Protein AF-0000000085767284 (afdb_homodimer)

Sequence (1626 aa):
MSHSKTTFQARWLEQMDDSGVRIGLWCRTVDGAPYKATCILCKKQISCDNSGLHQIKQHAKGENHKRASKIHFSTSQSRFSWKGVAKKDDSQPPLSFKSKTSSPSMSAPILSEPSSAGPSSLIPLTSGDCRVKAEAMWAMKVASSNYSFVSTPGIKELFSAMFPDSPIASGMALSSSKVKYLISDGLGPYFLKKMVSDVGQAYYTIHFDETTTNQVKKQMNVLLRYFSSSKGMVQVRFVRAIMFRHAYADRVSGELLDTIRNLKLPIHHLLSISCDGPNVNKSIKRQLESAVVGGAKGLVDVGFCTIHVVHNAFRKALDNFGGAAENLCLYLFYFFKLSAARREDYKEEQVNLELDEVNFVRHVQSRWLTLLPAVDRVISQMSGLREYFLKTLALRSTEKSDRYKRICRLLNDDTTEVQLLFLQCVKELFDSFLRAFQVEGPMVHCLYSSLVDLVKSLLKRFVKAELVAGKAGKDLADIDVDKAENLLSDNELEVGATTRQKLARVGAGKKIQCLNNMKAFYTAATKYLLSQLPLKNTLLRTMSCLHPDSQKSGTGPRYIKYVAEKMPCVEASEVATIVDEWNLYMEEKIPDSWFSNYDNAEQGEIPYRRVDQYWSQVAAITTPAGQKKYPHLSKVAYCALTLAHGNADCERSLSCNNRMLTKERTCLSQSTINGLRHVKDAVHCSGGEVHKIPVDREMITACKNAHSVYLRKLQEEREAEEAEEAKKKAKAKKEAEQQEQEKVRKECEKQLKKLKDDQKDLKSKEKETEEEYQRAKALLQETQERLTKAIIDKDMNNVSLASGFLEVARKKTMSHSKTTFQARWLEQMDDSGVRIGLWCRTVDGAPYKATCILCKKQISCDNSGLHQIKQHAKGENHKRASKIHFSTSQSRFSWKGVAKKDDSQPPLSFKSKTSSPSMSAPILSEPSSAGPSSLIPLTSGDCRVKAEAMWAMKVASSNYSFVSTPGIKELFSAMFPDSPIASGMALSSSKVKYLISDGLGPYFLKKMVSDVGQAYYTIHFDETTTNQVKKQMNVLLRYFSSSKGMVQVRFVRAIMFRHAYADRVSGELLDTIRNLKLPIHHLLSISCDGPNVNKSIKRQLESAVVGGAKGLVDVGFCTIHVVHNAFRKALDNFGGAAENLCLYLFYFFKLSAARREDYKEEQVNLELDEVNFVRHVQSRWLTLLPAVDRVISQMSGLREYFLKTLALRSTEKSDRYKRICRLLNDDTTEVQLLFLQCVKELFDSFLRAF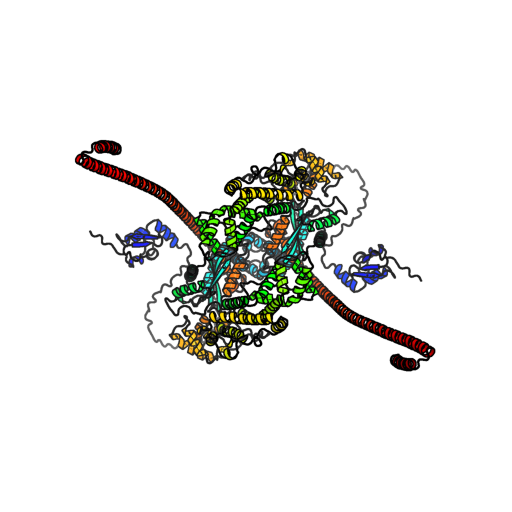QVEGPMVHCLYSSLVDLVKSLLKRFVKAELVAGKAGKDLADIDVDKAENLLSDNELEVGATTRQKLARVGAGKKIQCLNNMKAFYTAATKYLLSQLPLKNTLLRTMSCLHPDSQKSGTGPRYIKYVAEKMPCVEASEVATIVDEWNLYMEEKIPDSWFSNYDNAEQGEIPYRRVDQYWSQVAAITTPAGQKKYPHLSKVAYCALTLAHGNADCERSLSCNNRMLTKERTCLSQSTINGLRHVKDAVHCSGGEVHKIPVDREMITACKNAHSVYLRKLQEEREAEEAEEAKKKAKAKKEAEQQEQEKVRKECEKQLKKLKDDQKDLKSKEKETEEEYQRAKALLQETQERLTKAIIDKDMNNVSLASGFLEVARKKT

Organism: Holothuria leucospilota (NCBI:txid206669)

pLDDT: mean 81.63, std 18.86, range [17.61, 98.25]

InterPro domains:
  IPR012337 Ribonuclease H-like superfamily [SSF53098] (193-681)
  IPR025398 ZMYM1-like, RNase-like domain [PF14291] (192-277)

Radius of gyration: 48.24 Å; Cα contacts (8 Å, |Δi|>4): 1982; chains: 2; bounding box: 154×131×146 Å

Structure (mmCIF, N/CA/C/O backbone):
data_AF-0000000085767284-model_v1
#
loop_
_entity.id
_entity.type
_entity.pdbx_description
1 polymer 'Uncharacterized protein'
#
loop_
_atom_site.group_PDB
_atom_site.id
_atom_site.type_symbol
_atom_site.label_atom_id
_atom_site.label_alt_id
_atom_site.label_comp_id
_atom_site.label_asym_id
_atom_site.label_entity_id
_atom_site.label_seq_id
_atom_site.pdbx_PDB_ins_code
_atom_site.Cartn_x
_atom_site.Cartn_y
_atom_site.Cartn_z
_atom_site.occupancy
_atom_site.B_iso_or_equiv
_atom_site.auth_seq_id
_atom_site.auth_comp_id
_atom_site.auth_asym_id
_atom_site.auth_atom_id
_atom_site.pdbx_PDB_model_num
ATOM 1 N N . MET A 1 1 ? 1.699 -63.938 49.125 1 30.14 1 MET A N 1
ATOM 2 C CA . MET A 1 1 ? 0.68 -63.938 48.062 1 30.14 1 MET A CA 1
ATOM 3 C C . MET A 1 1 ? 1.157 -63.156 46.844 1 30.14 1 MET A C 1
ATOM 5 O O . MET A 1 1 ? 1.537 -62 46.969 1 30.14 1 MET A O 1
ATOM 9 N N . SER A 1 2 ? 1.861 -63.75 45.969 1 39.62 2 SER A N 1
ATOM 10 C CA . SER A 1 2 ? 2.527 -63.281 44.75 1 39.62 2 SER A CA 1
ATOM 11 C C . SER A 1 2 ? 1.58 -62.469 43.906 1 39.62 2 SER A C 1
ATOM 13 O O . SER A 1 2 ? 0.526 -62.969 43.469 1 39.62 2 SER A O 1
ATOM 15 N N . HIS A 1 3 ? 1.312 -61.219 44.312 1 44.19 3 HIS A N 1
ATOM 16 C CA . HIS A 1 3 ? 0.366 -60.344 43.656 1 44.19 3 HIS A CA 1
ATOM 17 C C . HIS A 1 3 ? 0.571 -60.312 42.156 1 44.19 3 HIS A C 1
ATOM 19 O O . HIS A 1 3 ? 1.676 -60.062 41.656 1 44.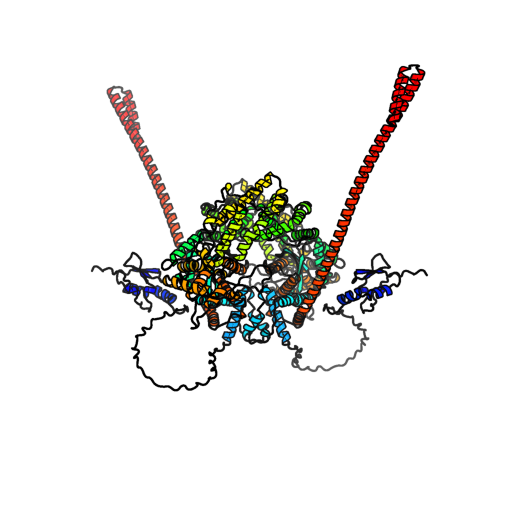19 3 HIS A O 1
ATOM 25 N N . SER A 1 4 ? 0.078 -61.312 41.531 1 52.62 4 SER A N 1
ATOM 26 C CA . SER A 1 4 ? 0.106 -61.469 40.094 1 52.62 4 SER A CA 1
ATOM 27 C C . SER A 1 4 ? -0.188 -60.156 39.375 1 52.62 4 SER A C 1
ATOM 29 O O . SER A 1 4 ? -1.177 -59.5 39.656 1 52.62 4 SER A O 1
ATOM 31 N N . LYS A 1 5 ? 0.859 -59.5 38.906 1 60.31 5 LYS A N 1
ATOM 32 C CA . LYS A 1 5 ? 0.792 -58.281 38.094 1 60.31 5 LYS A CA 1
ATOM 33 C C . LYS A 1 5 ? -0.149 -58.469 36.906 1 60.31 5 LYS A C 1
ATOM 35 O O . LYS A 1 5 ? -0.097 -59.5 36.219 1 60.31 5 LYS A O 1
ATOM 40 N N . THR A 1 6 ? -1.264 -57.844 37 1 71.44 6 THR A N 1
ATOM 41 C CA . THR A 1 6 ? -2.236 -57.938 35.906 1 71.44 6 THR A CA 1
ATOM 42 C C . THR A 1 6 ? -1.774 -57.156 34.688 1 71.44 6 THR A C 1
ATOM 44 O O . THR A 1 6 ? -1.33 -56 34.812 1 71.44 6 THR A O 1
ATOM 47 N N . THR A 1 7 ? -1.567 -57.75 33.5 1 75.5 7 THR A N 1
ATOM 48 C CA . THR A 1 7 ? -1.191 -57.156 32.219 1 75.5 7 THR A CA 1
ATOM 49 C C . THR A 1 7 ? -2.377 -56.406 31.609 1 75.5 7 THR A C 1
ATOM 51 O O . THR A 1 7 ? -3.529 -56.812 31.797 1 75.5 7 THR A O 1
ATOM 54 N N . PHE A 1 8 ? -2.139 -55.25 30.984 1 74.62 8 PHE A N 1
ATOM 55 C CA . PHE A 1 8 ? -3.15 -54.469 30.281 1 74.62 8 PHE A CA 1
ATOM 56 C C . PHE A 1 8 ? -3.812 -55.281 29.188 1 74.62 8 PHE A C 1
ATOM 58 O O . PHE A 1 8 ? -3.131 -55.969 28.406 1 74.62 8 PHE A O 1
ATOM 65 N N . GLN A 1 9 ? -5.09 -55.375 29.172 1 79.06 9 GLN A N 1
ATOM 66 C CA . GLN A 1 9 ? -5.863 -56.125 28.188 1 79.06 9 GLN A CA 1
ATOM 67 C C . GLN A 1 9 ? -6.613 -55.188 27.25 1 79.06 9 GLN A C 1
ATOM 69 O O . GLN A 1 9 ? -7.254 -54.25 27.703 1 79.06 9 GLN A O 1
ATOM 74 N N . ALA A 1 10 ? -6.445 -55.438 26.016 1 76.19 10 ALA A N 1
ATOM 75 C CA . ALA A 1 10 ? -7.051 -54.594 24.984 1 76.19 10 ALA A CA 1
ATOM 76 C C . ALA A 1 10 ? -8.57 -54.562 25.125 1 76.19 10 ALA A C 1
ATOM 78 O O . ALA A 1 10 ? -9.211 -53.562 24.734 1 76.19 10 ALA A O 1
ATOM 79 N N . ARG A 1 11 ? -9.203 -55.5 25.75 1 78.56 11 ARG A N 1
ATOM 80 C CA . ARG A 1 11 ? -10.648 -55.594 25.938 1 78.56 11 ARG A CA 1
ATOM 81 C C . ARG A 1 11 ? -11.141 -54.5 26.891 1 78.56 11 ARG A C 1
ATOM 83 O O . ARG A 1 11 ? -12.328 -54.156 26.891 1 78.56 11 ARG A O 1
ATOM 90 N N . TRP A 1 12 ? -10.219 -53.938 27.75 1 80.25 12 TRP A N 1
ATOM 91 C CA . TRP A 1 12 ? -10.609 -52.906 28.719 1 80.25 12 TRP A CA 1
ATOM 92 C C . TRP A 1 12 ? -10.969 -51.594 28.031 1 80.25 12 TRP A C 1
ATOM 94 O O . TRP A 1 12 ? -11.781 -50.812 28.547 1 80.25 12 TRP A O 1
ATOM 104 N N . LEU A 1 13 ? -10.414 -51.438 26.797 1 79.19 13 LEU A N 1
ATOM 105 C CA . LEU A 1 13 ? -10.617 -50.219 26.047 1 79.19 13 LEU A CA 1
ATOM 106 C C . LEU A 1 13 ? -12.039 -50.125 25.5 1 79.19 13 LEU A C 1
ATOM 108 O O . LEU A 1 13 ? -12.555 -49.062 25.219 1 79.19 13 LEU A O 1
ATOM 112 N N . GLU A 1 14 ? -12.703 -51.219 25.406 1 79 14 GLU A N 1
ATOM 113 C CA . GLU A 1 14 ? -14.062 -51.281 24.875 1 79 14 GLU A CA 1
ATOM 114 C C . GLU A 1 14 ? -15.102 -51.094 25.969 1 79 14 GLU A C 1
ATOM 116 O O . GLU A 1 14 ? -16.281 -50.875 25.688 1 79 14 GLU A O 1
ATOM 121 N N . GLN A 1 15 ? -14.719 -50.969 27.219 1 81.5 15 GLN A N 1
ATOM 122 C CA . GLN A 1 15 ? -15.656 -50.844 28.328 1 81.5 15 GLN A CA 1
ATOM 123 C C . GLN A 1 15 ? -15.945 -49.375 28.641 1 81.5 15 GLN A C 1
ATOM 125 O O . GLN A 1 15 ? -15.156 -48.5 28.281 1 81.5 15 GLN A O 1
ATOM 130 N N . MET A 1 16 ? -17.109 -49.062 29.219 1 80.44 16 MET A N 1
ATOM 131 C CA . MET A 1 16 ? -17.547 -47.719 29.578 1 80.44 16 MET A CA 1
ATOM 132 C C . MET A 1 16 ? -17.094 -47.375 31 1 80.44 16 MET A C 1
ATOM 134 O O . MET A 1 16 ? -17.047 -48.25 31.875 1 80.44 16 MET A O 1
ATOM 138 N N . ASP A 1 17 ? -16.688 -46.125 31.172 1 78.12 17 ASP A N 1
ATOM 139 C CA . ASP A 1 17 ? -16.375 -45.625 32.5 1 78.12 17 ASP A CA 1
ATOM 140 C C . ASP A 1 17 ? -17.641 -45.219 33.25 1 78.12 17 ASP A C 1
ATOM 142 O O . ASP A 1 17 ? -18.734 -45.25 32.688 1 78.12 17 ASP A O 1
ATOM 146 N N . ASP A 1 18 ? -17.562 -44.875 34.531 1 75.75 18 ASP A N 1
ATOM 147 C CA . ASP A 1 18 ? -18.734 -44.562 35.344 1 75.75 18 ASP A CA 1
ATOM 148 C C . ASP A 1 18 ? -19.438 -43.312 34.844 1 75.75 18 ASP A C 1
ATOM 150 O O . ASP A 1 18 ? -20.594 -43.062 35.188 1 75.75 18 ASP A O 1
ATOM 154 N N . SER A 1 19 ? -18.766 -42.438 34.062 1 71.62 19 SER A N 1
ATOM 155 C CA . SER A 1 19 ? -19.359 -41.25 33.5 1 71.62 19 SER A CA 1
ATOM 156 C C . SER A 1 19 ? -19.984 -41.5 32.125 1 71.62 19 SER A C 1
ATOM 158 O O . SER A 1 19 ? -20.531 -40.594 31.484 1 71.62 19 SER A O 1
ATOM 160 N N . GLY A 1 20 ? -20.062 -42.719 31.562 1 74.81 20 GLY A N 1
ATOM 161 C CA . GLY A 1 20 ? -20.703 -43.156 30.328 1 74.81 20 GLY A CA 1
ATOM 162 C C . GLY A 1 20 ? -19.812 -42.969 29.109 1 74.81 20 GLY A C 1
ATOM 163 O O . GLY A 1 20 ? -20.297 -43 27.969 1 74.81 20 GLY A O 1
ATOM 164 N N . VAL A 1 21 ? -18.547 -42.812 29.281 1 76.88 21 VAL A N 1
ATOM 165 C CA . VAL A 1 21 ? -17.625 -42.625 28.172 1 76.88 21 VAL A CA 1
ATOM 166 C C . VAL A 1 21 ? -16.766 -43.906 28 1 76.88 21 VAL A C 1
ATOM 168 O O . VAL A 1 21 ? -16.328 -44.5 28.984 1 76.88 21 VAL A O 1
ATOM 171 N N . ARG A 1 22 ? -16.656 -44.312 26.766 1 81.12 22 ARG A N 1
ATOM 172 C CA . ARG A 1 22 ? -15.828 -45.469 26.469 1 81.12 22 ARG A CA 1
ATOM 173 C C . ARG A 1 22 ? -14.375 -45.219 26.875 1 81.12 22 ARG A C 1
ATOM 175 O O . ARG A 1 22 ? -13.797 -44.188 26.531 1 81.12 22 ARG A O 1
ATOM 182 N N . ILE A 1 23 ? -13.711 -46.062 27.516 1 81.19 23 ILE A N 1
ATOM 183 C CA . ILE A 1 23 ? -12.367 -45.906 28.062 1 81.19 23 ILE A CA 1
ATOM 184 C C . ILE A 1 23 ? -11.359 -45.75 26.938 1 81.19 23 ILE A C 1
ATOM 186 O O . ILE A 1 23 ? -10.391 -45 27.047 1 81.19 23 ILE A O 1
ATOM 190 N N . GLY A 1 24 ? -11.586 -46.406 25.797 1 79.44 24 GLY A N 1
ATOM 191 C CA . GLY A 1 24 ? -10.703 -46.312 24.656 1 79.44 24 GLY A CA 1
ATOM 192 C C . GLY A 1 24 ? -10.594 -44.938 24.062 1 79.44 24 GLY A C 1
ATOM 193 O O . GLY A 1 24 ? -9.672 -44.656 23.297 1 79.44 24 GLY A O 1
ATOM 194 N N . LEU A 1 25 ? -11.531 -44.156 24.438 1 77.62 25 LEU A N 1
ATOM 195 C CA . LEU A 1 25 ? -11.531 -42.781 23.922 1 77.62 25 LEU A CA 1
ATOM 196 C C . LEU A 1 25 ? -10.555 -41.906 24.688 1 77.62 25 LEU A C 1
ATOM 198 O O . LEU A 1 25 ? -10.086 -40.875 24.172 1 77.62 25 LEU A O 1
ATOM 202 N N . TRP A 1 26 ? -10.25 -42.281 25.875 1 80.56 26 TRP A N 1
ATOM 203 C CA . TRP A 1 26 ? -9.359 -41.438 26.656 1 80.56 26 TRP A CA 1
ATOM 204 C C . TRP A 1 26 ? -8.188 -42.219 27.219 1 80.56 26 TRP A C 1
ATOM 206 O O . TRP A 1 26 ? -7.23 -41.656 27.734 1 80.56 26 TRP A O 1
ATOM 216 N N . CYS A 1 27 ? -8.156 -43.5 27.016 1 80.81 27 CYS A N 1
ATOM 217 C CA . CYS A 1 27 ? -7.09 -44.344 27.531 1 80.81 27 CYS A CA 1
ATOM 218 C C . CYS A 1 27 ? -6.406 -45.094 26.391 1 80.81 27 CYS A C 1
ATOM 220 O O . CYS A 1 27 ? -7.074 -45.656 25.516 1 80.81 27 CYS A O 1
ATOM 222 N N . ARG A 1 28 ? -5.078 -45.062 26.344 1 79.31 28 ARG A N 1
ATOM 223 C CA . ARG A 1 28 ? -4.293 -45.812 25.359 1 79.31 28 ARG A CA 1
ATOM 224 C C . ARG A 1 28 ? -3.25 -46.688 26.031 1 79.31 28 ARG A C 1
ATOM 226 O O . ARG A 1 28 ? -2.832 -46.406 27.156 1 79.31 28 ARG A O 1
ATOM 233 N N . THR A 1 29 ? -2.859 -47.656 25.219 1 76.81 29 THR A N 1
ATOM 234 C CA . THR A 1 29 ? -1.775 -48.531 25.625 1 76.81 29 THR A CA 1
ATOM 235 C C . THR A 1 29 ? -0.42 -47.875 25.406 1 76.81 29 THR A C 1
ATOM 237 O O . THR A 1 29 ? -0.274 -47.031 24.516 1 76.81 29 THR A O 1
ATOM 240 N N . VAL A 1 30 ? 0.558 -48.062 26.375 1 73 30 VAL A N 1
ATOM 241 C CA . VAL A 1 30 ? 1.941 -47.625 26.188 1 73 30 VAL A CA 1
ATOM 242 C C . VAL A 1 30 ? 2.764 -48.781 25.594 1 73 30 VAL A C 1
ATOM 244 O O . VAL A 1 30 ? 2.795 -49.875 26.156 1 73 30 VAL A O 1
ATOM 247 N N . ASP A 1 31 ? 3.402 -48.531 24.391 1 69.19 31 ASP A N 1
ATOM 248 C CA . ASP A 1 31 ? 4.27 -49.531 23.781 1 69.19 31 ASP A CA 1
ATOM 249 C C . ASP A 1 31 ? 5.461 -49.844 24.672 1 69.19 31 ASP A C 1
ATOM 251 O O . ASP A 1 31 ? 6.141 -48.969 25.172 1 69.19 31 ASP A O 1
ATOM 255 N N . GLY A 1 32 ? 5.715 -51.25 25.047 1 73.19 32 GLY A N 1
ATOM 256 C CA . GLY A 1 32 ? 6.828 -51.781 25.812 1 73.19 32 GLY A CA 1
ATOM 257 C C . GLY A 1 32 ? 6.543 -51.906 27.297 1 73.19 32 GLY A C 1
ATOM 258 O O . GLY A 1 32 ? 7.344 -52.469 28.047 1 73.19 32 GLY A O 1
ATOM 259 N N . ALA A 1 33 ? 5.418 -51.25 27.797 1 72.56 33 ALA A N 1
ATOM 260 C CA . ALA A 1 33 ? 5.098 -51.406 29.219 1 72.56 33 ALA A CA 1
ATOM 261 C C . ALA A 1 33 ? 3.738 -52.062 29.406 1 72.56 33 ALA A C 1
ATOM 263 O O . ALA A 1 33 ? 2.711 -51.375 29.453 1 72.56 33 ALA A O 1
ATOM 264 N N . PRO A 1 34 ? 3.672 -53.281 29.531 1 75.56 34 PRO A N 1
ATOM 265 C CA . PRO A 1 34 ? 2.42 -54.062 29.547 1 75.56 34 PRO A CA 1
ATOM 266 C C . PRO A 1 34 ? 1.594 -53.781 30.812 1 75.56 34 PRO A C 1
ATOM 268 O O . PRO A 1 34 ? 0.416 -54.156 30.859 1 75.56 34 PRO A O 1
ATOM 271 N N . TYR A 1 35 ? 2.115 -53.062 31.828 1 78.75 35 TYR A N 1
ATOM 272 C CA . TYR A 1 35 ? 1.434 -52.875 33.094 1 78.75 35 TYR A CA 1
ATOM 273 C C . TYR A 1 35 ? 1.003 -51.438 33.25 1 78.75 35 TYR A C 1
ATOM 275 O O . TYR A 1 35 ? 0.517 -51.031 34.312 1 78.75 35 TYR A O 1
ATOM 283 N N . LYS A 1 36 ? 1.157 -50.562 32.281 1 80.06 36 LYS A N 1
ATOM 284 C CA . LYS A 1 36 ? 0.828 -49.156 32.375 1 80.06 36 LYS A CA 1
ATOM 285 C C . LYS A 1 36 ? -0.085 -48.719 31.219 1 80.06 36 LYS A C 1
ATOM 287 O O . LYS A 1 36 ? -0.012 -49.281 30.109 1 80.06 36 LYS A O 1
ATOM 292 N N . ALA A 1 37 ? -1.111 -47.875 31.453 1 81.25 37 ALA A N 1
ATOM 293 C CA . ALA A 1 37 ? -1.974 -47.188 30.484 1 81.25 37 ALA A CA 1
ATOM 294 C C . ALA A 1 37 ? -1.816 -45.688 30.562 1 81.25 37 ALA A C 1
ATOM 296 O O . ALA A 1 37 ? -1.399 -45.156 31.594 1 81.25 37 ALA A O 1
ATOM 297 N N . THR A 1 38 ? -1.922 -45.062 29.453 1 82.69 38 THR A N 1
ATOM 298 C CA . THR A 1 38 ? -1.825 -43.594 29.438 1 82.69 38 THR A CA 1
ATOM 299 C C . THR A 1 38 ? -3.189 -42.969 29.172 1 82.69 38 THR A C 1
ATOM 301 O O . THR A 1 38 ? -3.9 -43.375 28.266 1 82.69 38 THR A O 1
ATOM 304 N N . CYS A 1 39 ? -3.662 -41.969 30.016 1 78 39 CYS A N 1
ATOM 305 C CA . CYS A 1 39 ? -4.855 -41.156 29.797 1 78 39 CYS A CA 1
ATOM 306 C C . CYS A 1 39 ? -4.555 -40 28.875 1 78 39 CYS A C 1
ATOM 308 O O . CYS A 1 39 ? -3.742 -39.125 29.219 1 78 39 CYS A O 1
ATOM 310 N N . ILE A 1 40 ? -5.207 -40 27.75 1 78.75 40 ILE A N 1
ATOM 311 C CA . ILE A 1 40 ? -4.988 -38.969 26.734 1 78.75 40 ILE A CA 1
ATOM 312 C C . ILE A 1 40 ? -5.539 -37.656 27.219 1 78.75 40 ILE A C 1
ATOM 314 O O . ILE A 1 40 ? -5.035 -36.594 26.844 1 78.75 40 ILE A O 1
ATOM 318 N N . LEU A 1 41 ? -6.426 -37.562 28.078 1 75.44 41 LEU A N 1
ATOM 319 C CA . LEU A 1 41 ? -7.062 -36.344 28.578 1 75.44 41 LEU A CA 1
ATOM 320 C C . LEU A 1 41 ? -6.246 -35.719 29.703 1 75.44 41 LEU A C 1
ATOM 322 O O . LEU A 1 41 ? -6.023 -34.5 29.719 1 75.44 41 LEU A O 1
ATOM 326 N N . CYS A 1 42 ? -5.789 -36.531 30.562 1 75.25 42 CYS A N 1
ATOM 327 C CA . CYS A 1 42 ? -5.043 -36.062 31.719 1 75.25 42 CYS A CA 1
ATOM 328 C C . CYS A 1 42 ? -3.543 -36.156 31.484 1 75.25 42 CYS A C 1
ATOM 330 O O . CYS A 1 42 ? -2.744 -35.719 32.312 1 75.25 42 CYS A O 1
ATOM 332 N N . LYS A 1 43 ? -3.066 -36.688 30.328 1 73.88 43 LYS A N 1
ATOM 333 C CA . LYS A 1 43 ? -1.689 -36.969 29.938 1 73.88 43 LYS A CA 1
ATOM 334 C C . LYS A 1 43 ? -0.907 -37.594 31.094 1 73.88 43 LYS A C 1
ATOM 336 O O . LYS A 1 43 ? 0.26 -37.25 31.312 1 73.88 43 LYS A O 1
ATOM 341 N N . LYS A 1 44 ? -1.481 -38.469 31.75 1 79.5 44 LYS A N 1
ATOM 342 C CA . LYS A 1 44 ? -0.867 -39.188 32.875 1 79.5 44 LYS A CA 1
ATOM 343 C C . LYS A 1 44 ? -0.823 -40.688 32.625 1 79.5 44 LYS A C 1
ATOM 345 O O . LYS A 1 44 ? -1.727 -41.25 31.984 1 79.5 44 LYS A O 1
ATOM 350 N N . GLN A 1 45 ? 0.281 -41.281 33 1 80.56 45 GLN A N 1
ATOM 351 C CA . GLN A 1 45 ? 0.409 -42.719 32.938 1 80.56 45 GLN A CA 1
ATOM 352 C C . GLN A 1 45 ? -0.261 -43.406 34.125 1 80.56 45 GLN A C 1
ATOM 354 O O . GLN A 1 45 ? -0.067 -42.969 35.281 1 80.56 45 GLN A O 1
ATOM 359 N N . ILE A 1 46 ? -1.172 -44.25 33.938 1 78.81 46 ILE A N 1
ATOM 360 C CA . ILE A 1 46 ? -1.902 -45 34.938 1 78.81 46 ILE A CA 1
ATOM 361 C C . ILE A 1 46 ? -1.274 -46.375 35.125 1 78.81 46 ILE A C 1
ATOM 363 O O . ILE A 1 46 ? -1.127 -47.125 34.156 1 78.81 46 ILE A O 1
ATOM 367 N N . SER A 1 47 ? -0.729 -46.719 36.312 1 78.69 47 SER A N 1
ATOM 368 C CA . SER A 1 47 ? -0.224 -48.031 36.594 1 78.69 47 SER A CA 1
ATOM 369 C C . SER A 1 47 ? -1.365 -49.031 36.781 1 78.69 47 SER A C 1
ATOM 371 O O . SER A 1 47 ? -2.242 -48.812 37.625 1 78.69 47 SER A O 1
ATOM 373 N N . CYS A 1 48 ? -1.5 -50.031 35.969 1 74.88 48 CYS A N 1
ATOM 374 C CA . CYS A 1 48 ? -2.559 -51.031 36.031 1 74.88 48 CYS A CA 1
ATOM 375 C C . CYS A 1 48 ? -2.064 -52.312 36.719 1 74.88 48 CYS A C 1
ATOM 377 O O . CYS A 1 48 ? -2.691 -53.344 36.594 1 74.88 48 CYS A O 1
ATOM 379 N N . ASP A 1 49 ? -0.924 -52.312 37.438 1 75.69 49 ASP A N 1
ATOM 380 C CA . ASP A 1 49 ? -0.261 -53.5 38 1 75.69 49 ASP A CA 1
ATOM 381 C C . ASP A 1 49 ? -1.1 -54.125 39.125 1 75.69 49 ASP A C 1
ATOM 383 O O . ASP A 1 49 ? -1.121 -55.344 39.281 1 75.69 49 ASP A O 1
ATOM 387 N N . ASN A 1 50 ? -1.774 -53.312 39.938 1 74.75 50 ASN A N 1
ATOM 388 C CA . ASN A 1 50 ? -2.4 -53.844 41.125 1 74.75 50 ASN A CA 1
ATOM 389 C C . ASN A 1 50 ? -3.82 -54.344 40.875 1 74.75 50 ASN A C 1
ATOM 391 O O . ASN A 1 50 ? -4.184 -55.469 41.25 1 74.75 50 ASN A O 1
ATOM 395 N N . SER A 1 51 ? -4.816 -53.5 40.312 1 75.88 51 SER A N 1
ATOM 396 C CA . SER A 1 51 ? -6.219 -53.875 40.188 1 75.88 51 SER A CA 1
ATOM 397 C C . SER A 1 51 ? -6.73 -53.719 38.781 1 75.88 51 SER A C 1
ATOM 399 O O . SER A 1 51 ? -7.938 -53.781 38.531 1 75.88 51 SER A O 1
ATOM 401 N N . GLY A 1 52 ? -5.848 -53.75 37.812 1 76.81 52 GLY A N 1
ATOM 402 C CA . GLY A 1 52 ? -6.145 -53.719 36.406 1 76.81 52 GLY A CA 1
ATOM 403 C C . GLY A 1 52 ? -7.176 -52.688 36.031 1 76.81 52 GLY A C 1
ATOM 404 O O . GLY A 1 52 ? -6.977 -51.5 36.281 1 76.81 52 GLY A O 1
ATOM 405 N N . LEU A 1 53 ? -8.375 -53.219 35.594 1 77.5 53 LEU A N 1
ATOM 406 C CA . LEU A 1 53 ? -9.484 -52.375 35.125 1 77.5 53 LEU A CA 1
ATOM 407 C C . LEU A 1 53 ? -9.992 -51.469 36.219 1 77.5 53 LEU A C 1
ATOM 409 O O . LEU A 1 53 ? -10.375 -50.312 35.938 1 77.5 53 LEU A O 1
ATOM 413 N N . HIS A 1 54 ? -9.969 -51.844 37.438 1 80.06 54 HIS A N 1
ATOM 414 C CA . HIS A 1 54 ? -10.469 -51.062 38.562 1 80.06 54 HIS A CA 1
ATOM 415 C C . HIS A 1 54 ? -9.633 -49.781 38.75 1 80.06 54 HIS A C 1
ATOM 417 O O . HIS A 1 54 ? -10.164 -48.75 39.094 1 80.06 54 HIS A O 1
ATOM 423 N N . GLN A 1 55 ? -8.281 -49.781 38.438 1 81.19 55 GLN A N 1
ATOM 424 C CA . GLN A 1 55 ? -7.426 -48.625 38.562 1 81.19 55 GLN A CA 1
ATOM 425 C C . GLN A 1 55 ? -7.719 -47.625 37.438 1 81.19 55 GLN A C 1
ATOM 427 O O . GLN A 1 55 ? -7.668 -46.406 37.656 1 81.19 55 GLN A O 1
ATOM 432 N N . ILE A 1 56 ? -8.094 -48.125 36.281 1 81 56 ILE A N 1
ATOM 433 C CA . ILE A 1 56 ? -8.469 -47.281 35.156 1 81 56 ILE A CA 1
ATOM 434 C C . ILE A 1 56 ? -9.797 -46.594 35.469 1 81 56 ILE A C 1
ATOM 436 O O . ILE A 1 56 ? -9.93 -45.375 35.25 1 81 56 ILE A O 1
ATOM 440 N N . LYS A 1 57 ? -10.742 -47.312 36.031 1 80.62 57 LYS A N 1
ATOM 441 C CA . LYS A 1 57 ? -12.039 -46.75 36.406 1 80.62 57 LYS A CA 1
ATOM 442 C C . LYS A 1 57 ? -11.898 -45.781 37.562 1 80.62 57 LYS A C 1
ATOM 444 O O . LYS A 1 57 ? -12.617 -44.781 37.656 1 80.62 57 LYS A O 1
ATOM 449 N N . GLN A 1 58 ? -10.992 -46 38.5 1 81.19 58 GLN A N 1
ATOM 450 C CA . GLN A 1 58 ? -10.719 -45.094 39.625 1 81.19 58 GLN A CA 1
ATOM 451 C C . GLN A 1 58 ? -10.125 -43.781 39.094 1 81.19 58 GLN A C 1
ATOM 453 O O . GLN A 1 58 ? -10.453 -42.719 39.594 1 81.19 58 GLN A O 1
ATOM 458 N N . HIS A 1 59 ? -9.172 -43.812 38.094 1 79.44 59 HIS A N 1
ATOM 459 C CA . HIS A 1 59 ? -8.656 -42.625 37.438 1 79.44 59 HIS A CA 1
ATOM 460 C C . HIS A 1 59 ? -9.781 -41.781 36.844 1 79.44 59 HIS A C 1
ATOM 462 O O . HIS A 1 59 ? -9.805 -40.562 36.969 1 79.44 59 HIS A O 1
ATOM 468 N N . ALA A 1 60 ? -10.742 -42.438 36.188 1 79.38 60 ALA A N 1
ATOM 469 C CA . ALA A 1 60 ? -11.883 -41.75 35.562 1 79.38 60 ALA A CA 1
ATOM 470 C C . ALA A 1 60 ? -12.727 -41.031 36.625 1 79.38 60 ALA A C 1
ATOM 472 O O . ALA A 1 60 ? -13.422 -40.062 36.312 1 79.38 60 ALA A O 1
ATOM 473 N N . LYS A 1 61 ? -12.68 -41.375 37.875 1 77.69 61 LYS A N 1
ATOM 474 C CA . LYS A 1 61 ? -13.43 -40.781 38.938 1 77.69 61 LYS A CA 1
ATOM 475 C C . LYS A 1 61 ? -12.68 -39.562 39.531 1 77.69 61 LYS A C 1
ATOM 477 O O . LYS A 1 61 ? -13.219 -38.844 40.344 1 77.69 61 LYS A O 1
ATOM 482 N N . GLY A 1 62 ? -11.398 -39.438 39.188 1 78.19 62 GLY A N 1
ATOM 483 C CA . GLY A 1 62 ? -10.633 -38.281 39.656 1 78.19 62 GLY A CA 1
ATOM 484 C C . GLY A 1 62 ? -11.195 -36.969 39.188 1 78.19 62 GLY A C 1
ATOM 485 O O . GLY A 1 62 ? -11.758 -36.875 38.094 1 78.19 62 GLY A O 1
ATOM 486 N N . GLU A 1 63 ? -11.188 -35.906 39.938 1 74.44 63 GLU A N 1
ATOM 487 C CA . GLU A 1 63 ? -11.758 -34.594 39.625 1 74.44 63 GLU A CA 1
ATOM 488 C C . GLU A 1 63 ? -11.102 -34 38.406 1 74.44 63 GLU A C 1
ATOM 490 O O . GLU A 1 63 ? -11.773 -33.375 37.562 1 74.44 63 GLU A O 1
ATOM 495 N N . ASN A 1 64 ? -9.859 -34.25 38.281 1 73.94 64 ASN A N 1
ATOM 496 C CA . ASN A 1 64 ? -9.141 -33.688 37.125 1 73.94 64 ASN A CA 1
ATOM 497 C C . ASN A 1 64 ? -9.555 -34.375 35.844 1 73.94 64 ASN A C 1
ATOM 499 O O . ASN A 1 64 ? -9.719 -33.719 34.812 1 73.94 64 ASN A O 1
ATOM 503 N N . HIS A 1 65 ? -9.711 -35.562 35.812 1 75.62 65 HIS A N 1
ATOM 504 C CA . HIS A 1 65 ? -10.172 -36.281 34.625 1 75.62 65 HIS A CA 1
ATOM 505 C C . HIS A 1 65 ? -11.617 -35.938 34.312 1 75.62 65 HIS A C 1
ATOM 507 O O . HIS A 1 65 ? -11.961 -35.719 33.156 1 75.62 65 HIS A O 1
ATOM 513 N N . LYS A 1 66 ? -12.492 -35.844 35.281 1 75.44 66 LYS A N 1
ATOM 514 C CA . LYS A 1 66 ? -13.891 -35.438 35.062 1 75.44 66 LYS A CA 1
ATOM 515 C C . LYS A 1 66 ? -13.984 -34.062 34.406 1 75.44 66 LYS A C 1
ATOM 517 O O . LYS A 1 66 ? -14.797 -33.875 33.5 1 75.44 66 LYS A O 1
ATOM 522 N N . ARG A 1 67 ? -13.25 -33.219 34.906 1 71.75 67 ARG A N 1
ATOM 523 C CA . ARG A 1 67 ? -13.242 -31.875 34.312 1 71.75 67 ARG A CA 1
ATOM 524 C C . ARG A 1 67 ? -12.734 -31.922 32.875 1 71.75 67 ARG A C 1
ATOM 526 O O . ARG A 1 67 ? -13.312 -31.297 31.984 1 71.75 67 ARG A O 1
ATOM 533 N N . ALA A 1 68 ? -11.703 -32.625 32.594 1 73.12 68 ALA A N 1
ATOM 534 C CA . ALA A 1 68 ? -11.148 -32.75 31.25 1 73.12 68 ALA A CA 1
ATOM 535 C C . ALA A 1 68 ? -12.094 -33.5 30.328 1 73.12 68 ALA A C 1
ATOM 537 O O . ALA A 1 68 ? -12.258 -33.156 29.172 1 73.12 68 ALA A O 1
ATOM 538 N N . SER A 1 69 ? -12.672 -34.469 30.812 1 70.94 69 SER A N 1
ATOM 539 C CA . SER A 1 69 ? -13.641 -35.281 30.062 1 70.94 69 SER A CA 1
ATOM 540 C C . SER A 1 69 ? -14.898 -34.469 29.766 1 70.94 69 SER A C 1
ATOM 542 O O . SER A 1 69 ? -15.43 -34.531 28.656 1 70.94 69 SER A O 1
ATOM 544 N N . LYS A 1 70 ? -15.484 -33.75 30.734 1 65.94 70 LYS A N 1
ATOM 545 C CA . LYS A 1 70 ? -16.641 -32.875 30.5 1 65.94 70 LYS A CA 1
ATOM 546 C C . LYS A 1 70 ? -16.344 -31.828 29.438 1 65.94 70 LYS A C 1
ATOM 548 O O . LYS A 1 70 ? -17.188 -31.531 28.594 1 65.94 70 LYS A O 1
ATOM 553 N N . ILE A 1 71 ? -15.188 -31.234 29.516 1 62.12 71 ILE A N 1
ATOM 554 C CA . ILE A 1 71 ? -14.781 -30.25 28.531 1 62.12 71 ILE A CA 1
ATOM 555 C C . ILE A 1 71 ? -14.641 -30.906 27.172 1 62.12 71 ILE A C 1
ATOM 557 O O . ILE A 1 71 ? -15.062 -30.359 26.156 1 62.12 71 ILE A O 1
ATOM 561 N N . HIS A 1 72 ? -14 -32 27.125 1 58.53 72 HIS A N 1
ATOM 562 C CA . HIS A 1 72 ? -13.711 -32.688 25.859 1 58.53 72 HIS A CA 1
ATOM 563 C C . HIS A 1 72 ? -14.953 -33.375 25.312 1 58.53 72 HIS A C 1
ATOM 565 O O . HIS A 1 72 ? -15.156 -33.438 24.094 1 58.53 72 HIS A O 1
ATOM 571 N N . PHE A 1 73 ? -15.727 -34 26.125 1 52.19 73 PHE A N 1
ATOM 572 C CA . PHE A 1 73 ? -16.859 -34.75 25.656 1 52.19 73 PHE A CA 1
ATOM 573 C C . PHE A 1 73 ? -18.172 -34.031 25.938 1 52.19 73 PHE A C 1
ATOM 575 O O . PHE A 1 73 ? -19.25 -34.531 25.609 1 52.19 73 PHE A O 1
ATOM 582 N N . SER A 1 74 ? -18.219 -32.938 26.734 1 43.03 74 SER A N 1
ATOM 583 C CA . SER A 1 74 ? -19.484 -32.219 26.859 1 43.03 74 SER A CA 1
ATOM 584 C C . SER A 1 74 ? -19.969 -31.672 25.516 1 43.03 74 SER A C 1
ATOM 586 O O . SER A 1 74 ? -19.156 -31.281 24.672 1 43.03 74 SER A O 1
ATOM 588 N N . THR A 1 75 ? -21.172 -32.031 25.125 1 37.56 75 THR A N 1
ATOM 589 C CA . THR A 1 75 ? -22.016 -31.797 23.953 1 37.56 75 THR A CA 1
ATOM 590 C C . THR A 1 75 ? -22.047 -30.312 23.609 1 37.56 75 THR A C 1
ATOM 592 O O . THR A 1 75 ? -22.734 -29.906 22.672 1 37.56 75 THR A O 1
ATOM 595 N N . SER A 1 76 ? -21.703 -29.406 24.578 1 33.47 76 SER A N 1
ATOM 596 C CA . SER A 1 76 ? -22.188 -28.078 24.156 1 33.47 76 SER A CA 1
ATOM 597 C C . SER A 1 76 ? -21.453 -27.609 22.906 1 33.47 76 SER A C 1
ATOM 599 O O . SER A 1 76 ? -21.734 -26.516 22.391 1 33.47 76 SER A O 1
ATOM 601 N N . GLN A 1 77 ? -20.203 -27.969 22.719 1 29.92 77 GLN A N 1
ATOM 602 C CA . GLN A 1 77 ? -19.672 -27.531 21.422 1 29.92 77 GLN A CA 1
ATOM 603 C C . GLN A 1 77 ? -20.312 -28.297 20.281 1 29.92 77 GLN A C 1
ATOM 605 O O . GLN A 1 77 ? -20.297 -29.531 20.25 1 29.92 77 GLN A O 1
ATOM 610 N N . SER A 1 78 ? -21.453 -27.781 19.672 1 27.98 78 SER A N 1
ATOM 611 C CA . SER A 1 78 ? -22.172 -28.344 18.531 1 27.98 78 SER A CA 1
ATOM 612 C C . SER A 1 78 ? -21.219 -29 17.547 1 27.98 78 SER A C 1
ATOM 614 O O . SER A 1 78 ? -20.609 -28.328 16.719 1 27.98 78 SER A O 1
ATOM 616 N N . ARG A 1 79 ? -20.266 -29.75 17.953 1 28.75 79 ARG A N 1
ATOM 617 C CA . ARG A 1 79 ? -19.516 -30.578 17.016 1 28.75 79 ARG A CA 1
ATOM 618 C C . ARG A 1 79 ? -20.438 -31.344 16.078 1 28.75 79 ARG A C 1
ATOM 620 O O . ARG A 1 79 ? -21.484 -31.844 16.5 1 28.75 79 ARG A O 1
ATOM 627 N N . PHE A 1 80 ? -20.344 -31.156 14.719 1 24.53 80 PHE A N 1
ATOM 628 C CA . PHE A 1 80 ? -21.016 -31.875 13.641 1 24.53 80 PHE A CA 1
ATOM 629 C C . PHE A 1 80 ? -20.938 -33.375 13.852 1 24.53 80 PHE A C 1
ATOM 631 O O . PHE A 1 80 ? -19.859 -33.969 13.773 1 24.53 80 PHE A O 1
ATOM 638 N N . SER A 1 81 ? -21.516 -34 14.859 1 25.64 81 SER A N 1
ATOM 639 C CA . SER A 1 81 ? -21.688 -35.438 15.047 1 25.64 81 SER A CA 1
ATOM 640 C C . SER A 1 81 ? -22.109 -36.094 13.742 1 25.64 81 SER A C 1
ATOM 642 O O . SER A 1 81 ? -23.203 -35.844 13.227 1 25.64 81 SER A O 1
ATOM 644 N N . TRP A 1 82 ? -21.156 -36.438 12.891 1 21.72 82 TRP A N 1
ATOM 645 C CA . TRP A 1 82 ? -21.453 -37.344 11.766 1 21.72 82 TRP A CA 1
ATOM 646 C C . TRP A 1 82 ? -22.094 -38.625 12.25 1 21.72 82 TRP A C 1
ATOM 648 O O . TRP A 1 82 ? -21.516 -39.344 13.094 1 21.72 82 TRP A O 1
ATOM 658 N N . LYS A 1 83 ? -23.375 -38.719 12.453 1 25.5 83 LYS A N 1
ATOM 659 C CA . LYS A 1 83 ? -24.172 -39.906 12.695 1 25.5 83 LYS A CA 1
ATOM 660 C C . LYS A 1 83 ? -23.719 -41.062 11.797 1 25.5 83 LYS A C 1
ATOM 662 O O . LYS A 1 83 ? -23.703 -40.938 10.57 1 25.5 83 LYS A O 1
ATOM 667 N N . GLY A 1 84 ? -22.891 -41.969 12.172 1 21.94 84 GLY A N 1
ATOM 668 C CA . GLY A 1 84 ? -22.562 -43.25 11.578 1 21.94 84 GLY A CA 1
ATOM 669 C C . GLY A 1 84 ? -23.781 -44.062 11.195 1 21.94 84 GLY A C 1
ATOM 670 O O . GLY A 1 84 ? -24.828 -43.969 11.836 1 21.94 84 GLY A O 1
ATOM 671 N N . VAL A 1 85 ? -23.938 -44.438 9.914 1 21.42 85 VAL A N 1
ATOM 672 C CA . VAL A 1 85 ? -24.906 -45.344 9.289 1 21.42 85 VAL A CA 1
ATOM 673 C C . VAL A 1 85 ? -24.922 -46.688 10.008 1 21.42 85 VAL A C 1
ATOM 675 O O . VAL A 1 85 ? -23.922 -47.406 10.008 1 21.42 85 VAL A O 1
ATOM 678 N N . ALA A 1 86 ? -25.469 -46.844 11.086 1 19.94 86 ALA A N 1
ATOM 679 C CA . ALA A 1 86 ? -25.734 -48.188 11.617 1 19.94 86 ALA A CA 1
ATOM 680 C C . ALA A 1 86 ? -26.391 -49.094 10.57 1 19.94 86 ALA A C 1
ATOM 682 O O . ALA A 1 86 ? -27.234 -48.625 9.805 1 19.94 86 ALA A O 1
ATOM 683 N N . LYS A 1 87 ? -25.797 -50.156 10.258 1 20.47 87 LYS A N 1
ATOM 684 C CA . LYS A 1 87 ? -26.25 -51.312 9.484 1 20.47 87 LYS A CA 1
ATOM 685 C C . LYS A 1 87 ? -27.578 -51.844 10 1 20.47 87 LYS A C 1
ATOM 687 O O . LYS A 1 87 ? -27.672 -52.281 11.141 1 20.47 87 LYS A O 1
ATOM 692 N N . LYS A 1 88 ? -28.734 -51.188 9.82 1 21.92 88 LYS A N 1
ATOM 693 C CA . LYS A 1 88 ? -29.922 -51.969 10.07 1 21.92 88 LYS A CA 1
ATOM 694 C C . LYS A 1 88 ? -29.828 -53.344 9.398 1 21.92 88 LYS A C 1
ATOM 696 O O . LYS A 1 88 ? -29.453 -53.438 8.227 1 21.92 88 LYS A O 1
ATOM 701 N N . ASP A 1 89 ? -29.609 -54.5 10.039 1 18.36 89 ASP A N 1
ATOM 702 C CA . ASP A 1 89 ? -29.688 -55.938 9.766 1 18.36 89 ASP A CA 1
ATOM 703 C C . ASP A 1 89 ? -31 -56.281 9.078 1 18.36 89 ASP A C 1
ATOM 705 O O . ASP A 1 89 ? -32.062 -56.219 9.695 1 18.36 89 ASP A O 1
ATOM 709 N N . ASP A 1 90 ? -31.344 -55.75 7.867 1 19.27 90 ASP A N 1
ATOM 710 C CA . ASP A 1 90 ? -32.5 -56.188 7.113 1 19.27 90 ASP A CA 1
ATOM 711 C C . ASP A 1 90 ? -32.5 -57.719 6.918 1 19.27 90 ASP A C 1
ATOM 713 O O . ASP A 1 90 ? -31.594 -58.25 6.254 1 19.27 90 ASP A O 1
ATOM 717 N N . SER A 1 91 ? -32.812 -58.5 7.902 1 19.38 91 SER A N 1
ATOM 718 C CA . SER A 1 91 ? -33.281 -59.906 7.789 1 19.38 91 SER A CA 1
ATOM 719 C C . SER A 1 91 ? -34.344 -60.031 6.703 1 19.38 91 SER A C 1
ATOM 721 O O . SER A 1 91 ? -35.188 -59.188 6.559 1 19.38 91 SER A O 1
ATOM 723 N N . GLN A 1 92 ? -34.156 -60.938 5.699 1 18.89 92 GLN A N 1
ATOM 724 C CA . GLN A 1 92 ? -34.875 -61.25 4.461 1 18.89 92 GLN A CA 1
ATOM 725 C C . GLN A 1 92 ? -36.312 -61.656 4.73 1 18.89 92 GLN A C 1
ATOM 727 O O . GLN A 1 92 ? -36.562 -62.594 5.477 1 18.89 92 GLN A O 1
ATOM 732 N N . PRO A 1 93 ? -37.344 -61 5.297 1 21.33 93 PRO A N 1
ATOM 733 C CA . PRO A 1 93 ? -38.438 -62 5.301 1 21.33 93 PRO A CA 1
ATOM 734 C C . PRO A 1 93 ? -38.688 -62.594 3.92 1 21.33 93 PRO A C 1
ATOM 736 O O . PRO A 1 93 ? -38.344 -62 2.904 1 21.33 93 PRO A O 1
ATOM 739 N N . PRO A 1 94 ? -39.156 -63.906 3.707 1 19.92 94 PRO A N 1
ATOM 740 C CA . PRO A 1 94 ? -39.219 -64.812 2.547 1 19.92 94 PRO A CA 1
ATOM 741 C C . PRO A 1 94 ? -40.219 -64.312 1.476 1 19.92 94 PRO A C 1
ATOM 743 O O . PRO A 1 94 ? -41.312 -63.844 1.797 1 19.92 94 PRO A O 1
ATOM 746 N N . LEU A 1 95 ? -39.75 -63.562 0.473 1 18.64 95 LEU A N 1
ATOM 747 C CA . LEU A 1 95 ? -40.625 -63.094 -0.605 1 18.64 95 LEU A CA 1
ATOM 748 C C . LEU A 1 95 ? -41.375 -64.25 -1.225 1 18.64 95 LEU A C 1
ATOM 750 O O . LEU A 1 95 ? -40.75 -65.188 -1.77 1 18.64 95 LEU A O 1
ATOM 754 N N . SER A 1 96 ? -42.5 -64.75 -0.567 1 18.95 96 SER A N 1
ATOM 755 C CA . SER A 1 96 ? -43.375 -65.75 -1.175 1 18.95 96 SER A CA 1
ATOM 756 C C . SER A 1 96 ? -43.875 -65.25 -2.531 1 18.95 96 SER A C 1
ATOM 758 O O . SER A 1 96 ? -44.219 -64.062 -2.705 1 18.95 96 SER A O 1
ATOM 760 N N . PHE A 1 97 ? -43.562 -65.938 -3.699 1 18.12 97 PHE A N 1
ATOM 761 C CA . PHE A 1 97 ? -43.656 -65.812 -5.152 1 18.12 97 PHE A CA 1
ATOM 762 C C . PHE A 1 97 ? -45.125 -65.812 -5.598 1 18.12 97 PHE A C 1
ATOM 764 O O . PHE A 1 97 ? -45.406 -65.875 -6.797 1 18.12 97 PHE A O 1
ATOM 771 N N . LYS A 1 98 ? -46.188 -65.625 -4.801 1 19.73 98 LYS A N 1
ATOM 772 C CA . LYS A 1 98 ? -47.375 -66.188 -5.43 1 19.73 98 LYS A CA 1
ATOM 773 C C . LYS A 1 98 ? -47.781 -65.375 -6.656 1 19.73 98 LYS A C 1
ATOM 775 O O . LYS A 1 98 ? -47.5 -64.188 -6.746 1 19.73 98 LYS A O 1
ATOM 780 N N . SER A 1 99 ? -48.375 -65.938 -7.82 1 17.64 99 SER A N 1
ATOM 781 C CA . SER A 1 99 ? -48.75 -65.938 -9.234 1 17.64 99 SER A CA 1
ATOM 782 C C . SER A 1 99 ? -49.906 -64.938 -9.508 1 17.64 99 SER A C 1
ATOM 784 O O . SER A 1 99 ? -50.25 -64.688 -10.664 1 17.64 99 SER A O 1
ATOM 786 N N . LYS A 1 100 ? -50.656 -64.438 -8.461 1 18.77 100 LYS A N 1
ATOM 787 C CA . LYS A 1 100 ? -52.062 -64.188 -8.836 1 18.77 100 LYS A CA 1
ATOM 788 C C . LYS A 1 100 ? -52.188 -63.312 -10.055 1 18.77 100 LYS A C 1
ATOM 790 O O . LYS A 1 100 ? -51.469 -62.312 -10.172 1 18.77 100 LYS A O 1
ATOM 795 N N . THR A 1 101 ? -52.875 -63.531 -11.188 1 18.47 101 THR A N 1
ATOM 796 C CA . THR A 1 101 ? -53.281 -63.375 -12.57 1 18.47 101 THR A CA 1
ATOM 797 C C . THR A 1 101 ? -54.031 -62.062 -12.766 1 18.47 101 THR A C 1
ATOM 799 O O . THR A 1 101 ? -54.188 -61.594 -13.891 1 18.47 101 THR A O 1
ATOM 802 N N . SER A 1 102 ? -54.75 -61.469 -11.703 1 18.91 102 SER A N 1
ATOM 803 C CA . SER A 1 102 ? -56.031 -60.906 -12.094 1 18.91 102 SER A CA 1
ATOM 804 C C . SER A 1 102 ? -55.844 -59.75 -13.086 1 18.91 102 SER A C 1
ATOM 806 O O . SER A 1 102 ? -54.781 -59.156 -13.141 1 18.91 102 SER A O 1
ATOM 808 N N . SER A 1 103 ? -56.812 -59.469 -14.055 1 20.31 103 SER A N 1
ATOM 809 C CA . SER A 1 103 ? -57.219 -58.906 -15.336 1 20.31 103 SER A CA 1
ATOM 810 C C . SER A 1 103 ? -57.344 -57.406 -15.281 1 20.31 103 SER A C 1
ATOM 812 O O . SER A 1 103 ? -57.781 -56.781 -16.25 1 20.31 103 SER A O 1
ATOM 814 N N . PRO A 1 104 ? -56.688 -56.75 -14.289 1 18.81 104 PRO A N 1
ATOM 815 C CA . PRO A 1 104 ? -57.312 -55.469 -13.938 1 18.81 104 PRO A CA 1
ATOM 816 C C . PRO A 1 104 ? -57.375 -54.5 -15.117 1 18.81 104 PRO A C 1
ATOM 818 O O . PRO A 1 104 ? -56.5 -54.531 -15.984 1 18.81 104 PRO A O 1
ATOM 821 N N . SER A 1 105 ? -58.562 -53.969 -15.445 1 20.72 105 SER A N 1
ATOM 822 C CA . SER A 1 105 ? -59.188 -53.125 -16.469 1 20.72 105 SER A CA 1
ATOM 823 C C . SER A 1 105 ? -58.438 -51.844 -16.656 1 20.72 105 SER A C 1
ATOM 825 O O . SER A 1 105 ? -57.781 -51.344 -15.742 1 20.72 105 SER A O 1
ATOM 827 N N . MET A 1 106 ? -58.094 -51.344 -17.891 1 20.55 106 MET A N 1
ATOM 828 C CA . MET A 1 106 ? -57.281 -50.438 -18.688 1 20.55 106 MET A CA 1
ATOM 829 C C . MET A 1 106 ? -57.562 -49 -18.359 1 20.55 106 MET A C 1
ATOM 831 O O . MET A 1 106 ? -57.094 -48.094 -19.031 1 20.55 106 MET A O 1
ATOM 835 N N . SER A 1 107 ? -58.469 -48.688 -17.359 1 20.34 107 SER A N 1
ATOM 836 C CA . SER A 1 107 ? -59.156 -47.438 -17.531 1 20.34 107 SER A CA 1
ATOM 837 C C . SER A 1 107 ? -58.188 -46.25 -17.578 1 20.34 107 SER A C 1
ATOM 839 O O . SER A 1 107 ? -57.094 -46.344 -17 1 20.34 107 SER A O 1
ATOM 841 N N . ALA A 1 108 ? -58.438 -45.188 -18.469 1 22.28 108 ALA A N 1
ATOM 842 C CA . ALA A 1 108 ? -57.844 -44.031 -19.156 1 22.28 108 ALA A CA 1
ATOM 843 C C . ALA A 1 108 ? -57.344 -42.969 -18.172 1 22.28 108 ALA A C 1
ATOM 845 O O . ALA A 1 108 ? -58.156 -42.344 -17.469 1 22.28 108 ALA A O 1
ATOM 846 N N . PRO A 1 109 ? -56.5 -43.312 -17.234 1 19.81 109 PRO A N 1
ATOM 847 C CA . PRO A 1 109 ? -56.469 -42.5 -16.016 1 19.81 109 PRO A CA 1
ATOM 848 C C . PRO A 1 109 ? -56.219 -41 -16.297 1 19.81 109 PRO A C 1
ATOM 850 O O . PRO A 1 109 ? -55.438 -40.688 -17.203 1 19.81 109 PRO A O 1
ATOM 853 N N . ILE A 1 110 ? -57.125 -40.125 -16.016 1 21.8 110 ILE A N 1
ATOM 854 C CA . ILE A 1 110 ? -57.375 -38.719 -16.234 1 21.8 110 ILE A CA 1
ATOM 855 C C . ILE A 1 110 ? -56.156 -37.906 -15.789 1 21.8 110 ILE A C 1
ATOM 857 O O . ILE A 1 110 ? -55.5 -38.25 -14.812 1 21.8 110 ILE A O 1
ATOM 861 N N . LEU A 1 111 ? -55.562 -37 -16.594 1 21.55 111 LEU A N 1
ATOM 862 C CA . LEU A 1 111 ? -54.469 -36.031 -16.719 1 21.55 111 LEU A CA 1
ATOM 863 C C . LEU A 1 111 ? -54.375 -35.156 -15.461 1 21.55 111 LEU A C 1
ATOM 865 O O . LEU A 1 111 ? -55.156 -34.219 -15.281 1 21.55 111 LEU A O 1
ATOM 869 N N . SER A 1 112 ? -54.562 -35.781 -14.289 1 20.62 112 SER A N 1
ATOM 870 C CA . SER A 1 112 ? -54.875 -34.906 -13.156 1 20.62 112 SER A CA 1
ATOM 871 C C . SER A 1 112 ? -53.875 -33.781 -13.023 1 20.62 112 SER A C 1
ATOM 873 O O . SER A 1 112 ? -52.688 -33.969 -13.383 1 20.62 112 SER A O 1
ATOM 875 N N . GLU A 1 113 ? -54.312 -32.562 -12.805 1 24.19 113 GLU A N 1
ATOM 876 C CA . GLU A 1 113 ? -53.844 -31.188 -12.656 1 24.19 113 GLU A CA 1
ATOM 877 C C . GLU A 1 113 ? -52.719 -31.094 -11.633 1 24.19 113 GLU A C 1
ATOM 879 O O . GLU A 1 113 ? -52.781 -31.703 -10.57 1 24.19 113 GLU A O 1
ATOM 884 N N . PRO A 1 114 ? -51.438 -30.859 -12.078 1 25.08 114 PRO A N 1
ATOM 885 C CA . PRO A 1 114 ? -50.188 -30.953 -11.32 1 25.08 114 PRO A CA 1
ATOM 886 C C . PRO A 1 114 ? -50.312 -30.422 -9.898 1 25.08 114 PRO A C 1
ATOM 888 O O . PRO A 1 114 ? -50.812 -29.297 -9.703 1 25.08 114 PRO A O 1
ATOM 891 N N . SER A 1 115 ? -50.719 -31.156 -8.977 1 24.05 115 SER A N 1
ATOM 892 C CA . SER A 1 115 ? -51.125 -30.766 -7.633 1 24.05 115 SER A CA 1
ATOM 893 C C . SER A 1 115 ? -50.156 -29.781 -7.012 1 24.05 115 SER A C 1
ATOM 895 O O . SER A 1 115 ? -48.938 -29.812 -7.328 1 24.05 115 SER A O 1
ATOM 897 N N . SER A 1 116 ? -50.594 -28.766 -6.316 1 24.2 116 SER A N 1
ATOM 898 C CA . SER A 1 116 ? -50.062 -27.594 -5.598 1 24.2 116 SER A CA 1
ATOM 899 C C . SER A 1 116 ? -49 -28 -4.586 1 24.2 116 SER A C 1
ATOM 901 O O . SER A 1 116 ? -49.281 -28.75 -3.645 1 24.2 116 SER A O 1
ATOM 903 N N . ALA A 1 117 ? -47.844 -28.5 -4.98 1 27.66 117 ALA A N 1
ATOM 904 C CA . ALA A 1 117 ? -46.719 -28.797 -4.125 1 27.66 117 ALA A CA 1
ATOM 905 C C . ALA A 1 117 ? -46.75 -27.969 -2.84 1 27.66 117 ALA A C 1
ATOM 907 O O . ALA A 1 117 ? -46.938 -26.75 -2.883 1 27.66 117 ALA A O 1
ATOM 908 N N . GLY A 1 118 ? -47.312 -28.516 -1.845 1 28.14 118 GLY A N 1
ATOM 909 C CA . GLY A 1 118 ? -47.562 -27.781 -0.619 1 28.14 118 GLY A CA 1
ATOM 910 C C . GLY A 1 118 ? -46.438 -26.859 -0.21 1 28.14 118 GLY A C 1
ATOM 911 O O . GLY A 1 118 ? -45.281 -27.109 -0.534 1 28.14 118 GLY A O 1
ATOM 912 N N . PRO A 1 119 ? -46.688 -25.547 -0.156 1 29.36 119 PRO A N 1
ATOM 913 C CA . PRO A 1 119 ? -45.656 -24.547 0.161 1 29.36 119 PRO A CA 1
ATOM 914 C C . PRO A 1 119 ? -44.656 -25.016 1.208 1 29.36 119 PRO A C 1
ATOM 916 O O . PRO A 1 119 ? -45.062 -25.516 2.266 1 29.36 119 PRO A O 1
ATOM 919 N N . SER A 1 120 ? -43.75 -26.062 0.94 1 32.75 120 SER A N 1
ATOM 920 C CA . SER A 1 120 ? -42.688 -26.156 1.935 1 32.75 120 SER A CA 1
ATOM 921 C C . SER A 1 120 ? -42.688 -24.953 2.875 1 32.75 120 SER A C 1
ATOM 923 O O . SER A 1 120 ? -42.656 -23.812 2.424 1 32.75 120 SER A O 1
ATOM 925 N N . SER A 1 121 ? -43.406 -25.031 3.844 1 34.16 121 SER A N 1
ATOM 926 C CA . SER A 1 121 ? -43.812 -24.016 4.82 1 34.16 121 SER A CA 1
ATOM 927 C C . SER A 1 121 ? -42.656 -23.062 5.113 1 34.16 121 SER A C 1
ATOM 929 O O . SER A 1 121 ? -41.688 -23.438 5.777 1 34.16 121 SER A O 1
ATOM 931 N N . LEU A 1 122 ? -42 -22.484 4.129 1 41.75 122 LEU A N 1
ATOM 932 C CA . LEU A 1 122 ? -41.125 -21.328 4.277 1 41.75 122 LEU A CA 1
ATOM 933 C C . LEU A 1 122 ? -41.438 -20.562 5.555 1 41.75 122 LEU A C 1
ATOM 935 O O . LEU A 1 122 ? -42.438 -19.859 5.625 1 41.75 122 LEU A O 1
ATOM 939 N N . ILE A 1 123 ? -41.344 -21.406 6.559 1 48.81 123 ILE A N 1
ATOM 940 C CA . ILE A 1 123 ? -41.469 -20.578 7.75 1 48.81 123 ILE A CA 1
ATOM 941 C C . ILE A 1 123 ? -40.969 -19.172 7.441 1 48.81 123 ILE A C 1
ATOM 943 O O . ILE A 1 123 ? -39.812 -18.984 7.035 1 48.81 123 ILE A O 1
ATOM 947 N N . PRO A 1 124 ? -41.875 -18.406 7.043 1 65.06 124 PRO A N 1
ATOM 948 C CA . PRO A 1 124 ? -41.531 -17.016 6.766 1 65.06 124 PRO A CA 1
ATOM 949 C C . PRO A 1 124 ? -40.438 -16.484 7.703 1 65.06 124 PRO A C 1
ATOM 951 O O . PRO A 1 124 ? -40.375 -16.906 8.867 1 65.06 124 PRO A O 1
ATOM 954 N N . LEU A 1 125 ? -39.344 -16.172 7.117 1 77.25 125 LEU A N 1
ATOM 955 C CA . LEU A 1 125 ? -38.281 -15.539 7.914 1 77.25 125 LEU A CA 1
ATOM 956 C C . LEU A 1 125 ? -38.875 -14.57 8.93 1 77.25 125 LEU A C 1
ATOM 958 O O . LEU A 1 125 ? -39.812 -13.82 8.609 1 77.25 125 LEU A O 1
ATOM 962 N N . THR A 1 126 ? -38.656 -14.852 10.141 1 84 126 THR A N 1
ATOM 963 C CA . THR A 1 126 ? -39.062 -13.914 11.18 1 84 126 THR A CA 1
ATOM 964 C C . THR A 1 126 ? -38.375 -12.562 10.984 1 84 126 THR A C 1
ATOM 966 O O . THR A 1 126 ? -37.469 -12.43 10.164 1 84 126 THR A O 1
ATOM 969 N N . SER A 1 127 ? -38.938 -11.602 11.57 1 86.19 127 SER A N 1
ATOM 970 C CA . SER A 1 127 ? -38.344 -10.273 11.516 1 86.19 127 SER A CA 1
ATOM 971 C C . SER A 1 127 ? -36.875 -10.305 11.977 1 86.19 127 SER A C 1
ATOM 973 O O . SER A 1 127 ? -36.031 -9.594 11.43 1 86.19 127 SER A O 1
ATOM 975 N N . GLY A 1 128 ? -36.656 -11.18 12.859 1 88.75 128 GLY A N 1
ATOM 976 C CA . GLY A 1 128 ? -35.281 -11.359 13.328 1 88.75 128 GLY A CA 1
ATOM 977 C C . GLY A 1 128 ? -34.375 -12 12.297 1 88.75 128 GLY A C 1
ATOM 978 O O . GLY A 1 128 ? -33.219 -11.609 12.148 1 88.75 128 GLY A O 1
ATOM 979 N N . ASP A 1 129 ? -34.969 -12.891 11.586 1 92.62 129 ASP A N 1
ATOM 980 C CA . ASP A 1 129 ? -34.188 -13.562 10.539 1 92.62 129 ASP A CA 1
ATOM 981 C C . ASP A 1 129 ? -33.844 -12.602 9.398 1 92.62 129 ASP A C 1
ATOM 983 O O . ASP A 1 129 ? -32.781 -12.688 8.812 1 92.62 129 ASP A O 1
ATOM 987 N N . CYS A 1 130 ? -34.781 -11.719 9.18 1 93.31 130 CYS A N 1
ATOM 988 C CA . CYS A 1 130 ? -34.562 -10.758 8.117 1 93.31 130 CYS A CA 1
ATOM 989 C C . CYS A 1 130 ? -33.438 -9.789 8.477 1 93.31 130 CYS A C 1
ATOM 991 O O . CYS A 1 130 ? -32.656 -9.391 7.613 1 93.31 130 CYS A O 1
ATOM 993 N N . ARG A 1 131 ? -33.375 -9.453 9.734 1 94.88 131 ARG A N 1
ATOM 994 C CA . ARG A 1 131 ? -32.281 -8.586 10.203 1 94.88 131 ARG A CA 1
ATOM 995 C C . ARG A 1 131 ? -30.938 -9.281 10.086 1 94.88 131 ARG A C 1
ATOM 997 O O . ARG A 1 131 ? -29.969 -8.688 9.625 1 94.88 131 ARG A O 1
ATOM 1004 N N . VAL A 1 132 ? -30.938 -10.523 10.438 1 95.44 132 VAL A N 1
ATOM 1005 C CA . VAL A 1 132 ? -29.703 -11.297 10.383 1 95.44 132 VAL A CA 1
ATOM 1006 C C . VAL A 1 132 ? -29.281 -11.492 8.922 1 95.44 132 VAL A C 1
ATOM 1008 O O . VAL A 1 132 ? -28.094 -11.484 8.609 1 95.44 132 VAL A O 1
ATOM 1011 N N . LYS A 1 133 ? -30.281 -11.711 8.094 1 96.12 133 LYS A N 1
ATOM 1012 C CA . LYS A 1 133 ? -30 -11.836 6.668 1 96.12 133 LYS A CA 1
ATOM 1013 C C . LYS A 1 133 ? -29.328 -10.586 6.129 1 96.12 133 LYS A C 1
ATOM 1015 O O . LYS A 1 133 ? -28.328 -10.672 5.395 1 96.12 133 LYS A O 1
ATOM 1020 N N . ALA A 1 134 ? -29.812 -9.43 6.504 1 96.44 134 ALA A N 1
ATOM 1021 C CA . ALA A 1 134 ? -29.234 -8.164 6.062 1 96.44 134 ALA A CA 1
ATOM 1022 C C . ALA A 1 134 ? -27.812 -7.992 6.586 1 96.44 134 ALA A C 1
ATOM 1024 O O . ALA A 1 134 ? -26.922 -7.547 5.855 1 96.44 134 ALA A O 1
ATOM 1025 N N . GLU A 1 135 ? -27.641 -8.375 7.797 1 96.69 135 GLU A N 1
ATOM 1026 C CA . GLU A 1 135 ? -26.312 -8.281 8.398 1 96.69 135 GLU A CA 1
ATOM 1027 C C . GLU A 1 135 ? -25.328 -9.227 7.723 1 96.69 135 GLU A C 1
ATOM 1029 O O . GLU A 1 135 ? -24.172 -8.867 7.492 1 96.69 135 GLU A O 1
ATOM 1034 N N . ALA A 1 136 ? -25.766 -10.391 7.406 1 97.31 136 ALA A N 1
ATOM 1035 C CA . ALA A 1 136 ? -24.922 -11.383 6.73 1 97.31 136 ALA A CA 1
ATOM 1036 C C . ALA A 1 136 ? -24.516 -10.898 5.344 1 97.31 136 ALA A C 1
ATOM 1038 O O . ALA A 1 136 ? -23.359 -11.047 4.949 1 97.31 136 ALA A O 1
ATOM 1039 N N . MET A 1 137 ? -25.438 -10.344 4.711 1 97.31 137 MET A N 1
ATOM 1040 C CA . MET A 1 137 ? -25.156 -9.852 3.365 1 97.31 137 MET A CA 1
ATOM 1041 C C . MET A 1 137 ? -24.156 -8.703 3.406 1 97.31 137 MET A C 1
ATOM 1043 O O . MET A 1 137 ? -23.25 -8.633 2.574 1 97.31 137 MET A O 1
ATOM 1047 N N . TRP A 1 138 ? -24.266 -7.824 4.363 1 96.62 138 TRP A N 1
ATOM 1048 C CA . TRP A 1 138 ? -23.312 -6.734 4.512 1 96.62 138 TRP A CA 1
ATOM 1049 C C . TRP A 1 138 ? -21.922 -7.27 4.863 1 96.62 138 TRP A C 1
ATOM 1051 O O . TRP A 1 138 ? -20.922 -6.793 4.336 1 96.62 138 TRP A O 1
ATOM 1061 N N . ALA A 1 139 ? -21.922 -8.227 5.742 1 97.5 139 ALA A N 1
ATOM 1062 C CA . ALA A 1 139 ? -20.641 -8.836 6.121 1 97.5 139 ALA A CA 1
ATOM 1063 C C . ALA A 1 139 ? -19.953 -9.461 4.91 1 97.5 139 ALA A C 1
ATOM 1065 O O . ALA A 1 139 ? -18.734 -9.375 4.773 1 97.5 139 ALA A O 1
ATOM 1066 N N . MET A 1 140 ? -20.719 -10.07 4.047 1 97.81 140 MET A N 1
ATOM 1067 C CA . MET A 1 140 ? -20.172 -10.648 2.83 1 97.81 140 MET A CA 1
ATOM 1068 C C . MET A 1 140 ? -19.578 -9.57 1.928 1 97.81 140 MET A C 1
ATOM 1070 O O . MET A 1 140 ? -18.547 -9.766 1.301 1 97.81 140 MET A O 1
ATOM 1074 N N . LYS A 1 141 ? -20.25 -8.453 1.899 1 96.5 141 LYS A N 1
ATOM 1075 C CA . LYS A 1 141 ? -19.75 -7.34 1.101 1 96.5 141 LYS A CA 1
ATOM 1076 C C . LYS A 1 141 ? -18.438 -6.801 1.669 1 96.5 141 LYS A C 1
ATOM 1078 O O . LYS A 1 141 ? -17.5 -6.5 0.918 1 96.5 141 LYS A O 1
ATOM 1083 N N . VAL A 1 142 ? -18.391 -6.684 2.971 1 96.25 142 VAL A N 1
ATOM 1084 C CA . VAL A 1 142 ? -17.172 -6.219 3.641 1 96.25 142 VAL A CA 1
ATOM 1085 C C . VAL A 1 142 ? -16.016 -7.137 3.293 1 96.25 142 VAL A C 1
ATOM 1087 O O . VAL A 1 142 ? -14.914 -6.668 2.977 1 96.25 142 VAL A O 1
ATOM 1090 N N . ALA A 1 143 ? -16.25 -8.383 3.273 1 96.88 143 ALA A N 1
ATOM 1091 C CA . ALA A 1 143 ? -15.211 -9.367 2.992 1 96.88 143 ALA A CA 1
ATOM 1092 C C . ALA A 1 143 ? -14.828 -9.352 1.516 1 96.88 143 ALA A C 1
ATOM 1094 O O . ALA A 1 143 ? -13.641 -9.312 1.176 1 96.88 143 ALA A O 1
ATOM 1095 N N . SER A 1 144 ? -15.797 -9.375 0.622 1 95.94 144 SER A N 1
ATOM 1096 C CA . SER A 1 144 ? -15.555 -9.492 -0.812 1 95.94 144 SER A CA 1
ATOM 1097 C C . SER A 1 144 ? -14.859 -8.25 -1.36 1 95.94 144 SER A C 1
ATOM 1099 O O . SER A 1 144 ? -14.062 -8.344 -2.297 1 95.94 144 SER A O 1
ATOM 1101 N N . SER A 1 145 ? -15.125 -7.086 -0.758 1 94.38 145 SER A N 1
ATOM 1102 C CA . SER A 1 145 ? -14.586 -5.832 -1.262 1 94.38 145 SER A CA 1
ATOM 1103 C C . SER A 1 145 ? -13.406 -5.359 -0.41 1 94.38 145 SER A C 1
ATOM 1105 O O . SER A 1 145 ? -12.844 -4.293 -0.661 1 94.38 145 SER A O 1
ATOM 1107 N N . ASN A 1 146 ? -13.031 -6.055 0.592 1 93.19 146 ASN A N 1
ATOM 1108 C CA . ASN A 1 146 ? -11.914 -5.746 1.48 1 93.19 146 ASN A CA 1
ATOM 1109 C C . ASN A 1 146 ? -12.133 -4.426 2.215 1 93.19 146 ASN A C 1
ATOM 1111 O O . ASN A 1 146 ? -11.219 -3.609 2.32 1 93.19 146 ASN A O 1
ATOM 1115 N N . TYR A 1 147 ? -13.398 -4.168 2.643 1 93.81 147 TYR A N 1
ATOM 1116 C CA . TYR A 1 147 ? -13.633 -2.994 3.477 1 93.81 147 TYR A CA 1
ATOM 1117 C C . TYR A 1 147 ? -12.977 -3.158 4.844 1 93.81 147 TYR A C 1
ATOM 1119 O O . TYR A 1 147 ? -13 -4.246 5.426 1 93.81 147 TYR A O 1
ATOM 1127 N N . SER A 1 148 ? -12.398 -2.08 5.297 1 91.69 148 SER A N 1
ATOM 1128 C CA . SER A 1 148 ? -11.805 -2.133 6.629 1 91.69 148 SER A CA 1
ATOM 1129 C C . SER A 1 148 ? -12.875 -2.289 7.703 1 91.69 148 SER A C 1
ATOM 1131 O O . SER A 1 148 ? -13.953 -1.704 7.598 1 91.69 148 SER A O 1
ATOM 1133 N N . PHE A 1 149 ? -12.547 -2.979 8.742 1 92.56 149 PHE A N 1
ATOM 1134 C CA . PHE A 1 149 ? -13.484 -3.131 9.844 1 92.56 149 PHE A CA 1
ATOM 1135 C C . PHE A 1 149 ? -13.664 -1.812 10.586 1 92.56 149 PHE A C 1
ATOM 1137 O O . PHE A 1 149 ? -14.703 -1.583 11.211 1 92.56 149 PHE A O 1
ATOM 1144 N N . VAL A 1 150 ? -12.719 -0.95 10.445 1 88 150 VAL A N 1
ATOM 1145 C CA . VAL A 1 150 ? -12.727 0.331 11.141 1 88 150 VAL A CA 1
ATOM 1146 C C . VAL A 1 150 ? -13.773 1.251 10.516 1 88 150 VAL A C 1
ATOM 1148 O O . VAL A 1 150 ? -14.227 2.211 11.148 1 88 150 VAL A O 1
ATOM 1151 N N . SER A 1 151 ? -14.203 0.961 9.328 1 88.69 151 SER A N 1
ATOM 1152 C CA . SER A 1 151 ? -15.188 1.789 8.633 1 88.69 151 SER A CA 1
ATOM 1153 C C . SER A 1 151 ? -16.609 1.355 8.969 1 88.69 151 SER A C 1
ATOM 1155 O O . SER A 1 151 ? -17.578 1.969 8.516 1 88.69 151 SER A O 1
ATOM 1157 N N . THR A 1 152 ? -16.781 0.416 9.836 1 87.75 152 THR A N 1
ATOM 1158 C CA . THR A 1 152 ? -18.094 -0.184 10.086 1 87.75 152 THR A CA 1
ATOM 1159 C C . THR A 1 152 ? -18.875 0.637 11.102 1 87.75 152 THR A C 1
ATOM 1161 O O . THR A 1 152 ? -20.109 0.716 11.023 1 87.75 152 THR A O 1
ATOM 1164 N N . PRO A 1 153 ? -18.172 1.243 11.984 1 85.81 153 PRO A N 1
ATOM 1165 C CA . PRO A 1 153 ? -18.969 2.045 12.922 1 85.81 153 PRO A CA 1
ATOM 1166 C C . PRO A 1 153 ? -19.812 3.105 12.219 1 85.81 153 PRO A C 1
ATOM 1168 O O . PRO A 1 153 ? -19.359 3.729 11.258 1 85.81 153 PRO A O 1
ATOM 1171 N N . GLY A 1 154 ? -21.094 3.176 12.641 1 89.31 154 GLY A N 1
ATOM 1172 C CA . GLY A 1 154 ? -22.016 4.156 12.086 1 89.31 154 GLY A CA 1
ATOM 1173 C C . GLY A 1 154 ? -22.812 3.631 10.906 1 89.31 154 GLY A C 1
ATOM 1174 O O . GLY A 1 154 ? -23.656 4.336 10.359 1 89.31 154 GLY A O 1
ATOM 1175 N N . ILE A 1 155 ? -22.547 2.408 10.484 1 93.19 155 ILE A N 1
ATOM 1176 C CA . ILE A 1 155 ? -23.172 1.858 9.297 1 93.19 155 ILE A CA 1
ATOM 1177 C C . ILE A 1 155 ? -24.672 1.626 9.555 1 93.19 155 ILE A C 1
ATOM 1179 O O . ILE A 1 155 ? -25.5 1.802 8.664 1 93.19 155 ILE A O 1
ATOM 1183 N N . LYS A 1 156 ? -25 1.177 10.781 1 92.56 156 LYS A N 1
ATOM 1184 C CA . LYS A 1 156 ? -26.406 0.99 11.133 1 92.56 156 LYS A CA 1
ATOM 1185 C C . LYS A 1 156 ? -27.172 2.309 11.062 1 92.56 156 LYS A C 1
ATOM 1187 O O . LYS A 1 156 ? -28.266 2.371 10.477 1 92.56 156 LYS A O 1
ATOM 1192 N N . GLU A 1 157 ? -26.562 3.301 11.672 1 94.06 157 GLU A N 1
ATOM 1193 C CA . GLU A 1 157 ? -27.172 4.625 11.648 1 94.06 157 GLU A CA 1
ATOM 1194 C C . GLU A 1 157 ? -27.281 5.16 10.227 1 94.06 157 GLU A C 1
ATOM 1196 O O . GLU A 1 157 ? -28.281 5.812 9.883 1 94.06 157 GLU A O 1
ATOM 1201 N N . LEU A 1 158 ? -26.359 4.863 9.445 1 95.81 158 LEU A N 1
ATOM 1202 C CA . LEU A 1 158 ? -26.375 5.301 8.055 1 95.81 158 LEU A CA 1
ATOM 1203 C C . LEU A 1 158 ? -27.516 4.637 7.289 1 95.81 158 LEU A C 1
ATOM 1205 O O . LEU A 1 158 ? -28.281 5.312 6.59 1 95.81 158 LEU A O 1
ATOM 1209 N N . PHE A 1 159 ? -27.656 3.289 7.43 1 96.62 159 PHE A N 1
ATOM 1210 C CA . PHE A 1 159 ? -28.719 2.58 6.73 1 96.62 159 PHE A CA 1
ATOM 1211 C C . PHE A 1 159 ? -30.078 3.045 7.211 1 96.62 159 PHE A C 1
ATOM 1213 O O . PHE A 1 159 ? -31.016 3.164 6.414 1 96.62 159 PHE A O 1
ATOM 1220 N N . SER A 1 160 ? -30.141 3.334 8.5 1 95.19 160 SER A N 1
ATOM 1221 C CA . SER A 1 160 ? -31.391 3.848 9.039 1 95.19 160 SER A CA 1
ATOM 1222 C C . SER A 1 160 ? -31.734 5.203 8.43 1 95.19 160 SER A C 1
ATOM 1224 O O . SER A 1 160 ? -32.906 5.508 8.211 1 95.19 160 SER A O 1
ATOM 1226 N N . ALA A 1 161 ? -30.703 5.957 8.211 1 94.88 161 ALA A N 1
ATOM 1227 C CA . ALA A 1 161 ? -30.922 7.281 7.629 1 94.88 161 ALA A CA 1
ATOM 1228 C C . ALA A 1 161 ? -31.219 7.184 6.137 1 94.88 161 ALA A C 1
ATOM 1230 O O . ALA A 1 161 ? -32 7.973 5.602 1 94.88 161 ALA A O 1
ATOM 1231 N N . MET A 1 162 ? -30.656 6.246 5.453 1 95.5 162 MET A N 1
ATOM 1232 C CA . MET A 1 162 ? -30.844 6.059 4.016 1 95.5 162 MET A CA 1
ATOM 1233 C C . MET A 1 162 ? -32.219 5.488 3.713 1 95.5 162 MET A C 1
ATOM 1235 O O . MET A 1 162 ? -32.844 5.863 2.721 1 95.5 162 MET A O 1
ATOM 1239 N N . PHE A 1 163 ? -32.594 4.523 4.621 1 95.81 163 PHE A N 1
ATOM 1240 C CA . PHE A 1 163 ? -33.844 3.816 4.418 1 95.81 163 PHE A CA 1
ATOM 1241 C C . PHE A 1 163 ? -34.75 3.941 5.648 1 95.81 163 PHE A C 1
ATOM 1243 O O . PHE A 1 163 ? -35.062 2.945 6.305 1 95.81 163 PHE A O 1
ATOM 1250 N N . PRO A 1 164 ? -35.281 5.086 5.84 1 92.81 164 PRO A N 1
ATOM 1251 C CA . PRO A 1 164 ? -36.125 5.285 7.012 1 92.81 164 PRO A CA 1
ATOM 1252 C C . PRO A 1 164 ? -37.438 4.484 6.945 1 92.81 164 PRO A C 1
ATOM 1254 O O . PRO A 1 164 ? -38.094 4.266 7.969 1 92.81 164 PRO A O 1
ATOM 1257 N N . ASP A 1 165 ? -37.75 3.992 5.812 1 91.5 165 ASP A N 1
ATOM 1258 C CA . ASP A 1 165 ? -39 3.248 5.586 1 91.5 165 ASP A CA 1
ATOM 1259 C C . ASP A 1 165 ? -38.812 1.771 5.934 1 91.5 165 ASP A C 1
ATOM 1261 O O . ASP A 1 165 ? -39.781 0.999 5.887 1 91.5 165 ASP A O 1
ATOM 1265 N N . SER A 1 166 ? -37.656 1.369 6.293 1 93.75 166 SER A N 1
ATOM 1266 C CA . SER A 1 166 ? -37.375 -0.05 6.512 1 93.75 166 SER A CA 1
ATOM 1267 C C . SER A 1 166 ? -37.156 -0.35 7.988 1 93.75 166 SER A C 1
ATOM 1269 O O . SER A 1 166 ? -36.125 0.02 8.547 1 93.75 166 SER A O 1
ATOM 1271 N N . PRO A 1 167 ? -37.969 -1.093 8.562 1 93 167 PRO A N 1
ATOM 1272 C CA . PRO A 1 167 ? -37.719 -1.535 9.938 1 93 167 PRO A CA 1
ATOM 1273 C C . PRO A 1 167 ? -36.531 -2.463 10.062 1 93 167 PRO A C 1
ATOM 1275 O O . PRO A 1 167 ? -35.906 -2.533 11.125 1 93 167 PRO A O 1
ATOM 1278 N N . ILE A 1 168 ? -36.219 -3.117 9.016 1 94.94 168 ILE A N 1
ATOM 1279 C CA . ILE A 1 168 ? -35.031 -3.982 9.031 1 94.94 168 ILE A CA 1
ATOM 1280 C C . ILE A 1 168 ? -33.781 -3.141 9.227 1 94.94 168 ILE A C 1
ATOM 1282 O O . ILE A 1 168 ? -32.938 -3.482 10.039 1 94.94 168 ILE A O 1
ATOM 1286 N N . ALA A 1 169 ? -33.75 -2.045 8.539 1 95 169 ALA A N 1
ATOM 1287 C CA . ALA A 1 169 ? -32.594 -1.161 8.602 1 95 169 ALA A CA 1
ATOM 1288 C C . ALA A 1 169 ? -32.406 -0.576 10 1 95 169 ALA A C 1
ATOM 1290 O O . ALA A 1 169 ? -31.297 -0.488 10.516 1 95 169 ALA A O 1
ATOM 1291 N N . SER A 1 170 ? -33.438 -0.22 10.633 1 92.5 170 SER A N 1
ATOM 1292 C CA . SER A 1 170 ? -33.406 0.394 11.961 1 92.5 170 SER A CA 1
ATOM 1293 C C . SER A 1 170 ? -33.125 -0.647 13.039 1 92.5 170 SER A C 1
ATOM 1295 O O . SER A 1 170 ? -32.625 -0.317 14.117 1 92.5 170 SER A O 1
ATOM 1297 N N . GLY A 1 171 ? -33.406 -1.824 12.711 1 91.69 171 GLY A N 1
ATOM 1298 C CA . GLY A 1 171 ? -33.281 -2.867 13.719 1 91.69 171 GLY A CA 1
ATOM 1299 C C . GLY A 1 171 ? -31.953 -3.598 13.648 1 91.69 171 GLY A C 1
ATOM 1300 O O . GLY A 1 171 ? -31.656 -4.438 14.5 1 91.69 171 GLY A O 1
ATOM 1301 N N . MET A 1 172 ? -31.156 -3.312 12.75 1 92.75 172 MET A N 1
ATOM 1302 C CA . MET A 1 172 ? -29.859 -3.988 12.586 1 92.75 172 MET A CA 1
ATOM 1303 C C . MET A 1 172 ? -28.875 -3.57 13.672 1 92.75 172 MET A C 1
ATOM 1305 O O . MET A 1 172 ? -29.031 -2.51 14.281 1 92.75 172 MET A O 1
ATOM 1309 N N . ALA A 1 173 ? -27.984 -4.395 13.992 1 88.81 173 ALA A N 1
ATOM 1310 C CA . ALA A 1 173 ? -26.875 -4.105 14.898 1 88.81 173 ALA A CA 1
ATOM 1311 C C . ALA A 1 173 ? -25.547 -4.535 14.281 1 88.81 173 ALA A C 1
ATOM 1313 O O . ALA A 1 173 ? -25.312 -5.727 14.078 1 88.81 173 ALA A O 1
ATOM 1314 N N . LEU A 1 174 ? -24.812 -3.562 13.898 1 90.06 174 LEU A N 1
ATOM 1315 C CA . LEU A 1 174 ? -23.547 -3.885 13.227 1 90.06 174 LEU A CA 1
ATOM 1316 C C . LEU A 1 174 ? -22.391 -3.131 13.867 1 90.06 174 LEU A C 1
ATOM 1318 O O . LEU A 1 174 ? -22.188 -1.946 13.594 1 90.06 174 LEU A O 1
ATOM 1322 N N . SER A 1 175 ? -21.719 -3.725 14.766 1 89.38 175 SER A N 1
ATOM 1323 C CA . SER A 1 175 ? -20.469 -3.189 15.281 1 89.38 175 SER A CA 1
ATOM 1324 C C . SER A 1 175 ? -19.266 -3.793 14.562 1 89.38 175 SER A C 1
ATOM 1326 O O . SER A 1 175 ? -19.406 -4.77 13.828 1 89.38 175 SER A O 1
ATOM 1328 N N . SER A 1 176 ? -18.141 -3.219 14.719 1 91.19 176 SER A N 1
ATOM 1329 C CA . SER A 1 176 ? -16.922 -3.736 14.102 1 91.19 176 SER A CA 1
ATOM 1330 C C . SER A 1 176 ? -16.641 -5.164 14.562 1 91.19 176 SER A C 1
ATOM 1332 O O . SER A 1 176 ? -16.281 -6.02 13.75 1 91.19 176 SER A O 1
ATOM 1334 N N . SER A 1 177 ? -16.828 -5.391 15.805 1 90.75 177 SER A N 1
ATOM 1335 C CA . SER A 1 177 ? -16.578 -6.715 16.359 1 90.75 177 SER A CA 1
ATOM 1336 C C . SER A 1 177 ? -17.594 -7.73 15.844 1 90.75 177 SER A C 1
ATOM 1338 O O . SER A 1 177 ? -17.25 -8.883 15.578 1 90.75 177 SER A O 1
ATOM 1340 N N . LYS A 1 178 ? -18.781 -7.316 15.766 1 93.62 178 LYS A N 1
ATOM 1341 C CA . LYS A 1 178 ? -19.812 -8.227 15.281 1 93.62 178 LYS A CA 1
ATOM 1342 C C . LYS A 1 178 ? -19.547 -8.648 13.844 1 93.62 178 LYS A C 1
ATOM 1344 O O . LYS A 1 178 ? -19.656 -9.836 13.508 1 93.62 178 LYS A O 1
ATOM 1349 N N . VAL A 1 179 ? -19.219 -7.695 12.977 1 95.69 179 VAL A N 1
ATOM 1350 C CA . VAL A 1 179 ? -18.922 -8.023 11.586 1 95.69 179 VAL A CA 1
ATOM 1351 C C . VAL A 1 179 ? -17.75 -8.992 11.523 1 95.69 179 VAL A C 1
ATOM 1353 O O . VAL A 1 179 ? -17.75 -9.93 10.719 1 95.69 179 VAL A O 1
ATOM 1356 N N . LYS A 1 180 ? -16.812 -8.812 12.383 1 94.88 180 LYS A N 1
ATOM 1357 C CA . LYS A 1 180 ? -15.625 -9.672 12.422 1 94.88 180 LYS A CA 1
ATOM 1358 C C . LYS A 1 180 ? -16 -11.109 12.75 1 94.88 180 LYS A C 1
ATOM 1360 O O . LYS A 1 180 ? -15.594 -12.039 12.039 1 94.88 180 LYS A O 1
ATOM 1365 N N . TYR A 1 181 ? -16.75 -11.266 13.812 1 95.38 181 TYR A N 1
ATOM 1366 C CA . TYR A 1 181 ? -17.031 -12.648 14.188 1 95.38 181 TYR A CA 1
ATOM 1367 C C . TYR A 1 181 ? -18.078 -13.266 13.266 1 95.38 181 TYR A C 1
ATOM 1369 O O . TYR A 1 181 ? -18.141 -14.484 13.125 1 95.38 181 TYR A O 1
ATOM 1377 N N . LEU A 1 182 ? -18.953 -12.453 12.633 1 97.19 182 LEU A N 1
ATOM 1378 C CA . LEU A 1 182 ? -19.859 -12.992 11.617 1 97.19 182 LEU A CA 1
ATOM 1379 C C . LEU A 1 182 ? -19.078 -13.633 10.484 1 97.19 182 LEU A C 1
ATOM 1381 O O . LEU A 1 182 ? -19.469 -14.672 9.953 1 97.19 182 LEU A O 1
ATOM 1385 N N . ILE A 1 183 ? -17.984 -13.008 10.125 1 97.81 183 ILE A N 1
ATOM 1386 C CA . ILE A 1 183 ? -17.172 -13.469 9 1 97.81 183 ILE A CA 1
ATOM 1387 C C . ILE A 1 183 ? -16.297 -14.641 9.438 1 97.81 183 ILE A C 1
ATOM 1389 O O . ILE A 1 183 ? -16.297 -15.695 8.797 1 97.81 183 ILE A O 1
ATOM 1393 N N . SER A 1 184 ? -15.594 -14.539 10.57 1 96.62 184 SER A N 1
ATOM 1394 C CA . SER A 1 184 ? -14.594 -15.516 10.984 1 96.62 184 SER A CA 1
ATOM 1395 C C . SER A 1 184 ? -15.25 -16.766 11.555 1 96.62 184 SER A C 1
ATOM 1397 O O . SER A 1 184 ? -14.734 -17.875 11.391 1 96.62 184 SER A O 1
ATOM 1399 N N . ASP A 1 185 ? -16.453 -16.578 12.219 1 96.44 185 ASP A N 1
ATOM 1400 C CA . ASP A 1 185 ? -17 -17.672 13.008 1 96.44 185 ASP A CA 1
ATOM 1401 C C . ASP A 1 185 ? -18.375 -18.094 12.5 1 96.44 185 ASP A C 1
ATOM 1403 O O . ASP A 1 185 ? -18.906 -19.109 12.93 1 96.44 185 ASP A O 1
ATOM 1407 N N . GLY A 1 186 ? -18.906 -17.344 11.688 1 97.56 186 GLY A N 1
ATOM 1408 C CA . GLY A 1 186 ? -20.203 -17.688 11.117 1 97.56 186 GLY A CA 1
ATOM 1409 C C . GLY A 1 186 ? -20.141 -18.031 9.641 1 97.56 186 GLY A C 1
ATOM 1410 O O . GLY A 1 186 ? -20.062 -19.203 9.273 1 97.56 186 GLY A O 1
ATOM 1411 N N . LEU A 1 187 ? -19.906 -17.047 8.812 1 98.25 187 LEU A N 1
ATOM 1412 C CA . LEU A 1 187 ? -19.953 -17.188 7.359 1 98.25 187 LEU A CA 1
ATOM 1413 C C . LEU A 1 187 ? -18.766 -18 6.852 1 98.25 187 LEU A C 1
ATOM 1415 O O . LEU A 1 187 ? -18.938 -18.844 5.965 1 98.25 187 LEU A O 1
ATOM 1419 N N . GLY A 1 188 ? -17.594 -17.734 7.348 1 97.62 188 GLY A N 1
ATOM 1420 C CA . GLY A 1 188 ? -16.406 -18.469 6.922 1 97.62 188 GLY A CA 1
ATOM 1421 C C . GLY A 1 188 ? -16.578 -19.984 7.02 1 97.62 188 GLY A C 1
ATOM 1422 O O . GLY A 1 188 ? -16.547 -20.672 6.008 1 97.62 188 GLY A O 1
ATOM 1423 N N . PRO A 1 189 ? -16.812 -20.422 8.227 1 96.12 189 PRO A N 1
ATOM 1424 C CA . PRO A 1 189 ? -17.016 -21.859 8.414 1 96.12 189 PRO A CA 1
ATOM 1425 C C . PRO A 1 189 ? -18.188 -22.406 7.602 1 96.12 189 PRO A C 1
ATOM 1427 O O . PRO A 1 189 ? -18.141 -23.547 7.113 1 96.12 189 PRO A O 1
ATOM 1430 N N . TYR A 1 190 ? -19.25 -21.641 7.473 1 97.38 190 TYR A N 1
ATOM 1431 C CA . TYR A 1 190 ? -20.406 -22.047 6.68 1 97.38 190 TYR A CA 1
ATOM 1432 C C . TYR A 1 190 ? -20 -22.328 5.234 1 97.38 190 TYR A C 1
ATOM 1434 O O . TYR A 1 190 ? -20.344 -23.359 4.672 1 97.38 190 TYR A O 1
ATOM 1442 N N . PHE A 1 191 ? -19.297 -21.422 4.637 1 97.62 191 PHE A N 1
ATOM 1443 C CA . PHE A 1 191 ? -18.922 -21.562 3.236 1 97.62 191 PHE A CA 1
ATOM 1444 C C . PHE A 1 191 ? -17.891 -22.656 3.059 1 97.62 191 PHE A C 1
ATOM 1446 O O . PHE A 1 191 ? -17.859 -23.328 2.029 1 97.62 191 PHE A O 1
ATOM 1453 N N . LEU A 1 192 ? -16.984 -22.797 4.035 1 97.19 192 LEU A N 1
ATOM 1454 C CA . LEU A 1 192 ? -16.047 -23.906 3.988 1 97.19 192 LEU A CA 1
ATOM 1455 C C . LEU A 1 192 ? -16.766 -25.25 3.984 1 97.19 192 LEU A C 1
ATOM 1457 O O . LEU A 1 192 ? -16.438 -26.141 3.207 1 97.19 192 LEU A O 1
ATOM 1461 N N . LYS A 1 193 ? -17.75 -25.375 4.836 1 95.81 193 LYS A N 1
ATOM 1462 C CA . LYS A 1 193 ? -18.547 -26.594 4.902 1 95.81 193 LYS A CA 1
ATOM 1463 C C . LYS A 1 193 ? -19.266 -26.859 3.576 1 95.81 193 LYS A C 1
ATOM 1465 O O . LYS A 1 193 ? -19.312 -28 3.111 1 95.81 193 LYS A O 1
ATOM 1470 N N . LYS A 1 194 ? -19.75 -25.797 3.023 1 95.12 194 LYS A N 1
ATOM 1471 C CA . LYS A 1 194 ? -20.438 -25.938 1.739 1 95.12 194 LYS A CA 1
ATOM 1472 C C . LYS A 1 194 ? -19.469 -26.375 0.646 1 95.12 194 LYS A C 1
ATOM 1474 O O . LYS A 1 194 ? -19.844 -27.172 -0.224 1 95.12 194 LYS A O 1
ATOM 1479 N N . MET A 1 195 ? -18.344 -25.906 0.649 1 95.38 195 MET A N 1
ATOM 1480 C CA . MET A 1 195 ? -17.328 -26.297 -0.33 1 95.38 195 MET A CA 1
ATOM 1481 C C . MET A 1 195 ? -16.953 -27.766 -0.173 1 95.38 195 MET A C 1
ATOM 1483 O O . MET A 1 195 ? -16.828 -28.484 -1.164 1 95.38 195 MET A O 1
ATOM 1487 N N . VAL A 1 196 ? -16.781 -28.203 1.058 1 96.12 196 VAL A N 1
ATOM 1488 C CA . VAL A 1 196 ? -16.406 -29.594 1.332 1 96.12 196 VAL A CA 1
ATOM 1489 C C . VAL A 1 196 ? -17.516 -30.531 0.856 1 96.12 196 VAL A C 1
ATOM 1491 O O . VAL A 1 196 ? -17.234 -31.609 0.324 1 96.12 196 VAL A O 1
ATOM 1494 N N . SER A 1 197 ? -18.719 -30.078 1.043 1 94.94 197 SER A N 1
ATOM 1495 C CA . SER A 1 197 ? -19.844 -30.859 0.562 1 94.94 197 SER A CA 1
ATOM 1496 C C . SER A 1 197 ? -19.828 -30.969 -0.96 1 94.94 197 SER A C 1
ATOM 1498 O O . SER A 1 197 ? -20.203 -32 -1.517 1 94.94 197 SER A O 1
ATOM 1500 N N . ASP A 1 198 ? -19.391 -29.938 -1.595 1 94.81 198 ASP A N 1
ATOM 1501 C CA . ASP A 1 198 ? -19.297 -29.953 -3.051 1 9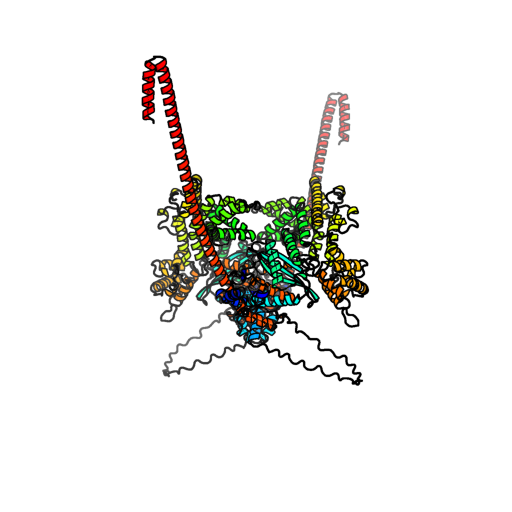4.81 198 ASP A CA 1
ATOM 1502 C C . ASP A 1 198 ? -18.188 -30.891 -3.523 1 94.81 198 ASP A C 1
ATOM 1504 O O . ASP A 1 198 ? -18.297 -31.5 -4.59 1 94.81 198 ASP A O 1
ATOM 1508 N N . VAL A 1 199 ? -17.125 -31 -2.807 1 95.44 199 VAL A N 1
ATOM 1509 C CA . VAL A 1 199 ? -16.047 -31.922 -3.141 1 95.44 199 VAL A CA 1
ATOM 1510 C C . VAL A 1 199 ? -16.531 -33.375 -3.01 1 95.44 199 VAL A C 1
ATOM 1512 O O . VAL A 1 199 ? -16.266 -34.188 -3.885 1 95.44 199 VAL A O 1
ATOM 1515 N N . GLY A 1 200 ? -17.188 -33.656 -1.902 1 90.75 200 GLY A N 1
ATOM 1516 C CA . GLY A 1 200 ? -17.75 -34.969 -1.682 1 90.75 200 GLY A CA 1
ATOM 1517 C C . GLY A 1 200 ? -16.719 -36.094 -1.789 1 90.75 200 GLY A C 1
ATOM 1518 O O . GLY A 1 200 ? -15.711 -36.094 -1.07 1 90.75 200 GLY A O 1
ATOM 1519 N N . GLN A 1 201 ? -16.938 -36.938 -2.801 1 88.31 201 GLN A N 1
ATOM 1520 C CA . GLN A 1 201 ? -16.031 -38.062 -2.984 1 88.31 201 GLN A CA 1
ATOM 1521 C C . GLN A 1 201 ? -15.18 -37.906 -4.234 1 88.31 201 GLN A C 1
ATOM 1523 O O . GLN A 1 201 ? -14.578 -38.844 -4.719 1 88.31 201 GLN A O 1
ATOM 1528 N N . ALA A 1 202 ? -15.141 -36.719 -4.66 1 93.19 202 ALA A N 1
ATOM 1529 C CA . ALA A 1 202 ? -14.352 -36.438 -5.863 1 93.19 202 ALA A CA 1
ATOM 1530 C C . ALA A 1 202 ? -12.859 -36.531 -5.566 1 93.19 202 ALA A C 1
ATOM 1532 O O . ALA A 1 202 ? -12.43 -36.312 -4.426 1 93.19 202 ALA A O 1
ATOM 1533 N N . TYR A 1 203 ? -12.102 -36.969 -6.5 1 94.88 203 TYR A N 1
ATOM 1534 C CA . TYR A 1 203 ? -10.648 -36.906 -6.398 1 94.88 203 TYR A CA 1
ATOM 1535 C C . TYR A 1 203 ? -10.156 -35.438 -6.504 1 94.88 203 TYR A C 1
ATOM 1537 O O . TYR A 1 203 ? -10.766 -34.625 -7.188 1 94.88 203 TYR A O 1
ATOM 1545 N N . TYR A 1 204 ? -9.125 -35.125 -5.754 1 96.38 204 TYR A N 1
ATOM 1546 C CA . TYR A 1 204 ? -8.734 -33.719 -5.684 1 96.38 204 TYR A CA 1
ATOM 1547 C C . TYR A 1 204 ? -7.219 -33.594 -5.68 1 96.38 204 TYR A C 1
ATOM 1549 O O . TYR A 1 204 ? -6.5 -34.562 -5.438 1 96.38 204 TYR A O 1
ATOM 1557 N N . THR A 1 205 ? -6.758 -32.469 -6.066 1 96.19 205 THR A N 1
ATOM 1558 C CA . THR A 1 205 ? -5.359 -32.062 -6.027 1 96.19 205 THR A CA 1
ATOM 1559 C C . THR A 1 205 ? -5.18 -30.859 -5.082 1 96.19 205 THR A C 1
ATOM 1561 O O . THR A 1 205 ? -6.016 -29.953 -5.047 1 96.19 205 THR A O 1
ATOM 1564 N N . ILE A 1 206 ? -4.082 -30.828 -4.32 1 95.69 206 ILE A N 1
ATOM 1565 C CA . ILE A 1 206 ? -3.811 -29.75 -3.391 1 95.69 206 ILE A CA 1
ATOM 1566 C C . ILE A 1 206 ? -2.734 -28.828 -3.969 1 95.69 206 ILE A C 1
ATOM 1568 O O . ILE A 1 206 ? -1.706 -29.297 -4.461 1 95.69 206 ILE A O 1
ATOM 1572 N N . HIS A 1 207 ? -3.039 -27.562 -3.979 1 95.38 207 HIS A N 1
ATOM 1573 C CA . HIS A 1 207 ? -2.066 -26.531 -4.309 1 95.38 207 HIS A CA 1
ATOM 1574 C C . HIS A 1 207 ? -1.572 -25.812 -3.053 1 95.38 207 HIS A C 1
ATOM 1576 O O . HIS A 1 207 ? -2.359 -25.531 -2.148 1 95.38 207 HIS A O 1
ATOM 1582 N N . PHE A 1 208 ? -0.308 -25.547 -2.953 1 94.5 208 PHE A N 1
ATOM 1583 C CA . PHE A 1 208 ? 0.142 -24.703 -1.858 1 94.5 208 PHE A CA 1
ATOM 1584 C C . PHE A 1 208 ? 1.364 -23.891 -2.271 1 94.5 208 PHE A C 1
ATOM 1586 O O . PHE A 1 208 ? 2.088 -24.281 -3.191 1 94.5 208 PHE A O 1
ATOM 1593 N N . ASP A 1 209 ? 1.499 -22.797 -1.755 1 91.69 209 ASP A N 1
ATOM 1594 C CA . ASP A 1 209 ? 2.629 -21.891 -1.909 1 91.69 209 ASP A CA 1
ATOM 1595 C C . ASP A 1 209 ? 2.748 -20.953 -0.709 1 91.69 209 ASP A C 1
ATOM 1597 O O . ASP A 1 209 ? 1.801 -20.797 0.065 1 91.69 209 ASP A O 1
ATOM 1601 N N . GLU A 1 210 ? 3.951 -20.469 -0.533 1 89.25 210 GLU A N 1
ATOM 1602 C CA . GLU A 1 210 ? 4.203 -19.625 0.629 1 89.25 210 GLU A CA 1
ATOM 1603 C C . GLU A 1 210 ? 4.652 -18.219 0.209 1 89.25 210 GLU A C 1
ATOM 1605 O O . GLU A 1 210 ? 5.211 -18.047 -0.876 1 89.25 210 GLU A O 1
ATOM 1610 N N . THR A 1 211 ? 4.305 -17.25 0.989 1 87.44 211 THR A N 1
ATOM 1611 C CA . THR A 1 211 ? 4.785 -15.883 0.801 1 87.44 211 THR A CA 1
ATOM 1612 C C . THR A 1 211 ? 4.941 -15.172 2.143 1 87.44 211 THR A C 1
ATOM 1614 O O . THR A 1 211 ? 4.465 -15.664 3.168 1 87.44 211 THR A O 1
ATOM 1617 N N . THR A 1 212 ? 5.68 -14.172 2.178 1 86.06 212 THR A N 1
ATOM 1618 C CA . THR A 1 212 ? 5.789 -13.32 3.359 1 86.06 212 THR A CA 1
ATOM 1619 C C . THR A 1 212 ? 4.777 -12.18 3.301 1 86.06 212 THR A C 1
ATOM 1621 O O . THR A 1 212 ? 4.68 -11.484 2.289 1 86.06 212 THR A O 1
ATOM 1624 N N . THR A 1 213 ? 4.062 -12 4.305 1 87.19 213 THR A N 1
ATOM 1625 C CA . THR A 1 213 ? 3.016 -10.984 4.332 1 87.19 213 THR A CA 1
ATOM 1626 C C . THR A 1 213 ? 3.527 -9.695 4.973 1 87.19 213 THR A C 1
ATOM 1628 O O . THR A 1 213 ? 4.664 -9.641 5.441 1 87.19 213 THR A O 1
ATOM 1631 N N . ASN A 1 214 ? 2.678 -8.656 4.922 1 84.81 214 ASN A N 1
ATOM 1632 C CA . ASN A 1 214 ? 2.996 -7.383 5.551 1 84.81 214 ASN A CA 1
ATOM 1633 C C . ASN A 1 214 ? 3.039 -7.5 7.07 1 84.81 214 ASN A C 1
ATOM 1635 O O . ASN A 1 214 ? 3.551 -6.609 7.754 1 84.81 214 ASN A O 1
ATOM 1639 N N . GLN A 1 215 ? 2.543 -8.578 7.598 1 82.5 215 GLN A N 1
ATOM 1640 C CA . GLN A 1 215 ? 2.676 -8.859 9.023 1 82.5 215 GLN A CA 1
ATOM 1641 C C . GLN A 1 215 ? 4.051 -9.445 9.344 1 82.5 215 GLN A C 1
ATOM 1643 O O . GLN A 1 215 ? 4.355 -9.727 10.508 1 82.5 215 GLN A O 1
ATOM 1648 N N . VAL A 1 216 ? 4.816 -9.664 8.336 1 80.88 216 VAL A N 1
ATOM 1649 C CA . VAL A 1 216 ? 6.16 -10.227 8.422 1 80.88 216 VAL A CA 1
ATOM 1650 C C . VAL A 1 216 ? 6.078 -11.664 8.938 1 80.88 216 VAL A C 1
ATOM 1652 O O . VAL A 1 216 ? 6.781 -12.031 9.883 1 80.88 216 VAL A O 1
ATOM 1655 N N . LYS A 1 217 ? 5.137 -12.359 8.523 1 84.06 217 LYS A N 1
ATOM 1656 C CA . LYS A 1 217 ? 4.941 -13.789 8.734 1 84.06 217 LYS A CA 1
ATOM 1657 C C . LYS A 1 217 ? 4.914 -14.547 7.41 1 84.06 217 LYS A C 1
ATOM 1659 O O . LYS A 1 217 ? 4.578 -13.969 6.371 1 84.06 217 LYS A O 1
ATOM 1664 N N . LYS A 1 218 ? 5.348 -15.766 7.488 1 87.44 218 LYS A N 1
ATOM 1665 C CA . LYS A 1 218 ? 5.219 -16.609 6.309 1 87.44 218 LYS A CA 1
ATOM 1666 C C . LYS A 1 218 ? 3.818 -17.219 6.223 1 87.44 218 LYS A C 1
ATOM 1668 O O . LYS A 1 218 ? 3.34 -17.828 7.176 1 87.44 218 LYS A O 1
ATOM 1673 N N . GLN A 1 219 ? 3.225 -16.906 5.211 1 91.12 219 GLN A N 1
ATOM 1674 C CA . GLN A 1 219 ? 1.868 -17.391 4.988 1 91.12 219 GLN A CA 1
ATOM 1675 C C . GLN A 1 219 ? 1.833 -18.422 3.861 1 91.12 219 GLN A C 1
ATOM 1677 O O . GLN A 1 219 ? 2.393 -18.188 2.787 1 91.12 219 GLN A O 1
ATOM 1682 N N . MET A 1 220 ? 1.271 -19.547 4.156 1 93.62 220 MET A N 1
ATOM 1683 C CA . MET A 1 220 ? 1.051 -20.578 3.146 1 93.62 220 MET A CA 1
ATOM 1684 C C . MET A 1 220 ? -0.434 -20.719 2.828 1 93.62 220 MET A C 1
ATOM 1686 O O . MET A 1 220 ? -1.253 -20.906 3.73 1 93.62 220 MET A O 1
ATOM 1690 N N . ASN A 1 221 ? -0.74 -20.609 1.609 1 96.06 221 ASN A N 1
ATOM 1691 C CA . ASN A 1 221 ? -2.111 -20.844 1.176 1 96.06 221 ASN A CA 1
ATOM 1692 C C . ASN A 1 221 ? -2.289 -22.266 0.646 1 96.06 221 ASN A C 1
ATOM 1694 O O . ASN A 1 221 ? -1.401 -22.797 -0.024 1 96.06 221 ASN A O 1
ATOM 1698 N N . VAL A 1 222 ? -3.336 -22.828 1.02 1 96.88 222 VAL A N 1
ATOM 1699 C CA . VAL A 1 222 ? -3.709 -24.156 0.551 1 96.88 222 VAL A CA 1
ATOM 1700 C C . VAL A 1 222 ? -4.996 -24.078 -0.269 1 96.88 222 VAL A C 1
ATOM 1702 O O . VAL A 1 222 ? -5.996 -23.516 0.189 1 96.88 222 VAL A O 1
ATOM 1705 N N . LEU A 1 223 ? -4.965 -24.578 -1.47 1 97.38 223 LEU A N 1
ATOM 1706 C CA . LEU A 1 223 ? -6.129 -24.625 -2.348 1 97.38 223 LEU A CA 1
ATOM 1707 C C . LEU A 1 223 ? -6.477 -26.062 -2.725 1 97.38 223 LEU A C 1
ATOM 1709 O O . LEU A 1 223 ? -5.605 -26.938 -2.725 1 97.38 223 LEU A O 1
ATOM 1713 N N . LEU A 1 224 ? -7.707 -26.234 -3.021 1 96.94 224 LEU A N 1
ATOM 1714 C CA . LEU A 1 224 ? -8.203 -27.531 -3.473 1 96.94 224 LEU A CA 1
ATOM 1715 C C . LEU A 1 224 ? -8.711 -27.438 -4.906 1 96.94 224 LEU A C 1
ATOM 1717 O O . LEU A 1 224 ? -9.508 -26.562 -5.238 1 96.94 224 LEU A O 1
ATOM 1721 N N . ARG A 1 225 ? -8.195 -28.266 -5.734 1 96.94 225 ARG A N 1
ATOM 1722 C CA . ARG A 1 225 ? -8.633 -28.406 -7.121 1 96.94 225 ARG A CA 1
ATOM 1723 C C . ARG A 1 225 ? -9.406 -29.703 -7.324 1 96.94 225 ARG A C 1
ATOM 1725 O O . ARG A 1 225 ? -8.906 -30.781 -7.012 1 96.94 225 ARG A O 1
ATOM 1732 N N . TYR A 1 226 ? -10.641 -29.656 -7.816 1 96.94 226 TYR A N 1
ATOM 1733 C CA . TYR A 1 226 ? -11.5 -30.828 -7.98 1 96.94 226 TYR A CA 1
ATOM 1734 C C . TYR A 1 226 ? -12.547 -30.594 -9.062 1 96.94 226 TYR A C 1
ATOM 1736 O O . TYR A 1 226 ? -12.758 -29.453 -9.492 1 96.94 226 TYR A O 1
ATOM 1744 N N . PHE A 1 227 ? -13.055 -31.656 -9.547 1 96.88 227 PHE A N 1
ATOM 1745 C CA . PHE A 1 227 ? -14.164 -31.562 -10.492 1 96.88 227 PHE A CA 1
ATOM 1746 C C . PHE A 1 227 ? -15.492 -31.438 -9.75 1 96.88 227 PHE A C 1
ATOM 1748 O O . PHE A 1 227 ? -15.906 -32.375 -9.062 1 96.88 227 PHE A O 1
ATOM 1755 N N . SER A 1 228 ? -16.141 -30.328 -9.859 1 95.44 228 SER A N 1
ATOM 1756 C CA . SER A 1 228 ? -17.438 -30.109 -9.234 1 95.44 228 SER A CA 1
ATOM 1757 C C . SER A 1 228 ? -18.562 -30.719 -10.078 1 95.44 228 SER A C 1
ATOM 1759 O O . SER A 1 228 ? -18.797 -30.281 -11.211 1 95.44 228 SER A O 1
ATOM 1761 N N . SER A 1 229 ? -19.219 -31.594 -9.523 1 91.56 229 SER A N 1
ATOM 1762 C CA . SER A 1 229 ? -20.328 -32.219 -10.227 1 91.56 229 SER A CA 1
ATOM 1763 C C . SER A 1 229 ? -21.5 -31.25 -10.398 1 91.56 229 SER A C 1
ATOM 1765 O O . SER A 1 229 ? -22.234 -31.328 -11.383 1 91.56 229 SER A O 1
ATOM 1767 N N . SER A 1 230 ? -21.641 -30.359 -9.477 1 89.69 230 SER A N 1
ATOM 1768 C CA . SER A 1 230 ? -22.734 -29.406 -9.516 1 89.69 230 SER A CA 1
ATOM 1769 C C . SER A 1 230 ? -22.516 -28.359 -10.594 1 89.69 230 SER A C 1
ATOM 1771 O O . SER A 1 230 ? -23.453 -27.969 -11.289 1 89.69 230 SER A O 1
ATOM 1773 N N . LYS A 1 231 ? -21.328 -28 -10.852 1 91.06 231 LYS A N 1
ATOM 1774 C CA . LYS A 1 231 ? -21.031 -26.953 -11.82 1 91.06 231 LYS A CA 1
ATOM 1775 C C . LYS A 1 231 ? -20.578 -27.531 -13.148 1 91.06 231 LYS A C 1
ATOM 1777 O O . LYS A 1 231 ? -20.562 -26.844 -14.164 1 91.06 231 LYS A O 1
ATOM 1782 N N . GLY A 1 232 ? -20.094 -28.734 -13.164 1 91.38 232 GLY A N 1
ATOM 1783 C CA . GLY A 1 232 ? -19.672 -29.422 -14.383 1 91.38 232 GLY A CA 1
ATOM 1784 C C . GLY A 1 232 ? -18.328 -28.938 -14.898 1 91.38 232 GLY A C 1
ATOM 1785 O O . GLY A 1 232 ? -18.125 -28.844 -16.109 1 91.38 232 GLY A O 1
ATOM 1786 N N . MET A 1 233 ? -17.547 -28.516 -14.008 1 94.62 233 MET A N 1
ATOM 1787 C CA . MET A 1 233 ? -16.234 -28.031 -14.406 1 94.62 233 MET A CA 1
ATOM 1788 C C . MET A 1 233 ? -15.234 -28.156 -13.25 1 94.62 233 MET A C 1
ATOM 1790 O O . MET A 1 233 ? -15.633 -28.375 -12.109 1 94.62 233 MET A O 1
ATOM 1794 N N . VAL A 1 234 ? -14 -28.078 -13.562 1 96.31 234 VAL A N 1
ATOM 1795 C CA . VAL A 1 234 ? -12.945 -28.125 -12.555 1 96.31 234 VAL A CA 1
ATOM 1796 C C . VAL A 1 234 ? -12.898 -26.797 -11.797 1 96.31 234 VAL A C 1
ATOM 1798 O O . VAL A 1 234 ? -12.906 -25.719 -12.406 1 96.31 234 VAL A O 1
ATOM 1801 N N . GLN A 1 235 ? -12.906 -26.891 -10.5 1 95.06 235 GLN A N 1
ATOM 1802 C CA . GLN A 1 235 ? -12.867 -25.703 -9.656 1 95.06 235 GLN A CA 1
ATOM 1803 C C . GLN A 1 235 ? -11.625 -25.703 -8.773 1 95.06 235 GLN A C 1
ATOM 1805 O O . GLN A 1 235 ? -11.148 -26.75 -8.359 1 95.06 235 GLN A O 1
ATOM 1810 N N . VAL A 1 236 ? -11.102 -24.531 -8.594 1 96.25 236 VAL A N 1
ATOM 1811 C CA . VAL A 1 236 ? -10.039 -24.312 -7.621 1 96.25 236 VAL A CA 1
ATOM 1812 C C . VAL A 1 236 ? -10.547 -23.438 -6.484 1 96.25 236 VAL A C 1
ATOM 1814 O O . VAL A 1 236 ? -10.961 -22.297 -6.715 1 96.25 236 VAL A O 1
ATOM 1817 N N . ARG A 1 237 ? -10.492 -23.953 -5.281 1 96.81 237 ARG A N 1
ATOM 1818 C CA . ARG A 1 237 ? -11.102 -23.25 -4.148 1 96.81 237 ARG A CA 1
ATOM 1819 C C . ARG A 1 237 ? -10.078 -23.031 -3.037 1 96.81 237 ARG A C 1
ATOM 1821 O O . ARG A 1 237 ? -9.195 -23.859 -2.822 1 96.81 237 ARG A O 1
ATOM 1828 N N . PHE A 1 238 ? -10.297 -21.969 -2.381 1 97.12 238 PHE A N 1
ATOM 1829 C CA . PHE A 1 238 ? -9.453 -21.641 -1.236 1 97.12 238 PHE A CA 1
ATOM 1830 C C . PHE A 1 238 ? -9.844 -22.469 -0.02 1 97.12 238 PHE A C 1
ATOM 1832 O O . PHE A 1 238 ? -11.031 -22.547 0.324 1 97.12 238 PHE A O 1
ATOM 1839 N N . VAL A 1 239 ? -8.828 -22.969 0.691 1 97.06 239 VAL A N 1
ATOM 1840 C CA . VAL A 1 239 ? -9.117 -23.828 1.832 1 97.06 239 VAL A CA 1
ATOM 1841 C C . VAL A 1 239 ? -8.656 -23.141 3.121 1 97.06 239 VAL A C 1
ATOM 1843 O O . VAL A 1 239 ? -9.445 -22.984 4.059 1 97.06 239 VAL A O 1
ATOM 1846 N N . ARG A 1 240 ? -7.355 -22.781 3.049 1 95.62 240 ARG A N 1
ATOM 1847 C CA . ARG A 1 240 ? -6.824 -22.266 4.305 1 95.62 240 ARG A CA 1
ATOM 1848 C C . ARG A 1 240 ? -5.535 -21.484 4.074 1 95.62 240 ARG A C 1
ATOM 1850 O O . ARG A 1 240 ? -4.777 -21.797 3.148 1 95.62 240 ARG A O 1
ATOM 1857 N N . ALA A 1 241 ? -5.41 -20.484 4.844 1 95.75 241 ALA A N 1
ATOM 1858 C CA . ALA A 1 241 ? -4.133 -19.797 4.977 1 95.75 241 ALA A CA 1
ATOM 1859 C C . ALA A 1 241 ? -3.48 -20.094 6.32 1 95.75 241 ALA A C 1
ATOM 1861 O O . ALA A 1 241 ? -4.109 -19.938 7.371 1 95.75 241 ALA A O 1
ATOM 1862 N N . ILE A 1 242 ? -2.312 -20.547 6.266 1 93.81 242 ILE A N 1
ATOM 1863 C CA . ILE A 1 242 ? -1.594 -20.938 7.473 1 93.81 242 ILE A CA 1
ATOM 1864 C C . ILE A 1 242 ? -0.404 -20 7.684 1 93.81 242 ILE A C 1
ATOM 1866 O O . ILE A 1 242 ? 0.367 -19.75 6.758 1 93.81 242 ILE A O 1
ATOM 1870 N N . MET A 1 243 ? -0.301 -19.547 8.859 1 88.06 243 MET A N 1
ATOM 1871 C CA . MET A 1 243 ? 0.809 -18.672 9.195 1 88.06 243 MET A CA 1
ATOM 1872 C C . MET A 1 243 ? 1.903 -19.422 9.938 1 88.06 243 MET A C 1
ATOM 1874 O O . MET A 1 243 ? 1.616 -20.219 10.836 1 88.06 243 MET A O 1
ATOM 1878 N N . PHE A 1 244 ? 3.098 -19.25 9.273 1 81.25 244 PHE A N 1
ATOM 1879 C CA . PHE A 1 244 ? 4.277 -19.859 9.867 1 81.25 244 PHE A CA 1
ATOM 1880 C C . PHE A 1 244 ? 5.266 -18.797 10.336 1 81.25 244 PHE A C 1
ATOM 1882 O O . PHE A 1 244 ? 5.219 -17.656 9.883 1 81.25 244 PHE A O 1
ATOM 1889 N N . ARG A 1 245 ? 5.988 -19.297 11.203 1 71.31 245 ARG A N 1
ATOM 1890 C CA . A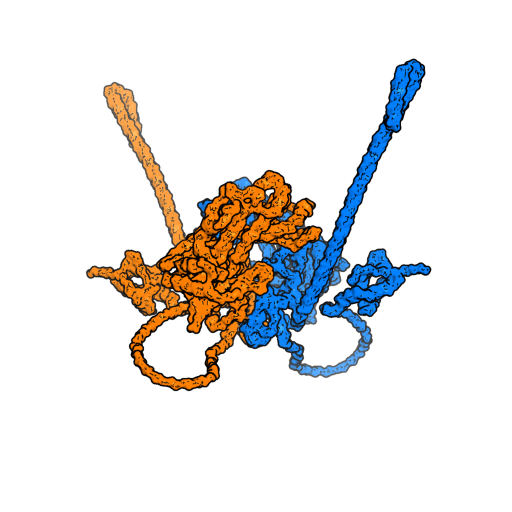RG A 1 245 ? 7.211 -18.531 11.438 1 71.31 245 ARG A CA 1
ATOM 1891 C C . ARG A 1 245 ? 8.367 -19.109 10.625 1 71.31 245 ARG A C 1
ATOM 1893 O O . ARG A 1 245 ? 8.961 -18.391 9.805 1 71.31 245 ARG A O 1
ATOM 1900 N N . HIS A 1 246 ? 8.617 -20.5 10.75 1 74.25 246 HIS A N 1
ATOM 1901 C CA . HIS A 1 246 ? 9.523 -21.266 9.906 1 74.25 246 HIS A CA 1
ATOM 1902 C C . HIS A 1 246 ? 8.766 -22.297 9.07 1 74.25 246 HIS A C 1
ATOM 1904 O O . HIS A 1 246 ? 7.844 -22.953 9.57 1 74.25 246 HIS A O 1
ATOM 1910 N N . ALA A 1 247 ? 9.062 -22.344 7.801 1 69.31 247 ALA A N 1
ATOM 1911 C CA . ALA A 1 247 ? 8.383 -23.281 6.926 1 69.31 247 ALA A CA 1
ATOM 1912 C C . ALA A 1 247 ? 9.258 -24.5 6.641 1 69.31 247 ALA A C 1
ATOM 1914 O O . ALA A 1 247 ? 9.609 -24.766 5.488 1 69.31 247 ALA A O 1
ATOM 1915 N N . TYR A 1 248 ? 9.508 -25.281 7.719 1 79.25 248 TYR A N 1
ATOM 1916 C CA . TYR A 1 248 ? 10.234 -26.531 7.5 1 79.25 248 TYR A CA 1
ATOM 1917 C C . TYR A 1 248 ? 9.344 -27.562 6.824 1 79.25 248 TYR A C 1
ATOM 1919 O O . TYR A 1 248 ? 8.117 -27.531 6.965 1 79.25 248 TYR A O 1
ATOM 1927 N N . ALA A 1 249 ? 9.953 -28.484 6.105 1 83.5 249 ALA A N 1
ATOM 1928 C CA . ALA A 1 249 ? 9.227 -29.484 5.336 1 83.5 249 ALA A CA 1
ATOM 1929 C C . ALA A 1 249 ? 8.289 -30.297 6.23 1 83.5 249 ALA A C 1
ATOM 1931 O O . ALA A 1 249 ? 7.145 -30.562 5.867 1 83.5 249 ALA A O 1
ATOM 1932 N N . ASP A 1 250 ? 8.75 -30.609 7.375 1 84.88 250 ASP A N 1
ATOM 1933 C CA . ASP A 1 250 ? 7.957 -31.422 8.289 1 84.88 250 ASP A CA 1
ATOM 1934 C C . ASP A 1 250 ? 6.738 -30.656 8.797 1 84.88 250 ASP A C 1
ATOM 1936 O O . ASP A 1 250 ? 5.656 -31.219 8.945 1 84.88 250 ASP A O 1
ATOM 1940 N N . ARG A 1 251 ? 6.977 -29.453 9.016 1 85.56 251 ARG A N 1
ATOM 1941 C CA . ARG A 1 251 ? 5.879 -28.625 9.508 1 85.56 251 ARG A CA 1
ATOM 1942 C C . ARG A 1 251 ? 4.832 -28.391 8.422 1 85.56 251 ARG A C 1
ATOM 1944 O O . ARG A 1 251 ? 3.631 -28.5 8.688 1 85.56 251 ARG A O 1
ATOM 1951 N N . VAL A 1 252 ? 5.281 -28.125 7.281 1 89.38 252 VAL A N 1
ATOM 1952 C CA . VAL A 1 252 ? 4.363 -27.875 6.172 1 89.38 252 VAL A CA 1
ATOM 1953 C C . VAL A 1 252 ? 3.568 -29.156 5.863 1 89.38 252 VAL A C 1
ATOM 1955 O O . VAL A 1 252 ? 2.348 -29.094 5.695 1 89.38 252 VAL A O 1
ATOM 1958 N N . SER A 1 253 ? 4.309 -30.297 5.812 1 91 253 SER A N 1
ATOM 1959 C CA . SER A 1 253 ? 3.635 -31.562 5.547 1 91 253 SER A CA 1
ATOM 1960 C C . SER A 1 253 ? 2.623 -31.891 6.641 1 91 253 SER A C 1
ATOM 1962 O O . SER A 1 253 ? 1.532 -32.375 6.352 1 91 253 SER A O 1
ATOM 1964 N N . GLY A 1 254 ? 3.049 -31.594 7.848 1 90.12 254 GLY A N 1
ATOM 1965 C CA . GLY A 1 254 ? 2.139 -31.828 8.953 1 90.12 254 GLY A CA 1
ATOM 1966 C C . GLY A 1 254 ? 0.879 -30.984 8.883 1 90.12 254 GLY A C 1
ATOM 1967 O O . GLY A 1 254 ? -0.223 -31.484 9.125 1 90.12 254 GLY A O 1
ATOM 1968 N N . GLU A 1 255 ? 1.043 -29.812 8.508 1 91.81 255 GLU A N 1
ATOM 1969 C CA . GLU A 1 255 ? -0.094 -28.891 8.398 1 91.81 255 GLU A CA 1
ATOM 1970 C C . GLU A 1 255 ? -1.015 -29.297 7.25 1 91.81 255 GLU A C 1
ATOM 1972 O O . GLU A 1 255 ? -2.234 -29.141 7.34 1 91.81 255 GLU A O 1
ATOM 1977 N N . LEU A 1 256 ? -0.459 -29.719 6.16 1 93.44 256 LEU A N 1
ATOM 1978 C CA . LEU A 1 256 ? -1.262 -30.172 5.027 1 93.44 256 LEU A CA 1
ATOM 1979 C C . LEU A 1 256 ? -2.082 -31.391 5.398 1 93.44 256 LEU A C 1
ATOM 1981 O O . LEU A 1 256 ? -3.271 -31.469 5.086 1 93.44 256 LEU A O 1
ATOM 1985 N N . LEU A 1 257 ? -1.435 -32.281 6.109 1 92.69 257 LEU A N 1
ATOM 1986 C CA . LEU A 1 257 ? -2.135 -33.5 6.543 1 92.69 257 LEU A CA 1
ATOM 1987 C C . LEU A 1 257 ? -3.23 -33.156 7.551 1 92.69 257 LEU A C 1
ATOM 1989 O O . LEU A 1 257 ? -4.324 -33.719 7.496 1 92.69 257 LEU A O 1
ATOM 1993 N N . ASP A 1 258 ? -2.92 -32.219 8.367 1 91.94 258 ASP A N 1
ATOM 1994 C CA . ASP A 1 258 ? -3.914 -31.766 9.336 1 91.94 258 ASP A CA 1
ATOM 1995 C C . ASP A 1 258 ? -5.105 -31.109 8.641 1 91.94 258 ASP A C 1
ATOM 1997 O O . ASP A 1 258 ? -6.25 -31.266 9.078 1 91.94 258 ASP A O 1
ATOM 2001 N N . THR A 1 259 ? -4.832 -30.422 7.633 1 93.12 259 THR A N 1
ATOM 2002 C CA . THR A 1 259 ? -5.895 -29.766 6.875 1 93.12 259 THR A CA 1
ATOM 2003 C C . THR A 1 259 ? -6.816 -30.812 6.242 1 93.12 259 THR A C 1
ATOM 2005 O O . THR A 1 259 ? -8.039 -30.672 6.301 1 93.12 259 THR A O 1
ATOM 2008 N N . ILE A 1 260 ? -6.258 -31.859 5.668 1 93.5 260 ILE A N 1
ATOM 2009 C CA . ILE A 1 260 ? -7.027 -32.906 5.031 1 93.5 260 ILE A CA 1
ATOM 2010 C C . ILE A 1 260 ? -7.863 -33.656 6.078 1 93.5 260 ILE A C 1
ATOM 2012 O O . ILE A 1 260 ? -9.047 -33.906 5.859 1 93.5 260 ILE A O 1
ATOM 2016 N N . ARG A 1 261 ? -7.27 -33.844 7.199 1 91.94 261 ARG A N 1
ATOM 2017 C CA . ARG A 1 261 ? -7.953 -34.531 8.281 1 91.94 261 ARG A CA 1
ATOM 2018 C C . ARG A 1 261 ? -9.094 -33.688 8.844 1 91.94 261 ARG A C 1
ATOM 2020 O O . ARG A 1 261 ? -10.195 -34.219 9.07 1 91.94 261 ARG A O 1
ATOM 2027 N N . ASN A 1 262 ? -8.805 -32.438 9.016 1 91.56 262 ASN A N 1
ATOM 2028 C CA . ASN A 1 262 ? -9.805 -31.547 9.586 1 91.56 262 ASN A CA 1
ATOM 2029 C C . ASN A 1 262 ? -11 -31.375 8.656 1 91.56 262 ASN A C 1
ATOM 2031 O O . ASN A 1 262 ? -12.125 -31.172 9.117 1 91.56 262 ASN A O 1
ATOM 2035 N N . LEU A 1 263 ? -10.773 -31.453 7.406 1 94.19 263 LEU A N 1
ATOM 2036 C CA . LEU A 1 263 ? -11.844 -31.312 6.426 1 94.19 263 LEU A CA 1
ATOM 2037 C C . LEU A 1 263 ? -12.547 -32.656 6.188 1 94.19 263 LEU A C 1
ATOM 2039 O O . LEU A 1 263 ? -13.555 -32.719 5.48 1 94.19 263 LEU A O 1
ATOM 2043 N N . LYS A 1 264 ? -11.992 -33.719 6.711 1 92.25 264 LYS A N 1
ATOM 2044 C CA . LYS A 1 264 ? -12.531 -35.062 6.57 1 92.25 264 LYS A CA 1
ATOM 2045 C C . LYS A 1 264 ? -12.562 -35.5 5.105 1 92.25 264 LYS A C 1
ATOM 2047 O O . LYS A 1 264 ? -13.555 -36.062 4.641 1 92.25 264 LYS A O 1
ATOM 2052 N N . LEU A 1 265 ? -11.602 -35.156 4.406 1 93.38 265 LEU A N 1
ATOM 2053 C CA . LEU A 1 265 ? -11.445 -35.594 3.029 1 93.38 265 LEU A CA 1
ATOM 2054 C C . LEU A 1 265 ? -10.711 -36.938 2.98 1 93.38 265 LEU A C 1
ATOM 2056 O O . LEU A 1 265 ? -9.781 -37.156 3.754 1 93.38 265 LEU A O 1
ATOM 2060 N N . PRO A 1 266 ? -11.156 -37.781 2.119 1 89.69 266 PRO A N 1
ATOM 2061 C CA . PRO A 1 266 ? -10.438 -39.031 2.021 1 89.69 266 PRO A CA 1
ATOM 2062 C C . PRO A 1 266 ? -9.023 -38.875 1.475 1 89.69 266 PRO A C 1
ATOM 2064 O O . PRO A 1 266 ? -8.844 -38.406 0.348 1 89.69 266 PRO A O 1
ATOM 2067 N N . ILE A 1 267 ? -8.117 -39.25 2.176 1 89.69 267 ILE A N 1
ATOM 2068 C CA . ILE A 1 267 ? -6.715 -39.094 1.822 1 89.69 267 ILE A CA 1
ATOM 2069 C C . ILE A 1 267 ? -6.398 -39.906 0.568 1 89.69 267 ILE A C 1
ATOM 2071 O O . ILE A 1 267 ? -5.543 -39.5 -0.231 1 89.69 267 ILE A O 1
ATOM 2075 N N . HIS A 1 268 ? -7.117 -40.969 0.333 1 88.25 268 HIS A N 1
ATOM 2076 C CA . HIS A 1 268 ? -6.867 -41.875 -0.803 1 88.25 268 HIS A CA 1
ATOM 2077 C C . HIS A 1 268 ? -7.359 -41.25 -2.104 1 88.25 268 HIS A C 1
ATOM 2079 O O . HIS A 1 268 ? -7.016 -41.719 -3.191 1 88.25 268 HIS A O 1
ATOM 2085 N N . HIS A 1 269 ? -8.148 -40.156 -1.999 1 92.44 269 HIS A N 1
ATOM 2086 C CA . HIS A 1 269 ? -8.633 -39.469 -3.189 1 92.44 269 HIS A CA 1
ATOM 2087 C C . HIS A 1 269 ? -7.691 -38.344 -3.594 1 92.44 269 HIS A C 1
ATOM 2089 O O . HIS A 1 269 ? -7.934 -37.656 -4.586 1 92.44 269 HIS A O 1
ATOM 2095 N N . LEU A 1 270 ? -6.633 -38.219 -2.781 1 93.5 270 LEU A N 1
ATOM 2096 C CA . LEU A 1 270 ? -5.629 -37.219 -3.152 1 93.5 270 LEU A CA 1
ATOM 2097 C C . LEU A 1 270 ? -4.852 -37.656 -4.383 1 93.5 270 LEU A C 1
ATOM 2099 O O . LEU A 1 270 ? -4.133 -38.656 -4.34 1 93.5 270 LEU A O 1
ATOM 2103 N N . LEU A 1 271 ? -4.996 -36.938 -5.449 1 93.56 271 LEU A N 1
ATOM 2104 C CA . LEU A 1 271 ? -4.391 -37.312 -6.723 1 93.56 271 LEU A CA 1
ATOM 2105 C C . LEU A 1 271 ? -2.941 -36.844 -6.793 1 93.56 271 LEU A C 1
ATOM 2107 O O . LEU A 1 271 ? -2.068 -37.594 -7.25 1 93.56 271 LEU A O 1
ATOM 2111 N N . SER A 1 272 ? -2.777 -35.562 -6.473 1 93.5 272 SER A N 1
ATOM 2112 C CA . SER A 1 272 ? -1.451 -34.969 -6.629 1 93.5 272 SER A CA 1
ATOM 2113 C C . SER A 1 272 ? -1.312 -33.688 -5.805 1 93.5 272 SER A C 1
ATOM 2115 O O . SER A 1 272 ? -2.287 -33.219 -5.223 1 93.5 272 SER A O 1
ATOM 2117 N N . ILE A 1 273 ? -0.037 -33.219 -5.727 1 92.62 273 ILE A N 1
ATOM 2118 C CA . ILE A 1 273 ? 0.292 -31.969 -5.055 1 92.62 273 ILE A CA 1
ATOM 2119 C C . ILE A 1 273 ? 1.008 -31.047 -6.027 1 92.62 273 ILE A C 1
ATOM 2121 O O . ILE A 1 273 ? 1.935 -31.453 -6.727 1 92.62 273 ILE A O 1
ATOM 2125 N N . SER A 1 274 ? 0.486 -29.859 -6.078 1 92.44 274 SER A N 1
ATOM 2126 C CA . SER A 1 274 ? 1.092 -28.875 -6.965 1 92.44 274 SER A CA 1
ATOM 2127 C C . SER A 1 274 ? 1.823 -27.797 -6.172 1 92.44 274 SER A C 1
ATOM 2129 O O . SER A 1 274 ? 1.22 -27.109 -5.344 1 92.44 274 SER A O 1
ATOM 2131 N N . CYS A 1 275 ? 3.064 -27.594 -6.355 1 91.19 275 CYS A N 1
ATOM 2132 C CA . CYS A 1 275 ? 3.912 -26.609 -5.691 1 91.19 275 CYS A CA 1
ATOM 2133 C C . CYS A 1 275 ? 5.125 -26.266 -6.551 1 91.19 275 CYS A C 1
ATOM 2135 O O . CYS A 1 275 ? 5.324 -26.859 -7.613 1 91.19 275 CYS A O 1
ATOM 2137 N N . ASP A 1 276 ? 5.883 -25.359 -6.062 1 85.44 276 ASP A N 1
ATOM 2138 C CA . ASP A 1 276 ? 7.129 -25.031 -6.742 1 85.44 276 ASP A CA 1
ATOM 2139 C C . ASP A 1 276 ? 8.203 -26.078 -6.465 1 85.44 276 ASP A C 1
ATOM 2141 O O . ASP A 1 276 ? 7.988 -27 -5.668 1 85.44 276 ASP A O 1
ATOM 2145 N N . GLY A 1 277 ? 9.312 -26.078 -7.164 1 73.25 277 GLY A N 1
ATOM 2146 C CA . GLY A 1 277 ? 10.211 -27.219 -7.207 1 73.25 277 GLY A CA 1
ATOM 2147 C C . GLY A 1 277 ? 11.398 -27.094 -6.277 1 73.25 277 GLY A C 1
ATOM 2148 O O . GLY A 1 277 ? 12.453 -27.688 -6.516 1 73.25 277 GLY A O 1
ATOM 2149 N N . PRO A 1 278 ? 11.305 -26.203 -5.266 1 70.75 278 PRO A N 1
ATOM 2150 C CA . PRO A 1 278 ? 12.461 -26.188 -4.371 1 70.75 278 PRO A CA 1
ATOM 2151 C C . PRO A 1 278 ? 12.633 -27.5 -3.6 1 70.75 278 PRO A C 1
ATOM 2153 O O . PRO A 1 278 ? 11.719 -28.312 -3.559 1 70.75 278 PRO A O 1
ATOM 2156 N N . ASN A 1 279 ? 13.805 -27.766 -3.168 1 69.81 279 ASN A N 1
ATOM 2157 C CA . ASN A 1 279 ? 14.148 -29 -2.49 1 69.81 279 ASN A CA 1
ATOM 2158 C C . ASN A 1 279 ? 13.227 -29.266 -1.301 1 69.81 279 ASN A C 1
ATOM 2160 O O . ASN A 1 279 ? 12.844 -30.406 -1.044 1 69.81 279 ASN A O 1
ATOM 2164 N N . VAL A 1 280 ? 12.891 -28.25 -0.689 1 77 280 VAL A N 1
ATOM 2165 C CA . VAL A 1 280 ? 12.016 -28.406 0.471 1 77 280 VAL A CA 1
ATOM 2166 C C . VAL A 1 280 ? 10.68 -29 0.039 1 77 280 VAL A C 1
ATOM 2168 O O . VAL A 1 280 ? 10.133 -29.875 0.722 1 77 280 VAL A O 1
ATOM 2171 N N . ASN A 1 281 ? 10.234 -28.656 -1.075 1 83.94 281 ASN A N 1
ATOM 2172 C CA . ASN A 1 281 ? 8.945 -29.125 -1.558 1 83.94 281 ASN A CA 1
ATOM 2173 C C . ASN A 1 281 ? 9.008 -30.578 -2.021 1 83.94 281 ASN A C 1
ATOM 2175 O O . ASN A 1 281 ? 8.008 -31.297 -1.955 1 83.94 281 ASN A O 1
ATOM 2179 N N . LYS A 1 282 ? 10.227 -31.016 -2.434 1 81.5 282 LYS A N 1
ATOM 2180 C CA . LYS A 1 282 ? 10.414 -32.438 -2.764 1 81.5 282 LYS A CA 1
ATOM 2181 C C . LYS A 1 282 ? 10.25 -33.312 -1.53 1 81.5 282 LYS A C 1
ATOM 2183 O O . LYS A 1 282 ? 9.633 -34.375 -1.602 1 81.5 282 LYS A O 1
ATOM 2188 N N . SER A 1 283 ? 10.773 -32.719 -0.47 1 84.06 283 SER A N 1
ATOM 2189 C CA . SER A 1 283 ? 10.648 -33.438 0.792 1 84.06 283 SER A CA 1
ATOM 2190 C C . SER A 1 283 ? 9.195 -33.5 1.251 1 84.06 283 SER A C 1
ATOM 2192 O O . SER A 1 283 ? 8.734 -34.531 1.763 1 84.06 283 SER A O 1
ATOM 2194 N N . ILE A 1 284 ? 8.516 -32.5 1.044 1 86.38 284 ILE A N 1
ATOM 2195 C CA . ILE A 1 284 ? 7.113 -32.438 1.423 1 86.38 284 ILE A CA 1
ATOM 2196 C C . ILE A 1 284 ? 6.309 -33.469 0.612 1 86.38 284 ILE A C 1
ATOM 2198 O O . ILE A 1 284 ? 5.488 -34.188 1.165 1 86.38 284 ILE A O 1
ATOM 2202 N N . LYS A 1 285 ? 6.586 -33.5 -0.666 1 85.19 285 LYS A N 1
ATOM 2203 C CA . LYS A 1 285 ? 5.895 -34.438 -1.544 1 85.19 285 LYS A CA 1
ATOM 2204 C C . LYS A 1 285 ? 6.156 -35.875 -1.121 1 85.19 285 LYS A C 1
ATOM 2206 O O . LYS A 1 285 ? 5.242 -36.719 -1.127 1 85.19 285 LYS A O 1
ATOM 2211 N N . ARG A 1 286 ? 7.32 -36.156 -0.704 1 84.44 286 ARG A N 1
ATOM 2212 C CA . ARG A 1 286 ? 7.68 -37.531 -0.271 1 84.44 286 ARG A CA 1
ATOM 2213 C C . ARG A 1 286 ? 6.953 -37.875 1.018 1 84.44 286 ARG A C 1
ATOM 2215 O O . ARG A 1 286 ? 6.492 -39.031 1.17 1 84.44 286 ARG A O 1
ATOM 2222 N N . GLN A 1 287 ? 6.902 -36.969 1.828 1 85.31 287 GLN A N 1
ATOM 2223 C CA . GLN A 1 287 ? 6.23 -37.219 3.102 1 85.31 287 GLN A CA 1
ATOM 2224 C C . GLN A 1 287 ? 4.734 -37.438 2.9 1 85.31 287 GLN A C 1
ATOM 2226 O O . GLN A 1 287 ? 4.133 -38.312 3.547 1 85.31 287 GLN A O 1
ATOM 2231 N N . LEU A 1 288 ? 4.188 -36.719 2.043 1 86.19 288 LEU A N 1
ATOM 2232 C CA . LEU A 1 288 ? 2.76 -36.875 1.774 1 86.19 288 LEU A CA 1
ATOM 2233 C C . LEU A 1 288 ? 2.473 -38.156 1.033 1 86.19 288 LEU A C 1
ATOM 2235 O O . LEU A 1 288 ? 1.443 -38.812 1.265 1 86.19 288 LEU A O 1
ATOM 2239 N N . GLU A 1 289 ? 3.395 -38.5 0.088 1 86 289 GLU A N 1
ATOM 2240 C CA . GLU A 1 289 ? 3.27 -39.75 -0.629 1 86 289 GLU A CA 1
ATOM 2241 C C . GLU A 1 289 ? 3.287 -40.938 0.333 1 86 289 GLU A C 1
ATOM 2243 O O . GLU A 1 289 ? 2.543 -41.906 0.152 1 86 289 GLU A O 1
ATOM 2248 N N . SER A 1 290 ? 4.105 -40.844 1.308 1 83.62 290 SER A N 1
ATOM 2249 C CA . SER A 1 290 ? 4.191 -41.906 2.305 1 83.62 290 SER A CA 1
ATOM 2250 C C . SER A 1 290 ? 2.893 -42.031 3.1 1 83.62 290 SER A C 1
ATOM 2252 O O . SER A 1 290 ? 2.514 -43.125 3.523 1 83.62 290 SER A O 1
ATOM 2254 N N . ALA A 1 291 ? 2.252 -40.969 3.264 1 81.06 291 ALA A N 1
ATOM 2255 C CA . ALA A 1 291 ? 1.001 -40.938 4.02 1 81.06 291 ALA A CA 1
ATOM 2256 C C . ALA A 1 291 ? -0.142 -41.531 3.197 1 81.06 291 ALA A C 1
ATOM 2258 O O . ALA A 1 291 ? -1.078 -42.125 3.75 1 81.06 291 ALA A O 1
ATOM 2259 N N . VAL A 1 292 ? -0.075 -41.469 1.905 1 79.56 292 VAL A N 1
ATOM 2260 C CA . VAL A 1 292 ? -1.132 -41.906 1.01 1 79.56 292 VAL A CA 1
ATOM 2261 C C . VAL A 1 292 ? -0.952 -43.406 0.713 1 79.56 292 VAL A C 1
ATOM 2263 O O . VAL A 1 292 ? -1.933 -44.125 0.571 1 79.56 292 VAL A O 1
ATOM 2266 N N . VAL A 1 293 ? 0.341 -44 0.332 1 69.25 293 VAL A N 1
ATOM 2267 C CA . VAL A 1 293 ? 0.648 -45.344 -0.159 1 69.25 293 VAL A CA 1
ATOM 2268 C C . VAL A 1 293 ? 0.054 -46.406 0.782 1 69.25 293 VAL A C 1
ATOM 2270 O O . VAL A 1 293 ? -0.241 -47.531 0.366 1 69.25 293 VAL A O 1
ATOM 2273 N N . GLY A 1 294 ? -0.126 -46.188 2.035 1 54.62 294 GLY A N 1
ATOM 2274 C CA . GLY A 1 294 ? -0.665 -47.375 2.688 1 54.62 294 GLY A CA 1
ATOM 2275 C C . GLY A 1 294 ? -1.658 -48.125 1.827 1 54.62 294 GLY A C 1
ATOM 2276 O O . GLY A 1 294 ? -1.848 -49.344 2.004 1 54.62 294 GLY A O 1
ATOM 2277 N N . GLY A 1 295 ? -2.471 -47.594 1.077 1 49.97 295 GLY A N 1
ATOM 2278 C CA . GLY A 1 295 ? -3.465 -48.375 0.351 1 49.97 295 GLY A CA 1
ATOM 2279 C C . GLY A 1 295 ? -3.15 -48.5 -1.127 1 49.97 295 GLY A C 1
ATOM 2280 O O . GLY A 1 295 ? -3.096 -49.625 -1.652 1 49.97 295 GLY A O 1
ATOM 2281 N N . ALA A 1 296 ? -3.508 -47.625 -2.189 1 58.16 296 ALA A N 1
ATOM 2282 C CA . ALA A 1 296 ? -3.719 -47.594 -3.635 1 58.16 296 ALA A CA 1
ATOM 2283 C C . ALA A 1 296 ? -2.475 -47.094 -4.363 1 58.16 296 ALA A C 1
ATOM 2285 O O . ALA A 1 296 ? -1.376 -47.094 -3.803 1 58.16 296 ALA A O 1
ATOM 2286 N N . LYS A 1 297 ? -2.354 -46.75 -5.77 1 70.5 297 LYS A N 1
ATOM 2287 C CA . LYS A 1 297 ? -1.426 -46.312 -6.82 1 70.5 297 LYS A CA 1
ATOM 2288 C C . LYS A 1 297 ? -0.658 -45.062 -6.41 1 70.5 297 LYS A C 1
ATOM 2290 O O . LYS A 1 297 ? 0.242 -44.625 -7.125 1 70.5 297 LYS A O 1
ATOM 2295 N N . GLY A 1 298 ? -0.631 -44.688 -5.113 1 80.88 298 GLY A N 1
ATOM 2296 C CA . GLY A 1 298 ? 0.091 -43.5 -4.637 1 80.88 298 GLY A CA 1
ATOM 2297 C C . GLY A 1 298 ? -0.307 -42.219 -5.355 1 80.88 298 GLY A C 1
ATOM 2298 O O . GLY A 1 298 ? -1.354 -42.188 -6 1 80.88 298 GLY A O 1
ATOM 2299 N N . LEU A 1 299 ? 0.59 -41.125 -5.312 1 89.44 299 LEU A N 1
ATOM 2300 C CA . LEU A 1 299 ? 0.322 -39.812 -5.934 1 89.44 299 LEU A CA 1
ATOM 2301 C C . LEU A 1 299 ? 0.74 -39.812 -7.398 1 89.44 299 LEU A C 1
ATOM 2303 O O . LEU A 1 299 ? 1.769 -40.406 -7.754 1 89.44 299 LEU A O 1
ATOM 2307 N N . VAL A 1 300 ? -0.082 -39.219 -8.195 1 91.88 300 VAL A N 1
ATOM 2308 C CA . VAL A 1 300 ? 0.227 -39.125 -9.617 1 91.88 300 VAL A CA 1
ATOM 2309 C C . VAL A 1 300 ? 1.344 -38.094 -9.836 1 91.88 300 VAL A C 1
ATOM 2311 O O . VAL A 1 300 ? 1.267 -36.969 -9.336 1 91.88 300 VAL A O 1
ATOM 2314 N N . ASP A 1 301 ? 2.312 -38.469 -10.5 1 87.31 301 ASP A N 1
ATOM 2315 C CA . ASP A 1 301 ? 3.475 -37.594 -10.703 1 87.31 301 ASP A CA 1
ATOM 2316 C C . ASP A 1 301 ? 3.35 -36.812 -12 1 87.31 301 ASP A C 1
ATOM 2318 O O . ASP A 1 301 ? 3.521 -37.344 -13.094 1 87.31 301 ASP A O 1
ATOM 2322 N N . VAL A 1 302 ? 3.082 -35.594 -11.859 1 88.12 302 VAL A N 1
ATOM 2323 C CA . VAL A 1 302 ? 3.021 -34.688 -13.016 1 88.12 302 VAL A CA 1
ATOM 2324 C C . VAL A 1 302 ? 4.191 -33.719 -12.977 1 88.12 302 VAL A C 1
ATOM 2326 O O . VAL A 1 302 ? 4.297 -32.844 -13.836 1 88.12 302 VAL A O 1
ATOM 2329 N N . GLY A 1 303 ? 5.039 -33.906 -12.094 1 85.44 303 GLY A N 1
ATOM 2330 C CA . GLY A 1 303 ? 6.164 -33 -11.953 1 85.44 303 GLY A CA 1
ATOM 2331 C C . GLY A 1 303 ? 5.828 -31.75 -11.156 1 85.44 303 GLY A C 1
ATOM 2332 O O . GLY A 1 303 ? 4.781 -31.672 -10.516 1 85.44 303 GLY A O 1
ATOM 2333 N N . PHE A 1 304 ? 6.816 -30.812 -11.141 1 89.5 304 PHE A N 1
ATOM 2334 C CA . PHE A 1 304 ? 6.645 -29.547 -10.438 1 89.5 304 PHE A CA 1
ATOM 2335 C C . PHE A 1 304 ? 6.148 -28.469 -11.391 1 89.5 304 PHE A C 1
ATOM 2337 O O . PHE A 1 304 ? 5.934 -28.719 -12.578 1 89.5 304 PHE A O 1
ATOM 2344 N N . CYS A 1 305 ? 5.906 -27.328 -10.859 1 90.56 305 CYS A N 1
ATOM 2345 C CA . CYS A 1 305 ? 5.328 -26.25 -11.656 1 90.56 305 CYS A CA 1
ATOM 2346 C C . CYS A 1 305 ? 6.238 -25.891 -12.82 1 90.56 305 CYS A C 1
ATOM 2348 O O . CYS A 1 305 ? 7.336 -25.359 -12.617 1 90.56 305 CYS A O 1
ATOM 2350 N N . THR A 1 306 ? 5.762 -26.094 -14.008 1 91.38 306 THR A N 1
ATOM 2351 C CA . THR A 1 306 ? 6.523 -25.859 -15.227 1 91.38 306 THR A CA 1
ATOM 2352 C C . THR A 1 306 ? 6.664 -24.359 -15.484 1 91.38 306 THR A C 1
ATOM 2354 O O . THR A 1 306 ? 7.629 -23.922 -16.125 1 91.38 306 THR A O 1
ATOM 2357 N N . ILE A 1 307 ? 5.715 -23.594 -15 1 89.81 307 ILE A N 1
ATOM 2358 C CA . ILE A 1 307 ? 5.77 -22.141 -15.18 1 89.81 307 ILE A CA 1
ATOM 2359 C C . ILE A 1 307 ? 7.016 -21.594 -14.484 1 89.81 307 ILE A C 1
ATOM 2361 O O . ILE A 1 307 ? 7.758 -20.797 -15.07 1 89.81 307 ILE A O 1
ATOM 2365 N N . HIS A 1 308 ? 7.266 -22.031 -13.297 1 89 308 HIS A N 1
ATOM 2366 C CA . HIS A 1 308 ? 8.438 -21.609 -12.547 1 89 308 HIS A CA 1
ATOM 2367 C C . HIS A 1 308 ? 9.727 -22.094 -13.203 1 89 308 HIS A C 1
ATOM 2369 O O . HIS A 1 308 ? 10.75 -21.406 -13.156 1 89 308 HIS A O 1
ATOM 2375 N N . VAL A 1 309 ? 9.695 -23.25 -13.758 1 91 309 VAL A N 1
ATOM 2376 C CA . VAL A 1 309 ? 10.867 -23.797 -14.43 1 91 309 VAL A CA 1
ATOM 2377 C C . VAL A 1 309 ? 11.25 -22.922 -15.617 1 91 309 VAL A C 1
ATOM 2379 O O . VAL A 1 309 ? 12.422 -22.594 -15.812 1 91 309 VAL A O 1
ATOM 2382 N N . VAL A 1 310 ? 10.25 -22.562 -16.375 1 91 310 VAL A N 1
ATOM 2383 C CA . VAL A 1 310 ? 10.5 -21.734 -17.547 1 91 310 VAL A CA 1
ATOM 2384 C C . VAL A 1 310 ? 11.016 -20.375 -17.109 1 91 310 VAL A C 1
ATOM 2386 O O . VAL A 1 310 ? 11.93 -19.812 -17.719 1 91 310 VAL A O 1
ATOM 2389 N N . HIS A 1 311 ? 10.477 -19.859 -16.062 1 88.31 311 HIS A N 1
ATOM 2390 C CA . HIS A 1 311 ? 10.945 -18.594 -15.516 1 88.31 311 HIS A CA 1
ATOM 2391 C C . HIS A 1 311 ? 12.414 -18.672 -15.102 1 88.31 311 HIS A C 1
ATOM 2393 O O . HIS A 1 311 ? 13.195 -17.766 -15.398 1 88.31 311 HIS A O 1
ATOM 2399 N N . ASN A 1 312 ? 12.734 -19.703 -14.453 1 88.44 312 ASN A N 1
ATOM 2400 C CA . ASN A 1 312 ? 14.094 -19.891 -13.977 1 88.44 312 ASN A CA 1
ATOM 2401 C C . ASN A 1 312 ? 15.07 -20.109 -15.125 1 88.44 312 ASN A C 1
ATOM 2403 O O . ASN A 1 312 ? 16.234 -19.688 -15.055 1 88.44 312 ASN A O 1
ATOM 2407 N N . ALA A 1 313 ? 14.602 -20.766 -16.125 1 92.31 313 ALA A N 1
ATOM 2408 C CA . ALA A 1 313 ? 15.438 -20.969 -17.297 1 92.31 313 ALA A CA 1
ATOM 2409 C C . ALA A 1 313 ? 15.82 -19.625 -17.922 1 92.31 313 ALA A C 1
ATOM 2411 O O . ALA A 1 313 ? 16.969 -19.422 -18.297 1 92.31 313 ALA A O 1
ATOM 2412 N N . PHE A 1 314 ? 14.867 -18.812 -18 1 91.25 314 PHE A N 1
ATOM 2413 C CA . PHE A 1 314 ? 15.125 -17.484 -18.562 1 91.25 314 PHE A CA 1
ATOM 2414 C C . PHE A 1 314 ? 16.094 -16.703 -17.688 1 91.25 314 PHE A C 1
ATOM 2416 O O . PHE A 1 314 ? 16.984 -16.016 -18.188 1 91.25 314 PHE A O 1
ATOM 2423 N N . ARG A 1 315 ? 15.953 -16.797 -16.438 1 90.38 315 ARG A N 1
ATOM 2424 C CA . ARG A 1 315 ? 16.844 -16.109 -15.516 1 90.38 315 ARG A CA 1
ATOM 2425 C C . ARG A 1 315 ? 18.281 -16.594 -15.672 1 90.38 315 ARG A C 1
ATOM 2427 O O . ARG A 1 315 ? 19.203 -15.789 -15.719 1 90.38 315 ARG A O 1
ATOM 2434 N N . LYS A 1 316 ? 18.453 -17.828 -15.758 1 91.44 316 LYS A N 1
ATOM 2435 C CA . LYS A 1 316 ? 19.781 -18.406 -15.953 1 91.44 316 LYS A CA 1
ATOM 2436 C C . LYS A 1 316 ? 20.391 -17.938 -17.266 1 91.44 316 LYS A C 1
ATOM 2438 O O . LYS A 1 316 ? 21.609 -17.688 -17.344 1 91.44 316 LYS A O 1
ATOM 2443 N N . ALA A 1 317 ? 19.578 -17.859 -18.219 1 93.88 317 ALA A N 1
ATOM 2444 C CA . ALA A 1 317 ? 20.047 -17.391 -19.516 1 93.88 317 ALA A CA 1
ATOM 2445 C C . ALA A 1 317 ? 20.453 -15.922 -19.453 1 93.88 317 ALA A C 1
ATOM 2447 O O . ALA A 1 317 ? 21.469 -15.531 -20.016 1 93.88 317 ALA A O 1
ATOM 2448 N N . LEU A 1 318 ? 19.672 -15.148 -18.734 1 92 318 LEU A N 1
ATOM 2449 C CA . LEU A 1 318 ? 19.891 -13.711 -18.625 1 92 318 LEU A CA 1
ATOM 2450 C C . LEU A 1 318 ? 21.219 -13.422 -17.938 1 92 318 LEU A C 1
ATOM 2452 O O . LEU A 1 318 ? 21.859 -12.406 -18.203 1 92 318 LEU A O 1
ATOM 2456 N N . ASP A 1 319 ? 21.641 -14.312 -17.094 1 91.25 319 ASP A N 1
ATOM 2457 C CA . ASP A 1 319 ? 22.922 -14.156 -16.391 1 91.25 319 ASP A CA 1
ATOM 2458 C C . ASP A 1 319 ? 24.094 -14.211 -17.359 1 91.25 319 ASP A C 1
ATOM 2460 O O . ASP A 1 319 ? 25.156 -13.648 -17.078 1 91.25 319 ASP A O 1
ATOM 2464 N N . ASN A 1 320 ? 23.891 -14.836 -18.469 1 93.06 320 ASN A N 1
ATOM 2465 C CA . ASN A 1 320 ? 24.953 -14.961 -19.469 1 93.06 320 ASN A CA 1
ATOM 2466 C C . ASN A 1 320 ? 24.922 -13.789 -20.453 1 93.06 320 ASN A C 1
ATOM 2468 O O . ASN A 1 320 ? 25.969 -13.305 -20.875 1 93.06 320 ASN A O 1
ATOM 2472 N N . PHE A 1 321 ? 23.734 -13.375 -20.812 1 93.69 321 PHE A N 1
ATOM 2473 C CA . PHE A 1 321 ? 23.609 -12.281 -21.781 1 93.69 321 PHE A CA 1
ATOM 2474 C C . PHE A 1 321 ? 22.328 -11.5 -21.562 1 93.69 321 PHE A C 1
ATOM 2476 O O . PHE A 1 321 ? 21.234 -12.039 -21.766 1 93.69 321 PHE A O 1
ATOM 2483 N N . GLY A 1 322 ? 22.391 -10.305 -21.156 1 92.25 322 GLY A N 1
ATOM 2484 C CA . GLY A 1 322 ? 21.219 -9.469 -20.953 1 92.25 322 GLY A CA 1
ATOM 2485 C C . GLY A 1 322 ? 21.281 -8.664 -19.672 1 92.25 322 GLY A C 1
ATOM 2486 O O . GLY A 1 322 ? 20.344 -7.93 -19.344 1 92.25 322 GLY A O 1
ATOM 2487 N N . GLY A 1 323 ? 22.359 -8.789 -18.984 1 91.31 323 GLY A N 1
ATOM 2488 C CA . GLY A 1 323 ? 22.516 -8.102 -17.703 1 91.31 323 GLY A CA 1
ATOM 2489 C C . GLY A 1 323 ? 22.469 -6.594 -17.828 1 91.31 323 GLY A C 1
ATOM 2490 O O . GLY A 1 323 ? 21.828 -5.918 -17.031 1 91.31 323 GLY A O 1
ATOM 2491 N N . ALA A 1 324 ? 23.141 -6.141 -18.844 1 94.31 324 ALA A N 1
ATOM 2492 C CA . ALA A 1 324 ? 23.156 -4.699 -19.062 1 94.31 324 ALA A CA 1
ATOM 2493 C C . ALA A 1 324 ? 21.766 -4.172 -19.422 1 94.31 324 ALA A C 1
ATOM 2495 O O . ALA A 1 324 ? 21.375 -3.098 -18.969 1 94.31 324 ALA A O 1
ATOM 2496 N N . ALA A 1 325 ? 21.078 -4.941 -20.203 1 94.69 325 ALA A N 1
ATOM 2497 C CA . ALA A 1 325 ? 19.734 -4.555 -20.594 1 94.69 325 ALA A CA 1
ATOM 2498 C C . ALA A 1 325 ? 18.797 -4.531 -19.375 1 94.69 325 ALA A C 1
ATOM 2500 O O . ALA A 1 325 ? 18 -3.609 -19.219 1 94.69 325 ALA A O 1
ATOM 2501 N N . GLU A 1 326 ? 18.875 -5.535 -18.578 1 93.5 326 GLU A N 1
ATOM 2502 C CA . GLU A 1 326 ? 18.062 -5.605 -17.375 1 93.5 326 GLU A CA 1
ATOM 2503 C C . GLU A 1 326 ? 18.328 -4.426 -16.438 1 93.5 326 GLU A C 1
ATOM 2505 O O . GLU A 1 326 ? 17.406 -3.803 -15.922 1 93.5 326 GLU A O 1
ATOM 2510 N N . ASN A 1 327 ? 19.578 -4.152 -16.297 1 93.56 327 ASN A N 1
ATOM 2511 C CA . ASN A 1 327 ? 19.969 -3.051 -15.43 1 93.56 327 ASN A CA 1
ATOM 2512 C C . ASN A 1 327 ? 19.469 -1.709 -15.953 1 93.56 327 ASN A C 1
ATOM 2514 O O . ASN A 1 327 ? 19.016 -0.861 -15.18 1 93.56 327 ASN A O 1
ATOM 2518 N N . LEU A 1 328 ? 19.578 -1.556 -17.219 1 95.56 328 LEU A N 1
ATOM 2519 C CA . LEU A 1 328 ? 19.094 -0.31 -17.797 1 95.56 328 LEU A CA 1
ATOM 2520 C C . LEU A 1 328 ? 17.609 -0.119 -17.531 1 95.56 328 LEU A C 1
ATOM 2522 O O . LEU A 1 328 ? 17.172 0.977 -17.156 1 95.56 328 LEU A O 1
ATOM 2526 N N . CYS A 1 329 ? 16.859 -1.21 -17.719 1 94.75 329 CYS A N 1
ATOM 2527 C CA . CYS A 1 329 ? 15.422 -1.144 -17.453 1 94.75 329 CYS A CA 1
ATOM 2528 C C . CYS A 1 329 ? 15.148 -0.8 -16 1 94.75 329 CYS A C 1
ATOM 2530 O O . CYS A 1 329 ? 14.289 0.036 -15.711 1 94.75 329 CYS A O 1
ATOM 2532 N N . LEU A 1 330 ? 15.906 -1.386 -15.125 1 93.69 330 LEU A N 1
ATOM 2533 C CA . LEU A 1 330 ? 15.734 -1.156 -13.695 1 93.69 330 LEU A CA 1
ATOM 2534 C C . LEU A 1 330 ? 16.094 0.278 -13.328 1 93.69 330 LEU A C 1
ATOM 2536 O O . LEU A 1 330 ? 15.344 0.952 -12.617 1 93.69 330 LEU A O 1
ATOM 2540 N N . TYR A 1 331 ? 17.234 0.736 -13.852 1 94.12 331 TYR A N 1
ATOM 2541 C CA . TYR A 1 331 ? 17.719 2.07 -13.508 1 94.12 331 TYR A CA 1
ATOM 2542 C C . TYR A 1 331 ? 16.766 3.143 -14.031 1 94.12 331 TYR A C 1
ATOM 2544 O O . TYR A 1 331 ? 16.5 4.137 -13.352 1 94.12 331 TYR A O 1
ATOM 2552 N N . LEU A 1 332 ? 16.266 2.92 -15.18 1 94.38 332 LEU A N 1
ATOM 2553 C CA . LEU A 1 332 ? 15.359 3.895 -15.773 1 94.38 332 LEU A CA 1
ATOM 2554 C C . LEU A 1 332 ? 14.07 3.992 -14.969 1 94.38 332 LEU A C 1
ATOM 2556 O O . LEU A 1 332 ? 13.578 5.094 -14.711 1 94.38 332 LEU A O 1
ATOM 2560 N N . PHE A 1 333 ? 13.531 2.895 -14.578 1 92.94 333 PHE A N 1
ATOM 2561 C CA . PHE A 1 333 ? 12.289 2.902 -13.812 1 92.94 333 PHE A CA 1
ATOM 2562 C C . PHE A 1 333 ? 12.461 3.65 -12.5 1 92.94 333 PHE A C 1
ATOM 2564 O O . PHE A 1 333 ? 11.656 4.516 -12.156 1 92.94 333 PHE A O 1
ATOM 2571 N N . TYR A 1 334 ? 13.523 3.381 -11.906 1 90.12 334 TYR A N 1
ATOM 2572 C CA . TYR A 1 334 ? 13.719 3.953 -10.578 1 90.12 334 TYR A CA 1
ATOM 2573 C C . TYR A 1 334 ? 14.172 5.402 -10.672 1 90.12 334 TYR A C 1
ATOM 2575 O O . TYR A 1 334 ? 13.984 6.184 -9.734 1 90.12 334 TYR A O 1
ATOM 2583 N N . PHE A 1 335 ? 14.812 5.773 -11.789 1 91.12 335 PHE A N 1
ATOM 2584 C CA . PHE A 1 335 ? 15.195 7.164 -12 1 91.12 335 PHE A CA 1
ATOM 2585 C C . PHE A 1 335 ? 13.961 8.055 -12.094 1 91.12 335 PHE A C 1
ATOM 2587 O O . PHE A 1 335 ? 13.969 9.188 -11.602 1 91.12 335 PHE A O 1
ATOM 2594 N N . PHE A 1 336 ? 12.883 7.492 -12.633 1 89.62 336 PHE A N 1
ATOM 2595 C CA . PHE A 1 336 ? 11.703 8.305 -12.914 1 89.62 336 PHE A CA 1
ATOM 2596 C C . PHE A 1 336 ? 10.625 8.07 -11.859 1 89.62 336 PHE A C 1
ATOM 2598 O O . PHE A 1 336 ? 9.68 8.859 -11.742 1 89.62 336 PHE A O 1
ATOM 2605 N N . LYS A 1 337 ? 10.602 6.957 -11.133 1 84.06 337 LYS A N 1
ATOM 2606 C CA . LYS A 1 337 ? 9.516 6.477 -10.281 1 84.06 337 LYS A CA 1
ATOM 2607 C C . LYS A 1 337 ? 9.109 7.535 -9.258 1 84.06 337 LYS A C 1
ATOM 2609 O O . LYS A 1 337 ? 7.922 7.746 -9.016 1 84.06 337 LYS A O 1
ATOM 26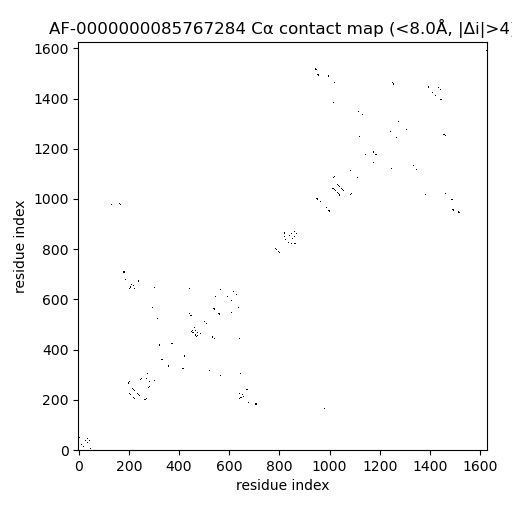14 N N . LEU A 1 338 ? 10.016 8.266 -8.57 1 76.25 338 LEU A N 1
ATOM 2615 C CA . LEU A 1 338 ? 9.641 9.141 -7.469 1 76.25 338 LEU A CA 1
ATOM 2616 C C . LEU A 1 338 ? 9.953 10.594 -7.793 1 76.25 338 LEU A C 1
ATOM 2618 O O . LEU A 1 338 ? 10.07 11.43 -6.891 1 76.25 338 LEU A O 1
ATOM 2622 N N . SER A 1 339 ? 10.031 10.883 -9.109 1 83.12 339 SER A N 1
ATOM 2623 C CA . SER A 1 339 ? 10.352 12.266 -9.461 1 83.12 339 SER A CA 1
ATOM 2624 C C . SER A 1 339 ? 9.391 12.797 -10.523 1 83.12 339 SER A C 1
ATOM 2626 O O . SER A 1 339 ? 9.578 12.555 -11.711 1 83.12 339 SER A O 1
ATOM 2628 N N . ALA A 1 340 ? 8.5 13.547 -10.008 1 82 340 ALA A N 1
ATOM 2629 C CA . ALA A 1 340 ? 7.535 14.164 -10.914 1 82 340 ALA A CA 1
ATOM 2630 C C . ALA A 1 340 ? 8.219 15.141 -11.867 1 82 340 ALA A C 1
ATOM 2632 O O . ALA A 1 340 ? 7.844 15.242 -13.039 1 82 340 ALA A O 1
ATOM 2633 N N . ALA A 1 341 ? 9.234 15.844 -11.391 1 80.94 341 ALA A N 1
ATOM 2634 C CA . ALA A 1 341 ? 9.961 16.812 -12.203 1 80.94 341 ALA A CA 1
ATOM 2635 C C . ALA A 1 341 ? 10.664 16.125 -13.375 1 80.94 341 ALA A C 1
ATOM 2637 O O . ALA A 1 341 ? 10.578 16.594 -14.516 1 80.94 341 ALA A O 1
ATOM 2638 N N . ARG A 1 342 ? 11.281 15.016 -13.141 1 86.44 342 ARG A N 1
ATOM 2639 C CA . ARG A 1 342 ? 11.992 14.273 -14.18 1 86.44 342 ARG A CA 1
ATOM 2640 C C . ARG A 1 342 ? 11.023 13.727 -15.227 1 86.44 342 ARG A C 1
ATOM 2642 O O . ARG A 1 342 ? 11.336 13.695 -16.422 1 86.44 342 ARG A O 1
ATOM 2649 N N . ARG A 1 343 ? 9.898 13.266 -14.781 1 87.19 343 ARG A N 1
ATOM 2650 C CA . ARG A 1 343 ? 8.898 12.742 -15.711 1 87.19 343 ARG A CA 1
ATOM 2651 C C . ARG A 1 343 ? 8.375 13.836 -16.641 1 87.19 343 ARG A C 1
ATOM 2653 O O . ARG A 1 343 ? 8.141 13.594 -17.828 1 87.19 343 ARG A O 1
ATOM 2660 N N . GLU A 1 344 ? 8.195 14.984 -16.047 1 84.44 344 GLU A N 1
ATOM 2661 C CA . GLU A 1 344 ? 7.73 16.094 -16.859 1 84.44 344 GLU A CA 1
ATOM 2662 C C . GLU A 1 344 ? 8.789 16.516 -17.891 1 84.44 344 GLU A C 1
ATOM 2664 O O . GLU A 1 344 ? 8.469 16.797 -19.047 1 84.44 344 GLU A O 1
ATOM 2669 N N . ASP A 1 345 ? 9.969 16.594 -17.406 1 87.44 345 ASP A N 1
ATOM 2670 C CA . ASP A 1 345 ? 11.062 16.938 -18.297 1 87.44 345 ASP A CA 1
ATOM 2671 C C . ASP A 1 345 ? 11.156 15.938 -19.453 1 87.44 345 ASP A C 1
ATOM 2673 O O . ASP A 1 345 ? 11.344 16.344 -20.609 1 87.44 345 ASP A O 1
ATOM 2677 N N . TYR A 1 346 ? 11.023 14.719 -19.078 1 91.81 346 TYR A N 1
ATOM 2678 C CA . TYR A 1 346 ? 11.133 13.711 -20.125 1 91.81 346 TYR A CA 1
ATOM 2679 C C . TYR A 1 346 ? 9.914 13.727 -21.047 1 91.81 346 TYR A C 1
ATOM 2681 O O . TYR A 1 346 ? 10.031 13.461 -22.234 1 91.81 346 TYR A O 1
ATOM 2689 N N . LYS A 1 347 ? 8.773 13.953 -20.516 1 88.31 347 LYS A N 1
ATOM 2690 C CA . LYS A 1 347 ? 7.582 14.078 -21.344 1 88.31 347 LYS A CA 1
ATOM 2691 C C . LYS A 1 347 ? 7.754 15.188 -22.391 1 88.31 347 LYS A C 1
ATOM 2693 O O . LYS A 1 347 ? 7.301 15.047 -23.531 1 88.31 347 LYS A O 1
ATOM 2698 N N . GLU A 1 348 ? 8.305 16.281 -21.922 1 86.12 348 GLU A N 1
ATOM 2699 C CA . GLU A 1 348 ? 8.586 17.359 -22.859 1 86.12 348 GLU A CA 1
ATOM 2700 C C . GLU A 1 348 ? 9.508 16.891 -23.984 1 86.12 348 GLU A C 1
ATOM 2702 O O . GLU A 1 348 ? 9.336 17.266 -25.141 1 86.12 348 GLU A O 1
ATOM 2707 N N . GLU A 1 349 ? 10.43 16.078 -23.516 1 89.88 349 GLU A N 1
ATOM 2708 C CA . GLU A 1 349 ? 11.344 15.523 -24.516 1 89.88 349 GLU A CA 1
ATOM 2709 C C . GLU A 1 349 ? 10.625 14.578 -25.453 1 89.88 349 GLU A C 1
ATOM 2711 O O . GLU A 1 349 ? 10.93 14.531 -26.656 1 89.88 349 GLU A O 1
ATOM 2716 N N . GLN A 1 350 ? 9.758 13.766 -24.938 1 91.44 350 GLN A N 1
ATOM 2717 C CA . GLN A 1 350 ? 8.969 12.852 -25.75 1 91.44 350 GLN A CA 1
ATOM 2718 C C . GLN A 1 350 ? 8.125 13.609 -26.781 1 91.44 350 GLN A C 1
ATOM 2720 O O . GLN A 1 350 ? 8.023 13.195 -27.938 1 91.44 350 GLN A O 1
ATOM 2725 N N . VAL A 1 351 ? 7.621 14.719 -26.391 1 86.25 351 VAL A N 1
ATOM 2726 C CA . VAL A 1 351 ? 6.801 15.539 -27.281 1 86.25 351 VAL A CA 1
ATOM 2727 C C . VAL A 1 351 ? 7.68 16.172 -28.359 1 86.25 351 VAL A C 1
ATOM 2729 O O . VAL A 1 351 ? 7.309 16.188 -29.531 1 86.25 351 VAL A O 1
ATOM 2732 N N . ASN A 1 352 ? 8.836 16.641 -27.984 1 87.62 352 ASN A N 1
ATOM 2733 C CA . ASN A 1 352 ? 9.766 17.281 -28.922 1 87.62 352 ASN A CA 1
ATOM 2734 C C . ASN A 1 352 ? 10.211 16.312 -30 1 87.62 352 ASN A C 1
ATOM 2736 O O . ASN A 1 352 ? 10.367 16.703 -31.172 1 87.62 352 ASN A O 1
ATOM 2740 N N . LEU A 1 353 ? 10.336 15.055 -29.562 1 91.44 353 LEU A N 1
ATOM 2741 C CA . LEU A 1 353 ? 10.836 14.055 -30.5 1 91.44 353 LEU A CA 1
ATOM 2742 C C . LEU A 1 353 ? 9.688 13.25 -31.109 1 91.44 353 LEU A C 1
ATOM 2744 O O . LEU A 1 353 ? 9.922 12.281 -31.844 1 91.44 353 LEU A O 1
ATOM 2748 N N . GLU A 1 354 ? 8.453 13.586 -30.719 1 87.44 354 GLU A N 1
ATOM 2749 C CA . GLU A 1 354 ? 7.242 12.953 -31.25 1 87.44 354 GLU A CA 1
ATOM 2750 C C . GLU A 1 354 ? 7.188 11.477 -30.875 1 87.44 354 GLU A C 1
ATOM 2752 O O . GLU A 1 354 ? 6.922 10.625 -31.719 1 87.44 354 GLU A O 1
ATOM 2757 N N . LEU A 1 355 ? 7.578 11.25 -29.734 1 90.12 355 LEU A N 1
ATOM 2758 C CA . LEU A 1 355 ? 7.469 9.898 -29.203 1 90.12 355 LEU A CA 1
ATOM 2759 C C . LEU A 1 355 ? 6.176 9.727 -28.406 1 90.12 355 LEU A C 1
ATOM 2761 O O . LEU A 1 355 ? 5.57 10.711 -27.984 1 90.12 355 LEU A O 1
ATOM 2765 N N . ASP A 1 356 ? 5.762 8.531 -28.312 1 87.25 356 ASP A N 1
ATOM 2766 C CA . ASP A 1 356 ? 4.582 8.242 -27.5 1 87.25 356 ASP A CA 1
ATOM 2767 C C . ASP A 1 356 ? 4.832 8.594 -26.031 1 87.25 356 ASP A C 1
ATOM 2769 O O . ASP A 1 356 ? 5.918 8.344 -25.5 1 87.25 356 ASP A O 1
ATOM 2773 N N . GLU A 1 357 ? 3.83 9.234 -25.5 1 84.94 357 GLU A N 1
ATOM 2774 C CA . GLU A 1 357 ? 3.934 9.57 -24.078 1 84.94 357 GLU A CA 1
ATOM 2775 C C . GLU A 1 357 ? 3.67 8.352 -23.203 1 84.94 357 GLU A C 1
ATOM 2777 O O . GLU A 1 357 ? 2.518 8.039 -22.906 1 84.94 357 GLU A O 1
ATOM 2782 N N . VAL A 1 358 ? 4.727 7.68 -22.844 1 85.5 358 VAL A N 1
ATOM 2783 C CA . VAL A 1 358 ? 4.566 6.461 -22.047 1 85.5 358 VAL A CA 1
ATOM 2784 C C . VAL A 1 358 ? 5.488 6.504 -20.844 1 85.5 358 VAL A C 1
ATOM 2786 O O . VAL A 1 358 ? 6.484 7.234 -20.828 1 85.5 358 VAL A O 1
ATOM 2789 N N . ASN A 1 359 ? 5.07 5.809 -19.844 1 85.31 359 ASN A N 1
ATOM 2790 C CA . ASN A 1 359 ? 5.906 5.617 -18.656 1 85.31 359 ASN A CA 1
ATOM 2791 C C . ASN A 1 359 ? 6.645 4.281 -18.703 1 85.31 359 ASN A C 1
ATOM 2793 O O . ASN A 1 359 ? 6.23 3.361 -19.406 1 85.31 359 ASN A O 1
ATOM 2797 N N . PHE A 1 360 ? 7.715 4.266 -18.016 1 90.06 360 PHE A N 1
ATOM 2798 C CA . PHE A 1 360 ? 8.5 3.037 -18 1 90.06 360 PHE A CA 1
ATOM 2799 C C . PHE A 1 360 ? 7.871 1.998 -17.094 1 90.06 360 PHE A C 1
ATOM 2801 O O . PHE A 1 360 ? 7.277 2.344 -16.062 1 90.06 360 PHE A O 1
ATOM 2808 N N . VAL A 1 361 ? 8.102 0.755 -17.422 1 86.38 361 VAL A N 1
ATOM 2809 C CA . VAL A 1 361 ? 7.473 -0.369 -16.734 1 86.38 361 VAL A CA 1
ATOM 2810 C C . VAL A 1 361 ? 8.414 -0.919 -15.672 1 86.38 361 VAL A C 1
ATOM 2812 O O . VAL A 1 361 ? 9.625 -1.021 -15.891 1 86.38 361 VAL A O 1
ATOM 2815 N N . ARG A 1 362 ? 7.805 -1.233 -14.531 1 85.62 362 ARG A N 1
ATOM 2816 C CA . ARG A 1 362 ? 8.594 -1.796 -13.438 1 85.62 362 ARG A CA 1
ATOM 2817 C C . ARG A 1 362 ? 8.961 -3.25 -13.719 1 85.62 362 ARG A C 1
ATOM 2819 O O . ARG A 1 362 ? 8.094 -4.059 -14.055 1 85.62 362 ARG A O 1
ATOM 2826 N N . HIS A 1 363 ? 10.266 -3.547 -13.625 1 87.56 363 HIS A N 1
ATOM 2827 C CA . HIS A 1 363 ? 10.766 -4.914 -13.711 1 87.56 363 HIS A CA 1
ATOM 2828 C C . HIS A 1 363 ? 11.055 -5.488 -12.328 1 87.56 363 HIS A C 1
ATOM 2830 O O . HIS A 1 363 ? 11.648 -4.816 -11.484 1 87.56 363 HIS A O 1
ATOM 2836 N N . VAL A 1 364 ? 10.43 -6.676 -12.102 1 78.19 364 VAL A N 1
ATOM 2837 C CA . VAL A 1 364 ? 10.703 -7.391 -10.859 1 78.19 364 VAL A CA 1
ATOM 2838 C C . VAL A 1 364 ? 11.594 -8.602 -11.141 1 78.19 364 VAL A C 1
ATOM 2840 O O . VAL A 1 364 ? 11.219 -9.484 -11.906 1 78.19 364 VAL A O 1
ATOM 2843 N N . GLN A 1 365 ? 12.648 -8.672 -10.531 1 74.94 365 GLN A N 1
ATOM 2844 C CA . GLN A 1 365 ? 13.68 -9.672 -10.828 1 74.94 365 GLN A CA 1
ATOM 2845 C C . GLN A 1 365 ? 13.172 -11.078 -10.523 1 74.94 365 GLN A C 1
ATOM 2847 O O . GLN A 1 365 ? 13.609 -12.047 -11.156 1 74.94 365 GLN A O 1
ATOM 2852 N N . SER A 1 366 ? 12.211 -11.125 -9.578 1 65.81 366 SER A N 1
ATOM 2853 C CA . SER A 1 366 ? 11.695 -12.445 -9.25 1 65.81 366 SER A CA 1
ATOM 2854 C C . SER A 1 366 ? 10.664 -12.914 -10.281 1 65.81 366 SER A C 1
ATOM 2856 O O . SER A 1 366 ? 10.344 -14.102 -10.352 1 65.81 366 SER A O 1
ATOM 2858 N N . ARG A 1 367 ? 10.141 -11.891 -11.016 1 66.31 367 ARG A N 1
ATOM 2859 C CA . ARG A 1 367 ? 9.219 -12.188 -12.109 1 66.31 367 ARG A CA 1
ATOM 2860 C C . ARG A 1 367 ? 9.758 -11.664 -13.438 1 66.31 367 ARG A C 1
ATOM 2862 O O . ARG A 1 367 ? 9.32 -10.625 -13.93 1 66.31 367 ARG A O 1
ATOM 2869 N N . TRP A 1 368 ? 10.539 -12.367 -14.023 1 65.88 368 TRP A N 1
ATOM 2870 C CA . TRP A 1 368 ? 11.367 -11.883 -15.125 1 65.88 368 TRP A CA 1
ATOM 2871 C C . TRP A 1 368 ? 10.508 -11.547 -16.344 1 65.88 368 TRP A C 1
ATOM 2873 O O . TRP A 1 368 ? 10.953 -10.836 -17.25 1 65.88 368 TRP A O 1
ATOM 2883 N N . LEU A 1 369 ? 9.312 -11.984 -16.203 1 69.44 369 LEU A N 1
ATOM 2884 C CA . LEU A 1 369 ? 8.461 -11.734 -17.359 1 69.44 369 LEU A CA 1
ATOM 2885 C C . LEU A 1 369 ? 8.086 -10.258 -17.453 1 69.44 369 LEU A C 1
ATOM 2887 O O . LEU A 1 369 ? 7.688 -9.781 -18.516 1 69.44 369 LEU A O 1
ATOM 2891 N N . THR A 1 370 ? 8.352 -9.664 -16.406 1 78.81 370 THR A N 1
ATOM 2892 C CA . THR A 1 370 ? 8.07 -8.227 -16.422 1 78.81 370 THR A CA 1
ATOM 2893 C C . THR A 1 370 ? 9.164 -7.473 -17.172 1 78.81 370 THR A C 1
ATOM 2895 O O . THR A 1 370 ? 9 -6.297 -17.5 1 78.81 370 THR A O 1
ATOM 2898 N N . LEU A 1 371 ? 10.234 -8.18 -17.484 1 85.12 371 LEU A N 1
ATOM 2899 C CA . LEU A 1 371 ? 11.359 -7.531 -18.141 1 85.12 371 LEU A CA 1
ATOM 2900 C C . LEU A 1 371 ? 11.047 -7.234 -19.594 1 85.12 371 LEU A C 1
ATOM 2902 O O . LEU A 1 371 ? 11.43 -6.188 -20.125 1 85.12 371 LEU A O 1
ATOM 2906 N N . LEU A 1 372 ? 10.297 -8.078 -20.172 1 85.62 372 LEU A N 1
ATOM 2907 C CA . LEU A 1 372 ? 10.109 -8.016 -21.625 1 85.62 372 LEU A CA 1
ATOM 2908 C C . LEU A 1 372 ? 9.273 -6.805 -22.016 1 85.62 372 LEU A C 1
ATOM 2910 O O . LEU A 1 372 ? 9.648 -6.043 -22.906 1 85.62 372 LEU A O 1
ATOM 2914 N N . PRO A 1 373 ? 8.242 -6.594 -21.25 1 87.62 373 PRO A N 1
ATOM 2915 C CA . PRO A 1 373 ? 7.551 -5.34 -21.547 1 87.62 373 PRO A CA 1
ATOM 2916 C C . PRO A 1 373 ? 8.406 -4.109 -21.266 1 87.62 373 PRO A C 1
ATOM 2918 O O . PRO A 1 373 ? 8.297 -3.098 -21.953 1 87.62 373 PRO A O 1
ATOM 2921 N N . ALA A 1 374 ? 9.195 -4.203 -20.312 1 92.75 374 ALA A N 1
ATOM 2922 C CA . ALA A 1 374 ? 10.094 -3.098 -19.984 1 92.75 374 ALA A CA 1
ATOM 2923 C C . ALA A 1 374 ? 11.102 -2.865 -21.109 1 92.75 374 ALA A C 1
ATOM 2925 O O . ALA A 1 374 ? 11.406 -1.721 -21.453 1 92.75 374 ALA A O 1
ATOM 2926 N N . VAL A 1 375 ? 11.555 -3.924 -21.688 1 94 375 VAL A N 1
ATOM 2927 C CA . VAL A 1 375 ? 12.523 -3.857 -22.781 1 94 375 VAL A CA 1
ATOM 2928 C C . VAL A 1 375 ? 11.875 -3.199 -24 1 94 375 VAL A C 1
ATOM 2930 O O . VAL A 1 375 ? 12.477 -2.328 -24.625 1 94 375 VAL A O 1
ATOM 2933 N N . ASP A 1 376 ? 10.688 -3.598 -24.312 1 92.62 376 ASP A N 1
ATOM 2934 C CA . ASP A 1 376 ? 9.977 -3.025 -25.438 1 92.62 376 ASP A CA 1
ATOM 2935 C C . ASP A 1 376 ? 9.82 -1.515 -25.281 1 92.62 376 ASP A C 1
ATOM 2937 O O . ASP A 1 376 ? 9.969 -0.766 -26.25 1 92.62 376 ASP A O 1
ATOM 2941 N N . ARG A 1 377 ? 9.555 -1.178 -24.094 1 93.81 377 ARG A N 1
ATOM 2942 C CA . ARG A 1 377 ? 9.367 0.242 -23.812 1 93.81 377 ARG A CA 1
ATOM 2943 C C . ARG A 1 377 ? 10.68 1.01 -23.969 1 93.81 377 ARG A C 1
ATOM 2945 O O . ARG A 1 377 ? 10.688 2.117 -24.516 1 93.81 377 ARG A O 1
ATOM 2952 N N . VAL A 1 378 ? 11.727 0.478 -23.547 1 95.38 378 VAL A N 1
ATOM 2953 C CA . VAL A 1 378 ? 13.031 1.134 -23.625 1 95.38 378 VAL A CA 1
ATOM 2954 C C . VAL A 1 378 ? 13.445 1.272 -25.094 1 95.38 378 VAL A C 1
ATOM 2956 O O . VAL A 1 378 ? 13.953 2.318 -25.5 1 95.38 378 VAL A O 1
ATOM 2959 N N . ILE A 1 379 ? 13.195 0.258 -25.891 1 94.5 379 ILE A N 1
ATOM 2960 C CA . ILE A 1 379 ? 13.562 0.274 -27.297 1 94.5 379 ILE A CA 1
ATOM 2961 C C . ILE A 1 379 ? 12.766 1.359 -28.031 1 94.5 379 ILE A C 1
ATOM 2963 O O . ILE A 1 379 ? 13.328 2.117 -28.828 1 94.5 379 ILE A O 1
ATOM 2967 N N . SER A 1 380 ? 11.516 1.432 -27.672 1 93.5 380 SER A N 1
ATOM 2968 C CA . SER A 1 380 ? 10.656 2.412 -28.328 1 93.5 380 SER A CA 1
ATOM 2969 C C . SER A 1 380 ? 11.047 3.836 -27.938 1 93.5 380 SER A C 1
ATOM 2971 O O . SER A 1 380 ? 10.805 4.773 -28.703 1 93.5 380 SER A O 1
ATOM 2973 N N . GLN A 1 381 ? 11.727 3.98 -26.812 1 95.06 381 GLN A N 1
ATOM 2974 C CA . GLN A 1 381 ? 12.07 5.305 -26.312 1 95.06 381 GLN A CA 1
ATOM 2975 C C . GLN A 1 381 ? 13.57 5.566 -26.406 1 95.06 381 GLN A C 1
ATOM 2977 O O . GLN A 1 381 ? 14.078 6.512 -25.812 1 95.06 381 GLN A O 1
ATOM 2982 N N . MET A 1 382 ? 14.258 4.785 -27.188 1 93.56 382 MET A N 1
ATOM 2983 C CA . MET A 1 382 ? 15.719 4.824 -27.188 1 93.56 382 MET A CA 1
ATOM 2984 C C . MET A 1 382 ? 16.219 6.184 -27.672 1 93.56 382 MET A C 1
ATOM 2986 O O . MET A 1 382 ? 17.156 6.742 -27.078 1 93.56 382 MET A O 1
ATOM 2990 N N . SER A 1 383 ? 15.617 6.68 -28.656 1 92.25 383 SER A N 1
ATOM 2991 C CA . SER A 1 383 ? 16.031 7.98 -29.172 1 92.25 383 SER A CA 1
ATOM 2992 C C . SER A 1 383 ? 15.812 9.086 -28.156 1 92.25 383 SER A C 1
ATOM 2994 O O . SER A 1 383 ? 16.672 9.938 -27.953 1 92.25 383 SER A O 1
ATOM 2996 N N . GLY A 1 384 ? 14.68 9.008 -27.516 1 93.75 384 GLY A N 1
ATOM 2997 C CA . GLY A 1 384 ? 14.383 9.992 -26.484 1 93.75 384 GLY A CA 1
ATOM 2998 C C . GLY A 1 384 ? 15.297 9.883 -25.266 1 93.75 384 GLY A C 1
ATOM 2999 O O . GLY A 1 384 ? 15.695 10.898 -24.703 1 93.75 384 GLY A O 1
ATOM 3000 N N . LEU A 1 385 ? 15.695 8.719 -24.984 1 95.69 385 LEU A N 1
ATOM 3001 C CA . LEU A 1 385 ? 16.562 8.477 -23.828 1 95.69 385 LEU A CA 1
ATOM 3002 C C . LEU A 1 385 ? 17.969 9 -24.094 1 95.69 385 LEU A C 1
ATOM 3004 O O . LEU A 1 385 ? 18.578 9.617 -23.219 1 95.69 385 LEU A O 1
ATOM 3008 N N . ARG A 1 386 ? 18.453 8.773 -25.219 1 93.69 386 ARG A N 1
ATOM 3009 C CA . ARG A 1 386 ? 19.797 9.242 -25.562 1 93.69 386 ARG A CA 1
ATOM 3010 C C . ARG A 1 386 ? 19.859 10.766 -25.578 1 93.69 386 ARG A C 1
ATOM 3012 O O . ARG A 1 386 ? 20.812 11.359 -25.062 1 93.69 386 ARG A O 1
ATOM 3019 N N . GLU A 1 387 ? 18.812 11.375 -26.062 1 93.12 387 GLU A N 1
ATOM 3020 C CA . GLU A 1 387 ? 18.766 12.828 -26.109 1 93.12 387 GLU A CA 1
ATOM 3021 C C . GLU A 1 387 ? 18.641 13.422 -24.719 1 93.12 387 GLU A C 1
ATOM 3023 O O . GLU A 1 387 ? 19.328 14.391 -24.375 1 93.12 387 GLU A O 1
ATOM 3028 N N . TYR A 1 388 ? 17.812 12.836 -23.922 1 93.69 388 TYR A N 1
ATOM 3029 C CA . TYR A 1 388 ? 17.531 13.359 -22.594 1 93.69 388 TYR A CA 1
ATOM 3030 C C . TYR A 1 388 ? 18.719 13.18 -21.672 1 93.69 388 TYR A C 1
ATOM 3032 O O . TYR A 1 388 ? 19.141 14.117 -20.984 1 93.69 388 TYR A O 1
ATOM 3040 N N . PHE A 1 389 ? 19.359 12.031 -21.625 1 93.88 389 PHE A N 1
ATOM 3041 C CA . PHE A 1 389 ? 20.391 11.719 -20.656 1 93.88 389 PHE A CA 1
ATOM 3042 C C . PHE A 1 389 ? 21.766 12.195 -21.141 1 93.88 389 PHE A C 1
ATOM 3044 O O . PHE A 1 389 ? 22.578 12.656 -20.344 1 93.88 389 PHE A O 1
ATOM 3051 N N . LEU A 1 390 ? 22 12.078 -22.406 1 90.81 390 LEU A N 1
ATOM 3052 C CA . LEU A 1 390 ? 23.344 12.344 -22.906 1 90.81 390 LEU A CA 1
ATOM 3053 C C . LEU A 1 390 ? 23.484 13.797 -23.344 1 90.81 390 LEU A C 1
ATOM 3055 O O . LEU A 1 390 ? 24.594 14.344 -23.375 1 90.81 390 LEU A O 1
ATOM 3059 N N . LYS A 1 391 ? 22.328 14.523 -23.578 1 89.44 391 LYS A N 1
ATOM 3060 C CA . LYS A 1 391 ? 22.422 15.906 -24.047 1 89.44 391 LYS A CA 1
ATOM 3061 C C . LYS A 1 391 ? 21.75 16.859 -23.047 1 89.44 391 LYS A C 1
ATOM 3063 O O . LYS A 1 391 ? 22.438 17.641 -22.375 1 89.44 391 LYS A O 1
ATOM 3068 N N . THR A 1 392 ? 20.484 16.672 -22.844 1 87.12 392 THR A N 1
ATOM 3069 C CA . THR A 1 392 ? 19.703 17.625 -22.047 1 87.12 392 THR A CA 1
ATOM 3070 C C . THR A 1 392 ? 20.203 17.656 -20.609 1 87.12 392 THR A C 1
ATOM 3072 O O . THR A 1 392 ? 20.469 18.719 -20.047 1 87.12 392 THR A O 1
ATOM 3075 N N . LEU A 1 393 ? 20.312 16.484 -19.953 1 87.56 393 LEU A N 1
ATOM 3076 C CA . LEU A 1 393 ? 20.703 16.422 -18.547 1 87.56 393 LEU A CA 1
ATOM 3077 C C . LEU A 1 393 ? 22.188 16.688 -18.375 1 87.56 393 LEU A C 1
ATOM 3079 O O . LEU A 1 393 ? 22.625 17.172 -17.328 1 87.56 393 LEU A O 1
ATOM 3083 N N . ALA A 1 394 ? 22.906 16.25 -19.328 1 79.81 394 ALA A N 1
ATOM 3084 C CA . ALA A 1 394 ? 24.344 16.484 -19.281 1 79.81 394 ALA A CA 1
ATOM 3085 C C . ALA A 1 394 ? 24.672 17.969 -19.234 1 79.81 394 ALA A C 1
ATOM 3087 O O . ALA A 1 394 ? 25.656 18.375 -18.609 1 79.81 394 ALA A O 1
ATOM 3088 N N . LEU A 1 395 ? 23.812 18.719 -19.781 1 77.06 395 LEU A N 1
ATOM 3089 C CA . LEU A 1 395 ? 23.984 20.172 -19.812 1 77.06 395 LEU A CA 1
ATOM 3090 C C . LEU A 1 395 ? 23.578 20.797 -18.484 1 77.06 395 LEU A C 1
ATOM 3092 O O . LEU A 1 395 ? 24.094 21.859 -18.109 1 77.06 395 LEU A O 1
ATOM 3096 N N . ARG A 1 396 ? 22.719 20.062 -17.781 1 70.88 396 ARG A N 1
ATOM 3097 C CA . ARG A 1 396 ? 22.25 20.594 -16.5 1 70.88 396 ARG A CA 1
ATOM 3098 C C . ARG A 1 396 ? 23.203 20.219 -15.375 1 70.88 396 ARG A C 1
ATOM 3100 O O . ARG A 1 396 ? 23.578 19.062 -15.219 1 70.88 396 ARG A O 1
ATOM 3107 N N . SER A 1 397 ? 24.172 20.875 -14.891 1 64.75 397 SER A N 1
ATOM 3108 C CA . SER A 1 397 ? 25.219 20.641 -13.906 1 64.75 397 SER A CA 1
ATOM 3109 C C . SER A 1 397 ? 24.656 20.031 -12.625 1 64.75 397 SER A C 1
ATOM 3111 O O . SER A 1 397 ? 25.406 19.594 -11.75 1 64.75 397 SER A O 1
ATOM 3113 N N . THR A 1 398 ? 23.391 19.812 -12.484 1 65.94 398 THR A N 1
ATOM 3114 C CA . THR A 1 398 ? 22.844 19.578 -11.156 1 65.94 398 THR A CA 1
ATOM 3115 C C . THR A 1 398 ? 22.641 18.078 -10.922 1 65.94 398 THR A C 1
ATOM 3117 O O . THR A 1 398 ? 22.641 17.625 -9.773 1 65.94 398 THR A O 1
ATOM 3120 N N . GLU A 1 399 ? 22.641 17.25 -12.008 1 67.19 399 GLU A N 1
ATOM 3121 C CA . GLU A 1 399 ? 22.297 15.859 -11.727 1 67.19 399 GLU A CA 1
ATOM 3122 C C . GLU A 1 399 ? 23.562 15.008 -11.602 1 67.19 399 GLU A C 1
ATOM 3124 O O . GLU A 1 399 ? 24.219 14.695 -12.602 1 67.19 399 GLU A O 1
ATOM 3129 N N . LYS A 1 400 ? 23.953 14.656 -10.438 1 74.56 400 LYS A N 1
ATOM 3130 C CA . LYS A 1 400 ? 25.188 13.898 -10.219 1 74.56 400 LYS A CA 1
ATOM 3131 C C . LYS A 1 400 ? 24.906 12.586 -9.492 1 74.56 400 LYS A C 1
ATOM 3133 O O . LYS A 1 400 ? 25.797 11.984 -8.906 1 74.56 400 LYS A O 1
ATOM 3138 N N . SER A 1 401 ? 23.781 12.109 -9.766 1 82.12 401 SER A N 1
ATOM 3139 C CA . SER A 1 401 ? 23.453 10.883 -9.047 1 82.12 401 SER A CA 1
ATOM 3140 C C . SER A 1 401 ? 24.156 9.68 -9.664 1 82.12 401 SER A C 1
ATOM 3142 O O . SER A 1 401 ? 24.469 9.68 -10.852 1 82.12 401 SER A O 1
ATOM 3144 N N . ASP A 1 402 ? 24.5 8.727 -8.898 1 87.31 402 ASP A N 1
ATOM 3145 C CA . ASP A 1 402 ? 25.125 7.496 -9.359 1 87.31 402 ASP A CA 1
ATOM 3146 C C . ASP A 1 402 ? 24.266 6.789 -10.398 1 87.31 402 ASP A C 1
ATOM 3148 O O . ASP A 1 402 ? 24.781 6.219 -11.367 1 87.31 402 ASP A O 1
ATOM 3152 N N . ARG A 1 403 ? 23.078 6.816 -10.234 1 90.38 403 ARG A N 1
ATOM 3153 C CA . ARG A 1 403 ? 22.156 6.176 -11.164 1 90.38 403 ARG A CA 1
ATOM 3154 C C . ARG A 1 403 ? 22.203 6.844 -12.531 1 90.38 403 ARG A C 1
ATOM 3156 O O . ARG A 1 403 ? 22.188 6.168 -13.562 1 90.38 403 ARG A O 1
ATOM 3163 N N . TYR A 1 404 ? 22.297 8.156 -12.492 1 92.62 404 TYR A N 1
ATOM 3164 C CA . TYR A 1 404 ? 22.422 8.898 -13.742 1 92.62 404 TYR A CA 1
ATOM 3165 C C . TYR A 1 404 ? 23.688 8.477 -14.5 1 92.62 404 TYR A C 1
ATOM 3167 O O . TYR A 1 404 ? 23.641 8.211 -15.703 1 92.62 404 TYR A O 1
ATOM 3175 N N . LYS A 1 405 ? 24.75 8.328 -13.766 1 92.5 405 LYS A N 1
ATOM 3176 C CA . LYS A 1 405 ? 26.016 7.945 -14.391 1 92.5 405 LYS A CA 1
ATOM 3177 C C . LYS A 1 405 ? 25.938 6.543 -14.977 1 92.5 405 LYS A C 1
ATOM 3179 O O . LYS A 1 405 ? 26.453 6.293 -16.078 1 92.5 405 LYS A O 1
ATOM 3184 N N . ARG A 1 406 ? 25.297 5.699 -14.281 1 94 406 ARG A N 1
ATOM 3185 C CA . ARG A 1 406 ? 25.156 4.324 -14.75 1 94 406 ARG A CA 1
ATOM 3186 C C . ARG A 1 406 ? 24.281 4.254 -16 1 94 406 ARG A C 1
ATOM 3188 O O . ARG A 1 406 ? 24.578 3.502 -16.922 1 94 406 ARG A O 1
ATOM 3195 N N . ILE A 1 407 ? 23.25 4.992 -16 1 95.75 407 ILE A N 1
ATOM 3196 C CA . ILE A 1 407 ? 22.359 5.023 -17.156 1 95.75 407 ILE A CA 1
ATOM 3197 C C . ILE A 1 407 ? 23.125 5.551 -18.375 1 95.75 407 ILE A C 1
ATOM 3199 O O . ILE A 1 407 ? 23.031 4.98 -19.469 1 95.75 407 ILE A O 1
ATOM 3203 N N . CYS A 1 408 ? 23.953 6.621 -18.188 1 94.31 408 CYS A N 1
ATOM 3204 C CA . CYS A 1 408 ? 24.719 7.207 -19.281 1 94.31 408 CYS A CA 1
ATOM 3205 C C . CYS A 1 408 ? 25.734 6.211 -19.828 1 94.31 408 CYS A C 1
ATOM 3207 O O . CYS A 1 408 ? 25.906 6.094 -21.031 1 94.31 408 CYS A O 1
ATOM 3209 N N . ARG A 1 409 ? 26.281 5.488 -18.875 1 94.56 409 ARG A N 1
ATOM 3210 C CA . ARG A 1 409 ? 27.25 4.48 -19.297 1 94.56 409 ARG A CA 1
ATOM 3211 C C . ARG A 1 409 ? 26.594 3.396 -20.141 1 94.56 409 ARG A C 1
ATOM 3213 O O . ARG A 1 409 ? 27.141 2.984 -21.172 1 94.56 409 ARG A O 1
ATOM 3220 N N . LEU A 1 410 ? 25.453 2.943 -19.797 1 96.44 410 LEU A N 1
ATOM 3221 C CA . LEU A 1 410 ? 24.75 1.869 -20.484 1 96.44 410 LEU A CA 1
ATOM 3222 C C . LEU A 1 410 ? 24.203 2.35 -21.828 1 96.44 410 LEU A C 1
ATOM 3224 O O . LEU A 1 410 ? 24.172 1.589 -22.797 1 96.44 410 LEU A O 1
ATOM 3228 N N . LEU A 1 411 ? 23.828 3.586 -21.891 1 95.12 411 LEU A N 1
ATOM 3229 C CA . LEU A 1 411 ? 23.281 4.133 -23.125 1 95.12 411 LEU A CA 1
ATOM 3230 C C . LEU A 1 411 ? 24.375 4.387 -24.156 1 95.12 411 LEU A C 1
ATOM 3232 O O . LEU A 1 411 ? 24.125 4.363 -25.359 1 95.12 411 LEU A O 1
ATOM 3236 N N . ASN A 1 412 ? 25.562 4.641 -23.625 1 93 412 ASN A N 1
ATOM 3237 C CA . ASN A 1 412 ? 26.703 4.906 -24.5 1 93 412 ASN A CA 1
ATOM 3238 C C . ASN A 1 412 ? 27.328 3.615 -25.016 1 93 412 ASN A C 1
ATOM 3240 O O . ASN A 1 412 ? 28.062 3.627 -26 1 93 412 ASN A O 1
ATOM 3244 N N . ASP A 1 413 ? 27 2.539 -24.344 1 91.38 413 ASP A N 1
ATOM 3245 C CA . ASP A 1 413 ? 27.531 1.24 -24.75 1 91.38 413 ASP A CA 1
ATOM 3246 C C . ASP A 1 413 ? 26.641 0.589 -25.797 1 91.38 413 ASP A C 1
ATOM 3248 O O . ASP A 1 413 ? 25.5 0.203 -25.5 1 91.38 413 ASP A O 1
ATOM 3252 N N . ASP A 1 414 ? 27.125 0.377 -26.969 1 88.88 414 ASP A N 1
ATOM 3253 C CA . ASP A 1 414 ? 26.359 -0.169 -28.094 1 88.88 414 ASP A CA 1
ATOM 3254 C C . ASP A 1 414 ? 25.938 -1.614 -27.828 1 88.88 414 ASP A C 1
ATOM 3256 O O . ASP A 1 414 ? 24.969 -2.105 -28.391 1 88.88 414 ASP A O 1
ATOM 3260 N N . THR A 1 415 ? 26.688 -2.229 -26.938 1 92.81 415 THR A N 1
ATOM 3261 C CA . THR A 1 415 ? 26.359 -3.615 -26.609 1 92.81 415 THR A CA 1
ATOM 3262 C C . THR A 1 415 ? 25.031 -3.703 -25.875 1 92.81 415 THR A C 1
ATOM 3264 O O . THR A 1 415 ? 24.344 -4.723 -25.938 1 92.81 415 THR A O 1
ATOM 3267 N N . THR A 1 416 ? 24.641 -2.658 -25.219 1 95.25 416 THR A N 1
ATOM 3268 C CA . THR A 1 416 ? 23.391 -2.637 -24.469 1 95.25 416 THR A CA 1
ATOM 3269 C C . THR A 1 416 ? 22.188 -2.684 -25.422 1 95.25 416 THR A C 1
ATOM 3271 O O . THR A 1 416 ? 21.219 -3.402 -25.172 1 95.25 416 THR A O 1
ATOM 3274 N N . GLU A 1 417 ? 22.312 -1.965 -26.438 1 94.69 417 GLU A N 1
ATOM 3275 C CA . GLU A 1 417 ? 21.219 -1.961 -27.422 1 94.69 417 GLU A CA 1
ATOM 3276 C C . GLU A 1 417 ? 21.109 -3.312 -28.109 1 94.69 417 GLU A C 1
ATOM 3278 O O . GLU A 1 417 ? 20 -3.756 -28.438 1 94.69 417 GLU A O 1
ATOM 3283 N N . VAL A 1 418 ? 22.25 -3.926 -28.344 1 95.88 418 VAL A N 1
ATOM 3284 C CA . VAL A 1 418 ? 22.25 -5.262 -28.922 1 95.88 418 VAL A CA 1
ATOM 3285 C C . VAL A 1 418 ? 21.531 -6.234 -28 1 95.88 418 VAL A C 1
ATOM 3287 O O . VAL A 1 418 ? 20.734 -7.059 -28.453 1 95.88 418 VAL A O 1
ATOM 3290 N N . GLN A 1 419 ? 21.781 -6.117 -26.734 1 96.38 419 GLN A N 1
ATOM 3291 C CA . GLN A 1 419 ? 21.141 -6.984 -25.766 1 96.38 419 GLN A CA 1
ATOM 3292 C C . GLN A 1 419 ? 19.625 -6.754 -25.719 1 96.38 419 GLN A C 1
ATOM 3294 O O . GLN A 1 419 ? 18.844 -7.703 -25.609 1 96.38 419 GLN A O 1
ATOM 3299 N N . LEU A 1 420 ? 19.234 -5.547 -25.844 1 96.19 420 LEU A N 1
ATOM 3300 C CA . LEU A 1 420 ? 17.812 -5.203 -25.844 1 96.19 420 LEU A CA 1
ATOM 3301 C C . LEU A 1 420 ? 17.109 -5.82 -27.031 1 96.19 420 LEU A C 1
ATOM 3303 O O . LEU A 1 420 ? 16.047 -6.445 -26.891 1 96.19 420 LEU A O 1
ATOM 3307 N N . LEU A 1 421 ? 17.719 -5.68 -28.109 1 95.5 421 LEU A N 1
ATOM 3308 C CA . LEU A 1 421 ? 17.109 -6.188 -29.328 1 95.5 421 LEU A CA 1
ATOM 3309 C C . LEU A 1 421 ? 17.078 -7.711 -29.328 1 95.5 421 LEU A C 1
ATOM 3311 O O . LEU A 1 421 ? 16.109 -8.32 -29.797 1 95.5 421 LEU A O 1
ATOM 3315 N N . PHE A 1 422 ? 18.109 -8.32 -28.812 1 95.56 422 PHE A N 1
ATOM 3316 C CA . PHE A 1 422 ? 18.156 -9.773 -28.719 1 95.56 422 PHE A CA 1
ATOM 3317 C C . PHE A 1 422 ? 17.062 -10.289 -27.797 1 95.56 422 PHE A C 1
ATOM 3319 O O . PHE A 1 422 ? 16.375 -11.25 -28.125 1 95.56 422 PHE A O 1
ATOM 3326 N N . LEU A 1 423 ? 16.891 -9.641 -26.672 1 94.25 423 LEU A N 1
ATOM 3327 C CA . LEU A 1 423 ? 15.852 -10.047 -25.719 1 94.25 423 LEU A CA 1
ATOM 3328 C C . LEU A 1 423 ? 14.461 -9.875 -26.312 1 94.25 423 LEU A C 1
ATOM 3330 O O . LEU A 1 423 ? 13.562 -10.664 -26.031 1 94.25 423 LEU A O 1
ATOM 3334 N N . GLN A 1 424 ? 14.281 -8.867 -27.109 1 92.5 424 GLN A N 1
ATOM 3335 C CA . GLN A 1 424 ? 13.016 -8.664 -27.797 1 92.5 424 GLN A CA 1
ATOM 3336 C C . GLN A 1 424 ? 12.711 -9.805 -28.75 1 92.5 424 GLN A C 1
ATOM 3338 O O . GLN A 1 424 ? 11.562 -10.219 -28.891 1 92.5 424 GLN A O 1
ATOM 3343 N N . CYS A 1 425 ? 13.758 -10.281 -29.297 1 91.94 425 CYS A N 1
ATOM 3344 C CA . CYS A 1 425 ? 13.602 -11.367 -30.266 1 91.94 425 CYS A CA 1
ATOM 3345 C C . CYS A 1 425 ? 13.203 -12.656 -29.562 1 91.94 425 CYS A C 1
ATOM 3347 O O . CYS A 1 425 ? 12.367 -13.414 -30.062 1 91.94 425 CYS A O 1
ATOM 3349 N N . VAL A 1 426 ? 13.734 -12.922 -28.422 1 91.62 426 VAL A N 1
ATOM 3350 C CA . VAL A 1 426 ? 13.508 -14.188 -27.719 1 91.62 426 VAL A CA 1
ATOM 3351 C C . VAL A 1 426 ? 12.219 -14.094 -26.906 1 91.62 426 VAL A C 1
ATOM 3353 O O . VAL A 1 426 ? 11.672 -15.117 -26.484 1 91.62 426 VAL A O 1
ATOM 3356 N N . LYS A 1 427 ? 11.625 -12.977 -26.766 1 87.5 427 LYS A N 1
ATOM 3357 C CA . LYS A 1 427 ? 10.469 -12.695 -25.922 1 87.5 427 LYS A CA 1
ATOM 3358 C C . LYS A 1 427 ? 9.289 -13.586 -26.281 1 87.5 427 LYS A C 1
ATOM 3360 O O . LYS A 1 427 ? 8.656 -14.18 -25.406 1 87.5 427 LYS A O 1
ATOM 3365 N N . GLU A 1 428 ? 9.023 -13.648 -27.438 1 83.88 428 GLU A N 1
ATOM 3366 C CA . GLU A 1 428 ? 7.809 -14.328 -27.891 1 83.88 428 GLU A CA 1
ATOM 3367 C C . GLU A 1 428 ? 7.852 -15.812 -27.562 1 83.88 428 GLU A C 1
ATOM 3369 O O . GLU A 1 428 ? 6.816 -16.422 -27.281 1 83.88 428 GLU A O 1
ATOM 3374 N N . LEU A 1 429 ? 9.008 -16.359 -27.516 1 88.38 429 LEU A N 1
ATOM 3375 C CA . LEU A 1 429 ? 9.156 -17.781 -27.219 1 88.38 429 LEU A CA 1
ATOM 3376 C C . LEU A 1 429 ? 8.703 -18.094 -25.797 1 88.38 429 LEU A C 1
ATOM 3378 O O . LEU A 1 429 ? 7.949 -19.047 -25.578 1 88.38 429 LEU A O 1
ATOM 3382 N N . PHE A 1 430 ? 9.086 -17.328 -24.891 1 89.25 430 PHE A N 1
ATOM 3383 C CA . PHE A 1 430 ? 8.805 -17.594 -23.484 1 89.25 430 PHE A CA 1
ATOM 3384 C C . PHE A 1 430 ? 7.441 -17.031 -23.094 1 89.25 430 PHE A C 1
ATOM 3386 O O . PHE A 1 430 ? 6.695 -17.672 -22.344 1 89.25 430 PHE A O 1
ATOM 3393 N N . ASP A 1 431 ? 7.02 -15.93 -23.656 1 86.62 431 ASP A N 1
ATOM 3394 C CA . ASP A 1 431 ? 5.785 -15.25 -23.281 1 86.62 431 ASP A CA 1
ATOM 3395 C C . ASP A 1 431 ? 4.562 -16.047 -23.719 1 86.62 431 ASP A C 1
ATOM 3397 O O . ASP A 1 431 ? 3.551 -16.094 -23.016 1 86.62 431 ASP A O 1
ATOM 3401 N N . SER A 1 432 ? 4.656 -16.594 -24.828 1 86.62 432 SER A N 1
ATOM 3402 C CA . SER A 1 432 ? 3.529 -17.359 -25.359 1 86.62 432 SER A CA 1
ATOM 3403 C C . SER A 1 432 ? 3.219 -18.562 -24.469 1 86.62 432 SER A C 1
ATOM 3405 O O . SER A 1 432 ? 2.051 -18.859 -24.203 1 86.62 432 SER A O 1
ATOM 3407 N N . PHE A 1 433 ? 4.211 -19.234 -24.016 1 89.81 433 PHE A N 1
ATOM 3408 C CA . PHE A 1 433 ? 4.023 -20.375 -23.141 1 89.81 433 PHE A CA 1
ATOM 3409 C C . PHE A 1 433 ? 3.416 -19.938 -21.812 1 89.81 433 PHE A C 1
ATOM 3411 O O . PHE A 1 433 ? 2.465 -20.547 -21.328 1 89.81 433 PHE A O 1
ATOM 3418 N N . LEU A 1 434 ? 3.9 -18.906 -21.281 1 85.88 434 LEU A N 1
ATOM 3419 C CA . LEU A 1 434 ? 3.471 -18.453 -19.953 1 85.88 434 LEU A CA 1
ATOM 3420 C C . LEU A 1 434 ? 2.027 -17.953 -20 1 85.88 434 LEU A C 1
ATOM 3422 O O . LEU A 1 434 ? 1.255 -18.219 -19.062 1 85.88 434 LEU A O 1
ATOM 3426 N N . ARG A 1 435 ? 1.607 -17.328 -21 1 84.5 435 ARG A N 1
ATOM 3427 C CA . ARG A 1 435 ? 0.24 -16.828 -21.125 1 84.5 435 ARG A CA 1
ATOM 3428 C C . ARG A 1 435 ? -0.744 -17.984 -21.266 1 84.5 435 ARG A C 1
ATOM 3430 O O . ARG A 1 435 ? -1.854 -17.938 -20.734 1 84.5 435 ARG A O 1
ATOM 3437 N N . ALA A 1 436 ? -0.279 -18.953 -21.875 1 88 436 ALA A N 1
ATOM 3438 C CA . ALA A 1 436 ? -1.146 -20.094 -22.141 1 88 436 ALA A CA 1
ATOM 3439 C C . ALA A 1 436 ? -1.426 -20.891 -20.875 1 88 436 ALA A C 1
ATOM 3441 O O . ALA A 1 436 ? -2.52 -21.422 -20.688 1 88 436 ALA A O 1
ATOM 3442 N N . PHE A 1 437 ? -0.497 -20.922 -20 1 91.38 437 PHE A N 1
ATOM 3443 C CA . PHE A 1 437 ? -0.641 -21.844 -18.891 1 91.38 437 PHE A CA 1
ATOM 3444 C C . PHE A 1 437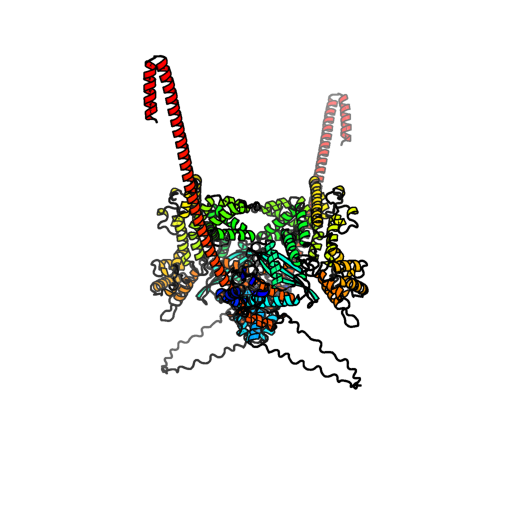 ? -0.934 -21.109 -17.594 1 91.38 437 PHE A C 1
ATOM 3446 O O . PHE A 1 437 ? -0.948 -21.703 -16.516 1 91.38 437 PHE A O 1
ATOM 3453 N N . GLN A 1 438 ? -1.211 -19.859 -17.656 1 87.5 438 GLN A N 1
ATOM 3454 C CA . GLN A 1 438 ? -1.635 -19.094 -16.484 1 87.5 438 GLN A CA 1
ATOM 3455 C C . GLN A 1 438 ? -3.156 -19 -16.406 1 87.5 438 GLN A C 1
ATOM 3457 O O . GLN A 1 438 ? -3.701 -18.391 -15.5 1 87.5 438 GLN A O 1
ATOM 3462 N N . VAL A 1 439 ? -3.791 -19.719 -17.219 1 86.12 439 VAL A N 1
ATOM 3463 C CA . VAL A 1 439 ? -5.25 -19.688 -17.25 1 86.12 439 VAL A CA 1
ATOM 3464 C C . VAL A 1 439 ? -5.805 -20.562 -16.125 1 86.12 439 VAL A C 1
ATOM 3466 O O . VAL A 1 439 ? -5.102 -21.406 -15.578 1 86.12 439 VAL A O 1
ATOM 3469 N N . GLU A 1 440 ? -7.035 -20.406 -15.719 1 83.81 440 GLU A N 1
ATOM 3470 C CA . GLU A 1 440 ? -7.672 -21.125 -14.617 1 83.81 440 GLU A CA 1
ATOM 3471 C C . GLU A 1 440 ? -8.227 -22.469 -15.07 1 83.81 440 GLU A C 1
ATOM 3473 O O . GLU A 1 440 ? -8.32 -23.406 -14.281 1 83.81 440 GLU A O 1
ATOM 3478 N N . GLY A 1 441 ? -8.477 -22.641 -16.234 1 89.94 441 GLY A N 1
ATOM 3479 C CA . GLY A 1 441 ? -9 -23.891 -16.734 1 89.94 441 GLY A CA 1
ATOM 3480 C C . GLY A 1 441 ? -7.934 -24.969 -16.875 1 89.94 441 GLY A C 1
ATOM 3481 O O . GLY A 1 441 ? -6.738 -24.672 -16.859 1 89.94 441 GLY A O 1
ATOM 3482 N N . PRO A 1 442 ? -8.375 -26.234 -16.859 1 94.94 442 PRO A N 1
ATOM 3483 C CA . PRO A 1 442 ? -7.398 -27.312 -16.984 1 94.94 442 PRO A CA 1
ATOM 3484 C C . PRO A 1 442 ? -6.664 -27.281 -18.328 1 94.94 442 PRO A C 1
ATOM 3486 O O . PRO A 1 442 ? -7.289 -27.094 -19.375 1 94.94 442 PRO A O 1
ATOM 3489 N N . MET A 1 443 ? -5.355 -27.438 -18.266 1 94.69 443 MET A N 1
ATOM 3490 C CA . MET A 1 443 ? -4.531 -27.406 -19.469 1 94.69 443 MET A CA 1
ATOM 3491 C C . MET A 1 443 ? -3.516 -28.547 -19.469 1 94.69 443 MET A C 1
ATOM 3493 O O . MET A 1 443 ? -2.551 -28.516 -20.234 1 94.69 443 MET A O 1
ATOM 3497 N N . VAL A 1 444 ? -3.738 -29.484 -18.656 1 94.88 444 VAL A N 1
ATOM 3498 C CA . VAL A 1 444 ? -2.779 -30.578 -18.5 1 94.88 444 VAL A CA 1
ATOM 3499 C C . VAL A 1 444 ? -2.707 -31.391 -19.797 1 94.88 444 VAL A C 1
ATOM 3501 O O . VAL A 1 444 ? -1.646 -31.906 -20.156 1 94.88 444 VAL A O 1
ATOM 3504 N N . HIS A 1 445 ? -3.775 -31.453 -20.562 1 94.44 445 HIS A N 1
ATOM 3505 C CA . HIS A 1 445 ? -3.848 -32.219 -21.797 1 94.44 445 HIS A CA 1
ATOM 3506 C C . HIS A 1 445 ? -3.016 -31.578 -22.906 1 94.44 445 HIS A C 1
ATOM 3508 O O . HIS A 1 445 ? -2.664 -32.25 -23.891 1 94.44 445 HIS A O 1
ATOM 3514 N N . CYS A 1 446 ? -2.689 -30.344 -22.75 1 94.38 446 CYS A N 1
ATOM 3515 C CA . CYS A 1 446 ? -1.908 -29.625 -23.734 1 94.38 446 CYS A CA 1
ATOM 3516 C C . CYS A 1 446 ? -0.483 -29.391 -23.25 1 94.38 446 CYS A C 1
ATOM 3518 O O . CYS A 1 446 ? 0.358 -28.891 -24 1 94.38 446 CYS A O 1
ATOM 3520 N N . LEU A 1 447 ? -0.175 -29.703 -22.078 1 94.88 447 LEU A N 1
ATOM 3521 C CA . LEU A 1 447 ? 1.071 -29.312 -21.422 1 94.88 447 LEU A CA 1
ATOM 3522 C C . LEU A 1 447 ? 2.268 -29.969 -22.109 1 94.88 447 LEU A C 1
ATOM 3524 O O . LEU A 1 447 ? 3.23 -29.281 -22.469 1 94.88 447 LEU A O 1
ATOM 3528 N N . TYR A 1 448 ? 2.203 -31.25 -22.344 1 94.5 448 TYR A N 1
ATOM 3529 C CA . TYR A 1 448 ? 3.33 -31.984 -22.906 1 94.5 448 TYR A CA 1
ATOM 3530 C C . TYR A 1 448 ? 3.705 -31.453 -24.281 1 94.5 448 TYR A C 1
ATOM 3532 O O . TYR A 1 448 ? 4.875 -31.156 -24.547 1 94.5 448 TYR A O 1
ATOM 3540 N N . SER A 1 449 ? 2.764 -31.344 -25.141 1 92.88 449 SER A N 1
ATOM 3541 C CA . SER A 1 449 ? 3.02 -30.859 -26.484 1 92.88 449 SER A CA 1
ATOM 3542 C C . SER A 1 449 ? 3.598 -29.438 -26.469 1 92.88 449 SER A C 1
ATOM 3544 O O . SER A 1 449 ? 4.488 -29.125 -27.25 1 92.88 449 SER A O 1
ATOM 3546 N N . SER A 1 450 ? 3.057 -28.656 -25.594 1 94.12 450 SER A N 1
ATOM 3547 C CA . SER A 1 450 ? 3.535 -27.281 -25.5 1 94.12 450 SER A CA 1
ATOM 3548 C C . SER A 1 450 ? 4.969 -27.219 -24.984 1 94.12 450 SER A C 1
ATOM 3550 O O . SER A 1 450 ? 5.75 -26.359 -25.391 1 94.12 450 SER A O 1
ATOM 3552 N N . LEU A 1 451 ? 5.297 -28.141 -24.062 1 94.5 451 LEU A N 1
ATOM 3553 C CA . LEU A 1 451 ? 6.66 -28.219 -23.547 1 94.5 451 LEU A CA 1
ATOM 3554 C C . LEU A 1 451 ? 7.637 -28.641 -24.641 1 94.5 451 LEU A C 1
ATOM 3556 O O . LEU A 1 451 ? 8.711 -28.047 -24.781 1 94.5 451 LEU A O 1
ATOM 3560 N N . VAL A 1 452 ? 7.254 -29.562 -25.375 1 94 452 VAL A N 1
ATOM 3561 C CA . VAL A 1 452 ? 8.086 -30.062 -26.469 1 94 452 VAL A CA 1
ATOM 3562 C C . VAL A 1 452 ? 8.281 -28.953 -27.516 1 94 452 VAL A C 1
ATOM 3564 O O . VAL A 1 452 ? 9.398 -28.734 -27.984 1 94 452 VAL A O 1
ATOM 3567 N N . ASP A 1 453 ? 7.234 -28.297 -27.781 1 93.19 453 ASP A N 1
ATOM 3568 C CA . ASP A 1 453 ? 7.301 -27.203 -28.75 1 93.19 453 ASP A CA 1
ATOM 3569 C C . ASP A 1 453 ? 8.234 -26.094 -28.266 1 93.19 453 ASP A C 1
ATOM 3571 O O . ASP A 1 453 ? 8.977 -25.516 -29.062 1 93.19 453 ASP A O 1
ATOM 3575 N N . LEU A 1 454 ? 8.141 -25.797 -27.016 1 94.12 454 LEU A N 1
ATOM 3576 C CA . LEU A 1 454 ? 8.992 -24.766 -26.438 1 94.12 454 LEU A CA 1
ATOM 3577 C C . LEU A 1 454 ? 10.469 -25.141 -26.578 1 94.12 454 LEU A C 1
ATOM 3579 O O . LEU A 1 454 ? 11.273 -24.328 -27.047 1 94.12 454 LEU A O 1
ATOM 3583 N N . VAL A 1 455 ? 10.805 -26.344 -26.266 1 94.69 455 VAL A N 1
ATOM 3584 C CA . VAL A 1 455 ? 12.195 -26.797 -26.297 1 94.69 455 VAL A CA 1
ATOM 3585 C C . VAL A 1 455 ? 12.68 -26.875 -27.75 1 94.69 455 VAL A C 1
ATOM 3587 O O . VAL A 1 455 ? 13.789 -26.453 -28.062 1 94.69 455 VAL A O 1
ATOM 3590 N N . LYS A 1 456 ? 11.867 -27.312 -28.625 1 94.25 456 LYS A N 1
ATOM 3591 C CA . LYS A 1 456 ? 12.234 -27.406 -30.031 1 94.25 456 LYS A CA 1
ATOM 3592 C C . LYS A 1 456 ? 12.477 -26.031 -30.641 1 94.25 456 LYS A C 1
ATOM 3594 O O . LYS A 1 456 ? 13.438 -25.828 -31.375 1 94.25 456 LYS A O 1
ATOM 3599 N N . SER A 1 457 ? 11.555 -25.172 -30.312 1 93.06 457 SER A N 1
ATOM 3600 C CA . SER A 1 457 ? 11.688 -23.828 -30.844 1 93.06 457 SER A CA 1
ATOM 3601 C C . SER A 1 457 ? 12.992 -23.172 -30.375 1 93.06 457 SER A C 1
ATOM 3603 O O . SER A 1 457 ? 13.641 -22.453 -31.125 1 93.06 457 SER A O 1
ATOM 3605 N N . LEU A 1 458 ? 13.352 -23.453 -29.172 1 93.75 458 LEU A N 1
ATOM 3606 C CA . LEU A 1 458 ? 14.586 -22.922 -28.625 1 93.75 458 LEU A CA 1
ATOM 3607 C C . LEU A 1 458 ? 15.805 -23.578 -29.266 1 93.75 458 LEU A C 1
ATOM 3609 O O . LEU A 1 458 ? 16.75 -22.891 -29.656 1 93.75 458 LEU A O 1
ATOM 3613 N N . LEU A 1 459 ? 15.773 -24.859 -29.453 1 94.44 459 LEU A N 1
ATOM 3614 C CA . LEU A 1 459 ? 16.891 -25.609 -30.016 1 94.44 459 LEU A CA 1
ATOM 3615 C C . LEU A 1 459 ? 17.125 -25.219 -31.484 1 94.44 459 LEU A C 1
ATOM 3617 O O . LEU A 1 459 ? 18.266 -25.109 -31.922 1 94.44 459 LEU A O 1
ATOM 3621 N N . LYS A 1 460 ? 16.125 -24.953 -32.156 1 93.38 460 LYS A N 1
ATOM 3622 C CA . LYS A 1 460 ? 16.234 -24.625 -33.562 1 93.38 460 LYS A CA 1
ATOM 3623 C C . LYS A 1 460 ? 16.938 -23.297 -33.781 1 93.38 460 LYS A C 1
ATOM 3625 O O . LYS A 1 460 ? 17.391 -23 -34.906 1 93.38 460 LYS A O 1
ATOM 3630 N N . ARG A 1 461 ? 17.062 -22.609 -32.812 1 94 461 ARG A N 1
ATOM 3631 C CA . ARG A 1 461 ? 17.672 -21.297 -32.938 1 94 461 ARG A CA 1
ATOM 3632 C C . ARG A 1 461 ? 19.188 -21.375 -32.906 1 94 461 ARG A C 1
ATOM 3634 O O . ARG A 1 461 ? 19.875 -20.484 -33.375 1 94 461 ARG A O 1
ATOM 3641 N N . PHE A 1 462 ? 19.797 -22.484 -32.344 1 95.12 462 PHE A N 1
ATOM 3642 C CA . PHE A 1 462 ? 21.25 -22.469 -32.219 1 95.12 462 PHE A CA 1
ATOM 3643 C C . PHE A 1 462 ? 21.828 -23.859 -32.438 1 95.12 462 PHE A C 1
ATOM 3645 O O . PHE A 1 462 ? 23.047 -24.047 -32.469 1 95.12 462 PHE A O 1
ATOM 3652 N N . VAL A 1 463 ? 20.953 -24.875 -32.594 1 94.75 463 VAL A N 1
ATOM 3653 C CA . VAL A 1 463 ? 21.406 -26.234 -32.875 1 94.75 463 VAL A CA 1
ATOM 3654 C C . VAL A 1 463 ? 21.062 -26.609 -34.312 1 94.75 463 VAL A C 1
ATOM 3656 O O . VAL A 1 463 ? 20.078 -26.125 -34.875 1 94.75 463 VAL A O 1
ATOM 3659 N N . LYS A 1 464 ? 21.828 -27.5 -34.875 1 93.19 464 LYS A N 1
ATOM 3660 C CA . LYS A 1 464 ? 21.625 -27.938 -36.25 1 93.19 464 LYS A CA 1
ATOM 3661 C C . LYS A 1 464 ? 20.281 -28.641 -36.406 1 93.19 464 LYS A C 1
ATOM 3663 O O . LYS A 1 464 ? 19.891 -29.453 -35.562 1 93.19 464 LYS A O 1
ATOM 3668 N N . ALA A 1 465 ? 19.641 -28.422 -37.438 1 89.88 465 ALA A N 1
ATOM 3669 C CA . ALA A 1 465 ? 18.281 -28.875 -37.688 1 89.88 465 ALA A CA 1
ATOM 3670 C C . ALA A 1 465 ? 18.219 -30.406 -37.75 1 89.88 465 ALA A C 1
ATOM 3672 O O . ALA A 1 465 ? 17.234 -31.016 -37.375 1 89.88 465 ALA A O 1
ATOM 3673 N N . GLU A 1 466 ? 19.281 -31.016 -38.188 1 88.56 466 GLU A N 1
ATOM 3674 C CA . GLU A 1 466 ? 19.312 -32.469 -38.344 1 88.56 466 GLU A CA 1
ATOM 3675 C C . GLU A 1 466 ? 19.219 -33.188 -37.031 1 88.56 466 GLU A C 1
ATOM 3677 O O . GLU A 1 466 ? 18.672 -34.281 -36.938 1 88.56 466 GLU A O 1
ATOM 3682 N N . LEU A 1 467 ? 19.688 -32.531 -36.062 1 90.12 467 LEU A N 1
ATOM 3683 C CA . LEU A 1 467 ? 19.719 -33.156 -34.75 1 90.12 467 LEU A CA 1
ATOM 3684 C C . LEU A 1 467 ? 18.375 -33 -34.062 1 90.12 467 LEU A C 1
ATOM 3686 O O . LEU A 1 467 ? 18.047 -33.781 -33.156 1 90.12 467 LEU A O 1
ATOM 3690 N N . VAL A 1 468 ? 17.609 -32 -34.406 1 90.62 468 VAL A N 1
ATOM 3691 C CA . VAL A 1 468 ? 16.375 -31.688 -33.688 1 90.62 468 VAL A CA 1
ATOM 3692 C C . VAL A 1 468 ? 15.18 -32.281 -34.438 1 90.62 468 VAL A C 1
ATOM 3694 O O . VAL A 1 468 ? 14.164 -32.656 -33.812 1 90.62 468 VAL A O 1
ATOM 3697 N N . ALA A 1 469 ? 15.328 -32.469 -35.656 1 86.75 469 ALA A N 1
ATOM 3698 C CA . ALA A 1 469 ? 14.219 -32.906 -36.5 1 86.75 469 ALA A CA 1
ATOM 3699 C C . ALA A 1 469 ? 13.734 -34.281 -36.094 1 86.75 469 ALA A C 1
ATOM 3701 O O . ALA A 1 469 ? 14.547 -35.219 -35.906 1 86.75 469 ALA A O 1
ATOM 3702 N N . GLY A 1 470 ? 12.469 -34.438 -35.906 1 80.81 470 GLY A N 1
ATOM 3703 C CA . GLY A 1 470 ? 11.82 -35.719 -35.688 1 80.81 470 GLY A CA 1
ATOM 3704 C C . GLY A 1 470 ? 11.961 -36.219 -34.25 1 80.81 470 GLY A C 1
ATOM 3705 O O . GLY A 1 470 ? 11.445 -37.281 -33.906 1 80.81 470 GLY A O 1
ATOM 3706 N N . LYS A 1 471 ? 12.633 -35.5 -33.438 1 84 471 LYS A N 1
ATOM 3707 C CA . LYS A 1 471 ? 12.836 -35.969 -32.062 1 84 471 LYS A CA 1
ATOM 3708 C C . LYS A 1 471 ? 11.773 -35.406 -31.125 1 84 471 LYS A C 1
ATOM 3710 O O . LYS A 1 471 ? 11.289 -34.281 -31.328 1 84 471 LYS A O 1
ATOM 3715 N N . ALA A 1 472 ? 11.258 -36.281 -30.359 1 81.31 472 ALA A N 1
ATOM 3716 C CA . ALA A 1 472 ? 10.312 -35.844 -29.344 1 81.31 472 ALA A CA 1
ATOM 3717 C C . ALA A 1 472 ? 10.578 -36.531 -28 1 81.31 472 ALA A C 1
ATOM 3719 O O . ALA A 1 472 ? 11.328 -37.5 -27.938 1 81.31 472 ALA A O 1
ATOM 3720 N N . GLY A 1 473 ? 10.195 -35.844 -26.969 1 79.88 473 GLY A N 1
ATOM 3721 C CA . GLY A 1 473 ? 10.227 -36.438 -25.625 1 79.88 473 GLY A CA 1
ATOM 3722 C C . GLY A 1 473 ? 11.633 -36.719 -25.141 1 79.88 473 GLY A C 1
ATOM 3723 O O . GLY A 1 473 ? 12.469 -35.844 -25.078 1 79.88 473 GLY A O 1
ATOM 3724 N N . LYS A 1 474 ? 11.891 -38.031 -24.969 1 80.62 474 LYS A N 1
ATOM 3725 C CA . LYS A 1 474 ? 13.156 -38.5 -24.422 1 80.62 474 LYS A CA 1
ATOM 3726 C C . LYS A 1 474 ? 14.312 -38.219 -25.375 1 80.62 474 LYS A C 1
ATOM 3728 O O . LYS A 1 474 ? 15.398 -37.844 -24.938 1 80.62 474 LYS A O 1
ATOM 3733 N N . ASP A 1 475 ? 14.07 -38.25 -26.594 1 85.12 475 ASP A N 1
ATOM 3734 C CA . ASP A 1 475 ? 15.117 -38.031 -27.594 1 85.12 475 ASP A CA 1
ATOM 3735 C C . ASP A 1 475 ? 15.562 -36.562 -27.594 1 85.12 475 ASP A C 1
ATOM 3737 O O . ASP A 1 475 ? 16.734 -36.281 -27.859 1 85.12 475 ASP A O 1
ATOM 3741 N N . LEU A 1 476 ? 14.656 -35.781 -27.312 1 87.38 476 LEU A N 1
ATOM 3742 C CA . LEU A 1 476 ? 14.984 -34.375 -27.234 1 87.38 476 LEU A CA 1
ATOM 3743 C C . LEU A 1 476 ? 15.859 -34.094 -26.016 1 87.38 476 LEU A C 1
ATOM 3745 O O . LEU A 1 476 ? 16.766 -33.25 -26.094 1 87.38 476 LEU A O 1
ATOM 3749 N N . ALA A 1 477 ? 15.617 -34.781 -24.969 1 85.62 477 ALA A N 1
ATOM 3750 C CA . ALA A 1 477 ? 16.312 -34.562 -23.703 1 85.62 477 ALA A CA 1
ATOM 3751 C C . ALA A 1 477 ? 17.766 -35 -23.797 1 85.62 477 ALA A C 1
ATOM 3753 O O . ALA A 1 477 ? 18.625 -34.531 -23.062 1 85.62 477 ALA A O 1
ATOM 3754 N N . ASP A 1 478 ? 18.078 -35.844 -24.734 1 86.19 478 ASP A N 1
ATOM 3755 C CA . ASP A 1 478 ? 19.406 -36.438 -24.812 1 86.19 478 ASP A CA 1
ATOM 3756 C C . ASP A 1 478 ? 20.297 -35.656 -25.75 1 86.19 478 ASP A C 1
ATOM 3758 O O . ASP A 1 478 ? 21.469 -35.969 -25.938 1 86.19 478 ASP A O 1
ATOM 3762 N N . ILE A 1 479 ? 19.75 -34.625 -26.266 1 88.94 479 ILE A N 1
ATOM 3763 C CA . ILE A 1 479 ? 20.578 -33.781 -27.141 1 88.94 479 ILE A CA 1
ATOM 3764 C C . ILE A 1 479 ? 21.641 -33.062 -26.312 1 88.94 479 ILE A C 1
ATOM 3766 O O . ILE A 1 479 ? 21.328 -32.406 -25.312 1 88.94 479 ILE A O 1
ATOM 3770 N N . ASP A 1 480 ? 22.875 -33.219 -26.719 1 89.88 480 ASP A N 1
ATOM 3771 C CA . ASP A 1 480 ? 23.969 -32.562 -26.016 1 89.88 480 ASP A CA 1
ATOM 3772 C C . ASP A 1 480 ? 24.234 -31.172 -26.594 1 89.88 480 ASP A C 1
ATOM 3774 O O . ASP A 1 480 ? 24.844 -31.047 -27.656 1 89.88 480 ASP A O 1
ATOM 3778 N N . VAL A 1 481 ? 23.906 -30.234 -25.875 1 91.25 481 VAL A N 1
ATOM 3779 C CA . VAL A 1 481 ? 24 -28.859 -26.344 1 91.25 481 VAL A CA 1
ATOM 3780 C C . VAL A 1 481 ? 25.359 -28.266 -25.969 1 91.25 481 VAL A C 1
ATOM 3782 O O . VAL A 1 481 ? 25.719 -27.172 -26.422 1 91.25 481 VAL A O 1
ATOM 3785 N N . ASP A 1 482 ? 26.266 -29 -25.281 1 89.69 482 ASP A N 1
ATOM 3786 C CA . ASP A 1 482 ? 27.562 -28.5 -24.875 1 89.69 482 ASP A CA 1
ATOM 3787 C C . ASP A 1 482 ? 28.609 -28.766 -25.953 1 89.69 482 ASP A C 1
ATOM 3789 O O . ASP A 1 482 ? 29.672 -28.141 -25.969 1 89.69 482 ASP A O 1
ATOM 3793 N N . LYS A 1 483 ? 28.25 -29.625 -26.906 1 88.94 483 LYS A N 1
ATOM 3794 C CA . LYS A 1 483 ? 29.188 -29.969 -27.969 1 88.94 483 LYS A CA 1
ATOM 3795 C C . LYS A 1 483 ? 29.156 -28.922 -29.078 1 88.94 483 LYS A C 1
ATOM 3797 O O . LYS A 1 483 ? 28.109 -28.703 -29.703 1 88.94 483 LYS A O 1
ATOM 3802 N N . ALA A 1 484 ? 30.234 -28.391 -29.406 1 88.69 484 ALA A N 1
ATOM 3803 C CA . ALA A 1 484 ? 30.375 -27.312 -30.391 1 88.69 484 ALA A CA 1
ATOM 3804 C C . ALA A 1 484 ? 29.984 -27.797 -31.781 1 88.69 484 ALA A C 1
ATOM 3806 O O . ALA A 1 484 ? 29.484 -27.016 -32.594 1 88.69 484 ALA A O 1
ATOM 3807 N N . GLU A 1 485 ? 30.141 -29.078 -31.984 1 89.12 485 GLU A N 1
ATOM 3808 C CA . GLU A 1 485 ? 29.859 -29.641 -33.281 1 89.12 485 GLU A CA 1
ATOM 3809 C C . GLU A 1 485 ? 28.359 -29.641 -33.594 1 89.12 485 GLU A C 1
ATOM 3811 O O . GLU A 1 485 ? 27.953 -29.641 -34.75 1 89.12 485 GLU A O 1
ATOM 3816 N N . ASN A 1 486 ? 27.672 -29.641 -32.562 1 92.31 486 ASN A N 1
ATOM 3817 C CA . ASN A 1 486 ? 26.234 -29.719 -32.719 1 92.31 486 ASN A CA 1
ATOM 3818 C C . ASN A 1 486 ? 25.609 -28.328 -32.906 1 92.31 486 ASN A C 1
ATOM 3820 O O . ASN A 1 486 ? 24.453 -28.203 -33.281 1 92.31 486 ASN A O 1
ATOM 3824 N N . LEU A 1 487 ? 26.406 -27.328 -32.719 1 93.12 487 LEU A N 1
ATOM 3825 C CA . LEU A 1 487 ? 25.891 -25.969 -32.688 1 93.12 487 LEU A CA 1
ATOM 3826 C C . LEU A 1 487 ? 26.016 -25.328 -34.094 1 93.12 487 LEU A C 1
ATOM 3828 O O . LEU A 1 487 ? 26.875 -25.719 -34.875 1 93.12 487 LEU A O 1
ATOM 3832 N N . LEU A 1 488 ? 25.188 -24.438 -34.312 1 93 488 LEU A N 1
ATOM 3833 C CA . LEU A 1 488 ? 25.234 -23.672 -35.562 1 93 488 LEU A CA 1
ATOM 3834 C C . LEU A 1 488 ? 26.406 -22.688 -35.562 1 93 488 LEU A C 1
ATOM 3836 O O . LEU A 1 488 ? 26.891 -22.297 -34.5 1 93 488 LEU A O 1
ATOM 3840 N N . SER A 1 489 ? 26.75 -22.344 -36.75 1 90.5 489 SER A N 1
ATOM 3841 C CA . SER A 1 489 ? 27.812 -21.344 -36.906 1 90.5 489 SER A CA 1
ATOM 3842 C C . SER A 1 489 ? 27.312 -19.953 -36.531 1 90.5 489 SER A C 1
ATOM 3844 O O . SER A 1 489 ? 26.109 -19.719 -36.469 1 90.5 489 SER A O 1
ATOM 3846 N N . ASP A 1 490 ? 28.172 -19.094 -36.281 1 89.38 490 ASP A N 1
ATOM 3847 C CA . ASP A 1 490 ? 27.844 -17.734 -35.844 1 89.38 490 ASP A CA 1
ATOM 3848 C C . ASP A 1 490 ? 26.953 -17.031 -36.875 1 89.38 490 ASP A C 1
ATOM 3850 O O . ASP A 1 490 ? 26.094 -16.234 -36.5 1 89.38 490 ASP A O 1
ATOM 3854 N N . ASN A 1 491 ? 27.078 -17.375 -38.062 1 87.38 491 ASN A N 1
ATOM 3855 C CA . ASN A 1 491 ? 26.297 -16.734 -39.094 1 87.38 491 ASN A CA 1
ATOM 3856 C C . ASN A 1 491 ? 24.891 -17.328 -39.188 1 87.38 491 ASN A C 1
ATOM 3858 O O . ASN A 1 491 ? 23.969 -16.672 -39.688 1 87.38 491 ASN A O 1
ATOM 3862 N N . GLU A 1 492 ? 24.828 -18.547 -38.688 1 91 492 GLU A N 1
ATOM 3863 C CA . GLU A 1 492 ? 23.547 -19.234 -38.844 1 91 492 GLU A CA 1
ATOM 3864 C C . GLU A 1 492 ? 22.719 -19.109 -37.562 1 91 492 GLU A C 1
ATOM 3866 O O . GLU A 1 492 ? 21.531 -19.469 -37.531 1 91 492 GLU A O 1
ATOM 3871 N N . LEU A 1 493 ? 23.344 -18.562 -36.562 1 93 493 LEU A N 1
ATOM 3872 C CA . LEU A 1 493 ? 22.656 -18.391 -35.312 1 93 493 LEU A CA 1
ATOM 3873 C C . LEU A 1 493 ? 21.453 -17.453 -35.469 1 93 493 LEU A C 1
ATOM 3875 O O . LEU A 1 493 ? 21.562 -16.406 -36.125 1 93 493 LEU A O 1
ATOM 3879 N N . GLU A 1 494 ? 20.328 -17.859 -34.906 1 93.25 494 GLU A N 1
ATOM 3880 C CA . GLU A 1 494 ? 19.141 -17 -35.031 1 93.25 494 GLU A CA 1
ATOM 3881 C C . GLU A 1 494 ? 19.125 -15.953 -33.906 1 93.25 494 GLU A C 1
ATOM 3883 O O . GLU A 1 494 ? 18.766 -16.266 -32.781 1 93.25 494 GLU A O 1
ATOM 3888 N N . VAL A 1 495 ? 19.438 -14.797 -34.25 1 93.12 495 VAL A N 1
ATOM 3889 C CA . VAL A 1 495 ? 19.484 -13.734 -33.25 1 93.12 495 VAL A CA 1
ATOM 3890 C C . VAL A 1 495 ? 18.516 -12.625 -33.625 1 93.12 495 VAL A C 1
ATOM 3892 O O . VAL A 1 495 ? 18.344 -11.656 -32.875 1 93.12 495 VAL A O 1
ATOM 3895 N N . GLY A 1 496 ? 17.734 -12.75 -34.688 1 91.56 496 GLY A N 1
ATOM 3896 C CA . GLY A 1 496 ? 16.812 -11.719 -35.125 1 91.56 496 GLY A CA 1
ATOM 3897 C C . GLY A 1 496 ? 17.438 -10.766 -36.125 1 91.56 496 GLY A C 1
ATOM 3898 O O . GLY A 1 496 ? 18.625 -10.469 -36.062 1 91.56 496 GLY A O 1
ATOM 3899 N N . ALA A 1 497 ? 16.688 -10.258 -36.938 1 91.94 497 ALA A N 1
ATOM 3900 C CA . ALA A 1 497 ? 17.172 -9.406 -38.031 1 91.94 497 ALA A CA 1
ATOM 3901 C C . ALA A 1 497 ? 17.656 -8.062 -37.5 1 91.94 497 ALA A C 1
ATOM 3903 O O . ALA A 1 497 ? 18.719 -7.57 -37.906 1 91.94 497 ALA A O 1
ATOM 3904 N N . THR A 1 498 ? 16.906 -7.551 -36.625 1 92.25 498 THR A N 1
ATOM 3905 C CA . THR A 1 498 ? 17.25 -6.238 -36.094 1 92.25 498 THR A CA 1
ATOM 3906 C C . THR A 1 498 ? 18.531 -6.316 -35.281 1 92.25 498 THR A C 1
ATOM 3908 O O . THR A 1 498 ? 19.344 -5.395 -35.281 1 92.25 498 THR A O 1
ATOM 3911 N N . THR A 1 499 ? 18.688 -7.414 -34.562 1 94.56 499 THR A N 1
ATOM 3912 C CA . THR A 1 499 ? 19.891 -7.621 -33.75 1 94.56 499 THR A CA 1
ATOM 3913 C C . THR A 1 499 ? 21.109 -7.762 -34.625 1 94.56 499 THR A C 1
ATOM 3915 O O . THR A 1 499 ? 22.172 -7.199 -34.344 1 94.56 499 THR A O 1
ATOM 3918 N N . ARG A 1 500 ? 20.969 -8.43 -35.75 1 92.94 500 ARG A N 1
ATOM 3919 C CA . ARG A 1 500 ? 22.094 -8.633 -36.656 1 92.94 500 ARG A CA 1
ATOM 3920 C C . ARG A 1 500 ? 22.531 -7.312 -37.312 1 92.94 500 ARG A C 1
ATOM 3922 O O . ARG A 1 500 ? 23.719 -7.09 -37.5 1 92.94 500 ARG A O 1
ATOM 3929 N N . GLN A 1 501 ? 21.531 -6.52 -37.594 1 92.12 501 GLN A N 1
ATOM 3930 C CA . GLN A 1 501 ? 21.828 -5.215 -38.156 1 92.12 501 GLN A CA 1
ATOM 3931 C C . GLN A 1 501 ? 22.641 -4.355 -37.188 1 92.12 501 GLN A C 1
ATOM 3933 O O . GLN A 1 501 ? 23.594 -3.697 -37.594 1 92.12 501 GLN A O 1
ATOM 3938 N N . LYS A 1 502 ? 22.266 -4.418 -36 1 92.69 502 LYS A N 1
ATOM 3939 C CA . LYS A 1 502 ? 22.969 -3.613 -35 1 92.69 502 LYS A CA 1
ATOM 3940 C C . LYS A 1 502 ? 24.344 -4.199 -34.688 1 92.69 502 LYS A C 1
ATOM 3942 O O . LYS A 1 502 ? 25.281 -3.461 -34.438 1 92.69 502 LYS A O 1
ATOM 3947 N N . LEU A 1 503 ? 24.453 -5.512 -34.75 1 92.88 503 LEU A N 1
ATOM 3948 C CA . LEU A 1 503 ? 25.719 -6.203 -34.5 1 92.88 503 LEU A CA 1
ATOM 3949 C C . LEU A 1 503 ? 26.75 -5.84 -35.562 1 92.88 503 LEU A C 1
ATOM 3951 O O . LEU A 1 503 ? 27.953 -5.82 -35.281 1 92.88 503 LEU A O 1
ATOM 3955 N N . ALA A 1 504 ? 26.266 -5.516 -36.688 1 89.19 504 ALA A N 1
ATOM 3956 C CA . ALA A 1 504 ? 27.156 -5.172 -37.781 1 89.19 504 ALA A CA 1
ATOM 3957 C C . ALA A 1 504 ? 27.844 -3.83 -37.531 1 89.19 504 ALA A C 1
ATOM 3959 O O . ALA A 1 504 ? 28.938 -3.58 -38.031 1 89.19 504 ALA A O 1
ATOM 3960 N N . ARG A 1 505 ? 27.25 -3.031 -36.719 1 86.62 505 ARG A N 1
ATOM 3961 C CA . ARG A 1 505 ? 27.781 -1.693 -36.438 1 86.62 505 ARG A CA 1
ATOM 3962 C C . ARG A 1 505 ? 28.734 -1.699 -35.25 1 86.62 505 ARG A C 1
ATOM 3964 O O . ARG A 1 505 ? 29.453 -0.72 -35.031 1 86.62 505 ARG A O 1
ATOM 3971 N N . VAL A 1 506 ? 28.688 -2.826 -34.625 1 87.69 506 VAL A N 1
ATOM 3972 C CA . VAL A 1 506 ? 29.562 -2.936 -33.469 1 87.69 506 VAL A CA 1
ATOM 3973 C C . VAL A 1 506 ? 30.938 -3.455 -33.875 1 87.69 506 VAL A C 1
ATOM 3975 O O . VAL A 1 506 ? 31.062 -4.109 -34.906 1 87.69 506 VAL A O 1
ATOM 3978 N N . GLY A 1 507 ? 32 -3.109 -33.281 1 86.25 507 GLY A N 1
ATOM 3979 C CA . GLY A 1 507 ? 33.344 -3.557 -33.562 1 86.25 507 GLY A CA 1
ATOM 3980 C C . GLY A 1 507 ? 33.469 -5.062 -33.688 1 86.25 507 GLY A C 1
ATOM 3981 O O . GLY A 1 507 ? 32.719 -5.801 -33.062 1 86.25 507 GLY A O 1
ATOM 3982 N N . ALA A 1 508 ? 34.469 -5.605 -34.375 1 86.5 508 ALA A N 1
ATOM 3983 C CA . ALA A 1 508 ? 34.625 -7.023 -34.688 1 86.5 508 ALA A CA 1
ATOM 3984 C C . ALA A 1 508 ? 34.844 -7.84 -33.438 1 86.5 508 ALA A C 1
ATOM 3986 O O . ALA A 1 508 ? 34.281 -8.922 -33.25 1 86.5 508 ALA A O 1
ATOM 3987 N N . GLY A 1 509 ? 35.625 -7.363 -32.531 1 88.62 509 GLY A N 1
ATOM 3988 C CA . GLY A 1 509 ? 35.875 -8.07 -31.281 1 88.62 509 GLY A CA 1
ATOM 3989 C C . GLY A 1 509 ? 34.656 -8.195 -30.406 1 88.62 509 GLY A C 1
ATOM 3990 O O . GLY A 1 509 ? 34.344 -9.273 -29.891 1 88.62 509 GLY A O 1
ATOM 3991 N N . LYS A 1 510 ? 33.938 -7.156 -30.328 1 91.69 510 LYS A N 1
ATOM 3992 C CA . LYS A 1 510 ? 32.688 -7.145 -29.516 1 91.69 510 LYS A CA 1
ATOM 3993 C C . LYS A 1 510 ? 31.609 -7.98 -30.188 1 91.69 510 LYS A C 1
ATOM 3995 O O . LYS A 1 510 ? 30.797 -8.602 -29.5 1 91.69 510 LYS A O 1
ATOM 4000 N N . LYS A 1 511 ? 31.672 -8.016 -31.453 1 92.81 511 LYS A N 1
ATOM 4001 C CA . LYS A 1 511 ? 30.703 -8.812 -32.219 1 92.81 511 LYS A CA 1
ATOM 4002 C C . LYS A 1 511 ? 30.859 -10.297 -31.891 1 92.81 511 LYS A C 1
ATOM 4004 O O . LYS A 1 511 ? 29.859 -10.984 -31.625 1 92.81 511 LYS A O 1
ATOM 4009 N N . ILE A 1 512 ? 32.062 -10.75 -31.859 1 92.19 512 ILE A N 1
ATOM 4010 C CA . ILE A 1 512 ? 32.344 -12.156 -31.578 1 92.19 512 ILE A CA 1
ATOM 4011 C C . ILE A 1 512 ? 31.953 -12.477 -30.141 1 92.19 512 ILE A C 1
ATOM 4013 O O . ILE A 1 512 ? 31.391 -13.539 -29.859 1 92.19 512 ILE A O 1
ATOM 4017 N N . GLN A 1 513 ? 32.25 -11.57 -29.375 1 93.62 513 GLN A N 1
ATOM 4018 C CA . GLN A 1 513 ? 31.906 -11.773 -27.984 1 93.62 513 GLN A CA 1
ATOM 4019 C C . GLN A 1 513 ? 30.391 -11.836 -27.781 1 93.62 513 GLN A C 1
ATOM 4021 O O . GLN A 1 513 ? 29.891 -12.664 -27.016 1 93.62 513 GLN A O 1
ATOM 4026 N N . CYS A 1 514 ? 29.641 -10.977 -28.422 1 95.12 514 CYS A N 1
ATOM 4027 C CA . CYS A 1 514 ? 28.188 -10.953 -28.328 1 95.12 514 CYS A CA 1
ATOM 4028 C C . CYS A 1 514 ? 27.594 -12.25 -28.859 1 95.12 514 CYS A C 1
ATOM 4030 O O . CYS A 1 514 ? 26.688 -12.82 -28.234 1 95.12 514 CYS A O 1
ATOM 4032 N N . LEU A 1 515 ? 28.125 -12.68 -29.906 1 94.81 515 LEU A N 1
ATOM 4033 C CA . LEU A 1 515 ? 27.609 -13.906 -30.484 1 94.81 515 LEU A CA 1
ATOM 4034 C C . LEU A 1 515 ? 27.891 -15.102 -29.594 1 94.81 515 LEU A C 1
ATOM 4036 O O . LEU A 1 515 ? 27.031 -15.977 -29.422 1 94.81 515 LEU A O 1
ATOM 4040 N N . ASN A 1 516 ? 29.016 -15.117 -28.984 1 93.88 516 ASN A N 1
ATOM 4041 C CA . ASN A 1 516 ? 29.344 -16.172 -28.047 1 93.88 516 ASN A CA 1
ATOM 4042 C C . ASN A 1 516 ? 28.438 -16.141 -26.812 1 93.88 516 ASN A C 1
ATOM 4044 O O . ASN A 1 516 ? 28 -17.172 -26.328 1 93.88 516 ASN A O 1
ATOM 4048 N N . ASN A 1 517 ? 28.188 -14.984 -26.391 1 95.69 517 ASN A N 1
ATOM 4049 C CA . ASN A 1 517 ? 27.312 -14.836 -25.219 1 95.69 517 ASN A CA 1
ATOM 4050 C C . ASN A 1 517 ? 25.875 -15.203 -25.562 1 95.69 517 ASN A C 1
ATOM 4052 O O . ASN A 1 517 ? 25.156 -15.719 -24.703 1 95.69 517 ASN A O 1
ATOM 4056 N N . MET A 1 518 ? 25.469 -14.898 -26.75 1 96.12 518 MET A N 1
ATOM 4057 C CA . MET A 1 518 ? 24.125 -15.281 -27.188 1 96.12 518 MET A CA 1
ATOM 4058 C C . MET A 1 518 ? 23.984 -16.797 -27.266 1 96.12 518 MET A C 1
ATOM 4060 O O . MET A 1 518 ? 22.953 -17.359 -26.906 1 96.12 518 MET A O 1
ATOM 4064 N N . LYS A 1 519 ? 25.031 -17.391 -27.75 1 94.88 519 LYS A N 1
ATOM 4065 C CA . LYS A 1 519 ? 25.062 -18.844 -27.75 1 94.88 519 LYS A CA 1
ATOM 4066 C C . LYS A 1 519 ? 25 -19.406 -26.344 1 94.88 519 LYS A C 1
ATOM 4068 O O . LYS A 1 519 ? 24.297 -20.375 -26.078 1 94.88 519 LYS A O 1
ATOM 4073 N N . ALA A 1 520 ? 25.703 -18.781 -25.547 1 95.5 520 ALA A N 1
ATOM 4074 C CA . ALA A 1 520 ? 25.688 -19.188 -24.141 1 95.5 520 ALA A CA 1
ATOM 4075 C C . ALA A 1 520 ? 24.312 -19 -23.531 1 95.5 520 ALA A C 1
ATOM 4077 O O . ALA A 1 520 ? 23.891 -19.781 -22.672 1 95.5 520 ALA A O 1
ATOM 4078 N N . PHE A 1 521 ? 23.609 -17.953 -23.953 1 96.5 521 PHE A N 1
ATOM 4079 C CA . PHE A 1 521 ? 22.25 -17.703 -23.516 1 96.5 521 PHE A CA 1
ATOM 4080 C C . PHE A 1 521 ? 21.344 -18.875 -23.875 1 96.5 521 PHE A C 1
ATOM 4082 O O . PHE A 1 521 ? 20.641 -19.422 -23.016 1 96.5 521 PHE A O 1
ATOM 4089 N N . TYR A 1 522 ? 21.406 -19.266 -25.062 1 96.25 522 TYR A N 1
ATOM 4090 C CA . TYR A 1 522 ? 20.562 -20.359 -25.531 1 96.25 522 TYR A CA 1
ATOM 4091 C C . TYR A 1 522 ? 20.938 -21.672 -24.859 1 96.25 522 TYR A C 1
ATOM 4093 O O . TYR A 1 522 ? 20.062 -22.453 -24.469 1 96.25 522 TYR A O 1
ATOM 4101 N N . THR A 1 523 ? 22.188 -21.875 -24.688 1 95.81 523 THR A N 1
ATOM 4102 C CA . THR A 1 523 ? 22.672 -23.109 -24.078 1 95.81 523 THR A CA 1
ATOM 4103 C C . THR A 1 523 ? 22.234 -23.203 -22.625 1 95.81 523 THR A C 1
ATOM 4105 O O . THR A 1 523 ? 21.766 -24.25 -22.188 1 95.81 523 THR A O 1
ATOM 4108 N N . ALA A 1 524 ? 22.391 -22.141 -21.984 1 96.25 524 ALA A N 1
ATOM 4109 C CA . ALA A 1 524 ? 22.031 -22.141 -20.578 1 96.25 524 ALA A CA 1
ATOM 4110 C C . ALA A 1 524 ? 20.531 -22.375 -20.391 1 96.25 524 ALA A C 1
ATOM 4112 O O . ALA A 1 524 ? 20.125 -23.156 -19.531 1 96.25 524 ALA A O 1
ATOM 4113 N N . ALA A 1 525 ? 19.703 -21.703 -21.141 1 95.56 525 ALA A N 1
ATOM 4114 C CA . ALA A 1 525 ? 18.25 -21.859 -21.062 1 95.56 525 ALA A CA 1
ATOM 4115 C C . ALA A 1 525 ? 17.844 -23.297 -21.375 1 95.56 525 ALA A C 1
ATOM 4117 O O . ALA A 1 525 ? 17.047 -23.891 -20.641 1 95.56 525 ALA A O 1
ATOM 4118 N N . THR A 1 526 ? 18.406 -23.797 -22.406 1 95.5 526 THR A N 1
ATOM 4119 C CA . THR A 1 526 ? 18.047 -25.125 -22.859 1 95.5 526 THR A CA 1
ATOM 4120 C C . THR A 1 526 ? 18.5 -26.188 -21.859 1 95.5 526 THR A C 1
ATOM 4122 O O . THR A 1 526 ? 17.766 -27.125 -21.562 1 95.5 526 THR A O 1
ATOM 4125 N N . LYS A 1 527 ? 19.672 -26.047 -21.422 1 94.81 527 LYS A N 1
ATOM 4126 C CA . LYS A 1 527 ? 20.188 -27 -20.438 1 94.81 527 LYS A CA 1
ATOM 4127 C C . LYS A 1 527 ? 19.297 -27.062 -19.203 1 94.81 527 LYS A C 1
ATOM 4129 O O . LYS A 1 527 ? 19.016 -28.156 -18.688 1 94.81 527 LYS A O 1
ATOM 4134 N N . TYR A 1 528 ? 18.922 -25.938 -18.797 1 94.31 528 TYR A N 1
ATOM 4135 C CA . TYR A 1 528 ? 18.078 -25.891 -17.625 1 94.31 528 TYR A CA 1
ATOM 4136 C C . TYR A 1 528 ? 16.719 -26.531 -17.906 1 94.31 528 TYR A C 1
ATOM 4138 O O . TYR A 1 528 ? 16.203 -27.297 -17.078 1 94.31 528 TYR A O 1
ATOM 4146 N N . LEU A 1 529 ? 16.156 -26.281 -19.016 1 94.56 529 LEU A N 1
ATOM 4147 C CA . LEU A 1 529 ? 14.859 -26.844 -19.375 1 94.56 529 LEU A CA 1
ATOM 4148 C C . LEU A 1 529 ? 14.938 -28.359 -19.516 1 94.56 529 LEU A C 1
ATOM 4150 O O . LEU A 1 529 ? 14.086 -29.078 -18.984 1 94.56 529 LEU A O 1
ATOM 4154 N N . LEU A 1 530 ? 15.961 -28.797 -20.125 1 93.25 530 LEU A N 1
ATOM 4155 C CA . LEU A 1 530 ? 16.109 -30.219 -20.359 1 93.25 530 LEU A CA 1
ATOM 4156 C C . LEU A 1 530 ? 16.312 -30.969 -19.047 1 93.25 530 LEU A C 1
ATOM 4158 O O . LEU A 1 530 ? 15.867 -32.125 -18.906 1 93.25 530 LEU A O 1
ATOM 4162 N N . SER A 1 531 ? 16.859 -30.328 -18.141 1 90.69 531 SER A N 1
ATOM 4163 C CA . SER A 1 531 ? 17.141 -30.984 -16.859 1 90.69 531 SER A CA 1
ATOM 4164 C C . SER A 1 531 ? 15.922 -30.969 -15.953 1 90.69 531 SER A C 1
ATOM 4166 O O . SER A 1 531 ? 15.734 -31.875 -15.141 1 90.69 531 SER A O 1
ATOM 4168 N N . GLN A 1 532 ? 15.047 -30 -16.062 1 91.06 532 GLN A N 1
ATOM 4169 C CA . GLN A 1 532 ? 14.008 -29.812 -15.047 1 91.06 532 GLN A CA 1
ATOM 4170 C C . GLN A 1 532 ? 12.633 -30.172 -15.602 1 91.06 532 GLN A C 1
ATOM 4172 O O . GLN A 1 532 ? 11.727 -30.516 -14.836 1 91.06 532 GLN A O 1
ATOM 4177 N N . LEU A 1 533 ? 12.398 -30.062 -16.906 1 92.38 533 LEU A N 1
ATOM 4178 C CA . LEU A 1 533 ? 11.07 -30.297 -17.484 1 92.38 533 LEU A CA 1
ATOM 4179 C C . LEU A 1 533 ? 10.758 -31.781 -17.547 1 92.38 533 LEU A C 1
ATOM 4181 O O . LEU A 1 533 ? 11.656 -32.625 -17.734 1 92.38 533 LEU A O 1
ATOM 4185 N N . PRO A 1 534 ? 9.523 -32.125 -17.375 1 91.12 534 PRO A N 1
ATOM 4186 C CA . PRO A 1 534 ? 9.125 -33.531 -17.438 1 91.12 534 PRO A CA 1
ATOM 4187 C C . PRO A 1 534 ? 8.938 -34.031 -18.875 1 91.12 534 PRO A C 1
ATOM 4189 O O . PRO A 1 534 ? 7.875 -34.531 -19.219 1 91.12 534 PRO A O 1
ATOM 4192 N N . LEU A 1 535 ? 9.953 -34.094 -19.609 1 91.75 535 LEU A N 1
ATOM 4193 C CA . LEU A 1 535 ? 9.891 -34.469 -21.016 1 91.75 535 LEU A CA 1
ATOM 4194 C C . LEU A 1 535 ? 9.836 -36 -21.156 1 91.75 535 LEU A C 1
ATOM 4196 O O . LEU A 1 535 ? 9.406 -36.5 -22.188 1 91.75 535 LEU A O 1
ATOM 4200 N N . LYS A 1 536 ? 10.25 -36.656 -20.141 1 89.69 536 LYS A N 1
ATOM 4201 C CA . LYS A 1 536 ? 10.266 -38.125 -20.188 1 89.69 536 LYS A CA 1
ATOM 4202 C C . LYS A 1 536 ? 9.023 -38.719 -19.531 1 89.69 536 LYS A C 1
ATOM 4204 O O . LYS A 1 536 ? 8.891 -39.938 -19.406 1 89.69 536 LYS A O 1
ATOM 4209 N N . ASN A 1 537 ? 8.141 -37.938 -19.188 1 92.31 537 ASN A N 1
ATOM 4210 C CA . ASN A 1 537 ? 6.934 -38.375 -18.5 1 92.31 537 ASN A CA 1
ATOM 4211 C C . ASN A 1 537 ? 5.902 -38.906 -19.484 1 92.31 537 ASN A C 1
ATOM 4213 O O . ASN A 1 537 ? 5.219 -38.156 -20.172 1 92.31 537 ASN A O 1
ATOM 4217 N N . THR A 1 538 ? 5.664 -40.125 -19.453 1 92.38 538 THR A N 1
ATOM 4218 C CA . THR A 1 538 ? 4.773 -40.812 -20.406 1 92.38 538 THR A CA 1
ATOM 4219 C C . THR A 1 538 ? 3.314 -40.469 -20.094 1 92.38 538 THR A C 1
ATOM 4221 O O . THR A 1 538 ? 2.486 -40.406 -21 1 92.38 538 THR A O 1
ATOM 4224 N N . LEU A 1 539 ? 3.043 -40.312 -18.891 1 94.38 539 LEU A N 1
ATOM 4225 C CA . LEU A 1 539 ? 1.669 -40 -18.516 1 94.38 539 LEU A CA 1
ATOM 4226 C C . LEU A 1 539 ? 1.233 -38.688 -19.125 1 94.38 539 LEU A C 1
ATOM 4228 O O . LEU A 1 539 ? 0.141 -38.562 -19.688 1 94.38 539 LEU A O 1
ATOM 4232 N N . LEU A 1 540 ? 2.057 -37.719 -19.031 1 94.31 540 LEU A N 1
ATOM 4233 C CA . LEU A 1 540 ? 1.749 -36.406 -19.594 1 94.31 540 LEU A CA 1
ATOM 4234 C C . LEU A 1 540 ? 1.568 -36.469 -21.094 1 94.31 540 LEU A C 1
ATOM 4236 O O . LEU A 1 540 ? 0.696 -35.812 -21.656 1 94.31 540 LEU A O 1
ATOM 4240 N N . ARG A 1 541 ? 2.348 -37.25 -21.672 1 93.94 541 ARG A N 1
ATOM 4241 C CA . ARG A 1 541 ? 2.256 -37.406 -23.125 1 93.94 541 ARG A CA 1
ATOM 4242 C C . ARG A 1 541 ? 0.925 -38.062 -23.516 1 93.94 541 ARG A C 1
ATOM 4244 O O . ARG A 1 541 ? 0.262 -37.594 -24.438 1 93.94 541 ARG A O 1
ATOM 4251 N N . THR A 1 542 ? 0.591 -39.031 -22.766 1 95.94 542 THR A N 1
ATOM 4252 C CA . THR A 1 542 ? -0.603 -39.781 -23.125 1 95.94 542 THR A CA 1
ATOM 4253 C C . THR A 1 542 ? -1.866 -39 -22.766 1 95.94 542 THR A C 1
ATOM 4255 O O . THR A 1 542 ? -2.928 -39.25 -23.344 1 95.94 542 THR A O 1
ATOM 4258 N N . MET A 1 543 ? -1.84 -38.062 -21.938 1 96.12 543 MET A N 1
ATOM 4259 C CA . MET A 1 543 ? -3 -37.281 -21.562 1 96.12 543 MET A CA 1
ATOM 4260 C C . MET A 1 543 ? -3.418 -36.344 -22.703 1 96.12 543 MET A C 1
ATOM 4262 O O . MET A 1 543 ? -4.527 -35.812 -22.703 1 96.12 543 MET A O 1
ATOM 4266 N N . SER A 1 544 ? -2.625 -36.219 -23.688 1 94.56 544 SER A N 1
ATOM 4267 C CA . SER A 1 544 ? -2.957 -35.406 -24.859 1 94.56 544 SER A CA 1
ATOM 4268 C C . SER A 1 544 ? -4.188 -35.969 -25.578 1 94.56 544 SER A C 1
ATOM 4270 O O . SER A 1 544 ? -4.828 -35.25 -26.344 1 94.56 544 SER A O 1
ATOM 4272 N N . CYS A 1 545 ? -4.508 -37.188 -25.266 1 95.94 545 CYS A N 1
ATOM 4273 C CA . CYS A 1 545 ? -5.664 -37.812 -25.906 1 95.94 545 CYS A CA 1
ATOM 4274 C C . CYS A 1 545 ? -6.957 -37.125 -25.469 1 95.94 545 CYS A C 1
ATOM 4276 O O . CYS A 1 545 ? -7.98 -37.219 -26.141 1 95.94 545 CYS A O 1
ATOM 4278 N N . LEU A 1 546 ? -6.922 -36.469 -24.375 1 96 546 LEU A N 1
ATOM 4279 C CA . LEU A 1 546 ? -8.125 -35.844 -23.844 1 96 546 LEU A CA 1
ATOM 4280 C C . LEU A 1 546 ? -8.5 -34.594 -24.641 1 96 546 LEU A C 1
ATOM 4282 O O . LEU A 1 546 ? -9.594 -34.062 -24.469 1 96 546 LEU A O 1
ATOM 4286 N N . HIS A 1 547 ? -7.598 -34.188 -25.5 1 94.25 547 HIS A N 1
ATOM 4287 C CA . HIS A 1 547 ? -7.941 -33.094 -26.391 1 94.25 547 HIS A CA 1
ATOM 4288 C C . HIS A 1 547 ? -9.031 -33.5 -27.375 1 94.25 547 HIS A C 1
ATOM 4290 O O . HIS A 1 547 ? -8.977 -34.594 -27.953 1 94.25 547 HIS A O 1
ATOM 4296 N N . PRO A 1 548 ? -9.961 -32.656 -27.562 1 91.62 548 PRO A N 1
ATOM 4297 C CA . PRO A 1 548 ? -11.07 -33 -28.453 1 91.62 548 PRO A CA 1
ATOM 4298 C C . PRO A 1 548 ? -10.602 -33.344 -29.875 1 91.62 548 PRO A C 1
ATOM 4300 O O . PRO A 1 548 ? -11.219 -34.188 -30.547 1 91.62 548 PRO A O 1
ATOM 4303 N N . ASP A 1 549 ? -9.547 -32.844 -30.266 1 88.56 549 ASP A N 1
ATOM 4304 C CA . ASP A 1 549 ? -9.023 -33.094 -31.609 1 88.56 549 ASP A CA 1
ATOM 4305 C C . ASP A 1 549 ? -8.453 -34.5 -31.719 1 88.56 549 ASP A C 1
ATOM 4307 O O . ASP A 1 549 ? -8.281 -35 -32.844 1 88.56 549 ASP A O 1
ATOM 4311 N N . SER A 1 550 ? -8.219 -35.125 -30.609 1 91 550 SER A N 1
ATOM 4312 C CA . SER A 1 550 ? -7.594 -36.438 -30.609 1 91 550 SER A CA 1
ATOM 4313 C C . SER A 1 550 ? -8.641 -37.562 -30.562 1 91 550 SER A C 1
ATOM 4315 O O . SER A 1 550 ? -8.297 -38.75 -30.453 1 91 550 SER A O 1
ATOM 4317 N N . GLN A 1 551 ? -9.891 -37.219 -30.625 1 92.56 551 GLN A N 1
ATOM 4318 C CA . GLN A 1 551 ? -10.977 -38.188 -30.547 1 92.56 551 GLN A CA 1
ATOM 4319 C C . GLN A 1 551 ? -10.789 -39.312 -31.562 1 92.56 551 GLN A C 1
ATOM 4321 O O . GLN A 1 551 ? -10.961 -40.5 -31.234 1 92.56 551 GLN A O 1
ATOM 4326 N N . LYS A 1 552 ? -10.32 -38.906 -32.812 1 90.12 552 LYS A N 1
ATOM 4327 C CA . LYS A 1 552 ? -10.266 -39.875 -33.906 1 90.12 552 LYS A CA 1
ATOM 4328 C C . LYS A 1 552 ? -8.828 -40.344 -34.156 1 90.12 552 LYS A C 1
ATOM 4330 O O . LYS A 1 552 ? -8.555 -40.969 -35.156 1 90.12 552 LYS A O 1
ATOM 4335 N N . SER A 1 553 ? -8.055 -40.062 -33.281 1 90.44 553 SER A N 1
ATOM 4336 C CA . SER A 1 553 ? -6.66 -40.438 -33.438 1 90.44 553 SER A CA 1
ATOM 4337 C C . SER A 1 553 ? -6.477 -41.938 -33.25 1 90.44 553 SER A C 1
ATOM 4339 O O . SER A 1 553 ? -7.125 -42.562 -32.375 1 90.44 553 SER A O 1
ATOM 4341 N N . GLY A 1 554 ? -5.637 -42.531 -34 1 88.5 554 GLY A N 1
ATOM 4342 C CA . GLY A 1 554 ? -5.363 -43.938 -33.906 1 88.5 554 GLY A CA 1
ATOM 4343 C C . GLY A 1 554 ? -4.68 -44.344 -32.625 1 88.5 554 GLY A C 1
ATOM 4344 O O . GLY A 1 554 ? -4.785 -45.5 -32.156 1 88.5 554 GLY A O 1
ATOM 4345 N N . THR A 1 555 ? -4.023 -43.438 -31.984 1 91.88 555 THR A N 1
ATOM 4346 C CA . THR A 1 555 ? -3.297 -43.75 -30.766 1 91.88 555 THR A CA 1
ATOM 4347 C C . THR A 1 555 ? -4.195 -43.562 -29.547 1 91.88 555 THR A C 1
ATOM 4349 O O . THR A 1 555 ? -3.789 -43.844 -28.406 1 91.88 555 THR A O 1
ATOM 4352 N N . GLY A 1 556 ? -5.367 -43.156 -29.75 1 93.12 556 GLY A N 1
ATOM 4353 C CA . GLY A 1 556 ? -6.289 -42.812 -28.672 1 93.12 556 GLY A CA 1
ATOM 4354 C C . GLY A 1 556 ? -6.527 -43.969 -27.703 1 93.12 556 GLY A C 1
ATOM 4355 O O . GLY A 1 556 ? -6.324 -43.812 -26.5 1 93.12 556 GLY A O 1
ATOM 4356 N N . PRO A 1 557 ? -6.875 -45.125 -28.203 1 94.31 557 PRO A N 1
ATOM 4357 C CA . PRO A 1 557 ? -7.156 -46.25 -27.312 1 94.31 557 PRO A CA 1
ATOM 4358 C C . PRO A 1 557 ? -5.949 -46.656 -26.484 1 94.31 557 PRO A C 1
ATOM 4360 O O . PRO A 1 557 ? -6.094 -47 -25.297 1 94.31 557 PRO A O 1
ATOM 4363 N N . ARG A 1 558 ? -4.805 -46.594 -27.062 1 95.19 558 ARG A N 1
ATOM 4364 C CA . ARG A 1 558 ? -3.588 -46.906 -26.328 1 95.19 558 ARG A CA 1
ATOM 4365 C C . ARG A 1 558 ? -3.301 -45.875 -25.25 1 95.19 558 ARG A C 1
ATOM 4367 O O . ARG A 1 558 ? -2.891 -46.25 -24.141 1 95.19 558 ARG A O 1
ATOM 4374 N N . TYR A 1 559 ? -3.488 -44.688 -25.609 1 96.56 559 TYR A N 1
ATOM 4375 C CA . TYR A 1 559 ? -3.207 -43.594 -24.688 1 96.56 559 TYR A CA 1
ATOM 4376 C C . TYR A 1 559 ? -4.172 -43.625 -23.5 1 96.56 559 TYR A C 1
ATOM 4378 O O . TYR A 1 559 ? -3.756 -43.5 -22.344 1 96.56 559 TYR A O 1
ATOM 4386 N N . ILE A 1 560 ? -5.418 -43.781 -23.766 1 96.69 560 ILE A N 1
ATOM 4387 C CA . ILE A 1 560 ? -6.402 -43.781 -22.688 1 96.69 560 ILE A CA 1
ATOM 4388 C C . ILE A 1 560 ? -6.215 -44.969 -21.781 1 96.69 560 ILE A C 1
ATOM 4390 O O . ILE A 1 560 ? -6.449 -44.906 -20.578 1 96.69 560 ILE A O 1
ATOM 4394 N N . LYS A 1 561 ? -5.832 -46.062 -22.375 1 96.19 561 LYS A N 1
ATOM 4395 C CA . LYS A 1 561 ? -5.535 -47.25 -21.562 1 96.19 561 LYS A CA 1
ATOM 4396 C C . LYS A 1 561 ? -4.434 -46.969 -20.547 1 96.19 561 LYS A C 1
ATOM 4398 O O . LYS A 1 561 ? -4.566 -47.312 -19.375 1 96.19 561 LYS A O 1
ATOM 4403 N N . TYR A 1 562 ? -3.404 -46.344 -21.031 1 95.75 562 TYR A N 1
ATOM 4404 C CA . TYR A 1 562 ? -2.287 -46.031 -20.156 1 95.75 562 TYR A CA 1
ATOM 4405 C C . TYR A 1 562 ? -2.723 -45.062 -19.047 1 95.75 562 TYR A C 1
ATOM 4407 O O . TYR A 1 562 ? -2.354 -45.219 -17.891 1 95.75 562 TYR A O 1
ATOM 4415 N N . VAL A 1 563 ? -3.471 -44.062 -19.406 1 96.38 563 VAL A N 1
ATOM 4416 C CA . VAL A 1 563 ? -3.961 -43.094 -18.438 1 96.38 563 VAL A CA 1
ATOM 4417 C C . VAL A 1 563 ? -4.82 -43.781 -17.391 1 96.38 563 VAL A C 1
ATOM 4419 O O . VAL A 1 563 ? -4.68 -43.531 -16.188 1 96.38 563 VAL A O 1
ATOM 4422 N N . ALA A 1 564 ? -5.645 -44.656 -17.844 1 95.81 564 ALA A N 1
ATOM 4423 C CA . ALA A 1 564 ? -6.543 -45.375 -16.953 1 95.81 564 ALA A CA 1
ATOM 4424 C C . ALA A 1 564 ? -5.754 -46.25 -15.977 1 95.81 564 ALA A C 1
ATOM 4426 O O . ALA A 1 564 ? -6.121 -46.375 -14.805 1 95.81 564 ALA A O 1
ATOM 4427 N N . GLU A 1 565 ? -4.73 -46.781 -16.438 1 93.75 565 GLU A N 1
ATOM 4428 C CA . GLU A 1 565 ? -3.91 -47.656 -15.609 1 93.75 565 GLU A CA 1
ATOM 4429 C C . GLU A 1 565 ? -3.195 -46.875 -14.508 1 93.75 565 GLU A C 1
ATOM 4431 O O . GLU A 1 565 ? -2.951 -47.406 -13.422 1 93.75 565 GLU A O 1
ATOM 4436 N N . LYS A 1 566 ? -2.854 -45.688 -14.773 1 92.31 566 LYS A N 1
ATOM 4437 C CA . LYS A 1 566 ? -2.043 -44.906 -13.844 1 92.31 566 LYS A CA 1
ATOM 4438 C C . LYS A 1 566 ? -2.92 -44.094 -12.898 1 92.31 566 LYS A C 1
ATOM 4440 O O . LYS A 1 566 ? -2.457 -43.656 -11.852 1 92.31 566 LYS A O 1
ATOM 4445 N N . MET A 1 567 ? -4.141 -43.969 -13.242 1 92.5 567 MET A N 1
ATOM 4446 C CA . MET A 1 567 ? -5.031 -43.156 -12.445 1 92.5 567 MET A CA 1
ATOM 4447 C C . MET A 1 567 ? -5.551 -43.906 -11.227 1 92.5 567 MET A C 1
ATOM 4449 O O . MET A 1 567 ? -6.074 -45.031 -11.367 1 92.5 567 MET A O 1
ATOM 4453 N N . PRO A 1 568 ? -5.465 -43.281 -10.086 1 90 568 PRO A N 1
ATOM 4454 C CA . PRO A 1 568 ? -5.938 -43.969 -8.875 1 90 568 PRO A CA 1
ATOM 4455 C C . PRO A 1 568 ? -7.453 -44.125 -8.844 1 90 568 PRO A C 1
ATOM 4457 O O . PRO A 1 568 ? -7.969 -44.969 -8.117 1 90 568 PRO A O 1
ATOM 4460 N N . CYS A 1 569 ? -8.203 -43.438 -9.617 1 90.56 569 CYS A N 1
ATOM 4461 C CA . CYS A 1 569 ? -9.664 -43.469 -9.594 1 90.56 569 CYS A CA 1
ATOM 4462 C C . CYS A 1 569 ? -10.18 -44.688 -10.344 1 90.56 569 CYS A C 1
ATOM 4464 O O . CYS A 1 569 ? -11.367 -45 -10.273 1 90.56 569 CYS A O 1
ATOM 4466 N N . VAL A 1 570 ? -9.297 -45.375 -10.984 1 92.81 570 VAL A N 1
ATOM 4467 C CA . VAL A 1 570 ? -9.711 -46.5 -11.828 1 92.81 570 VAL A CA 1
ATOM 4468 C C . VAL A 1 570 ? -9.211 -47.812 -11.234 1 92.81 570 VAL A C 1
ATOM 4470 O O . VAL A 1 570 ? -8.031 -47.938 -10.898 1 92.81 570 VAL A O 1
ATOM 4473 N N . GLU A 1 571 ? -10.086 -48.75 -11.203 1 88.56 571 GLU A N 1
ATOM 4474 C CA . GLU A 1 571 ? -9.719 -50.094 -10.805 1 88.56 571 GLU A CA 1
ATOM 4475 C C . GLU A 1 571 ? -9.211 -50.906 -12 1 88.56 571 GLU A C 1
ATOM 4477 O O . GLU A 1 571 ? -9.555 -50.594 -13.141 1 88.56 571 GLU A O 1
ATOM 4482 N N . ALA A 1 572 ? -8.469 -51.906 -11.734 1 88.44 572 ALA A N 1
ATOM 4483 C CA . ALA A 1 572 ? -7.859 -52.719 -12.781 1 88.44 572 ALA A CA 1
ATOM 4484 C C . ALA A 1 572 ? -8.93 -53.375 -13.664 1 88.44 572 ALA A C 1
ATOM 4486 O O . ALA A 1 572 ? -8.742 -53.5 -14.875 1 88.44 572 ALA A O 1
ATOM 4487 N N . SER A 1 573 ? -10.047 -53.656 -13.102 1 90.88 573 SER A N 1
ATOM 4488 C CA . SER A 1 573 ? -11.117 -54.344 -13.82 1 90.88 573 SER A CA 1
ATOM 4489 C C . SER A 1 573 ? -11.844 -53.406 -14.766 1 90.88 573 SER A C 1
ATOM 4491 O O . SER A 1 573 ? -12.469 -53.844 -15.734 1 90.88 573 SER A O 1
ATOM 4493 N N . GLU A 1 574 ? -11.672 -52.188 -14.539 1 94 574 GLU A N 1
ATOM 4494 C CA . GLU A 1 574 ? -12.414 -51.188 -15.305 1 94 574 GLU A CA 1
ATOM 4495 C C . GLU A 1 574 ? -11.641 -50.75 -16.547 1 94 574 GLU A C 1
ATOM 4497 O O . GLU A 1 574 ? -12.211 -50.125 -17.453 1 94 574 GLU A O 1
ATOM 4502 N N . VAL A 1 575 ? -10.383 -51.094 -16.641 1 95.81 575 VAL A N 1
ATOM 4503 C CA . VAL A 1 575 ? -9.516 -50.594 -17.703 1 95.81 575 VAL A CA 1
ATOM 4504 C C . VAL A 1 575 ? -10.039 -51.094 -19.062 1 95.81 575 VAL A C 1
ATOM 4506 O O . VAL A 1 575 ? -10.109 -50.312 -20.016 1 95.81 575 VAL A O 1
ATOM 4509 N N . ALA A 1 576 ? -10.461 -52.281 -19.094 1 95.44 576 ALA A N 1
ATOM 4510 C CA . ALA A 1 576 ? -10.969 -52.844 -20.359 1 95.44 576 ALA A CA 1
ATOM 4511 C C . ALA A 1 576 ? -12.25 -52.125 -20.781 1 95.44 576 ALA A C 1
ATOM 4513 O O . ALA A 1 576 ? -12.438 -51.844 -21.969 1 95.44 576 ALA A O 1
ATOM 4514 N N . THR A 1 577 ? -13.039 -51.938 -19.812 1 96.31 577 THR A N 1
ATOM 4515 C CA . THR A 1 577 ? -14.305 -51.25 -20.094 1 96.31 577 THR A CA 1
ATOM 4516 C C . THR A 1 577 ? -14.062 -49.844 -20.594 1 96.31 577 THR A C 1
ATOM 4518 O O . THR A 1 577 ? -14.781 -49.344 -21.469 1 96.31 577 THR A O 1
ATOM 4521 N N . ILE A 1 578 ? -13.125 -49.219 -20.047 1 97.44 578 ILE A N 1
ATOM 4522 C CA . ILE A 1 578 ? -12.797 -47.844 -20.438 1 97.44 578 ILE A CA 1
ATOM 4523 C C . ILE A 1 578 ? -12.336 -47.812 -21.891 1 97.44 578 ILE A C 1
ATOM 4525 O O . ILE A 1 578 ? -12.703 -46.938 -22.656 1 97.44 578 ILE A O 1
ATOM 4529 N N . VAL A 1 579 ? -11.547 -48.781 -22.281 1 96.56 579 VAL A N 1
ATOM 4530 C CA . VAL A 1 579 ? -11.07 -48.875 -23.672 1 96.56 579 VAL A CA 1
ATOM 4531 C C . VAL A 1 579 ? -12.242 -49.125 -24.609 1 96.56 579 VAL A C 1
ATOM 4533 O O . VAL A 1 579 ? -12.297 -48.531 -25.703 1 96.56 579 VAL A O 1
ATOM 4536 N N . ASP A 1 580 ? -13.156 -49.906 -24.172 1 96 580 ASP A N 1
ATOM 4537 C CA . ASP A 1 580 ? -14.352 -50.156 -24.953 1 96 580 ASP A CA 1
ATOM 4538 C C . ASP A 1 580 ? -15.18 -48.906 -25.141 1 96 580 ASP A C 1
ATOM 4540 O O . ASP A 1 580 ? -15.648 -48.594 -26.234 1 96 580 ASP A O 1
ATOM 4544 N N . GLU A 1 581 ? -15.312 -48.25 -24.078 1 96.75 581 GLU A N 1
ATOM 4545 C CA . GLU A 1 581 ? -16.047 -47 -24.141 1 96.75 581 GLU A CA 1
ATOM 4546 C C . GLU A 1 581 ? -15.352 -46 -25.062 1 96.75 581 GLU A C 1
ATOM 4548 O O . GLU A 1 581 ? -16.016 -45.25 -25.781 1 96.75 581 GLU A O 1
ATOM 4553 N N . TRP A 1 582 ? -14.047 -45.969 -25.062 1 97 582 TRP A N 1
ATOM 4554 C CA . TRP A 1 582 ? -13.297 -45.062 -25.938 1 97 582 TRP A CA 1
ATOM 4555 C C . TRP A 1 582 ? -13.562 -45.375 -27.406 1 97 582 TRP A C 1
ATOM 4557 O O . TRP A 1 582 ? -13.711 -44.469 -28.219 1 97 582 TRP A O 1
ATOM 4567 N N . ASN A 1 583 ? -13.594 -46.625 -27.672 1 95.25 583 ASN A N 1
ATOM 4568 C CA . ASN A 1 583 ? -13.836 -47.031 -29.047 1 95.25 583 ASN A CA 1
ATOM 4569 C C . ASN A 1 583 ? -15.211 -46.594 -29.547 1 95.25 583 ASN A C 1
ATOM 4571 O O . ASN A 1 583 ? -15.359 -46.188 -30.703 1 95.25 583 ASN A O 1
ATOM 4575 N N . LEU A 1 584 ? -16.125 -46.688 -28.672 1 95.06 584 LEU A N 1
ATOM 4576 C CA . LEU A 1 584 ? -17.453 -46.156 -29 1 95.06 584 LEU A CA 1
ATOM 4577 C C . LEU A 1 584 ? -17.422 -44.656 -29.156 1 95.06 584 LEU A C 1
ATOM 4579 O O . LEU A 1 584 ? -18.109 -44.094 -30.031 1 95.06 584 LEU A O 1
ATOM 4583 N N . TYR A 1 585 ? -16.719 -44.062 -28.234 1 95.81 585 TYR A N 1
ATOM 4584 C CA . TYR A 1 585 ? -16.562 -42.625 -28.266 1 95.81 585 TYR A CA 1
ATOM 4585 C C . TYR A 1 585 ? -15.953 -42.156 -29.578 1 95.81 585 TYR A C 1
ATOM 4587 O O . TYR A 1 585 ? -16.312 -41.094 -30.109 1 95.81 585 TYR A O 1
ATOM 4595 N N . MET A 1 586 ? -15.078 -42.875 -30.203 1 94.62 586 MET A N 1
ATOM 4596 C CA . MET A 1 586 ? -14.422 -42.531 -31.453 1 94.62 586 MET A CA 1
ATOM 4597 C C . MET A 1 586 ? -15.43 -42.406 -32.594 1 94.62 586 MET A C 1
ATOM 4599 O O . MET A 1 586 ? -15.227 -41.656 -33.531 1 94.62 586 MET A O 1
ATOM 4603 N N . GLU A 1 587 ? -16.5 -43.062 -32.438 1 91.94 587 GLU A N 1
ATOM 4604 C CA . GLU A 1 587 ? -17.5 -43.125 -33.469 1 91.94 587 GLU A CA 1
ATOM 4605 C C . GLU A 1 587 ? -18.594 -42.062 -33.25 1 91.94 587 GLU A C 1
ATOM 4607 O O . GLU A 1 587 ? -19.406 -41.812 -34.156 1 91.94 587 GLU A O 1
ATOM 4612 N N . GLU A 1 588 ? -18.547 -41.531 -32.125 1 92.62 588 GLU A N 1
ATOM 4613 C CA . GLU A 1 588 ? -19.562 -40.531 -31.766 1 92.62 588 GLU A CA 1
ATOM 4614 C C . GLU A 1 588 ? -19.406 -39.281 -32.594 1 92.62 588 GLU A C 1
ATOM 4616 O O . GLU A 1 588 ? -18.281 -38.781 -32.812 1 92.62 588 GLU A O 1
ATOM 4621 N N . LYS A 1 589 ? -20.438 -38.656 -33.156 1 91.06 589 LYS A N 1
ATOM 4622 C CA . LYS A 1 589 ? -20.406 -37.375 -33.875 1 91.06 589 LYS A CA 1
ATOM 4623 C C . LYS A 1 589 ? -20.625 -36.188 -32.938 1 91.06 589 LYS A C 1
ATOM 4625 O O . LYS A 1 589 ? -21.766 -35.906 -32.594 1 91.06 589 LYS A O 1
ATOM 4630 N N . ILE A 1 590 ? -19.594 -35.625 -32.625 1 91.5 590 ILE A N 1
ATOM 4631 C CA . ILE A 1 590 ? -19.656 -34.5 -31.703 1 91.5 590 ILE A CA 1
ATOM 4632 C C . ILE A 1 590 ? -19.531 -33.188 -32.5 1 91.5 590 ILE A C 1
ATOM 4634 O O . ILE A 1 590 ? -18.609 -33.031 -33.312 1 91.5 590 ILE A O 1
ATOM 4638 N N . PRO A 1 591 ? -20.453 -32.281 -32.312 1 88.06 591 PRO A N 1
ATOM 4639 C CA . PRO A 1 591 ? -20.391 -31 -33.031 1 88.06 591 PRO A CA 1
ATOM 4640 C C . PRO A 1 591 ? -19.172 -30.172 -32.625 1 88.06 591 PRO A C 1
ATOM 4642 O O . PRO A 1 591 ? -18.766 -30.188 -31.453 1 88.06 591 PRO A O 1
ATOM 4645 N N . ASP A 1 592 ? -18.688 -29.422 -33.469 1 82.81 592 ASP A N 1
ATOM 4646 C CA . ASP A 1 592 ? -17.516 -28.562 -33.25 1 82.81 592 ASP A CA 1
ATOM 4647 C C . ASP A 1 592 ? -17.828 -27.438 -32.281 1 82.81 592 ASP A C 1
ATOM 4649 O O . ASP A 1 592 ? -16.938 -26.906 -31.609 1 82.81 592 ASP A O 1
ATOM 4653 N N . SER A 1 593 ? -19.031 -27.094 -32.094 1 83.38 593 SER A N 1
ATOM 4654 C CA . SER A 1 593 ? -19.453 -26.016 -31.234 1 83.38 593 SER A CA 1
ATOM 4655 C C . SER A 1 593 ? -19.172 -26.328 -29.766 1 83.38 593 SER A C 1
ATOM 4657 O O . SER A 1 593 ? -19.109 -25.422 -28.938 1 83.38 593 SER A O 1
ATOM 4659 N N . TRP A 1 594 ? -18.844 -27.656 -29.547 1 86.94 594 TRP A N 1
ATOM 4660 C CA . TRP A 1 594 ? -18.594 -28.062 -28.172 1 86.94 594 TRP A CA 1
ATOM 4661 C C . TRP A 1 594 ? -17.219 -27.609 -27.719 1 86.94 594 TRP A C 1
ATOM 4663 O O . TRP A 1 594 ? -16.953 -27.484 -26.516 1 86.94 594 TRP A O 1
ATOM 4673 N N . PHE A 1 595 ? -16.359 -27.391 -28.719 1 82.19 595 PHE A N 1
ATOM 4674 C CA . PHE A 1 595 ? -15.008 -27.125 -28.25 1 82.19 595 PHE A CA 1
ATOM 4675 C C . PHE A 1 595 ? -14.375 -25.969 -29.031 1 82.19 595 PHE A C 1
ATOM 4677 O O . PHE A 1 595 ? -13.336 -25.453 -28.641 1 82.19 595 PHE A O 1
ATOM 4684 N N . SER A 1 596 ? -14.914 -25.562 -30.141 1 76.38 596 SER A N 1
ATOM 4685 C CA . SER A 1 596 ? -14.359 -24.438 -30.891 1 76.38 596 SER A CA 1
ATOM 4686 C C . SER A 1 596 ? -15.336 -23.266 -30.938 1 76.38 596 SER A C 1
ATOM 4688 O O . SER A 1 596 ? -16.547 -23.469 -31 1 76.38 596 SER A O 1
ATOM 4690 N N . ASN A 1 597 ? -14.867 -22.031 -30.344 1 64.44 597 ASN A N 1
ATOM 4691 C CA . ASN A 1 597 ? -15.672 -20.828 -30.484 1 64.44 597 ASN A CA 1
ATOM 4692 C C . ASN A 1 597 ? -15.453 -20.156 -31.844 1 64.44 597 ASN A C 1
ATOM 4694 O O . ASN A 1 597 ? -14.617 -19.266 -31.969 1 64.44 597 ASN A O 1
ATOM 4698 N N . TYR A 1 598 ? -15.727 -20.75 -32.906 1 54.19 598 TYR A N 1
ATOM 4699 C CA . TYR A 1 598 ? -15.484 -20.188 -34.219 1 54.19 598 TYR A CA 1
ATOM 4700 C C . TYR A 1 598 ? -16.094 -18.797 -34.344 1 54.19 598 TYR A C 1
ATOM 4702 O O . TYR A 1 598 ? -15.641 -17.984 -35.156 1 54.19 598 TYR A O 1
ATOM 4710 N N . ASP A 1 599 ? -17.172 -18.547 -33.656 1 50.66 599 ASP A N 1
ATOM 4711 C CA . ASP A 1 599 ? -17.812 -17.266 -34 1 50.66 599 ASP A CA 1
ATOM 4712 C C . ASP A 1 599 ? -16.875 -16.094 -33.719 1 50.66 599 ASP A C 1
ATOM 4714 O O . ASP A 1 599 ? -17.031 -15.023 -34.312 1 50.66 599 ASP A O 1
ATOM 4718 N N . ASN A 1 600 ? -16.234 -16.094 -32.656 1 49.44 600 ASN A N 1
ATOM 4719 C CA . ASN A 1 600 ? -15.453 -14.891 -32.375 1 49.44 600 ASN A CA 1
ATOM 4720 C C . ASN A 1 600 ? -14.062 -14.969 -32.969 1 49.44 600 ASN A C 1
ATOM 4722 O O . ASN A 1 600 ? -13.055 -14.93 -32.25 1 49.44 600 ASN A O 1
ATOM 4726 N N . ALA A 1 601 ? -13.961 -15.625 -34.094 1 46.84 601 ALA A N 1
ATOM 4727 C CA . ALA A 1 601 ? -12.727 -15.836 -34.812 1 46.84 601 ALA A CA 1
ATOM 4728 C C . ALA A 1 601 ? -12.039 -14.516 -35.156 1 46.84 601 ALA A C 1
ATOM 4730 O O . ALA A 1 601 ? -12.047 -14.07 -36.312 1 46.84 601 ALA A O 1
ATOM 4731 N N . GLU A 1 602 ? -12.398 -13.539 -34.469 1 44.66 602 GLU A N 1
ATOM 4732 C CA . GLU A 1 602 ? -11.664 -12.406 -35.031 1 44.66 602 GLU A CA 1
ATOM 4733 C C . GLU A 1 602 ? -10.195 -12.758 -35.25 1 44.66 602 GLU A C 1
ATOM 4735 O O . GLU A 1 602 ? -9.68 -12.633 -36.375 1 44.66 602 GLU A O 1
ATOM 4740 N N . GLN A 1 603 ? -9.297 -12.312 -34.344 1 43.69 603 GLN A N 1
ATOM 4741 C CA . GLN A 1 603 ? -7.867 -12.117 -34.531 1 43.69 603 GLN A CA 1
ATOM 4742 C C . GLN A 1 603 ? -7.109 -13.43 -34.375 1 43.69 603 GLN A C 1
ATOM 4744 O O . GLN A 1 603 ? -6.551 -13.695 -33.281 1 43.69 603 GLN A O 1
ATOM 4749 N N . GLY A 1 604 ? -7.164 -14.453 -35.375 1 50.44 604 GLY A N 1
ATOM 4750 C CA . GLY A 1 604 ? -6.281 -15.578 -35.656 1 50.44 604 GLY A CA 1
ATOM 4751 C C . GLY A 1 604 ? -6.328 -16.656 -34.562 1 50.44 604 GLY A C 1
ATOM 4752 O O . GLY A 1 604 ? -5.715 -17.719 -34.719 1 50.44 604 GLY A O 1
ATOM 4753 N N . GLU A 1 605 ? -6.465 -16.391 -33.375 1 53.12 605 GLU A N 1
ATOM 4754 C CA . GLU A 1 605 ? -6.398 -17.438 -32.344 1 53.12 605 GLU A CA 1
ATOM 4755 C C . GLU A 1 605 ? -7.777 -18.031 -32.062 1 53.12 605 GLU A C 1
ATOM 4757 O O . GLU A 1 605 ? -8.742 -17.297 -31.859 1 53.12 605 GLU A O 1
ATOM 4762 N N . ILE A 1 606 ? -8.117 -19.141 -32.656 1 52.72 606 ILE A N 1
ATOM 4763 C CA . ILE A 1 606 ? -9.367 -19.828 -32.375 1 52.72 606 ILE A CA 1
ATOM 4764 C C . ILE A 1 606 ? -9.484 -20.047 -30.859 1 52.72 606 ILE A C 1
ATOM 4766 O O . ILE A 1 606 ? -8.695 -20.797 -30.266 1 52.72 606 ILE A O 1
ATOM 4770 N N . PRO A 1 607 ? -10.234 -19.234 -30.188 1 63.94 607 PRO A N 1
ATOM 4771 C CA . PRO A 1 607 ? -10.305 -19.453 -28.734 1 63.94 607 PRO A CA 1
ATOM 4772 C C . PRO A 1 607 ? -11.047 -20.734 -28.359 1 63.94 607 PRO A C 1
ATOM 4774 O O . PRO A 1 607 ? -12.156 -20.969 -28.844 1 63.94 607 PRO A O 1
ATOM 4777 N N . TYR A 1 608 ? -10.297 -21.875 -27.938 1 70.75 608 TYR A N 1
ATOM 4778 C CA . TYR A 1 608 ? -10.898 -23.109 -27.453 1 70.75 608 TYR A CA 1
ATOM 4779 C C . TYR A 1 608 ? -11.664 -22.875 -26.156 1 70.75 608 TYR A C 1
ATOM 4781 O O . TYR A 1 608 ? -11.281 -22.016 -25.359 1 70.75 608 TYR A O 1
ATOM 4789 N N . ARG A 1 609 ? -12.789 -23.562 -26.203 1 83.38 609 ARG A N 1
ATOM 4790 C CA . ARG A 1 609 ? -13.547 -23.594 -24.953 1 83.38 609 ARG A CA 1
ATOM 4791 C C . ARG A 1 609 ? -12.836 -24.453 -23.922 1 83.38 609 ARG A C 1
ATOM 4793 O O . ARG A 1 609 ? -11.875 -25.156 -24.234 1 83.38 609 ARG A O 1
ATOM 4800 N N . ARG A 1 610 ? -13.312 -24.422 -22.797 1 90.94 610 ARG A N 1
ATOM 4801 C CA . ARG A 1 610 ? -12.727 -25.203 -21.703 1 90.94 610 ARG A CA 1
ATOM 4802 C C . ARG A 1 610 ? -12.922 -26.703 -21.938 1 90.94 610 ARG A C 1
ATOM 4804 O O . ARG A 1 610 ? -14.016 -27.141 -22.297 1 90.94 610 ARG A O 1
ATOM 4811 N N . VAL A 1 611 ? -11.883 -27.438 -21.797 1 94.5 611 VAL A N 1
ATOM 4812 C CA . VAL A 1 611 ? -11.898 -28.859 -22.078 1 94.5 611 VAL A CA 1
ATOM 4813 C C . VAL A 1 611 ? -12.773 -29.594 -21.078 1 94.5 611 VAL A C 1
ATOM 4815 O O . VAL A 1 611 ? -13.391 -30.609 -21.391 1 94.5 611 VAL A O 1
ATOM 4818 N N . ASP A 1 612 ? -12.797 -29.109 -19.828 1 94.81 612 ASP A N 1
ATOM 4819 C CA . ASP A 1 612 ? -13.617 -29.75 -18.812 1 94.81 612 ASP A CA 1
ATOM 4820 C C . ASP A 1 612 ? -15.102 -29.625 -19.141 1 94.81 612 ASP A C 1
ATOM 4822 O O . ASP A 1 612 ? -15.875 -30.562 -18.891 1 94.81 612 ASP A O 1
ATOM 4826 N N . GLN A 1 613 ? -15.523 -28.594 -19.75 1 92.69 613 GLN A N 1
ATOM 4827 C CA . GLN A 1 613 ? -16.906 -28.453 -20.172 1 92.69 613 GLN A CA 1
ATOM 4828 C C . GLN A 1 613 ? -17.234 -29.406 -21.312 1 92.69 613 GLN A C 1
ATOM 4830 O O . GLN A 1 613 ? -18.344 -29.938 -21.391 1 92.69 613 GLN A O 1
ATOM 4835 N N . TYR A 1 614 ? -16.328 -29.609 -22.188 1 94.38 614 TYR A N 1
ATOM 4836 C CA . TYR A 1 614 ? -16.469 -30.578 -23.266 1 94.38 614 TYR A CA 1
ATOM 4837 C C . TYR A 1 614 ? -16.719 -31.984 -22.703 1 94.38 614 TYR A C 1
ATOM 4839 O O . TYR A 1 614 ? -17.672 -32.656 -23.125 1 94.38 614 TYR A O 1
ATOM 4847 N N . TRP A 1 615 ? -15.938 -32.344 -21.812 1 95.88 615 TRP A N 1
ATOM 4848 C CA . TRP A 1 615 ? -16.047 -33.688 -21.281 1 95.88 615 TRP A CA 1
ATOM 4849 C C . TRP A 1 615 ? -17.297 -33.844 -20.422 1 95.88 615 TRP A C 1
ATOM 4851 O O . TRP A 1 615 ? -17.844 -34.938 -20.281 1 95.88 615 TRP A O 1
ATOM 4861 N N . SER A 1 616 ? -17.734 -32.719 -19.812 1 94.81 616 SER A N 1
ATOM 4862 C CA . SER A 1 616 ? -19 -32.75 -19.109 1 94.81 616 SER A CA 1
ATOM 4863 C C . SER A 1 616 ? -20.156 -33.031 -20.078 1 94.81 616 SER A C 1
ATOM 4865 O O . SER A 1 616 ? -21.109 -33.719 -19.719 1 94.81 616 SER A O 1
ATOM 4867 N N . GLN A 1 617 ? -20.047 -32.469 -21.219 1 93.81 617 GLN A N 1
ATOM 4868 C CA . GLN A 1 617 ? -21.062 -32.719 -22.234 1 93.81 617 GLN A CA 1
ATOM 4869 C C . GLN A 1 617 ? -21.016 -34.156 -22.734 1 93.81 617 GLN A C 1
ATOM 4871 O O . GLN A 1 617 ? -22.062 -34.781 -22.969 1 93.81 617 GLN A O 1
ATOM 4876 N N . VAL A 1 618 ? -19.844 -34.656 -22.891 1 95.38 618 VAL A N 1
ATOM 4877 C CA . VAL A 1 618 ? -19.672 -36.031 -23.312 1 95.38 618 VAL A CA 1
ATOM 4878 C C . VAL A 1 618 ? -20.266 -36.969 -22.266 1 95.38 618 VAL A C 1
ATOM 4880 O O . VAL A 1 618 ? -20.922 -37.969 -22.594 1 95.38 618 VAL A O 1
ATOM 4883 N N . ALA A 1 619 ? -20.016 -36.656 -21.047 1 95 619 ALA A N 1
ATOM 4884 C CA . ALA A 1 619 ? -20.516 -37.469 -19.938 1 95 619 ALA A CA 1
ATOM 4885 C C . ALA A 1 619 ? -22.047 -37.469 -19.906 1 95 619 ALA A C 1
ATOM 4887 O O . ALA A 1 619 ? -22.656 -38.438 -19.406 1 95 619 ALA A O 1
ATOM 4888 N N . ALA A 1 620 ? -22.672 -36.5 -20.422 1 93.94 620 ALA A N 1
ATOM 4889 C CA . ALA A 1 620 ? -24.125 -36.312 -20.375 1 93.94 620 ALA A CA 1
ATOM 4890 C C . ALA A 1 620 ? -24.797 -37.125 -21.484 1 93.94 620 ALA A C 1
ATOM 4892 O O . ALA A 1 620 ? -26.016 -37.312 -21.469 1 93.94 620 ALA A O 1
ATOM 4893 N N . ILE A 1 621 ? -24 -37.656 -22.391 1 94.44 621 ILE A N 1
ATOM 4894 C CA . ILE A 1 621 ? -24.578 -38.469 -23.469 1 94.44 621 ILE A CA 1
ATOM 4895 C C . ILE A 1 621 ? -25.156 -39.75 -22.891 1 94.44 621 ILE A C 1
ATOM 4897 O O . ILE A 1 621 ? -24.516 -40.438 -22.094 1 94.44 621 ILE A O 1
ATOM 4901 N N . THR A 1 622 ? -26.391 -40.062 -23.219 1 93.31 622 THR A N 1
ATOM 4902 C CA . THR A 1 622 ? -27.078 -41.219 -22.688 1 93.31 622 THR A CA 1
ATOM 4903 C C . THR A 1 622 ? -27.406 -42.219 -23.781 1 93.31 622 THR A C 1
ATOM 4905 O O . THR A 1 622 ? -27.453 -41.844 -24.969 1 93.31 622 THR A O 1
ATOM 4908 N N . THR A 1 623 ? -27.516 -43.406 -23.391 1 91.5 623 THR A N 1
ATOM 4909 C CA . THR A 1 623 ? -28.016 -44.438 -24.297 1 91.5 623 THR A CA 1
ATOM 4910 C C . THR A 1 623 ? -29.516 -44.312 -24.516 1 91.5 623 THR A C 1
ATOM 4912 O O . THR A 1 623 ? -30.172 -43.531 -23.812 1 91.5 623 THR A O 1
ATOM 4915 N N . PRO A 1 624 ? -30 -45 -25.484 1 88.56 624 PRO A N 1
ATOM 4916 C CA . PRO A 1 624 ? -31.453 -44.938 -25.688 1 88.56 624 PRO A CA 1
ATOM 4917 C C . PRO A 1 624 ? -32.25 -45.406 -24.469 1 88.56 624 PRO A C 1
ATOM 4919 O O . PRO A 1 624 ? -33.406 -44.969 -24.297 1 88.56 624 PRO A O 1
ATOM 4922 N N . ALA A 1 625 ? -31.641 -46.188 -23.625 1 90.88 625 ALA A N 1
ATOM 4923 C CA . ALA A 1 625 ? -32.281 -46.656 -22.406 1 90.88 625 ALA A CA 1
ATOM 4924 C C . ALA A 1 625 ? -32.188 -45.625 -21.281 1 90.88 625 ALA A C 1
ATOM 4926 O O . ALA A 1 625 ? -32.688 -45.844 -20.188 1 90.88 625 ALA A O 1
ATOM 4927 N N . GLY A 1 626 ? -31.5 -44.531 -21.516 1 90.62 626 GLY A N 1
ATOM 4928 C CA . GLY A 1 626 ? -31.438 -43.438 -20.562 1 90.62 626 GLY A CA 1
ATOM 4929 C C . GLY A 1 626 ? -30.234 -43.531 -19.641 1 90.62 626 GLY A C 1
ATOM 4930 O O . GLY A 1 626 ? -30.109 -42.75 -18.703 1 90.62 626 GLY A O 1
ATOM 4931 N N . GLN A 1 627 ? -29.422 -44.469 -19.859 1 91.81 627 GLN A N 1
ATOM 4932 C CA . GLN A 1 627 ? -28.234 -44.625 -19.047 1 91.81 627 GLN A CA 1
ATOM 4933 C C . GLN A 1 627 ? -27.047 -43.875 -19.641 1 91.81 627 GLN A C 1
ATOM 4935 O O . GLN A 1 627 ? -27.016 -43.625 -20.859 1 91.81 627 GLN A O 1
ATOM 4940 N N . LYS A 1 628 ? -26.109 -43.5 -18.734 1 94.12 628 LYS A N 1
ATOM 4941 C CA . LYS A 1 628 ? -24.922 -42.844 -19.234 1 94.12 628 LYS A CA 1
ATOM 4942 C C . LYS A 1 628 ? -24.125 -43.75 -20.172 1 94.12 628 LYS A C 1
ATOM 4944 O O . LYS A 1 628 ? -23.859 -44.906 -19.844 1 94.12 628 LYS A O 1
ATOM 4949 N N . LYS A 1 629 ? -23.766 -43.281 -21.234 1 95.25 629 LYS A N 1
ATOM 4950 C CA . LYS A 1 629 ? -23.109 -44.094 -22.266 1 95.25 629 LYS A CA 1
ATOM 4951 C C . LYS A 1 629 ? -21.625 -44.281 -21.953 1 95.25 629 LYS A C 1
ATOM 4953 O O . LYS A 1 629 ? -21.062 -45.312 -22.25 1 95.25 629 LYS A O 1
ATOM 4958 N N . TYR A 1 630 ? -21.016 -43.219 -21.312 1 96.44 630 TYR A N 1
ATOM 4959 C CA . TYR A 1 630 ? -19.562 -43.25 -21.094 1 96.44 630 TYR A CA 1
ATOM 4960 C C . TYR A 1 630 ? -19.234 -42.938 -19.641 1 96.44 630 TYR A C 1
ATOM 4962 O O . TYR A 1 630 ? -18.438 -42.031 -19.344 1 96.44 630 TYR A O 1
ATOM 4970 N N . PRO A 1 631 ? -19.688 -43.688 -18.703 1 95 631 PRO A N 1
ATOM 4971 C CA . PRO A 1 631 ? -19.469 -43.375 -17.281 1 95 631 PRO A CA 1
ATOM 4972 C C . PRO A 1 631 ? -18.031 -43.562 -16.844 1 95 631 PRO A C 1
ATOM 4974 O O . PRO A 1 631 ? -17.484 -42.75 -16.109 1 95 631 PRO A O 1
ATOM 4977 N N . HIS A 1 632 ? -17.391 -44.594 -17.297 1 96.06 632 HIS A N 1
ATOM 4978 C CA . HIS A 1 632 ? -16.031 -44.906 -16.859 1 96.06 632 HIS A CA 1
ATOM 4979 C C . HIS A 1 632 ? -15.016 -44 -17.562 1 96.06 632 HIS A C 1
ATOM 4981 O O . HIS A 1 632 ? -14.047 -43.562 -16.938 1 96.06 632 HIS A O 1
ATOM 4987 N N . LEU A 1 633 ? -15.266 -43.781 -18.797 1 96.62 633 LEU A N 1
ATOM 4988 C CA . LEU A 1 633 ? -14.398 -42.875 -19.562 1 96.62 633 LEU A CA 1
ATOM 4989 C C . LEU A 1 633 ? -14.43 -41.469 -18.969 1 96.62 633 LEU A C 1
ATOM 4991 O O . LEU A 1 633 ? -13.383 -40.844 -18.844 1 96.62 633 LEU A O 1
ATOM 4995 N N . SER A 1 634 ? -15.625 -41.031 -18.656 1 96 634 SER A N 1
ATOM 4996 C CA . SER A 1 634 ? -15.781 -39.688 -18.094 1 96 634 SER A CA 1
ATOM 4997 C C . SER A 1 634 ? -15.094 -39.594 -16.734 1 96 634 SER A C 1
ATOM 4999 O O . SER A 1 634 ? -14.523 -38.562 -16.406 1 96 634 SER A O 1
ATOM 5001 N N . LYS A 1 635 ? -15.156 -40.562 -16.016 1 94.88 635 LYS A N 1
ATOM 5002 C CA . LYS A 1 635 ? -14.508 -40.594 -14.703 1 94.88 635 LYS A CA 1
ATOM 5003 C C . LYS A 1 635 ? -13 -40.406 -14.836 1 94.88 635 LYS A C 1
ATOM 5005 O O . LYS A 1 635 ? -12.398 -39.656 -14.078 1 94.88 635 LYS A O 1
ATOM 5010 N N . VAL A 1 636 ? -12.414 -41.062 -15.773 1 96.31 636 VAL A N 1
ATOM 5011 C CA . VAL A 1 636 ? -10.977 -40.969 -16.016 1 96.31 636 VAL A CA 1
ATOM 5012 C C . VAL A 1 636 ? -10.633 -39.562 -16.484 1 96.31 636 VAL A C 1
ATOM 5014 O O . VAL A 1 636 ? -9.633 -38.969 -16.047 1 96.31 636 VAL A O 1
ATOM 5017 N N . ALA A 1 637 ? -11.461 -39.062 -17.328 1 97.06 637 ALA A N 1
ATOM 5018 C CA . ALA A 1 637 ? -11.234 -37.719 -17.844 1 97.06 637 ALA A CA 1
ATOM 5019 C C . ALA A 1 637 ? -11.289 -36.688 -16.719 1 97.06 637 ALA A C 1
ATOM 5021 O O . ALA A 1 637 ? -10.43 -35.812 -16.656 1 97.06 637 ALA A O 1
ATOM 5022 N N . TYR A 1 638 ? -12.297 -36.781 -15.859 1 96.25 638 TYR A N 1
ATOM 5023 C CA . TYR A 1 638 ? -12.438 -35.875 -14.75 1 96.25 638 TYR A CA 1
ATOM 5024 C C . TYR A 1 638 ? -11.219 -35.906 -13.836 1 96.25 638 TYR A C 1
ATOM 5026 O O . TYR A 1 638 ? -10.695 -34.875 -13.43 1 96.25 638 TYR A O 1
ATOM 5034 N N . CYS A 1 639 ? -10.727 -37.031 -13.617 1 95.88 639 CYS A N 1
ATOM 5035 C CA . CYS A 1 639 ? -9.57 -37.219 -12.742 1 95.88 639 CYS A CA 1
ATOM 5036 C C . CYS A 1 639 ? -8.32 -36.625 -13.367 1 95.88 639 CYS A C 1
ATOM 5038 O O . CYS A 1 639 ? -7.57 -35.906 -12.703 1 95.88 639 CYS A O 1
ATOM 5040 N N . ALA A 1 640 ? -8.148 -36.906 -14.555 1 97 640 ALA A N 1
ATOM 5041 C CA . ALA A 1 640 ? -6.961 -36.438 -15.258 1 97 640 ALA A CA 1
ATOM 5042 C C . ALA A 1 640 ? -6.957 -34.906 -15.336 1 97 640 ALA A C 1
ATOM 5044 O O . ALA A 1 640 ? -5.918 -34.25 -15.148 1 97 640 ALA A O 1
ATOM 5045 N N . LEU A 1 641 ? -8.102 -34.344 -15.562 1 97.06 641 LEU A N 1
ATOM 5046 C CA . LEU A 1 641 ? -8.211 -32.906 -15.742 1 97.06 641 LEU A CA 1
ATOM 5047 C C . LEU A 1 641 ? -8.078 -32.188 -14.406 1 97.06 641 LEU A C 1
ATOM 5049 O O . LEU A 1 641 ? -7.883 -30.953 -14.375 1 97.06 641 LEU A O 1
ATOM 5053 N N . THR A 1 642 ? -8.188 -32.875 -13.312 1 96.81 642 THR A N 1
ATOM 5054 C CA . THR A 1 642 ? -8.039 -32.281 -11.977 1 96.81 642 THR A CA 1
ATOM 5055 C C . THR A 1 642 ? -6.566 -32.156 -11.617 1 96.81 642 THR A C 1
ATOM 5057 O O . THR A 1 642 ? -6.223 -31.438 -10.664 1 96.81 642 THR A O 1
ATOM 5060 N N . LEU A 1 643 ? -5.719 -32.75 -12.406 1 95.94 643 LEU A N 1
ATOM 5061 C CA . LEU A 1 643 ? -4.285 -32.562 -12.195 1 95.94 643 LEU A CA 1
ATOM 5062 C C . LEU A 1 643 ? -3.846 -31.156 -12.586 1 95.94 643 LEU A C 1
ATOM 5064 O O . LEU A 1 643 ? -4.355 -30.578 -13.555 1 95.94 643 LEU A O 1
ATOM 5068 N N . ALA A 1 644 ? -2.9 -30.641 -11.859 1 93.38 644 ALA A N 1
ATOM 5069 C CA . ALA A 1 644 ? -2.484 -29.25 -12.062 1 93.38 644 ALA A CA 1
ATOM 5070 C C . ALA A 1 644 ? -1.396 -29.156 -13.125 1 93.38 644 ALA A C 1
ATOM 5072 O O . ALA A 1 644 ? -0.526 -30.016 -13.211 1 93.38 644 ALA A O 1
ATOM 5073 N N . HIS A 1 645 ? -1.481 -28.172 -13.945 1 91.81 645 HIS A N 1
ATOM 5074 C CA . HIS A 1 645 ? -0.458 -27.906 -14.945 1 91.81 645 HIS A CA 1
ATOM 5075 C C . HIS A 1 645 ? 0.506 -26.828 -14.477 1 91.81 645 HIS A C 1
ATOM 5077 O O . HIS A 1 645 ? 1.469 -26.5 -15.18 1 91.81 645 HIS A O 1
ATOM 5083 N N . GLY A 1 646 ? 0.235 -26.281 -13.344 1 90.19 646 GLY A N 1
ATOM 5084 C CA . GLY A 1 646 ? 1.04 -25.234 -12.758 1 90.19 646 GLY A CA 1
ATOM 5085 C C . GLY A 1 646 ? 0.477 -24.719 -11.445 1 90.19 646 GLY A C 1
ATOM 5086 O O . GLY A 1 646 ? -0.54 -25.219 -10.961 1 90.19 646 GLY A O 1
ATOM 5087 N N . ASN A 1 647 ? 1.169 -23.656 -10.906 1 91 647 ASN A N 1
ATOM 5088 C CA . ASN A 1 647 ? 0.778 -23.156 -9.586 1 91 647 ASN A CA 1
ATOM 5089 C C . ASN A 1 647 ? 0.27 -21.719 -9.664 1 91 647 ASN A C 1
ATOM 5091 O O . ASN A 1 647 ? 0.345 -20.969 -8.688 1 91 647 ASN A O 1
ATOM 5095 N N . ALA A 1 648 ? -0.244 -21.281 -10.812 1 91.12 648 ALA A N 1
ATOM 5096 C CA . ALA A 1 648 ? -0.713 -19.906 -11.039 1 91.12 648 ALA A CA 1
ATOM 5097 C C . ALA A 1 648 ? -1.889 -19.578 -10.125 1 91.12 648 ALA A C 1
ATOM 5099 O O . ALA A 1 648 ? -2.035 -18.438 -9.68 1 91.12 648 ALA A O 1
ATOM 5100 N N . ASP A 1 649 ? -2.711 -20.562 -9.867 1 93.56 649 ASP A N 1
ATOM 5101 C CA . ASP A 1 649 ? -3.867 -20.344 -9 1 93.56 649 ASP A CA 1
ATOM 5102 C C . ASP A 1 649 ? -3.436 -19.969 -7.59 1 93.56 649 ASP A C 1
ATOM 5104 O O . ASP A 1 649 ? -4.047 -19.094 -6.957 1 93.56 649 ASP A O 1
ATOM 5108 N N . CYS A 1 650 ? -2.441 -20.594 -7.152 1 93.44 650 CYS A N 1
ATOM 5109 C CA . CYS A 1 650 ? -1.944 -20.281 -5.816 1 93.44 650 CYS A CA 1
ATOM 5110 C C . CYS A 1 650 ? -1.344 -18.891 -5.762 1 93.44 650 CYS A C 1
ATOM 5112 O O . CYS A 1 650 ? -1.487 -18.188 -4.762 1 93.44 650 CYS A O 1
ATOM 5114 N N . GLU A 1 651 ? -0.682 -18.516 -6.777 1 90.25 651 GLU A N 1
ATOM 5115 C CA . GLU A 1 651 ? -0.118 -17.172 -6.844 1 90.25 651 GLU A CA 1
ATOM 5116 C C . GLU A 1 651 ? -1.215 -16.109 -6.82 1 90.25 651 GLU A C 1
ATOM 5118 O O . GLU A 1 651 ? -1.066 -15.078 -6.18 1 90.25 651 GLU A O 1
ATOM 5123 N N . ARG A 1 652 ? -2.236 -16.438 -7.543 1 91.38 652 ARG A N 1
ATOM 5124 C CA . ARG A 1 652 ? -3.381 -15.523 -7.523 1 91.38 652 ARG A CA 1
ATOM 5125 C C . ARG A 1 652 ? -3.99 -15.438 -6.129 1 91.38 652 ARG A C 1
ATOM 5127 O O . ARG A 1 652 ? -4.418 -14.367 -5.699 1 91.38 652 ARG A O 1
ATOM 5134 N N . SER A 1 653 ? -4.039 -16.547 -5.516 1 95.12 653 SER A N 1
ATOM 5135 C CA . SER A 1 653 ? -4.566 -16.609 -4.156 1 95.12 653 SER A CA 1
ATOM 5136 C C . SER A 1 653 ? -3.719 -15.773 -3.201 1 95.12 653 SER A C 1
ATOM 5138 O O . SER A 1 653 ? -4.25 -15.078 -2.332 1 95.12 653 SER A O 1
ATOM 5140 N N . LEU A 1 654 ? -2.418 -15.859 -3.338 1 93.88 654 LEU A N 1
ATOM 5141 C CA . LEU A 1 654 ? -1.514 -15.07 -2.504 1 93.88 654 LEU A CA 1
ATOM 5142 C C . LEU A 1 654 ? -1.686 -13.578 -2.766 1 93.88 654 LEU A C 1
ATOM 5144 O O . LEU A 1 654 ? -1.632 -12.773 -1.836 1 93.88 654 LEU A O 1
ATOM 5148 N N . SER A 1 655 ? -1.864 -13.266 -3.992 1 90.94 655 SER A N 1
ATOM 5149 C CA . SER A 1 655 ? -2.123 -11.875 -4.344 1 90.94 655 SER A CA 1
ATOM 5150 C C . SER A 1 655 ? -3.408 -11.367 -3.695 1 90.94 655 SER A C 1
ATOM 5152 O O . SER A 1 655 ? -3.484 -10.211 -3.273 1 90.94 655 SER A O 1
ATOM 5154 N N . CYS A 1 656 ? -4.371 -12.195 -3.676 1 94.06 656 CYS A N 1
ATOM 5155 C CA . CYS A 1 656 ? -5.629 -11.859 -3.018 1 94.06 656 CYS A CA 1
ATOM 5156 C C . CYS A 1 656 ? -5.406 -11.547 -1.544 1 94.06 656 CYS A C 1
ATOM 5158 O O . CYS A 1 656 ? -5.969 -10.586 -1.017 1 94.06 656 CYS A O 1
ATOM 5160 N N . ASN A 1 657 ? -4.648 -12.305 -0.906 1 94.25 657 ASN A N 1
ATOM 5161 C CA . ASN A 1 657 ? -4.32 -12.062 0.496 1 94.25 657 ASN A CA 1
ATOM 5162 C C . ASN A 1 657 ? -3.574 -10.742 0.682 1 94.25 657 ASN A C 1
ATOM 5164 O O . ASN A 1 657 ? -3.826 -10.016 1.642 1 94.25 657 ASN A O 1
ATOM 5168 N N . ASN A 1 658 ? -2.707 -10.516 -0.236 1 90.56 658 ASN A N 1
ATOM 5169 C CA . ASN A 1 658 ? -1.897 -9.305 -0.141 1 90.56 658 ASN A CA 1
ATOM 5170 C C . ASN A 1 658 ? -2.752 -8.047 -0.273 1 90.56 658 ASN A C 1
ATOM 5172 O O . ASN A 1 658 ? -2.453 -7.023 0.339 1 90.56 658 ASN A O 1
ATOM 5176 N N . ARG A 1 659 ? -3.713 -8.133 -1.046 1 89.69 659 ARG A N 1
ATOM 5177 C CA . ARG A 1 659 ? -4.609 -7 -1.236 1 89.69 659 ARG A CA 1
ATOM 5178 C C . ARG A 1 659 ? -5.453 -6.754 0.01 1 89.69 659 ARG A C 1
ATOM 5180 O O . ARG A 1 659 ? -5.844 -5.617 0.285 1 89.69 659 ARG A O 1
ATOM 5187 N N . MET A 1 660 ? -5.699 -7.77 0.635 1 92.25 660 MET A N 1
ATOM 5188 C CA . MET A 1 660 ? -6.492 -7.691 1.858 1 92.25 660 MET A CA 1
ATOM 5189 C C . MET A 1 660 ? -5.629 -7.27 3.041 1 92.25 660 MET A C 1
ATOM 5191 O O . MET A 1 660 ? -6.035 -6.426 3.84 1 92.25 660 MET A O 1
ATOM 5195 N N . LEU A 1 661 ? -4.441 -7.863 3.121 1 91.69 661 LEU A N 1
ATOM 5196 C CA . LEU A 1 661 ? -3.496 -7.594 4.199 1 91.69 661 LEU A CA 1
ATOM 5197 C C . LEU A 1 661 ? -2.555 -6.453 3.828 1 91.69 661 LEU A C 1
ATOM 5199 O O . LEU A 1 661 ? -1.356 -6.668 3.637 1 91.69 661 LEU A O 1
ATOM 5203 N N . THR A 1 662 ? -3.072 -5.309 3.867 1 87.88 662 THR A N 1
ATOM 5204 C CA . THR A 1 662 ? -2.287 -4.133 3.506 1 87.88 662 THR A CA 1
ATOM 5205 C C . THR A 1 662 ? -1.379 -3.715 4.656 1 87.88 662 THR A C 1
ATOM 5207 O O . THR A 1 662 ? -1.44 -4.293 5.746 1 87.88 662 THR A O 1
ATOM 5210 N N . LYS A 1 663 ? -0.588 -2.691 4.465 1 82.56 663 LYS A N 1
ATOM 5211 C CA . LYS A 1 663 ? 0.328 -2.18 5.48 1 82.56 663 LYS A CA 1
ATOM 5212 C C . LYS A 1 663 ? -0.435 -1.586 6.66 1 82.56 663 LYS A C 1
ATOM 5214 O O . LYS A 1 663 ? 0.087 -1.523 7.773 1 82.56 663 LYS A O 1
ATOM 5219 N N . GLU A 1 664 ? -1.648 -1.183 6.375 1 81.75 664 GLU A N 1
ATOM 5220 C CA . GLU A 1 664 ? -2.463 -0.557 7.414 1 81.75 664 GLU A CA 1
ATOM 5221 C C . GLU A 1 664 ? -3.324 -1.589 8.133 1 81.75 664 GLU A C 1
ATOM 5223 O O . GLU A 1 664 ? -3.939 -1.284 9.156 1 81.75 664 GLU A O 1
ATOM 5228 N N . ARG A 1 665 ? -3.332 -2.814 7.629 1 87.19 665 ARG A N 1
ATOM 5229 C CA . ARG A 1 665 ? -4.18 -3.867 8.18 1 87.19 665 ARG A CA 1
ATOM 5230 C C . ARG A 1 665 ? -3.346 -5.062 8.625 1 87.19 665 ARG A C 1
ATOM 5232 O O . ARG A 1 665 ? -3.605 -6.195 8.219 1 87.19 665 ARG A O 1
ATOM 5239 N N . THR A 1 666 ? -2.432 -4.883 9.547 1 84.19 666 THR A N 1
ATOM 5240 C CA . THR A 1 666 ? -1.458 -5.906 9.914 1 84.19 666 THR A CA 1
ATOM 5241 C C . THR A 1 666 ? -1.882 -6.625 11.195 1 84.19 666 THR A C 1
ATOM 5243 O O . THR A 1 666 ? -1.215 -7.562 11.633 1 84.19 666 THR A O 1
ATOM 5246 N N . CYS A 1 667 ? -3.031 -6.316 11.719 1 84.88 667 CYS A N 1
ATOM 5247 C CA . CYS A 1 667 ? -3.391 -6.867 13.023 1 84.88 667 CYS A CA 1
ATOM 5248 C C . CYS A 1 667 ? -4.445 -7.961 12.875 1 84.88 667 CYS A C 1
ATOM 5250 O O . CYS A 1 667 ? -5.012 -8.414 13.875 1 84.88 667 CYS A O 1
ATOM 5252 N N . LEU A 1 668 ? -4.691 -8.422 11.719 1 90.56 668 LEU A N 1
ATOM 5253 C CA . LEU A 1 668 ? -5.691 -9.453 11.5 1 90.56 668 LEU A CA 1
ATOM 5254 C C . LEU A 1 668 ? -5.195 -10.812 11.992 1 90.56 668 LEU A C 1
ATOM 5256 O O . LEU A 1 668 ? -4.027 -11.156 11.797 1 90.56 668 LEU A O 1
ATOM 5260 N N . SER A 1 669 ? -6.055 -11.492 12.695 1 90 669 SER A N 1
ATOM 5261 C CA . SER A 1 669 ? -5.727 -12.852 13.125 1 90 669 SER A CA 1
ATOM 5262 C C . SER A 1 669 ? -5.844 -13.836 11.969 1 90 669 SER A C 1
ATOM 5264 O O . SER A 1 669 ? -6.48 -13.547 10.953 1 90 669 SER A O 1
ATOM 5266 N N . GLN A 1 670 ? -5.25 -15.016 12.125 1 91.81 670 GLN A N 1
ATOM 5267 C CA . GLN A 1 670 ? -5.324 -16.078 11.117 1 91.81 670 GLN A CA 1
ATOM 5268 C C . GLN A 1 670 ? -6.77 -16.484 10.867 1 91.81 670 GLN A C 1
ATOM 5270 O O . GLN A 1 670 ? -7.168 -16.719 9.719 1 91.81 670 GLN A O 1
ATOM 5275 N N . SER A 1 671 ? -7.547 -16.594 11.93 1 92.62 671 SER A N 1
ATOM 5276 C CA . SER A 1 671 ? -8.945 -16.984 11.812 1 92.62 671 SER A CA 1
ATOM 5277 C C . SER A 1 671 ? -9.742 -15.969 11 1 92.62 671 SER A C 1
ATOM 5279 O O . SER A 1 671 ? -10.578 -16.344 10.18 1 92.62 671 SER A O 1
ATOM 5281 N N . THR A 1 672 ? -9.477 -14.758 11.281 1 94.69 672 THR A N 1
ATOM 5282 C CA . THR A 1 672 ? -10.164 -13.695 10.555 1 94.69 672 THR A CA 1
ATOM 5283 C C . THR A 1 672 ? -9.766 -13.695 9.086 1 94.69 672 THR A C 1
ATOM 5285 O O . THR A 1 672 ? -10.617 -13.523 8.203 1 94.69 672 THR A O 1
ATOM 5288 N N . ILE A 1 673 ? -8.516 -13.914 8.828 1 96.56 673 ILE A N 1
ATOM 5289 C CA . ILE A 1 673 ? -8.023 -13.977 7.453 1 96.56 673 ILE A CA 1
ATOM 5290 C C . ILE A 1 673 ? -8.711 -15.117 6.707 1 96.56 673 ILE A C 1
ATOM 5292 O O . ILE A 1 673 ? -9.195 -14.93 5.59 1 96.56 673 ILE A O 1
ATOM 5296 N N . ASN A 1 674 ? -8.727 -16.234 7.316 1 97.38 674 ASN A N 1
ATOM 5297 C CA . ASN A 1 674 ? -9.375 -17.375 6.703 1 97.38 674 ASN A CA 1
ATOM 5298 C C . ASN A 1 674 ? -10.867 -17.125 6.473 1 97.38 674 ASN A C 1
ATOM 5300 O O . ASN A 1 674 ? -11.398 -17.453 5.414 1 97.38 674 ASN A O 1
ATOM 5304 N N . GLY A 1 675 ? -11.539 -16.562 7.504 1 97.81 675 GLY A N 1
ATOM 5305 C CA . GLY A 1 675 ? -12.938 -16.203 7.328 1 97.81 675 GLY A CA 1
ATOM 5306 C C . GLY A 1 675 ? -13.18 -15.281 6.156 1 97.81 675 GLY A C 1
ATOM 5307 O O . GLY A 1 675 ? -14.078 -15.516 5.344 1 97.81 675 GLY A O 1
ATOM 5308 N N . LEU A 1 676 ? -12.367 -14.266 6.059 1 98 676 LEU A N 1
ATOM 5309 C CA . LEU A 1 676 ? -12.461 -13.305 4.965 1 98 676 LEU A CA 1
ATOM 5310 C C . LEU A 1 676 ? -12.266 -13.992 3.619 1 98 676 LEU A C 1
ATOM 5312 O O . LEU A 1 676 ? -13.023 -13.758 2.68 1 98 676 LEU A O 1
ATOM 5316 N N . ARG A 1 677 ? -11.312 -14.852 3.523 1 97.88 677 ARG A N 1
ATOM 5317 C CA . ARG A 1 677 ? -10.953 -15.508 2.268 1 97.88 677 ARG A CA 1
ATOM 5318 C C . ARG A 1 677 ? -12.016 -16.531 1.862 1 97.88 677 ARG A C 1
ATOM 5320 O O . ARG A 1 677 ? -12.281 -16.719 0.672 1 97.88 677 ARG A O 1
ATOM 5327 N N . HIS A 1 678 ? -12.578 -17.25 2.861 1 98.19 678 HIS A N 1
ATOM 5328 C CA . HIS A 1 678 ? -13.656 -18.188 2.551 1 98.19 678 HIS A CA 1
ATOM 5329 C C . HIS A 1 678 ? -14.859 -17.469 1.95 1 98.19 678 HIS A C 1
ATOM 5331 O O . HIS A 1 678 ? -15.43 -17.938 0.963 1 98.19 678 HIS A O 1
ATOM 5337 N N . VAL A 1 679 ? -15.188 -16.391 2.572 1 98.19 679 VAL A N 1
ATOM 5338 C CA . VAL A 1 679 ? -16.328 -15.617 2.088 1 98.19 679 VAL A CA 1
ATOM 5339 C C . VAL A 1 679 ? -16.031 -15.07 0.694 1 98.19 679 VAL A C 1
ATOM 5341 O O . VAL A 1 679 ? -16.875 -15.156 -0.208 1 98.19 679 VAL A O 1
ATOM 5344 N N . LYS A 1 680 ? -14.883 -14.555 0.547 1 97.19 680 LYS A N 1
ATOM 5345 C CA . LYS A 1 680 ? -14.477 -13.992 -0.737 1 97.19 680 LYS A CA 1
ATOM 5346 C C . LYS A 1 680 ? -14.492 -15.055 -1.832 1 97.19 680 LYS A C 1
ATOM 5348 O O . LYS A 1 680 ? -14.93 -14.789 -2.953 1 97.19 680 LYS A O 1
ATOM 5353 N N . ASP A 1 681 ? -13.922 -16.125 -1.489 1 96.88 681 ASP A N 1
ATOM 5354 C CA . ASP A 1 681 ? -13.891 -17.234 -2.436 1 96.88 681 ASP A CA 1
ATOM 5355 C C . ASP A 1 681 ? -15.297 -17.656 -2.834 1 96.88 681 ASP A C 1
ATOM 5357 O O . ASP A 1 681 ? -15.562 -17.922 -4.008 1 96.88 681 ASP A O 1
ATOM 5361 N N . ALA A 1 682 ? -16.203 -17.75 -1.88 1 96.44 682 ALA A N 1
ATOM 5362 C CA . ALA A 1 682 ? -17.578 -18.141 -2.141 1 96.44 682 ALA A CA 1
ATOM 5363 C C . ALA A 1 682 ? -18.281 -17.125 -3.049 1 96.44 682 ALA A C 1
ATOM 5365 O O . ALA A 1 682 ? -19 -17.516 -3.969 1 96.44 682 ALA A O 1
ATOM 5366 N N . VAL A 1 683 ? -18.078 -15.883 -2.76 1 95.75 683 VAL A N 1
ATOM 5367 C CA . VAL A 1 683 ? -18.672 -14.836 -3.568 1 95.75 683 VAL A CA 1
ATOM 5368 C C . VAL A 1 683 ? -18.125 -14.898 -4.992 1 95.75 683 VAL A C 1
ATOM 5370 O O . VAL A 1 683 ? -18.891 -14.781 -5.961 1 95.75 683 VAL A O 1
ATOM 5373 N N . HIS A 1 684 ? -16.906 -15.086 -5.125 1 93.06 684 HIS A N 1
ATOM 5374 C CA . HIS A 1 684 ? -16.266 -15.172 -6.434 1 93.06 684 HIS A CA 1
ATOM 5375 C C . HIS A 1 684 ? -16.828 -16.328 -7.246 1 93.06 684 HIS A C 1
ATOM 5377 O O . HIS A 1 684 ? -17.109 -16.188 -8.438 1 93.06 684 HIS A O 1
ATOM 5383 N N . CYS A 1 685 ? -17.016 -17.438 -6.637 1 90.69 685 CYS A N 1
ATOM 5384 C CA . CYS A 1 685 ? -17.469 -18.641 -7.316 1 90.69 685 CYS A CA 1
ATOM 5385 C C . CYS A 1 685 ? -18.953 -18.531 -7.664 1 90.69 685 CYS A C 1
ATOM 5387 O O . CYS A 1 685 ? -19.453 -19.281 -8.516 1 90.69 685 CYS A O 1
ATOM 5389 N N . SER A 1 686 ? -19.625 -17.625 -6.961 1 89.5 686 SER A N 1
ATOM 5390 C CA . SER A 1 686 ? -21.047 -17.469 -7.219 1 89.5 686 SER A CA 1
ATOM 5391 C C . SER A 1 686 ? -21.312 -16.312 -8.188 1 89.5 686 SER A C 1
ATOM 5393 O O . SER A 1 686 ? -22.422 -15.766 -8.211 1 89.5 686 SER A O 1
ATOM 5395 N N . GLY A 1 687 ? -20.359 -15.867 -8.891 1 86.5 687 GLY A N 1
ATOM 5396 C CA . GLY A 1 687 ? -20.562 -14.844 -9.906 1 86.5 687 GLY A CA 1
ATOM 5397 C C . GLY A 1 687 ? -19.969 -13.5 -9.523 1 86.5 687 GLY A C 1
ATOM 5398 O O . GLY A 1 687 ? -20.156 -12.516 -10.234 1 86.5 687 GLY A O 1
ATOM 5399 N N . GLY A 1 688 ? -19.469 -13.367 -8.453 1 89.06 688 GLY A N 1
ATOM 5400 C CA . GLY A 1 688 ? -18.703 -12.188 -8.094 1 89.06 688 GLY A CA 1
ATOM 5401 C C . GLY A 1 688 ? -19.516 -11.148 -7.352 1 89.06 688 GLY A C 1
ATOM 5402 O O . GLY A 1 688 ? -19 -10.094 -6.973 1 89.06 688 GLY A O 1
ATOM 5403 N N . GLU A 1 689 ? -20.844 -11.398 -7.133 1 92.31 689 GLU A N 1
ATOM 5404 C CA . GLU A 1 689 ? -21.719 -10.445 -6.445 1 92.31 689 GLU A CA 1
ATOM 5405 C C . GLU A 1 689 ? -22.422 -11.094 -5.262 1 92.31 689 GLU A C 1
ATOM 5407 O O . GLU A 1 689 ? -22.875 -12.242 -5.355 1 92.31 689 GLU A O 1
ATOM 5412 N N . VAL A 1 690 ? -22.562 -10.352 -4.227 1 95.12 690 VAL A N 1
ATOM 5413 C CA . VAL A 1 690 ? -23.062 -10.875 -2.961 1 95.12 690 VAL A CA 1
ATOM 5414 C C . VAL A 1 690 ? -24.547 -11.219 -3.094 1 95.12 690 VAL A C 1
ATOM 5416 O O . VAL A 1 690 ? -25.016 -12.211 -2.541 1 95.12 690 VAL A O 1
ATOM 5419 N N . HIS A 1 691 ? -25.344 -10.43 -3.871 1 92.88 691 HIS A N 1
ATOM 5420 C CA . HIS A 1 691 ? -26.797 -10.617 -3.945 1 92.88 691 HIS A CA 1
ATOM 5421 C C . HIS A 1 691 ? -27.141 -11.906 -4.68 1 92.88 691 HIS A C 1
ATOM 5423 O O . HIS A 1 691 ? -28.281 -12.375 -4.598 1 92.88 691 HIS A O 1
ATOM 5429 N N . LYS A 1 692 ? -26.234 -12.469 -5.359 1 92.56 692 LYS A N 1
ATOM 5430 C CA . LYS A 1 692 ? -26.484 -13.695 -6.109 1 92.56 692 LYS A CA 1
ATOM 5431 C C . LYS A 1 692 ? -26.359 -14.922 -5.207 1 92.56 692 LYS A C 1
ATOM 5433 O O . LYS A 1 692 ? -26.766 -16.016 -5.59 1 92.56 692 LYS A O 1
ATOM 5438 N N . ILE A 1 693 ? -25.828 -14.766 -4.027 1 94.19 693 ILE A N 1
ATOM 5439 C CA . ILE A 1 693 ? -25.703 -15.875 -3.086 1 94.19 693 ILE A CA 1
ATOM 5440 C C . ILE A 1 693 ? -27.016 -16.062 -2.336 1 94.19 693 ILE A C 1
ATOM 5442 O O . ILE A 1 693 ? -27.5 -15.156 -1.653 1 94.19 693 ILE A O 1
ATOM 5446 N N . PRO A 1 694 ? -27.562 -17.203 -2.504 1 91 694 PRO A N 1
ATOM 5447 C CA . PRO A 1 694 ? -28.797 -17.469 -1.759 1 91 694 PRO A CA 1
ATOM 5448 C C . PRO A 1 694 ? -28.562 -17.609 -0.257 1 91 694 PRO A C 1
ATOM 5450 O O . PRO A 1 694 ? -27.641 -18.312 0.16 1 91 694 PRO A O 1
ATOM 5453 N N . VAL A 1 695 ? -29.344 -16.922 0.505 1 94.06 695 VAL A N 1
ATOM 5454 C CA . VAL A 1 695 ? -29.234 -17.016 1.958 1 94.06 695 VAL A CA 1
ATOM 5455 C C . VAL A 1 695 ? -30.25 -18.047 2.475 1 94.06 695 VAL A C 1
ATOM 5457 O O . VAL A 1 695 ? -31.453 -17.766 2.521 1 94.06 695 VAL A O 1
ATOM 5460 N N . ASP A 1 696 ? -29.734 -19.141 2.854 1 92.56 696 ASP A N 1
ATOM 5461 C CA . ASP A 1 696 ? -30.594 -20.219 3.346 1 92.56 696 ASP A CA 1
ATOM 5462 C C . ASP A 1 696 ? -30.672 -20.203 4.871 1 92.56 696 ASP A C 1
ATOM 5464 O O . ASP A 1 696 ? -30.047 -19.359 5.523 1 92.56 696 ASP A O 1
ATOM 5468 N N . ARG A 1 697 ? -31.406 -21.062 5.438 1 92.88 697 ARG A N 1
ATOM 5469 C CA . ARG A 1 697 ? -31.641 -21.109 6.875 1 92.88 697 ARG A CA 1
ATOM 5470 C C . ARG A 1 697 ? -30.375 -21.547 7.625 1 92.88 697 ARG A C 1
ATOM 5472 O O . ARG A 1 697 ? -30.141 -21.078 8.742 1 92.88 697 ARG A O 1
ATOM 5479 N N . GLU A 1 698 ? -29.656 -22.344 7.004 1 94.31 698 GLU A N 1
ATOM 5480 C CA . GLU A 1 698 ? -28.406 -22.781 7.629 1 94.31 698 GLU A CA 1
ATOM 5481 C C . GLU A 1 698 ? -27.438 -21.625 7.816 1 94.31 698 GLU A C 1
ATOM 5483 O O . GLU A 1 698 ? -26.766 -21.531 8.844 1 94.31 698 GLU A O 1
ATOM 5488 N N . MET A 1 699 ? -27.422 -20.828 6.844 1 96.5 699 MET A N 1
ATOM 5489 C CA . MET A 1 699 ? -26.562 -19.656 6.922 1 96.5 699 MET A CA 1
ATOM 5490 C C . MET A 1 699 ? -27 -18.734 8.047 1 96.5 699 MET A C 1
ATOM 5492 O O . MET A 1 699 ? -26.172 -18.219 8.805 1 96.5 699 MET A O 1
ATOM 5496 N N . ILE A 1 700 ? -28.281 -18.5 8.133 1 96.25 700 ILE A N 1
ATOM 5497 C CA . ILE A 1 700 ? -28.844 -17.625 9.156 1 96.25 700 ILE A CA 1
ATOM 5498 C C . ILE A 1 700 ? -28.531 -18.188 10.547 1 96.25 700 ILE A C 1
ATOM 5500 O O . ILE A 1 700 ? -28.141 -17.438 11.453 1 96.25 700 ILE A O 1
ATOM 5504 N N . THR A 1 701 ? -28.641 -19.453 10.617 1 95.06 701 THR A N 1
ATOM 5505 C CA . THR A 1 701 ? -28.344 -20.094 11.898 1 95.06 701 THR A CA 1
ATOM 5506 C C . THR A 1 701 ? -26.875 -19.969 12.25 1 95.06 701 THR A C 1
ATOM 5508 O O . THR A 1 701 ? -26.516 -19.734 13.406 1 95.06 701 THR A O 1
ATOM 5511 N N . ALA A 1 702 ? -26.062 -20.156 11.289 1 96.75 702 ALA A N 1
ATOM 5512 C CA . ALA A 1 702 ? -24.625 -20.016 11.5 1 96.75 702 ALA A CA 1
ATOM 5513 C C . ALA A 1 702 ? -24.281 -18.594 11.977 1 96.75 702 ALA A C 1
ATOM 5515 O O . ALA A 1 702 ? -23.438 -18.422 12.852 1 96.75 702 ALA A O 1
ATOM 5516 N N . CYS A 1 703 ? -24.953 -17.625 11.422 1 96.69 703 CYS A N 1
ATOM 5517 C CA . CYS A 1 703 ? -24.703 -16.234 11.781 1 96.69 703 CYS A CA 1
ATOM 5518 C C . CYS A 1 703 ? -25.219 -15.93 13.18 1 96.69 703 CYS A C 1
ATOM 5520 O O . CYS A 1 703 ? -24.609 -15.164 13.922 1 96.69 703 CYS A O 1
ATOM 5522 N N . LYS A 1 704 ? -26.312 -16.516 13.555 1 94.56 704 LYS A N 1
ATOM 5523 C CA . LYS A 1 704 ? -26.859 -16.312 14.891 1 94.56 704 LYS A CA 1
ATOM 5524 C C . LYS A 1 704 ? -25.953 -16.906 15.961 1 94.56 704 LYS A C 1
ATOM 5526 O O . LYS A 1 704 ? -25.812 -16.328 17.047 1 94.56 704 LYS A O 1
ATOM 5531 N N . ASN A 1 705 ? -25.312 -17.969 15.57 1 94.62 705 ASN A N 1
ATOM 5532 C CA . ASN A 1 705 ? -24.469 -18.672 16.516 1 94.62 705 ASN A CA 1
ATOM 5533 C C . ASN A 1 705 ? -23.047 -18.141 16.5 1 94.62 705 ASN A C 1
ATOM 5535 O O . ASN A 1 705 ? -22.203 -18.562 17.297 1 94.62 705 ASN A O 1
ATOM 5539 N N . ALA A 1 706 ? -22.766 -17.281 15.648 1 95.31 706 ALA A N 1
ATOM 5540 C CA . ALA A 1 706 ? -21.391 -16.797 15.461 1 95.31 706 ALA A CA 1
ATOM 5541 C C . ALA A 1 706 ? -20.844 -16.172 16.734 1 95.31 706 ALA A C 1
ATOM 5543 O O . ALA A 1 706 ? -19.672 -16.344 17.078 1 95.31 706 ALA A O 1
ATOM 5544 N N . HIS A 1 707 ? -21.672 -15.445 17.469 1 92.81 707 HIS A N 1
ATOM 5545 C CA . HIS A 1 707 ? -21.234 -14.781 18.688 1 92.81 707 HIS A CA 1
ATOM 5546 C C . HIS A 1 707 ? -20.844 -15.789 19.766 1 92.81 707 HIS A C 1
ATOM 5548 O O . HIS A 1 707 ? -19.828 -15.617 20.453 1 92.81 707 HIS A O 1
ATOM 5554 N N . SER A 1 708 ? -21.656 -16.781 19.859 1 92.44 708 SER A N 1
ATOM 5555 C CA . SER A 1 708 ? -21.375 -17.812 20.844 1 92.44 708 SER A CA 1
ATOM 5556 C C . SER A 1 708 ? -20.062 -18.531 20.531 1 92.44 708 SER A C 1
ATOM 5558 O O . SER A 1 708 ? -19.281 -18.812 21.438 1 92.44 708 SER A O 1
ATOM 5560 N N . VAL A 1 709 ? -19.875 -18.797 19.312 1 92.12 709 VAL A N 1
ATOM 5561 C CA . VAL A 1 709 ? -18.641 -19.453 18.891 1 92.12 709 VAL A CA 1
ATOM 5562 C C . VAL A 1 709 ? -17.438 -18.531 19.172 1 92.12 709 VAL A C 1
ATOM 5564 O O . VAL A 1 709 ? -16.391 -19 19.641 1 92.12 709 VAL A O 1
ATOM 5567 N N . TYR A 1 710 ? -17.641 -17.344 18.922 1 91.12 710 TYR A N 1
ATOM 5568 C CA . TYR A 1 710 ? -16.594 -16.344 19.141 1 91.12 710 TYR A CA 1
ATOM 5569 C C . TYR A 1 710 ? -16.234 -16.25 20.625 1 91.12 710 TYR A C 1
ATOM 5571 O O . TYR A 1 710 ? -15.047 -16.234 20.984 1 91.12 710 TYR A O 1
ATOM 5579 N N . LEU A 1 711 ? -17.156 -16.219 21.469 1 91.19 711 LEU A N 1
ATOM 5580 C CA . LEU A 1 711 ? -16.922 -16.141 22.906 1 91.19 711 LEU A CA 1
ATOM 5581 C C . LEU A 1 711 ? -16.203 -17.391 23.422 1 91.19 711 LEU A C 1
ATOM 5583 O O . LEU A 1 711 ? -15.336 -17.297 24.281 1 91.19 711 LEU A O 1
ATOM 5587 N N . ARG A 1 712 ? -16.578 -18.422 22.891 1 88.62 712 ARG A N 1
ATOM 5588 C CA . ARG A 1 712 ? -15.922 -19.672 23.25 1 88.62 712 ARG A CA 1
ATOM 5589 C C . ARG A 1 712 ? -14.453 -19.656 22.844 1 88.62 712 ARG A C 1
ATOM 5591 O O . ARG A 1 712 ? -13.586 -20.125 23.594 1 88.62 712 ARG A O 1
ATOM 5598 N N . LYS A 1 713 ? -14.227 -19.172 21.719 1 87 713 LYS A N 1
ATOM 5599 C CA . LYS A 1 713 ? -12.859 -19.078 21.219 1 87 713 LYS A CA 1
ATOM 5600 C C . LYS A 1 713 ? -12.016 -18.172 22.094 1 87 713 LYS A C 1
ATOM 5602 O O . LYS A 1 713 ? -10.852 -18.469 22.375 1 87 713 LYS A O 1
ATOM 5607 N N . LEU A 1 714 ? -12.555 -17.031 22.438 1 86.62 714 LEU A N 1
ATOM 5608 C CA . LEU A 1 714 ? -11.844 -16.094 23.297 1 86.62 714 LEU A CA 1
ATOM 5609 C C . LEU A 1 714 ? -11.531 -16.719 24.641 1 86.62 714 LEU A C 1
ATOM 5611 O O . LEU A 1 714 ? -10.461 -16.484 25.219 1 86.62 714 LEU A O 1
ATOM 5615 N N . GLN A 1 715 ? -12.469 -17.5 25.125 1 84.56 715 GLN A N 1
ATOM 5616 C CA . GLN A 1 715 ? -12.266 -18.188 26.406 1 84.56 715 GLN A CA 1
ATOM 5617 C C . GLN A 1 715 ? -11.164 -19.234 26.297 1 84.56 715 GLN A C 1
ATOM 5619 O O . GLN A 1 715 ? -10.328 -19.359 27.188 1 84.56 715 GLN A O 1
ATOM 5624 N N . GLU A 1 716 ? -11.156 -19.859 25.188 1 83.94 716 GLU A N 1
ATOM 5625 C CA . GLU A 1 716 ? -10.125 -20.859 24.938 1 83.94 716 GLU A CA 1
ATOM 5626 C C . GLU A 1 716 ? -8.742 -20.219 24.828 1 83.94 716 GLU A C 1
ATOM 5628 O O . GLU A 1 716 ? -7.754 -20.766 25.312 1 83.94 716 GLU A O 1
ATOM 5633 N N . GLU A 1 717 ? -8.711 -19.078 24.203 1 79.88 717 GLU A N 1
ATOM 5634 C CA . GLU A 1 717 ? -7.449 -18.375 24.047 1 79.88 717 GLU A CA 1
ATOM 5635 C C . GLU A 1 717 ? -6.934 -17.859 25.391 1 79.88 717 GLU A C 1
ATOM 5637 O O . GLU A 1 717 ? -5.734 -17.906 25.656 1 79.88 717 GLU A O 1
ATOM 5642 N N . ARG A 1 718 ? -7.773 -17.359 26.188 1 79.62 718 ARG A N 1
ATOM 5643 C CA . ARG A 1 718 ? -7.383 -16.906 27.516 1 79.62 718 ARG A CA 1
ATOM 5644 C C . ARG A 1 718 ? -6.871 -18.047 28.375 1 79.62 718 ARG A C 1
ATOM 5646 O O . ARG A 1 718 ? -5.879 -17.906 29.078 1 79.62 718 ARG A O 1
ATOM 5653 N N . GLU A 1 719 ? -7.508 -19.109 28.188 1 80.12 719 GLU A N 1
ATOM 5654 C CA . GLU A 1 719 ? -7.094 -20.297 28.938 1 80.12 719 GLU A CA 1
ATOM 5655 C C . GLU A 1 719 ? -5.742 -20.812 28.438 1 80.12 719 GLU A C 1
ATOM 5657 O O . GLU A 1 719 ? -4.898 -21.219 29.25 1 80.12 719 GLU A O 1
ATOM 5662 N N . ALA A 1 720 ? -5.582 -20.719 27.125 1 77.94 720 ALA A N 1
ATOM 5663 C CA . ALA A 1 720 ? -4.309 -21.141 26.547 1 77.94 720 ALA A CA 1
ATOM 5664 C C . ALA A 1 720 ? -3.184 -20.188 26.953 1 77.94 720 ALA A C 1
ATOM 5666 O O . ALA A 1 720 ? -2.064 -20.625 27.234 1 77.94 720 ALA A O 1
ATOM 5667 N N . GLU A 1 721 ? -3.426 -18.891 26.969 1 75.12 721 GLU A N 1
ATOM 5668 C CA . GLU A 1 721 ? -2.447 -17.891 27.391 1 75.12 721 GLU A CA 1
ATOM 5669 C C . GLU A 1 721 ? -2.094 -18.047 28.875 1 75.12 721 GLU A C 1
ATOM 5671 O O . GLU A 1 721 ? -0.927 -17.938 29.25 1 75.12 721 GLU A O 1
ATOM 5676 N N . GLU A 1 722 ? -3.092 -18.281 29.609 1 74.81 722 GLU A N 1
ATOM 5677 C CA . GLU A 1 722 ? -2.861 -18.516 31.031 1 74.81 722 GLU A CA 1
ATOM 5678 C C . GLU A 1 722 ? -2.057 -19.781 31.25 1 74.81 722 GLU A C 1
ATOM 5680 O O . GLU A 1 722 ? -1.166 -19.828 32.094 1 74.81 722 GLU A O 1
ATOM 5685 N N . ALA A 1 723 ? -2.348 -20.719 30.375 1 74.5 723 ALA A N 1
ATOM 5686 C CA . ALA A 1 723 ? -1.603 -21.984 30.453 1 74.5 723 ALA A CA 1
ATOM 5687 C C . ALA A 1 723 ? -0.155 -21.781 30.016 1 74.5 723 ALA A C 1
ATOM 5689 O O . ALA A 1 723 ? 0.766 -22.328 30.625 1 74.5 723 ALA A O 1
ATOM 5690 N N . GLU A 1 724 ? 0.023 -21.016 28.969 1 73.25 724 GLU A N 1
ATOM 5691 C CA . GLU A 1 724 ? 1.366 -20.734 28.484 1 73.25 724 GLU A CA 1
ATOM 5692 C C . GLU A 1 724 ? 2.152 -19.891 29.484 1 73.25 724 GLU A C 1
ATOM 5694 O O . GLU A 1 724 ? 3.348 -20.109 29.688 1 73.25 724 GLU A O 1
ATOM 5699 N N . GLU A 1 725 ? 1.522 -18.891 30.047 1 73.62 725 GLU A N 1
ATOM 5700 C CA . GLU A 1 725 ? 2.154 -18.094 31.078 1 73.62 725 GLU A CA 1
ATOM 5701 C C . GLU A 1 725 ? 2.527 -18.938 32.281 1 73.62 725 GLU A C 1
ATOM 5703 O O . GLU A 1 725 ? 3.596 -18.75 32.875 1 73.62 725 GLU A O 1
ATOM 5708 N N . ALA A 1 726 ? 1.688 -19.844 32.562 1 73.19 726 ALA A N 1
ATOM 5709 C CA . ALA A 1 726 ? 1.973 -20.766 33.688 1 73.19 726 ALA A CA 1
ATOM 5710 C C . ALA A 1 726 ? 3.15 -21.672 33.344 1 73.19 726 ALA A C 1
ATOM 5712 O O . ALA A 1 726 ? 4.004 -21.938 34.188 1 73.19 726 ALA A O 1
ATOM 5713 N N . LYS A 1 727 ? 3.191 -22.062 32.125 1 68.81 727 LYS A N 1
ATOM 5714 C CA . LYS A 1 727 ? 4.305 -22.891 31.672 1 68.81 727 LYS A CA 1
ATOM 5715 C C . LYS A 1 727 ? 5.609 -22.109 31.656 1 68.81 727 LYS A C 1
ATOM 5717 O O . LYS A 1 727 ? 6.66 -22.625 32.062 1 68.81 727 LYS A O 1
ATOM 5722 N N . LYS A 1 728 ? 5.566 -20.938 31.188 1 69.19 728 LYS A N 1
ATOM 5723 C CA . LYS A 1 728 ? 6.742 -20.062 31.172 1 69.19 728 LYS A CA 1
ATOM 5724 C C . LYS A 1 728 ? 7.238 -19.797 32.594 1 69.19 728 LYS A C 1
ATOM 5726 O O . LYS A 1 728 ? 8.445 -19.844 32.844 1 69.19 728 LYS A O 1
ATOM 5731 N N . LYS A 1 729 ? 6.352 -19.516 33.438 1 69.81 729 LYS A N 1
ATOM 5732 C CA . LYS A 1 729 ? 6.711 -19.297 34.844 1 69.81 729 LYS A CA 1
ATOM 5733 C C . LYS A 1 729 ? 7.312 -20.562 35.469 1 69.81 729 LYS A C 1
ATOM 5735 O O . LYS A 1 729 ? 8.289 -20.5 36.219 1 69.81 729 LYS A O 1
ATOM 5740 N N . ALA A 1 730 ? 6.75 -21.594 35 1 69.12 730 ALA A N 1
ATOM 5741 C CA . ALA A 1 730 ? 7.262 -22.859 35.469 1 69.12 730 ALA A CA 1
ATOM 5742 C C . ALA A 1 730 ? 8.648 -23.156 34.906 1 69.12 730 ALA A C 1
ATOM 5744 O O . ALA A 1 730 ? 9.539 -23.625 35.625 1 69.12 730 ALA A O 1
ATOM 5745 N N . LYS A 1 731 ? 8.82 -22.828 33.688 1 65.75 731 LYS A N 1
ATOM 5746 C CA . LYS A 1 731 ? 10.125 -23.016 33.062 1 65.75 731 LYS A CA 1
ATOM 5747 C C . LYS A 1 731 ? 11.164 -22.062 33.656 1 65.75 731 LYS A C 1
ATOM 5749 O O . LYS A 1 731 ? 12.305 -22.453 33.875 1 65.75 731 LYS A O 1
ATOM 5754 N N . ALA A 1 732 ? 10.836 -20.828 33.75 1 68.38 732 ALA A N 1
ATOM 5755 C CA . ALA A 1 732 ? 11.719 -19.844 34.375 1 68.38 732 ALA A CA 1
ATOM 5756 C C . ALA A 1 732 ? 12.133 -20.266 35.781 1 68.38 732 ALA A C 1
ATOM 5758 O O . ALA A 1 732 ? 13.305 -20.109 36.156 1 68.38 732 ALA A O 1
ATOM 5759 N N . LYS A 1 733 ? 11.258 -20.766 36.438 1 65.56 733 LYS A N 1
ATOM 5760 C CA . LYS A 1 733 ? 11.57 -21.297 37.781 1 65.56 733 LYS A CA 1
ATOM 5761 C C . LYS A 1 733 ? 12.531 -22.469 37.688 1 65.56 733 LYS A C 1
ATOM 5763 O O . LYS A 1 733 ? 13.469 -22.562 38.5 1 65.56 733 LYS A O 1
ATOM 5768 N N . LYS A 1 734 ? 12.297 -23.25 36.75 1 64.5 734 LYS A N 1
ATOM 5769 C CA . LYS A 1 734 ? 13.172 -24.391 36.562 1 64.5 734 LYS A CA 1
ATOM 5770 C C . LYS A 1 734 ? 14.57 -23.953 36.125 1 64.5 734 LYS A C 1
ATOM 5772 O O . LYS A 1 734 ? 15.57 -24.5 36.594 1 64.5 734 LYS A O 1
ATOM 5777 N N . GLU A 1 735 ? 14.602 -23.016 35.219 1 66.69 735 GLU A N 1
ATOM 5778 C CA . GLU A 1 735 ? 15.883 -22.5 34.75 1 66.69 735 GLU A CA 1
ATOM 5779 C C . GLU A 1 735 ? 16.609 -21.734 35.875 1 66.69 735 GLU A C 1
ATOM 5781 O O . GLU A 1 735 ? 17.828 -21.859 36 1 66.69 735 GLU A O 1
ATOM 5786 N N . ALA A 1 736 ? 15.945 -20.984 36.625 1 67.56 736 ALA A N 1
ATOM 5787 C CA . ALA A 1 736 ? 16.516 -20.328 37.812 1 67.56 736 ALA A CA 1
ATOM 5788 C C . ALA A 1 736 ? 17.062 -21.344 38.812 1 67.56 736 ALA A C 1
ATOM 5790 O O . ALA A 1 736 ? 18.156 -21.156 39.344 1 67.56 736 ALA A O 1
ATOM 5791 N N . GLU A 1 737 ? 16.312 -22.406 38.906 1 66.12 737 GLU A N 1
ATOM 5792 C CA . GLU A 1 737 ? 16.781 -23.484 39.75 1 66.12 737 GLU A CA 1
ATOM 5793 C C . GLU A 1 737 ? 18.016 -24.172 39.156 1 66.12 737 GLU A C 1
ATOM 5795 O O . GLU A 1 737 ? 18.953 -24.5 39.906 1 66.12 737 GLU A O 1
ATOM 5800 N N . GLN A 1 738 ? 17.984 -24.219 37.906 1 65.06 738 GLN A N 1
ATOM 5801 C CA . GLN A 1 738 ? 19.125 -24.828 37.219 1 65.06 738 GLN A CA 1
ATOM 5802 C C . GLN A 1 738 ? 20.344 -23.922 37.281 1 65.06 738 GLN A C 1
ATOM 5804 O O . GLN A 1 738 ? 21.469 -24.391 37.5 1 65.06 738 GLN A O 1
ATOM 5809 N N . GLN A 1 739 ? 20.203 -22.703 37.031 1 66.88 739 GLN A N 1
ATOM 5810 C CA . GLN A 1 739 ? 21.281 -21.734 37.125 1 66.88 739 GLN A CA 1
ATOM 5811 C C . GLN A 1 739 ? 21.844 -21.672 38.531 1 66.88 739 GLN A C 1
ATOM 5813 O O . GLN A 1 739 ? 23.062 -21.578 38.719 1 66.88 739 GLN A O 1
ATOM 5818 N N . GLU A 1 740 ? 21.016 -21.703 39.469 1 66.94 740 GLU A N 1
ATOM 5819 C CA . GLU A 1 740 ? 21.453 -21.766 40.875 1 66.94 740 GLU A CA 1
ATOM 5820 C C . GLU A 1 740 ? 22.25 -23.047 41.156 1 66.94 740 GLU A C 1
ATOM 5822 O O . GLU A 1 740 ? 23.266 -23.016 41.844 1 66.94 740 GLU A O 1
ATOM 5827 N N . GLN A 1 741 ? 21.766 -24.062 40.5 1 64.62 741 GLN A N 1
ATOM 5828 C CA . GLN A 1 741 ? 22.469 -25.328 40.625 1 64.62 741 GLN A CA 1
ATOM 5829 C C . GLN A 1 741 ? 23.828 -25.281 39.938 1 64.62 741 GLN A C 1
ATOM 5831 O O . GLN A 1 741 ? 24.812 -25.812 40.469 1 64.62 741 GLN A O 1
ATOM 5836 N N . GLU A 1 742 ? 23.828 -24.641 38.844 1 67.25 742 GLU A N 1
ATOM 5837 C CA . GLU A 1 742 ? 25.078 -24.531 38.062 1 67.25 742 GLU A CA 1
ATOM 5838 C C . GLU A 1 742 ? 26.062 -23.609 38.781 1 67.25 742 GLU A C 1
ATOM 5840 O O . GLU A 1 742 ? 27.266 -23.875 38.781 1 67.25 742 GLU A O 1
ATOM 5845 N N . LYS A 1 743 ? 25.688 -22.578 39.344 1 65.88 743 LYS A N 1
ATOM 5846 C CA . LYS A 1 743 ? 26.516 -21.719 40.188 1 65.88 743 LYS A CA 1
ATOM 5847 C C . LYS A 1 743 ? 27.109 -22.5 41.344 1 65.88 743 LYS A C 1
ATOM 5849 O O . LYS A 1 743 ? 28.297 -22.375 41.656 1 65.88 743 LYS A O 1
ATOM 5854 N N . VAL A 1 744 ? 26.219 -23.328 41.906 1 68.19 744 VAL A N 1
ATOM 5855 C CA . VAL A 1 744 ? 26.672 -24.172 43 1 68.19 744 VAL A CA 1
ATOM 5856 C C . VAL A 1 744 ? 27.688 -25.188 42.531 1 68.19 744 VAL A C 1
ATOM 5858 O O . VAL A 1 744 ? 28.688 -25.438 43.188 1 68.19 744 VAL A O 1
ATOM 5861 N N . ARG A 1 745 ? 27.422 -25.594 41.344 1 61.41 745 ARG A N 1
ATOM 5862 C CA . ARG A 1 745 ? 28.328 -26.578 40.781 1 61.41 745 ARG A CA 1
ATOM 5863 C C . ARG A 1 745 ? 29.672 -25.953 40.438 1 61.41 745 ARG A C 1
ATOM 5865 O O . ARG A 1 745 ? 30.719 -26.547 40.719 1 61.41 745 ARG A O 1
ATOM 5872 N N . LYS A 1 746 ? 29.703 -24.844 39.969 1 68.38 746 LYS A N 1
ATOM 5873 C CA . LYS A 1 746 ? 30.938 -24.141 39.625 1 68.38 746 LYS A CA 1
ATOM 5874 C C . LYS A 1 746 ? 31.719 -23.766 40.875 1 68.38 746 LYS A C 1
ATOM 5876 O O . LYS A 1 746 ? 32.938 -23.859 40.906 1 68.38 746 LYS A O 1
ATOM 5881 N N . GLU A 1 747 ? 31 -23.359 41.812 1 68.5 747 GLU A N 1
ATOM 5882 C CA . GLU A 1 747 ? 31.641 -23.078 43.094 1 68.5 747 GLU A CA 1
ATOM 5883 C C . GLU A 1 747 ? 32.25 -24.344 43.688 1 68.5 747 GLU A C 1
ATOM 5885 O O . GLU A 1 747 ? 33.375 -24.297 44.219 1 68.5 747 GLU A O 1
ATOM 5890 N N . CYS A 1 748 ? 31.562 -25.406 43.406 1 66.81 748 CYS A N 1
ATOM 5891 C CA . CYS A 1 748 ? 32.094 -26.688 43.875 1 66.81 748 CYS A CA 1
ATOM 5892 C C . CYS A 1 748 ? 33.312 -27.125 43.062 1 66.81 748 CYS A C 1
ATOM 5894 O O . CYS A 1 748 ? 34.281 -27.625 43.625 1 66.81 748 CYS A O 1
ATOM 5896 N N . GLU A 1 749 ? 33.281 -26.797 41.875 1 67.44 749 GLU A N 1
ATOM 5897 C CA . GLU A 1 749 ? 34.406 -27.141 41 1 67.44 749 GLU A CA 1
ATOM 5898 C C . GLU A 1 749 ? 35.625 -26.281 41.281 1 67.44 749 GLU A C 1
ATOM 5900 O O . GLU A 1 749 ? 36.75 -26.781 41.312 1 67.44 749 GLU A O 1
ATOM 5905 N N . LYS A 1 750 ? 35.531 -25.047 41.531 1 68.75 750 LYS A N 1
ATOM 5906 C CA . LYS A 1 750 ? 36.594 -24.156 41.938 1 68.75 750 LYS A CA 1
ATOM 5907 C C . LYS A 1 750 ? 37.219 -24.609 43.281 1 68.75 750 LYS A C 1
ATOM 5909 O O . LYS A 1 750 ? 38.438 -24.594 43.438 1 68.75 750 LYS A O 1
ATOM 5914 N N . GLN A 1 751 ? 36.344 -25 44.094 1 67.31 751 GLN A N 1
ATOM 5915 C CA . GLN A 1 751 ? 36.812 -25.5 45.406 1 67.31 751 GLN A CA 1
ATOM 5916 C C . GLN A 1 751 ? 37.594 -26.812 45.219 1 67.31 751 GLN A C 1
ATOM 5918 O O . GLN A 1 751 ? 38.625 -27.016 45.875 1 67.31 751 GLN A O 1
ATOM 5923 N N . LEU A 1 752 ? 37.125 -27.547 44.281 1 66.69 752 LEU A N 1
ATOM 5924 C CA . LEU A 1 752 ? 37.781 -28.828 44 1 66.69 752 LEU A CA 1
ATOM 5925 C C . LEU A 1 752 ? 39.125 -28.594 43.312 1 66.69 752 LEU A C 1
ATOM 5927 O O . LEU A 1 752 ? 40.094 -29.266 43.656 1 66.69 752 LEU A O 1
ATOM 5931 N N . LYS A 1 753 ? 39.281 -27.625 42.5 1 69.38 753 LYS A N 1
ATOM 5932 C CA . LYS A 1 753 ? 40.562 -27.281 41.875 1 69.38 753 LYS A CA 1
ATOM 5933 C C . LYS A 1 753 ? 41.531 -26.719 42.875 1 69.38 753 LYS A C 1
ATOM 5935 O O . LYS A 1 753 ? 42.719 -27.047 42.844 1 69.38 753 LYS A O 1
ATOM 5940 N N . LYS A 1 754 ? 41.062 -25.828 43.688 1 67.88 754 LYS A N 1
ATOM 5941 C CA . LYS A 1 754 ? 41.875 -25.297 44.75 1 67.88 754 LYS A CA 1
ATOM 5942 C C . LYS A 1 754 ? 42.406 -26.406 45.656 1 67.88 754 LYS A C 1
ATOM 5944 O O . LYS A 1 754 ? 43.594 -26.406 46.031 1 67.88 754 LYS A O 1
ATOM 5949 N N . LEU A 1 755 ? 41.5 -27.359 45.844 1 64.38 755 LEU A N 1
ATOM 5950 C CA . LEU A 1 755 ? 41.875 -28.484 46.688 1 64.38 755 LEU A CA 1
ATOM 5951 C C . LEU A 1 755 ? 42.906 -29.375 45.969 1 64.38 755 LEU A C 1
ATOM 5953 O O . LEU A 1 755 ? 43.844 -29.859 46.594 1 64.38 755 LEU A O 1
ATOM 5957 N N . LYS A 1 756 ? 42.781 -29.406 44.719 1 68.94 756 LYS A N 1
ATOM 5958 C CA . LYS A 1 756 ? 43.75 -30.203 43.906 1 68.94 756 LYS A CA 1
ATOM 5959 C C . LYS A 1 756 ? 45.094 -29.5 43.781 1 68.94 756 LYS A C 1
ATOM 5961 O O . LYS A 1 756 ? 46.125 -30.141 43.875 1 68.94 756 LYS A O 1
ATOM 5966 N N . ASP A 1 757 ? 45.031 -28.203 43.688 1 71.5 757 ASP A N 1
ATOM 5967 C CA . ASP A 1 757 ? 46.281 -27.422 43.625 1 71.5 757 ASP A CA 1
ATOM 5968 C C . ASP A 1 757 ? 46.969 -27.438 45 1 71.5 757 ASP A C 1
ATOM 5970 O O . ASP A 1 757 ? 48.219 -27.562 45.062 1 71.5 757 ASP A O 1
ATOM 5974 N N . ASP A 1 758 ? 46.188 -27.391 45.969 1 65.94 758 ASP A N 1
ATOM 5975 C CA . ASP A 1 758 ? 46.75 -27.484 47.312 1 65.94 758 ASP A CA 1
ATOM 5976 C C . ASP A 1 758 ? 47.375 -28.875 47.531 1 65.94 758 ASP A C 1
ATOM 5978 O O . ASP A 1 758 ? 48.438 -28.984 48.156 1 65.94 758 ASP A O 1
ATOM 5982 N N . GLN A 1 759 ? 46.781 -29.875 46.938 1 63.62 759 GLN A N 1
ATOM 5983 C CA . GLN A 1 759 ? 47.281 -31.234 47.031 1 63.62 759 GLN A CA 1
ATOM 5984 C C . GLN A 1 759 ? 48.562 -31.406 46.219 1 63.62 759 GLN A C 1
ATOM 5986 O O . GLN A 1 759 ? 49.5 -32.094 46.656 1 63.62 759 GLN A O 1
ATOM 5991 N N . LYS A 1 760 ? 48.656 -30.703 45.156 1 68.88 760 LYS A N 1
ATOM 5992 C CA . LYS A 1 760 ? 49.875 -30.734 44.344 1 68.88 760 LYS A CA 1
ATOM 5993 C C . LYS A 1 760 ? 51.031 -29.984 45.031 1 68.88 760 LYS A C 1
ATOM 5995 O O . LYS A 1 760 ? 52.156 -30.438 45.031 1 68.88 760 LYS A O 1
ATOM 6000 N N . ASP A 1 761 ? 50.688 -28.828 45.562 1 65.62 761 ASP A N 1
ATOM 6001 C CA . ASP A 1 761 ? 51.688 -28.062 46.312 1 65.62 761 ASP A CA 1
ATOM 6002 C C . ASP A 1 761 ? 52.188 -28.844 47.531 1 65.62 761 ASP A C 1
ATOM 6004 O O . ASP A 1 761 ? 53.375 -28.828 47.812 1 65.62 761 ASP A O 1
ATOM 6008 N N . LEU A 1 762 ? 51.25 -29.594 48.094 1 61.41 762 LEU A N 1
ATOM 6009 C CA . LEU A 1 762 ? 51.594 -30.422 49.25 1 61.41 762 LEU A CA 1
ATOM 6010 C C . LEU A 1 762 ? 52.438 -31.625 48.781 1 61.41 762 LEU A C 1
ATOM 6012 O O . LEU A 1 762 ? 53.406 -31.984 49.469 1 61.41 762 LEU A O 1
ATOM 6016 N N . LYS A 1 763 ? 52.156 -32.062 47.562 1 66.12 763 LYS A N 1
ATOM 6017 C CA . LYS A 1 763 ? 52.938 -33.156 47.031 1 66.12 763 LYS A CA 1
ATOM 6018 C C . LYS A 1 763 ? 54.312 -32.719 46.594 1 66.12 763 LYS A C 1
ATOM 6020 O O . LYS A 1 763 ? 55.312 -33.406 46.812 1 66.12 763 LYS A O 1
ATOM 6025 N N . SER A 1 764 ? 54.406 -31.516 46.094 1 71.44 764 SER A N 1
ATOM 6026 C CA . SER A 1 764 ? 55.719 -30.953 45.688 1 71.44 764 SER A CA 1
ATOM 6027 C C . SER A 1 764 ? 56.562 -30.609 46.906 1 71.44 764 SER A C 1
ATOM 6029 O O . SER A 1 764 ? 57.75 -30.844 46.938 1 71.44 764 SER A O 1
ATOM 6031 N N . LYS A 1 765 ? 55.938 -30.141 47.938 1 67.44 765 LYS A N 1
ATOM 6032 C CA . LYS A 1 765 ? 56.656 -29.875 49.188 1 67.44 765 LYS A CA 1
ATOM 6033 C C . LYS A 1 765 ? 57.125 -31.172 49.844 1 67.44 765 LYS A C 1
ATOM 6035 O O . LYS A 1 765 ? 58.219 -31.234 50.406 1 67.44 765 LYS A O 1
ATOM 6040 N N . GLU A 1 766 ? 56.219 -32.188 49.656 1 64.38 766 GLU A N 1
ATOM 6041 C CA . GLU A 1 766 ? 56.562 -33.5 50.156 1 64.38 766 GLU A CA 1
ATOM 6042 C C . GLU A 1 766 ? 57.75 -34.094 49.375 1 64.38 766 GLU A C 1
ATOM 6044 O O . GLU A 1 766 ? 58.656 -34.688 49.969 1 64.38 766 GLU A O 1
ATOM 6049 N N . LYS A 1 767 ? 57.781 -33.781 48.094 1 70.31 767 LYS A N 1
ATOM 6050 C CA . LYS A 1 767 ? 58.906 -34.281 47.281 1 70.31 767 LYS A CA 1
ATOM 6051 C C . LYS A 1 767 ? 60.156 -33.5 47.594 1 70.31 767 LYS A C 1
ATOM 6053 O O . LYS A 1 767 ? 61.25 -34.094 47.656 1 70.31 767 LYS A O 1
ATOM 6058 N N . GLU A 1 768 ? 60.062 -32.188 47.75 1 69 768 GLU A N 1
ATOM 6059 C CA . GLU A 1 768 ? 61.219 -31.375 48.094 1 69 768 GLU A CA 1
ATOM 6060 C C . GLU A 1 768 ? 61.75 -31.75 49.469 1 69 768 GLU A C 1
ATOM 6062 O O . GLU A 1 768 ? 62.969 -31.828 49.688 1 69 768 GLU A O 1
ATOM 6067 N N . THR A 1 769 ? 60.781 -32 50.438 1 65.12 769 THR A N 1
ATOM 6068 C CA . THR A 1 769 ? 61.219 -32.438 51.75 1 65.12 769 THR A CA 1
ATOM 6069 C C . THR A 1 769 ? 61.844 -33.812 51.719 1 65.12 769 THR A C 1
ATOM 6071 O O . THR A 1 769 ? 62.812 -34.094 52.438 1 65.12 769 THR A O 1
ATOM 6074 N N . GLU A 1 770 ? 61.281 -34.656 50.75 1 68.12 770 GLU A N 1
ATOM 6075 C CA . GLU A 1 770 ? 61.875 -35.969 50.594 1 68.12 770 GLU A CA 1
ATOM 6076 C C . GLU A 1 770 ? 63.25 -35.875 49.938 1 68.12 770 GLU A C 1
ATOM 6078 O O . GLU A 1 770 ? 64.188 -36.594 50.344 1 68.12 770 GLU A O 1
ATOM 6083 N N . GLU A 1 771 ? 63.438 -35.031 49 1 72.06 771 GLU A N 1
ATOM 6084 C CA . GLU A 1 771 ? 64.75 -34.812 48.344 1 72.06 771 GLU A CA 1
ATOM 6085 C C . GLU A 1 771 ? 65.75 -34.219 49.344 1 72.06 771 GLU A C 1
ATOM 6087 O O . GLU A 1 771 ? 66.875 -34.625 49.344 1 72.06 771 GLU A O 1
ATOM 6092 N N . GLU A 1 772 ? 65.312 -33.312 50.156 1 66.38 772 GLU A N 1
ATOM 6093 C CA . GLU A 1 772 ? 66.188 -32.75 51.219 1 66.38 772 GLU A CA 1
ATOM 6094 C C . GLU A 1 772 ? 66.562 -33.812 52.219 1 66.38 772 GLU A C 1
ATOM 6096 O O . GLU A 1 772 ? 67.688 -33.875 52.688 1 66.38 772 GLU A O 1
ATOM 6101 N N . TYR A 1 773 ? 65.562 -34.719 52.5 1 64.44 773 TYR A N 1
ATOM 6102 C CA . TYR A 1 773 ? 65.812 -35.844 53.375 1 64.44 773 TYR A CA 1
ATOM 6103 C C . TYR A 1 773 ? 66.812 -36.812 52.781 1 64.44 773 TYR A C 1
ATOM 6105 O O . TYR A 1 773 ? 67.75 -37.281 53.438 1 64.44 773 TYR A O 1
ATOM 6113 N N . GLN A 1 774 ? 66.688 -37 51.469 1 70.56 774 GLN A N 1
ATOM 6114 C CA . GLN A 1 774 ? 67.625 -37.906 50.781 1 70.56 774 GLN A CA 1
ATOM 6115 C C . GLN A 1 774 ? 69 -37.281 50.656 1 70.56 774 GLN A C 1
ATOM 6117 O O . GLN A 1 774 ? 70 -37.969 50.844 1 70.56 774 GLN A O 1
ATOM 6122 N N . ARG A 1 775 ? 69.125 -36.062 50.406 1 69.81 775 ARG A N 1
ATOM 6123 C CA . ARG A 1 775 ? 70.438 -35.344 50.344 1 69.81 775 ARG A CA 1
ATOM 6124 C C . ARG A 1 775 ? 71.062 -35.312 51.719 1 69.81 775 ARG A C 1
ATOM 6126 O O . ARG A 1 775 ? 72.312 -35.5 51.844 1 69.81 775 ARG A O 1
ATOM 6133 N N . ALA A 1 776 ? 70.188 -35.094 52.75 1 63.94 776 ALA A N 1
ATOM 6134 C CA . ALA A 1 776 ? 70.75 -35.094 54.125 1 63.94 776 ALA A CA 1
ATOM 6135 C C . ALA A 1 776 ? 71.25 -36.5 54.5 1 63.94 776 ALA A C 1
ATOM 6137 O O . ALA A 1 776 ? 72.25 -36.656 55.125 1 63.94 776 ALA A O 1
ATOM 6138 N N . LYS A 1 777 ? 70.562 -37.531 54 1 65.38 777 LYS A N 1
ATOM 6139 C CA . LYS A 1 777 ? 70.938 -38.906 54.25 1 65.38 777 LYS A CA 1
ATOM 6140 C C . LYS A 1 777 ? 72.25 -39.219 53.5 1 65.38 777 LYS A C 1
ATOM 6142 O O . LYS A 1 777 ? 73.125 -39.875 54.031 1 65.38 777 LYS A O 1
ATOM 6147 N N . ALA A 1 778 ? 72.312 -38.781 52.281 1 72 778 ALA A N 1
ATOM 6148 C CA . ALA A 1 778 ? 73.5 -39 51.5 1 72 778 ALA A CA 1
ATOM 6149 C C . ALA A 1 778 ? 74.688 -38.281 52.062 1 72 778 ALA A C 1
ATOM 6151 O O . ALA A 1 778 ? 75.812 -38.844 52.125 1 72 778 ALA A O 1
ATOM 6152 N N . LEU A 1 779 ? 74.562 -37.031 52.5 1 65.19 779 LEU A N 1
ATOM 6153 C CA . LEU A 1 779 ? 75.625 -36.281 53.156 1 65.19 779 LEU A CA 1
ATOM 6154 C C . LEU A 1 779 ? 76.062 -36.969 54.438 1 65.19 779 LEU A C 1
ATOM 6156 O O . LEU A 1 779 ? 77.25 -37.031 54.719 1 65.19 779 LEU A O 1
ATOM 6160 N N . LEU A 1 780 ? 75.062 -37.531 55.188 1 63.38 780 LEU A N 1
ATOM 6161 C CA . LEU A 1 780 ? 75.375 -38.281 56.375 1 63.38 780 LEU A CA 1
ATOM 6162 C C . LEU A 1 780 ? 76.188 -39.531 56.031 1 63.38 780 LEU A C 1
ATOM 6164 O O . LEU A 1 780 ? 77.125 -39.875 56.719 1 63.38 780 LEU A O 1
ATOM 6168 N N . GLN A 1 781 ? 75.688 -40.188 54.906 1 69.31 781 GLN A N 1
ATOM 6169 C CA . GLN A 1 781 ? 76.438 -41.406 54.531 1 69.31 781 GLN A CA 1
ATOM 6170 C C . GLN A 1 781 ? 77.812 -41.062 54.031 1 69.31 781 GLN A C 1
ATOM 6172 O O . GLN A 1 781 ? 78.812 -41.75 54.375 1 69.31 781 GLN A O 1
ATOM 6177 N N . GLU A 1 782 ? 77.938 -40.031 53.219 1 68.94 782 GLU A N 1
ATOM 6178 C CA . GLU A 1 782 ? 79.25 -39.625 52.75 1 68.94 782 GLU A CA 1
ATOM 6179 C C . GLU A 1 782 ? 80.125 -39.156 53.938 1 68.94 782 GLU A C 1
ATOM 6181 O O . GLU A 1 782 ? 81.312 -39.469 53.969 1 68.94 782 GLU A O 1
ATOM 6186 N N . THR A 1 783 ? 79.562 -38.312 54.844 1 64.12 783 THR A N 1
ATOM 6187 C CA . THR A 1 783 ? 80.312 -37.844 56.031 1 64.12 783 THR A CA 1
ATOM 6188 C C . THR A 1 783 ? 80.75 -39.031 56.875 1 64.12 783 THR A C 1
ATOM 6190 O O . THR A 1 783 ? 81.875 -39.062 57.438 1 64.12 783 THR A O 1
ATOM 6193 N N . GLN A 1 784 ? 79.812 -40.062 56.969 1 65.88 784 GLN A N 1
ATOM 6194 C CA . GLN A 1 784 ? 80.125 -41.281 57.719 1 65.88 784 GLN A CA 1
ATOM 6195 C C . GLN A 1 784 ? 81.312 -42.031 57.031 1 65.88 784 GLN A C 1
ATOM 6197 O O . GLN A 1 784 ? 82.188 -42.531 57.688 1 65.88 784 GLN A O 1
ATOM 6202 N N . GLU A 1 785 ? 81.125 -42.156 55.719 1 70.69 785 GLU A N 1
ATOM 6203 C CA . GLU A 1 785 ? 82.188 -42.844 55 1 70.69 785 GLU A CA 1
ATOM 6204 C C . GLU A 1 785 ? 83.5 -42.094 55.094 1 70.69 785 GLU A C 1
ATOM 6206 O O . GLU A 1 785 ? 84.562 -42.688 55.281 1 70.69 785 GLU A O 1
ATOM 6211 N N . ARG A 1 786 ? 83.5 -40.75 54.906 1 67.12 786 ARG A N 1
ATOM 6212 C CA . ARG A 1 786 ? 84.688 -39.969 55.062 1 67.12 786 ARG A CA 1
ATOM 6213 C C . ARG A 1 786 ? 85.188 -40.031 56.5 1 67.12 786 ARG A C 1
ATOM 6215 O O . ARG A 1 786 ? 86.438 -40.094 56.719 1 67.12 786 ARG A O 1
ATOM 6222 N N . LEU A 1 787 ? 84.25 -40.094 57.5 1 65.25 787 LEU A N 1
ATOM 6223 C CA . LEU A 1 787 ? 84.688 -40.281 58.906 1 65.25 787 LEU A CA 1
ATOM 6224 C C . LEU A 1 787 ? 85.312 -41.656 59.094 1 65.25 787 LEU A C 1
ATOM 6226 O O . LEU A 1 787 ? 86.375 -41.75 59.781 1 65.25 787 LEU A O 1
ATOM 6230 N N . THR A 1 788 ? 84.688 -42.719 58.531 1 67.25 788 THR A N 1
ATOM 6231 C CA . THR A 1 788 ? 85.312 -44.031 58.688 1 67.25 788 THR A CA 1
ATOM 6232 C C . THR A 1 788 ? 86.625 -44.062 58 1 67.25 788 THR A C 1
ATOM 6234 O O . THR A 1 788 ? 87.625 -44.656 58.531 1 67.25 788 THR A O 1
ATOM 6237 N N . LYS A 1 789 ? 86.688 -43.531 56.781 1 66.81 789 LYS A N 1
ATOM 6238 C CA . LYS A 1 789 ? 88 -43.5 56.125 1 66.81 789 LYS A CA 1
ATOM 6239 C C . LYS A 1 789 ? 89 -42.625 56.875 1 66.81 789 LYS A C 1
ATOM 6241 O O . LYS A 1 789 ? 90.188 -43 57 1 66.81 789 LYS A O 1
ATOM 6246 N N . ALA A 1 790 ? 88.562 -41.469 57.406 1 63.12 790 ALA A N 1
ATOM 6247 C CA . ALA A 1 790 ? 89.438 -40.625 58.156 1 63.12 790 ALA A CA 1
ATOM 6248 C C . ALA A 1 790 ? 89.938 -41.312 59.438 1 63.12 790 ALA A C 1
ATOM 6250 O O . ALA A 1 790 ? 91.062 -41.156 59.875 1 63.12 790 ALA A O 1
ATOM 6251 N N . ILE A 1 791 ? 89 -42.125 60.062 1 63.22 791 ILE A N 1
ATOM 6252 C CA . ILE A 1 791 ? 89.438 -42.906 61.219 1 63.22 791 ILE A CA 1
ATOM 6253 C C . ILE A 1 791 ? 90.438 -43.938 60.812 1 63.22 791 ILE A C 1
ATOM 6255 O O . ILE A 1 791 ? 91.438 -44.156 61.531 1 63.22 791 ILE A O 1
ATOM 6259 N N . ILE A 1 792 ? 90.188 -44.562 59.688 1 64.06 792 ILE A N 1
ATOM 6260 C CA . ILE A 1 792 ? 91.188 -45.562 59.25 1 64.06 792 ILE A CA 1
ATOM 6261 C C . ILE A 1 792 ? 92.5 -44.875 58.906 1 64.06 792 ILE A C 1
ATOM 6263 O O . ILE A 1 792 ? 93.562 -45.375 59.25 1 64.06 792 ILE A O 1
ATOM 6267 N N . ASP A 1 793 ? 92.438 -43.781 58.219 1 66.31 793 ASP A N 1
ATOM 6268 C CA . ASP A 1 793 ? 93.688 -43.156 57.812 1 66.31 793 ASP A CA 1
ATOM 6269 C C . ASP A 1 793 ? 94.188 -42.219 58.906 1 66.31 793 ASP A C 1
ATOM 6271 O O . ASP A 1 793 ? 95.25 -41.562 58.75 1 66.31 793 ASP A O 1
ATOM 6275 N N . LYS A 1 794 ? 93.938 -42.281 60.125 1 57.12 794 LYS A N 1
ATOM 6276 C CA . LYS A 1 794 ? 94.375 -41.656 61.375 1 57.12 794 LYS A CA 1
ATOM 6277 C C . LYS A 1 794 ? 94.5 -40.125 61.219 1 57.12 794 LYS A C 1
ATOM 6279 O O . LYS A 1 794 ? 95.375 -39.5 61.781 1 57.12 794 LYS A O 1
ATOM 6284 N N . ASP A 1 795 ? 94.062 -39.594 60.125 1 54.53 795 ASP A N 1
ATOM 6285 C CA . ASP A 1 795 ? 94.188 -38.156 59.938 1 54.53 795 ASP A CA 1
ATOM 6286 C C . ASP A 1 795 ? 93.125 -37.406 60.75 1 54.53 795 ASP A C 1
ATOM 6288 O O . ASP A 1 795 ? 91.875 -37.531 60.469 1 54.53 795 ASP A O 1
ATOM 6292 N N . MET A 1 796 ? 93.312 -36.969 61.938 1 57.75 796 MET A N 1
ATOM 6293 C CA . MET A 1 796 ? 92.562 -36.312 63 1 57.75 796 MET A CA 1
ATOM 6294 C C . MET A 1 796 ? 91.812 -35.094 62.438 1 57.75 796 MET A C 1
ATOM 6296 O O . MET A 1 796 ? 90.75 -34.719 62.938 1 57.75 796 MET A O 1
ATOM 6300 N N . ASN A 1 797 ? 92.562 -34.281 61.562 1 59.16 797 ASN A N 1
ATOM 6301 C CA . ASN A 1 797 ? 91.938 -33.031 61.062 1 59.16 797 ASN A CA 1
ATOM 6302 C C . ASN A 1 797 ? 90.625 -33.312 60.344 1 59.16 797 ASN A C 1
ATOM 6304 O O . ASN A 1 797 ? 89.688 -32.562 60.5 1 59.16 797 ASN A O 1
ATOM 6308 N N . ASN A 1 798 ? 90.688 -34.375 59.5 1 59.5 798 ASN A N 1
ATOM 6309 C CA . ASN A 1 798 ? 89.5 -34.656 58.719 1 59.5 798 ASN A CA 1
ATOM 6310 C C . ASN A 1 798 ? 88.375 -35.219 59.594 1 59.5 798 ASN A C 1
ATOM 6312 O O . ASN A 1 798 ? 87.188 -35.094 59.25 1 59.5 798 ASN A O 1
ATOM 6316 N N . VAL A 1 799 ? 88.688 -35.812 60.781 1 59.5 799 VAL A N 1
ATOM 6317 C CA . VAL A 1 799 ? 87.688 -36.25 61.75 1 59.5 799 VAL A CA 1
ATOM 6318 C C . VAL A 1 799 ? 86.938 -35.031 62.281 1 59.5 799 VAL A C 1
ATOM 6320 O O . VAL A 1 799 ? 85.688 -35.094 62.406 1 59.5 799 VAL A O 1
ATOM 6323 N N . SER A 1 800 ? 87.75 -33.938 62.656 1 60.28 800 SER A N 1
ATOM 6324 C CA . SER A 1 800 ? 87.062 -32.719 63.188 1 60.28 800 SER A CA 1
ATOM 6325 C C . SER A 1 800 ? 86.125 -32.094 62.156 1 60.28 800 SER A C 1
ATOM 6327 O O . SER A 1 800 ? 85.062 -31.656 62.5 1 60.28 800 SER A O 1
ATOM 6329 N N . LEU A 1 801 ? 86.625 -32.031 60.906 1 59.81 801 LEU A N 1
ATOM 6330 C CA . LEU A 1 801 ? 85.75 -31.469 59.844 1 59.81 801 LEU A CA 1
ATOM 6331 C C . LEU A 1 801 ? 84.562 -32.312 59.625 1 59.81 801 LEU A C 1
ATOM 6333 O O . LEU A 1 801 ? 83.438 -31.797 59.438 1 59.81 801 LEU A O 1
ATOM 6337 N N . ALA A 1 802 ? 84.75 -33.656 59.688 1 56.66 802 ALA A N 1
ATOM 6338 C CA . ALA A 1 802 ? 83.625 -34.562 59.5 1 56.66 802 ALA A CA 1
ATOM 6339 C C . ALA A 1 802 ? 82.625 -34.438 60.656 1 56.66 802 ALA A C 1
ATOM 6341 O O . ALA A 1 802 ? 81.438 -34.531 60.438 1 56.66 802 ALA A O 1
ATOM 6342 N N . SER A 1 803 ? 83.125 -34.188 61.969 1 58.94 803 SER A N 1
ATOM 6343 C CA . SER A 1 803 ? 82.25 -33.969 63.094 1 58.94 803 SER A CA 1
ATOM 6344 C C . SER A 1 803 ? 81.438 -32.719 62.906 1 58.94 803 SER A C 1
ATOM 6346 O O . SER A 1 803 ? 80.25 -32.656 63.281 1 58.94 803 SER A O 1
ATOM 6348 N N . GLY A 1 804 ? 82.125 -31.594 62.312 1 58.81 804 GLY A N 1
ATOM 6349 C CA . GLY A 1 804 ? 81.375 -30.391 62 1 58.81 804 GLY A CA 1
ATOM 6350 C C . GLY A 1 804 ? 80.25 -30.625 61 1 58.81 804 GLY A C 1
ATOM 6351 O O . GLY A 1 804 ? 79.125 -30.109 61.156 1 58.81 804 GLY A O 1
ATOM 6352 N N . PHE A 1 805 ? 80.562 -31.469 59.938 1 60.31 805 PHE A N 1
ATOM 6353 C CA . PHE A 1 805 ? 79.562 -31.734 58.938 1 60.31 805 PHE A CA 1
ATOM 6354 C C . PHE A 1 805 ? 78.438 -32.562 59.531 1 60.31 805 PHE A C 1
ATOM 6356 O O . PHE A 1 805 ? 77.25 -32.406 59.156 1 60.31 805 PHE A O 1
ATOM 6363 N N . LEU A 1 806 ? 78.688 -33.469 60.562 1 55.19 806 LEU A N 1
ATOM 6364 C CA . LEU A 1 806 ? 77.688 -34.25 61.219 1 55.19 806 LEU A CA 1
ATOM 6365 C C . LEU A 1 806 ? 76.688 -33.344 62 1 55.19 806 LEU A C 1
ATOM 6367 O O . LEU A 1 806 ? 75.5 -33.594 62 1 55.19 806 LEU A O 1
ATOM 6371 N N . GLU A 1 807 ? 77.25 -32.25 62.719 1 57 807 GLU A N 1
ATOM 6372 C CA . GLU A 1 807 ? 76.375 -31.359 63.5 1 57 807 GLU A CA 1
ATOM 6373 C C . GLU A 1 807 ? 75.438 -30.578 62.594 1 57 807 GLU A C 1
ATOM 6375 O O . GLU A 1 807 ? 74.25 -30.375 62.906 1 57 807 GLU A O 1
ATOM 6380 N N . VAL A 1 808 ? 75.938 -30.172 61.375 1 57.09 808 VAL A N 1
ATOM 6381 C CA . VAL A 1 808 ? 75.062 -29.422 60.438 1 57.09 808 VAL A CA 1
ATOM 6382 C C . VAL A 1 808 ? 74 -30.344 59.875 1 57.09 808 VAL A C 1
ATOM 6384 O O . VAL A 1 808 ? 72.875 -29.938 59.719 1 57.09 808 VAL A O 1
ATOM 6387 N N . ALA A 1 809 ? 74.375 -31.641 59.562 1 52.91 809 ALA A N 1
ATOM 6388 C CA . ALA A 1 809 ? 73.375 -32.594 59.031 1 52.91 809 ALA A CA 1
ATOM 6389 C C . ALA A 1 809 ? 72.312 -32.906 60.062 1 52.91 809 ALA A C 1
ATOM 6391 O O . ALA A 1 809 ? 71.125 -33.094 59.719 1 52.91 809 ALA A O 1
ATOM 6392 N N . ARG A 1 810 ? 72.5 -32.938 61.469 1 51.25 810 ARG A N 1
ATOM 6393 C CA . ARG A 1 810 ? 71.5 -33.188 62.5 1 51.25 810 ARG A CA 1
ATOM 6394 C C . ARG A 1 810 ? 70.562 -32.031 62.594 1 51.25 810 ARG A C 1
ATOM 6396 O O . ARG A 1 810 ? 69.375 -32.25 62.875 1 51.25 810 ARG A O 1
ATOM 6403 N N . LYS A 1 811 ? 70.938 -30.719 62.469 1 51.41 811 LYS A N 1
ATOM 6404 C CA . LYS A 1 811 ? 70 -29.609 62.594 1 51.41 811 LYS A CA 1
ATOM 6405 C C . LYS A 1 811 ? 69 -29.578 61.406 1 51.41 811 LYS A C 1
ATOM 6407 O O . LYS A 1 811 ? 67.938 -29.062 61.562 1 51.41 811 LYS A O 1
ATOM 6412 N N . LYS A 1 812 ? 69.375 -30.078 60.312 1 50.94 812 LYS A N 1
ATOM 6413 C CA . LYS A 1 812 ? 68.438 -30.016 59.188 1 50.94 812 LYS A CA 1
ATOM 6414 C C . LYS A 1 812 ? 67.562 -31.25 59.156 1 50.94 812 LYS A C 1
ATOM 6416 O O . LYS A 1 812 ? 66.5 -31.25 58.469 1 50.94 812 LYS A O 1
ATOM 6421 N N . THR A 1 813 ? 67.875 -32.406 59.75 1 44.44 813 THR A N 1
ATOM 6422 C CA . THR A 1 813 ? 66.938 -33.5 59.844 1 44.44 813 THR A CA 1
ATOM 6423 C C . THR A 1 813 ? 65.938 -33.281 61.031 1 44.44 813 THR A C 1
ATOM 6425 O O . THR A 1 813 ? 66.438 -33 62.156 1 44.44 813 THR A O 1
ATOM 6428 N N . MET B 1 1 ? -12.242 64.188 -48.625 1 29.78 1 MET B N 1
ATOM 6429 C CA . MET B 1 1 ? -12.953 64.188 -47.344 1 29.78 1 MET B CA 1
ATOM 6430 C C . MET B 1 1 ? -12.141 63.406 -46.281 1 29.78 1 MET B C 1
ATOM 6432 O O . MET B 1 1 ? -11.727 62.281 -46.531 1 29.78 1 MET B O 1
ATOM 6436 N N . SER B 1 2 ? -11.281 64.062 -45.625 1 38.38 2 SER B N 1
ATOM 6437 C CA . SER B 1 2 ? -10.312 63.594 -44.625 1 38.38 2 SER B CA 1
ATOM 6438 C C . SER B 1 2 ? -10.961 62.719 -43.562 1 38.38 2 SER B C 1
ATOM 6440 O O . SER B 1 2 ? -11.93 63.125 -42.906 1 38.38 2 SER B O 1
ATOM 6442 N N . HIS B 1 3 ? -11.188 61.469 -43.906 1 44.06 3 HIS B N 1
ATOM 6443 C CA . HIS B 1 3 ? -11.867 60.5 -43.062 1 44.06 3 HIS B CA 1
ATOM 6444 C C . HIS B 1 3 ? -11.312 60.531 -41.656 1 44.06 3 HIS B C 1
ATOM 6446 O O . HIS B 1 3 ? -10.109 60.344 -41.469 1 44.06 3 HIS B O 1
ATOM 6452 N N . SER B 1 4 ? -11.68 61.438 -40.938 1 52.06 4 SER B N 1
ATOM 6453 C CA . SER B 1 4 ? -11.312 61.625 -39.531 1 52.06 4 SER B CA 1
ATOM 6454 C C . SER B 1 4 ? -11.32 60.312 -38.781 1 52.06 4 SER B C 1
ATOM 6456 O O . SER B 1 4 ? -12.305 59.562 -38.812 1 52.06 4 SER B O 1
ATOM 6458 N N . LYS B 1 5 ? -10.164 59.719 -38.594 1 60.41 5 LYS B N 1
ATOM 6459 C CA . LYS B 1 5 ? -9.945 58.531 -37.781 1 60.41 5 LYS B CA 1
ATOM 6460 C C . LYS B 1 5 ? -10.57 58.656 -36.406 1 60.41 5 LYS B C 1
ATOM 6462 O O . LYS B 1 5 ? -10.414 59.688 -35.75 1 60.41 5 LYS B O 1
ATOM 6467 N N . THR B 1 6 ? -11.578 57.938 -36.219 1 71.06 6 THR B N 1
ATOM 6468 C CA . THR B 1 6 ? -12.258 57.969 -34.906 1 71.06 6 THR B CA 1
ATOM 6469 C C . THR B 1 6 ? -11.461 57.219 -33.875 1 71.06 6 THR B C 1
ATOM 6471 O O . THR B 1 6 ? -10.992 56.094 -34.125 1 71.06 6 THR B O 1
ATOM 6474 N N . THR B 1 7 ? -11.039 57.812 -32.781 1 75.12 7 THR B N 1
ATOM 6475 C CA . THR B 1 7 ? -10.328 57.219 -31.641 1 75.12 7 THR B CA 1
ATOM 6476 C C . THR B 1 7 ? -11.289 56.406 -30.766 1 75.12 7 THR B C 1
ATOM 6478 O O . THR B 1 7 ? -12.469 56.75 -30.672 1 75.12 7 THR B O 1
ATOM 6481 N N . PHE B 1 8 ? -10.828 55.281 -30.234 1 74.25 8 PHE B N 1
ATOM 6482 C CA . PHE B 1 8 ? -11.594 54.438 -29.312 1 74.25 8 PHE B CA 1
ATOM 6483 C C . PHE B 1 8 ? -12.008 55.219 -28.078 1 74.25 8 PHE B C 1
ATOM 6485 O O . PHE B 1 8 ? -11.195 55.938 -27.5 1 74.25 8 PHE B O 1
ATOM 6492 N N . GLN B 1 9 ? -13.25 55.25 -27.75 1 78.75 9 GLN B N 1
ATOM 6493 C CA . GLN B 1 9 ? -13.797 55.938 -26.594 1 78.75 9 GLN B CA 1
ATOM 6494 C C . GLN B 1 9 ? -14.25 54.969 -25.516 1 78.75 9 GLN B C 1
ATOM 6496 O O . GLN B 1 9 ? -14.93 54 -25.812 1 78.75 9 GLN B O 1
ATOM 6501 N N . ALA B 1 10 ? -13.805 55.219 -24.375 1 75.81 10 ALA B N 1
ATOM 6502 C CA . ALA B 1 10 ? -14.102 54.344 -23.234 1 75.81 10 ALA B CA 1
ATOM 6503 C C . ALA B 1 10 ? -15.609 54.25 -23 1 75.81 10 ALA B C 1
ATOM 6505 O O . ALA B 1 10 ? -16.094 53.219 -22.5 1 75.81 10 ALA B O 1
ATOM 6506 N N . ARG B 1 11 ? -16.406 55.156 -23.453 1 78.5 11 ARG B N 1
ATOM 6507 C CA . ARG B 1 11 ? -17.859 55.156 -23.281 1 78.5 11 ARG B CA 1
ATOM 6508 C C . ARG B 1 11 ? -18.516 54.062 -24.109 1 78.5 11 ARG B C 1
ATOM 6510 O O . ARG B 1 11 ? -19.641 53.656 -23.828 1 78.5 11 ARG B O 1
ATOM 6517 N N . TRP B 1 12 ? -17.797 53.531 -25.156 1 80 12 TRP B N 1
ATOM 6518 C CA . TRP B 1 12 ? -18.359 52.5 -26.031 1 80 12 TRP B CA 1
ATOM 6519 C C . TRP B 1 12 ? -18.469 51.156 -25.281 1 80 12 TRP B C 1
ATOM 6521 O O . TRP B 1 12 ? -19.328 50.344 -25.594 1 80 12 TRP B O 1
ATOM 6531 N N . LEU B 1 13 ? -17.625 51.031 -24.219 1 78.81 13 LEU B N 1
ATOM 6532 C CA . LEU B 1 13 ? -17.578 49.781 -23.469 1 78.81 13 LEU B CA 1
ATOM 6533 C C . LEU B 1 13 ? -18.812 49.656 -22.578 1 78.81 13 LEU B C 1
ATOM 6535 O O . LEU B 1 13 ? -19.188 48.531 -22.188 1 78.81 13 LEU B O 1
ATOM 6539 N N . GLU B 1 14 ? -19.5 50.688 -22.328 1 78.69 14 GLU B N 1
ATOM 6540 C CA . GLU B 1 14 ? -20.688 50.656 -21.469 1 78.69 14 GLU B CA 1
ATOM 6541 C C . GLU B 1 14 ? -21.938 50.406 -22.297 1 78.69 14 GLU B C 1
ATOM 6543 O O . GLU B 1 14 ? -23.016 50.156 -21.75 1 78.69 14 GLU B O 1
ATOM 6548 N N . GLN B 1 15 ? -21.859 50.312 -23.594 1 81.31 15 GLN B N 1
ATOM 6549 C CA . GLN B 1 15 ? -23.031 50.125 -24.453 1 81.31 15 GLN B CA 1
ATOM 6550 C C . GLN B 1 15 ? -23.297 48.625 -24.703 1 81.31 15 GLN B C 1
ATOM 6552 O O . GLN B 1 15 ? -22.406 47.812 -24.547 1 81.31 15 GLN B O 1
ATOM 6557 N N . MET B 1 16 ? -24.562 48.281 -24.984 1 80.12 16 MET B N 1
ATOM 6558 C CA . MET B 1 16 ? -25 46.906 -25.25 1 80.12 16 MET B CA 1
ATOM 6559 C C . MET B 1 16 ? -24.875 46.562 -26.734 1 80.12 16 MET B C 1
ATOM 6561 O O . MET B 1 16 ? -25.094 47.438 -27.578 1 80.12 16 MET B O 1
ATOM 6565 N N . ASP B 1 17 ? -24.453 45.344 -27 1 77.81 17 ASP B N 1
ATOM 6566 C CA . ASP B 1 17 ? -24.438 44.875 -28.391 1 77.81 17 ASP B CA 1
ATOM 6567 C C . ASP B 1 17 ? -25.828 44.406 -28.812 1 77.81 17 ASP B C 1
ATOM 6569 O O . ASP B 1 17 ? -26.766 44.375 -28 1 77.81 17 ASP B O 1
ATOM 6573 N N . ASP B 1 18 ? -26.047 44.062 -30.062 1 75.31 18 ASP B N 1
ATOM 6574 C CA . ASP B 1 18 ? -27.359 43.688 -30.578 1 75.31 18 ASP B CA 1
ATOM 6575 C C . ASP B 1 18 ? -27.844 42.375 -29.953 1 75.31 18 ASP B C 1
ATOM 6577 O O . ASP B 1 18 ? -29.031 42.062 -29.984 1 75.31 18 ASP B O 1
ATOM 6581 N N . SER B 1 19 ? -26.953 41.562 -29.328 1 71.31 19 SER B N 1
ATOM 6582 C CA . SER B 1 19 ? -27.344 40.344 -28.641 1 71.31 19 SER B CA 1
ATOM 6583 C C . SER B 1 19 ? -27.625 40.562 -27.172 1 71.31 19 SER B C 1
ATOM 6585 O O . SER B 1 19 ? -27.953 39.656 -26.438 1 71.31 19 SER B O 1
ATOM 6587 N N . GLY B 1 20 ? -27.641 41.781 -26.578 1 74.75 20 GLY B N 1
ATOM 6588 C CA . GLY B 1 20 ? -27.969 42.156 -25.219 1 74.75 20 GLY B CA 1
ATOM 6589 C C . GLY B 1 20 ? -26.812 42.062 -24.266 1 74.75 20 GLY B C 1
ATOM 6590 O O . GLY B 1 20 ? -27 42.062 -23.047 1 74.75 20 GLY B O 1
ATOM 6591 N N . VAL B 1 21 ? -25.641 41.969 -24.75 1 76.88 21 VAL B N 1
ATOM 6592 C CA . VAL B 1 21 ? -24.469 41.844 -23.906 1 76.88 21 VAL B CA 1
ATOM 6593 C C . VAL B 1 21 ? -23.656 43.156 -23.938 1 76.88 21 VAL B C 1
ATOM 6595 O O . VAL B 1 21 ? -23.516 43.75 -24.984 1 76.88 21 VAL B O 1
ATOM 6598 N N . ARG B 1 22 ? -23.281 43.562 -22.75 1 81 22 ARG B N 1
ATOM 6599 C CA . ARG B 1 22 ? -22.469 44.781 -22.641 1 81 22 ARG B CA 1
ATOM 6600 C C . ARG B 1 22 ? -21.141 44.594 -23.391 1 81 22 ARG B C 1
ATOM 6602 O O . ARG B 1 22 ? -20.438 43.594 -23.203 1 81 22 ARG B O 1
ATOM 6609 N N . ILE B 1 23 ? -20.688 45.469 -24.172 1 81.31 23 ILE B N 1
ATOM 6610 C CA . ILE B 1 23 ? -19.516 45.406 -25.031 1 81.31 23 ILE B CA 1
ATOM 6611 C C . ILE B 1 23 ? -18.25 45.312 -24.172 1 81.31 23 ILE B C 1
ATOM 6613 O O . ILE B 1 23 ? -17.312 44.594 -24.531 1 81.31 23 ILE B O 1
ATOM 6617 N N . GLY B 1 24 ? -18.25 45.938 -23.016 1 79.38 24 GLY B N 1
ATOM 6618 C CA . GLY B 1 24 ? -17.109 45.906 -22.109 1 79.38 24 GLY B CA 1
ATOM 6619 C C . GLY B 1 24 ? -16.797 44.531 -21.578 1 79.38 24 GLY B C 1
ATOM 6620 O O . GLY B 1 24 ? -15.703 44.281 -21.062 1 79.38 24 GLY B O 1
ATOM 6621 N N . LEU B 1 25 ? -17.734 43.688 -21.734 1 77.31 25 LEU B N 1
ATOM 6622 C CA . LEU B 1 25 ? -17.531 42.312 -21.25 1 77.31 25 LEU B CA 1
ATOM 6623 C C . LEU B 1 25 ? -16.719 41.5 -22.234 1 77.31 25 LEU B C 1
ATOM 6625 O O . LEU B 1 25 ? -16.094 40.5 -21.859 1 77.31 25 LEU B O 1
ATOM 6629 N N . TRP B 1 26 ? -16.734 41.875 -23.438 1 80.44 26 TRP B N 1
ATOM 6630 C CA . TRP B 1 26 ? -16.031 41.094 -24.422 1 80.44 26 TRP B CA 1
ATOM 6631 C C . TRP B 1 26 ? -15.062 41.938 -25.234 1 80.44 26 TRP B C 1
ATOM 6633 O O . TRP B 1 26 ? -14.219 41.406 -25.969 1 80.44 26 TRP B O 1
ATOM 6643 N N . CYS B 1 27 ? -15.039 43.219 -25.031 1 80.62 27 CYS B N 1
ATOM 6644 C CA . CYS B 1 27 ? -14.172 44.125 -25.781 1 80.62 27 CYS B CA 1
ATOM 6645 C C . CYS B 1 27 ? -13.281 44.906 -24.828 1 80.62 27 CYS B C 1
ATOM 6647 O O . CYS B 1 27 ? -13.75 45.438 -23.828 1 80.62 27 CYS B O 1
ATOM 6649 N N . ARG B 1 28 ? -11.977 44.938 -25.125 1 79.38 28 ARG B N 1
ATOM 6650 C CA . ARG B 1 28 ? -11.016 45.719 -24.344 1 79.38 28 ARG B CA 1
ATOM 6651 C C . ARG B 1 28 ? -10.211 46.656 -25.234 1 79.38 28 ARG B C 1
ATOM 6653 O O . ARG B 1 28 ? -10.062 46.406 -26.438 1 79.38 28 ARG B O 1
ATOM 6660 N N . THR B 1 29 ? -9.695 47.625 -24.516 1 76.88 29 THR B N 1
ATOM 6661 C CA . THR B 1 29 ? -8.797 48.594 -25.172 1 76.88 29 THR B CA 1
ATOM 6662 C C . THR B 1 29 ? -7.395 48 -25.297 1 76.88 29 THR B C 1
ATOM 6664 O O . THR B 1 29 ? -6.992 47.156 -24.484 1 76.88 29 THR B O 1
ATOM 6667 N N . VAL B 1 30 ? -6.688 48.25 -26.453 1 72.94 30 VAL B N 1
ATOM 6668 C CA . VAL B 1 30 ? -5.281 47.906 -26.625 1 72.94 30 VAL B CA 1
ATOM 6669 C C . VAL B 1 30 ? -4.398 49.094 -26.234 1 72.94 30 VAL B C 1
ATOM 6671 O O . VAL B 1 30 ? -4.562 50.188 -26.766 1 72.94 30 VAL B O 1
ATOM 6674 N N . ASP B 1 31 ? -3.471 48.875 -25.234 1 69.12 31 ASP B N 1
ATOM 6675 C CA . ASP B 1 31 ? -2.529 49.938 -24.828 1 69.12 31 ASP B CA 1
ATOM 6676 C C . ASP B 1 31 ? -1.611 50.312 -25.984 1 69.12 31 ASP B C 1
ATOM 6678 O O . ASP B 1 31 ? -1.027 49.438 -26.641 1 69.12 31 ASP B O 1
ATOM 6682 N N . GLY B 1 32 ? -1.537 51.719 -26.391 1 73.19 32 GLY B N 1
ATOM 6683 C CA . GLY B 1 32 ? -0.664 52.312 -27.391 1 73.19 32 GLY B CA 1
ATOM 6684 C C . GLY B 1 32 ? -1.299 52.406 -28.766 1 73.19 32 GLY B C 1
ATOM 6685 O O . GLY B 1 32 ? -0.728 53 -29.672 1 73.19 32 GLY B O 1
ATOM 6686 N N . ALA B 1 33 ? -2.5 51.688 -28.984 1 72.31 33 ALA B N 1
ATOM 6687 C CA . ALA B 1 33 ? -3.16 51.812 -30.281 1 72.31 33 ALA B CA 1
ATOM 6688 C C . ALA B 1 33 ? -4.562 52.406 -30.141 1 72.31 33 ALA B C 1
ATOM 6690 O O . ALA B 1 33 ? -5.531 51.656 -29.953 1 72.31 33 ALA B O 1
ATOM 6691 N N . PRO B 1 34 ? -4.73 53.656 -30.234 1 75.19 34 PRO B N 1
ATOM 6692 C CA . PRO B 1 34 ? -5.992 54.344 -29.938 1 75.19 34 PRO B CA 1
ATOM 6693 C C . PRO B 1 34 ? -7.082 54.031 -30.969 1 75.19 34 PRO B C 1
ATOM 6695 O O . PRO B 1 34 ? -8.258 54.312 -30.734 1 75.19 34 PRO B O 1
ATOM 6698 N N . TYR B 1 35 ? -6.777 53.344 -32.062 1 78.25 35 TYR B N 1
ATOM 6699 C CA . TYR B 1 35 ? -7.73 53.094 -33.125 1 78.25 35 TYR B CA 1
ATOM 6700 C C . TYR B 1 35 ? -8.102 51.625 -33.219 1 78.25 35 TYR B C 1
ATOM 6702 O O . TYR B 1 35 ? -8.805 51.188 -34.125 1 78.25 35 TYR B O 1
ATOM 6710 N N . LYS B 1 36 ? -7.664 50.781 -32.312 1 79.94 36 LYS B N 1
ATOM 6711 C CA . LYS B 1 36 ? -7.926 49.344 -32.312 1 79.94 36 LYS B CA 1
ATOM 6712 C C . LYS B 1 36 ? -8.516 48.875 -31 1 79.94 36 LYS B C 1
ATOM 6714 O O . LYS B 1 36 ? -8.219 49.438 -29.938 1 79.94 36 LYS B O 1
ATOM 6719 N N . ALA B 1 37 ? -9.523 47.969 -30.984 1 80.94 37 ALA B N 1
ATOM 6720 C CA . ALA B 1 37 ? -10.086 47.25 -29.844 1 80.94 37 ALA B CA 1
ATOM 6721 C C . ALA B 1 37 ? -9.875 45.75 -29.969 1 80.94 37 ALA B C 1
ATOM 6723 O O . ALA B 1 37 ? -9.703 45.219 -31.078 1 80.94 37 ALA B O 1
ATOM 6724 N N . THR B 1 38 ? -9.68 45.094 -28.875 1 82.38 38 THR B N 1
ATOM 6725 C CA . THR B 1 38 ? -9.508 43.656 -28.906 1 82.38 38 THR B CA 1
ATOM 6726 C C . THR B 1 38 ? -10.734 42.938 -28.344 1 82.38 38 THR B C 1
ATOM 6728 O O . THR B 1 38 ? -11.219 43.312 -27.266 1 82.38 38 THR B O 1
ATOM 6731 N N . CYS B 1 39 ? -11.328 41.938 -29.047 1 77.62 39 CYS B N 1
ATOM 6732 C CA . CYS B 1 39 ? -12.391 41.062 -28.547 1 77.62 39 CYS B CA 1
ATOM 6733 C C . CYS B 1 39 ? -11.812 39.906 -27.75 1 77.62 39 CYS B C 1
ATOM 6735 O O . CYS B 1 39 ? -11.07 39.062 -28.297 1 77.62 39 CYS B O 1
ATOM 6737 N N . ILE B 1 40 ? -12.18 39.875 -26.5 1 78.75 40 ILE B N 1
ATOM 6738 C CA . ILE B 1 40 ? -11.664 38.875 -25.578 1 78.75 40 ILE B CA 1
ATOM 6739 C C . ILE B 1 40 ? -12.242 37.5 -25.938 1 78.75 40 ILE B C 1
ATOM 6741 O O . ILE B 1 40 ? -11.609 36.469 -25.703 1 78.75 40 ILE B O 1
ATOM 6745 N N . LEU B 1 41 ? -13.305 37.344 -26.547 1 75.38 41 LEU B N 1
ATOM 6746 C CA . LEU B 1 41 ? -13.977 36.094 -26.891 1 75.38 41 LEU B CA 1
ATOM 6747 C C . LEU B 1 41 ? -13.43 35.531 -28.203 1 75.38 41 LEU B C 1
ATOM 6749 O O . LEU B 1 41 ? -13.156 34.344 -28.281 1 75.38 41 LEU B O 1
ATOM 6753 N N . CYS B 1 42 ? -13.234 36.344 -29.109 1 75.38 42 CYS B N 1
ATOM 6754 C CA . CYS B 1 42 ? -12.773 35.938 -30.422 1 75.38 42 CYS B CA 1
ATOM 6755 C C . CYS B 1 42 ? -11.266 36.125 -30.562 1 75.38 42 CYS B C 1
ATOM 6757 O O . CYS B 1 42 ? -10.672 35.719 -31.562 1 75.38 42 CYS B O 1
ATOM 6759 N N . LYS B 1 43 ? -10.547 36.656 -29.562 1 73.81 43 LYS B N 1
ATOM 6760 C CA . LYS B 1 43 ? -9.125 37 -29.5 1 73.81 43 LYS B CA 1
ATOM 6761 C C . LYS B 1 43 ? -8.68 37.688 -30.812 1 73.81 43 LYS B C 1
ATOM 6763 O O . LYS B 1 43 ? -7.582 37.406 -31.297 1 73.81 43 LYS B O 1
ATOM 6768 N N . LYS B 1 44 ? -9.445 38.531 -31.297 1 79.5 44 LYS B N 1
ATOM 6769 C CA . LYS B 1 44 ? -9.156 39.281 -32.531 1 79.5 44 LYS B CA 1
ATOM 6770 C C . LYS B 1 44 ? -9.133 40.781 -32.281 1 79.5 44 LYS B C 1
ATOM 6772 O O . LYS B 1 44 ? -9.883 41.281 -31.438 1 79.5 44 LYS B O 1
ATOM 6777 N N . GLN B 1 45 ? -8.203 41.438 -32.906 1 80.19 45 GLN B N 1
ATOM 6778 C CA . GLN B 1 45 ? -8.141 42.906 -32.875 1 80.19 45 GLN B CA 1
ATOM 6779 C C . GLN B 1 45 ? -9.109 43.531 -33.844 1 80.19 45 GLN B C 1
ATOM 6781 O O . GLN B 1 45 ? -9.18 43.094 -35.031 1 80.19 45 GLN B O 1
ATOM 6786 N N . ILE B 1 46 ? -9.992 44.312 -33.438 1 78.44 46 ILE B N 1
ATOM 6787 C CA . ILE B 1 46 ? -10.984 45.031 -34.219 1 78.44 46 ILE B CA 1
ATOM 6788 C C . ILE B 1 46 ? -10.477 46.469 -34.531 1 78.44 46 ILE B C 1
ATOM 6790 O O . ILE B 1 46 ? -10.141 47.219 -33.594 1 78.44 46 ILE B O 1
ATOM 6794 N N . SER B 1 47 ? -10.258 46.812 -35.812 1 78.44 47 SER B N 1
ATOM 6795 C CA . SER B 1 47 ? -9.898 48.188 -36.188 1 78.44 47 SER B CA 1
ATOM 6796 C C . SER B 1 47 ? -11.102 49.125 -36.125 1 78.44 47 SER B C 1
ATOM 6798 O O . SER B 1 47 ? -12.133 48.875 -36.75 1 78.44 47 SER B O 1
ATOM 6800 N N . CYS B 1 48 ? -11.086 50.094 -35.281 1 74.38 48 CYS B N 1
ATOM 6801 C CA . CYS B 1 48 ? -12.172 51.031 -35.062 1 74.38 48 CYS B CA 1
ATOM 6802 C C . CYS B 1 48 ? -11.93 52.344 -35.812 1 74.38 48 CYS B C 1
ATOM 6804 O O . CYS B 1 48 ? -12.555 53.344 -35.531 1 74.38 48 CYS B O 1
ATOM 6806 N N . ASP B 1 49 ? -11.016 52.406 -36.781 1 74.88 49 ASP B N 1
ATOM 6807 C CA . ASP B 1 49 ? -10.57 53.625 -37.5 1 74.88 49 ASP B CA 1
ATOM 6808 C C . ASP B 1 49 ? -11.68 54.188 -38.344 1 74.88 49 ASP B C 1
ATOM 6810 O O . ASP B 1 49 ? -11.797 55.406 -38.5 1 74.88 49 ASP B O 1
ATOM 6814 N N . ASN B 1 50 ? -12.477 53.375 -38.969 1 74.44 50 ASN B N 1
ATOM 6815 C CA . ASN B 1 50 ? -13.414 53.906 -39.969 1 74.44 50 ASN B CA 1
ATOM 6816 C C . ASN B 1 50 ? -14.742 54.281 -39.344 1 74.44 50 ASN B C 1
ATOM 6818 O O . ASN B 1 50 ? -15.219 55.406 -39.531 1 74.44 50 ASN B O 1
ATOM 6822 N N . SER B 1 51 ? -15.57 53.375 -38.625 1 75.25 51 SER B N 1
ATOM 6823 C CA . SER B 1 51 ? -16.922 53.688 -38.188 1 75.25 51 SER B CA 1
ATOM 6824 C C . SER B 1 51 ? -17.047 53.469 -36.656 1 75.25 51 SER B C 1
ATOM 6826 O O . SER B 1 51 ? -18.156 53.5 -36.125 1 75.25 51 SER B O 1
ATOM 6828 N N . GLY B 1 52 ? -15.977 53.594 -35.969 1 76.44 52 GLY B N 1
ATOM 6829 C CA . GLY B 1 52 ? -15.906 53.531 -34.531 1 76.44 52 GLY B CA 1
ATOM 6830 C C . GLY B 1 52 ? -16.75 52.438 -33.938 1 76.44 52 GLY B C 1
ATOM 6831 O O . GLY B 1 52 ? -16.547 51.25 -34.219 1 76.44 52 GLY B O 1
ATOM 6832 N N . LEU B 1 53 ? -17.828 52.875 -33.219 1 77 53 LEU B N 1
ATOM 6833 C CA . LEU B 1 53 ? -18.734 52 -32.5 1 77 53 LEU B CA 1
ATOM 6834 C C . LEU B 1 53 ? -19.438 51.031 -33.438 1 77 53 LEU B C 1
ATOM 6836 O O . LEU B 1 53 ? -19.688 49.875 -33.094 1 77 53 LEU B O 1
ATOM 6840 N N . HIS B 1 54 ? -19.734 51.438 -34.625 1 79.75 54 HIS B N 1
ATOM 6841 C CA . HIS B 1 54 ? -20.438 50.594 -35.594 1 79.75 54 HIS B CA 1
ATOM 6842 C C . HIS B 1 54 ? -19.609 49.375 -36 1 79.75 54 HIS B C 1
ATOM 6844 O O . HIS B 1 54 ? -20.156 48.312 -36.219 1 79.75 54 HIS B O 1
ATOM 6850 N N . GLN B 1 55 ? -18.25 49.469 -36.031 1 80.88 55 GLN B N 1
ATOM 6851 C CA . GLN B 1 55 ? -17.375 48.344 -36.344 1 80.88 55 GLN B CA 1
ATOM 6852 C C . GLN B 1 55 ? -17.344 47.312 -35.219 1 80.88 55 GLN B C 1
ATOM 6854 O O . GLN B 1 55 ? -17.266 46.125 -35.438 1 80.88 55 GLN B O 1
ATOM 6859 N N . ILE B 1 56 ? -17.469 47.812 -33.969 1 80.88 56 ILE B N 1
ATOM 6860 C CA . ILE B 1 56 ? -17.516 46.938 -32.812 1 80.88 56 ILE B CA 1
ATOM 6861 C C . ILE B 1 56 ? -18.844 46.188 -32.781 1 80.88 56 ILE B C 1
ATOM 6863 O O . ILE B 1 56 ? -18.859 44.969 -32.562 1 80.88 56 ILE B O 1
ATOM 6867 N N . LYS B 1 57 ? -19.938 46.844 -33.094 1 80.62 57 LYS B N 1
ATOM 6868 C CA . LYS B 1 57 ? -21.25 46.219 -33.156 1 80.62 57 LYS B CA 1
ATOM 6869 C C . LYS B 1 57 ? -21.344 45.25 -34.344 1 80.62 57 LYS B C 1
ATOM 6871 O O . LYS B 1 57 ? -22.016 44.219 -34.25 1 80.62 57 LYS B O 1
ATOM 6876 N N . GLN B 1 58 ? -20.688 45.531 -35.469 1 81 58 GLN B N 1
ATOM 6877 C CA . GLN B 1 58 ? -20.656 44.625 -36.625 1 81 58 GLN B CA 1
ATOM 6878 C C . GLN B 1 58 ? -19.875 43.344 -36.281 1 81 58 GLN B C 1
ATOM 6880 O O . GLN B 1 58 ? -20.266 42.25 -36.688 1 81 58 GLN B O 1
ATOM 6885 N N . HIS B 1 59 ? -18.719 43.469 -35.531 1 79.31 59 HIS B N 1
ATOM 6886 C CA . HIS B 1 59 ? -18 42.281 -35.062 1 79.31 59 HIS B CA 1
ATOM 6887 C C . HIS B 1 59 ? -18.891 41.406 -34.188 1 79.31 59 HIS B C 1
ATOM 6889 O O . HIS B 1 59 ? -18.875 40.156 -34.344 1 79.31 59 HIS B O 1
ATOM 6895 N N . ALA B 1 60 ? -19.703 41.969 -33.312 1 78.94 60 ALA B N 1
ATOM 6896 C CA . ALA B 1 60 ? -20.625 41.25 -32.469 1 78.94 60 ALA B CA 1
ATOM 6897 C C . ALA B 1 60 ? -21.656 40.469 -33.281 1 78.94 60 ALA B C 1
ATOM 6899 O O . ALA B 1 60 ? -22.203 39.469 -32.812 1 78.94 60 ALA B O 1
ATOM 6900 N N . LYS B 1 61 ? -21.938 40.844 -34.5 1 77.38 61 LYS B N 1
ATOM 6901 C CA . LYS B 1 61 ? -22.891 40.156 -35.375 1 77.38 61 LYS B CA 1
ATOM 6902 C C . LYS B 1 61 ? -22.234 39.031 -36.125 1 77.38 61 LYS B C 1
ATOM 6904 O O . LYS B 1 61 ? -22.906 38.25 -36.812 1 77.38 61 LYS B O 1
ATOM 6909 N N . GLY B 1 62 ? -20.906 38.938 -36.094 1 77.94 62 GLY B N 1
ATOM 6910 C CA . GLY B 1 62 ? -20.219 37.844 -36.75 1 77.94 62 GLY B CA 1
ATOM 6911 C C . GLY B 1 62 ? -20.578 36.5 -36.156 1 77.94 62 GLY B C 1
ATOM 6912 O O . GLY B 1 62 ? -20.844 36.375 -34.969 1 77.94 62 GLY B O 1
ATOM 6913 N N . GLU B 1 63 ? -20.672 35.438 -36.906 1 74.38 63 GLU B N 1
ATOM 6914 C CA . GLU B 1 63 ? -21.094 34.125 -36.5 1 74.38 63 GLU B CA 1
ATOM 6915 C C . GLU B 1 63 ? -20.125 33.531 -35.469 1 74.38 63 GLU B C 1
ATOM 6917 O O . GLU B 1 63 ? -20.547 32.875 -34.5 1 74.38 63 GLU B O 1
ATOM 6922 N N . ASN B 1 64 ? -18.922 33.844 -35.625 1 73.56 64 ASN B N 1
ATOM 6923 C CA . ASN B 1 64 ? -17.906 33.344 -34.688 1 73.56 64 ASN B CA 1
ATOM 6924 C C . ASN B 1 64 ? -18.031 34 -33.344 1 73.56 64 ASN B C 1
ATOM 6926 O O . ASN B 1 64 ? -17.906 33.344 -32.312 1 73.56 64 ASN B O 1
ATOM 6930 N N . HIS B 1 65 ? -18.234 35.188 -33.25 1 75.38 65 HIS B N 1
ATOM 6931 C CA . HIS B 1 65 ? -18.438 35.875 -32 1 75.38 65 HIS B CA 1
ATOM 6932 C C . HIS B 1 65 ? -19.75 35.469 -31.344 1 75.38 65 HIS B C 1
ATOM 6934 O O . HIS B 1 65 ? -19.797 35.219 -30.141 1 75.38 65 HIS B O 1
ATOM 6940 N N . LYS B 1 66 ? -20.812 35.312 -32.062 1 75.44 66 LYS B N 1
ATOM 6941 C CA . LYS B 1 66 ? -22.094 34.875 -31.531 1 75.44 66 LYS B CA 1
ATOM 6942 C C . LYS B 1 66 ? -21.969 33.5 -30.875 1 75.44 66 LYS B C 1
ATOM 6944 O O . LYS B 1 66 ? -22.531 33.25 -29.812 1 75.44 66 LYS B O 1
ATOM 6949 N N . ARG B 1 67 ? -21.344 32.656 -31.547 1 71.56 67 ARG B N 1
ATOM 6950 C CA . ARG B 1 67 ? -21.125 31.328 -30.984 1 71.56 67 ARG B CA 1
ATOM 6951 C C . ARG B 1 67 ? -20.281 31.406 -29.703 1 71.56 67 ARG B C 1
ATOM 6953 O O . ARG B 1 67 ? -20.609 30.75 -28.703 1 71.56 67 ARG B O 1
ATOM 6960 N N . ALA B 1 68 ? -19.25 32.156 -29.656 1 72.94 68 ALA B N 1
ATOM 6961 C CA . ALA B 1 68 ? -18.406 32.312 -28.484 1 72.94 68 ALA B CA 1
ATOM 6962 C C . ALA B 1 68 ? -19.141 33.031 -27.359 1 72.94 68 ALA B C 1
ATOM 6964 O O . ALA B 1 68 ? -19 32.688 -26.188 1 72.94 68 ALA B O 1
ATOM 6965 N N . SER B 1 69 ? -19.859 34 -27.688 1 70.56 69 SER B N 1
ATOM 6966 C CA . SER B 1 69 ? -20.656 34.75 -26.734 1 70.56 69 SER B CA 1
ATOM 6967 C C . SER B 1 69 ? -21.781 33.875 -26.141 1 70.56 69 SER B C 1
ATOM 6969 O O . SER B 1 69 ? -22.031 33.906 -24.938 1 70.56 69 SER B O 1
ATOM 6971 N N . LYS B 1 70 ? -22.531 33.125 -26.938 1 66.06 70 LYS B N 1
ATOM 6972 C CA . LYS B 1 70 ? -23.562 32.219 -26.453 1 66.06 70 LYS B CA 1
ATOM 6973 C C . LYS B 1 70 ? -22.969 31.188 -25.5 1 66.06 70 LYS B C 1
ATOM 6975 O O . LYS B 1 70 ? -23.578 30.859 -24.469 1 66.06 70 LYS B O 1
ATOM 6980 N N . ILE B 1 71 ? -21.859 30.656 -25.844 1 61.81 71 ILE B N 1
ATOM 6981 C CA . ILE B 1 71 ? -21.188 29.703 -24.969 1 61.81 71 ILE B CA 1
ATOM 6982 C C . ILE B 1 71 ? -20.75 30.375 -23.672 1 61.81 71 ILE B C 1
ATOM 6984 O O . ILE B 1 71 ? -20.891 29.812 -22.594 1 61.81 71 ILE B O 1
ATOM 6988 N N . HIS B 1 72 ? -20.172 31.516 -23.781 1 58.44 72 HIS B N 1
ATOM 6989 C CA . HIS B 1 72 ? -19.625 32.219 -22.625 1 58.44 72 HIS B CA 1
ATOM 6990 C C . HIS B 1 72 ? -20.719 32.844 -21.797 1 58.44 72 HIS B C 1
ATOM 6992 O O . HIS B 1 72 ? -20.625 32.938 -20.562 1 58.44 72 HIS B O 1
ATOM 6998 N N . PHE B 1 73 ? -21.688 33.438 -22.359 1 52.66 73 PHE B N 1
ATOM 6999 C CA . PHE B 1 73 ? -22.719 34.156 -21.625 1 52.66 73 PHE B CA 1
ATOM 7000 C C . PHE B 1 73 ? -24.031 33.375 -21.609 1 52.66 73 PHE B C 1
ATOM 7002 O O . PHE B 1 73 ? -25.016 33.844 -21.031 1 52.66 73 PHE B O 1
ATOM 7009 N N . SER B 1 74 ? -24.219 32.281 -22.344 1 42.84 74 SER B N 1
ATOM 7010 C CA . SER B 1 74 ? -25.469 31.531 -22.188 1 42.84 74 SER B CA 1
ATOM 7011 C C . SER B 1 74 ? -25.594 30.969 -20.766 1 42.84 74 SER B C 1
ATOM 7013 O O . SER B 1 74 ? -24.594 30.609 -20.141 1 42.84 74 SER B O 1
ATOM 7015 N N . THR B 1 75 ? -26.688 31.281 -20.078 1 37.66 75 THR B N 1
ATOM 7016 C CA . THR B 1 75 ? -27.219 31 -18.75 1 37.66 75 THR B CA 1
ATOM 7017 C C . THR B 1 75 ? -27.078 29.516 -18.422 1 37.66 75 THR B C 1
ATOM 7019 O O . THR B 1 75 ? -27.516 29.078 -17.359 1 37.66 75 THR B O 1
ATOM 7022 N N . SER B 1 76 ? -26.953 28.625 -19.438 1 33.44 76 SER B N 1
ATOM 7023 C CA . SER B 1 76 ? -27.219 27.281 -18.938 1 33.44 76 SER B CA 1
ATOM 7024 C C . SER B 1 76 ? -26.172 26.844 -17.922 1 33.44 76 SER B C 1
ATOM 7026 O O . SER B 1 76 ? -26.25 25.75 -17.375 1 33.44 76 SER B O 1
ATOM 7028 N N . GLN B 1 77 ? -24.938 27.266 -18.031 1 29.86 77 GLN B N 1
ATOM 7029 C CA . GLN B 1 77 ? -24.078 26.844 -16.938 1 29.86 77 GLN B CA 1
ATOM 7030 C C . GLN B 1 77 ? -24.453 27.578 -15.648 1 29.86 77 GLN B C 1
ATOM 7032 O O . GLN B 1 77 ? -24.516 28.797 -15.617 1 29.86 77 GLN B O 1
ATOM 7037 N N . SER B 1 78 ? -25.359 26.938 -14.773 1 28.22 78 SER B N 1
ATOM 7038 C CA . SER B 1 78 ? -25.812 27.453 -13.492 1 28.22 78 SER B CA 1
ATOM 7039 C C . SER B 1 78 ? -24.688 28.188 -12.758 1 28.22 78 SER B C 1
ATOM 7041 O O . SER B 1 78 ? -23.859 27.547 -12.109 1 28.22 78 SER B O 1
ATOM 7043 N N . ARG B 1 79 ? -23.922 28.953 -13.398 1 28.33 79 ARG B N 1
ATOM 7044 C CA . ARG B 1 79 ? -22.984 29.828 -12.695 1 28.33 79 ARG B CA 1
ATOM 7045 C C . ARG B 1 79 ? -23.688 30.562 -11.555 1 28.33 79 ARG B C 1
ATOM 7047 O O . ARG B 1 79 ? -24.828 31 -11.695 1 28.33 79 ARG B O 1
ATOM 7054 N N . PHE B 1 80 ? -23.25 30.328 -10.297 1 24.41 80 PHE B N 1
ATOM 7055 C CA . PHE B 1 80 ? -23.656 31.047 -9.094 1 24.41 80 PHE B CA 1
ATOM 7056 C C . PHE B 1 80 ? -23.734 32.531 -9.352 1 24.41 80 PHE B C 1
ATOM 7058 O O . PHE B 1 80 ? -22.719 33.219 -9.516 1 24.41 80 PHE B O 1
ATOM 7065 N N . SER B 1 81 ? -24.516 33.031 -10.266 1 25.89 81 SER B N 1
ATOM 7066 C CA . SER B 1 81 ? -24.812 34.469 -10.406 1 25.89 81 SER B CA 1
ATOM 7067 C C . SER B 1 81 ? -25.062 35.094 -9.047 1 25.89 81 SER B C 1
ATOM 7069 O O . SER B 1 81 ? -26.016 34.75 -8.352 1 25.89 81 SER B O 1
ATOM 7071 N N . TRP B 1 82 ? -24.016 35.438 -8.359 1 20.48 82 TRP B N 1
ATOM 7072 C CA . TRP B 1 82 ? -24.219 36.312 -7.207 1 20.48 82 TRP B CA 1
ATOM 7073 C C . TRP B 1 82 ? -25.062 37.531 -7.586 1 20.48 82 TRP B C 1
ATOM 7075 O O . TRP B 1 82 ? -24.734 38.281 -8.516 1 20.48 82 TRP B O 1
ATOM 7085 N N . LYS B 1 83 ? -26.375 37.375 -7.613 1 24.09 83 LYS B N 1
ATOM 7086 C CA . LYS B 1 83 ? -27.312 38.5 -7.676 1 24.09 83 LYS B CA 1
ATOM 7087 C C . LYS B 1 83 ? -26.766 39.719 -6.914 1 24.09 83 LYS B C 1
ATOM 7089 O O . LYS B 1 83 ? -26.484 39.625 -5.719 1 24.09 83 LYS B O 1
ATOM 7094 N N . GLY B 1 84 ? -25.953 40.594 -7.516 1 20.14 84 GLY B N 1
ATOM 7095 C CA . GLY B 1 84 ? -25.562 41.906 -7.027 1 20.14 84 GLY B CA 1
ATOM 7096 C C . GLY B 1 84 ? -26.688 42.656 -6.344 1 20.14 84 GLY B C 1
ATOM 7097 O O . GLY B 1 84 ? -27.844 42.531 -6.73 1 20.14 84 GLY B O 1
ATOM 7098 N N . VAL B 1 85 ? -26.609 42.844 -5.02 1 21.2 85 VAL B N 1
ATOM 7099 C CA . VAL B 1 85 ? -27.453 43.656 -4.172 1 21.2 85 VAL B CA 1
ATOM 7100 C C . VAL B 1 85 ? -27.672 45.031 -4.844 1 21.2 85 VAL B C 1
ATOM 7102 O O . VAL B 1 85 ? -26.719 45.75 -5.086 1 21.2 85 VAL B O 1
ATOM 7105 N N . ALA B 1 86 ? -28.5 45.062 -5.855 1 22.42 86 ALA B N 1
ATOM 7106 C CA . ALA B 1 86 ? -28.969 46.375 -6.293 1 22.42 86 ALA B CA 1
ATOM 7107 C C . ALA B 1 86 ? -29.328 47.25 -5.102 1 22.42 86 ALA B C 1
ATOM 7109 O O . ALA B 1 86 ? -29.969 46.812 -4.152 1 22.42 86 ALA B O 1
ATOM 7110 N N . LYS B 1 87 ? -28.578 48.219 -4.898 1 21.05 87 LYS B N 1
ATOM 7111 C CA . LYS B 1 87 ? -28.859 49.375 -4.031 1 21.05 87 LYS B CA 1
ATOM 7112 C C . LYS B 1 87 ? -30.25 49.938 -4.289 1 21.05 87 LYS B C 1
ATOM 7114 O O . LYS B 1 87 ? -30.531 50.438 -5.379 1 21.05 87 LYS B O 1
ATOM 7119 N N . LYS B 1 88 ? -31.281 49.281 -3.85 1 22.03 88 LYS B N 1
ATOM 7120 C CA . LYS B 1 88 ? -32.531 50.031 -3.803 1 22.03 88 LYS B CA 1
ATOM 7121 C C . LYS B 1 88 ? -32.281 51.438 -3.234 1 22.03 88 LYS B C 1
ATOM 7123 O O . LYS B 1 88 ? -31.641 51.594 -2.203 1 22.03 88 LYS B O 1
ATOM 7128 N N . ASP B 1 89 ? -32.25 52.531 -3.977 1 18.22 89 ASP B N 1
ATOM 7129 C CA . ASP B 1 89 ? -32.312 53.969 -3.719 1 18.22 89 ASP B CA 1
ATOM 7130 C C . ASP B 1 89 ? -33.406 54.281 -2.701 1 18.22 89 ASP B C 1
ATOM 7132 O O . ASP B 1 89 ? -34.594 54.094 -2.975 1 18.22 89 ASP B O 1
ATOM 7136 N N . ASP B 1 90 ? -33.281 53.812 -1.415 1 19.64 90 ASP B N 1
ATOM 7137 C CA . ASP B 1 90 ? -34.156 54.344 -0.359 1 19.64 90 ASP B CA 1
ATOM 7138 C C . ASP B 1 90 ? -34.125 55.844 -0.332 1 19.64 90 ASP B C 1
ATOM 7140 O O . ASP B 1 90 ? -33.094 56.469 -0.061 1 19.64 90 ASP B O 1
ATOM 7144 N N . SER B 1 91 ? -34.75 56.531 -1.28 1 19.09 91 SER B N 1
ATOM 7145 C CA . SER B 1 91 ? -35.219 57.875 -1.12 1 19.09 91 SER B CA 1
ATOM 7146 C C . SER B 1 91 ? -35.875 58.094 0.248 1 19.09 91 SER B C 1
ATOM 7148 O O . SER B 1 91 ? -36.656 57.25 0.709 1 19.09 91 SER B O 1
ATOM 7150 N N . GLN B 1 92 ? -35.219 58.906 1.108 1 18.81 92 GLN B N 1
ATOM 7151 C CA . GLN B 1 92 ? -35.469 59.438 2.443 1 18.81 92 GLN B CA 1
ATOM 7152 C C . GLN B 1 92 ? -36.875 60.031 2.525 1 18.81 92 GLN B C 1
ATOM 7154 O O . GLN B 1 92 ? -37.156 61.031 1.86 1 18.81 92 GLN B O 1
ATOM 7159 N N . PRO B 1 93 ? -38.062 59.312 2.223 1 21.41 93 PRO B N 1
ATOM 7160 C CA . PRO B 1 93 ? -39.156 60.219 2.49 1 21.41 93 PRO B CA 1
ATOM 7161 C C . PRO B 1 93 ? -39.062 60.906 3.857 1 21.41 93 PRO B C 1
ATOM 7163 O O . PRO B 1 93 ? -38.406 60.375 4.766 1 21.41 93 PRO B O 1
ATOM 7166 N N . PRO B 1 94 ? -39.406 62.188 4.051 1 20.25 94 PRO B N 1
ATOM 7167 C CA . PRO B 1 94 ? -39.188 63.156 5.117 1 20.25 94 PRO B CA 1
ATOM 7168 C C . PRO B 1 94 ? -39.812 62.75 6.441 1 20.25 94 PRO B C 1
ATOM 7170 O O . PRO B 1 94 ? -41 62.344 6.473 1 20.25 94 PRO B O 1
ATOM 7173 N N . LEU B 1 95 ? -39.125 61.906 7.215 1 18.78 95 LEU B N 1
ATOM 7174 C CA . LEU B 1 95 ? -39.688 61.469 8.477 1 18.78 95 LEU B CA 1
ATOM 7175 C C . LEU B 1 95 ? -40.219 62.656 9.281 1 18.78 95 LEU B C 1
ATOM 7177 O O . LEU B 1 95 ? -39.438 63.562 9.633 1 18.78 95 LEU B O 1
ATOM 7181 N N . SER B 1 96 ? -41.469 63.125 8.93 1 18.97 96 SER B N 1
ATOM 7182 C CA . SER B 1 96 ? -42.125 64.125 9.719 1 18.97 96 SER B CA 1
ATOM 7183 C C . SER B 1 96 ? -42.188 63.75 11.195 1 18.97 96 SER B C 1
ATOM 7185 O O . SER B 1 96 ? -42.375 62.594 11.523 1 18.97 96 SER B O 1
ATOM 7187 N N . PHE B 1 97 ? -41.594 64.562 12.133 1 18.05 97 PHE B N 1
ATOM 7188 C CA . PHE B 1 97 ? -41.281 64.625 13.555 1 18.05 97 PHE B CA 1
ATOM 7189 C C . PHE B 1 97 ? -42.531 64.5 14.398 1 18.05 97 PHE B C 1
ATOM 7191 O O . PHE B 1 97 ? -42.469 64.562 15.625 1 18.05 97 PHE B O 1
ATOM 7198 N N . LYS B 1 98 ? -43.812 64.312 13.93 1 19.61 98 LYS B N 1
ATOM 7199 C CA . LYS B 1 98 ? -44.75 64.875 14.867 1 19.61 98 LYS B CA 1
ATOM 7200 C C . LYS B 1 98 ? -44.781 64.062 16.172 1 19.61 98 LYS B C 1
ATOM 7202 O O . LYS B 1 98 ? -44.531 62.875 16.188 1 19.61 98 LYS B O 1
ATOM 7207 N N . SER B 1 99 ? -44.938 64.688 17.406 1 17.61 99 SER B N 1
ATOM 7208 C CA . SER B 1 99 ? -44.875 64.688 18.859 1 17.61 99 SER B CA 1
ATOM 7209 C C . SER B 1 99 ? -45.969 63.781 19.453 1 17.61 99 SER B C 1
ATOM 7211 O O . SER B 1 99 ? -46.062 63.656 20.672 1 17.61 99 SER B O 1
ATOM 7213 N N . LYS B 1 100 ? -46.938 63.156 18.688 1 18.75 100 LYS B N 1
ATOM 7214 C CA . LYS B 1 100 ? -48.188 63 19.422 1 18.75 100 LYS B CA 1
ATOM 7215 C C . LYS B 1 100 ? -47.969 62.219 20.703 1 18.75 100 LYS B C 1
ATOM 7217 O O . LYS B 1 100 ? -47.25 61.219 20.719 1 18.75 100 LYS B O 1
ATOM 7222 N N . THR B 1 101 ? -48.312 62.562 21.984 1 18.36 101 THR B N 1
ATOM 7223 C CA . THR B 1 101 ? -48.312 62.469 23.438 1 18.36 101 THR B CA 1
ATOM 7224 C C . THR B 1 101 ? -49 61.188 23.891 1 18.36 101 THR B C 1
ATOM 7226 O O . THR B 1 101 ? -48.812 60.719 25.016 1 18.36 101 THR B O 1
ATOM 7229 N N . SER B 1 102 ? -50.031 60.562 23.141 1 18.95 102 SER B N 1
ATOM 7230 C CA . SER B 1 102 ? -51.156 60.062 23.922 1 18.95 102 SER B CA 1
ATOM 7231 C C . SER B 1 102 ? -50.719 58.938 24.859 1 18.95 102 SER B C 1
ATOM 7233 O O . SER B 1 102 ? -49.688 58.281 24.609 1 18.95 102 SER B O 1
ATOM 7235 N N . SER B 1 103 ? -51.375 58.656 26.062 1 20.2 103 SER B N 1
ATOM 7236 C CA . SER B 1 103 ? -51.438 58.156 27.438 1 20.2 103 SER B CA 1
ATOM 7237 C C . SER B 1 103 ? -51.625 56.625 27.469 1 20.2 103 SER B C 1
ATOM 7239 O O . SER B 1 103 ? -51.75 56.031 28.531 1 20.2 103 SER B O 1
ATOM 7241 N N . PRO B 1 104 ? -51.344 55.875 26.344 1 18.73 104 PRO B N 1
ATOM 7242 C CA . PRO B 1 104 ? -52.125 54.656 26.312 1 18.73 104 PRO B CA 1
ATOM 7243 C C . PRO B 1 104 ? -51.875 53.75 27.516 1 18.73 104 PRO B C 1
ATOM 7245 O O . PRO B 1 104 ? -50.781 53.812 28.109 1 18.73 104 PRO B O 1
ATOM 7248 N N . SER B 1 105 ? -52.938 53.156 28.156 1 20.59 105 SER B N 1
ATOM 7249 C CA . SER B 1 105 ? -53.406 52.375 29.312 1 20.59 105 SER B CA 1
ATOM 7250 C C . SER B 1 105 ? -52.688 51.031 29.375 1 20.59 105 SER B C 1
ATOM 7252 O O . SER B 1 105 ? -52.25 50.5 28.359 1 20.59 105 SER B O 1
ATOM 7254 N N . MET B 1 106 ? -52.188 50.5 30.547 1 20.45 106 MET B N 1
ATOM 7255 C CA . MET B 1 106 ? -51.219 49.594 31.188 1 20.45 106 MET B CA 1
ATOM 7256 C C . MET B 1 106 ? -51.594 48.156 30.906 1 20.45 106 MET B C 1
ATOM 7258 O O . MET B 1 106 ? -50.938 47.25 31.422 1 20.45 106 MET B O 1
ATOM 7262 N N . SER B 1 107 ? -52.688 47.844 30.172 1 20.59 107 SER B N 1
ATOM 7263 C CA . SER B 1 107 ? -53.344 46.562 30.516 1 20.59 107 SER B CA 1
ATOM 7264 C C . SER B 1 107 ? -52.406 45.375 30.297 1 20.59 107 SER B C 1
ATOM 7266 O O . SER B 1 107 ? -51.531 45.438 29.453 1 20.59 107 SER B O 1
ATOM 7268 N N . ALA B 1 108 ? -52.438 44.281 31.203 1 23.62 108 ALA B N 1
ATOM 7269 C CA . ALA B 1 108 ? -51.719 43.094 31.719 1 23.62 108 ALA B CA 1
ATOM 7270 C C . ALA B 1 108 ? -51.594 42.031 30.625 1 23.62 108 ALA B C 1
ATOM 7272 O O . ALA B 1 108 ? -52.594 41.406 30.219 1 23.62 108 ALA B O 1
ATOM 7273 N N . PRO B 1 109 ? -51.031 42.344 29.469 1 20.05 109 PRO B N 1
ATOM 7274 C CA . PRO B 1 109 ? -51.406 41.531 28.297 1 20.05 109 PRO B CA 1
ATOM 7275 C C . PRO B 1 109 ? -51.125 40.031 28.516 1 20.05 109 PRO B C 1
ATOM 7277 O O . PRO B 1 109 ? -50.188 39.688 29.203 1 20.05 109 PRO B O 1
ATOM 7280 N N . ILE B 1 110 ? -52.125 39.188 28.422 1 21.84 110 ILE B N 1
ATOM 7281 C CA . ILE B 1 110 ? -52.406 37.781 28.609 1 21.84 110 ILE B CA 1
ATOM 7282 C C . ILE B 1 110 ? -51.375 36.938 27.859 1 21.84 110 ILE B C 1
ATOM 7284 O O . ILE B 1 110 ? -50.969 37.281 26.75 1 21.84 110 ILE B O 1
ATOM 7288 N N . LEU B 1 111 ? -50.625 36 28.469 1 21.77 111 LEU B N 1
ATOM 7289 C CA . LEU B 1 111 ? -49.594 35 28.297 1 21.77 111 LEU B CA 1
ATOM 7290 C C . LEU B 1 111 ? -49.844 34.156 27.047 1 21.77 111 LEU B C 1
ATOM 7292 O O . LEU B 1 111 ? -50.656 33.219 27.078 1 21.77 111 LEU B O 1
ATOM 7296 N N . SER B 1 112 ? -50.344 34.812 25.969 1 20.44 112 SER B N 1
ATOM 7297 C CA . SER B 1 112 ? -50.969 33.969 24.953 1 20.44 112 SER B CA 1
ATOM 7298 C C . SER B 1 112 ? -50.031 32.844 24.5 1 20.44 112 SER B C 1
ATOM 7300 O O . SER B 1 112 ? -48.812 33 24.547 1 20.44 112 SER B O 1
ATOM 7302 N N . GLU B 1 113 ? -50.562 31.641 24.312 1 23.94 113 GLU B N 1
ATOM 7303 C CA . GLU B 1 113 ? -50.188 30.266 24 1 23.94 113 GLU B CA 1
ATOM 7304 C C . GLU B 1 113 ? -49.344 30.188 22.734 1 23.94 113 GLU B C 1
ATOM 7306 O O . GLU B 1 113 ? -49.656 30.859 21.734 1 23.94 113 GLU B O 1
ATOM 7311 N N . PRO B 1 114 ? -48 29.938 22.844 1 24.62 114 PRO B N 1
ATOM 7312 C CA . PRO B 1 114 ? -46.969 30.078 21.797 1 24.62 114 PRO B CA 1
ATOM 7313 C C . PRO B 1 114 ? -47.469 29.578 20.438 1 24.62 114 PRO B C 1
ATOM 7315 O O . PRO B 1 114 ? -47.969 28.453 20.344 1 24.62 114 PRO B O 1
ATOM 7318 N N . SER B 1 115 ? -48.125 30.328 19.688 1 23.88 115 SER B N 1
ATOM 7319 C CA . SER B 1 115 ? -48.812 29.953 18.469 1 23.88 115 SER B CA 1
ATOM 7320 C C . SER B 1 115 ? -47.969 29.016 17.609 1 23.88 115 SER B C 1
ATOM 7322 O O . SER B 1 115 ? -46.75 29.062 17.656 1 23.88 115 SER B O 1
ATOM 7324 N N . SER B 1 116 ? -48.562 28.016 16.969 1 24.16 116 SER B N 1
ATOM 7325 C CA . SER B 1 116 ? -48.25 26.875 16.109 1 24.16 116 SER B CA 1
ATOM 7326 C C . SER B 1 116 ? -47.406 27.297 14.898 1 24.16 116 SER B C 1
ATOM 7328 O O . SER B 1 116 ? -47.906 28.078 14.07 1 24.16 116 SER B O 1
ATOM 7330 N N . ALA B 1 117 ? -46.219 27.75 15.031 1 27.62 117 ALA B N 1
ATOM 7331 C CA . ALA B 1 117 ? -45.281 28.094 13.953 1 27.62 117 ALA B CA 1
ATOM 7332 C C . ALA B 1 117 ? -45.625 27.312 12.688 1 27.62 117 ALA B C 1
ATOM 7334 O O . ALA B 1 117 ? -45.812 26.094 12.727 1 27.62 117 ALA B O 1
ATOM 7335 N N . GLY B 1 118 ? -46.344 27.875 11.828 1 28.23 118 GLY B N 1
ATOM 7336 C CA . GLY B 1 118 ? -46.906 27.203 10.664 1 28.23 118 GLY B CA 1
ATOM 7337 C C . GLY B 1 118 ? -45.875 26.281 9.984 1 28.23 118 GLY B C 1
ATOM 7338 O O . GLY B 1 118 ? -44.688 26.531 10.055 1 28.23 118 GLY B O 1
ATOM 7339 N N . PRO B 1 119 ? -46.156 24.984 9.914 1 29.52 119 PRO B N 1
ATOM 7340 C CA . PRO B 1 119 ? -45.281 23.953 9.375 1 29.52 119 PRO B CA 1
ATOM 7341 C C . PRO B 1 119 ? -44.5 24.438 8.148 1 29.52 119 PRO B C 1
ATOM 7343 O O . PRO B 1 119 ? -45.094 24.906 7.184 1 29.52 119 PRO B O 1
ATOM 7346 N N . SER B 1 120 ? -43.562 25.453 8.219 1 32.47 120 SER B N 1
ATOM 7347 C CA . SER B 1 120 ? -42.719 25.594 7.031 1 32.47 120 SER B CA 1
ATOM 7348 C C . SER B 1 120 ? -42.875 24.375 6.109 1 32.47 120 SER B C 1
ATOM 7350 O O . SER B 1 120 ? -42.719 23.234 6.543 1 32.47 120 SER B O 1
ATOM 7352 N N . SER B 1 121 ? -43.781 24.406 5.297 1 34.06 121 SER B N 1
ATOM 7353 C CA . SER B 1 121 ? -44.312 23.391 4.406 1 34.06 121 SER B CA 1
ATOM 7354 C C . SER B 1 121 ? -43.219 22.484 3.873 1 34.06 121 SER B C 1
ATOM 7356 O O . SER B 1 121 ? -42.406 22.891 3.021 1 34.06 121 SER B O 1
ATOM 7358 N N . LEU B 1 122 ? -42.344 21.922 4.699 1 41.38 122 LEU B N 1
ATOM 7359 C CA . LEU B 1 122 ? -41.438 20.812 4.352 1 41.38 122 LEU B CA 1
ATOM 7360 C C . LEU B 1 122 ? -42 20.031 3.162 1 41.38 122 LEU B C 1
ATOM 7362 O O . LEU B 1 122 ? -43 19.328 3.287 1 41.38 122 LEU B O 1
ATOM 7366 N N . ILE B 1 123 ? -42.125 20.844 2.15 1 48.44 123 ILE B N 1
ATOM 7367 C CA . ILE B 1 123 ? -42.469 20.031 1.001 1 48.44 123 ILE B CA 1
ATOM 7368 C C . ILE B 1 123 ? -41.906 18.625 1.182 1 48.44 123 ILE B C 1
ATOM 7370 O O . ILE B 1 123 ? -40.688 18.453 1.331 1 48.44 123 ILE B O 1
ATOM 7374 N N . PRO B 1 124 ? -42.719 17.828 1.746 1 64.75 124 PRO B N 1
ATOM 7375 C CA . PRO B 1 124 ? -42.281 16.438 1.931 1 64.75 124 PRO B CA 1
ATOM 7376 C C . PRO B 1 124 ? -41.438 15.93 0.781 1 64.75 124 PRO B C 1
ATOM 7378 O O . PRO B 1 124 ? -41.625 16.344 -0.368 1 64.75 124 PRO B O 1
ATOM 7381 N N . LEU B 1 125 ? -40.219 15.617 1.12 1 77.19 125 LEU B N 1
ATOM 7382 C CA . LEU B 1 125 ? -39.344 15 0.115 1 77.19 125 LEU B CA 1
ATOM 7383 C C . LEU B 1 125 ? -40.125 14.023 -0.751 1 77.19 125 LEU B C 1
ATOM 7385 O O . LEU B 1 125 ? -40.969 13.266 -0.243 1 77.19 125 LEU B O 1
ATOM 7389 N N . THR B 1 126 ? -40.156 14.305 -2.004 1 83.62 126 THR B N 1
ATOM 7390 C CA . THR B 1 126 ? -40.75 13.359 -2.934 1 83.62 126 THR B CA 1
ATOM 7391 C C . THR B 1 126 ? -40.031 12.016 -2.887 1 83.62 126 THR B C 1
ATOM 7393 O O . THR B 1 126 ? -38.969 11.898 -2.277 1 83.62 126 THR B O 1
ATOM 7396 N N . SER B 1 127 ? -40.688 11.055 -3.336 1 86.12 127 SER B N 1
ATOM 7397 C CA . SER B 1 127 ? -40.094 9.734 -3.412 1 86.12 127 SER B CA 1
ATOM 7398 C C . SER B 1 127 ? -38.75 9.781 -4.168 1 86.12 127 SER B C 1
ATOM 7400 O O . SER B 1 127 ? -37.812 9.07 -3.818 1 86.12 127 SER B O 1
ATOM 7402 N N . GLY B 1 128 ? -38.75 10.664 -5.086 1 88.69 128 GLY B N 1
ATOM 7403 C CA . GLY B 1 128 ? -37.5 10.852 -5.832 1 88.69 128 GLY B CA 1
ATOM 7404 C C . GLY B 1 128 ? -36.406 11.5 -5.016 1 88.69 128 GLY B C 1
ATOM 7405 O O . GLY B 1 128 ? -35.25 11.125 -5.129 1 88.69 128 GLY B O 1
ATOM 7406 N N . ASP B 1 129 ? -36.812 12.375 -4.199 1 92.56 129 ASP B N 1
ATOM 7407 C CA . ASP B 1 129 ? -35.844 13.062 -3.336 1 92.56 129 ASP B CA 1
ATOM 7408 C C . ASP B 1 129 ? -35.281 12.109 -2.299 1 92.56 129 ASP B C 1
ATOM 7410 O O . ASP B 1 129 ? -34.094 12.211 -1.949 1 92.56 129 ASP B O 1
ATOM 7414 N N . CYS B 1 130 ? -36.125 11.211 -1.885 1 93.31 130 CYS B N 1
ATOM 7415 C CA . CYS B 1 130 ? -35.688 10.25 -0.888 1 93.31 130 CYS B CA 1
ATOM 7416 C C . CYS B 1 130 ? -34.625 9.305 -1.481 1 93.31 130 CYS B C 1
ATOM 7418 O O . CYS B 1 130 ? -33.688 8.914 -0.803 1 93.31 130 CYS B O 1
ATOM 7420 N N . ARG B 1 131 ? -34.844 8.961 -2.727 1 94.88 131 ARG B N 1
ATOM 7421 C CA . ARG B 1 131 ? -33.875 8.109 -3.416 1 94.88 131 ARG B CA 1
ATOM 7422 C C . ARG B 1 131 ? -32.531 8.828 -3.584 1 94.88 131 ARG B C 1
ATOM 7424 O O . ARG B 1 131 ? -31.484 8.242 -3.34 1 94.88 131 ARG B O 1
ATOM 7431 N N . VAL B 1 132 ? -32.625 10.078 -3.932 1 95.38 132 VAL B N 1
ATOM 7432 C CA . VAL B 1 132 ? -31.406 10.867 -4.133 1 95.38 132 VAL B CA 1
ATOM 7433 C C . VAL B 1 132 ? -30.703 11.07 -2.801 1 95.38 132 VAL B C 1
ATOM 7435 O O . VAL B 1 132 ? -29.469 11.07 -2.742 1 95.38 132 VAL B O 1
ATOM 7438 N N . LYS B 1 133 ? -31.5 11.281 -1.782 1 96.12 133 LYS B N 1
ATOM 7439 C CA . LYS B 1 133 ? -30.922 11.414 -0.446 1 96.12 133 LYS B CA 1
ATOM 7440 C C . LYS B 1 133 ? -30.125 10.164 -0.06 1 96.12 133 LYS B C 1
ATOM 7442 O O . LYS B 1 133 ? -29.016 10.266 0.446 1 96.12 133 LYS B O 1
ATOM 7447 N N . ALA B 1 134 ? -30.672 9.008 -0.324 1 96.38 134 ALA B N 1
ATOM 7448 C CA . ALA B 1 134 ? -30 7.746 -0.015 1 96.38 134 ALA B CA 1
ATOM 7449 C C . ALA B 1 134 ? -28.719 7.594 -0.83 1 96.38 134 ALA B C 1
ATOM 7451 O O . ALA B 1 134 ? -27.688 7.16 -0.306 1 96.38 134 ALA B O 1
ATOM 7452 N N . GLU B 1 135 ? -28.797 7.969 -2.047 1 96.69 135 GLU B N 1
ATOM 7453 C CA . GLU B 1 135 ? -27.625 7.887 -2.922 1 96.69 135 GLU B CA 1
ATOM 7454 C C . GLU B 1 135 ? -26.531 8.844 -2.471 1 96.69 135 GLU B C 1
ATOM 7456 O O . GLU B 1 135 ? -25.344 8.5 -2.494 1 96.69 135 GLU B O 1
ATOM 7461 N N . ALA B 1 136 ? -26.906 10.008 -2.064 1 97.25 136 ALA B N 1
ATOM 7462 C CA . ALA B 1 136 ? -25.953 11.016 -1.58 1 97.25 136 ALA B CA 1
ATOM 7463 C C . ALA B 1 136 ? -25.25 10.531 -0.315 1 97.25 136 ALA B C 1
ATOM 7465 O O . ALA B 1 136 ? -24.031 10.703 -0.174 1 97.25 136 ALA B O 1
ATOM 7466 N N . MET B 1 137 ? -26.016 9.969 0.503 1 97.25 137 MET B N 1
ATOM 7467 C CA . MET B 1 137 ? -25.453 9.477 1.756 1 97.25 137 MET B CA 1
ATOM 7468 C C . MET B 1 137 ? -24.469 8.344 1.5 1 97.25 137 MET B C 1
ATOM 7470 O O . MET B 1 137 ? -23.406 8.289 2.121 1 97.25 137 MET B O 1
ATOM 7474 N N . TRP B 1 138 ? -24.781 7.473 0.579 1 96.75 138 TRP B N 1
ATOM 7475 C CA . TRP B 1 138 ? -23.859 6.391 0.229 1 96.75 138 TRP B CA 1
ATOM 7476 C C . TRP B 1 138 ? -22.578 6.945 -0.407 1 96.75 138 TRP B C 1
ATOM 7478 O O . TRP B 1 138 ? -21.484 6.484 -0.102 1 96.75 138 TRP B O 1
ATOM 7488 N N . ALA B 1 139 ? -22.766 7.895 -1.271 1 97.5 139 ALA B N 1
ATOM 7489 C CA . ALA B 1 139 ? -21.609 8.523 -1.907 1 97.5 139 ALA B CA 1
ATOM 7490 C C . ALA B 1 139 ? -20.688 9.148 -0.87 1 97.5 139 ALA B C 1
ATOM 7492 O O . ALA B 1 139 ? -19.469 9.078 -0.996 1 97.5 139 ALA B O 1
ATOM 7493 N N . MET B 1 140 ? -21.266 9.75 0.143 1 97.81 140 MET B N 1
ATOM 7494 C CA . MET B 1 140 ? -20.469 10.344 1.215 1 97.81 140 MET B CA 1
ATOM 7495 C C . MET B 1 140 ? -19.688 9.273 1.975 1 97.81 140 MET B C 1
ATOM 7497 O O . MET B 1 140 ? -18.547 9.484 2.367 1 97.81 140 MET B O 1
ATOM 7501 N N . LYS B 1 141 ? -20.328 8.156 2.139 1 96.56 141 LYS B N 1
ATOM 7502 C CA . LYS B 1 141 ? -19.656 7.047 2.812 1 96.56 141 LYS B CA 1
ATOM 7503 C C . LYS B 1 141 ? -18.484 6.523 1.981 1 96.56 141 LYS B C 1
ATOM 7505 O O . LYS B 1 141 ? -17.422 6.238 2.52 1 96.56 141 LYS B O 1
ATOM 7510 N N . VAL B 1 142 ? -18.719 6.402 0.696 1 96.31 142 VAL B N 1
ATOM 7511 C CA . VAL B 1 142 ? -17.672 5.953 -0.216 1 96.31 142 VAL B CA 1
ATOM 7512 C C . VAL B 1 142 ? -16.469 6.887 -0.12 1 96.31 142 VAL B C 1
ATOM 7514 O O . VAL B 1 142 ? -15.32 6.43 -0.044 1 96.31 142 VAL B O 1
ATOM 7517 N N . ALA B 1 143 ? -16.703 8.125 -0.048 1 96.88 143 ALA B N 1
ATOM 7518 C CA . ALA B 1 143 ? -15.641 9.125 0.006 1 96.88 143 ALA B CA 1
ATOM 7519 C C . ALA B 1 143 ? -14.953 9.117 1.369 1 96.88 143 ALA B C 1
ATOM 7521 O O . ALA B 1 143 ? -13.727 9.102 1.45 1 96.88 143 ALA B O 1
ATOM 7522 N N . SER B 1 144 ? -15.711 9.133 2.447 1 95.94 144 SER B N 1
ATOM 7523 C CA . SER B 1 144 ? -15.172 9.25 3.799 1 95.94 144 SER B CA 1
ATOM 7524 C C . SER B 1 144 ? -14.359 8.023 4.184 1 95.94 144 SER B C 1
ATOM 7526 O O . SER B 1 144 ? -13.383 8.125 4.926 1 95.94 144 SER B O 1
ATOM 7528 N N . SER B 1 145 ? -14.742 6.852 3.654 1 94.38 145 SER B N 1
ATOM 7529 C CA . SER B 1 145 ? -14.078 5.605 4.031 1 94.38 145 SER B CA 1
ATOM 7530 C C . SER B 1 145 ? -13.109 5.145 2.947 1 94.38 145 SER B C 1
ATOM 7532 O O . SER B 1 145 ? -12.492 4.086 3.07 1 94.38 145 SER B O 1
ATOM 7534 N N . ASN B 1 146 ? -12.961 5.859 1.895 1 93.19 146 ASN B N 1
ATOM 7535 C CA . ASN B 1 146 ? -12.055 5.559 0.788 1 93.19 146 ASN B CA 1
ATOM 7536 C C . ASN B 1 146 ? -12.414 4.238 0.117 1 93.19 146 ASN B C 1
ATOM 7538 O O . ASN B 1 146 ? -11.531 3.43 -0.179 1 93.19 146 ASN B O 1
ATOM 7542 N N . TYR B 1 147 ? -13.734 3.957 -0.039 1 94 147 TYR B N 1
ATOM 7543 C CA . TYR B 1 147 ? -14.125 2.775 -0.801 1 94 147 TYR B CA 1
ATOM 7544 C C . TYR B 1 147 ? -13.773 2.941 -2.275 1 94 147 TYR B C 1
ATOM 7546 O O . TYR B 1 147 ? -13.938 4.023 -2.84 1 94 147 TYR B O 1
ATOM 7554 N N . SER B 1 148 ? -13.289 1.872 -2.852 1 91.81 148 SER B N 1
ATOM 7555 C CA . SER B 1 148 ? -12.992 1.924 -4.281 1 91.81 148 SER B CA 1
ATOM 7556 C C . SER B 1 148 ? -14.266 2.055 -5.105 1 91.81 148 SER B C 1
ATOM 7558 O O . SER B 1 148 ? -15.289 1.453 -4.773 1 91.81 148 SER B O 1
ATOM 7560 N N . PHE B 1 149 ? -14.188 2.744 -6.188 1 92.69 149 PHE B N 1
ATOM 7561 C CA . PHE B 1 149 ? -15.336 2.877 -7.074 1 92.69 149 PHE B CA 1
ATOM 7562 C C . PHE B 1 149 ? -15.648 1.551 -7.758 1 92.69 149 PHE B C 1
ATOM 7564 O O . PHE B 1 149 ? -16.797 1.306 -8.156 1 92.69 149 PHE B O 1
ATOM 7571 N N . VAL B 1 150 ? -14.688 0.7 -7.805 1 88.19 150 VAL B N 1
ATOM 7572 C CA . VAL B 1 150 ? -14.828 -0.587 -8.477 1 88.19 150 VAL B CA 1
ATOM 7573 C C . VAL B 1 150 ? -15.719 -1.511 -7.645 1 88.19 150 VAL B C 1
ATOM 7575 O O . VAL B 1 150 ? -16.281 -2.48 -8.164 1 88.19 150 VAL B O 1
ATOM 7578 N N . SER B 1 151 ? -15.898 -1.229 -6.395 1 88.75 151 SER B N 1
ATOM 7579 C CA . SER B 1 151 ? -16.703 -2.062 -5.512 1 88.75 151 SER B CA 1
ATOM 7580 C C . SER B 1 151 ? -18.172 -1.643 -5.547 1 88.75 151 SER B C 1
ATOM 7582 O O . SER B 1 151 ? -19.016 -2.258 -4.895 1 88.75 151 SER B O 1
ATOM 7584 N N . THR B 1 152 ? -18.516 -0.703 -6.359 1 88.38 152 THR B N 1
ATOM 7585 C CA . THR B 1 152 ? -19.859 -0.116 -6.344 1 88.38 152 THR B CA 1
ATOM 7586 C C . THR B 1 152 ? -20.828 -0.961 -7.156 1 88.38 152 THR B C 1
ATOM 7588 O O . THR B 1 152 ? -22.016 -1.059 -6.816 1 88.38 152 THR B O 1
ATOM 7591 N N . PRO B 1 153 ? -20.344 -1.569 -8.18 1 86.31 153 PRO B N 1
ATOM 7592 C CA . PRO B 1 153 ? -21.297 -2.385 -8.922 1 86.31 153 PRO B CA 1
ATOM 7593 C C . PRO B 1 153 ? -21.969 -3.445 -8.055 1 86.31 153 PRO B C 1
ATOM 7595 O O . PRO B 1 153 ? -21.312 -4.062 -7.207 1 86.31 153 PRO B O 1
ATOM 7598 N N . GLY B 1 154 ? -23.312 -3.529 -8.203 1 89.62 154 GLY B N 1
ATOM 7599 C CA . GLY B 1 154 ? -24.094 -4.516 -7.473 1 89.62 154 GLY B CA 1
ATOM 7600 C C . GLY B 1 154 ? -24.609 -3.998 -6.148 1 89.62 154 GLY B C 1
ATOM 7601 O O . GLY B 1 154 ? -25.312 -4.715 -5.43 1 89.62 154 GLY B O 1
ATOM 7602 N N . ILE B 1 155 ? -24.297 -2.773 -5.793 1 93.38 155 ILE B N 1
ATOM 7603 C CA . ILE B 1 155 ? -24.656 -2.23 -4.488 1 93.38 155 ILE B CA 1
ATOM 7604 C C . ILE B 1 155 ? -26.172 -2.02 -4.43 1 93.38 155 ILE B C 1
ATOM 7606 O O . ILE B 1 155 ? -26.781 -2.203 -3.375 1 93.38 155 ILE B O 1
ATOM 7610 N N . LYS B 1 156 ? -26.766 -1.58 -5.543 1 92.56 156 LYS B N 1
ATOM 7611 C CA . LYS B 1 156 ? -28.219 -1.415 -5.586 1 92.56 156 LYS B CA 1
ATOM 7612 C C . LYS B 1 156 ? -28.922 -2.742 -5.348 1 92.56 156 LYS B C 1
ATOM 7614 O O . LYS B 1 156 ? -29.859 -2.818 -4.543 1 92.56 156 LYS B O 1
ATOM 7619 N N . GLU B 1 157 ? -28.438 -3.732 -6.082 1 94.12 157 GLU B N 1
ATOM 7620 C CA . GLU B 1 157 ? -29.016 -5.062 -5.926 1 94.12 157 GLU B CA 1
ATOM 7621 C C . GLU B 1 157 ? -28.812 -5.594 -4.508 1 94.12 157 GLU B C 1
ATOM 7623 O O . GLU B 1 157 ? -29.703 -6.254 -3.953 1 94.12 157 GLU B O 1
ATOM 7628 N N . LEU B 1 158 ? -27.75 -5.289 -3.959 1 95.75 158 LEU B N 1
ATOM 7629 C CA . LEU B 1 158 ? -27.453 -5.719 -2.596 1 95.75 158 LEU B CA 1
ATOM 7630 C C . LEU B 1 158 ? -28.406 -5.066 -1.602 1 95.75 158 LEU B C 1
ATOM 7632 O O . LEU B 1 158 ? -29 -5.75 -0.753 1 95.75 158 LEU B O 1
ATOM 7636 N N . PHE B 1 159 ? -28.594 -3.719 -1.709 1 96.62 159 PHE B N 1
ATOM 7637 C CA . PHE B 1 159 ? -29.484 -3.02 -0.795 1 96.62 159 PHE B CA 1
ATOM 7638 C C . PHE B 1 159 ? -30.922 -3.504 -0.966 1 96.62 159 PHE B C 1
ATOM 7640 O O . PHE B 1 159 ? -31.656 -3.637 0.013 1 96.62 159 PHE B O 1
ATOM 7647 N N . SER B 1 160 ? -31.266 -3.799 -2.217 1 95.19 160 SER B N 1
ATOM 7648 C CA . SER B 1 160 ? -32.594 -4.328 -2.467 1 95.19 160 SER B CA 1
ATOM 7649 C C . SER B 1 160 ? -32.781 -5.688 -1.803 1 95.19 160 SER B C 1
ATOM 7651 O O . SER B 1 160 ? -33.875 -6.008 -1.331 1 95.19 160 SER B O 1
ATOM 7653 N N . ALA B 1 161 ? -31.719 -6.43 -1.812 1 94.94 161 ALA B N 1
ATOM 7654 C CA . ALA B 1 161 ? -31.781 -7.754 -1.2 1 94.94 161 ALA B CA 1
ATOM 7655 C C . ALA B 1 161 ? -31.75 -7.656 0.322 1 94.94 161 ALA B C 1
ATOM 7657 O O . ALA B 1 161 ? -32.406 -8.453 1.012 1 94.94 161 ALA B O 1
ATOM 7658 N N . MET B 1 162 ? -31.078 -6.711 0.866 1 95.44 162 MET B N 1
ATOM 7659 C CA . MET B 1 162 ? -30.953 -6.523 2.309 1 95.44 162 MET B CA 1
ATOM 7660 C C . MET B 1 162 ? -32.25 -5.969 2.898 1 95.44 162 MET B C 1
ATOM 7662 O O . MET B 1 162 ? -32.625 -6.352 4 1 95.44 162 MET B O 1
ATOM 7666 N N . PHE B 1 163 ? -32.812 -5 2.09 1 95.75 163 PHE B N 1
ATOM 7667 C CA . PHE B 1 163 ? -34 -4.305 2.555 1 95.75 163 PHE B CA 1
ATOM 7668 C C . PHE B 1 163 ? -35.125 -4.441 1.545 1 95.75 163 PHE B C 1
ATOM 7670 O O . PHE B 1 163 ? -35.594 -3.445 0.972 1 95.75 163 PHE B O 1
ATOM 7677 N N . PRO B 1 164 ? -35.688 -5.594 1.466 1 92.81 164 PRO B N 1
ATOM 7678 C CA . PRO B 1 164 ? -36.75 -5.809 0.503 1 92.81 164 PRO B CA 1
ATOM 7679 C C . PRO B 1 164 ? -38.031 -5.02 0.849 1 92.81 164 PRO B C 1
ATOM 7681 O O . PRO B 1 164 ? -38.875 -4.809 -0.014 1 92.81 164 PRO B O 1
ATOM 7684 N N . ASP B 1 165 ? -38.125 -4.539 2.027 1 91.25 165 ASP B N 1
ATOM 7685 C CA . ASP B 1 165 ? -39.281 -3.809 2.516 1 91.25 165 ASP B CA 1
ATOM 7686 C C . ASP B 1 165 ? -39.219 -2.33 2.141 1 91.25 165 ASP B C 1
ATOM 7688 O O . ASP B 1 165 ? -40.156 -1.572 2.379 1 91.25 165 ASP B O 1
ATOM 7692 N N . SER B 1 166 ? -38.125 -1.912 1.54 1 93.75 166 SER B N 1
ATOM 7693 C CA . SER B 1 166 ? -37.938 -0.49 1.277 1 93.75 166 SER B CA 1
ATOM 7694 C C . SER B 1 166 ? -38.031 -0.185 -0.214 1 93.75 166 SER B C 1
ATOM 7696 O O . SER B 1 166 ? -37.156 -0.544 -0.986 1 93.75 166 SER B O 1
ATOM 7698 N N . PRO B 1 167 ? -38.938 0.543 -0.601 1 93.06 167 PRO B N 1
ATOM 7699 C CA . PRO B 1 167 ? -39.031 0.993 -1.993 1 93.06 167 PRO B CA 1
ATOM 7700 C C . PRO B 1 167 ? -37.875 1.938 -2.369 1 93.06 167 PRO B C 1
ATOM 7702 O O . PRO B 1 167 ? -37.5 2.014 -3.541 1 93.06 167 PRO B O 1
ATOM 7705 N N . ILE B 1 168 ? -37.375 2.605 -1.408 1 94.94 168 ILE B N 1
ATOM 7706 C CA . ILE B 1 168 ? -36.25 3.488 -1.672 1 94.94 168 ILE B CA 1
ATOM 7707 C C . ILE B 1 168 ? -35.062 2.666 -2.139 1 94.94 168 ILE B C 1
ATOM 7709 O O . ILE B 1 168 ? -34.375 3.021 -3.117 1 94.94 168 ILE B O 1
ATOM 7713 N N . ALA B 1 169 ? -34.844 1.564 -1.482 1 95 169 ALA B N 1
ATOM 7714 C CA . ALA B 1 169 ? -33.719 0.699 -1.798 1 95 169 ALA B CA 1
ATOM 7715 C C . ALA B 1 169 ? -33.844 0.117 -3.203 1 95 169 ALA B C 1
ATOM 7717 O O . ALA B 1 169 ? -32.875 0.052 -3.945 1 95 169 ALA B O 1
ATOM 7718 N N . SER B 1 170 ? -34.969 -0.256 -3.594 1 92.69 170 SER B N 1
ATOM 7719 C CA . SER B 1 170 ? -35.188 -0.869 -4.898 1 92.69 170 SER B CA 1
ATOM 7720 C C . SER B 1 170 ? -35.188 0.176 -6.012 1 92.69 170 SER B C 1
ATOM 7722 O O . SER B 1 170 ? -34.906 -0.148 -7.168 1 92.69 170 SER B O 1
ATOM 7724 N N . GLY B 1 171 ? -35.406 1.343 -5.629 1 91.81 171 GLY B N 1
ATOM 7725 C CA . GLY B 1 171 ? -35.5 2.387 -6.637 1 91.81 171 GLY B CA 1
ATOM 7726 C C . GLY B 1 171 ? -34.188 3.131 -6.852 1 91.81 171 GLY B C 1
ATOM 7727 O O . GLY B 1 171 ? -34.094 3.971 -7.746 1 91.81 171 GLY B O 1
ATOM 7728 N N . MET B 1 172 ? -33.219 2.857 -6.145 1 92.81 172 MET B N 1
ATOM 7729 C CA . MET B 1 172 ? -31.938 3.545 -6.254 1 92.81 172 MET B CA 1
ATOM 7730 C C . MET B 1 172 ? -31.203 3.133 -7.527 1 92.81 172 MET B C 1
ATOM 7732 O O . MET B 1 172 ? -31.469 2.064 -8.086 1 92.81 172 MET B O 1
ATOM 7736 N N . ALA B 1 173 ? -30.422 3.953 -8.039 1 89.06 173 ALA B N 1
ATOM 7737 C CA . ALA B 1 173 ? -29.531 3.672 -9.164 1 89.06 173 ALA B CA 1
ATOM 7738 C C . ALA B 1 173 ? -28.109 4.121 -8.859 1 89.06 173 AL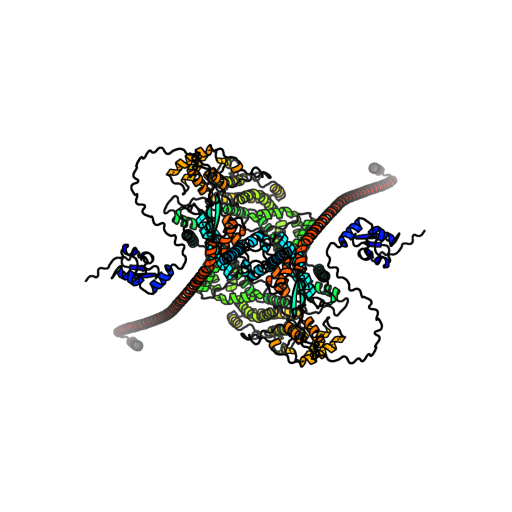A B C 1
ATOM 7740 O O . ALA B 1 173 ? -27.828 5.316 -8.742 1 89.06 173 ALA B O 1
ATOM 7741 N N . LEU B 1 174 ? -27.281 3.17 -8.617 1 90.12 174 LEU B N 1
ATOM 7742 C CA . LEU B 1 174 ? -25.906 3.51 -8.234 1 90.12 174 LEU B CA 1
ATOM 7743 C C . LEU B 1 174 ? -24.906 2.77 -9.109 1 90.12 174 LEU B C 1
ATOM 7745 O O . LEU B 1 174 ? -24.641 1.584 -8.898 1 90.12 174 LEU B O 1
ATOM 7749 N N . SER B 1 175 ? -24.438 3.371 -10.125 1 89.69 175 SER B N 1
ATOM 7750 C CA . SER B 1 175 ? -23.312 2.852 -10.906 1 89.69 175 SER B CA 1
ATOM 7751 C C . SER B 1 175 ? -22 3.473 -10.461 1 89.69 175 SER B C 1
ATOM 7753 O O . SER B 1 175 ? -21.984 4.449 -9.711 1 89.69 175 SER B O 1
ATOM 7755 N N . SER B 1 176 ? -20.938 2.9 -10.844 1 91.5 176 SER B N 1
ATOM 7756 C CA . SER B 1 176 ? -19.609 3.434 -10.508 1 91.5 176 SER B CA 1
ATOM 7757 C C . SER B 1 176 ? -19.453 4.863 -11.016 1 91.5 176 SER B C 1
ATOM 7759 O O . SER B 1 176 ? -18.938 5.723 -10.297 1 91.5 176 SER B O 1
ATOM 7761 N N . SER B 1 177 ? -19.906 5.09 -12.18 1 90.94 177 SER B N 1
ATOM 7762 C CA . SER B 1 177 ? -19.812 6.418 -12.781 1 90.94 177 SER B CA 1
ATOM 7763 C C . SER B 1 177 ? -20.703 7.422 -12.055 1 90.94 177 SER B C 1
ATOM 7765 O O . SER B 1 177 ? -20.312 8.578 -11.867 1 90.94 177 SER B O 1
ATOM 7767 N N . LYS B 1 178 ? -21.828 7 -11.734 1 93.75 178 LYS B N 1
ATOM 7768 C CA . LYS B 1 178 ? -22.75 7.898 -11.039 1 93.75 178 LYS B CA 1
ATOM 7769 C C . LYS B 1 178 ? -22.188 8.328 -9.688 1 93.75 178 LYS B C 1
ATOM 7771 O O . LYS B 1 178 ? -22.234 9.508 -9.336 1 93.75 178 LYS B O 1
ATOM 7776 N N . VAL B 1 179 ? -21.672 7.371 -8.914 1 95.75 179 VAL B N 1
ATOM 7777 C CA . VAL B 1 179 ? -21.078 7.703 -7.617 1 95.75 179 VAL B CA 1
ATOM 7778 C C . VAL B 1 179 ? -19.938 8.688 -7.809 1 95.75 179 VAL B C 1
ATOM 7780 O O . VAL B 1 179 ? -19.781 9.625 -7.023 1 95.75 179 VAL B O 1
ATOM 7783 N N . LYS B 1 180 ? -19.188 8.516 -8.844 1 94.94 180 LYS B N 1
ATOM 7784 C CA . LYS B 1 180 ? -18.062 9.375 -9.133 1 94.94 180 LYS B CA 1
ATOM 7785 C C . LYS B 1 180 ? -18.5 10.82 -9.375 1 94.94 180 LYS B C 1
ATOM 7787 O O . LYS B 1 180 ? -17.969 11.75 -8.766 1 94.94 180 LYS B O 1
ATOM 7792 N N . TYR B 1 181 ? -19.469 10.969 -10.25 1 95.44 181 TYR B N 1
ATOM 7793 C CA . TYR B 1 181 ? -19.844 12.344 -10.562 1 95.44 181 TYR B CA 1
ATOM 7794 C C . TYR B 1 181 ? -20.672 12.953 -9.438 1 95.44 181 TYR B C 1
ATOM 7796 O O . TYR B 1 181 ? -20.719 14.18 -9.281 1 95.44 181 TYR B O 1
ATOM 7804 N N . LEU B 1 182 ? -21.391 12.141 -8.633 1 97.19 182 LEU B N 1
ATOM 7805 C CA . LEU B 1 182 ? -22.062 12.672 -7.445 1 97.19 182 LEU B CA 1
ATOM 7806 C C . LEU B 1 182 ? -21.062 13.328 -6.504 1 97.19 182 LEU B C 1
ATOM 7808 O O . LEU B 1 182 ? -21.344 14.359 -5.906 1 97.19 182 LEU B O 1
ATOM 7812 N N . ILE B 1 183 ? -19.906 12.711 -6.391 1 97.81 183 ILE B N 1
ATOM 7813 C CA . ILE B 1 183 ? -18.891 13.188 -5.461 1 97.81 183 ILE B CA 1
ATOM 7814 C C . ILE B 1 183 ? -18.141 14.367 -6.078 1 97.81 183 ILE B C 1
ATOM 7816 O O . ILE B 1 183 ? -18.016 15.422 -5.453 1 97.81 183 ILE B O 1
ATOM 7820 N N . SER B 1 184 ? -17.688 14.273 -7.34 1 96.69 184 SER B N 1
ATOM 7821 C CA . SER B 1 184 ? -16.812 15.258 -7.961 1 96.69 184 SER B CA 1
ATOM 7822 C C . SER B 1 184 ? -17.594 16.5 -8.375 1 96.69 184 SER B C 1
ATOM 7824 O O . SER B 1 184 ? -17.062 17.609 -8.336 1 96.69 184 SER B O 1
ATOM 7826 N N . ASP B 1 185 ? -18.922 16.297 -8.758 1 96.5 185 ASP B N 1
ATOM 7827 C CA . ASP B 1 185 ? -19.625 17.375 -9.422 1 96.5 185 ASP B CA 1
ATOM 7828 C C . ASP B 1 185 ? -20.859 17.781 -8.625 1 96.5 185 ASP B C 1
ATOM 7830 O O . ASP B 1 185 ? -21.5 18.797 -8.938 1 96.5 185 ASP B O 1
ATOM 7834 N N . GLY B 1 186 ? -21.203 17.047 -7.703 1 97.62 186 GLY B N 1
ATOM 7835 C CA . GLY B 1 186 ? -22.359 17.375 -6.875 1 97.62 186 GLY B CA 1
ATOM 7836 C C . GLY B 1 186 ? -21.984 17.703 -5.445 1 97.62 186 GLY B C 1
ATOM 7837 O O . GLY B 1 186 ? -21.844 18.891 -5.098 1 97.62 186 GLY B O 1
ATOM 7838 N N . LEU B 1 187 ? -21.547 16.734 -4.691 1 98.25 187 LEU B N 1
ATOM 7839 C CA . LEU B 1 187 ? -21.281 16.875 -3.264 1 98.25 187 LEU B CA 1
ATOM 7840 C C . LEU B 1 187 ? -20.031 17.703 -3.018 1 98.25 187 LEU B C 1
ATOM 7842 O O . LEU B 1 187 ? -20 18.547 -2.109 1 98.25 187 LEU B O 1
ATOM 7846 N N . GLY B 1 188 ? -18.984 17.453 -3.758 1 97.62 188 GLY B N 1
ATOM 7847 C CA . GLY B 1 188 ? -17.75 18.203 -3.594 1 97.62 188 GLY B CA 1
ATOM 7848 C C . GLY B 1 188 ? -17.953 19.703 -3.65 1 97.62 188 GLY B C 1
ATOM 7849 O O . GLY B 1 188 ? -17.719 20.406 -2.666 1 97.62 188 GLY B O 1
ATOM 7850 N N . PRO B 1 189 ? -18.438 20.156 -4.777 1 96.12 189 PRO B N 1
ATOM 7851 C CA . PRO B 1 189 ? -18.688 21.594 -4.91 1 96.12 189 PRO B CA 1
ATOM 7852 C C . PRO B 1 189 ? -19.672 22.109 -3.869 1 96.12 189 PRO B C 1
ATOM 7854 O O . PRO B 1 189 ? -19.531 23.25 -3.402 1 96.12 189 PRO B O 1
ATOM 7857 N N . TYR B 1 190 ? -20.688 21.328 -3.51 1 97.38 190 TYR B N 1
ATOM 7858 C CA . TYR B 1 190 ? -21.656 21.734 -2.49 1 97.38 190 TYR B CA 1
ATOM 7859 C C . TYR B 1 190 ? -20.953 22.016 -1.162 1 97.38 190 TYR B C 1
ATOM 7861 O O . TYR B 1 190 ? -21.188 23.047 -0.537 1 97.38 190 TYR B O 1
ATOM 7869 N N . PHE B 1 191 ? -20.125 21.125 -0.731 1 97.62 191 PHE B N 1
ATOM 7870 C CA . PHE B 1 191 ? -19.453 21.266 0.559 1 97.62 191 PHE B CA 1
ATOM 7871 C C . PHE B 1 191 ? -18.422 22.375 0.513 1 97.62 191 PHE B C 1
ATOM 7873 O O . PHE B 1 191 ? -18.172 23.047 1.516 1 97.62 191 PHE B O 1
ATOM 7880 N N . LEU B 1 192 ? -17.75 22.531 -0.636 1 97.19 192 LEU B N 1
ATOM 7881 C CA . LEU B 1 192 ? -16.828 23.641 -0.791 1 97.19 192 LEU B CA 1
ATOM 7882 C C . LEU B 1 192 ? -17.562 24.984 -0.628 1 97.19 192 LEU B C 1
ATOM 7884 O O . LEU B 1 192 ? -17.078 25.875 0.062 1 97.19 192 LEU B O 1
ATOM 7888 N N . LYS B 1 193 ? -18.703 25.094 -1.239 1 95.81 193 LYS B N 1
ATOM 7889 C CA . LYS B 1 193 ? -19.516 26.297 -1.128 1 95.81 193 LYS B CA 1
ATOM 7890 C C . LYS B 1 193 ? -19.922 26.562 0.319 1 95.81 193 LYS B C 1
ATOM 7892 O O . LYS B 1 193 ? -19.891 27.703 0.788 1 95.81 193 LYS B O 1
ATOM 7897 N N . LYS B 1 194 ? -20.281 25.5 0.952 1 95.06 194 LYS B N 1
ATOM 7898 C CA . LYS B 1 194 ? -20.672 25.609 2.352 1 95.06 194 LYS B CA 1
ATOM 7899 C C . LYS B 1 194 ? -19.5 26.078 3.215 1 95.06 194 LYS B C 1
ATOM 7901 O O . LYS B 1 194 ? -19.688 26.875 4.141 1 95.06 194 LYS B O 1
ATOM 7906 N N . MET B 1 195 ? -18.391 25.625 2.975 1 95.38 195 MET B N 1
ATOM 7907 C CA . MET B 1 195 ? -17.188 26.016 3.715 1 95.38 195 MET B CA 1
ATOM 7908 C C . MET B 1 195 ? -16.859 27.484 3.484 1 95.38 195 MET B C 1
ATOM 7910 O O . MET B 1 195 ? -16.547 28.203 4.426 1 95.38 195 MET B O 1
ATOM 7914 N N . VAL B 1 196 ? -16.984 27.938 2.256 1 96.12 196 VAL B N 1
ATOM 7915 C CA . VAL B 1 196 ? -16.688 29.328 1.908 1 96.12 196 VAL B CA 1
ATOM 7916 C C . VAL B 1 196 ? -17.672 30.25 2.609 1 96.12 196 VAL B C 1
ATOM 7918 O O . VAL B 1 196 ? -17.297 31.328 3.07 1 96.12 196 VAL B O 1
ATOM 7921 N N . SER B 1 197 ? -18.875 29.781 2.688 1 94.94 197 SER B N 1
ATOM 7922 C CA . SER B 1 197 ? -19.891 30.562 3.396 1 94.94 197 SER B CA 1
ATOM 7923 C C . SER B 1 197 ? -19.547 30.672 4.883 1 94.94 197 SER B C 1
ATOM 7925 O O . SER B 1 197 ? -19.828 31.703 5.508 1 94.94 197 SER B O 1
ATOM 7927 N N . ASP B 1 198 ? -18.984 29.656 5.406 1 94.75 198 ASP B N 1
ATOM 7928 C CA . ASP B 1 198 ? -18.578 29.656 6.809 1 94.75 198 ASP B CA 1
ATOM 7929 C C . ASP B 1 198 ? -17.406 30.609 7.031 1 94.75 198 ASP B C 1
ATOM 7931 O O . ASP B 1 198 ? -17.281 31.219 8.102 1 94.75 198 ASP B O 1
ATOM 7935 N N . VAL B 1 199 ? -16.516 30.75 6.102 1 95.38 199 VAL B N 1
ATOM 7936 C CA . VAL B 1 199 ? -15.398 31.672 6.199 1 95.38 199 VAL B CA 1
ATOM 7937 C C . VAL B 1 199 ? -15.922 33.125 6.18 1 95.38 199 VAL B C 1
ATOM 7939 O O . VAL B 1 199 ? -15.484 33.938 6.98 1 95.38 199 VAL B O 1
ATOM 7942 N N . GLY B 1 200 ? -16.797 33.406 5.25 1 90.62 200 GLY B N 1
ATOM 7943 C CA . GLY B 1 200 ? -17.406 34.719 5.156 1 90.62 200 GLY B CA 1
ATOM 7944 C C . GLY B 1 200 ? -16.391 35.844 5.047 1 90.62 200 GLY B C 1
ATOM 7945 O O . GLY B 1 200 ? -15.57 35.844 4.133 1 90.62 200 GLY B O 1
ATOM 7946 N N . GLN B 1 201 ? -16.422 36.656 6.078 1 88.19 201 GLN B N 1
ATOM 7947 C CA . GLN B 1 201 ? -15.516 37.812 6.074 1 88.19 201 GLN B CA 1
ATOM 7948 C C . GLN B 1 201 ? -14.406 37.656 7.109 1 88.19 201 GLN B C 1
ATOM 7950 O O . GLN B 1 201 ? -13.727 38.625 7.461 1 88.19 201 GLN B O 1
ATOM 7955 N N . ALA B 1 202 ? -14.25 36.469 7.508 1 93.31 202 ALA B N 1
ATOM 7956 C CA . ALA B 1 202 ? -13.227 36.219 8.508 1 93.31 202 ALA B CA 1
ATOM 7957 C C . ALA B 1 202 ? -11.828 36.312 7.902 1 93.31 202 ALA B C 1
ATOM 7959 O O . ALA B 1 202 ? -11.656 36.125 6.695 1 93.31 202 ALA B O 1
ATOM 7960 N N . TYR B 1 203 ? -10.906 36.75 8.664 1 94.88 203 TYR B N 1
ATOM 7961 C CA . TYR B 1 203 ? -9.508 36.719 8.25 1 94.88 203 TYR B CA 1
ATOM 7962 C C . TYR B 1 203 ? -8.984 35.281 8.242 1 94.88 203 TYR B C 1
ATOM 7964 O O . TYR B 1 203 ? -9.422 34.438 9.039 1 94.88 203 TYR B O 1
ATOM 7972 N N . TYR B 1 204 ? -8.133 34.969 7.273 1 96.38 204 TYR B N 1
ATOM 7973 C CA . TYR B 1 204 ? -7.746 33.562 7.117 1 96.38 204 TYR B CA 1
ATOM 7974 C C . TYR B 1 204 ? -6.266 33.438 6.789 1 96.38 204 TYR B C 1
ATOM 7976 O O . TYR B 1 204 ? -5.625 34.438 6.398 1 96.38 204 TYR B O 1
ATOM 7984 N N . THR B 1 205 ? -5.711 32.344 7.074 1 96.19 205 THR B N 1
ATOM 7985 C CA . THR B 1 205 ? -4.352 31.938 6.734 1 96.19 205 THR B CA 1
ATOM 7986 C C . THR B 1 205 ? -4.363 30.75 5.77 1 96.19 205 THR B C 1
ATOM 7988 O O . THR B 1 205 ? -5.176 29.844 5.91 1 96.19 205 THR B O 1
ATOM 7991 N N . ILE B 1 206 ? -3.453 30.734 4.793 1 95.69 206 ILE B N 1
ATOM 7992 C CA . ILE B 1 206 ? -3.371 29.656 3.82 1 95.69 206 ILE B CA 1
ATOM 7993 C C . ILE B 1 206 ? -2.186 28.75 4.152 1 95.69 206 ILE B C 1
ATOM 7995 O O . ILE B 1 206 ? -1.083 29.234 4.414 1 95.69 206 ILE B O 1
ATOM 7999 N N . HIS B 1 207 ? -2.473 27.484 4.223 1 95.38 207 HIS B N 1
ATOM 8000 C CA . HIS B 1 207 ? -1.439 26.469 4.336 1 95.38 207 HIS B CA 1
ATOM 8001 C C . HIS B 1 207 ? -1.217 25.75 3.004 1 95.38 207 HIS B C 1
ATOM 8003 O O . HIS B 1 207 ? -2.176 25.453 2.291 1 95.38 207 HIS B O 1
ATOM 8009 N N . PHE B 1 208 ? 0.005 25.516 2.631 1 94.5 208 PHE B N 1
ATOM 8010 C CA . PHE B 1 208 ? 0.221 24.672 1.467 1 94.5 208 PHE B CA 1
ATOM 8011 C C . PHE B 1 208 ? 1.511 23.859 1.61 1 94.5 208 PHE B C 1
ATOM 8013 O O . PHE B 1 208 ? 2.41 24.266 2.355 1 94.5 208 PHE B O 1
ATOM 8020 N N . ASP B 1 209 ? 1.548 22.766 1.074 1 91.81 209 ASP B N 1
ATOM 8021 C CA . ASP B 1 209 ? 2.693 21.875 0.984 1 91.81 209 ASP B CA 1
ATOM 8022 C C . ASP B 1 209 ? 2.564 20.938 -0.218 1 91.81 209 ASP B C 1
ATOM 8024 O O . ASP B 1 209 ? 1.478 20.797 -0.783 1 91.81 209 ASP B O 1
ATOM 8028 N N . GLU B 1 210 ? 3.713 20.453 -0.646 1 89.31 210 GLU B N 1
ATOM 8029 C CA . GLU B 1 210 ? 3.727 19.609 -1.839 1 89.31 210 GLU B CA 1
ATOM 8030 C C . GLU B 1 210 ? 4.273 18.219 -1.528 1 89.31 210 GLU B C 1
ATOM 8032 O O . GLU B 1 210 ? 5.055 18.047 -0.59 1 89.31 210 GLU B O 1
ATOM 8037 N N . THR B 1 211 ? 3.777 17.25 -2.221 1 87.5 211 THR B N 1
ATOM 8038 C CA . THR B 1 211 ? 4.305 15.891 -2.141 1 87.5 211 THR B CA 1
ATOM 8039 C C . THR B 1 211 ? 4.18 15.18 -3.486 1 87.5 211 THR B C 1
ATOM 8041 O O . THR B 1 211 ? 3.488 15.664 -4.387 1 87.5 211 THR B O 1
ATOM 8044 N N . THR B 1 212 ? 4.922 14.195 -3.67 1 86.06 212 THR B N 1
ATOM 8045 C CA . THR B 1 212 ? 4.789 13.344 -4.848 1 86.06 212 THR B CA 1
ATOM 8046 C C . THR B 1 212 ? 3.83 12.188 -4.578 1 86.06 212 THR B C 1
ATOM 8048 O O . THR B 1 212 ? 3.955 11.5 -3.568 1 86.06 212 THR B O 1
ATOM 8051 N N . THR B 1 213 ? 2.904 11.984 -5.422 1 87.25 213 THR B N 1
ATOM 8052 C CA . THR B 1 213 ? 1.89 10.953 -5.227 1 87.25 213 THR B CA 1
ATOM 8053 C C . THR B 1 213 ? 2.271 9.672 -5.961 1 87.25 213 THR B C 1
ATOM 8055 O O . THR B 1 213 ? 3.289 9.633 -6.656 1 87.25 213 THR B O 1
ATOM 8058 N N . ASN B 1 214 ? 1.464 8.633 -5.73 1 84.81 214 ASN B N 1
ATOM 8059 C CA . ASN B 1 214 ? 1.654 7.359 -6.414 1 84.81 214 ASN B CA 1
ATOM 8060 C C . ASN B 1 214 ? 1.374 7.477 -7.91 1 84.81 214 ASN B C 1
ATOM 8062 O O . ASN B 1 214 ? 1.744 6.594 -8.688 1 84.81 214 ASN B O 1
ATOM 8066 N N . GLN B 1 215 ? 0.752 8.539 -8.312 1 82.56 215 GLN B N 1
ATOM 8067 C CA . GLN B 1 215 ? 0.574 8.82 -9.734 1 82.56 215 GLN B CA 1
ATOM 8068 C C . GLN B 1 215 ? 1.84 9.422 -10.336 1 82.56 215 GLN B C 1
ATOM 8070 O O . GLN B 1 215 ? 1.887 9.703 -11.531 1 82.56 215 GLN B O 1
ATOM 8075 N N . VAL B 1 216 ? 2.803 9.656 -9.508 1 81.12 216 VAL B N 1
ATOM 8076 C CA . VAL B 1 216 ? 4.082 10.242 -9.891 1 81.12 216 VAL B CA 1
ATOM 8077 C C . VAL B 1 216 ? 3.873 11.672 -10.375 1 81.12 216 VAL B C 1
ATOM 8079 O O . VAL B 1 216 ? 4.348 12.047 -11.453 1 81.12 216 VAL B O 1
ATOM 8082 N N . LYS B 1 217 ? 3.035 12.359 -9.758 1 84.38 217 LYS B N 1
ATOM 8083 C CA . LYS B 1 217 ? 2.777 13.781 -9.922 1 84.38 217 LYS B CA 1
ATOM 8084 C C . LYS B 1 217 ? 3.029 14.539 -8.625 1 84.38 217 LYS B C 1
ATOM 8086 O O . LYS B 1 217 ? 2.955 13.961 -7.535 1 84.38 217 LYS B O 1
ATOM 8091 N N . LYS B 1 218 ? 3.408 15.766 -8.797 1 87.44 218 LYS B N 1
ATOM 8092 C CA . LYS B 1 218 ? 3.52 16.625 -7.621 1 87.44 218 LYS B CA 1
ATOM 8093 C C . LYS B 1 218 ? 2.164 17.203 -7.23 1 87.44 218 LYS B C 1
ATOM 8095 O O . LYS B 1 218 ? 1.482 17.812 -8.062 1 87.44 218 LYS B O 1
ATOM 8100 N N . GLN B 1 219 ? 1.806 16.875 -6.113 1 91.06 219 GLN B N 1
ATOM 8101 C CA . GLN B 1 219 ? 0.523 17.344 -5.602 1 91.06 219 GLN B CA 1
ATOM 8102 C C . GLN B 1 219 ? 0.717 18.375 -4.496 1 91.06 219 GLN B C 1
ATOM 8104 O O . GLN B 1 219 ? 1.508 18.172 -3.574 1 91.06 219 GLN B O 1
ATOM 8109 N N . MET B 1 220 ? 0.092 19.5 -4.66 1 93.56 220 MET B N 1
ATOM 8110 C CA . MET B 1 220 ? 0.08 20.531 -3.627 1 93.56 220 MET B CA 1
ATOM 8111 C C . MET B 1 220 ? -1.303 20.656 -2.998 1 93.56 220 MET B C 1
ATOM 8113 O O . MET B 1 220 ? -2.299 20.828 -3.705 1 93.56 220 MET B O 1
ATOM 8117 N N . ASN B 1 221 ? -1.341 20.547 -1.741 1 96.06 221 ASN B N 1
ATOM 8118 C CA . ASN B 1 221 ? -2.592 20.766 -1.024 1 96.06 221 ASN B CA 1
ATOM 8119 C C . ASN B 1 221 ? -2.67 22.188 -0.468 1 96.06 221 ASN B C 1
ATOM 8121 O O . ASN B 1 221 ? -1.666 22.734 -0.004 1 96.06 221 ASN B O 1
ATOM 8125 N N . VAL B 1 222 ? -3.781 22.734 -0.607 1 96.94 222 VAL B N 1
ATOM 8126 C CA . VAL B 1 222 ? -4.059 24.062 -0.069 1 96.94 222 VAL B CA 1
ATOM 8127 C C . VAL B 1 222 ? -5.141 23.969 1.005 1 96.94 222 VAL B C 1
ATOM 8129 O O . VAL B 1 222 ? -6.211 23.406 0.768 1 96.94 222 VAL B O 1
ATOM 8132 N N . LEU B 1 223 ? -4.855 24.469 2.178 1 97.38 223 LEU B N 1
ATOM 8133 C CA . LEU B 1 223 ? -5.805 24.5 3.285 1 97.38 223 LEU B CA 1
ATOM 8134 C C . LEU B 1 223 ? -6.082 25.938 3.729 1 97.38 223 LEU B C 1
ATOM 8136 O O . LEU B 1 223 ? -5.242 26.812 3.539 1 97.38 223 LEU B O 1
ATOM 8140 N N . LEU B 1 224 ? -7.23 26.094 4.281 1 96.94 224 LEU B N 1
ATOM 8141 C CA . LEU B 1 224 ? -7.629 27.391 4.832 1 96.94 224 LEU B CA 1
ATOM 8142 C C . LEU B 1 224 ? -7.812 27.297 6.344 1 96.94 224 LEU B C 1
ATOM 8144 O O . LEU B 1 224 ? -8.508 26.406 6.84 1 96.94 224 LEU B O 1
ATOM 8148 N N . ARG B 1 225 ? -7.137 28.125 7.047 1 96.94 225 ARG B N 1
ATOM 8149 C CA . ARG B 1 225 ? -7.266 28.25 8.492 1 96.94 225 ARG B CA 1
ATOM 8150 C C . ARG B 1 225 ? -7.992 29.547 8.867 1 96.94 225 ARG B C 1
ATOM 8152 O O . ARG B 1 225 ? -7.582 30.625 8.461 1 96.94 225 ARG B O 1
ATOM 8159 N N . TYR B 1 226 ? -9.102 29.484 9.602 1 96.94 226 TYR B N 1
ATOM 8160 C CA . TYR B 1 226 ? -9.914 30.656 9.953 1 96.94 226 TYR B CA 1
ATOM 8161 C C . TYR B 1 226 ? -10.703 30.391 11.234 1 96.94 226 TYR B C 1
ATOM 8163 O O . TYR B 1 226 ? -10.797 29.266 11.695 1 96.94 226 TYR B O 1
ATOM 8171 N N . PHE B 1 227 ? -11.109 31.453 11.82 1 96.88 227 PHE B N 1
ATOM 8172 C CA . PHE B 1 227 ? -11.984 31.344 12.977 1 96.88 227 PHE B CA 1
ATOM 8173 C C . PHE B 1 227 ? -13.438 31.203 12.539 1 96.88 227 PHE B C 1
ATOM 8175 O O . PHE B 1 227 ? -14.008 32.125 11.953 1 96.88 227 PHE B O 1
ATOM 8182 N N . SER B 1 228 ? -14.047 30.078 12.781 1 95.5 228 SER B N 1
ATOM 8183 C CA . SER B 1 228 ? -15.445 29.844 12.453 1 95.5 228 SER B CA 1
ATOM 8184 C C . SER B 1 228 ? -16.375 30.438 13.516 1 95.5 228 SER B C 1
ATOM 8186 O O . SER B 1 228 ? -16.359 30 14.672 1 95.5 228 SER B O 1
ATOM 8188 N N . SER B 1 229 ? -17.141 31.312 13.109 1 91.5 229 SER B N 1
ATOM 8189 C CA . SER B 1 229 ? -18.078 31.922 14.047 1 91.5 229 SER B CA 1
ATOM 8190 C C . SER B 1 229 ? -19.172 30.938 14.461 1 91.5 229 SER B C 1
ATOM 8192 O O . SER B 1 229 ? -19.672 31.016 15.578 1 91.5 229 SER B O 1
ATOM 8194 N N . SER B 1 230 ? -19.484 30.062 13.594 1 89.62 230 SER B N 1
ATOM 8195 C CA . SER B 1 230 ? -20.547 29.078 13.859 1 89.62 230 SER B CA 1
ATOM 8196 C C . SER B 1 230 ? -20.094 28.031 14.867 1 89.62 230 SER B C 1
ATOM 8198 O O . SER B 1 230 ? -20.859 27.625 15.742 1 89.62 230 SER B O 1
ATOM 8200 N N . LYS B 1 231 ? -18.859 27.688 14.844 1 91.12 231 LYS B N 1
ATOM 8201 C CA . LYS B 1 231 ? -18.375 26.641 15.727 1 91.12 231 LYS B CA 1
ATOM 8202 C C . LYS B 1 231 ? -17.641 27.234 16.938 1 91.12 231 LYS B C 1
ATOM 8204 O O . LYS B 1 231 ? -17.406 26.547 17.922 1 91.12 231 LYS B O 1
ATOM 8209 N N . GLY B 1 232 ? -17.188 28.438 16.844 1 91.38 232 GLY B N 1
ATOM 8210 C CA . GLY B 1 232 ? -16.516 29.125 17.953 1 91.38 232 GLY B CA 1
ATOM 8211 C C . GLY B 1 232 ? -15.094 28.672 18.172 1 91.38 232 GLY B C 1
ATOM 8212 O O . GLY B 1 232 ? -14.633 28.578 19.312 1 91.38 232 GLY B O 1
ATOM 8213 N N . MET B 1 233 ? -14.508 28.266 17.125 1 94.56 233 MET B N 1
ATOM 8214 C CA . MET B 1 233 ? -13.133 27.797 17.234 1 94.56 233 MET B CA 1
ATOM 8215 C C . MET B 1 233 ? -12.406 27.922 15.898 1 94.56 233 MET B C 1
ATOM 8217 O O . MET B 1 233 ? -13.039 28.141 14.867 1 94.56 233 MET B O 1
ATOM 8221 N N . VAL B 1 234 ? -11.117 27.875 15.93 1 96.38 234 VAL B N 1
ATOM 8222 C CA . VAL B 1 234 ? -10.305 27.922 14.719 1 96.38 234 VAL B CA 1
ATOM 8223 C C . VAL B 1 234 ? -10.414 26.594 13.969 1 96.38 234 VAL B C 1
ATOM 8225 O O . VAL B 1 234 ? -10.273 25.531 14.562 1 96.38 234 VAL B O 1
ATOM 8228 N N . GLN B 1 235 ? -10.703 26.688 12.711 1 95.06 235 GLN B N 1
ATOM 8229 C CA . GLN B 1 235 ? -10.828 25.5 11.875 1 95.06 235 GLN B CA 1
ATOM 8230 C C . GLN B 1 235 ? -9.805 25.5 10.742 1 95.06 235 GLN B C 1
ATOM 8232 O O . GLN B 1 235 ? -9.438 26.578 10.242 1 95.06 235 GLN B O 1
ATOM 8237 N N . VAL B 1 236 ? -9.328 24.344 10.453 1 96.25 236 VAL B N 1
ATOM 8238 C CA . VAL B 1 236 ? -8.492 24.141 9.273 1 96.25 236 VAL B CA 1
ATOM 8239 C C . VAL B 1 236 ? -9.227 23.25 8.266 1 96.25 236 VAL B C 1
ATOM 8241 O O . VAL B 1 236 ? -9.578 22.109 8.586 1 96.25 236 VAL B O 1
ATOM 8244 N N . ARG B 1 237 ? -9.438 23.766 7.09 1 96.81 237 ARG B N 1
ATOM 8245 C CA . ARG B 1 237 ? -10.266 23.078 6.109 1 96.81 237 ARG B CA 1
ATOM 8246 C C . ARG B 1 237 ? -9.5 22.844 4.809 1 96.81 237 ARG B C 1
ATOM 8248 O O . ARG B 1 237 ? -8.688 23.688 4.406 1 96.81 237 ARG B O 1
ATOM 8255 N N . PHE B 1 238 ? -9.844 21.781 4.207 1 97.19 238 PHE B N 1
ATOM 8256 C CA . PHE B 1 238 ? -9.258 21.469 2.91 1 97.19 238 PHE B CA 1
ATOM 8257 C C . PHE B 1 238 ? -9.914 22.281 1.808 1 97.19 238 PHE B C 1
ATOM 8259 O O . PHE B 1 238 ? -11.141 22.359 1.723 1 97.19 238 PHE B O 1
ATOM 8266 N N . VAL B 1 239 ? -9.07 22.812 0.892 1 97.12 239 VAL B N 1
ATOM 8267 C CA . VAL B 1 239 ? -9.609 23.656 -0.16 1 97.12 239 VAL B CA 1
ATOM 8268 C C . VAL B 1 239 ? -9.43 22.984 -1.518 1 97.12 239 VAL B C 1
ATOM 8270 O O . VAL B 1 239 ? -10.391 22.812 -2.266 1 97.12 239 VAL B O 1
ATOM 8273 N N . ARG B 1 240 ? -8.141 22.641 -1.722 1 95.69 240 ARG B N 1
ATOM 8274 C CA . ARG B 1 240 ? -7.883 22.125 -3.062 1 95.69 240 ARG B CA 1
ATOM 8275 C C . ARG B 1 240 ? -6.566 21.359 -3.111 1 95.69 240 ARG B C 1
ATOM 8277 O O . ARG B 1 240 ? -5.633 21.672 -2.365 1 95.69 240 ARG B O 1
ATOM 8284 N N . ALA B 1 241 ? -6.602 20.359 -3.898 1 95.81 241 ALA B N 1
ATOM 8285 C CA . ALA B 1 241 ? -5.375 19.672 -4.301 1 95.81 241 ALA B CA 1
ATOM 8286 C C . ALA B 1 241 ? -5.027 19.984 -5.758 1 95.81 241 ALA B C 1
ATOM 8288 O O . ALA B 1 241 ? -5.867 19.828 -6.645 1 95.81 241 ALA B O 1
ATOM 8289 N N . ILE B 1 242 ? -3.871 20.469 -5.941 1 93.88 242 ILE B N 1
ATOM 8290 C CA . ILE B 1 242 ? -3.432 20.859 -7.281 1 93.88 242 ILE B CA 1
ATOM 8291 C C . ILE B 1 242 ? -2.305 19.922 -7.738 1 93.88 242 ILE B C 1
ATOM 8293 O O . ILE B 1 242 ? -1.36 19.672 -6.988 1 93.88 242 ILE B O 1
ATOM 8297 N N . MET B 1 243 ? -2.445 19.469 -8.914 1 88.25 243 MET B N 1
ATOM 8298 C CA . MET B 1 243 ? -1.424 18.594 -9.484 1 88.25 243 MET B CA 1
ATOM 8299 C C . MET B 1 243 ? -0.521 19.359 -10.445 1 88.25 243 MET B C 1
ATOM 8301 O O . MET B 1 243 ? -1.003 20.156 -11.258 1 88.25 243 MET B O 1
ATOM 8305 N N . PHE B 1 244 ? 0.795 19.219 -10.047 1 81.25 244 PHE B N 1
ATOM 8306 C CA . PHE B 1 244 ? 1.814 19.844 -10.883 1 81.25 244 PHE B CA 1
ATOM 8307 C C . PHE B 1 244 ? 2.695 18.781 -11.539 1 81.25 244 PHE B C 1
ATOM 8309 O O . PHE B 1 244 ? 2.756 17.641 -11.078 1 81.25 244 PHE B O 1
ATOM 8316 N N . ARG B 1 245 ? 3.217 19.266 -12.539 1 71.25 245 ARG B N 1
ATOM 8317 C CA . ARG B 1 245 ? 4.371 18.516 -13.016 1 71.25 245 ARG B CA 1
ATOM 8318 C C . ARG B 1 245 ? 5.672 19.094 -12.477 1 71.25 245 ARG B C 1
ATOM 8320 O O . ARG B 1 245 ? 6.434 18.406 -11.797 1 71.25 245 ARG B O 1
ATOM 8327 N N . HIS B 1 246 ? 5.852 20.516 -12.68 1 74.12 246 HIS B N 1
ATOM 8328 C CA . HIS B 1 246 ? 6.906 21.297 -12.047 1 74.12 246 HIS B CA 1
ATOM 8329 C C . HIS B 1 246 ? 6.328 22.312 -11.07 1 74.12 246 HIS B C 1
ATOM 8331 O O . HIS B 1 246 ? 5.309 22.953 -11.359 1 74.12 246 HIS B O 1
ATOM 8337 N N . ALA B 1 247 ? 6.891 22.375 -9.883 1 69 247 ALA B N 1
ATOM 8338 C CA . ALA B 1 247 ? 6.395 23.312 -8.883 1 69 247 ALA B CA 1
ATOM 8339 C C . ALA B 1 247 ? 7.293 24.547 -8.789 1 69 247 ALA B C 1
ATOM 8341 O O . ALA B 1 247 ? 7.883 24.812 -7.738 1 69 247 ALA B O 1
ATOM 8342 N N . TYR B 1 248 ? 7.297 25.344 -9.898 1 79.19 248 TYR B N 1
ATOM 8343 C CA . TYR B 1 248 ? 8.039 26.594 -9.844 1 79.19 248 TYR B CA 1
ATOM 8344 C C . TYR B 1 248 ? 7.305 27.625 -8.992 1 79.19 248 TYR B C 1
ATOM 8346 O O . TYR B 1 248 ? 6.078 27.578 -8.859 1 79.19 248 TYR B O 1
ATOM 8354 N N . ALA B 1 249 ? 8.047 28.547 -8.43 1 83.56 249 ALA B N 1
ATOM 8355 C CA . ALA B 1 249 ? 7.488 29.547 -7.516 1 83.56 249 ALA B CA 1
ATOM 8356 C C . ALA B 1 249 ? 6.375 30.344 -8.188 1 83.56 249 ALA B C 1
ATOM 8358 O O . ALA B 1 249 ? 5.332 30.594 -7.582 1 83.56 249 ALA B O 1
ATOM 8359 N N . ASP B 1 250 ? 6.574 30.641 -9.406 1 84.62 250 ASP B N 1
ATOM 8360 C CA . ASP B 1 250 ? 5.594 31.453 -10.125 1 84.62 250 ASP B CA 1
ATOM 8361 C C . ASP B 1 250 ? 4.305 30.672 -10.352 1 84.62 250 ASP B C 1
ATOM 8363 O O . ASP B 1 250 ? 3.207 31.219 -10.258 1 84.62 250 ASP B O 1
ATOM 8367 N N . ARG B 1 251 ? 4.5 29.469 -10.625 1 85.69 251 ARG B N 1
ATOM 8368 C CA . ARG B 1 251 ? 3.332 28.625 -10.867 1 85.69 251 ARG B CA 1
ATOM 8369 C C . ARG B 1 251 ? 2.545 28.391 -9.586 1 85.69 251 ARG B C 1
ATOM 8371 O O . ARG B 1 251 ? 1.315 28.469 -9.578 1 85.69 251 ARG B O 1
ATOM 8378 N N . VAL B 1 252 ? 3.23 28.141 -8.57 1 89.62 252 VAL B N 1
ATOM 8379 C CA . VAL B 1 252 ? 2.578 27.875 -7.285 1 89.62 252 VAL B CA 1
ATOM 8380 C C . VAL B 1 252 ? 1.855 29.125 -6.809 1 89.62 252 VAL B C 1
ATOM 8382 O O . VAL B 1 252 ? 0.702 29.062 -6.379 1 89.62 252 VAL B O 1
ATOM 8385 N N . SER B 1 253 ? 2.586 30.281 -6.906 1 90.94 253 SER B N 1
ATOM 8386 C CA . SER B 1 253 ? 1.971 31.547 -6.496 1 90.94 253 SER B CA 1
ATOM 8387 C C . SER B 1 253 ? 0.745 31.859 -7.348 1 90.94 253 SER B C 1
ATOM 8389 O O . SER B 1 253 ? -0.264 32.344 -6.832 1 90.94 253 SER B O 1
ATOM 8391 N N . GLY B 1 254 ? 0.891 31.562 -8.625 1 90.12 254 GLY B N 1
ATOM 8392 C CA . GLY B 1 254 ? -0.239 31.797 -9.508 1 90.12 254 GLY B CA 1
ATOM 8393 C C . GLY B 1 254 ? -1.443 30.938 -9.172 1 90.12 254 GLY B C 1
ATOM 8394 O O . GLY B 1 254 ? -2.576 31.422 -9.164 1 90.12 254 GLY B O 1
ATOM 8395 N N . GLU B 1 255 ? -1.187 29.766 -8.836 1 91.81 255 GLU B N 1
ATOM 8396 C CA . GLU B 1 255 ? -2.264 28.828 -8.492 1 91.81 255 GLU B CA 1
ATOM 8397 C C . GLU B 1 255 ? -2.918 29.219 -7.168 1 91.81 255 GLU B C 1
ATOM 8399 O O . GLU B 1 255 ? -4.125 29.047 -6.988 1 91.81 255 GLU B O 1
ATOM 8404 N N . LEU B 1 256 ? -2.152 29.656 -6.227 1 93.44 256 LEU B N 1
ATOM 8405 C CA . LEU B 1 256 ? -2.699 30.109 -4.949 1 93.44 256 LEU B CA 1
ATOM 8406 C C . LEU B 1 256 ? -3.596 31.328 -5.133 1 93.44 256 LEU B C 1
ATOM 8408 O O . LEU B 1 256 ? -4.691 31.391 -4.57 1 93.44 256 LEU B O 1
ATOM 8412 N N . LEU B 1 257 ? -3.127 32.219 -5.973 1 92.62 257 LEU B N 1
ATOM 8413 C CA . LEU B 1 257 ? -3.922 33.406 -6.242 1 92.62 257 LEU B CA 1
ATOM 8414 C C . LEU B 1 257 ? -5.203 33.062 -6.988 1 92.62 257 LEU B C 1
ATOM 8416 O O . LEU B 1 257 ? -6.27 33.625 -6.699 1 92.62 257 LEU B O 1
ATOM 8420 N N . ASP B 1 258 ? -5.055 32.125 -7.855 1 92 258 ASP B N 1
ATOM 8421 C CA . ASP B 1 258 ? -6.23 31.656 -8.586 1 92 258 ASP B CA 1
ATOM 8422 C C . ASP B 1 258 ? -7.234 31 -7.652 1 92 258 ASP B C 1
ATOM 8424 O O . ASP B 1 258 ? -8.445 31.125 -7.836 1 92 258 ASP B O 1
ATOM 8428 N N . THR B 1 259 ? -6.75 30.312 -6.727 1 93.12 259 THR B N 1
ATOM 8429 C CA . THR B 1 259 ? -7.617 29.641 -5.758 1 93.12 259 THR B CA 1
ATOM 8430 C C . THR B 1 259 ? -8.398 30.672 -4.941 1 93.12 259 THR B C 1
ATOM 8432 O O . THR B 1 259 ? -9.602 30.516 -4.734 1 93.12 259 THR B O 1
ATOM 8435 N N . ILE B 1 260 ? -7.727 31.734 -4.496 1 93.5 260 ILE B N 1
ATOM 8436 C CA . ILE B 1 260 ? -8.359 32.781 -3.707 1 93.5 260 ILE B CA 1
ATOM 8437 C C . ILE B 1 260 ? -9.406 33.5 -4.551 1 93.5 260 ILE B C 1
ATOM 8439 O O . ILE B 1 260 ? -10.516 33.75 -4.082 1 93.5 260 ILE B O 1
ATOM 8443 N N . ARG B 1 261 ? -9.07 33.688 -5.766 1 92.06 261 ARG B N 1
ATOM 8444 C CA . ARG B 1 261 ? -9.977 34.375 -6.68 1 92.06 261 ARG B CA 1
ATOM 8445 C C . ARG B 1 261 ? -11.203 33.531 -6.98 1 92.06 261 ARG B C 1
ATOM 8447 O O . ARG B 1 261 ? -12.336 34.031 -6.965 1 92.06 261 ARG B O 1
ATOM 8454 N N . ASN B 1 262 ? -10.945 32.281 -7.223 1 91.75 262 ASN B N 1
ATOM 8455 C CA . ASN B 1 262 ? -12.031 31.375 -7.566 1 91.75 262 ASN B CA 1
ATOM 8456 C C . ASN B 1 262 ? -12.992 31.188 -6.398 1 91.75 262 ASN B C 1
ATOM 8458 O O . ASN B 1 262 ? -14.188 30.969 -6.605 1 91.75 262 ASN B O 1
ATOM 8462 N N . LEU B 1 263 ? -12.508 31.266 -5.223 1 94.25 263 LEU B N 1
ATOM 8463 C CA . LEU B 1 263 ? -13.344 31.125 -4.035 1 94.25 263 LEU B CA 1
ATOM 8464 C C . LEU B 1 263 ? -13.992 32.438 -3.652 1 94.25 263 LEU B C 1
ATOM 8466 O O . LEU B 1 263 ? -14.828 32.5 -2.746 1 94.25 263 LEU B O 1
ATOM 8470 N N . LYS B 1 264 ? -13.57 33.531 -4.281 1 92.31 264 LYS B N 1
ATOM 8471 C CA . LYS B 1 264 ? -14.086 34.875 -4.027 1 92.31 264 LYS B CA 1
ATOM 8472 C C . LYS B 1 264 ? -13.805 35.312 -2.588 1 92.31 264 LYS B C 1
ATOM 8474 O O . LYS B 1 264 ? -14.68 35.875 -1.923 1 92.31 264 LYS B O 1
ATOM 8479 N N . LEU B 1 265 ? -12.711 34.969 -2.117 1 93.38 265 LEU B N 1
ATOM 8480 C CA . LEU B 1 265 ? -12.273 35.438 -0.804 1 93.38 265 LEU B CA 1
ATOM 8481 C C . LEU B 1 265 ? -11.562 36.781 -0.91 1 93.38 265 LEU B C 1
ATOM 8483 O O . LEU B 1 265 ? -10.82 37 -1.862 1 93.38 265 LEU B O 1
ATOM 8487 N N . PRO B 1 266 ? -11.844 37.594 0.038 1 89.69 266 PRO B N 1
ATOM 8488 C CA . PRO B 1 266 ? -11.125 38.875 -0.016 1 89.69 266 PRO B CA 1
ATOM 8489 C C . PRO B 1 266 ? -9.625 38.719 0.214 1 89.69 266 PRO B C 1
ATOM 8491 O O . PRO B 1 266 ? -9.203 38.25 1.273 1 89.69 266 PRO B O 1
ATOM 8494 N N . ILE B 1 267 ? -8.891 39.125 -0.669 1 89.62 267 ILE B N 1
ATOM 8495 C CA . ILE B 1 267 ? -7.441 38.969 -0.624 1 89.62 267 ILE B CA 1
ATOM 8496 C C . ILE B 1 267 ? -6.875 39.781 0.537 1 89.62 267 ILE B C 1
ATOM 8498 O O . ILE B 1 267 ? -5.859 39.406 1.13 1 89.62 267 ILE B O 1
ATOM 8502 N N . HIS B 1 268 ? -7.539 40.844 0.92 1 88.31 268 HIS B N 1
ATOM 8503 C CA . HIS B 1 268 ? -7.062 41.75 1.979 1 88.31 268 HIS B CA 1
ATOM 8504 C C . HIS B 1 268 ? -7.258 41.094 3.354 1 88.31 268 HIS B C 1
ATOM 8506 O O . HIS B 1 268 ? -6.695 41.562 4.344 1 88.31 268 HIS B O 1
ATOM 8512 N N . HIS B 1 269 ? -8.031 40.031 3.416 1 92.38 269 HIS B N 1
ATOM 8513 C CA . HIS B 1 269 ? -8.242 39.312 4.68 1 92.38 269 HIS B CA 1
ATOM 8514 C C . HIS B 1 269 ? -7.227 38.219 4.871 1 92.38 269 HIS B C 1
ATOM 8516 O O . HIS B 1 269 ? -7.242 37.5 5.895 1 92.38 269 HIS B O 1
ATOM 8522 N N . LEU B 1 270 ? -6.367 38.094 3.854 1 93.56 270 LEU B N 1
ATOM 8523 C CA . LEU B 1 270 ? -5.297 37.094 3.998 1 93.56 270 LEU B CA 1
ATOM 8524 C C . LEU B 1 270 ? -4.277 37.562 5.035 1 93.56 270 LEU B C 1
ATOM 8526 O O . LEU B 1 270 ? -3.602 38.594 4.844 1 93.56 270 LEU B O 1
ATOM 8530 N N . LEU B 1 271 ? -4.168 36.812 6.102 1 93.56 271 LEU B N 1
ATOM 8531 C CA . LEU B 1 271 ? -3.307 37.219 7.211 1 93.56 271 LEU B CA 1
ATOM 8532 C C . LEU B 1 271 ? -1.87 36.75 6.965 1 93.56 271 LEU B C 1
ATOM 8534 O O . LEU B 1 271 ? -0.929 37.5 7.227 1 93.56 271 LEU B O 1
ATOM 8538 N N . SER B 1 272 ? -1.761 35.469 6.613 1 93.5 272 SER B N 1
ATOM 8539 C CA . SER B 1 272 ? -0.426 34.906 6.48 1 93.5 272 SER B CA 1
ATOM 8540 C C . SER B 1 272 ? -0.454 33.625 5.648 1 93.5 272 SER B C 1
ATOM 8542 O O . SER B 1 272 ? -1.527 33.125 5.285 1 93.5 272 SER B O 1
ATOM 8544 N N . ILE B 1 273 ? 0.778 33.188 5.301 1 92.62 273 ILE B N 1
ATOM 8545 C CA . ILE B 1 273 ? 0.97 31.922 4.578 1 92.62 273 ILE B CA 1
ATOM 8546 C C . ILE B 1 273 ? 1.885 31 5.379 1 92.62 273 ILE B C 1
ATOM 8548 O O . ILE B 1 273 ? 2.93 31.422 5.871 1 92.62 273 ILE B O 1
ATOM 8552 N N . SER B 1 274 ? 1.4 29.812 5.523 1 92.5 274 SER B N 1
ATOM 8553 C CA . SER B 1 274 ? 2.191 28.844 6.258 1 92.5 274 SER B CA 1
ATOM 8554 C C . SER B 1 274 ? 2.75 27.766 5.324 1 92.5 274 SER B C 1
ATOM 8556 O O . SER B 1 274 ? 1.993 27.078 4.648 1 92.5 274 SER B O 1
ATOM 8558 N N . CYS B 1 275 ? 4.008 27.578 5.246 1 91.19 275 CYS B N 1
ATOM 8559 C CA . CYS B 1 275 ? 4.707 26.609 4.414 1 91.19 275 CYS B CA 1
ATOM 8560 C C . CYS B 1 275 ? 6.082 26.281 4.988 1 91.19 275 CYS B C 1
ATOM 8562 O O . CYS B 1 275 ? 6.504 26.891 5.977 1 91.19 275 CYS B O 1
ATOM 8564 N N . ASP B 1 276 ? 6.727 25.375 4.332 1 85.31 276 ASP B N 1
ATOM 8565 C CA . ASP B 1 276 ? 8.094 25.062 4.723 1 85.31 276 ASP B CA 1
ATOM 8566 C C . ASP B 1 276 ? 9.07 26.125 4.223 1 85.31 276 ASP B C 1
ATOM 8568 O O . ASP B 1 276 ? 8.68 27.031 3.49 1 85.31 276 ASP B O 1
ATOM 8572 N N . GLY B 1 277 ? 10.312 26.141 4.672 1 72.94 277 GLY B N 1
ATOM 8573 C CA . GLY B 1 277 ? 11.172 27.297 4.52 1 72.94 277 GLY B CA 1
ATOM 8574 C C . GLY B 1 277 ? 12.148 27.156 3.363 1 72.94 277 GLY B C 1
ATOM 8575 O O . GLY B 1 277 ? 13.234 27.75 3.389 1 72.94 277 GLY B O 1
ATOM 8576 N N . PRO B 1 278 ? 11.836 26.312 2.389 1 70.94 278 PRO B N 1
ATOM 8577 C CA . PRO B 1 278 ? 12.773 26.297 1.265 1 70.94 278 PRO B CA 1
ATOM 8578 C C . PRO B 1 278 ? 12.766 27.609 0.477 1 70.94 278 PRO B C 1
ATOM 8580 O O . PRO B 1 278 ? 11.852 28.422 0.634 1 70.94 278 PRO B O 1
ATOM 8583 N N . ASN B 1 279 ? 13.812 27.875 -0.193 1 69.5 279 ASN B N 1
ATOM 8584 C CA . ASN B 1 279 ? 13.992 29.125 -0.928 1 69.5 279 ASN B CA 1
ATOM 8585 C C . ASN B 1 279 ? 12.836 29.375 -1.893 1 69.5 279 ASN B C 1
ATOM 8587 O O . ASN B 1 279 ? 12.391 30.516 -2.062 1 69.5 279 ASN B O 1
ATOM 8591 N N . VAL B 1 280 ? 12.383 28.359 -2.418 1 77.19 280 VAL B N 1
ATOM 8592 C CA . VAL B 1 280 ? 11.281 28.5 -3.363 1 77.19 280 VAL B CA 1
ATOM 8593 C C . VAL B 1 280 ? 10.062 29.078 -2.654 1 77.19 280 VAL B C 1
ATOM 8595 O O . VAL B 1 280 ? 9.367 29.938 -3.203 1 77.19 280 VAL B O 1
ATOM 8598 N N . ASN B 1 281 ? 9.867 28.719 -1.478 1 83.88 281 ASN B N 1
ATOM 8599 C CA . ASN B 1 281 ? 8.703 29.172 -0.729 1 83.88 281 ASN B CA 1
ATOM 8600 C C . ASN B 1 281 ? 8.844 30.641 -0.292 1 83.88 281 ASN B C 1
ATOM 8602 O O . ASN B 1 281 ? 7.852 31.344 -0.146 1 83.88 281 ASN B O 1
ATOM 8606 N N . LYS B 1 282 ? 10.109 31.094 -0.142 1 81.25 282 LYS B N 1
ATOM 8607 C CA . LYS B 1 282 ? 10.352 32.5 0.145 1 81.25 282 LYS B CA 1
ATOM 8608 C C . LYS B 1 282 ? 9.914 33.375 -1.022 1 81.25 282 LYS B C 1
ATOM 8610 O O . LYS B 1 282 ? 9.328 34.438 -0.818 1 81.25 282 LYS B O 1
ATOM 8615 N N . SER B 1 283 ? 10.203 32.812 -2.17 1 83.88 283 SER B N 1
ATOM 8616 C CA . SER B 1 283 ? 9.797 33.531 -3.373 1 83.88 283 SER B CA 1
ATOM 8617 C C . SER B 1 283 ? 8.273 33.562 -3.508 1 83.88 283 SER B C 1
ATOM 8619 O O . SER B 1 283 ? 7.703 34.594 -3.906 1 83.88 283 SER B O 1
ATOM 8621 N N . ILE B 1 284 ? 7.668 32.562 -3.15 1 86.38 284 ILE B N 1
ATOM 8622 C CA . ILE B 1 284 ? 6.215 32.5 -3.217 1 86.38 284 ILE B CA 1
ATOM 8623 C C . ILE B 1 284 ? 5.594 33.5 -2.252 1 86.38 284 ILE B C 1
ATOM 8625 O O . ILE B 1 284 ? 4.656 34.219 -2.609 1 86.38 284 ILE B O 1
ATOM 8629 N N . LYS B 1 285 ? 6.148 33.531 -1.067 1 85.06 285 LYS B N 1
ATOM 8630 C CA . LYS B 1 285 ? 5.652 34.469 -0.059 1 85.06 285 LYS B CA 1
ATOM 8631 C C . LYS B 1 285 ? 5.801 35.906 -0.526 1 85.06 285 LYS B C 1
ATOM 8633 O O . LYS B 1 285 ? 4.902 36.75 -0.316 1 85.06 285 LYS B O 1
ATOM 8638 N N . ARG B 1 286 ? 6.844 36.219 -1.193 1 84.44 286 ARG B N 1
ATOM 8639 C CA . ARG B 1 286 ? 7.086 37.562 -1.693 1 84.44 286 ARG B CA 1
ATOM 8640 C C . ARG B 1 286 ? 6.094 37.938 -2.791 1 84.44 286 ARG B C 1
ATOM 8642 O O . ARG B 1 286 ? 5.598 39.062 -2.84 1 84.44 286 ARG B O 1
ATOM 8649 N N . GLN B 1 287 ? 5.879 37 -3.576 1 85.25 287 GLN B N 1
ATOM 8650 C CA . GLN B 1 287 ? 4.945 37.25 -4.672 1 85.25 287 GLN B CA 1
ATOM 8651 C C . GLN B 1 287 ? 3.525 37.438 -4.152 1 85.25 287 GLN B C 1
ATOM 8653 O O . GLN B 1 287 ? 2.787 38.281 -4.66 1 85.25 287 GLN B O 1
ATOM 8658 N N . LEU B 1 288 ? 3.18 36.719 -3.203 1 86.06 288 LEU B N 1
ATOM 8659 C CA . LEU B 1 288 ? 1.843 36.844 -2.633 1 86.06 288 LEU B CA 1
ATOM 8660 C C . LEU B 1 288 ? 1.705 38.156 -1.845 1 86.06 288 LEU B C 1
ATOM 8662 O O . LEU B 1 288 ? 0.639 38.781 -1.843 1 86.06 288 LEU B O 1
ATOM 8666 N N . GLU B 1 289 ? 2.805 38.5 -1.12 1 85.88 289 GLU B N 1
ATOM 8667 C CA . GLU B 1 289 ? 2.82 39.75 -0.39 1 85.88 289 GLU B CA 1
ATOM 8668 C C . GLU B 1 289 ? 2.617 40.938 -1.331 1 85.88 289 GLU B C 1
ATOM 8670 O O . GLU B 1 289 ? 1.921 41.906 -0.991 1 85.88 289 GLU B O 1
ATOM 8675 N N . SER B 1 290 ? 3.209 40.844 -2.457 1 83.62 290 SER B N 1
ATOM 8676 C CA . SER B 1 290 ? 3.062 41.906 -3.445 1 83.62 290 SER B CA 1
ATOM 8677 C C . SER B 1 290 ? 1.625 42 -3.945 1 83.62 290 SER B C 1
ATOM 8679 O O . SER B 1 290 ? 1.149 43.094 -4.277 1 83.62 290 SER B O 1
ATOM 8681 N N . ALA B 1 291 ? 0.976 40.938 -3.975 1 81.06 291 ALA B N 1
ATOM 8682 C CA . ALA B 1 291 ? -0.407 40.906 -4.445 1 81.06 291 ALA B CA 1
ATOM 8683 C C . ALA B 1 291 ? -1.354 41.469 -3.395 1 81.06 291 ALA B C 1
ATOM 8685 O O . ALA B 1 291 ? -2.404 42.031 -3.732 1 81.06 291 ALA B O 1
ATOM 8686 N N . VAL B 1 292 ? -1 41.375 -2.133 1 79.81 292 VAL B N 1
ATOM 8687 C CA . VAL B 1 292 ? -1.844 41.844 -1.029 1 79.81 292 VAL B CA 1
ATOM 8688 C C . VAL B 1 292 ? -1.618 43.312 -0.778 1 79.81 292 VAL B C 1
ATOM 8690 O O . VAL B 1 292 ? -2.553 44.062 -0.429 1 79.81 292 VAL B O 1
ATOM 8693 N N . VAL B 1 293 ? -0.277 43.938 -0.673 1 69.06 293 VAL B N 1
ATOM 8694 C CA . VAL B 1 293 ? 0.116 45.281 -0.267 1 69.06 293 VAL B CA 1
ATOM 8695 C C . VAL B 1 293 ? -0.677 46.312 -1.062 1 69.06 293 VAL B C 1
ATOM 8697 O O . VAL B 1 293 ? -0.912 47.406 -0.587 1 69.06 293 VAL B O 1
ATOM 8700 N N . GLY B 1 294 ? -1.078 46.062 -2.252 1 54.09 294 GLY B N 1
ATOM 8701 C CA . GLY B 1 294 ? -1.783 47.25 -2.75 1 54.09 294 GLY B CA 1
ATOM 8702 C C . GLY B 1 294 ? -2.605 47.938 -1.683 1 54.09 294 GLY B C 1
ATOM 8703 O O . GLY B 1 294 ? -2.887 49.125 -1.792 1 54.09 294 GLY B O 1
ATOM 8704 N N . GLY B 1 295 ? -3.219 47.312 -0.829 1 50.81 295 GLY B N 1
ATOM 8705 C CA . GLY B 1 295 ? -4.051 48.031 0.127 1 50.81 295 GLY B CA 1
ATOM 8706 C C . GLY B 1 295 ? -3.365 48.281 1.459 1 50.81 295 GLY B C 1
ATOM 8707 O O . GLY B 1 295 ? -2.629 49.25 1.618 1 50.81 295 GLY B O 1
ATOM 8708 N N . ALA B 1 296 ? -3.586 47.5 2.686 1 57.62 296 ALA B N 1
ATOM 8709 C CA . ALA B 1 296 ? -3.416 47.656 4.129 1 57.62 296 ALA B CA 1
ATOM 8710 C C . ALA B 1 296 ? -2.039 47.156 4.566 1 57.62 296 ALA B C 1
ATOM 8712 O O . ALA B 1 296 ? -1.077 47.219 3.799 1 57.62 296 ALA B O 1
ATOM 8713 N N . LYS B 1 297 ? -1.645 46.656 5.852 1 70.12 297 LYS B N 1
ATOM 8714 C CA . LYS B 1 297 ? -0.513 46.25 6.688 1 70.12 297 LYS B CA 1
ATOM 8715 C C . LYS B 1 297 ? 0.179 45.031 6.129 1 70.12 297 LYS B C 1
ATOM 8717 O O . LYS B 1 297 ? 1.207 44.594 6.652 1 70.12 297 LYS B O 1
ATOM 8722 N N . GLY B 1 298 ? -0.091 44.625 4.844 1 80.44 298 GLY B N 1
ATOM 8723 C CA . GLY B 1 298 ? 0.547 43.469 4.23 1 80.44 298 GLY B CA 1
ATOM 8724 C C . GLY B 1 298 ? 0.322 42.188 5.004 1 80.44 298 GLY B C 1
ATOM 8725 O O . GLY B 1 298 ? -0.579 42.125 5.844 1 80.44 298 GLY B O 1
ATOM 8726 N N . LEU B 1 299 ? 1.217 41.094 4.785 1 89.31 299 LEU B N 1
ATOM 8727 C CA . LEU B 1 299 ? 1.101 39.781 5.441 1 89.31 299 LEU B CA 1
ATOM 8728 C C . LEU B 1 299 ? 1.818 39.781 6.789 1 89.31 299 LEU B C 1
ATOM 8730 O O . LEU B 1 299 ? 2.893 40.375 6.918 1 89.31 299 LEU B O 1
ATOM 8734 N N . VAL B 1 300 ? 1.185 39.188 7.738 1 91.81 300 VAL B N 1
ATOM 8735 C CA . VAL B 1 300 ? 1.791 39.094 9.062 1 91.81 300 VAL B CA 1
ATOM 8736 C C . VAL B 1 300 ? 2.938 38.062 9.031 1 91.81 300 VAL B C 1
ATOM 8738 O O . VAL B 1 300 ? 2.768 36.938 8.555 1 91.81 300 VAL B O 1
ATOM 8741 N N . ASP B 1 301 ? 4.027 38.438 9.469 1 87.25 301 ASP B N 1
ATOM 8742 C CA . ASP B 1 301 ? 5.211 37.594 9.414 1 87.25 301 ASP B CA 1
ATOM 8743 C C . ASP B 1 301 ? 5.375 36.781 10.711 1 87.25 301 ASP B C 1
ATOM 8745 O O . ASP B 1 301 ? 5.766 37.344 11.742 1 87.25 301 ASP B O 1
ATOM 8749 N N . VAL B 1 302 ? 5.098 35.562 10.625 1 88.06 302 VAL B N 1
ATOM 8750 C CA . VAL B 1 302 ? 5.297 34.688 11.766 1 88.06 302 VAL B CA 1
ATOM 8751 C C . VAL B 1 302 ? 6.441 33.719 11.477 1 88.06 302 VAL B C 1
ATOM 8753 O O . VAL B 1 302 ? 6.734 32.844 12.289 1 88.06 302 VAL B O 1
ATOM 8756 N N . GLY B 1 303 ? 7.086 33.906 10.43 1 85.31 303 GLY B N 1
ATOM 8757 C CA . GLY B 1 303 ? 8.172 33.031 10.047 1 85.31 303 GLY B CA 1
ATOM 8758 C C . GLY B 1 303 ? 7.688 31.766 9.344 1 85.31 303 GLY B C 1
ATOM 8759 O O . GLY B 1 303 ? 6.523 31.672 8.953 1 85.31 303 GLY B O 1
ATOM 8760 N N . PHE B 1 304 ? 8.656 30.844 9.109 1 89.5 304 PHE B N 1
ATOM 8761 C CA . PHE B 1 304 ? 8.352 29.578 8.461 1 89.5 304 PHE B CA 1
ATOM 8762 C C . PHE B 1 304 ? 8.094 28.484 9.5 1 89.5 304 PHE B C 1
ATOM 8764 O O . PHE B 1 304 ? 8.141 28.75 10.703 1 89.5 304 PHE B O 1
ATOM 8771 N N . CYS B 1 305 ? 7.75 27.359 9.016 1 90.5 305 CYS B N 1
ATOM 8772 C CA . CYS B 1 305 ? 7.371 26.266 9.914 1 90.5 305 CYS B CA 1
ATOM 8773 C C . CYS B 1 305 ? 8.516 25.922 10.859 1 90.5 305 CYS B C 1
ATOM 8775 O O . CYS B 1 305 ? 9.547 25.406 10.43 1 90.5 305 CYS B O 1
ATOM 8777 N N . THR B 1 306 ? 8.305 26.125 12.117 1 91.19 306 THR B N 1
ATOM 8778 C CA . THR B 1 306 ? 9.312 25.906 13.148 1 91.19 306 THR B CA 1
ATOM 8779 C C . THR B 1 306 ? 9.531 24.406 13.375 1 91.19 306 THR B C 1
ATOM 8781 O O . THR B 1 306 ? 10.609 23.984 13.781 1 91.19 306 THR B O 1
ATOM 8784 N N . ILE B 1 307 ? 8.508 23.625 13.109 1 89.56 307 ILE B N 1
ATOM 8785 C CA . ILE B 1 307 ? 8.617 22.172 13.266 1 89.56 307 ILE B CA 1
ATOM 8786 C C . ILE B 1 307 ? 9.695 21.641 12.32 1 89.56 307 ILE B C 1
ATOM 8788 O O . ILE B 1 307 ? 10.555 20.859 12.734 1 89.56 307 ILE B O 1
ATOM 8792 N N . HIS B 1 308 ? 9.68 22.094 11.109 1 88.88 308 HIS B N 1
ATOM 8793 C CA . HIS B 1 308 ? 10.672 21.672 10.125 1 88.88 308 HIS B CA 1
ATOM 8794 C C . HIS B 1 308 ? 12.062 22.188 10.484 1 88.88 308 HIS B C 1
ATOM 8796 O O . HIS B 1 308 ? 13.062 21.516 10.227 1 88.88 308 HIS B O 1
ATOM 8802 N N . VAL B 1 309 ? 12.133 23.344 11.039 1 90.94 309 VAL B N 1
ATOM 8803 C CA . VAL B 1 309 ? 13.414 23.922 11.438 1 90.94 309 VAL B CA 1
ATOM 8804 C C . VAL B 1 309 ? 14.055 23.047 12.516 1 90.94 309 VAL B C 1
ATOM 8806 O O . VAL B 1 309 ? 15.25 22.734 12.453 1 90.94 309 VAL B O 1
ATOM 8809 N N . VAL B 1 310 ? 13.242 22.672 13.469 1 90.75 310 VAL B N 1
ATOM 8810 C CA . VAL B 1 310 ? 13.758 21.844 14.562 1 90.75 310 VAL B CA 1
ATOM 8811 C C . VAL B 1 310 ? 14.18 20.469 14.016 1 90.75 310 VAL B C 1
ATOM 8813 O O . VAL B 1 310 ? 15.219 19.938 14.414 1 90.75 310 VAL B O 1
ATOM 8816 N N . HIS B 1 311 ? 13.445 19.953 13.102 1 88.19 311 HIS B N 1
ATOM 8817 C CA . HIS B 1 311 ? 13.805 18.688 12.469 1 88.19 311 HIS B CA 1
ATOM 8818 C C . HIS B 1 311 ? 15.141 18.797 11.75 1 88.19 311 HIS B C 1
ATOM 8820 O O . HIS B 1 311 ? 15.984 17.906 11.859 1 88.19 311 HIS B O 1
ATOM 8826 N N . ASN B 1 312 ? 15.289 19.844 11.047 1 88.38 312 ASN B N 1
ATOM 8827 C CA . ASN B 1 312 ? 16.516 20.031 10.281 1 88.38 312 ASN B CA 1
ATOM 8828 C C . ASN B 1 312 ? 17.719 20.266 11.195 1 88.38 312 ASN B C 1
ATOM 8830 O O . ASN B 1 312 ? 18.844 19.875 10.867 1 88.38 312 ASN B O 1
ATOM 8834 N N . ALA B 1 313 ? 17.453 20.938 12.273 1 92.19 313 ALA B N 1
ATOM 8835 C CA . ALA B 1 313 ? 18.531 21.141 13.25 1 92.19 313 ALA B CA 1
ATOM 8836 C C . ALA B 1 313 ? 19.047 19.797 13.773 1 92.19 313 ALA B C 1
ATOM 8838 O O . ALA B 1 313 ? 20.266 19.609 13.891 1 92.19 313 ALA B O 1
ATOM 8839 N N . PHE B 1 314 ? 18.156 18.969 14.062 1 91.19 314 PHE B N 1
ATOM 8840 C CA . PHE B 1 314 ? 18.547 17.641 14.547 1 91.19 314 PHE B CA 1
ATOM 8841 C C . PHE B 1 314 ? 19.312 16.875 13.484 1 91.19 314 PHE B C 1
ATOM 8843 O O . PHE B 1 314 ? 20.297 16.203 13.789 1 91.19 314 PHE B O 1
ATOM 8850 N N . ARG B 1 315 ? 18.906 16.969 12.297 1 90.38 315 ARG B N 1
ATOM 8851 C CA . ARG B 1 315 ? 19.578 16.297 11.203 1 90.38 315 ARG B CA 1
ATOM 8852 C C . ARG B 1 315 ? 21.016 16.797 11.047 1 90.38 315 ARG B C 1
ATOM 8854 O O . ARG B 1 315 ? 21.938 16 10.891 1 90.38 315 ARG B O 1
ATOM 8861 N N . LYS B 1 316 ? 21.188 18.031 11.086 1 91.31 316 LYS B N 1
ATOM 8862 C CA . LYS B 1 316 ? 22.531 18.625 10.984 1 91.31 316 LYS B CA 1
ATOM 8863 C C . LYS B 1 316 ? 23.406 18.172 12.141 1 91.31 316 LYS B C 1
ATOM 8865 O O . LYS B 1 316 ? 24.609 17.938 11.961 1 91.31 316 LYS B O 1
ATOM 8870 N N . ALA B 1 317 ? 22.812 18.094 13.25 1 93.75 317 ALA B N 1
ATOM 8871 C CA . ALA B 1 317 ? 23.547 17.625 14.43 1 93.75 317 ALA B CA 1
ATOM 8872 C C . ALA B 1 317 ? 23.953 16.156 14.273 1 93.75 317 ALA B C 1
ATOM 8874 O O . ALA B 1 317 ? 25.078 15.773 14.609 1 93.75 317 ALA B O 1
ATOM 8875 N N . LEU B 1 318 ? 23.047 15.375 13.742 1 91.94 318 LEU B N 1
ATOM 8876 C CA . LEU B 1 318 ? 23.266 13.945 13.586 1 91.94 318 LEU B CA 1
ATOM 8877 C C . LEU B 1 318 ? 24.406 13.664 12.625 1 91.94 318 LEU B C 1
ATOM 8879 O O . LEU B 1 318 ? 25.109 12.656 12.758 1 91.94 318 LEU B O 1
ATOM 8883 N N . ASP B 1 319 ? 24.625 14.555 11.703 1 91.19 319 ASP B N 1
ATOM 8884 C CA . ASP B 1 319 ? 25.719 14.414 10.742 1 91.19 319 ASP B CA 1
ATOM 8885 C C . ASP B 1 319 ? 27.078 14.484 11.43 1 91.19 319 ASP B C 1
ATOM 8887 O O . ASP B 1 319 ? 28.062 13.938 10.93 1 91.19 319 ASP B O 1
ATOM 8891 N N . ASN B 1 320 ? 27.109 15.102 12.578 1 93.06 320 ASN B N 1
ATOM 8892 C CA . ASN B 1 320 ? 28.359 15.234 13.328 1 93.06 320 ASN B CA 1
ATOM 8893 C C . ASN B 1 320 ? 28.562 14.07 14.289 1 93.06 320 ASN B C 1
ATOM 8895 O O . ASN B 1 320 ? 29.672 13.594 14.477 1 93.06 320 ASN B O 1
ATOM 8899 N N . PHE B 1 321 ? 27.484 13.633 14.898 1 93.75 321 PHE B N 1
ATOM 8900 C CA . PHE B 1 321 ? 27.594 12.547 15.859 1 93.75 321 PHE B CA 1
ATOM 8901 C C . PHE B 1 321 ? 26.297 11.758 15.93 1 93.75 321 PHE B C 1
ATOM 8903 O O . PHE B 1 321 ? 25.266 12.273 16.375 1 93.75 321 PHE B O 1
ATOM 8910 N N . GLY B 1 322 ? 26.281 10.555 15.516 1 92.19 322 GLY B N 1
ATOM 8911 C CA . GLY B 1 322 ? 25.094 9.711 15.562 1 92.19 322 GLY B CA 1
ATOM 8912 C C . GLY B 1 322 ? 24.875 8.906 14.297 1 92.19 322 GLY B C 1
ATOM 8913 O O . GLY B 1 322 ? 23.906 8.156 14.18 1 92.19 322 GLY B O 1
ATOM 8914 N N . GLY B 1 323 ? 25.781 9.031 13.391 1 91.38 323 GLY B N 1
ATOM 8915 C CA . GLY B 1 323 ? 25.672 8.352 12.109 1 91.38 323 GLY B CA 1
ATOM 8916 C C . GLY B 1 323 ? 25.672 6.84 12.242 1 91.38 323 GLY B C 1
ATOM 8917 O O . GLY B 1 323 ? 24.875 6.156 11.586 1 91.38 323 GLY B O 1
ATOM 8918 N N . ALA B 1 324 ? 26.531 6.395 13.07 1 94.38 324 ALA B N 1
ATOM 8919 C CA . ALA B 1 324 ? 26.625 4.949 13.281 1 94.38 324 ALA B CA 1
ATOM 8920 C C . ALA B 1 324 ? 25.359 4.414 13.93 1 94.38 324 ALA B C 1
ATOM 8922 O O . ALA B 1 324 ? 24.875 3.334 13.57 1 94.38 324 ALA B O 1
ATOM 8923 N N . ALA B 1 325 ? 24.844 5.172 14.844 1 94.69 325 ALA B N 1
ATOM 8924 C CA . ALA B 1 325 ? 23.609 4.773 15.508 1 94.69 325 ALA B CA 1
ATOM 8925 C C . ALA B 1 325 ? 22.438 4.742 14.523 1 94.69 325 ALA B C 1
ATOM 8927 O O . ALA B 1 325 ? 21.625 3.811 14.539 1 94.69 325 ALA B O 1
ATOM 8928 N N . GLU B 1 326 ? 22.328 5.738 13.734 1 93.44 326 GLU B N 1
ATOM 8929 C CA . GLU B 1 326 ? 21.266 5.801 12.734 1 93.44 326 GLU B CA 1
ATOM 8930 C C . GLU B 1 326 ? 21.359 4.625 11.766 1 93.44 326 GLU B C 1
ATOM 8932 O O . GLU B 1 326 ? 20.344 3.994 11.453 1 93.44 326 GLU B O 1
ATOM 8937 N N . ASN B 1 327 ? 22.531 4.363 11.359 1 93.69 327 ASN B N 1
ATOM 8938 C CA . ASN B 1 327 ? 22.75 3.262 10.422 1 93.69 327 ASN B CA 1
ATOM 8939 C C . ASN B 1 327 ? 22.375 1.918 11.047 1 93.69 327 ASN B C 1
ATOM 8941 O O . ASN B 1 327 ? 21.781 1.066 10.383 1 93.69 327 ASN B O 1
ATOM 8945 N N . LEU B 1 328 ? 22.75 1.76 12.234 1 95.56 328 LEU B N 1
ATOM 8946 C CA . LEU B 1 328 ? 22.422 0.509 12.914 1 95.56 328 LEU B CA 1
ATOM 8947 C C . LEU B 1 328 ? 20.922 0.305 12.969 1 95.56 328 LEU B C 1
ATOM 8949 O O . LEU B 1 328 ? 20.422 -0.793 12.695 1 95.56 328 LEU B O 1
ATOM 8953 N N . CYS B 1 329 ? 20.219 1.386 13.328 1 94.75 329 CYS B N 1
ATOM 8954 C CA . CYS B 1 329 ? 18.766 1.307 13.383 1 94.75 329 CYS B CA 1
ATOM 8955 C C . CYS B 1 329 ? 18.188 0.959 12.023 1 94.75 329 CYS B C 1
ATOM 8957 O O . CYS B 1 329 ? 17.281 0.117 11.922 1 94.75 329 CYS B O 1
ATOM 8959 N N . LEU B 1 330 ? 18.734 1.551 10.992 1 93.69 330 LEU B N 1
ATOM 8960 C CA . LEU B 1 330 ? 18.266 1.318 9.633 1 93.69 330 LEU B CA 1
ATOM 8961 C C . LEU B 1 330 ? 18.547 -0.114 9.195 1 93.69 330 LEU B C 1
ATOM 8963 O O . LEU B 1 330 ? 17.672 -0.796 8.672 1 93.69 330 LEU B O 1
ATOM 8967 N N . TYR B 1 331 ? 19.781 -0.553 9.461 1 94.25 331 TYR B N 1
ATOM 8968 C CA . TYR B 1 331 ? 20.188 -1.882 9.016 1 94.25 331 TYR B CA 1
ATOM 8969 C C . TYR B 1 331 ? 19.391 -2.963 9.742 1 94.25 331 TYR B C 1
ATOM 8971 O O . TYR B 1 331 ? 18.984 -3.957 9.133 1 94.25 331 TYR B O 1
ATOM 8979 N N . LEU B 1 332 ? 19.141 -2.742 10.961 1 94.5 332 LEU B N 1
ATOM 8980 C CA . LEU B 1 332 ? 18.391 -3.727 11.742 1 94.5 332 LEU B CA 1
ATOM 8981 C C . LEU B 1 332 ? 16.953 -3.836 11.234 1 94.5 332 LEU B C 1
ATOM 8983 O O . LEU B 1 332 ? 16.438 -4.941 11.086 1 94.5 332 LEU B O 1
ATOM 8987 N N . PHE B 1 333 ? 16.344 -2.752 10.977 1 93.06 333 PHE B N 1
ATOM 8988 C CA . PHE B 1 333 ? 14.961 -2.773 10.508 1 93.06 333 PHE B CA 1
ATOM 8989 C C . PHE B 1 333 ? 14.852 -3.523 9.18 1 93.06 333 PHE B C 1
ATOM 8991 O O . PHE B 1 333 ? 14 -4.402 9.023 1 93.06 333 PHE B O 1
ATOM 8998 N N . TYR B 1 334 ? 15.75 -3.24 8.367 1 90.38 334 TYR B N 1
ATOM 8999 C CA . TYR B 1 334 ? 15.656 -3.816 7.031 1 90.38 334 TYR B CA 1
ATOM 9000 C C . TYR B 1 334 ? 16.141 -5.262 7.027 1 90.38 334 TYR B C 1
ATOM 9002 O O . TYR B 1 334 ? 15.758 -6.043 6.148 1 90.38 334 TYR B O 1
ATOM 9010 N N . PHE B 1 335 ? 17.016 -5.625 7.98 1 91.38 335 PHE B N 1
ATOM 9011 C CA . PHE B 1 335 ? 17.438 -7.016 8.102 1 91.38 335 PHE B CA 1
ATOM 9012 C C . PHE B 1 335 ? 16.266 -7.914 8.461 1 91.38 335 PHE B C 1
ATOM 9014 O O . PHE B 1 335 ? 16.172 -9.047 7.98 1 91.38 335 PHE B O 1
ATOM 9021 N N . PHE B 1 336 ? 15.312 -7.355 9.219 1 89.75 336 PHE B N 1
ATOM 9022 C CA . PHE B 1 336 ? 14.227 -8.18 9.75 1 89.75 336 PHE B CA 1
ATOM 9023 C C . PHE B 1 336 ? 12.945 -7.949 8.953 1 89.75 336 PHE B C 1
ATOM 9025 O O . PHE B 1 336 ? 12 -8.734 9.047 1 89.75 336 PHE B O 1
ATOM 9032 N N . LYS B 1 337 ? 12.781 -6.855 8.234 1 84.31 337 LYS B N 1
ATOM 9033 C CA . LYS B 1 337 ? 11.539 -6.379 7.637 1 84.31 337 LYS B CA 1
ATOM 9034 C C . LYS B 1 337 ? 10.922 -7.445 6.738 1 84.31 337 LYS B C 1
ATOM 9036 O O . LYS B 1 337 ? 9.703 -7.652 6.754 1 84.31 337 LYS B O 1
ATOM 9041 N N . LEU B 1 338 ? 11.648 -8.172 5.883 1 76.44 338 LEU B N 1
ATOM 9042 C CA . LEU B 1 338 ? 11.039 -9.047 4.887 1 76.44 338 LEU B CA 1
ATOM 9043 C C . LEU B 1 338 ? 11.422 -10.508 5.141 1 76.44 338 LEU B C 1
ATOM 9045 O O . LEU B 1 338 ? 11.336 -11.344 4.238 1 76.44 338 LEU B O 1
ATOM 9049 N N . SER B 1 339 ? 11.805 -10.789 6.398 1 83 339 SER B N 1
ATOM 9050 C CA . SER B 1 339 ? 12.195 -12.172 6.668 1 83 339 SER B CA 1
ATOM 9051 C C . SER B 1 339 ? 11.5 -12.719 7.91 1 83 339 SER B C 1
ATOM 9053 O O . SER B 1 339 ? 11.938 -12.469 9.039 1 83 339 SER B O 1
ATOM 9055 N N . ALA B 1 340 ? 10.531 -13.484 7.605 1 81.94 340 ALA B N 1
ATOM 9056 C CA . ALA B 1 340 ? 9.797 -14.109 8.695 1 81.94 340 ALA B CA 1
ATOM 9057 C C . ALA B 1 340 ? 10.68 -15.07 9.477 1 81.94 340 ALA B C 1
ATOM 9059 O O . ALA B 1 340 ? 10.562 -15.18 10.703 1 81.94 340 ALA B O 1
ATOM 9060 N N . ALA B 1 341 ? 11.57 -15.758 8.797 1 81.25 341 ALA B N 1
ATOM 9061 C CA . ALA B 1 341 ? 12.469 -16.719 9.438 1 81.25 341 ALA B CA 1
ATOM 9062 C C . ALA B 1 341 ? 13.398 -16.031 10.43 1 81.25 341 ALA B C 1
ATOM 9064 O O . ALA B 1 341 ? 13.57 -16.484 11.555 1 81.25 341 ALA B O 1
ATOM 9065 N N . ARG B 1 342 ? 13.938 -14.891 10.055 1 86.56 342 ARG B N 1
ATOM 9066 C CA . ARG B 1 342 ? 14.852 -14.141 10.914 1 86.56 342 ARG B CA 1
ATOM 9067 C C . ARG B 1 342 ? 14.125 -13.602 12.141 1 86.56 342 ARG B C 1
ATOM 9069 O O . ARG B 1 342 ? 14.688 -13.57 13.234 1 86.56 342 ARG B O 1
ATOM 9076 N N . ARG B 1 343 ? 12.922 -13.164 11.961 1 87.19 343 ARG B N 1
ATOM 9077 C CA . ARG B 1 343 ? 12.133 -12.648 13.078 1 87.19 343 ARG B CA 1
ATOM 9078 C C . ARG B 1 343 ? 11.844 -13.75 14.094 1 87.19 343 ARG B C 1
ATOM 9080 O O . ARG B 1 343 ? 11.875 -13.508 15.305 1 87.19 343 ARG B O 1
ATOM 9087 N N . GLU B 1 344 ? 11.555 -14.898 13.562 1 84 344 GLU B N 1
ATOM 9088 C CA . GLU B 1 344 ? 11.289 -16.016 14.461 1 84 344 GLU B CA 1
ATOM 9089 C C . GLU B 1 344 ? 12.547 -16.422 15.219 1 84 344 GLU B C 1
ATOM 9091 O O . GLU B 1 344 ? 12.484 -16.719 16.422 1 84 344 GLU B O 1
ATOM 9096 N N . ASP B 1 345 ? 13.586 -16.484 14.492 1 87.44 345 ASP B N 1
ATOM 9097 C CA . ASP B 1 345 ? 14.859 -16.812 15.125 1 87.44 345 ASP B CA 1
ATOM 9098 C C . ASP B 1 345 ? 15.188 -15.82 16.234 1 87.44 345 ASP B C 1
ATOM 9100 O O . ASP B 1 345 ? 15.625 -16.219 17.328 1 87.44 345 ASP B O 1
ATOM 9104 N N . TYR B 1 346 ? 14.961 -14.602 15.906 1 91.75 346 TYR B N 1
ATOM 9105 C CA . TYR B 1 346 ? 15.289 -13.586 16.891 1 91.75 346 TYR B CA 1
ATOM 9106 C C . TYR B 1 346 ? 14.305 -13.617 18.062 1 91.75 346 TYR B C 1
ATOM 9108 O O . TYR B 1 346 ? 14.672 -13.344 19.203 1 91.75 346 TYR B O 1
ATOM 9116 N N . LYS B 1 347 ? 13.07 -13.852 17.797 1 88.25 347 LYS B N 1
ATOM 9117 C CA . LYS B 1 347 ? 12.086 -13.992 18.859 1 88.25 347 LYS B CA 1
ATOM 9118 C C . LYS B 1 347 ? 12.492 -15.094 19.844 1 88.25 347 LYS B C 1
ATOM 9120 O O . LYS B 1 347 ? 12.297 -14.961 21.047 1 88.25 347 LYS B O 1
ATOM 9125 N N . GLU B 1 348 ? 12.945 -16.188 19.266 1 86.06 348 GLU B N 1
ATOM 9126 C CA . GLU B 1 348 ? 13.438 -17.266 20.125 1 86.06 348 GLU B CA 1
ATOM 9127 C C . GLU B 1 348 ? 14.578 -16.781 21.016 1 86.06 348 GLU B C 1
ATOM 9129 O O . GLU B 1 348 ? 14.656 -17.156 22.188 1 86.06 348 GLU B O 1
ATOM 9134 N N . GLU B 1 349 ? 15.367 -15.961 20.375 1 89.88 349 GLU B N 1
ATOM 9135 C CA . GLU B 1 349 ? 16.469 -15.398 21.141 1 89.88 349 GLU B CA 1
ATOM 9136 C C . GLU B 1 349 ? 15.969 -14.453 22.219 1 89.88 349 GLU B C 1
ATOM 9138 O O . GLU B 1 349 ? 16.531 -14.398 23.328 1 89.88 349 GLU B O 1
ATOM 9143 N N . GLN B 1 350 ? 14.992 -13.648 21.906 1 91.5 350 GLN B N 1
ATOM 9144 C CA . GLN B 1 350 ? 14.391 -12.734 22.875 1 91.5 350 GLN B CA 1
ATOM 9145 C C . GLN B 1 350 ? 13.805 -13.5 24.062 1 91.5 350 GLN B C 1
ATOM 9147 O O . GLN B 1 350 ? 13.953 -13.086 25.203 1 91.5 350 GLN B O 1
ATOM 9152 N N . VAL B 1 351 ? 13.234 -14.617 23.781 1 86.31 351 VAL B N 1
ATOM 9153 C CA . VAL B 1 351 ? 12.641 -15.445 24.828 1 86.31 351 VAL B CA 1
ATOM 9154 C C . VAL B 1 351 ? 13.734 -16.062 25.688 1 86.31 351 VAL B C 1
ATOM 9156 O O . VAL B 1 351 ? 13.625 -16.078 26.922 1 86.31 351 VAL B O 1
ATOM 9159 N N . ASN B 1 352 ? 14.781 -16.531 25.078 1 87.69 352 ASN B N 1
ATOM 9160 C CA . ASN B 1 352 ? 15.883 -17.156 25.781 1 87.69 352 ASN B CA 1
ATOM 9161 C C . ASN B 1 352 ? 16.547 -16.188 26.75 1 87.69 352 ASN B C 1
ATOM 9163 O O . ASN B 1 352 ? 16.953 -16.578 27.844 1 87.69 352 ASN B O 1
ATOM 9167 N N . LEU B 1 353 ? 16.578 -14.93 26.297 1 91.44 353 LEU B N 1
ATOM 9168 C CA . LEU B 1 353 ? 17.266 -13.93 27.109 1 91.44 353 LEU B CA 1
ATOM 9169 C C . LEU B 1 353 ? 16.266 -13.141 27.953 1 91.44 353 LEU B C 1
ATOM 9171 O O . LEU B 1 353 ? 16.641 -12.172 28.609 1 91.44 353 LEU B O 1
ATOM 9175 N N . GLU B 1 354 ? 14.969 -13.477 27.844 1 87.88 354 GLU B N 1
ATOM 9176 C CA . GLU B 1 354 ? 13.898 -12.852 28.625 1 87.88 354 GLU B CA 1
ATOM 9177 C C . GLU B 1 354 ? 13.75 -11.375 28.266 1 87.88 354 GLU B C 1
ATOM 9179 O O . GLU B 1 354 ? 13.672 -10.523 29.156 1 87.88 354 GLU B O 1
ATOM 9184 N N . LEU B 1 355 ? 13.906 -11.148 27.062 1 90.31 355 LEU B N 1
ATOM 9185 C CA . LEU B 1 355 ? 13.664 -9.797 26.562 1 90.31 355 LEU B CA 1
ATOM 9186 C C . LEU B 1 355 ? 12.227 -9.641 26.078 1 90.31 355 LEU B C 1
ATOM 9188 O O . LEU B 1 355 ? 11.555 -10.633 25.797 1 90.31 355 LEU B O 1
ATOM 9192 N N . ASP B 1 356 ? 11.781 -8.445 26.078 1 87.38 356 ASP B N 1
ATOM 9193 C CA . ASP B 1 356 ? 10.453 -8.18 25.531 1 87.38 356 ASP B CA 1
ATOM 9194 C C . ASP B 1 356 ? 10.383 -8.531 24.047 1 87.38 356 ASP B C 1
ATOM 9196 O O . ASP B 1 356 ? 11.328 -8.266 23.297 1 87.38 356 ASP B O 1
ATOM 9200 N N . GLU B 1 357 ? 9.289 -9.188 23.75 1 85 357 GLU B N 1
ATOM 9201 C CA . GLU B 1 357 ? 9.086 -9.523 22.344 1 85 357 GLU B CA 1
ATOM 9202 C C . GLU B 1 357 ? 8.633 -8.305 21.547 1 85 357 GLU B C 1
ATOM 9204 O O . GLU B 1 357 ? 7.438 -7.984 21.516 1 85 357 GLU B O 1
ATOM 9209 N N . VAL B 1 358 ? 9.578 -7.633 20.953 1 85.38 358 VAL B N 1
ATOM 9210 C CA . VAL B 1 358 ? 9.242 -6.414 20.219 1 85.38 358 VAL B CA 1
ATOM 9211 C C . VAL B 1 358 ? 9.875 -6.449 18.828 1 85.38 358 VAL B C 1
ATOM 9213 O O . VAL B 1 358 ? 10.844 -7.176 18.594 1 85.38 358 VAL B O 1
ATOM 9216 N N . ASN B 1 359 ? 9.25 -5.746 17.938 1 85.38 359 ASN B N 1
ATOM 9217 C CA . ASN B 1 359 ? 9.805 -5.547 16.609 1 85.38 359 ASN B CA 1
ATOM 9218 C C . ASN B 1 359 ? 10.516 -4.203 16.484 1 85.38 359 ASN B C 1
ATOM 9220 O O . ASN B 1 359 ? 10.25 -3.285 17.266 1 85.38 359 ASN B O 1
ATOM 9224 N N . PHE B 1 360 ? 11.422 -4.184 15.602 1 90.12 360 PHE B N 1
ATOM 9225 C CA . PHE B 1 360 ? 12.18 -2.947 15.422 1 90.12 360 PHE B CA 1
ATOM 9226 C C . PHE B 1 360 ? 11.352 -1.915 14.656 1 90.12 360 PHE B C 1
ATOM 9228 O O . PHE B 1 360 ? 10.547 -2.27 13.797 1 90.12 360 PHE B O 1
ATOM 9235 N N . VAL B 1 361 ? 11.648 -0.665 14.922 1 86.44 361 VAL B N 1
ATOM 9236 C CA . VAL B 1 361 ? 10.875 0.451 14.391 1 86.44 361 VAL B CA 1
ATOM 9237 C C . VAL B 1 361 ? 11.555 1.011 13.148 1 86.44 361 VAL B C 1
ATOM 9239 O O . VAL B 1 361 ? 12.781 1.123 13.102 1 86.44 361 VAL B O 1
ATOM 9242 N N . ARG B 1 362 ? 10.711 1.328 12.172 1 85.62 362 ARG B N 1
ATOM 9243 C CA . ARG B 1 362 ? 11.234 1.901 10.938 1 85.62 362 ARG B CA 1
ATOM 9244 C C . ARG B 1 362 ? 11.648 3.355 11.141 1 85.62 362 ARG B C 1
ATOM 9246 O O . ARG B 1 362 ? 10.875 4.156 11.672 1 85.62 362 ARG B O 1
ATOM 9253 N N . HIS B 1 363 ? 12.875 3.676 10.742 1 87.62 363 HIS B N 1
ATOM 9254 C CA . HIS B 1 363 ? 13.375 5.047 10.727 1 87.62 363 HIS B CA 1
ATOM 9255 C C . HIS B 1 363 ? 13.352 5.625 9.32 1 87.62 363 HIS B C 1
ATOM 9257 O O . HIS B 1 363 ? 13.758 4.961 8.367 1 87.62 363 HIS B O 1
ATOM 9263 N N . VAL B 1 364 ? 12.688 6.801 9.242 1 78.25 364 VAL B N 1
ATOM 9264 C CA . VAL B 1 364 ? 12.68 7.527 7.977 1 78.25 364 VAL B CA 1
ATOM 9265 C C . VAL B 1 364 ? 13.594 8.75 8.078 1 78.25 364 VAL B C 1
ATOM 9267 O O . VAL B 1 364 ? 13.375 9.625 8.914 1 78.25 364 VAL B O 1
ATOM 9270 N N . GLN B 1 365 ? 14.484 8.852 7.262 1 75.12 365 GLN B N 1
ATOM 9271 C CA . GLN B 1 365 ? 15.539 9.859 7.34 1 75.12 365 GLN B CA 1
ATOM 9272 C C . GLN B 1 365 ? 14.969 11.266 7.176 1 75.12 365 GLN B C 1
ATOM 9274 O O . GLN B 1 365 ? 15.508 12.227 7.73 1 75.12 365 GLN B O 1
ATOM 9279 N N . SER B 1 366 ? 13.828 11.289 6.445 1 65.75 366 SER B N 1
ATOM 9280 C CA . SER B 1 366 ? 13.242 12.609 6.246 1 65.75 366 SER B CA 1
ATOM 9281 C C . SER B 1 366 ? 12.445 13.047 7.469 1 65.75 366 SER B C 1
ATOM 9283 O O . SER B 1 366 ? 12.133 14.234 7.617 1 65.75 366 SER B O 1
ATOM 9285 N N . ARG B 1 367 ? 12.109 12.016 8.297 1 65.88 367 ARG B N 1
ATOM 9286 C CA . ARG B 1 367 ? 11.43 12.289 9.562 1 65.88 367 ARG B CA 1
ATOM 9287 C C . ARG B 1 367 ? 12.242 11.781 10.75 1 65.88 367 ARG B C 1
ATOM 9289 O O . ARG B 1 367 ? 11.93 10.727 11.312 1 65.88 367 ARG B O 1
ATOM 9296 N N . TRP B 1 368 ? 13.109 12.492 11.156 1 65.31 368 TRP B N 1
ATOM 9297 C CA . TRP B 1 368 ? 14.141 12.016 12.078 1 65.31 368 TRP B CA 1
ATOM 9298 C C . TRP B 1 368 ? 13.547 11.672 13.438 1 65.31 368 TRP B C 1
ATOM 9300 O O . TRP B 1 368 ? 14.172 10.969 14.234 1 65.31 368 TRP B O 1
ATOM 9310 N N . LEU B 1 369 ? 12.32 12.078 13.531 1 68.44 369 LEU B N 1
ATOM 9311 C CA . LEU B 1 369 ? 11.711 11.805 14.828 1 68.44 369 LEU B CA 1
ATOM 9312 C C . LEU B 1 369 ? 11.414 10.312 14.977 1 68.44 369 LEU B C 1
ATOM 9314 O O . LEU B 1 369 ? 11.242 9.828 16.094 1 68.44 369 LEU B O 1
ATOM 9318 N N . THR B 1 370 ? 11.523 9.734 13.898 1 78.62 370 THR B N 1
ATOM 9319 C CA . THR B 1 370 ? 11.289 8.297 13.969 1 78.62 370 THR B CA 1
ATOM 9320 C C . THR B 1 370 ? 12.539 7.566 14.461 1 78.62 370 THR B C 1
ATOM 9322 O O . THR B 1 370 ? 12.469 6.391 14.828 1 78.62 370 THR B O 1
ATOM 9325 N N . LEU B 1 371 ? 13.625 8.297 14.531 1 85.25 371 LEU B N 1
ATOM 9326 C CA . LEU B 1 371 ? 14.883 7.668 14.922 1 85.25 371 LEU B CA 1
ATOM 9327 C C . LEU B 1 371 ? 14.898 7.371 16.422 1 85.25 371 LEU B C 1
ATOM 9329 O O . LEU B 1 371 ? 15.398 6.324 16.844 1 85.25 371 LEU B O 1
ATOM 9333 N N . LEU B 1 372 ? 14.297 8.211 17.156 1 85.44 372 LEU B N 1
ATOM 9334 C CA . LEU B 1 372 ? 14.43 8.148 18.609 1 85.44 372 LEU B CA 1
ATOM 9335 C C . LEU B 1 372 ? 13.703 6.926 19.172 1 85.44 372 LEU B C 1
ATOM 9337 O O . LEU B 1 372 ? 14.273 6.172 19.969 1 85.44 372 LEU B O 1
ATOM 9341 N N . PRO B 1 373 ? 12.547 6.703 18.656 1 87.5 373 PRO B N 1
ATOM 9342 C CA . PRO B 1 373 ? 11.945 5.441 19.094 1 87.5 373 PRO B CA 1
ATOM 9343 C C . PRO B 1 373 ? 12.727 4.219 18.625 1 87.5 373 PRO B C 1
ATOM 9345 O O . PRO B 1 373 ? 12.773 3.207 19.328 1 87.5 373 PRO B O 1
ATOM 9348 N N . ALA B 1 374 ? 13.281 4.312 17.516 1 92.81 374 ALA B N 1
ATOM 9349 C CA . ALA B 1 374 ? 14.102 3.213 17 1 92.81 374 ALA B CA 1
ATOM 9350 C C . ALA B 1 374 ? 15.328 2.992 17.875 1 92.81 374 ALA B C 1
ATOM 9352 O O . ALA B 1 374 ? 15.703 1.85 18.156 1 92.81 374 ALA B O 1
ATOM 9353 N N . VAL B 1 375 ? 15.883 4.066 18.344 1 94.06 375 VAL B N 1
ATOM 9354 C CA . VAL B 1 375 ? 17.062 4.008 19.203 1 94.06 375 VAL B CA 1
ATOM 9355 C C . VAL B 1 375 ? 16.703 3.344 20.531 1 94.06 375 VAL B C 1
ATOM 9357 O O . VAL B 1 375 ? 17.438 2.479 21.016 1 94.06 375 VAL B O 1
ATOM 9360 N N . ASP B 1 376 ? 15.602 3.719 21.094 1 92.62 376 ASP B N 1
ATOM 9361 C CA . ASP B 1 376 ? 15.164 3.139 22.359 1 92.62 376 ASP B CA 1
ATOM 9362 C C . ASP B 1 376 ? 14.984 1.627 22.234 1 92.62 376 ASP B C 1
ATOM 9364 O O . ASP B 1 376 ? 15.352 0.88 23.141 1 92.62 376 ASP B O 1
ATOM 9368 N N . ARG B 1 377 ? 14.484 1.283 21.125 1 93.81 377 ARG B N 1
ATOM 9369 C CA . ARG B 1 377 ? 14.258 -0.138 20.891 1 93.81 377 ARG B CA 1
ATOM 9370 C C . ARG B 1 377 ? 15.578 -0.892 20.766 1 93.81 377 ARG B C 1
ATOM 9372 O O . ARG B 1 377 ? 15.719 -1.998 21.297 1 93.81 377 ARG B O 1
ATOM 9379 N N . VAL B 1 378 ? 16.5 -0.349 20.109 1 95.5 378 VAL B N 1
ATOM 9380 C CA . VAL B 1 378 ? 17.797 -0.992 19.922 1 95.5 378 VAL B CA 1
ATOM 9381 C C . VAL B 1 378 ? 18.516 -1.125 21.25 1 95.5 378 VAL B C 1
ATOM 9383 O O . VAL B 1 378 ? 19.109 -2.166 21.547 1 95.5 378 VAL B O 1
ATOM 9386 N N . ILE B 1 379 ? 18.438 -0.104 22.094 1 94.5 379 ILE B N 1
ATOM 9387 C CA . ILE B 1 379 ? 19.094 -0.114 23.391 1 94.5 379 ILE B CA 1
ATOM 9388 C C . ILE B 1 379 ? 18.484 -1.206 24.266 1 94.5 379 ILE B C 1
ATOM 9390 O O . ILE B 1 379 ? 19.219 -1.958 24.922 1 94.5 379 ILE B O 1
ATOM 9394 N N . SER B 1 380 ? 17.188 -1.289 24.188 1 93.62 380 SER B N 1
ATOM 9395 C CA . SER B 1 380 ? 16.5 -2.275 25.016 1 93.62 380 SER B CA 1
ATOM 9396 C C . SER B 1 380 ? 16.812 -3.695 24.562 1 93.62 380 SER B C 1
ATOM 9398 O O . SER B 1 380 ? 16.75 -4.637 25.359 1 93.62 380 SER B O 1
ATOM 9400 N N . GLN B 1 381 ? 17.234 -3.834 23.297 1 95.12 381 GLN B N 1
ATOM 9401 C CA . GLN B 1 381 ? 17.469 -5.16 22.734 1 95.12 381 GLN B CA 1
ATOM 9402 C C . GLN B 1 381 ? 18.953 -5.406 22.516 1 95.12 381 GLN B C 1
ATOM 9404 O O . GLN B 1 381 ? 19.344 -6.348 21.812 1 95.12 381 GLN B O 1
ATOM 9409 N N . MET B 1 382 ? 19.797 -4.625 23.125 1 93.62 382 MET B N 1
ATOM 9410 C CA . MET B 1 382 ? 21.219 -4.652 22.812 1 93.62 382 MET B CA 1
ATOM 9411 C C . MET B 1 382 ? 21.828 -6.008 23.156 1 93.62 382 MET B C 1
ATOM 9413 O O . MET B 1 382 ? 22.609 -6.559 22.391 1 93.62 382 MET B O 1
ATOM 9417 N N . SER B 1 383 ? 21.453 -6.512 24.266 1 92.25 383 SER B N 1
ATOM 9418 C CA . SER B 1 383 ? 21.984 -7.809 24.672 1 92.25 383 SER B CA 1
ATOM 9419 C C . SER B 1 383 ? 21.547 -8.914 23.719 1 92.25 383 SER B C 1
ATOM 9421 O O . SER B 1 383 ? 22.359 -9.758 23.344 1 92.25 383 SER B O 1
ATOM 9423 N N . GLY B 1 384 ? 20.297 -8.852 23.344 1 93.81 384 GLY B N 1
ATOM 9424 C CA . GLY B 1 384 ? 19.797 -9.836 22.391 1 93.81 384 GLY B CA 1
ATOM 9425 C C . GLY B 1 384 ? 20.422 -9.727 21.016 1 93.81 384 GLY B C 1
ATOM 9426 O O . GLY B 1 384 ? 20.688 -10.734 20.375 1 93.81 384 GLY B O 1
ATOM 9427 N N . LEU B 1 385 ? 20.75 -8.555 20.656 1 95.75 385 LEU B N 1
ATOM 9428 C CA . LEU B 1 385 ? 21.344 -8.312 19.344 1 95.75 385 LEU B CA 1
ATOM 9429 C C . LEU B 1 385 ? 22.781 -8.82 19.297 1 95.75 385 LEU B C 1
ATOM 9431 O O . LEU B 1 385 ? 23.188 -9.445 18.312 1 95.75 385 LEU B O 1
ATOM 9435 N N . ARG B 1 386 ? 23.5 -8.57 20.297 1 93.56 386 ARG B N 1
ATOM 9436 C CA . ARG B 1 386 ? 24.891 -9.031 20.344 1 93.56 386 ARG B CA 1
ATOM 9437 C C . ARG B 1 386 ? 24.969 -10.555 20.344 1 93.56 386 ARG B C 1
ATOM 9439 O O . ARG B 1 386 ? 25.797 -11.141 19.641 1 93.56 386 ARG B O 1
ATOM 9446 N N . GLU B 1 387 ? 24.047 -11.18 21.031 1 93.06 387 GLU B N 1
ATOM 9447 C CA . GLU B 1 387 ? 24.016 -12.633 21.094 1 93.06 387 GLU B CA 1
ATOM 9448 C C . GLU B 1 387 ? 23.609 -13.227 19.734 1 93.06 387 GLU B C 1
ATOM 9450 O O . GLU B 1 387 ? 24.219 -14.188 19.266 1 93.06 387 GLU B O 1
ATOM 9455 N N . TYR B 1 388 ? 22.641 -12.648 19.156 1 93.69 388 TYR B N 1
ATOM 9456 C CA . TYR B 1 388 ? 22.078 -13.18 17.922 1 93.69 388 TYR B CA 1
ATOM 9457 C C . TYR B 1 388 ? 23.031 -12.984 16.75 1 93.69 388 TYR B C 1
ATOM 9459 O O . TYR B 1 388 ? 23.297 -13.922 16 1 93.69 388 TYR B O 1
ATOM 9467 N N . PHE B 1 389 ? 23.625 -11.828 16.578 1 93.94 389 PHE B N 1
ATOM 9468 C CA . PHE B 1 389 ? 24.422 -11.508 15.398 1 93.94 389 PHE B CA 1
ATOM 9469 C C . PHE B 1 389 ? 25.859 -11.969 15.578 1 93.94 389 PHE B C 1
ATOM 9471 O O . PHE B 1 389 ? 26.5 -12.422 14.625 1 93.94 389 PHE B O 1
ATOM 9478 N N . LEU B 1 390 ? 26.375 -11.852 16.781 1 90.62 390 LEU B N 1
ATOM 9479 C CA . LEU B 1 390 ? 27.797 -12.109 16.984 1 90.62 390 LEU B CA 1
ATOM 9480 C C . LEU B 1 390 ? 28.047 -13.562 17.375 1 90.62 390 LEU B C 1
ATOM 9482 O O . LEU B 1 390 ? 29.141 -14.094 17.156 1 90.62 390 LEU B O 1
ATOM 9486 N N . LYS B 1 391 ? 26.969 -14.289 17.844 1 89.31 391 LYS B N 1
ATOM 9487 C CA . LYS B 1 391 ? 27.156 -15.672 18.266 1 89.31 391 LYS B CA 1
ATOM 9488 C C . LYS B 1 391 ? 26.312 -16.625 17.438 1 89.31 391 LYS B C 1
ATOM 9490 O O . LYS B 1 391 ? 26.828 -17.406 16.641 1 89.31 391 LYS B O 1
ATOM 9495 N N . THR B 1 392 ? 25.016 -16.453 17.516 1 87 392 THR B N 1
ATOM 9496 C CA . THR B 1 392 ? 24.109 -17.422 16.891 1 87 392 THR B CA 1
ATOM 9497 C C . THR B 1 392 ? 24.281 -17.422 15.383 1 87 392 THR B C 1
ATOM 9499 O O . THR B 1 392 ? 24.438 -18.5 14.781 1 87 392 THR B O 1
ATOM 9502 N N . LEU B 1 393 ? 24.234 -16.281 14.727 1 87.56 393 LEU B N 1
ATOM 9503 C CA . LEU B 1 393 ? 24.312 -16.203 13.273 1 87.56 393 LEU B CA 1
ATOM 9504 C C . LEU B 1 393 ? 25.734 -16.453 12.781 1 87.56 393 LEU B C 1
ATOM 9506 O O . LEU B 1 393 ? 25.938 -16.922 11.664 1 87.56 393 LEU B O 1
ATOM 9510 N N . ALA B 1 394 ? 26.641 -16.031 13.57 1 79.69 394 ALA B N 1
ATOM 9511 C CA . ALA B 1 394 ? 28.031 -16.25 13.195 1 79.69 394 ALA B CA 1
ATOM 9512 C C . ALA B 1 394 ? 28.359 -17.734 13.078 1 79.69 394 ALA B C 1
ATOM 9514 O O . ALA B 1 394 ? 29.188 -18.125 12.258 1 79.69 394 ALA B O 1
ATOM 9515 N N . LEU B 1 395 ? 27.625 -18.5 13.797 1 77 395 LEU B N 1
ATOM 9516 C CA . LEU B 1 395 ? 27.812 -19.938 13.781 1 77 395 LEU B CA 1
ATOM 9517 C C . LEU B 1 395 ? 27.125 -20.578 12.578 1 77 395 LEU B C 1
ATOM 9519 O O . LEU B 1 395 ? 27.547 -21.641 12.102 1 77 395 LEU B O 1
ATOM 9523 N N . ARG B 1 396 ? 26.156 -19.828 12.062 1 71.12 396 ARG B N 1
ATOM 9524 C CA . ARG B 1 396 ? 25.438 -20.375 10.922 1 71.12 396 ARG B CA 1
ATOM 9525 C C . ARG B 1 396 ? 26.109 -19.984 9.609 1 71.12 396 ARG B C 1
ATOM 9527 O O . ARG B 1 396 ? 26.438 -18.812 9.391 1 71.12 396 ARG B O 1
ATOM 9534 N N . SER B 1 397 ? 26.891 -20.656 8.891 1 65 397 SER B N 1
ATOM 9535 C CA . SER B 1 397 ? 27.703 -20.422 7.703 1 65 397 SER B CA 1
ATOM 9536 C C . SER B 1 397 ? 26.875 -19.797 6.586 1 65 397 SER B C 1
ATOM 9538 O O . SER B 1 397 ? 27.422 -19.344 5.582 1 65 397 SER B O 1
ATOM 9540 N N . THR B 1 398 ? 25.609 -19.609 6.723 1 66.06 398 THR B N 1
ATOM 9541 C CA . THR B 1 398 ? 24.781 -19.359 5.547 1 66.06 398 THR B CA 1
ATOM 9542 C C . THR B 1 398 ? 24.531 -17.859 5.383 1 66.06 398 THR B C 1
ATOM 9544 O O . THR B 1 398 ? 24.266 -17.391 4.273 1 66.06 398 THR B O 1
ATOM 9547 N N . GLU B 1 399 ? 24.781 -17.047 6.453 1 67.12 399 GLU B N 1
ATOM 9548 C CA . GLU B 1 399 ? 24.391 -15.648 6.266 1 67.12 399 GLU B CA 1
ATOM 9549 C C . GLU B 1 399 ? 25.594 -14.789 5.875 1 67.12 399 GLU B C 1
ATOM 9551 O O . GLU B 1 399 ? 26.438 -14.477 6.715 1 67.12 399 GLU B O 1
ATOM 9556 N N . LYS B 1 400 ? 25.719 -14.445 4.648 1 74.69 400 LYS B N 1
ATOM 9557 C CA . LYS B 1 400 ? 26.859 -13.672 4.18 1 74.69 400 LYS B CA 1
ATOM 9558 C C . LYS B 1 400 ? 26.406 -12.367 3.523 1 74.69 400 LYS B C 1
ATOM 9560 O O . LYS B 1 400 ? 27.172 -11.758 2.762 1 74.69 400 LYS B O 1
ATOM 9565 N N . SER B 1 401 ? 25.375 -11.891 4.039 1 82.44 401 SER B N 1
ATOM 9566 C CA . SER B 1 401 ? 24.875 -10.672 3.404 1 82.44 401 SER B CA 1
ATOM 9567 C C . SER B 1 401 ? 25.688 -9.453 3.854 1 82.44 401 SER B C 1
ATOM 9569 O O . SER B 1 401 ? 26.266 -9.453 4.945 1 82.44 401 SER B O 1
ATOM 9571 N N . ASP B 1 402 ? 25.844 -8.492 3.043 1 87.38 402 ASP B N 1
ATOM 9572 C CA . ASP B 1 402 ? 26.547 -7.254 3.355 1 87.38 402 ASP B CA 1
ATOM 9573 C C . ASP B 1 402 ? 25.922 -6.555 4.562 1 87.38 402 ASP B C 1
ATOM 9575 O O . ASP B 1 402 ? 26.641 -5.98 5.391 1 87.38 402 ASP B O 1
ATOM 9579 N N . ARG B 1 403 ? 24.734 -6.59 4.664 1 90.5 403 ARG B N 1
ATOM 9580 C CA . ARG B 1 403 ? 24.031 -5.961 5.777 1 90.5 403 ARG B CA 1
ATOM 9581 C C . ARG B 1 403 ? 24.391 -6.625 7.102 1 90.5 403 ARG B C 1
ATOM 9583 O O . ARG B 1 403 ? 24.578 -5.945 8.109 1 90.5 403 ARG B O 1
ATOM 9590 N N . TYR B 1 404 ? 24.484 -7.941 7.043 1 92.69 404 TYR B N 1
ATOM 9591 C CA . TYR B 1 404 ? 24.906 -8.68 8.234 1 92.69 404 TYR B CA 1
ATOM 9592 C C . TYR B 1 404 ? 26.297 -8.234 8.688 1 92.69 404 TYR B C 1
ATOM 9594 O O . TYR B 1 404 ? 26.5 -7.969 9.875 1 92.69 404 TYR B O 1
ATOM 9602 N N . LYS B 1 405 ? 27.172 -8.086 7.746 1 92.56 405 LYS B N 1
ATOM 9603 C CA . LYS B 1 405 ? 28.531 -7.68 8.07 1 92.56 405 LYS B CA 1
ATOM 9604 C C . LYS B 1 405 ? 28.578 -6.277 8.664 1 92.56 405 LYS B C 1
ATOM 9606 O O . LYS B 1 405 ? 29.297 -6.02 9.625 1 92.56 405 LYS B O 1
ATOM 9611 N N . ARG B 1 406 ? 27.781 -5.438 8.125 1 93.88 406 ARG B N 1
ATOM 9612 C CA . ARG B 1 406 ? 27.734 -4.059 8.602 1 93.88 406 ARG B CA 1
ATOM 9613 C C . ARG B 1 406 ? 27.156 -3.998 10.016 1 93.88 406 ARG B C 1
ATOM 9615 O O . ARG B 1 406 ? 27.641 -3.24 10.859 1 93.88 406 ARG B O 1
ATOM 9622 N N . ILE B 1 407 ? 26.156 -4.758 10.25 1 95.81 407 ILE B N 1
ATOM 9623 C CA . ILE B 1 407 ? 25.547 -4.793 11.57 1 95.81 407 ILE B CA 1
ATOM 9624 C C . ILE B 1 407 ? 26.547 -5.312 12.594 1 95.81 407 ILE B C 1
ATOM 9626 O O . ILE B 1 407 ? 26.703 -4.738 13.672 1 95.81 407 ILE B O 1
ATOM 9630 N N . CYS B 1 408 ? 27.328 -6.363 12.227 1 94.31 408 CYS B N 1
ATOM 9631 C CA . CYS B 1 408 ? 28.312 -6.938 13.125 1 94.31 408 CYS B CA 1
ATOM 9632 C C . CYS B 1 408 ? 29.422 -5.93 13.438 1 94.31 408 CYS B C 1
ATOM 9634 O O . CYS B 1 408 ? 29.844 -5.809 14.586 1 94.31 408 CYS B O 1
ATOM 9636 N N . ARG B 1 409 ? 29.75 -5.203 12.398 1 94.5 409 ARG B N 1
ATOM 9637 C CA . ARG B 1 409 ? 30.766 -4.184 12.594 1 94.5 409 ARG B CA 1
ATOM 9638 C C . ARG B 1 409 ? 30.297 -3.107 13.562 1 94.5 409 ARG B C 1
ATOM 9640 O O . ARG B 1 409 ? 31.062 -2.686 14.438 1 94.5 409 ARG B O 1
ATOM 9647 N N . LEU B 1 410 ? 29.109 -2.67 13.477 1 96.38 410 LEU B N 1
ATOM 9648 C CA . LEU B 1 410 ? 28.562 -1.603 14.305 1 96.38 410 LEU B CA 1
ATOM 9649 C C . LEU B 1 410 ? 28.328 -2.088 15.727 1 96.38 410 LEU B C 1
ATOM 9651 O O . LEU B 1 410 ? 28.5 -1.328 16.688 1 96.38 410 LEU B O 1
ATOM 9655 N N . LEU B 1 411 ? 27.984 -3.326 15.875 1 95.06 411 LEU B N 1
ATOM 9656 C CA . LEU B 1 411 ? 27.734 -3.879 17.203 1 95.06 411 LEU B CA 1
ATOM 9657 C C . LEU B 1 411 ? 29.031 -4.121 17.953 1 95.06 411 LEU B C 1
ATOM 9659 O O . LEU B 1 411 ? 29.047 -4.09 19.188 1 95.06 411 LEU B O 1
ATOM 9663 N N . ASN B 1 412 ? 30.078 -4.355 17.188 1 92.81 412 ASN B N 1
ATOM 9664 C CA . ASN B 1 412 ? 31.375 -4.609 17.797 1 92.81 412 ASN B CA 1
ATOM 9665 C C . ASN B 1 412 ? 32.094 -3.312 18.156 1 92.81 412 ASN B C 1
ATOM 9667 O O . ASN B 1 412 ? 33.031 -3.316 18.953 1 92.81 412 ASN B O 1
ATOM 9671 N N . ASP B 1 413 ? 31.609 -2.242 17.578 1 91.31 413 ASP B N 1
ATOM 9672 C CA . ASP B 1 413 ? 32.188 -0.938 17.859 1 91.31 413 ASP B CA 1
ATOM 9673 C C . ASP B 1 413 ? 31.547 -0.299 19.078 1 91.31 413 ASP B C 1
ATOM 9675 O O . ASP B 1 413 ? 30.375 0.078 19.047 1 91.31 413 ASP B O 1
ATOM 9679 N N . ASP B 1 414 ? 32.281 -0.075 20.125 1 88.94 414 ASP B N 1
ATOM 9680 C CA . ASP B 1 414 ? 31.766 0.461 21.391 1 88.94 414 ASP B CA 1
ATOM 9681 C C . ASP B 1 414 ? 31.281 1.902 21.219 1 88.94 414 ASP B C 1
ATOM 9683 O O . ASP B 1 414 ? 30.453 2.383 21.984 1 88.94 414 ASP B O 1
ATOM 9687 N N . THR B 1 415 ? 31.812 2.535 20.188 1 92.69 415 THR B N 1
ATOM 9688 C CA . THR B 1 415 ? 31.406 3.916 19.953 1 92.69 415 THR B CA 1
ATOM 9689 C C . THR B 1 415 ? 29.953 3.988 19.516 1 92.69 415 THR B C 1
ATOM 9691 O O . THR B 1 415 ? 29.281 5 19.734 1 92.69 415 THR B O 1
ATOM 9694 N N . THR B 1 416 ? 29.438 2.932 18.969 1 95.38 416 THR B N 1
ATOM 9695 C CA . THR B 1 416 ? 28.062 2.896 18.5 1 95.38 416 THR B CA 1
ATOM 9696 C C . THR B 1 416 ? 27.094 2.934 19.688 1 95.38 416 THR B C 1
ATOM 9698 O O . THR B 1 416 ? 26.094 3.639 19.656 1 95.38 416 THR B O 1
ATOM 9701 N N . GLU B 1 417 ? 27.438 2.221 20.656 1 94.69 417 GLU B N 1
ATOM 9702 C CA . GLU B 1 417 ? 26.594 2.207 21.844 1 94.69 417 GLU B CA 1
ATOM 9703 C C . GLU B 1 417 ? 26.609 3.559 22.562 1 94.69 417 GLU B C 1
ATOM 9705 O O . GLU B 1 417 ? 25.594 3.992 23.109 1 94.69 417 GLU B O 1
ATOM 9710 N N . VAL B 1 418 ? 27.766 4.188 22.531 1 95.94 418 VAL B N 1
ATOM 9711 C CA . VAL B 1 418 ? 27.875 5.523 23.109 1 95.94 418 VAL B CA 1
ATOM 9712 C C . VAL B 1 418 ? 26.953 6.488 22.359 1 95.94 418 VAL B C 1
ATOM 9714 O O . VAL B 1 418 ? 26.266 7.301 22.969 1 95.94 418 VAL B O 1
ATOM 9717 N N . GLN B 1 419 ? 26.938 6.367 21.062 1 96.38 419 GLN B N 1
ATOM 9718 C CA . GLN B 1 419 ? 26.094 7.227 20.25 1 96.38 419 GLN B CA 1
ATOM 9719 C C . GLN B 1 419 ? 24.609 6.98 20.547 1 96.38 419 GLN B C 1
ATOM 9721 O O . GLN B 1 419 ? 23.812 7.922 20.609 1 96.38 419 GLN B O 1
ATOM 9726 N N . LEU B 1 420 ? 24.266 5.762 20.75 1 96.19 420 LEU B N 1
ATOM 9727 C CA . LEU B 1 420 ? 22.891 5.402 21.047 1 96.19 420 LEU B CA 1
ATOM 9728 C C . LEU B 1 420 ? 22.438 6.016 22.375 1 96.19 420 LEU B C 1
ATOM 9730 O O . LEU B 1 420 ? 21.375 6.629 22.453 1 96.19 420 LEU B O 1
ATOM 9734 N N . LEU B 1 421 ? 23.266 5.887 23.281 1 95.44 421 LEU B N 1
ATOM 9735 C CA . LEU B 1 421 ? 22.938 6.387 24.609 1 95.44 421 LEU B CA 1
ATOM 9736 C C . LEU B 1 421 ? 22.891 7.914 24.625 1 95.44 421 LEU B C 1
ATOM 9738 O O . LEU B 1 421 ? 22.031 8.508 25.281 1 95.44 421 LEU B O 1
ATOM 9742 N N . PHE B 1 422 ? 23.781 8.539 23.891 1 95.56 422 PHE B N 1
ATOM 9743 C CA . PHE B 1 422 ? 23.797 9.992 23.781 1 95.56 422 PHE B CA 1
ATOM 9744 C C . PHE B 1 422 ? 22.516 10.5 23.141 1 95.56 422 PHE B C 1
ATOM 9746 O O . PHE B 1 422 ? 21.891 11.453 23.609 1 95.56 422 PHE B O 1
ATOM 9753 N N . LEU B 1 423 ? 22.094 9.836 22.062 1 94.19 423 LEU B N 1
ATOM 9754 C CA . LEU B 1 423 ? 20.875 10.227 21.359 1 94.19 423 LEU B CA 1
ATOM 9755 C C . LEU B 1 423 ? 19.656 10.039 22.25 1 94.19 423 LEU B C 1
ATOM 9757 O O . LEU B 1 423 ? 18.703 10.82 22.172 1 94.19 423 LEU B O 1
ATOM 9761 N N . GLN B 1 424 ? 19.672 9.039 23.062 1 92.44 424 GLN B N 1
ATOM 9762 C CA . GLN B 1 424 ? 18.594 8.812 24 1 92.44 424 GLN B CA 1
ATOM 9763 C C . GLN B 1 424 ? 18.484 9.953 25.016 1 92.44 424 GLN B C 1
ATOM 9765 O O . GLN B 1 424 ? 17.391 10.352 25.406 1 92.44 424 GLN B O 1
ATOM 9770 N N . CYS B 1 425 ? 19.609 10.438 25.328 1 91.94 425 CYS B N 1
ATOM 9771 C CA . CYS B 1 425 ? 19.672 11.523 26.297 1 91.94 425 CYS B CA 1
ATOM 9772 C C . CYS B 1 425 ? 19.094 12.812 25.703 1 91.94 425 CYS B C 1
ATOM 9774 O O . CYS B 1 425 ? 18.391 13.555 26.391 1 91.94 425 CYS B O 1
ATOM 9776 N N . VAL B 1 426 ? 19.375 13.07 24.469 1 91.56 426 VAL B N 1
ATOM 9777 C CA . VAL B 1 426 ? 18.969 14.328 23.844 1 91.56 426 VAL B CA 1
ATOM 9778 C C . VAL B 1 426 ? 17.547 14.219 23.328 1 91.56 426 VAL B C 1
ATOM 9780 O O . VAL B 1 426 ? 16.906 15.234 23.031 1 91.56 426 VAL B O 1
ATOM 9783 N N . LYS B 1 427 ? 16.938 13.094 23.297 1 87.62 427 LYS B N 1
ATOM 9784 C CA . LYS B 1 427 ? 15.625 12.789 22.719 1 87.62 427 LYS B CA 1
ATOM 9785 C C . LYS B 1 427 ? 14.539 13.664 23.344 1 87.62 427 LYS B C 1
ATOM 9787 O O . LYS B 1 427 ? 13.727 14.242 22.625 1 87.62 427 LYS B O 1
ATOM 9792 N N . GLU B 1 428 ? 14.531 13.727 24.547 1 83.94 428 GLU B N 1
ATOM 9793 C CA . GLU B 1 428 ? 13.438 14.383 25.25 1 83.94 428 GLU B CA 1
ATOM 9794 C C . GLU B 1 428 ? 13.383 15.867 24.906 1 83.94 428 GLU B C 1
ATOM 9796 O O . GLU B 1 428 ? 12.305 16.469 24.859 1 83.94 428 GLU B O 1
ATOM 9801 N N . LEU B 1 429 ? 14.5 16.438 24.625 1 88.12 429 LEU B N 1
ATOM 9802 C CA . LEU B 1 429 ? 14.555 17.859 24.312 1 88.12 429 LEU B CA 1
ATOM 9803 C C . LEU B 1 429 ? 13.812 18.156 23.031 1 88.12 429 LEU B C 1
ATOM 9805 O O . LEU B 1 429 ? 13 19.094 22.969 1 88.12 429 LEU B O 1
ATOM 9809 N N . PHE B 1 430 ? 14.016 17.406 22.062 1 88.88 430 PHE B N 1
ATOM 9810 C CA . PHE B 1 430 ? 13.438 17.656 20.734 1 88.88 430 PHE B CA 1
ATOM 9811 C C . PHE B 1 430 ? 12.031 17.078 20.641 1 88.88 430 PHE B C 1
ATOM 9813 O O . PHE B 1 430 ? 11.133 17.703 20.078 1 88.88 430 PHE B O 1
ATOM 9820 N N . ASP B 1 431 ? 11.742 15.977 21.281 1 86.31 431 ASP B N 1
ATOM 9821 C CA . ASP B 1 431 ? 10.469 15.281 21.172 1 86.31 431 ASP B CA 1
ATOM 9822 C C . ASP B 1 431 ? 9.352 16.062 21.859 1 86.31 431 ASP B C 1
ATOM 9824 O O . ASP B 1 431 ? 8.219 16.094 21.391 1 86.31 431 ASP B O 1
ATOM 9828 N N . SER B 1 432 ? 9.672 16.609 22.938 1 86.44 432 SER B N 1
ATOM 9829 C CA . SER B 1 432 ? 8.672 17.359 23.688 1 86.44 432 SER B CA 1
ATOM 9830 C C . SER B 1 432 ? 8.156 18.562 22.875 1 86.44 432 SER B C 1
ATOM 9832 O O . SER B 1 432 ? 6.961 18.844 22.875 1 86.44 432 SER B O 1
ATOM 9834 N N . PHE B 1 433 ? 9.031 19.25 22.234 1 89.5 433 PHE B N 1
ATOM 9835 C CA . PHE B 1 433 ? 8.648 20.391 21.406 1 89.5 433 PHE B CA 1
ATOM 9836 C C . PHE B 1 433 ? 7.773 19.938 20.234 1 89.5 433 PHE B C 1
ATOM 9838 O O . PHE B 1 433 ? 6.73 20.531 19.969 1 89.5 433 PHE B O 1
ATOM 9845 N N . LEU B 1 434 ? 8.156 18.906 19.609 1 85.56 434 LEU B N 1
ATOM 9846 C CA . LEU B 1 434 ? 7.461 18.453 18.406 1 85.56 434 LEU B CA 1
ATOM 9847 C C . LEU B 1 434 ? 6.066 17.938 18.75 1 85.56 434 LEU B C 1
ATOM 9849 O O . LEU B 1 434 ? 5.113 18.172 18.016 1 85.56 434 LEU B O 1
ATOM 9853 N N . ARG B 1 435 ? 5.871 17.297 19.812 1 84.38 435 ARG B N 1
ATOM 9854 C CA . ARG B 1 435 ? 4.57 16.781 20.25 1 84.38 435 ARG B CA 1
ATOM 9855 C C . ARG B 1 435 ? 3.623 17.922 20.594 1 84.38 435 ARG B C 1
ATOM 9857 O O . ARG B 1 435 ? 2.426 17.844 20.312 1 84.38 435 ARG B O 1
ATOM 9864 N N . ALA B 1 436 ? 4.188 18.891 21.078 1 87.69 436 ALA B N 1
ATOM 9865 C CA . ALA B 1 436 ? 3.381 20.031 21.531 1 87.69 436 ALA B CA 1
ATOM 9866 C C . ALA B 1 436 ? 2.822 20.812 20.344 1 87.69 436 ALA B C 1
ATOM 9868 O O . ALA B 1 436 ? 1.703 21.328 20.406 1 87.69 436 ALA B O 1
ATOM 9869 N N . PHE B 1 437 ? 3.539 20.859 19.297 1 91.12 437 PHE B N 1
ATOM 9870 C CA . PHE B 1 437 ? 3.146 21.797 18.25 1 91.12 437 PHE B CA 1
ATOM 9871 C C . PHE B 1 437 ? 2.592 21.047 17.047 1 91.12 437 PHE B C 1
ATOM 9873 O O . PHE B 1 437 ? 2.338 21.641 16 1 91.12 437 PHE B O 1
ATOM 9880 N N . GLN B 1 438 ? 2.344 19.797 17.172 1 87.38 438 GLN B N 1
ATOM 9881 C CA . GLN B 1 438 ? 1.685 19.031 16.125 1 87.38 438 GLN B CA 1
ATOM 9882 C C . GLN B 1 438 ? 0.183 18.922 16.375 1 87.38 438 GLN B C 1
ATOM 9884 O O . GLN B 1 438 ? -0.545 18.328 15.586 1 87.38 438 GLN B O 1
ATOM 9889 N N . VAL B 1 439 ? -0.273 19.609 17.312 1 85.81 439 VAL B N 1
ATOM 9890 C CA . VAL B 1 439 ? -1.688 19.578 17.672 1 85.81 439 VAL B CA 1
ATOM 9891 C C . VAL B 1 439 ? -2.488 20.422 16.688 1 85.81 439 VAL B C 1
ATOM 9893 O O . VAL B 1 439 ? -1.93 21.297 16 1 85.81 439 VAL B O 1
ATOM 9896 N N . GLU B 1 440 ? -3.781 20.266 16.547 1 83.81 440 GLU B N 1
ATOM 9897 C CA . GLU B 1 440 ? -4.648 20.969 15.609 1 83.81 440 GLU B CA 1
ATOM 9898 C C . GLU B 1 440 ? -5.113 22.312 16.188 1 83.81 440 GLU B C 1
ATOM 9900 O O . GLU B 1 440 ? -5.395 23.25 15.438 1 83.81 440 GLU B O 1
ATOM 9905 N N . GLY B 1 441 ? -5.098 22.5 17.359 1 89.75 441 GLY B N 1
ATOM 9906 C CA . GLY B 1 441 ? -5.512 23.766 17.969 1 89.75 441 GLY B CA 1
ATOM 9907 C C . GLY B 1 441 ? -4.461 24.844 17.859 1 89.75 441 GLY B C 1
ATOM 9908 O O . GLY B 1 441 ? -3.291 24.562 17.594 1 89.75 441 GLY B O 1
ATOM 9909 N N . PRO B 1 442 ? -4.906 26.094 17.938 1 95 442 PRO B N 1
ATOM 9910 C CA . PRO B 1 442 ? -3.936 27.188 17.859 1 95 442 PRO B CA 1
ATOM 9911 C C . PRO B 1 442 ? -2.93 27.172 19.016 1 95 442 PRO B C 1
ATOM 9913 O O . PRO B 1 442 ? -3.311 26.984 20.172 1 95 442 PRO B O 1
ATOM 9916 N N . MET B 1 443 ? -1.674 27.344 18.688 1 94.62 443 MET B N 1
ATOM 9917 C CA . MET B 1 443 ? -0.61 27.328 19.688 1 94.62 443 MET B CA 1
ATOM 9918 C C . MET B 1 443 ? 0.368 28.469 19.453 1 94.62 443 MET B C 1
ATOM 9920 O O . MET B 1 443 ? 1.478 28.453 20 1 94.62 443 MET B O 1
ATOM 9924 N N . VAL B 1 444 ? -0.027 29.406 18.703 1 94.81 444 VAL B N 1
ATOM 9925 C CA . VAL B 1 444 ? 0.865 30.516 18.359 1 94.81 444 VAL B CA 1
ATOM 9926 C C . VAL B 1 444 ? 1.206 31.312 19.609 1 94.81 444 VAL B C 1
ATOM 9928 O O . VAL B 1 444 ? 2.314 31.844 19.734 1 94.81 444 VAL B O 1
ATOM 9931 N N . HIS B 1 445 ? 0.325 31.375 20.578 1 94.5 445 HIS B N 1
ATOM 9932 C CA . HIS B 1 445 ? 0.511 32.156 21.797 1 94.5 445 HIS B CA 1
ATOM 9933 C C . HIS B 1 445 ? 1.569 31.516 22.703 1 94.5 445 HIS B C 1
ATOM 9935 O O . HIS B 1 445 ? 2.115 32.188 23.594 1 94.5 445 HIS B O 1
ATOM 9941 N N . CYS B 1 446 ? 1.87 30.281 22.484 1 94.31 446 CYS B N 1
ATOM 9942 C CA . CYS B 1 446 ? 2.857 29.562 23.281 1 94.31 446 CYS B CA 1
ATOM 9943 C C . CYS B 1 446 ? 4.145 29.344 22.5 1 94.31 446 CYS B C 1
ATOM 9945 O O . CYS B 1 446 ? 5.133 28.859 23.047 1 94.31 446 CYS B O 1
ATOM 9947 N N . LEU B 1 447 ? 4.18 29.672 21.281 1 94.75 447 LEU B N 1
ATOM 9948 C CA . LEU B 1 447 ? 5.262 29.297 20.375 1 94.75 447 LEU B CA 1
ATOM 9949 C C . LEU B 1 447 ? 6.57 29.969 20.781 1 94.75 447 LEU B C 1
ATOM 9951 O O . LEU B 1 447 ? 7.594 29.297 20.922 1 94.75 447 LEU B O 1
ATOM 9955 N N . TYR B 1 448 ? 6.551 31.234 21.047 1 94.44 448 TYR B N 1
ATOM 9956 C CA . TYR B 1 448 ? 7.766 32 21.344 1 94.44 448 TYR B CA 1
ATOM 9957 C C . TYR B 1 448 ? 8.438 31.469 22.609 1 94.44 448 TYR B C 1
ATOM 9959 O O . TYR B 1 448 ? 9.633 31.188 22.609 1 94.44 448 TYR B O 1
ATOM 9967 N N . SER B 1 449 ? 7.691 31.344 23.641 1 92.88 449 SER B N 1
ATOM 9968 C CA . SER B 1 449 ? 8.242 30.859 24.906 1 92.88 449 SER B CA 1
ATOM 9969 C C . SER B 1 449 ? 8.82 29.453 24.75 1 92.88 449 SER B C 1
ATOM 9971 O O . SER B 1 449 ? 9.867 29.141 25.328 1 92.88 449 SER B O 1
ATOM 9973 N N . SER B 1 450 ? 8.117 28.656 24.016 1 94.19 450 SER B N 1
ATOM 9974 C CA . SER B 1 450 ? 8.586 27.281 23.828 1 94.19 450 SER B CA 1
ATOM 9975 C C . SER B 1 450 ? 9.875 27.25 23.016 1 94.19 450 SER B C 1
ATOM 9977 O O . SER B 1 450 ? 10.734 26.391 23.234 1 94.19 450 SER B O 1
ATOM 9979 N N . LEU B 1 451 ? 9.984 28.188 22.047 1 94.44 451 LEU B N 1
ATOM 9980 C CA . LEU B 1 451 ? 11.203 28.266 21.25 1 94.44 451 LEU B CA 1
ATOM 9981 C C . LEU B 1 451 ? 12.383 28.703 22.109 1 94.44 451 LEU B C 1
ATOM 9983 O O . LEU B 1 451 ? 13.477 28.141 22 1 94.44 451 LEU B O 1
ATOM 9987 N N . VAL B 1 452 ? 12.164 29.641 22.922 1 94.12 452 VAL B N 1
ATOM 9988 C CA . VAL B 1 452 ? 13.211 30.141 23.797 1 94.12 452 VAL B CA 1
ATOM 9989 C C . VAL B 1 452 ? 13.633 29.047 24.766 1 94.12 452 VAL B C 1
ATOM 9991 O O . VAL B 1 452 ? 14.828 28.828 25 1 94.12 452 VAL B O 1
ATOM 9994 N N . ASP B 1 453 ? 12.68 28.359 25.266 1 93.25 453 ASP B N 1
ATOM 9995 C CA . ASP B 1 453 ? 12.977 27.281 26.203 1 93.25 453 ASP B CA 1
ATOM 9996 C C . ASP B 1 453 ? 13.789 26.188 25.531 1 93.25 453 ASP B C 1
ATOM 9998 O O . ASP B 1 453 ? 14.703 25.609 26.141 1 93.25 453 ASP B O 1
ATOM 10002 N N . LEU B 1 454 ? 13.43 25.875 24.328 1 94.06 454 LEU B N 1
ATOM 10003 C CA . LEU B 1 454 ? 14.148 24.859 23.578 1 94.06 454 LEU B CA 1
ATOM 10004 C C . LEU B 1 454 ? 15.609 25.25 23.391 1 94.06 454 LEU B C 1
ATOM 10006 O O . LEU B 1 454 ? 16.516 24.453 23.672 1 94.06 454 LEU B O 1
ATOM 10010 N N . VAL B 1 455 ? 15.867 26.453 23.016 1 94.75 455 VAL B N 1
ATOM 10011 C CA . VAL B 1 455 ? 17.219 26.938 22.75 1 94.75 455 VAL B CA 1
ATOM 10012 C C . VAL B 1 455 ? 18 27.016 24.062 1 94.75 455 VAL B C 1
ATOM 10014 O O . VAL B 1 455 ? 19.172 26.609 24.125 1 94.75 455 VAL B O 1
ATOM 10017 N N . LYS B 1 456 ? 17.391 27.453 25.078 1 94.25 456 LYS B N 1
ATOM 10018 C CA . LYS B 1 456 ? 18.062 27.562 26.375 1 94.25 456 LYS B CA 1
ATOM 10019 C C . LYS B 1 456 ? 18.438 26.172 26.906 1 94.25 456 LYS B C 1
ATOM 10021 O O . LYS B 1 456 ? 19.547 26 27.438 1 94.25 456 LYS B O 1
ATOM 10026 N N . SER B 1 457 ? 17.484 25.297 26.812 1 93.06 457 SER B N 1
ATOM 10027 C CA . SER B 1 457 ? 17.75 23.953 27.281 1 93.06 457 SER B CA 1
ATOM 10028 C C . SER B 1 457 ? 18.922 23.312 26.547 1 93.06 457 SER B C 1
ATOM 10030 O O . SER B 1 457 ? 19.719 22.594 27.141 1 93.06 457 SER B O 1
ATOM 10032 N N . LEU B 1 458 ? 19.016 23.609 25.297 1 93.75 458 LEU B N 1
ATOM 10033 C CA . LEU B 1 458 ? 20.109 23.078 24.484 1 93.75 458 LEU B CA 1
ATOM 10034 C C . LEU B 1 458 ? 21.422 23.75 24.859 1 93.75 458 LEU B C 1
ATOM 10036 O O . LEU B 1 458 ? 22.438 23.078 25.031 1 93.75 458 LEU B O 1
ATOM 10040 N N . LEU B 1 459 ? 21.422 25.031 25.047 1 94.56 459 LEU B N 1
ATOM 10041 C CA . LEU B 1 459 ? 22.625 25.797 25.359 1 94.56 459 LEU B CA 1
ATOM 10042 C C . LEU B 1 459 ? 23.172 25.422 26.734 1 94.56 459 LEU B C 1
ATOM 10044 O O . LEU B 1 459 ? 24.391 25.312 26.922 1 94.56 459 LEU B O 1
ATOM 10048 N N . LYS B 1 460 ? 22.359 25.141 27.594 1 93.44 460 LYS B N 1
ATOM 10049 C CA . LYS B 1 460 ? 22.766 24.828 28.969 1 93.44 460 LYS B CA 1
ATOM 10050 C C . LYS B 1 460 ? 23.516 23.5 29.031 1 93.44 460 LYS B C 1
ATOM 10052 O O . LYS B 1 460 ? 24.203 23.219 30.016 1 93.44 460 LYS B O 1
ATOM 10057 N N . ARG B 1 461 ? 23.438 22.812 28.031 1 94.06 461 ARG B N 1
ATOM 10058 C CA . ARG B 1 461 ? 24.078 21.5 28.047 1 94.06 461 ARG B CA 1
ATOM 10059 C C . ARG B 1 461 ? 25.547 21.609 27.672 1 94.06 461 ARG B C 1
ATOM 10061 O O . ARG B 1 461 ? 26.344 20.719 27.984 1 94.06 461 ARG B O 1
ATOM 10068 N N . PHE B 1 462 ? 26.016 22.719 27 1 95.19 462 PHE B N 1
ATOM 10069 C CA . PHE B 1 462 ? 27.406 22.719 26.547 1 95.19 462 PHE B CA 1
ATOM 10070 C C . PHE B 1 462 ? 28 24.125 26.656 1 95.19 462 PHE B C 1
ATOM 10072 O O . PHE B 1 462 ? 29.188 24.312 26.422 1 95.19 462 PHE B O 1
ATOM 10079 N N . VAL B 1 463 ? 27.156 25.125 27 1 94.88 463 VAL B N 1
ATOM 10080 C CA . VAL B 1 463 ? 27.641 26.484 27.172 1 94.88 463 VAL B CA 1
ATOM 10081 C C . VAL B 1 463 ? 27.609 26.859 28.656 1 94.88 463 VAL B C 1
ATOM 10083 O O . VAL B 1 463 ? 26.766 26.359 29.406 1 94.88 463 VAL B O 1
ATOM 10086 N N . LYS B 1 464 ? 28.469 27.766 29.047 1 93.31 464 LYS B N 1
ATOM 10087 C CA . LYS B 1 464 ? 28.562 28.203 30.438 1 93.31 464 LYS B CA 1
ATOM 10088 C C . LYS B 1 464 ? 27.266 28.891 30.875 1 93.31 464 LYS B C 1
ATOM 10090 O O . LYS B 1 464 ? 26.703 29.688 30.141 1 93.31 464 LYS B O 1
ATOM 10095 N N . ALA B 1 465 ? 26.875 28.656 32.031 1 90 465 ALA B N 1
ATOM 10096 C CA . ALA B 1 465 ? 25.594 29.109 32.562 1 90 465 ALA B CA 1
ATOM 10097 C C . ALA B 1 465 ? 25.531 30.625 32.656 1 90 465 ALA B C 1
ATOM 10099 O O . ALA B 1 465 ? 24.469 31.219 32.5 1 90 465 ALA B O 1
ATOM 10100 N N . GLU B 1 466 ? 26.641 31.266 32.812 1 88.75 466 GLU B N 1
ATOM 10101 C CA . GLU B 1 466 ? 26.688 32.719 33 1 88.75 466 GLU B CA 1
ATOM 10102 C C . GLU B 1 466 ? 26.312 33.438 31.703 1 88.75 466 GLU B C 1
ATOM 10104 O O . GLU B 1 466 ? 25.734 34.531 31.734 1 88.75 466 GLU B O 1
ATOM 10109 N N . LEU B 1 467 ? 26.562 32.75 30.688 1 90.25 467 LEU B N 1
ATOM 10110 C CA . LEU B 1 467 ? 26.297 33.406 29.391 1 90.25 467 LEU B CA 1
ATOM 10111 C C . LEU B 1 467 ? 24.844 33.219 28.984 1 90.25 467 LEU B C 1
ATOM 10113 O O . LEU B 1 467 ? 24.328 34 28.188 1 90.25 467 LEU B O 1
ATOM 10117 N N . VAL B 1 468 ? 24.172 32.219 29.516 1 90.75 468 VAL B N 1
ATOM 10118 C CA . VAL B 1 468 ? 22.812 31.875 29.078 1 90.75 468 VAL B CA 1
ATOM 10119 C C . VAL B 1 468 ? 21.797 32.469 30.062 1 90.75 468 VAL B C 1
ATOM 10121 O O . VAL B 1 468 ? 20.672 32.812 29.672 1 90.75 468 VAL B O 1
ATOM 10124 N N . ALA B 1 469 ? 22.219 32.656 31.234 1 87.25 469 ALA B N 1
ATOM 10125 C CA . ALA B 1 469 ? 21.297 33.094 32.281 1 87.25 469 ALA B CA 1
ATOM 10126 C C . ALA B 1 469 ? 20.719 34.469 31.984 1 87.25 469 ALA B C 1
ATOM 10128 O O . ALA B 1 469 ? 21.453 35.406 31.641 1 87.25 469 ALA B O 1
ATOM 10129 N N . GLY B 1 470 ? 19.438 34.594 32.094 1 81.38 470 GLY B N 1
ATOM 10130 C CA . GLY B 1 470 ? 18.719 35.875 32 1 81.38 470 GLY B CA 1
ATOM 10131 C C . GLY B 1 470 ? 18.562 36.344 30.578 1 81.38 470 GLY B C 1
ATOM 10132 O O . GLY B 1 470 ? 17.953 37.406 30.328 1 81.38 470 GLY B O 1
ATOM 10133 N N . LYS B 1 471 ? 19.031 35.656 29.625 1 84.56 471 LYS B N 1
ATOM 10134 C CA . LYS B 1 471 ? 18.938 36.125 28.234 1 84.56 471 LYS B CA 1
ATOM 10135 C C . LYS B 1 471 ? 17.719 35.531 27.547 1 84.56 471 LYS B C 1
ATOM 10137 O O . LYS B 1 471 ? 17.312 34.406 27.844 1 84.56 471 LYS B O 1
ATOM 10142 N N . ALA B 1 472 ? 17.047 36.406 26.891 1 81.69 472 ALA B N 1
ATOM 10143 C CA . ALA B 1 472 ? 15.906 35.969 26.094 1 81.69 472 ALA B CA 1
ATOM 10144 C C . ALA B 1 472 ? 15.883 36.656 24.734 1 81.69 472 ALA B C 1
ATOM 10146 O O . ALA B 1 472 ? 16.594 37.625 24.516 1 81.69 472 ALA B O 1
ATOM 10147 N N . GLY B 1 473 ? 15.281 35.969 23.797 1 80.19 473 GLY B N 1
ATOM 10148 C CA . GLY B 1 473 ? 15.023 36.562 22.484 1 80.19 473 GLY B CA 1
ATOM 10149 C C . GLY B 1 473 ? 16.297 36.875 21.719 1 80.19 473 GLY B C 1
ATOM 10150 O O . GLY B 1 473 ? 17.125 36 21.484 1 80.19 473 GLY B O 1
ATOM 10151 N N . LYS B 1 474 ? 16.5 38.188 21.5 1 80.88 474 LYS B N 1
ATOM 10152 C CA . LYS B 1 474 ? 17.609 38.656 20.703 1 80.88 474 LYS B CA 1
ATOM 10153 C C . LYS B 1 474 ? 18.938 38.406 21.391 1 80.88 474 LYS B C 1
ATOM 10155 O O . LYS B 1 474 ? 19.922 38.031 20.734 1 80.88 474 LYS B O 1
ATOM 10160 N N . ASP B 1 475 ? 18.969 38.438 22.641 1 85.38 475 ASP B N 1
ATOM 10161 C CA . ASP B 1 475 ? 20.203 38.219 23.391 1 85.38 475 ASP B CA 1
ATOM 10162 C C . ASP B 1 475 ? 20.656 36.781 23.312 1 85.38 475 ASP B C 1
ATOM 10164 O O . ASP B 1 475 ? 21.859 36.5 23.312 1 85.38 475 ASP B O 1
ATOM 10168 N N . LEU B 1 476 ? 19.719 35.969 23.219 1 87.56 476 LEU B N 1
ATOM 10169 C CA . LEU B 1 476 ? 20.031 34.562 23.078 1 87.56 476 LEU B CA 1
ATOM 10170 C C . LEU B 1 476 ? 20.625 34.281 21.703 1 87.56 476 LEU B C 1
ATOM 10172 O O . LEU B 1 476 ? 21.531 33.469 21.578 1 87.56 476 LEU B O 1
ATOM 10176 N N . ALA B 1 477 ? 20.156 34.969 20.719 1 85.69 477 ALA B N 1
ATOM 10177 C CA . ALA B 1 477 ? 20.578 34.75 19.344 1 85.69 477 ALA B CA 1
ATOM 10178 C C . ALA B 1 477 ? 22.016 35.219 19.125 1 85.69 477 ALA B C 1
ATOM 10180 O O . ALA B 1 477 ? 22.688 34.75 18.203 1 85.69 477 ALA B O 1
ATOM 10181 N N . ASP B 1 478 ? 22.516 36.062 19.969 1 86.44 478 ASP B N 1
ATOM 10182 C CA . ASP B 1 478 ? 23.812 36.656 19.75 1 86.44 478 ASP B CA 1
ATOM 10183 C C . ASP B 1 478 ? 24.906 35.875 20.484 1 86.44 478 ASP B C 1
ATOM 10185 O O . ASP B 1 478 ? 26.094 36.25 20.406 1 86.44 478 ASP B O 1
ATOM 10189 N N . ILE B 1 479 ? 24.484 34.844 21.094 1 89.19 479 ILE B N 1
ATOM 10190 C CA . ILE B 1 479 ? 25.484 34.031 21.781 1 89.19 479 ILE B CA 1
ATOM 10191 C C . ILE B 1 479 ? 26.359 33.312 20.75 1 89.19 479 ILE B C 1
ATOM 10193 O O . ILE B 1 479 ? 25.844 32.656 19.828 1 89.19 479 ILE B O 1
ATOM 10197 N N . ASP B 1 480 ? 27.656 33.5 20.875 1 90.19 480 ASP B N 1
ATOM 10198 C CA . ASP B 1 480 ? 28.578 32.875 19.953 1 90.19 480 ASP B CA 1
ATOM 10199 C C . ASP B 1 480 ? 28.984 31.484 20.453 1 90.19 480 ASP B C 1
ATOM 10201 O O . ASP B 1 480 ? 29.797 31.344 21.359 1 90.19 480 ASP B O 1
ATOM 10205 N N . VAL B 1 481 ? 28.531 30.516 19.797 1 91.25 481 VAL B N 1
ATOM 10206 C CA . VAL B 1 481 ? 28.734 29.141 20.234 1 91.25 481 VAL B CA 1
ATOM 10207 C C . VAL B 1 481 ? 29.984 28.578 19.578 1 91.25 481 VAL B C 1
ATOM 10209 O O . VAL B 1 481 ? 30.453 27.484 19.938 1 91.25 481 VAL B O 1
ATOM 10212 N N . ASP B 1 482 ? 30.703 29.328 18.719 1 89.81 482 ASP B N 1
ATOM 10213 C CA . ASP B 1 482 ? 31.906 28.844 18.047 1 89.81 482 ASP B CA 1
ATOM 10214 C C . ASP B 1 482 ? 33.156 29.125 18.891 1 89.81 482 ASP B C 1
ATOM 10216 O O . ASP B 1 482 ? 34.219 28.531 18.672 1 89.81 482 ASP B O 1
ATOM 10220 N N . LYS B 1 483 ? 33 29.969 19.875 1 89.06 483 LYS B N 1
ATOM 10221 C CA . LYS B 1 483 ? 34.156 30.328 20.719 1 89.06 483 LYS B CA 1
ATOM 10222 C C . LYS B 1 483 ? 34.375 29.281 21.812 1 89.06 483 LYS B C 1
ATOM 10224 O O . LYS B 1 483 ? 33.5 29.047 22.641 1 89.06 483 LYS B O 1
ATOM 10229 N N . ALA B 1 484 ? 35.5 28.781 21.906 1 88.62 484 ALA B N 1
ATOM 10230 C CA . ALA B 1 484 ? 35.844 27.703 22.844 1 88.62 484 ALA B CA 1
ATOM 10231 C C . ALA B 1 484 ? 35.75 28.188 24.281 1 88.62 484 ALA B C 1
ATOM 10233 O O . ALA B 1 484 ? 35.469 27.391 25.188 1 88.62 484 ALA B O 1
ATOM 10234 N N . GLU B 1 485 ? 35.938 29.469 24.453 1 89.38 485 GLU B N 1
ATOM 10235 C CA . GLU B 1 485 ? 35.938 30.031 25.797 1 89.38 485 GLU B CA 1
ATOM 10236 C C . GLU B 1 485 ? 34.531 30 26.406 1 89.38 485 GLU B C 1
ATOM 10238 O O . GLU B 1 485 ? 34.375 30.016 27.625 1 89.38 485 GLU B O 1
ATOM 10243 N N . ASN B 1 486 ? 33.656 30 25.531 1 92.38 486 ASN B N 1
ATOM 10244 C CA . ASN B 1 486 ? 32.25 30.047 26 1 92.38 486 ASN B CA 1
ATOM 10245 C C . ASN B 1 486 ? 31.719 28.641 26.312 1 92.38 486 ASN B C 1
ATOM 10247 O O . ASN B 1 486 ? 30.672 28.5 26.922 1 92.38 486 ASN B O 1
ATOM 10251 N N . LEU B 1 487 ? 32.469 27.656 25.938 1 93.38 487 LEU B N 1
ATOM 10252 C CA . LEU B 1 487 ? 31.984 26.281 26.047 1 93.38 487 LEU B CA 1
ATOM 10253 C C . LEU B 1 487 ? 32.406 25.641 27.359 1 93.38 487 LEU B C 1
ATOM 10255 O O . LEU B 1 487 ? 33.406 26.047 27.953 1 93.38 487 LEU B O 1
ATOM 10259 N N . LEU B 1 488 ? 31.672 24.734 27.766 1 93.06 488 LEU B N 1
ATOM 10260 C CA . LEU B 1 488 ? 32 23.969 28.953 1 93.06 488 LEU B CA 1
ATOM 10261 C C . LEU B 1 488 ? 33.156 23.016 28.703 1 93.06 488 LEU B C 1
ATOM 10263 O O . LEU B 1 488 ? 33.406 22.625 27.562 1 93.06 488 LEU B O 1
ATOM 10267 N N . SER B 1 489 ? 33.781 22.672 29.797 1 90.31 489 SER B N 1
ATOM 10268 C CA . SER B 1 489 ? 34.844 21.688 29.703 1 90.31 489 SER B CA 1
ATOM 10269 C C . SER B 1 489 ? 34.281 20.281 29.453 1 90.31 489 SER B C 1
ATOM 10271 O O . SER B 1 489 ? 33.094 20.031 29.641 1 90.31 489 SER B O 1
ATOM 10273 N N . ASP B 1 490 ? 35.094 19.438 29.031 1 89.44 490 ASP B N 1
ATOM 10274 C CA . ASP B 1 490 ? 34.688 18.062 28.672 1 89.44 490 ASP B CA 1
ATOM 10275 C C . ASP B 1 490 ? 34.062 17.359 29.859 1 89.44 490 ASP B C 1
ATOM 10277 O O . ASP B 1 490 ? 33.125 16.562 29.688 1 89.44 490 ASP B O 1
ATOM 10281 N N . ASN B 1 491 ? 34.406 17.719 31 1 87.44 491 ASN B N 1
ATOM 10282 C CA . ASN B 1 491 ? 33.875 17.078 32.188 1 87.44 491 ASN B CA 1
ATOM 10283 C C . ASN B 1 491 ? 32.531 17.656 32.594 1 87.44 491 ASN B C 1
ATOM 10285 O O . ASN B 1 491 ? 31.734 16.984 33.281 1 87.44 491 ASN B O 1
ATOM 10289 N N . GLU B 1 492 ? 32.344 18.859 32.125 1 91.06 492 GLU B N 1
ATOM 10290 C CA . GLU B 1 492 ? 31.109 19.531 32.531 1 91.06 492 GLU B CA 1
ATOM 10291 C C . GLU B 1 492 ? 30.031 19.391 31.469 1 91.06 492 GLU B C 1
ATOM 10293 O O . GLU B 1 492 ? 28.875 19.75 31.703 1 91.06 492 GLU B O 1
ATOM 10298 N N . LEU B 1 493 ? 30.438 18.859 30.359 1 92.94 493 LEU B N 1
ATOM 10299 C CA . LEU B 1 493 ? 29.484 18.656 29.266 1 92.94 493 LEU B CA 1
ATOM 10300 C C . LEU B 1 493 ? 28.359 17.703 29.688 1 92.94 493 LEU B C 1
ATOM 10302 O O . LEU B 1 493 ? 28.625 16.672 30.297 1 92.94 493 LEU B O 1
ATOM 10306 N N . GLU B 1 494 ? 27.125 18.125 29.406 1 93.25 494 GLU B N 1
ATOM 10307 C CA . GLU B 1 494 ? 26.016 17.25 29.75 1 93.25 494 GLU B CA 1
ATOM 10308 C C . GLU B 1 494 ? 25.766 16.203 28.672 1 93.25 494 GLU B C 1
ATOM 10310 O O . GLU B 1 494 ? 25.156 16.5 27.641 1 93.25 494 GLU B O 1
ATOM 10315 N N . VAL B 1 495 ? 26.141 15.047 28.938 1 93.06 495 VAL B N 1
ATOM 10316 C CA . VAL B 1 495 ? 25.984 13.984 27.953 1 93.06 495 VAL B CA 1
ATOM 10317 C C . VAL B 1 495 ? 25.141 12.852 28.531 1 93.06 495 VAL B C 1
ATOM 10319 O O . VAL B 1 495 ? 24.828 11.883 27.828 1 93.06 495 VAL B O 1
ATOM 10322 N N . GLY B 1 496 ? 24.609 12.969 29.719 1 91.56 496 GLY B N 1
ATOM 10323 C CA . GLY B 1 496 ? 23.828 11.922 30.359 1 91.56 496 GLY B CA 1
ATOM 10324 C C . GLY B 1 496 ? 24.656 10.977 31.203 1 91.56 496 GLY B C 1
ATOM 10325 O O . GLY B 1 496 ? 25.812 10.695 30.875 1 91.56 496 GLY B O 1
ATOM 10326 N N . ALA B 1 497 ? 24.125 10.469 32.156 1 91.81 497 ALA B N 1
ATOM 10327 C CA . ALA B 1 497 ? 24.844 9.633 33.094 1 91.81 497 ALA B CA 1
ATOM 10328 C C . ALA B 1 497 ? 25.219 8.289 32.5 1 91.81 497 ALA B C 1
ATOM 10330 O O . ALA B 1 497 ? 26.344 7.812 32.656 1 91.81 497 ALA B O 1
ATOM 10331 N N . THR B 1 498 ? 24.297 7.758 31.797 1 92.25 498 THR B N 1
ATOM 10332 C CA . THR B 1 498 ? 24.531 6.449 31.203 1 92.25 498 THR B CA 1
ATOM 10333 C C . THR B 1 498 ? 25.594 6.543 30.109 1 92.25 498 THR B C 1
ATOM 10335 O O . THR B 1 498 ? 26.406 5.629 29.938 1 92.25 498 THR B O 1
ATOM 10338 N N . THR B 1 499 ? 25.594 7.645 29.391 1 94.5 499 THR B N 1
ATOM 10339 C CA . THR B 1 499 ? 26.578 7.863 28.344 1 94.5 499 THR B CA 1
ATOM 10340 C C . THR B 1 499 ? 27.984 8.016 28.938 1 94.5 499 THR B C 1
ATOM 10342 O O . THR B 1 499 ? 28.953 7.461 28.422 1 94.5 499 THR B O 1
ATOM 10345 N N . ARG B 1 500 ? 28.062 8.68 30.047 1 93 500 ARG B N 1
ATOM 10346 C CA . ARG B 1 500 ? 29.344 8.891 30.703 1 93 500 ARG B CA 1
ATOM 10347 C C . ARG B 1 500 ? 29.922 7.582 31.234 1 93 500 ARG B C 1
ATOM 10349 O O . ARG B 1 500 ? 31.141 7.371 31.188 1 93 500 ARG B O 1
ATOM 10356 N N . GLN B 1 501 ? 29.031 6.773 31.703 1 92.06 501 GLN B N 1
ATOM 10357 C CA . GLN B 1 501 ? 29.469 5.473 32.219 1 92.06 501 GLN B CA 1
ATOM 10358 C C . GLN B 1 501 ? 30.047 4.621 31.078 1 92.06 501 GLN B C 1
ATOM 10360 O O . GLN B 1 501 ? 31.078 3.973 31.266 1 92.06 501 GLN B O 1
ATOM 10365 N N . LYS B 1 502 ? 29.438 4.68 30.016 1 92.62 502 LYS B N 1
ATOM 10366 C CA . LYS B 1 502 ? 29.906 3.883 28.891 1 92.62 502 LYS B CA 1
ATOM 10367 C C . LYS B 1 502 ? 31.188 4.484 28.281 1 92.62 502 LYS B C 1
ATOM 10369 O O . LYS B 1 502 ? 32.062 3.756 27.812 1 92.62 502 LYS B O 1
ATOM 10374 N N . LEU B 1 503 ? 31.281 5.797 28.312 1 92.88 503 LEU B N 1
ATOM 10375 C CA . LEU B 1 503 ? 32.438 6.504 27.797 1 92.88 503 LEU B CA 1
ATOM 10376 C C . LEU B 1 503 ? 33.688 6.148 28.609 1 92.88 503 LEU B C 1
ATOM 10378 O O . LEU B 1 503 ? 34.812 6.137 28.062 1 92.88 503 LEU B O 1
ATOM 10382 N N . ALA B 1 504 ? 33.469 5.828 29.812 1 89.12 504 ALA B N 1
ATOM 10383 C CA . ALA B 1 504 ? 34.594 5.492 30.688 1 89.12 504 ALA B CA 1
ATOM 10384 C C . ALA B 1 504 ? 35.219 4.156 30.297 1 89.12 504 ALA B C 1
ATOM 10386 O O . ALA B 1 504 ? 36.375 3.916 30.547 1 89.12 504 ALA B O 1
ATOM 10387 N N . ARG B 1 505 ? 34.469 3.346 29.609 1 86.75 505 ARG B N 1
ATOM 10388 C CA . ARG B 1 505 ? 34.906 2.012 29.234 1 86.75 505 ARG B CA 1
ATOM 10389 C C . ARG B 1 505 ? 35.594 2.027 27.875 1 86.75 505 ARG B C 1
ATOM 10391 O O . ARG B 1 505 ? 36.25 1.048 27.484 1 86.75 505 ARG B O 1
ATOM 10398 N N . VAL B 1 506 ? 35.438 3.164 27.281 1 88.06 506 VAL B N 1
ATOM 10399 C CA . VAL B 1 506 ? 36 3.281 25.938 1 88.06 506 VAL B CA 1
ATOM 10400 C C . VAL B 1 506 ? 37.438 3.805 26.047 1 88.06 506 VAL B C 1
ATOM 10402 O O . VAL B 1 506 ? 37.812 4.445 27.031 1 88.06 506 VAL B O 1
ATOM 10405 N N . GLY B 1 507 ? 38.344 3.488 25.234 1 86.12 507 GLY B N 1
ATOM 10406 C CA . GLY B 1 507 ? 39.75 3.947 25.219 1 86.12 507 GLY B CA 1
ATOM 10407 C C . GLY B 1 507 ? 39.875 5.457 25.297 1 86.12 507 GLY B C 1
ATOM 10408 O O . GLY B 1 507 ? 38.969 6.184 24.875 1 86.12 507 GLY B O 1
ATOM 10409 N N . ALA B 1 508 ? 40.969 6 25.781 1 86.44 508 ALA B N 1
ATOM 10410 C CA . ALA B 1 508 ? 41.188 7.422 26.047 1 86.44 508 ALA B CA 1
ATOM 10411 C C . ALA B 1 508 ? 41.125 8.242 24.766 1 86.44 508 ALA B C 1
ATOM 10413 O O . ALA B 1 508 ? 40.5 9.312 24.734 1 86.44 508 ALA B O 1
ATOM 10414 N N . GLY B 1 509 ? 41.719 7.77 23.719 1 88.38 509 GLY B N 1
ATOM 10415 C CA . GLY B 1 509 ? 41.656 8.477 22.453 1 88.38 509 GLY B CA 1
ATOM 10416 C C . GLY B 1 509 ? 40.281 8.586 21.875 1 88.38 509 GLY B C 1
ATOM 10417 O O . GLY B 1 509 ? 39.844 9.656 21.422 1 88.38 509 GLY B O 1
ATOM 10418 N N . LYS B 1 510 ? 39.562 7.539 21.938 1 91.75 510 LYS B N 1
ATOM 10419 C CA . LYS B 1 510 ? 38.188 7.512 21.438 1 91.75 510 LYS B CA 1
ATOM 10420 C C . LYS B 1 510 ? 37.25 8.336 22.312 1 91.75 510 LYS B C 1
ATOM 10422 O O . LYS B 1 510 ? 36.312 8.953 21.812 1 91.75 510 LYS B O 1
ATOM 10427 N N . LYS B 1 511 ? 37.594 8.383 23.547 1 92.81 511 LYS B N 1
ATOM 10428 C CA . LYS B 1 511 ? 36.812 9.164 24.484 1 92.81 511 LYS B CA 1
ATOM 10429 C C . LYS B 1 511 ? 36.875 10.656 24.141 1 92.81 511 LYS B C 1
ATOM 10431 O O . LYS B 1 511 ? 35.844 11.328 24.109 1 92.81 511 LYS B O 1
ATOM 10436 N N . ILE B 1 512 ? 38.062 11.125 23.844 1 92.19 512 ILE B N 1
ATOM 10437 C CA . ILE B 1 512 ? 38.25 12.531 23.516 1 92.19 512 ILE B CA 1
ATOM 10438 C C . ILE B 1 512 ? 37.531 12.852 22.188 1 92.19 512 ILE B C 1
ATOM 10440 O O . ILE B 1 512 ? 36.906 13.898 22.062 1 92.19 512 ILE B O 1
ATOM 10444 N N . GLN B 1 513 ? 37.656 11.945 21.391 1 93.56 513 GLN B N 1
ATOM 10445 C CA . GLN B 1 513 ? 37.031 12.148 20.094 1 93.56 513 GLN B CA 1
ATOM 10446 C C . GLN B 1 513 ? 35.5 12.188 20.234 1 93.56 513 GLN B C 1
ATOM 10448 O O . GLN B 1 513 ? 34.844 13.016 19.594 1 93.56 513 GLN B O 1
ATOM 10453 N N . CYS B 1 514 ? 34.938 11.328 21.031 1 95.06 514 CYS B N 1
ATOM 10454 C CA . CYS B 1 514 ? 33.5 11.289 21.25 1 95.06 514 CYS B CA 1
ATOM 10455 C C . CYS B 1 514 ? 33 12.578 21.891 1 95.06 514 CYS B C 1
ATOM 10457 O O . CYS B 1 514 ? 31.984 13.133 21.484 1 95.06 514 CYS B O 1
ATOM 10459 N N . LEU B 1 515 ? 33.75 13.016 22.797 1 94.81 515 LEU B N 1
ATOM 10460 C CA . LEU B 1 515 ? 33.344 14.234 23.5 1 94.81 515 LEU B CA 1
ATOM 10461 C C . LEU B 1 515 ? 33.406 15.438 22.562 1 94.81 515 LEU B C 1
ATOM 10463 O O . LEU B 1 515 ? 32.531 16.297 22.594 1 94.81 515 LEU B O 1
ATOM 10467 N N . ASN B 1 516 ? 34.406 15.453 21.734 1 93.81 516 ASN B N 1
ATOM 10468 C CA . ASN B 1 516 ? 34.5 16.516 20.734 1 93.81 516 ASN B CA 1
ATOM 10469 C C . ASN B 1 516 ? 33.344 16.469 19.75 1 93.81 516 ASN B C 1
ATOM 10471 O O . ASN B 1 516 ? 32.812 17.5 19.359 1 93.81 516 ASN B O 1
ATOM 10475 N N . ASN B 1 517 ? 33 15.312 19.375 1 95.75 517 ASN B N 1
ATOM 10476 C CA . ASN B 1 517 ? 31.922 15.148 18.438 1 95.75 517 ASN B CA 1
ATOM 10477 C C . ASN B 1 517 ? 30.578 15.5 19.062 1 95.75 517 ASN B C 1
ATOM 10479 O O . ASN B 1 517 ? 29.672 16 18.391 1 95.75 517 ASN B O 1
ATOM 10483 N N . MET B 1 518 ? 30.438 15.195 20.328 1 96.12 518 MET B N 1
ATOM 10484 C CA . MET B 1 518 ? 29.219 15.562 21.031 1 96.12 518 MET B CA 1
ATOM 10485 C C . MET B 1 518 ? 29.094 17.078 21.156 1 96.12 518 MET B C 1
ATOM 10487 O O . MET B 1 518 ? 27.984 17.625 21.016 1 96.12 518 MET B O 1
ATOM 10491 N N . LYS B 1 519 ? 30.203 17.688 21.391 1 94.94 519 LYS B N 1
ATOM 10492 C CA . LYS B 1 519 ? 30.219 19.156 21.391 1 94.94 519 LYS B CA 1
ATOM 10493 C C . LYS B 1 519 ? 29.844 19.703 20.016 1 94.94 519 LYS B C 1
ATOM 10495 O O . LYS B 1 519 ? 29.094 20.672 19.922 1 94.94 519 LYS B O 1
ATOM 10500 N N . ALA B 1 520 ? 30.359 19.078 19.094 1 95.5 520 ALA B N 1
ATOM 10501 C CA . ALA B 1 520 ? 30.047 19.484 17.719 1 95.5 520 ALA B CA 1
ATOM 10502 C C . ALA B 1 520 ? 28.562 19.281 17.422 1 95.5 520 ALA B C 1
ATOM 10504 O O . ALA B 1 520 ? 27.953 20.062 16.672 1 95.5 520 ALA B O 1
ATOM 10505 N N . PHE B 1 521 ? 28 18.234 18 1 96.38 521 PHE B N 1
ATOM 10506 C CA . PHE B 1 521 ? 26.562 17.953 17.859 1 96.38 521 PHE B CA 1
ATOM 10507 C C . PHE B 1 521 ? 25.75 19.109 18.406 1 96.38 521 PHE B C 1
ATOM 10509 O O . PHE B 1 521 ? 24.875 19.641 17.719 1 96.38 521 PHE B O 1
ATOM 10516 N N . TYR B 1 522 ? 26.062 19.516 19.562 1 96.25 522 TYR B N 1
ATOM 10517 C CA . TYR B 1 522 ? 25.328 20.594 20.203 1 96.25 522 TYR B CA 1
ATOM 10518 C C . TYR B 1 522 ? 25.531 21.906 19.469 1 96.25 522 TYR B C 1
ATOM 10520 O O . TYR B 1 522 ? 24.594 22.672 19.266 1 96.25 522 TYR B O 1
ATOM 10528 N N . THR B 1 523 ? 26.719 22.125 19.016 1 95.81 523 THR B N 1
ATOM 10529 C CA . THR B 1 523 ? 27.047 23.375 18.312 1 95.81 523 THR B CA 1
ATOM 10530 C C . THR B 1 523 ? 26.297 23.453 16.984 1 95.81 523 THR B C 1
ATOM 10532 O O . THR B 1 523 ? 25.719 24.5 16.672 1 95.81 523 THR B O 1
ATOM 10535 N N . ALA B 1 524 ? 26.312 22.391 16.344 1 96.19 524 ALA B N 1
ATOM 10536 C CA . ALA B 1 524 ? 25.656 22.375 15.031 1 96.19 524 ALA B CA 1
ATOM 10537 C C . ALA B 1 524 ? 24.156 22.594 15.18 1 96.19 524 ALA B C 1
ATOM 10539 O O . ALA B 1 524 ? 23.547 23.375 14.43 1 96.19 524 ALA B O 1
ATOM 10540 N N . ALA B 1 525 ? 23.516 21.922 16.094 1 95.44 525 ALA B N 1
ATOM 10541 C CA . ALA B 1 525 ? 22.094 22.062 16.328 1 95.44 525 ALA B CA 1
ATOM 10542 C C . ALA B 1 525 ? 21.734 23.484 16.719 1 95.44 525 ALA B C 1
ATOM 10544 O O . ALA B 1 525 ? 20.797 24.078 16.172 1 95.44 525 ALA B O 1
ATOM 10545 N N . THR B 1 526 ? 22.5 24 17.594 1 95.5 526 THR B N 1
ATOM 10546 C CA . THR B 1 526 ? 22.219 25.328 18.125 1 95.5 526 THR B CA 1
ATOM 10547 C C . THR B 1 526 ? 22.453 26.406 17.062 1 95.5 526 THR B C 1
ATOM 10549 O O . THR B 1 526 ? 21.641 27.328 16.922 1 95.5 526 THR B O 1
ATOM 10552 N N . LYS B 1 527 ? 23.484 26.266 16.359 1 94.81 527 LYS B N 1
ATOM 10553 C CA . LYS B 1 527 ? 23.781 27.234 15.297 1 94.81 527 LYS B CA 1
ATOM 10554 C C . LYS B 1 527 ? 22.641 27.281 14.281 1 94.81 527 LYS B C 1
ATOM 10556 O O . LYS B 1 527 ? 22.234 28.359 13.844 1 94.81 527 LYS B O 1
ATOM 10561 N N . TYR B 1 528 ? 22.188 26.156 13.969 1 94.25 528 TYR B N 1
ATOM 10562 C CA . TYR B 1 528 ? 21.094 26.094 13.008 1 94.25 528 TYR B CA 1
ATOM 10563 C C . TYR B 1 528 ? 19.828 26.719 13.578 1 94.25 528 TYR B C 1
ATOM 10565 O O . TYR B 1 528 ? 19.141 27.469 12.883 1 94.25 528 TYR B O 1
ATOM 10573 N N . LEU B 1 529 ? 19.516 26.453 14.773 1 94.5 529 LEU B N 1
ATOM 10574 C CA . LEU B 1 529 ? 18.328 27 15.422 1 94.5 529 LEU B CA 1
ATOM 10575 C C . LEU B 1 529 ? 18.422 28.516 15.539 1 94.5 529 LEU B C 1
ATOM 10577 O O . LEU B 1 529 ? 17.469 29.219 15.211 1 94.5 529 LEU B O 1
ATOM 10581 N N . LEU B 1 530 ? 19.547 28.969 15.914 1 93.19 530 LEU B N 1
ATOM 10582 C CA . LEU B 1 530 ? 19.719 30.406 16.109 1 93.19 530 LEU B CA 1
ATOM 10583 C C . LEU B 1 530 ? 19.625 31.156 14.789 1 93.19 530 LEU B C 1
ATOM 10585 O O . LEU B 1 530 ? 19.156 32.281 14.75 1 93.19 530 LEU B O 1
ATOM 10589 N N . SER B 1 531 ? 19.969 30.516 13.789 1 90.75 531 SER B N 1
ATOM 10590 C CA . SER B 1 531 ? 19.969 31.172 12.492 1 90.75 531 SER B CA 1
ATOM 10591 C C . SER B 1 531 ? 18.578 31.141 11.859 1 90.75 531 SER B C 1
ATOM 10593 O O . SER B 1 531 ? 18.203 32.031 11.109 1 90.75 531 SER B O 1
ATOM 10595 N N . GLN B 1 532 ? 17.75 30.156 12.156 1 91 532 GLN B N 1
ATOM 10596 C CA . GLN B 1 532 ? 16.531 29.953 11.383 1 91 532 GLN B CA 1
ATOM 10597 C C . GLN B 1 532 ? 15.297 30.281 12.219 1 91 532 GLN B C 1
ATOM 10599 O O . GLN B 1 532 ? 14.242 30.609 11.672 1 91 532 GLN B O 1
ATOM 10604 N N . LEU B 1 533 ? 15.344 30.203 13.547 1 92.31 533 LEU B N 1
ATOM 10605 C CA . LEU B 1 533 ? 14.172 30.406 14.391 1 92.31 533 LEU B CA 1
ATOM 10606 C C . LEU B 1 533 ? 13.852 31.891 14.516 1 92.31 533 LEU B C 1
ATOM 10608 O O . LEU B 1 533 ? 14.758 32.75 14.516 1 92.31 533 LEU B O 1
ATOM 10612 N N . PRO B 1 534 ? 12.609 32.219 14.609 1 91 534 PRO B N 1
ATOM 10613 C CA . PRO B 1 534 ? 12.211 33.625 14.766 1 91 534 PRO B CA 1
ATOM 10614 C C . PRO B 1 534 ? 12.336 34.125 16.203 1 91 534 PRO B C 1
ATOM 10616 O O . PRO B 1 534 ? 11.367 34.625 16.781 1 91 534 PRO B O 1
ATOM 10619 N N . LEU B 1 535 ? 13.484 34.188 16.719 1 91.75 535 LEU B N 1
ATOM 10620 C CA . LEU B 1 535 ? 13.711 34.562 18.109 1 91.75 535 LEU B CA 1
ATOM 10621 C C . LEU B 1 535 ? 13.68 36.094 18.25 1 91.75 535 LEU B C 1
ATOM 10623 O O . LEU B 1 535 ? 13.477 36.594 19.344 1 91.75 535 LEU B O 1
ATOM 10627 N N . LYS B 1 536 ? 13.844 36.781 17.172 1 89.75 536 LYS B N 1
ATOM 10628 C CA . LYS B 1 536 ? 13.859 38.25 17.219 1 89.75 536 LYS B CA 1
ATOM 10629 C C . LYS B 1 536 ? 12.492 38.812 16.844 1 89.75 536 LYS B C 1
ATOM 10631 O O . LYS B 1 536 ? 12.32 40.031 16.766 1 89.75 536 LYS B O 1
ATOM 10636 N N . ASN B 1 537 ? 11.57 38 16.703 1 92.44 537 ASN B N 1
ATOM 10637 C CA . ASN B 1 537 ? 10.234 38.406 16.281 1 92.44 537 ASN B CA 1
ATOM 10638 C C . ASN B 1 537 ? 9.43 38.938 17.469 1 92.44 537 ASN B C 1
ATOM 10640 O O . ASN B 1 537 ? 8.922 38.188 18.281 1 92.44 537 ASN B O 1
ATOM 10644 N N . THR B 1 538 ? 9.18 40.188 17.5 1 92.5 538 THR B N 1
ATOM 10645 C CA . THR B 1 538 ? 8.508 40.844 18.609 1 92.5 538 THR B CA 1
ATOM 10646 C C . THR B 1 538 ? 7.02 40.5 18.625 1 92.5 538 THR B C 1
ATOM 10648 O O . THR B 1 538 ? 6.41 40.406 19.688 1 92.5 538 THR B O 1
ATOM 10651 N N . LEU B 1 539 ? 6.5 40.312 17.516 1 94.38 539 LEU B N 1
ATOM 10652 C CA . LEU B 1 539 ? 5.082 40 17.453 1 94.38 539 LEU B CA 1
ATOM 10653 C C . LEU B 1 539 ? 4.805 38.656 18.125 1 94.38 539 LEU B C 1
ATOM 10655 O O . LEU B 1 539 ? 3.863 38.531 18.922 1 94.38 539 LEU B O 1
ATOM 10659 N N . LEU B 1 540 ? 5.598 37.688 17.844 1 94.31 540 LEU B N 1
ATOM 10660 C CA . LEU B 1 540 ? 5.434 36.375 18.453 1 94.31 540 LEU B CA 1
ATOM 10661 C C . LEU B 1 540 ? 5.586 36.469 19.969 1 94.31 540 LEU B C 1
ATOM 10663 O O . LEU B 1 540 ? 4.867 35.781 20.703 1 94.31 540 LEU B O 1
ATOM 10667 N N . ARG B 1 541 ? 6.473 37.219 20.359 1 94 541 ARG B N 1
ATOM 10668 C CA . ARG B 1 541 ? 6.695 37.406 21.797 1 94 541 ARG B CA 1
ATOM 10669 C C . ARG B 1 541 ? 5.473 38.031 22.469 1 94 541 ARG B C 1
ATOM 10671 O O . ARG B 1 541 ? 5.031 37.562 23.516 1 94 541 ARG B O 1
ATOM 10678 N N . THR B 1 542 ? 4.961 39 21.812 1 95.94 542 THR B N 1
ATOM 10679 C CA . THR B 1 542 ? 3.863 39.75 22.422 1 95.94 542 THR B CA 1
ATOM 10680 C C . THR B 1 542 ? 2.562 38.969 22.344 1 95.94 542 THR B C 1
ATOM 10682 O O . THR B 1 542 ? 1.65 39.188 23.156 1 95.94 542 THR B O 1
ATOM 10685 N N . MET B 1 543 ? 2.422 38.031 21.547 1 96.12 543 MET B N 1
ATOM 10686 C CA . MET B 1 543 ? 1.218 37.188 21.422 1 96.12 543 MET B CA 1
ATOM 10687 C C . MET B 1 543 ? 1.065 36.281 22.625 1 96.12 543 MET B C 1
ATOM 10689 O O . MET B 1 543 ? -0.012 35.719 22.859 1 96.12 543 MET B O 1
ATOM 10693 N N . SER B 1 544 ? 2.049 36.156 23.422 1 94.69 544 SER B N 1
ATOM 10694 C CA . SER B 1 544 ? 1.987 35.344 24.641 1 94.69 544 SER B CA 1
ATOM 10695 C C . SER B 1 544 ? 0.93 35.875 25.594 1 94.69 544 SER B C 1
ATOM 10697 O O . SER B 1 544 ? 0.482 35.156 26.5 1 94.69 544 SER B O 1
ATOM 10699 N N . CYS B 1 545 ? 0.534 37.125 25.359 1 96.06 545 CYS B N 1
ATOM 10700 C CA . CYS B 1 545 ? -0.468 37.719 26.234 1 96.06 545 CYS B CA 1
ATOM 10701 C C . CYS B 1 545 ? -1.815 37.031 26.078 1 96.06 545 CYS B C 1
ATOM 10703 O O . CYS B 1 545 ? -2.672 37.125 26.953 1 96.06 545 CYS B O 1
ATOM 10705 N N . LEU B 1 546 ? -2 36.344 25.016 1 96.06 546 LEU B N 1
ATOM 10706 C CA . LEU B 1 546 ? -3.281 35.688 24.734 1 96.06 546 LEU B CA 1
ATOM 10707 C C . LEU B 1 546 ? -3.461 34.469 25.609 1 96.06 546 LEU B C 1
ATOM 10709 O O . LEU B 1 546 ? -4.559 33.906 25.672 1 96.06 546 LEU B O 1
ATOM 10713 N N . HIS B 1 547 ? -2.387 34.062 26.234 1 94.31 547 HIS B N 1
ATOM 10714 C CA . HIS B 1 547 ? -2.52 32.969 27.188 1 94.31 547 HIS B CA 1
ATOM 10715 C C . HIS B 1 547 ? -3.377 33.375 28.375 1 94.31 547 HIS B C 1
ATOM 10717 O O . HIS B 1 547 ? -3.209 34.469 28.938 1 94.31 547 HIS B O 1
ATOM 10723 N N . PRO B 1 548 ? -4.234 32.5 28.781 1 91.5 548 PRO B N 1
ATOM 10724 C CA . PRO B 1 548 ? -5.129 32.844 29.891 1 91.5 548 PRO B CA 1
ATOM 10725 C C . PRO B 1 548 ? -4.375 33.188 31.172 1 91.5 548 PRO B C 1
ATOM 10727 O O . PRO B 1 548 ? -4.836 34 31.953 1 91.5 548 PRO B O 1
ATOM 10730 N N . ASP B 1 549 ? -3.26 32.688 31.328 1 88.5 549 ASP B N 1
ATOM 10731 C CA . ASP B 1 549 ? -2.463 32.938 32.531 1 88.5 549 ASP B CA 1
ATOM 10732 C C . ASP B 1 549 ? -1.902 34.375 32.531 1 88.5 549 ASP B C 1
ATOM 10734 O O . ASP B 1 549 ? -1.506 34.875 33.562 1 88.5 549 ASP B O 1
ATOM 10738 N N . SER B 1 550 ? -1.909 35 31.375 1 91 550 SER B N 1
ATOM 10739 C CA . SER B 1 550 ? -1.316 36.344 31.25 1 91 550 SER B CA 1
ATOM 10740 C C . SER B 1 550 ? -2.363 37.438 31.422 1 91 550 SER B C 1
ATOM 10742 O O . SER B 1 550 ? -2.068 38.594 31.25 1 91 550 SER B O 1
ATOM 10744 N N . GLN B 1 551 ? -3.574 37.062 31.75 1 92.75 551 GLN B N 1
ATOM 10745 C CA . GLN B 1 551 ? -4.66 38.031 31.891 1 92.75 551 GLN B CA 1
ATOM 10746 C C . GLN B 1 551 ? -4.277 39.156 32.844 1 92.75 551 GLN B C 1
ATOM 10748 O O . GLN B 1 551 ? -4.535 40.344 32.562 1 92.75 551 GLN B O 1
ATOM 10753 N N . LYS B 1 552 ? -3.551 38.781 33.969 1 90.31 552 LYS B N 1
ATOM 10754 C CA . LYS B 1 552 ? -3.273 39.75 35.031 1 90.31 552 LYS B CA 1
ATOM 10755 C C . LYS B 1 552 ? -1.825 40.219 34.969 1 90.31 552 LYS B C 1
ATOM 10757 O O . LYS B 1 552 ? -1.348 40.875 35.906 1 90.31 552 LYS B O 1
ATOM 10762 N N . SER B 1 553 ? -1.249 39.938 33.938 1 90.5 553 SER B N 1
ATOM 10763 C CA . SER B 1 553 ? 0.145 40.344 33.812 1 90.5 553 SER B CA 1
ATOM 10764 C C . SER B 1 553 ? 0.262 41.844 33.562 1 90.5 553 SER B C 1
ATOM 10766 O O . SER B 1 553 ? -0.563 42.438 32.875 1 90.5 553 SER B O 1
ATOM 10768 N N . GLY B 1 554 ? 1.236 42.469 34.156 1 88.75 554 GLY B N 1
ATOM 10769 C CA . GLY B 1 554 ? 1.467 43.875 34 1 88.75 554 GLY B CA 1
ATOM 10770 C C . GLY B 1 554 ? 1.849 44.281 32.594 1 88.75 554 GLY B C 1
ATOM 10771 O O . GLY B 1 554 ? 1.636 45.406 32.188 1 88.75 554 GLY B O 1
ATOM 10772 N N . THR B 1 555 ? 2.363 43.375 31.828 1 92.06 555 THR B N 1
ATOM 10773 C CA . THR B 1 555 ? 2.805 43.688 30.469 1 92.06 555 THR B CA 1
ATOM 10774 C C . THR B 1 555 ? 1.669 43.469 29.469 1 92.06 555 THR B C 1
ATOM 10776 O O . THR B 1 555 ? 1.817 43.75 28.281 1 92.06 555 THR B O 1
ATOM 10779 N N . GLY B 1 556 ? 0.562 43.094 29.922 1 93.25 556 GLY B N 1
ATOM 10780 C CA . GLY B 1 556 ? -0.563 42.719 29.078 1 93.25 556 GLY B CA 1
ATOM 10781 C C . GLY B 1 556 ? -1.015 43.875 28.172 1 93.25 556 GLY B C 1
ATOM 10782 O O . GLY B 1 556 ? -1.069 43.719 26.953 1 93.25 556 GLY B O 1
ATOM 10783 N N . PRO B 1 557 ? -1.256 45.031 28.75 1 94.44 557 PRO B N 1
ATOM 10784 C CA . PRO B 1 557 ? -1.732 46.156 27.953 1 94.44 557 PRO B CA 1
ATOM 10785 C C . PRO B 1 557 ? -0.733 46.562 26.875 1 94.44 557 PRO B C 1
ATOM 10787 O O . PRO B 1 557 ? -1.129 46.906 25.75 1 94.44 557 PRO B O 1
ATOM 10790 N N . ARG B 1 558 ? 0.519 46.5 27.188 1 95.25 558 ARG B N 1
ATOM 10791 C CA . ARG B 1 558 ? 1.546 46.844 26.219 1 95.25 558 ARG B CA 1
ATOM 10792 C C . ARG B 1 558 ? 1.61 45.812 25.094 1 95.25 558 ARG B C 1
ATOM 10794 O O . ARG B 1 558 ? 1.771 46.188 23.922 1 95.25 558 ARG B O 1
ATOM 10801 N N . TYR B 1 559 ? 1.502 44.625 25.484 1 96.62 559 TYR B N 1
ATOM 10802 C CA . TYR B 1 559 ? 1.594 43.531 24.516 1 96.62 559 TYR B CA 1
ATOM 10803 C C . TYR B 1 559 ? 0.397 43.531 23.562 1 96.62 559 TYR B C 1
ATOM 10805 O O . TYR B 1 559 ? 0.56 43.438 22.359 1 96.62 559 TYR B O 1
ATOM 10813 N N . ILE B 1 560 ? -0.768 43.719 24.094 1 96.81 560 ILE B N 1
ATOM 10814 C CA . ILE B 1 560 ? -1.96 43.656 23.25 1 96.81 560 ILE B CA 1
ATOM 10815 C C . ILE B 1 560 ? -1.985 44.875 22.328 1 96.81 560 ILE B C 1
ATOM 10817 O O . ILE B 1 560 ? -2.473 44.781 21.188 1 96.81 560 ILE B O 1
ATOM 10821 N N . LYS B 1 561 ? -1.49 45.969 22.828 1 96.25 561 LYS B N 1
ATOM 10822 C CA . LYS B 1 561 ? -1.387 47.156 21.969 1 96.25 561 LYS B CA 1
ATOM 10823 C C . LYS B 1 561 ? -0.522 46.875 20.75 1 96.25 561 LYS B C 1
ATOM 10825 O O . LYS B 1 561 ? -0.909 47.219 19.625 1 96.25 561 LYS B O 1
ATOM 10830 N N . TYR B 1 562 ? 0.594 46.281 21 1 95.81 562 TYR B N 1
ATOM 10831 C CA . TYR B 1 562 ? 1.503 45.969 19.906 1 95.81 562 TYR B CA 1
ATOM 10832 C C . TYR B 1 562 ? 0.855 45 18.922 1 95.81 562 TYR B C 1
ATOM 10834 O O . TYR B 1 562 ? 0.967 45.156 17.703 1 95.81 562 TYR B O 1
ATOM 10842 N N . VAL B 1 563 ? 0.202 43.969 19.422 1 96.5 563 VAL B N 1
ATOM 10843 C CA . VAL B 1 563 ? -0.472 43 18.578 1 96.5 563 VAL B CA 1
ATOM 10844 C C . VAL B 1 563 ? -1.545 43.688 17.734 1 96.5 563 VAL B C 1
ATOM 10846 O O . VAL B 1 563 ? -1.659 43.438 16.531 1 96.5 563 VAL B O 1
ATOM 10849 N N . ALA B 1 564 ? -2.27 44.531 18.359 1 95.88 564 ALA B N 1
ATOM 10850 C CA . ALA B 1 564 ? -3.342 45.25 17.672 1 95.88 564 ALA B CA 1
ATOM 10851 C C . ALA B 1 564 ? -2.791 46.156 16.562 1 95.88 564 ALA B C 1
ATOM 10853 O O . ALA B 1 564 ? -3.402 46.25 15.492 1 95.88 564 ALA B O 1
ATOM 10854 N N . GLU B 1 565 ? -1.691 46.688 16.781 1 93.88 565 GLU B N 1
ATOM 10855 C CA . GLU B 1 565 ? -1.079 47.562 15.805 1 93.88 565 GLU B CA 1
ATOM 10856 C C . GLU B 1 565 ? -0.604 46.812 14.578 1 93.88 565 GLU B C 1
ATOM 10858 O O . GLU B 1 565 ? -0.603 47.344 13.469 1 93.88 565 GLU B O 1
ATOM 10863 N N . LYS B 1 566 ? -0.206 45.625 14.766 1 92.44 566 LYS B N 1
ATOM 10864 C CA . LYS B 1 566 ? 0.4 44.844 13.688 1 92.44 566 LYS B CA 1
ATOM 10865 C C . LYS B 1 566 ? -0.648 44.031 12.945 1 92.44 566 LYS B C 1
ATOM 10867 O O . LYS B 1 566 ? -0.418 43.594 11.82 1 92.44 566 LYS B O 1
ATOM 10872 N N . MET B 1 567 ? -1.769 43.875 13.539 1 92.56 567 MET B N 1
ATOM 10873 C CA . MET B 1 567 ? -2.801 43.031 12.945 1 92.56 567 MET B CA 1
ATOM 10874 C C . MET B 1 567 ? -3.58 43.781 11.883 1 92.56 567 MET B C 1
ATOM 10876 O O . MET B 1 567 ? -4.074 44.906 12.133 1 92.56 567 MET B O 1
ATOM 10880 N N . PRO B 1 568 ? -3.721 43.188 10.75 1 90.06 568 PRO B N 1
ATOM 10881 C CA . PRO B 1 568 ? -4.457 43.844 9.672 1 90.06 568 PRO B CA 1
ATOM 10882 C C . PRO B 1 568 ? -5.945 43.969 9.977 1 90.06 568 PRO B C 1
ATOM 10884 O O . PRO B 1 568 ? -6.621 44.812 9.375 1 90.06 568 PRO B O 1
ATOM 10887 N N . CYS B 1 569 ? -6.508 43.281 10.891 1 90.81 569 CYS B N 1
ATOM 10888 C CA . CYS B 1 569 ? -7.938 43.312 11.18 1 90.81 569 CYS B CA 1
ATOM 10889 C C . CYS B 1 569 ? -8.297 44.5 12.023 1 90.81 569 CYS B C 1
ATOM 10891 O O . CYS B 1 569 ? -9.477 44.812 12.227 1 90.81 569 CYS B O 1
ATOM 10893 N N . VAL B 1 570 ? -7.305 45.219 12.453 1 92.88 570 VAL B N 1
ATOM 10894 C CA . VAL B 1 570 ? -7.539 46.344 13.375 1 92.88 570 VAL B CA 1
ATOM 10895 C C . VAL B 1 570 ? -7.203 47.656 12.688 1 92.88 570 VAL B C 1
ATOM 10897 O O . VAL B 1 570 ? -6.129 47.812 12.109 1 92.88 570 VAL B O 1
ATOM 10900 N N . GLU B 1 571 ? -8.102 48.562 12.836 1 88.62 571 GLU B N 1
ATOM 10901 C CA . GLU B 1 571 ? -7.84 49.938 12.375 1 88.62 571 GLU B CA 1
ATOM 10902 C C . GLU B 1 571 ? -7.105 50.75 13.43 1 88.62 571 GLU B C 1
ATOM 10904 O O . GLU B 1 571 ? -7.191 50.438 14.625 1 88.62 571 GLU B O 1
ATOM 10909 N N . ALA B 1 572 ? -6.438 51.75 13.016 1 88.56 572 ALA B N 1
ATOM 10910 C CA . ALA B 1 572 ? -5.629 52.594 13.914 1 88.56 572 ALA B CA 1
ATOM 10911 C C . ALA B 1 572 ? -6.492 53.219 15 1 88.56 572 ALA B C 1
ATOM 10913 O O . ALA B 1 572 ? -6.055 53.375 16.141 1 88.56 572 ALA B O 1
ATOM 10914 N N . SER B 1 573 ? -7.715 53.469 14.695 1 90.94 573 SER B N 1
ATOM 10915 C CA . SER B 1 573 ? -8.617 54.156 15.625 1 90.94 573 SER B CA 1
ATOM 10916 C C . SER B 1 573 ? -9.109 53.188 16.703 1 90.94 573 SER B C 1
ATOM 10918 O O . SER B 1 573 ? -9.523 53.625 17.781 1 90.94 573 SER B O 1
ATOM 10920 N N . GLU B 1 574 ? -8.961 52 16.453 1 94.12 574 GLU B N 1
ATOM 10921 C CA . GLU B 1 574 ? -9.516 51 17.359 1 94.12 574 GLU B CA 1
ATOM 10922 C C . GLU B 1 574 ? -8.492 50.562 18.391 1 94.12 574 GLU B C 1
ATOM 10924 O O . GLU B 1 574 ? -8.844 49.938 19.406 1 94.12 574 GLU B O 1
ATOM 10929 N N . VAL B 1 575 ? -7.238 50.938 18.219 1 95.94 575 VAL B N 1
ATOM 10930 C CA . VAL B 1 575 ? -6.16 50.438 19.078 1 95.94 575 VAL B CA 1
ATOM 10931 C C . VAL B 1 575 ? -6.379 50.906 20.516 1 95.94 575 VAL B C 1
ATOM 10933 O O . VAL B 1 575 ? -6.234 50.125 21.453 1 95.94 575 VAL B O 1
ATOM 10936 N N . ALA B 1 576 ? -6.793 52.125 20.641 1 95.5 576 ALA B N 1
ATOM 10937 C CA . ALA B 1 576 ? -7.016 52.656 21.969 1 95.5 576 ALA B CA 1
ATOM 10938 C C . ALA B 1 576 ? -8.172 51.938 22.672 1 95.5 576 ALA B C 1
ATOM 10940 O O . ALA B 1 576 ? -8.094 51.656 23.859 1 95.5 576 ALA B O 1
ATOM 10941 N N . THR B 1 577 ? -9.156 51.75 21.891 1 96.38 577 THR B N 1
ATOM 10942 C CA . THR B 1 577 ? -10.32 51.031 22.422 1 96.38 577 THR B CA 1
ATOM 10943 C C . THR B 1 577 ? -9.961 49.625 22.875 1 96.38 577 THR B C 1
ATOM 10945 O O . THR B 1 577 ? -10.477 49.125 23.875 1 96.38 577 THR B O 1
ATOM 10948 N N . ILE B 1 578 ? -9.156 49 22.125 1 97.44 578 ILE B N 1
ATOM 10949 C CA . ILE B 1 578 ? -8.734 47.625 22.438 1 97.44 578 ILE B CA 1
ATOM 10950 C C . ILE B 1 578 ? -7.969 47.625 23.766 1 97.44 578 ILE B C 1
ATOM 10952 O O . ILE B 1 578 ? -8.148 46.719 24.578 1 97.44 578 ILE B O 1
ATOM 10956 N N . VAL B 1 579 ? -7.125 48.594 23.984 1 96.62 579 VAL B N 1
ATOM 10957 C CA . VAL B 1 579 ? -6.359 48.688 25.219 1 96.62 579 VAL B CA 1
ATOM 10958 C C . VAL B 1 579 ? -7.309 48.938 26.406 1 96.62 579 VAL B C 1
ATOM 10960 O O . VAL B 1 579 ? -7.121 48.344 27.484 1 96.62 579 VAL B O 1
ATOM 10963 N N . ASP B 1 580 ? -8.312 49.719 26.172 1 96 580 ASP B N 1
ATOM 10964 C CA . ASP B 1 580 ? -9.312 49.969 27.203 1 96 580 ASP B CA 1
ATOM 10965 C C . ASP B 1 580 ? -10.062 48.688 27.547 1 96 580 ASP B C 1
ATOM 10967 O O . ASP B 1 580 ? -10.289 48.375 28.719 1 96 580 ASP B O 1
ATOM 10971 N N . GLU B 1 581 ? -10.414 48.031 26.547 1 96.75 581 GLU B N 1
ATOM 10972 C CA . GLU B 1 581 ? -11.102 46.75 26.766 1 96.75 581 GLU B CA 1
ATOM 10973 C C . GLU B 1 581 ? -10.211 45.781 27.5 1 96.75 581 GLU B C 1
ATOM 10975 O O . GLU B 1 581 ? -10.688 45 28.344 1 96.75 581 GLU B O 1
ATOM 10980 N N . TRP B 1 582 ? -8.938 45.75 27.203 1 97.06 582 TRP B N 1
ATOM 10981 C CA . TRP B 1 582 ? -8.008 44.875 27.906 1 97.06 582 TRP B CA 1
ATOM 10982 C C . TRP B 1 582 ? -7.953 45.188 29.391 1 97.06 582 TRP B C 1
ATOM 10984 O O . TRP B 1 582 ? -7.906 44.281 30.219 1 97.06 582 TRP B O 1
ATOM 10994 N N . ASN B 1 583 ? -7.945 46.438 29.672 1 95.38 583 ASN B N 1
ATOM 10995 C CA . ASN B 1 583 ? -7.891 46.844 31.062 1 95.38 583 ASN B CA 1
ATOM 10996 C C . ASN B 1 583 ? -9.117 46.375 31.844 1 95.38 583 ASN B C 1
ATOM 10998 O O . ASN B 1 583 ? -9.016 46 33 1 95.38 583 ASN B O 1
ATOM 11002 N N . LEU B 1 584 ? -10.195 46.469 31.188 1 95 584 LEU B N 1
ATOM 11003 C CA . LEU B 1 584 ? -11.414 45.938 31.797 1 95 584 LEU B CA 1
ATOM 11004 C C . LEU B 1 584 ? -11.336 44.406 31.938 1 95 584 LEU B C 1
ATOM 11006 O O . LEU B 1 584 ? -11.805 43.875 32.938 1 95 584 LEU B O 1
ATOM 11010 N N . TYR B 1 585 ? -10.844 43.812 30.891 1 95.81 585 TYR B N 1
ATOM 11011 C CA . TYR B 1 585 ? -10.664 42.375 30.875 1 95.81 585 TYR B CA 1
ATOM 11012 C C . TYR B 1 585 ? -9.781 41.938 32.031 1 95.81 585 TYR B C 1
ATOM 11014 O O . TYR B 1 585 ? -10.008 40.875 32.625 1 95.81 585 TYR B O 1
ATOM 11022 N N . MET B 1 586 ? -8.805 42.656 32.438 1 94.69 586 MET B N 1
ATOM 11023 C CA . MET B 1 586 ? -7.883 42.312 33.531 1 94.69 586 MET B CA 1
ATOM 11024 C C . MET B 1 586 ? -8.625 42.188 34.844 1 94.69 586 MET B C 1
ATOM 11026 O O . MET B 1 586 ? -8.203 41.438 35.719 1 94.69 586 MET B O 1
ATOM 11030 N N . GLU B 1 587 ? -9.727 42.844 34.906 1 91.94 587 GLU B N 1
ATOM 11031 C CA . GLU B 1 587 ? -10.477 42.875 36.156 1 91.94 587 GLU B CA 1
ATOM 11032 C C . GLU B 1 587 ? -11.57 41.812 36.188 1 91.94 587 GLU B C 1
ATOM 11034 O O . GLU B 1 587 ? -12.156 41.531 37.219 1 91.94 587 GLU B O 1
ATOM 11039 N N . GLU B 1 588 ? -11.742 41.25 35.062 1 92.56 588 GLU B N 1
ATOM 11040 C CA . GLU B 1 588 ? -12.797 40.25 34.938 1 92.56 588 GLU B CA 1
ATOM 11041 C C . GLU B 1 588 ? -12.438 39 35.719 1 92.56 588 GLU B C 1
ATOM 11043 O O . GLU B 1 588 ? -11.297 38.531 35.688 1 92.56 588 GLU B O 1
ATOM 11048 N N . LYS B 1 589 ? -13.336 38.375 36.5 1 91.06 589 LYS B N 1
ATOM 11049 C CA . LYS B 1 589 ? -13.125 37.094 37.188 1 91.06 589 LYS B CA 1
ATOM 11050 C C . LYS B 1 589 ? -13.531 35.906 36.312 1 91.06 589 LYS B C 1
ATOM 11052 O O . LYS B 1 589 ? -14.719 35.594 36.219 1 91.06 589 LYS B O 1
ATOM 11057 N N . ILE B 1 590 ? -12.586 35.344 35.75 1 91.38 590 ILE B N 1
ATOM 11058 C CA . ILE B 1 590 ? -12.82 34.219 34.906 1 91.38 590 ILE B CA 1
ATOM 11059 C C . ILE B 1 590 ? -12.516 32.906 35.656 1 91.38 590 ILE B C 1
ATOM 11061 O O . ILE B 1 590 ? -11.43 32.75 36.219 1 91.38 590 ILE B O 1
ATOM 11065 N N . PRO B 1 591 ? -13.43 32 35.688 1 87.88 591 PRO B N 1
ATOM 11066 C CA . PRO B 1 591 ? -13.188 30.719 36.344 1 87.88 591 PRO B CA 1
ATOM 11067 C C . PRO B 1 591 ? -12.07 29.906 35.688 1 87.88 591 PRO B C 1
ATOM 11069 O O . PRO B 1 591 ? -11.93 29.922 34.469 1 87.88 591 PRO B O 1
ATOM 11072 N N . ASP B 1 592 ? -11.398 29.156 36.406 1 82.94 592 ASP B N 1
ATOM 11073 C CA . ASP B 1 592 ? -10.297 28.328 35.938 1 82.94 592 ASP B CA 1
ATOM 11074 C C . ASP B 1 592 ? -10.812 27.203 35.031 1 82.94 592 ASP B C 1
ATOM 11076 O O . ASP B 1 592 ? -10.07 26.672 34.188 1 82.94 592 ASP B O 1
ATOM 11080 N N . SER B 1 593 ? -11.992 26.844 35.125 1 83.56 593 SER B N 1
ATOM 11081 C CA . SER B 1 593 ? -12.586 25.75 34.375 1 83.56 593 SER B CA 1
ATOM 11082 C C . SER B 1 593 ? -12.633 26.078 32.875 1 83.56 593 SER B C 1
ATOM 11084 O O . SER B 1 593 ? -12.75 25.172 32.062 1 83.56 593 SER B O 1
ATOM 11086 N N . TRP B 1 594 ? -12.398 27.406 32.594 1 86.94 594 TRP B N 1
ATOM 11087 C CA . TRP B 1 594 ? -12.461 27.812 31.203 1 86.94 594 TRP B CA 1
ATOM 11088 C C . TRP B 1 594 ? -11.203 27.375 30.453 1 86.94 594 TRP B C 1
ATOM 11090 O O . TRP B 1 594 ? -11.211 27.25 29.234 1 86.94 594 TRP B O 1
ATOM 11100 N N . PHE B 1 595 ? -10.141 27.172 31.266 1 82.19 595 PHE B N 1
ATOM 11101 C CA . PHE B 1 595 ? -8.914 26.922 30.516 1 82.19 595 PHE B CA 1
ATOM 11102 C C . PHE B 1 595 ? -8.125 25.781 31.125 1 82.19 595 PHE B C 1
ATOM 11104 O O . PHE B 1 595 ? -7.199 25.25 30.516 1 82.19 595 PHE B O 1
ATOM 11111 N N . SER B 1 596 ? -8.391 25.359 32.344 1 76.19 596 SER B N 1
ATOM 11112 C CA . SER B 1 596 ? -7.676 24.25 32.938 1 76.19 596 SER B CA 1
ATOM 11113 C C . SER B 1 596 ? -8.602 23.062 33.188 1 76.19 596 SER B C 1
ATOM 11115 O O . SER B 1 596 ? -9.773 23.25 33.531 1 76.19 596 SER B O 1
ATOM 11117 N N . ASN B 1 597 ? -8.258 21.828 32.5 1 64.19 597 ASN B N 1
ATOM 11118 C CA . ASN B 1 597 ? -9 20.609 32.812 1 64.19 597 ASN B CA 1
ATOM 11119 C C . ASN B 1 597 ? -8.461 19.953 34.094 1 64.19 597 ASN B C 1
ATOM 11121 O O . ASN B 1 597 ? -7.617 19.062 34 1 64.19 597 ASN B O 1
ATOM 11125 N N . TYR B 1 598 ? -8.516 20.531 35.188 1 54.09 598 TYR B N 1
ATOM 11126 C CA . TYR B 1 598 ? -7.98 19.969 36.438 1 54.09 598 TYR B CA 1
ATOM 11127 C C . TYR B 1 598 ? -8.523 18.562 36.688 1 54.09 598 TYR B C 1
ATOM 11129 O O . TYR B 1 598 ? -7.875 17.75 37.344 1 54.09 598 TYR B O 1
ATOM 11137 N N . ASP B 1 599 ? -9.742 18.312 36.25 1 50.75 599 ASP B N 1
ATOM 11138 C CA . ASP B 1 599 ? -10.266 17.031 36.688 1 50.75 599 ASP B CA 1
ATOM 11139 C C . ASP B 1 599 ? -9.391 15.875 36.219 1 50.75 599 ASP B C 1
ATOM 11141 O O . ASP B 1 599 ? -9.406 14.789 36.781 1 50.75 599 ASP B O 1
ATOM 11145 N N . ASN B 1 600 ? -9 15.898 35.031 1 49.34 600 ASN B N 1
ATOM 11146 C CA . ASN B 1 600 ? -8.281 14.711 34.562 1 49.34 600 ASN B CA 1
ATOM 11147 C C . ASN B 1 600 ? -6.793 14.812 34.875 1 49.34 600 ASN B C 1
ATOM 11149 O O . ASN B 1 600 ? -5.965 14.734 33.969 1 49.34 600 ASN B O 1
ATOM 11153 N N . ALA B 1 601 ? -6.477 15.477 35.906 1 46.97 601 ALA B N 1
ATOM 11154 C CA . ALA B 1 601 ? -5.105 15.711 36.375 1 46.97 601 ALA B CA 1
ATOM 11155 C C . ALA B 1 601 ? -4.363 14.391 36.562 1 46.97 601 ALA B C 1
ATOM 11157 O O . ALA B 1 601 ? -4.203 13.93 37.688 1 46.97 601 ALA B O 1
ATOM 11158 N N . GLU B 1 602 ? -4.844 13.398 36 1 44.97 602 GLU B N 1
ATOM 11159 C CA . GLU B 1 602 ? -3.992 12.281 36.406 1 44.97 602 GLU B CA 1
ATOM 11160 C C . GLU B 1 602 ? -2.514 12.656 36.312 1 44.97 602 GLU B C 1
ATOM 11162 O O . GLU B 1 602 ? -1.793 12.594 37.312 1 44.97 602 GLU B O 1
ATOM 11167 N N . GLN B 1 603 ? -1.794 12.188 35.281 1 43.81 603 GLN B N 1
ATOM 11168 C CA . GLN B 1 603 ? -0.351 12 35.156 1 43.81 603 GLN B CA 1
ATOM 11169 C C . GLN B 1 603 ? 0.35 13.312 34.812 1 43.81 603 GLN B C 1
ATOM 11171 O O . GLN B 1 603 ? 0.707 13.539 33.656 1 43.81 603 GLN B O 1
ATOM 11176 N N . GLY B 1 604 ? 0.454 14.375 35.781 1 50.78 604 GLY B N 1
ATOM 11177 C CA . GLY B 1 604 ? 1.375 15.5 35.844 1 50.78 604 GLY B CA 1
ATOM 11178 C C . GLY B 1 604 ? 1.078 16.562 34.812 1 50.78 604 GLY B C 1
ATOM 11179 O O . GLY B 1 604 ? 1.704 17.625 34.781 1 50.78 604 GLY B O 1
ATOM 11180 N N . GLU B 1 605 ? 0.652 16.297 33.656 1 53.47 605 GLU B N 1
ATOM 11181 C CA . GLU B 1 605 ? 0.471 17.328 32.656 1 53.47 605 GLU B CA 1
ATOM 11182 C C . GLU B 1 605 ? -0.947 17.891 32.688 1 53.47 605 GLU B C 1
ATOM 11184 O O . GLU B 1 605 ? -1.92 17.141 32.688 1 53.47 605 GLU B O 1
ATOM 11189 N N . ILE B 1 606 ? -1.17 19 33.312 1 52.75 606 ILE B N 1
ATOM 11190 C CA . ILE B 1 606 ? -2.469 19.672 33.312 1 52.75 606 ILE B CA 1
ATOM 11191 C C . ILE B 1 606 ? -2.904 19.891 31.859 1 52.75 606 ILE B C 1
ATOM 11193 O O . ILE B 1 606 ? -2.271 20.656 31.109 1 52.75 606 ILE B O 1
ATOM 11197 N N . PRO B 1 607 ? -3.779 19.078 31.359 1 64.12 607 PRO B N 1
ATOM 11198 C CA . PRO B 1 607 ? -4.168 19.281 29.969 1 64.12 607 PRO B CA 1
ATOM 11199 C C . PRO B 1 607 ? -4.98 20.562 29.766 1 64.12 607 PRO B C 1
ATOM 11201 O O . PRO B 1 607 ? -5.949 20.797 30.484 1 64.12 607 PRO B O 1
ATOM 11204 N N . TYR B 1 608 ? -4.359 21.703 29.172 1 70.69 608 TYR B N 1
ATOM 11205 C CA . TYR B 1 608 ? -5.066 22.938 28.828 1 70.69 608 TYR B CA 1
ATOM 11206 C C . TYR B 1 608 ? -6.094 22.688 27.734 1 70.69 608 TYR B C 1
ATOM 11208 O O . TYR B 1 608 ? -5.887 21.844 26.859 1 70.69 608 TYR B O 1
ATOM 11216 N N . ARG B 1 609 ? -7.195 23.375 28.016 1 83.12 609 ARG B N 1
ATOM 11217 C CA . ARG B 1 609 ? -8.195 23.406 26.953 1 83.12 609 ARG B CA 1
ATOM 11218 C C . ARG B 1 609 ? -7.738 24.281 25.797 1 83.12 609 ARG B C 1
ATOM 11220 O O . ARG B 1 609 ? -6.742 24.984 25.906 1 83.12 609 ARG B O 1
ATOM 11227 N N . ARG B 1 610 ? -8.445 24.234 24.797 1 90.88 610 ARG B N 1
ATOM 11228 C CA . ARG B 1 610 ? -8.117 25.016 23.609 1 90.88 610 ARG B CA 1
ATOM 11229 C C . ARG B 1 610 ? -8.281 26.516 23.875 1 90.88 610 ARG B C 1
ATOM 11231 O O . ARG B 1 610 ? -9.273 26.938 24.484 1 90.88 610 ARG B O 1
ATOM 11238 N N . VAL B 1 611 ? -7.301 27.266 23.531 1 94.44 611 VAL B N 1
ATOM 11239 C CA . VAL B 1 611 ? -7.266 28.703 23.828 1 94.44 611 VAL B CA 1
ATOM 11240 C C . VAL B 1 611 ? -8.352 29.422 23.016 1 94.44 611 VAL B C 1
ATOM 11242 O O . VAL B 1 611 ? -8.891 30.422 23.469 1 94.44 611 VAL B O 1
ATOM 11245 N N . ASP B 1 612 ? -8.633 28.922 21.812 1 94.75 612 ASP B N 1
ATOM 11246 C CA . ASP B 1 612 ? -9.664 29.562 21 1 94.75 612 ASP B CA 1
ATOM 11247 C C . ASP B 1 612 ? -11.039 29.422 21.641 1 94.75 612 ASP B C 1
ATOM 11249 O O . ASP B 1 612 ? -11.867 30.328 21.562 1 94.75 612 ASP B O 1
ATOM 11253 N N . GLN B 1 613 ? -11.305 28.391 22.328 1 92.69 613 GLN B N 1
ATOM 11254 C CA . GLN B 1 613 ? -12.57 28.219 23.047 1 92.69 613 GLN B CA 1
ATOM 11255 C C . GLN B 1 613 ? -12.656 29.188 24.219 1 92.69 613 GLN B C 1
ATOM 11257 O O . GLN B 1 613 ? -13.727 29.703 24.531 1 92.69 613 GLN B O 1
ATOM 11262 N N . TYR B 1 614 ? -11.562 29.375 24.875 1 94.38 614 TYR B N 1
ATOM 11263 C CA . TYR B 1 614 ? -11.477 30.344 25.969 1 94.38 614 TYR B CA 1
ATOM 11264 C C . TYR B 1 614 ? -11.867 31.734 25.484 1 94.38 614 TYR B C 1
ATOM 11266 O O . TYR B 1 614 ? -12.703 32.406 26.094 1 94.38 614 TYR B O 1
ATOM 11274 N N . TRP B 1 615 ? -11.312 32.125 24.438 1 95.94 615 TRP B N 1
ATOM 11275 C CA . TRP B 1 615 ? -11.555 33.469 23.938 1 95.94 615 TRP B CA 1
ATOM 11276 C C . TRP B 1 615 ? -12.961 33.594 23.359 1 95.94 615 TRP B C 1
ATOM 11278 O O . TRP B 1 615 ? -13.539 34.688 23.359 1 95.94 615 TRP B O 1
ATOM 11288 N N . SER B 1 616 ? -13.492 32.5 22.859 1 94.81 616 SER B N 1
ATOM 11289 C CA . SER B 1 616 ? -14.898 32.5 22.438 1 94.81 616 SER B CA 1
ATOM 11290 C C . SER B 1 616 ? -15.82 32.75 23.625 1 94.81 616 SER B C 1
ATOM 11292 O O . SER B 1 616 ? -16.828 33.438 23.5 1 94.81 616 SER B O 1
ATOM 11294 N N . GLN B 1 617 ? -15.469 32.188 24.734 1 93.88 617 GLN B N 1
ATOM 11295 C CA . GLN B 1 617 ? -16.234 32.438 25.938 1 93.88 617 GLN B CA 1
ATOM 11296 C C . GLN B 1 617 ? -16.109 33.875 26.422 1 93.88 617 GLN B C 1
ATOM 11298 O O . GLN B 1 617 ? -17.094 34.469 26.875 1 93.88 617 GLN B O 1
ATOM 11303 N N . VAL B 1 618 ? -14.93 34.375 26.328 1 95.38 618 VAL B N 1
ATOM 11304 C CA . VAL B 1 618 ? -14.695 35.781 26.703 1 95.38 618 VAL B CA 1
ATOM 11305 C C . VAL B 1 618 ? -15.516 36.688 25.797 1 95.38 618 VAL B C 1
ATOM 11307 O O . VAL B 1 618 ? -16.094 37.688 26.266 1 95.38 618 VAL B O 1
ATOM 11310 N N . ALA B 1 619 ? -15.531 36.406 24.562 1 95 619 ALA B N 1
ATOM 11311 C CA . ALA B 1 619 ? -16.266 37.188 23.578 1 95 619 ALA B CA 1
ATOM 11312 C C . ALA B 1 619 ? -17.766 37.188 23.875 1 95 619 ALA B C 1
ATOM 11314 O O . ALA B 1 619 ? -18.484 38.125 23.531 1 95 619 ALA B O 1
ATOM 11315 N N . ALA B 1 620 ? -18.266 36.188 24.516 1 93.88 620 ALA B N 1
ATOM 11316 C CA . ALA B 1 620 ? -19.688 36 24.781 1 93.88 620 ALA B CA 1
ATOM 11317 C C . ALA B 1 620 ? -20.109 36.781 26.016 1 93.88 620 ALA B C 1
ATOM 11319 O O . ALA B 1 620 ? -21.312 36.969 26.266 1 93.88 620 ALA B O 1
ATOM 11320 N N . ILE B 1 621 ? -19.156 37.344 26.734 1 94.5 621 ILE B N 1
ATOM 11321 C CA . ILE B 1 621 ? -19.484 38.156 27.906 1 94.5 621 ILE B CA 1
ATOM 11322 C C . ILE B 1 621 ? -20.203 39.406 27.469 1 94.5 621 ILE B C 1
ATOM 11324 O O . ILE B 1 621 ? -19.75 40.094 26.547 1 94.5 621 ILE B O 1
ATOM 11328 N N . THR B 1 622 ? -21.344 39.719 28.047 1 93.31 622 THR B N 1
ATOM 11329 C CA . THR B 1 622 ? -22.141 40.875 27.672 1 93.31 622 THR B CA 1
ATOM 11330 C C . THR B 1 622 ? -22.25 41.875 28.828 1 93.31 622 THR B C 1
ATOM 11332 O O . THR B 1 622 ? -22.031 41.5 29.984 1 93.31 622 THR B O 1
ATOM 11335 N N . THR B 1 623 ? -22.438 43.062 28.469 1 91.38 623 THR B N 1
ATOM 11336 C CA . THR B 1 623 ? -22.75 44.094 29.453 1 91.38 623 THR B CA 1
ATOM 11337 C C . THR B 1 623 ? -24.172 43.938 29.984 1 91.38 623 THR B C 1
ATOM 11339 O O . THR B 1 623 ? -24.953 43.156 29.438 1 91.38 623 THR B O 1
ATOM 11342 N N . PRO B 1 624 ? -24.453 44.625 31.047 1 88.44 624 PRO B N 1
ATOM 11343 C CA . PRO B 1 624 ? -25.812 44.531 31.562 1 88.44 624 PRO B CA 1
ATOM 11344 C C . PRO B 1 624 ? -26.859 44.969 30.547 1 88.44 624 PRO B C 1
ATOM 11346 O O . PRO B 1 624 ? -28.016 44.562 30.625 1 88.44 624 PRO B O 1
ATOM 11349 N N . ALA B 1 625 ? -26.453 45.75 29.562 1 90.88 625 ALA B N 1
ATOM 11350 C CA . ALA B 1 625 ? -27.359 46.219 28.516 1 90.88 625 ALA B CA 1
ATOM 11351 C C . ALA B 1 625 ? -27.469 45.188 27.391 1 90.88 625 ALA B C 1
ATOM 11353 O O . ALA B 1 625 ? -28.203 45.406 26.422 1 90.88 625 ALA B O 1
ATOM 11354 N N . GLY B 1 626 ? -26.75 44.125 27.5 1 90.62 626 GLY B N 1
ATOM 11355 C CA . GLY B 1 626 ? -26.859 43.031 26.547 1 90.62 626 GLY B CA 1
ATOM 11356 C C . GLY B 1 626 ? -25.875 43.125 25.406 1 90.62 626 GLY B C 1
ATOM 11357 O O . GLY B 1 626 ? -25.938 42.344 24.453 1 90.62 626 GLY B O 1
ATOM 11358 N N . GLN B 1 627 ? -25.078 44.094 25.438 1 91.88 627 GLN B N 1
ATOM 11359 C CA . GLN B 1 627 ? -24.078 44.25 24.391 1 91.88 627 GLN B CA 1
ATOM 11360 C C . GLN B 1 627 ? -22.797 43.5 24.719 1 91.88 627 GLN B C 1
ATOM 11362 O O . GLN B 1 627 ? -22.484 43.281 25.891 1 91.88 627 GLN B O 1
ATOM 11367 N N . LYS B 1 628 ? -22.062 43.156 23.625 1 94.06 628 LYS B N 1
ATOM 11368 C CA . LYS B 1 628 ? -20.781 42.5 23.859 1 94.06 628 LYS B CA 1
ATOM 11369 C C . LYS B 1 628 ? -19.812 43.438 24.594 1 94.06 628 LYS B C 1
ATOM 11371 O O . LYS B 1 628 ? -19.641 44.594 24.219 1 94.06 628 LYS B O 1
ATOM 11376 N N . LYS B 1 629 ? -19.234 42.969 25.562 1 95.25 629 LYS B N 1
ATOM 11377 C CA . LYS B 1 629 ? -18.375 43.781 26.438 1 95.25 629 LYS B CA 1
ATOM 11378 C C . LYS B 1 629 ? -17 44 25.797 1 95.25 629 LYS B C 1
ATOM 11380 O O . LYS B 1 629 ? -16.375 45.031 25.984 1 95.25 629 LYS B O 1
ATOM 11385 N N . TYR B 1 630 ? -16.516 42.938 25.047 1 96.5 630 TYR B N 1
ATOM 11386 C CA . TYR B 1 630 ? -15.156 42.969 24.531 1 96.5 630 TYR B CA 1
ATOM 11387 C C . TYR B 1 630 ? -15.141 42.688 23.031 1 96.5 630 TYR B C 1
ATOM 11389 O O . TYR B 1 630 ? -14.414 41.781 22.578 1 96.5 630 TYR B O 1
ATOM 11397 N N . PRO B 1 631 ? -15.797 43.406 22.219 1 95.06 631 PRO B N 1
ATOM 11398 C CA . PRO B 1 631 ? -15.891 43.094 20.781 1 95.06 631 PRO B CA 1
ATOM 11399 C C . PRO B 1 631 ? -14.578 43.312 20.047 1 95.06 631 PRO B C 1
ATOM 11401 O O . PRO B 1 631 ? -14.188 42.5 19.203 1 95.06 631 PRO B O 1
ATOM 11404 N N . HIS B 1 632 ? -13.867 44.344 20.359 1 96.12 632 HIS B N 1
ATOM 11405 C CA . HIS B 1 632 ? -12.633 44.688 19.656 1 96.12 632 HIS B CA 1
ATOM 11406 C C . HIS B 1 632 ? -11.484 43.781 20.109 1 96.12 632 HIS B C 1
ATOM 11408 O O . HIS B 1 632 ? -10.656 43.375 19.297 1 96.12 632 HIS B O 1
ATOM 11414 N N . LEU B 1 633 ? -11.453 43.531 21.375 1 96.62 633 LEU B N 1
ATOM 11415 C CA . LEU B 1 633 ? -10.43 42.656 21.922 1 96.62 633 LEU B CA 1
ATOM 11416 C C . LEU B 1 633 ? -10.57 41.25 21.359 1 96.62 633 LEU B C 1
ATOM 11418 O O . LEU B 1 633 ? -9.57 40.625 21 1 96.62 633 LEU B O 1
ATOM 11422 N N . SER B 1 634 ? -11.797 40.812 21.297 1 96 634 SER B N 1
ATOM 11423 C CA . SER B 1 634 ? -12.047 39.469 20.781 1 96 634 SER B CA 1
ATOM 11424 C C . SER B 1 634 ? -11.672 39.375 19.297 1 96 634 SER B C 1
ATOM 11426 O O . SER B 1 634 ? -11.18 38.344 18.844 1 96 634 SER B O 1
ATOM 11428 N N . LYS B 1 635 ? -11.898 40.344 18.609 1 94.94 635 LYS B N 1
ATOM 11429 C CA . LYS B 1 635 ? -11.547 40.406 17.188 1 94.94 635 LYS B CA 1
ATOM 11430 C C . LYS B 1 635 ? -10.047 40.219 17 1 94.94 635 LYS B C 1
ATOM 11432 O O . LYS B 1 635 ? -9.609 39.469 16.125 1 94.94 635 LYS B O 1
ATOM 11437 N N . VAL B 1 636 ? -9.281 40.875 17.781 1 96.31 636 VAL B N 1
ATOM 11438 C CA . VAL B 1 636 ? -7.828 40.781 17.703 1 96.31 636 VAL B CA 1
ATOM 11439 C C . VAL B 1 636 ? -7.375 39.375 18.094 1 96.31 636 VAL B C 1
ATOM 11441 O O . VAL B 1 636 ? -6.484 38.812 17.453 1 96.31 636 VAL B O 1
ATOM 11444 N N . ALA B 1 637 ? -7.992 38.875 19.094 1 97.06 637 ALA B N 1
ATOM 11445 C CA . ALA B 1 637 ? -7.645 37.531 19.547 1 97.06 637 ALA B CA 1
ATOM 11446 C C . ALA B 1 637 ? -7.922 36.5 18.469 1 97.06 637 ALA B C 1
ATOM 11448 O O . ALA B 1 637 ? -7.09 35.625 18.203 1 97.06 637 ALA B O 1
ATOM 11449 N N . TYR B 1 638 ? -9.094 36.625 17.844 1 96.25 638 TYR B N 1
ATOM 11450 C CA . TYR B 1 638 ? -9.461 35.688 16.781 1 96.25 638 TYR B CA 1
ATOM 11451 C C . TYR B 1 638 ? -8.461 35.75 15.625 1 96.25 638 TYR B C 1
ATOM 11453 O O . TYR B 1 638 ? -8.031 34.719 15.117 1 96.25 638 TYR B O 1
ATOM 11461 N N . CYS B 1 639 ? -8.047 36.875 15.297 1 95.81 639 CYS B N 1
ATOM 11462 C CA . CYS B 1 639 ? -7.109 37.062 14.195 1 95.81 639 CYS B CA 1
ATOM 11463 C C . CYS B 1 639 ? -5.742 36.5 14.539 1 95.81 639 CYS B C 1
ATOM 11465 O O . CYS B 1 639 ? -5.148 35.781 13.727 1 95.81 639 CYS B O 1
ATOM 11467 N N . ALA B 1 640 ? -5.312 36.781 15.672 1 97 640 ALA B N 1
ATOM 11468 C CA . ALA B 1 640 ? -3.996 36.312 16.094 1 97 640 ALA B CA 1
ATOM 11469 C C . ALA B 1 640 ? -3.953 34.781 16.172 1 97 640 ALA B C 1
ATOM 11471 O O . ALA B 1 640 ? -2.971 34.156 15.766 1 97 640 ALA B O 1
ATOM 11472 N N . LEU B 1 641 ? -5.016 34.219 16.641 1 97.06 641 LEU B N 1
ATOM 11473 C CA . LEU B 1 641 ? -5.059 32.781 16.844 1 97.06 641 LEU B CA 1
ATOM 11474 C C . LEU B 1 641 ? -5.211 32.062 15.508 1 97.06 641 LEU B C 1
ATOM 11476 O O . LEU B 1 641 ? -5.004 30.844 15.438 1 97.06 641 LEU B O 1
ATOM 11480 N N . THR B 1 642 ? -5.57 32.719 14.461 1 96.75 642 THR B N 1
ATOM 11481 C CA . THR B 1 642 ? -5.699 32.156 13.125 1 96.75 642 THR B CA 1
ATOM 11482 C C . THR B 1 642 ? -4.332 32 12.461 1 96.75 642 THR B C 1
ATOM 11484 O O . THR B 1 642 ? -4.191 31.297 11.461 1 96.75 642 THR B O 1
ATOM 11487 N N . LEU B 1 643 ? -3.35 32.625 13.047 1 95.94 643 LEU B N 1
ATOM 11488 C CA . LEU B 1 643 ? -1.99 32.469 12.539 1 95.94 643 LEU B CA 1
ATOM 11489 C C . LEU B 1 643 ? -1.462 31.078 12.82 1 95.94 643 LEU B C 1
ATOM 11491 O O . LEU B 1 643 ? -1.738 30.5 13.883 1 95.94 643 LEU B O 1
ATOM 11495 N N . ALA B 1 644 ? -0.691 30.547 11.891 1 93.38 644 ALA B N 1
ATOM 11496 C CA . ALA B 1 644 ? -0.224 29.172 12.008 1 93.38 644 ALA B CA 1
ATOM 11497 C C . ALA B 1 644 ? 1.071 29.094 12.805 1 93.38 644 ALA B C 1
ATOM 11499 O O . ALA B 1 644 ? 1.929 29.984 12.703 1 93.38 644 ALA B O 1
ATOM 11500 N N . HIS B 1 645 ? 1.179 28.125 13.617 1 91.81 645 HIS B N 1
ATOM 11501 C CA . HIS B 1 645 ? 2.4 27.875 14.375 1 91.81 645 HIS B CA 1
ATOM 11502 C C . HIS B 1 645 ? 3.254 26.797 13.703 1 91.81 645 HIS B C 1
ATOM 11504 O O . HIS B 1 645 ? 4.352 26.484 14.18 1 91.81 645 HIS B O 1
ATOM 11510 N N . GLY B 1 646 ? 2.746 26.234 12.664 1 90.06 646 GLY B N 1
ATOM 11511 C CA . GLY B 1 646 ? 3.418 25.188 11.914 1 90.06 646 GLY B CA 1
ATOM 11512 C C . GLY B 1 646 ? 2.59 24.672 10.75 1 90.06 646 GLY B C 1
ATOM 11513 O O . GLY B 1 646 ? 1.486 25.156 10.5 1 90.06 646 GLY B O 1
ATOM 11514 N N . ASN B 1 647 ? 3.168 23.641 10.062 1 90.81 647 ASN B N 1
ATOM 11515 C CA . ASN B 1 647 ? 2.508 23.125 8.859 1 90.81 647 ASN B CA 1
ATOM 11516 C C . ASN B 1 647 ? 2.045 21.688 9.047 1 90.81 647 ASN B C 1
ATOM 11518 O O . ASN B 1 647 ? 1.902 20.938 8.07 1 90.81 647 ASN B O 1
ATOM 11522 N N . ALA B 1 648 ? 1.803 21.25 10.281 1 90.94 648 ALA B N 1
ATOM 11523 C CA . ALA B 1 648 ? 1.412 19.875 10.594 1 90.94 648 ALA B CA 1
ATOM 11524 C C . ALA B 1 648 ? 0.069 19.531 9.961 1 90.94 648 ALA B C 1
ATOM 11526 O O . ALA B 1 648 ? -0.157 18.375 9.562 1 90.94 648 ALA B O 1
ATOM 11527 N N . ASP B 1 649 ? -0.805 20.484 9.891 1 93.5 649 ASP B N 1
ATOM 11528 C CA . ASP B 1 649 ? -2.119 20.266 9.297 1 93.5 649 ASP B CA 1
ATOM 11529 C C . ASP B 1 649 ? -1.997 19.875 7.824 1 93.5 649 ASP B C 1
ATOM 11531 O O . ASP B 1 649 ? -2.723 19 7.34 1 93.5 649 ASP B O 1
ATOM 11535 N N . CYS B 1 650 ? -1.121 20.516 7.188 1 93.44 650 CYS B N 1
ATOM 11536 C CA . CYS B 1 650 ? -0.921 20.203 5.773 1 93.44 650 CYS B CA 1
ATOM 11537 C C . CYS B 1 650 ? -0.333 18.812 5.594 1 93.44 650 CYS B C 1
ATOM 11539 O O . CYS B 1 650 ? -0.685 18.109 4.648 1 93.44 650 CYS B O 1
ATOM 11541 N N . GLU B 1 651 ? 0.54 18.453 6.438 1 90.19 651 GLU B N 1
ATOM 11542 C CA . GLU B 1 651 ? 1.118 17.125 6.379 1 90.19 651 GLU B CA 1
ATOM 11543 C C . GLU B 1 651 ? 0.052 16.047 6.598 1 90.19 651 GLU B C 1
ATOM 11545 O O . GLU B 1 651 ? 0.068 15.008 5.938 1 90.19 651 GLU B O 1
ATOM 11550 N N . ARG B 1 652 ? -0.795 16.359 7.52 1 91.31 652 ARG B N 1
ATOM 11551 C CA . ARG B 1 652 ? -1.907 15.438 7.75 1 91.31 652 ARG B CA 1
ATOM 11552 C C . ARG B 1 652 ? -2.801 15.344 6.52 1 91.31 652 ARG B C 1
ATOM 11554 O O . ARG B 1 652 ? -3.297 14.266 6.188 1 91.31 652 ARG B O 1
ATOM 11561 N N . SER B 1 653 ? -2.996 16.453 5.93 1 95.06 653 SER B N 1
ATOM 11562 C CA . SER B 1 653 ? -3.803 16.5 4.715 1 95.06 653 SER B CA 1
ATOM 11563 C C . SER B 1 653 ? -3.168 15.672 3.6 1 95.06 653 SER B C 1
ATOM 11565 O O . SER B 1 653 ? -3.867 14.969 2.867 1 95.06 653 SER B O 1
ATOM 11567 N N . LEU B 1 654 ? -1.862 15.773 3.453 1 93.81 654 LEU B N 1
ATOM 11568 C CA . LEU B 1 654 ? -1.15 15 2.441 1 93.81 654 LEU B CA 1
ATOM 11569 C C . LEU B 1 654 ? -1.244 13.508 2.738 1 93.81 654 LEU B C 1
ATOM 11571 O O . LEU B 1 654 ? -1.383 12.695 1.82 1 93.81 654 LEU B O 1
ATOM 11575 N N . SER B 1 655 ? -1.158 13.195 3.977 1 91.06 655 SER B N 1
ATOM 11576 C CA . SER B 1 655 ? -1.319 11.797 4.375 1 91.06 655 SER B CA 1
ATOM 11577 C C . SER B 1 655 ? -2.707 11.273 4.016 1 91.06 655 SER B C 1
ATOM 11579 O O . SER B 1 655 ? -2.855 10.117 3.615 1 91.06 655 SER B O 1
ATOM 11581 N N . CYS B 1 656 ? -3.67 12.094 4.203 1 94.12 656 CYS B N 1
ATOM 11582 C CA . CYS B 1 656 ? -5.031 11.734 3.826 1 94.12 656 CYS B CA 1
ATOM 11583 C C . CYS B 1 656 ? -5.125 11.422 2.338 1 94.12 656 CYS B C 1
ATOM 11585 O O . CYS B 1 656 ? -5.773 10.453 1.941 1 94.12 656 CYS B O 1
ATOM 11587 N N . ASN B 1 657 ? -4.516 12.188 1.557 1 94.38 657 ASN B N 1
ATOM 11588 C CA . ASN B 1 657 ? -4.492 11.945 0.118 1 94.38 657 ASN B CA 1
ATOM 11589 C C . ASN B 1 657 ? -3.789 10.633 -0.221 1 94.38 657 ASN B C 1
ATOM 11591 O O . ASN B 1 657 ? -4.234 9.898 -1.104 1 94.38 657 ASN B O 1
ATOM 11595 N N . ASN B 1 658 ? -2.748 10.422 0.483 1 90.75 658 ASN B N 1
ATOM 11596 C CA . ASN B 1 658 ? -1.967 9.219 0.217 1 90.75 658 ASN B CA 1
ATOM 11597 C C . ASN B 1 658 ? -2.762 7.949 0.529 1 90.75 658 ASN B C 1
ATOM 11599 O O . ASN B 1 658 ? -2.59 6.926 -0.133 1 90.75 658 ASN B O 1
ATOM 11603 N N . ARG B 1 659 ? -3.535 8.031 1.487 1 89.69 659 ARG B N 1
ATOM 11604 C CA . ARG B 1 659 ? -4.355 6.883 1.863 1 89.69 659 ARG B CA 1
ATOM 11605 C C . ARG B 1 659 ? -5.441 6.625 0.827 1 89.69 659 ARG B C 1
ATOM 11607 O O . ARG B 1 659 ? -5.871 5.48 0.639 1 89.69 659 ARG B O 1
ATOM 11614 N N . MET B 1 660 ? -5.836 7.645 0.268 1 92.25 660 MET B N 1
ATOM 11615 C CA . MET B 1 660 ? -6.875 7.551 -0.754 1 92.25 660 MET B CA 1
ATOM 11616 C C . MET B 1 660 ? -6.281 7.137 -2.098 1 92.25 660 MET B C 1
ATOM 11618 O O . MET B 1 660 ? -6.836 6.285 -2.789 1 92.25 660 MET B O 1
ATOM 11622 N N . LEU B 1 661 ? -5.145 7.742 -2.436 1 91.69 661 LEU B N 1
ATOM 11623 C CA . LEU B 1 661 ? -4.453 7.48 -3.693 1 91.69 661 LEU B CA 1
ATOM 11624 C C . LEU B 1 661 ? -3.434 6.355 -3.529 1 91.69 661 LEU B C 1
ATOM 11626 O O . LEU B 1 661 ? -2.225 6.598 -3.588 1 91.69 661 LEU B O 1
ATOM 11630 N N . THR B 1 662 ? -3.92 5.199 -3.469 1 87.88 662 THR B N 1
ATOM 11631 C CA . THR B 1 662 ? -3.059 4.039 -3.279 1 87.88 662 THR B CA 1
ATOM 11632 C C . THR B 1 662 ? -2.408 3.625 -4.598 1 87.88 662 THR B C 1
ATOM 11634 O O . THR B 1 662 ? -2.703 4.199 -5.648 1 87.88 662 THR B O 1
ATOM 11637 N N . LYS B 1 663 ? -1.574 2.633 -4.57 1 82.44 663 LYS B N 1
ATOM 11638 C CA . LYS B 1 663 ? -0.883 2.129 -5.754 1 82.44 663 LYS B CA 1
ATOM 11639 C C . LYS B 1 663 ? -1.868 1.522 -6.75 1 82.44 663 LYS B C 1
ATOM 11641 O O . LYS B 1 663 ? -1.591 1.467 -7.949 1 82.44 663 LYS B O 1
ATOM 11646 N N . GLU B 1 664 ? -2.992 1.089 -6.219 1 82 664 GLU B N 1
ATOM 11647 C CA . GLU B 1 664 ? -3.996 0.45 -7.062 1 82 664 GLU B CA 1
ATOM 11648 C C . GLU B 1 664 ? -5 1.469 -7.59 1 82 664 GLU B C 1
ATOM 11650 O O . GLU B 1 664 ? -5.801 1.157 -8.477 1 82 664 GLU B O 1
ATOM 11655 N N . ARG B 1 665 ? -4.926 2.693 -7.086 1 87.06 665 ARG B N 1
ATOM 11656 C CA . ARG B 1 665 ? -5.883 3.732 -7.449 1 87.06 665 ARG B CA 1
ATOM 11657 C C . ARG B 1 665 ? -5.18 4.938 -8.062 1 87.06 665 ARG B C 1
ATOM 11659 O O . ARG B 1 665 ? -5.355 6.066 -7.602 1 87.06 665 ARG B O 1
ATOM 11666 N N . THR B 1 666 ? -4.5 4.77 -9.172 1 83.88 666 THR B N 1
ATOM 11667 C CA . THR B 1 666 ? -3.643 5.805 -9.742 1 83.88 666 THR B CA 1
ATOM 11668 C C . THR B 1 666 ? -4.344 6.512 -10.898 1 83.88 666 THR B C 1
ATOM 11670 O O . THR B 1 666 ? -3.799 7.453 -11.477 1 83.88 666 THR B O 1
ATOM 11673 N N . CYS B 1 667 ? -5.582 6.195 -11.133 1 85.12 667 CYS B N 1
ATOM 11674 C CA . CYS B 1 667 ? -6.223 6.738 -12.32 1 85.12 667 CYS B CA 1
ATOM 11675 C C . CYS B 1 667 ? -7.234 7.82 -11.953 1 85.12 667 CYS B C 1
ATOM 11677 O O . CYS B 1 667 ? -8.016 8.258 -12.805 1 85.12 667 CYS B O 1
ATOM 11679 N N . LEU B 1 668 ? -7.227 8.273 -10.773 1 90.69 668 LEU B N 1
ATOM 11680 C CA . LEU B 1 668 ? -8.172 9.297 -10.344 1 90.69 668 LEU B CA 1
ATOM 11681 C C . LEU B 1 668 ? -7.801 10.656 -10.93 1 90.69 668 LEU B C 1
ATOM 11683 O O . LEU B 1 668 ? -6.621 11.008 -10.992 1 90.69 668 LEU B O 1
ATOM 11687 N N . SER B 1 669 ? -8.789 11.336 -11.422 1 90.25 669 SER B N 1
ATOM 11688 C CA . SER B 1 669 ? -8.57 12.695 -11.914 1 90.25 669 SER B CA 1
ATOM 11689 C C . SER B 1 669 ? -8.453 13.688 -10.766 1 90.25 669 SER B C 1
ATOM 11691 O O . SER B 1 669 ? -8.859 13.383 -9.633 1 90.25 669 SER B O 1
ATOM 11693 N N . GLN B 1 670 ? -7.914 14.867 -11.039 1 92.06 670 GLN B N 1
ATOM 11694 C CA . GLN B 1 670 ? -7.789 15.922 -10.039 1 92.06 670 GLN B CA 1
ATOM 11695 C C . GLN B 1 670 ? -9.156 16.312 -9.484 1 92.06 670 GLN B C 1
ATOM 11697 O O . GLN B 1 670 ? -9.297 16.547 -8.281 1 92.06 670 GLN B O 1
ATOM 11702 N N . SER B 1 671 ? -10.141 16.406 -10.375 1 92.69 671 SER B N 1
ATOM 11703 C CA . SER B 1 671 ? -11.484 16.797 -9.961 1 92.69 671 SER B CA 1
ATOM 11704 C C . SER B 1 671 ? -12.078 15.766 -9 1 92.69 671 SER B C 1
ATOM 11706 O O . SER B 1 671 ? -12.727 16.125 -8.016 1 92.69 671 SER B O 1
ATOM 11708 N N . THR B 1 672 ? -11.852 14.562 -9.328 1 94.81 672 THR B N 1
ATOM 11709 C CA . THR B 1 672 ? -12.359 13.492 -8.469 1 94.81 672 THR B CA 1
ATOM 11710 C C . THR B 1 672 ? -11.664 13.508 -7.117 1 94.81 672 THR B C 1
ATOM 11712 O O . THR B 1 672 ? -12.305 13.32 -6.078 1 94.81 672 THR B O 1
ATOM 11715 N N . ILE B 1 673 ? -10.383 13.742 -7.121 1 96.56 673 ILE B N 1
ATOM 11716 C CA . ILE B 1 673 ? -9.617 13.812 -5.883 1 96.56 673 ILE B CA 1
ATOM 11717 C C . ILE B 1 673 ? -10.148 14.945 -5.012 1 96.56 673 ILE B C 1
ATOM 11719 O O . ILE B 1 673 ? -10.383 14.758 -3.814 1 96.56 673 ILE B O 1
ATOM 11723 N N . ASN B 1 674 ? -10.297 16.047 -5.598 1 97.38 674 ASN B N 1
ATOM 11724 C CA . ASN B 1 674 ? -10.828 17.188 -4.863 1 97.38 674 ASN B CA 1
ATOM 11725 C C . ASN B 1 674 ? -12.227 16.922 -4.32 1 97.38 674 ASN B C 1
ATOM 11727 O O . ASN B 1 674 ? -12.531 17.25 -3.174 1 97.38 674 ASN B O 1
ATOM 11731 N N . GLY B 1 675 ? -13.094 16.344 -5.191 1 97.81 675 GLY B N 1
ATOM 11732 C CA . GLY B 1 675 ? -14.422 15.977 -4.727 1 97.81 675 GLY B CA 1
ATOM 11733 C C . GLY B 1 675 ? -14.391 15.047 -3.527 1 97.81 675 GLY B C 1
ATOM 11734 O O . GLY B 1 675 ? -15.102 15.273 -2.543 1 97.81 675 GLY B O 1
ATOM 11735 N N . LEU B 1 676 ? -13.57 14.047 -3.605 1 98 676 LEU B N 1
ATOM 11736 C CA . LEU B 1 676 ? -13.414 13.086 -2.518 1 98 676 LEU B CA 1
ATOM 11737 C C . LEU B 1 676 ? -12.945 13.781 -1.243 1 98 676 LEU B C 1
ATOM 11739 O O . LEU B 1 676 ? -13.484 13.539 -0.163 1 98 676 LEU B O 1
ATOM 11743 N N . ARG B 1 677 ? -12.008 14.656 -1.349 1 97.94 677 ARG B N 1
ATOM 11744 C CA . ARG B 1 677 ? -11.398 15.32 -0.199 1 97.94 677 ARG B CA 1
ATOM 11745 C C . ARG B 1 677 ? -12.359 16.328 0.425 1 97.94 677 ARG B C 1
ATOM 11747 O O . ARG B 1 677 ? -12.367 16.516 1.644 1 97.94 677 ARG B O 1
ATOM 11754 N N . HIS B 1 678 ? -13.133 17.031 -0.428 1 98.25 678 HIS B N 1
ATOM 11755 C CA . HIS B 1 678 ? -14.125 17.969 0.105 1 98.25 678 HIS B CA 1
ATOM 11756 C C . HIS B 1 678 ? -15.164 17.234 0.95 1 98.25 678 HIS B C 1
ATOM 11758 O O . HIS B 1 678 ? -15.516 17.688 2.037 1 98.25 678 HIS B O 1
ATOM 11764 N N . VAL B 1 679 ? -15.617 16.141 0.414 1 98.19 679 VAL B N 1
ATOM 11765 C CA . VAL B 1 679 ? -16.609 15.367 1.129 1 98.19 679 VAL B CA 1
ATOM 11766 C C . VAL B 1 679 ? -16.016 14.82 2.426 1 98.19 679 VAL B C 1
ATOM 11768 O O . VAL B 1 679 ? -16.641 14.898 3.484 1 98.19 679 VAL B O 1
ATOM 11771 N N . LYS B 1 680 ? -14.867 14.305 2.324 1 97.25 680 LYS B N 1
ATOM 11772 C CA . LYS B 1 680 ? -14.188 13.75 3.494 1 97.25 680 LYS B CA 1
ATOM 11773 C C . LYS B 1 680 ? -13.977 14.812 4.566 1 97.25 680 LYS B C 1
ATOM 11775 O O . LYS B 1 680 ? -14.172 14.555 5.754 1 97.25 680 LYS B O 1
ATOM 11780 N N . ASP B 1 681 ? -13.508 15.891 4.117 1 96.88 681 ASP B N 1
ATOM 11781 C CA . ASP B 1 681 ? -13.281 17 5.035 1 96.88 681 ASP B CA 1
ATOM 11782 C C . ASP B 1 681 ? -14.586 17.422 5.727 1 96.88 681 ASP B C 1
ATOM 11784 O O . ASP B 1 681 ? -14.602 17.672 6.93 1 96.88 681 ASP B O 1
ATOM 11788 N N . ALA B 1 682 ? -15.664 17.484 4.984 1 96.5 682 ALA B N 1
ATOM 11789 C CA . ALA B 1 682 ? -16.953 17.875 5.531 1 96.5 682 ALA B CA 1
ATOM 11790 C C . ALA B 1 682 ? -17.438 16.859 6.566 1 96.5 682 ALA B C 1
ATOM 11792 O O . ALA B 1 682 ? -17.953 17.234 7.617 1 96.5 682 ALA B O 1
ATOM 11793 N N . VAL B 1 683 ? -17.281 15.617 6.23 1 95.75 683 VAL B N 1
ATOM 11794 C CA . VAL B 1 683 ? -17.703 14.562 7.148 1 95.75 683 VAL B CA 1
ATOM 11795 C C . VAL B 1 683 ? -16.859 14.633 8.422 1 95.75 683 VAL B C 1
ATOM 11797 O O . VAL B 1 683 ? -17.391 14.508 9.531 1 95.75 683 VAL B O 1
ATOM 11800 N N . HIS B 1 684 ? -15.633 14.836 8.305 1 93.19 684 HIS B N 1
ATOM 11801 C CA . HIS B 1 684 ? -14.734 14.93 9.445 1 93.19 684 HIS B CA 1
ATOM 11802 C C . HIS B 1 684 ? -15.117 16.094 10.359 1 93.19 684 HIS B C 1
ATOM 11804 O O . HIS B 1 684 ? -15.141 15.938 11.586 1 93.19 684 HIS B O 1
ATOM 11810 N N . CYS B 1 685 ? -15.445 17.188 9.797 1 90.81 685 CYS B N 1
ATOM 11811 C CA . CYS B 1 685 ? -15.766 18.391 10.555 1 90.81 685 CYS B CA 1
ATOM 11812 C C . CYS B 1 685 ? -17.141 18.266 11.219 1 90.81 685 CYS B C 1
ATOM 11814 O O . CYS B 1 685 ? -17.453 19.016 12.156 1 90.81 685 CYS B O 1
ATOM 11816 N N . SER B 1 686 ? -17.938 17.344 10.688 1 89.38 686 SER B N 1
ATOM 11817 C CA . SER B 1 686 ? -19.266 17.172 11.242 1 89.38 686 SER B CA 1
ATOM 11818 C C . SER B 1 686 ? -19.312 16.031 12.242 1 89.38 686 SER B C 1
ATOM 11820 O O . SER B 1 686 ? -20.375 15.469 12.508 1 89.38 686 SER B O 1
ATOM 11822 N N . GLY B 1 687 ? -18.219 15.586 12.719 1 86.44 687 GLY B N 1
ATOM 11823 C CA . GLY B 1 687 ? -18.188 14.562 13.75 1 86.44 687 GLY B CA 1
ATOM 11824 C C . GLY B 1 687 ? -17.672 13.227 13.25 1 86.44 687 GLY B C 1
ATOM 11825 O O . GLY B 1 687 ? -17.688 12.234 13.992 1 86.44 687 GLY B O 1
ATOM 11826 N N . GLY B 1 688 ? -17.422 13.094 12.086 1 88.94 688 GLY B N 1
ATOM 11827 C CA . GLY B 1 688 ? -16.734 11.914 11.578 1 88.94 688 GLY B CA 1
ATOM 11828 C C . GLY B 1 688 ? -17.672 10.859 11.031 1 88.94 688 GLY B C 1
ATOM 11829 O O . GLY B 1 688 ? -17.234 9.812 10.547 1 88.94 688 GLY B O 1
ATOM 11830 N N . GLU B 1 689 ? -19.016 11.102 11.086 1 92.31 689 GLU B N 1
ATOM 11831 C CA . GLU B 1 689 ? -20 10.141 10.602 1 92.31 689 GLU B CA 1
ATOM 11832 C C . GLU B 1 689 ? -20.953 10.773 9.594 1 92.31 689 GLU B C 1
ATOM 11834 O O . GLU B 1 689 ? -21.375 11.922 9.766 1 92.31 689 GLU B O 1
ATOM 11839 N N . VAL B 1 690 ? -21.312 10.016 8.617 1 95.25 690 VAL B N 1
ATOM 11840 C CA . VAL B 1 690 ? -22.062 10.523 7.48 1 95.25 690 VAL B CA 1
ATOM 11841 C C . VAL B 1 690 ? -23.5 10.844 7.918 1 95.25 690 VAL B C 1
ATOM 11843 O O . VAL B 1 690 ? -24.094 11.828 7.465 1 95.25 690 VAL B O 1
ATOM 11846 N N . HIS B 1 691 ? -24.109 10.055 8.852 1 92.75 691 HIS B N 1
ATOM 11847 C CA . HIS B 1 691 ? -25.5 10.227 9.227 1 92.75 691 HIS B CA 1
ATOM 11848 C C . HIS B 1 691 ? -25.719 11.508 10.016 1 92.75 691 HIS B C 1
ATOM 11850 O O . HIS B 1 691 ? -26.844 11.969 10.172 1 92.75 691 HIS B O 1
ATOM 11856 N N . LYS B 1 692 ? -24.688 12.094 10.492 1 92.38 692 LYS B N 1
ATOM 11857 C CA . LYS B 1 692 ? -24.781 13.32 11.273 1 92.38 692 LYS B CA 1
ATOM 11858 C C . LYS B 1 692 ? -24.875 14.547 10.367 1 92.38 692 LYS B C 1
ATOM 11860 O O . LYS B 1 692 ? -25.203 15.641 10.828 1 92.38 692 LYS B O 1
ATOM 11865 N N . ILE B 1 693 ? -24.594 14.383 9.109 1 94.12 693 ILE B N 1
ATOM 11866 C CA . ILE B 1 693 ? -24.672 15.492 8.164 1 94.12 693 ILE B CA 1
ATOM 11867 C C . ILE B 1 693 ? -26.125 15.672 7.707 1 94.12 693 ILE B C 1
ATOM 11869 O O . ILE B 1 693 ? -26.719 14.75 7.141 1 94.12 693 ILE B O 1
ATOM 11873 N N . PRO B 1 694 ? -26.625 16.812 7.988 1 90.88 694 PRO B N 1
ATOM 11874 C CA . PRO B 1 694 ? -28 17.062 7.523 1 90.88 694 PRO B CA 1
ATOM 11875 C C . PRO B 1 694 ? -28.094 17.203 6.008 1 90.88 694 PRO B C 1
ATOM 11877 O O . PRO B 1 694 ? -27.297 17.922 5.402 1 90.88 694 PRO B O 1
ATOM 11880 N N . VAL B 1 695 ? -29 16.5 5.414 1 94.12 695 VAL B N 1
ATOM 11881 C CA . VAL B 1 695 ? -29.219 16.594 3.975 1 94.12 695 VAL B CA 1
ATOM 11882 C C . VAL B 1 695 ? -30.328 17.609 3.686 1 94.12 695 VAL B C 1
ATOM 11884 O O . VAL B 1 695 ? -31.516 17.328 3.881 1 94.12 695 VAL B O 1
ATOM 11887 N N . ASP B 1 696 ? -29.922 18.734 3.213 1 92.56 696 ASP B N 1
ATOM 11888 C CA . ASP B 1 696 ? -30.875 19.781 2.92 1 92.56 696 ASP B CA 1
ATOM 11889 C C . ASP B 1 696 ? -31.266 19.781 1.444 1 92.56 696 ASP B C 1
ATOM 11891 O O . ASP B 1 696 ? -30.797 18.938 0.674 1 92.56 696 ASP B O 1
ATOM 11895 N N . ARG B 1 697 ? -32.125 20.625 1.053 1 92.88 697 ARG B N 1
ATOM 11896 C CA . ARG B 1 697 ? -32.656 20.672 -0.302 1 92.88 697 ARG B CA 1
ATOM 11897 C C . ARG B 1 697 ? -31.594 21.109 -1.301 1 92.88 697 ARG B C 1
ATOM 11899 O O . ARG B 1 697 ? -31.594 20.656 -2.447 1 92.88 697 ARG B O 1
ATOM 11906 N N . GLU B 1 698 ? -30.75 21.922 -0.839 1 94.38 698 GLU B N 1
ATOM 11907 C CA . GLU B 1 698 ? -29.672 22.375 -1.711 1 94.38 698 GLU B CA 1
ATOM 11908 C C . GLU B 1 698 ? -28.75 21.219 -2.105 1 94.38 698 GLU B C 1
ATOM 11910 O O . GLU B 1 698 ? -28.312 21.125 -3.252 1 94.38 698 GLU B O 1
ATOM 11915 N N . MET B 1 699 ? -28.516 20.422 -1.162 1 96.5 699 MET B N 1
ATOM 11916 C CA . MET B 1 699 ? -27.672 19.25 -1.423 1 96.5 699 MET B CA 1
ATOM 11917 C C . MET B 1 699 ? -28.344 18.328 -2.426 1 96.5 699 MET B C 1
ATOM 11919 O O . MET B 1 699 ? -27.688 17.828 -3.346 1 96.5 699 MET B O 1
ATOM 11923 N N . ILE B 1 700 ? -29.609 18.078 -2.248 1 96.31 700 ILE B N 1
ATOM 11924 C CA . ILE B 1 700 ? -30.375 17.203 -3.129 1 96.31 700 ILE B CA 1
ATOM 11925 C C . ILE B 1 700 ? -30.359 17.766 -4.547 1 96.31 700 ILE B C 1
ATOM 11927 O O . ILE B 1 700 ? -30.172 17.016 -5.516 1 96.31 700 ILE B O 1
ATOM 11931 N N . THR B 1 701 ? -30.5 19.031 -4.598 1 95.06 701 THR B N 1
ATOM 11932 C CA . THR B 1 701 ? -30.484 19.688 -5.902 1 95.06 701 THR B CA 1
ATOM 11933 C C . THR B 1 701 ? -29.125 19.562 -6.562 1 95.06 701 THR B C 1
ATOM 11935 O O . THR B 1 701 ? -29.016 19.328 -7.77 1 95.06 701 THR B O 1
ATOM 11938 N N . ALA B 1 702 ? -28.125 19.766 -5.801 1 96.75 702 ALA B N 1
ATOM 11939 C CA . ALA B 1 702 ? -26.766 19.625 -6.316 1 96.75 702 ALA B CA 1
ATOM 11940 C C . ALA B 1 702 ? -26.516 18.219 -6.852 1 96.75 702 ALA B C 1
ATOM 11942 O O . ALA B 1 702 ? -25.875 18.047 -7.887 1 96.75 702 ALA B O 1
ATOM 11943 N N . CYS B 1 703 ? -27.047 17.234 -6.176 1 96.69 703 CYS B N 1
ATOM 11944 C CA . CYS B 1 703 ? -26.859 15.852 -6.582 1 96.69 703 CYS B CA 1
ATOM 11945 C C . CYS B 1 703 ? -27.672 15.539 -7.836 1 96.69 703 CYS B C 1
ATOM 11947 O O . CYS B 1 703 ? -27.219 14.789 -8.695 1 96.69 703 CYS B O 1
ATOM 11949 N N . LYS B 1 704 ? -28.812 16.109 -7.969 1 94.56 704 LYS B N 1
ATOM 11950 C CA . LYS B 1 704 ? -29.641 15.898 -9.156 1 94.56 704 LYS B CA 1
ATOM 11951 C C . LYS B 1 704 ? -28.984 16.5 -10.391 1 94.56 704 LYS B C 1
ATOM 11953 O O . LYS B 1 704 ? -29.078 15.945 -11.484 1 94.56 704 LYS B O 1
ATOM 11958 N N . ASN B 1 705 ? -28.297 17.578 -10.141 1 94.62 705 ASN B N 1
ATOM 11959 C CA . ASN B 1 705 ? -27.672 18.297 -11.258 1 94.62 705 ASN B CA 1
ATOM 11960 C C . ASN B 1 705 ? -26.266 17.781 -11.547 1 94.62 705 ASN B C 1
ATOM 11962 O O . ASN B 1 705 ? -25.625 18.219 -12.5 1 94.62 705 ASN B O 1
ATOM 11966 N N . ALA B 1 706 ? -25.797 16.922 -10.766 1 95.5 706 ALA B N 1
ATOM 11967 C CA . ALA B 1 706 ? -24.422 16.453 -10.867 1 95.5 706 ALA B CA 1
ATOM 11968 C C . ALA B 1 706 ? -24.156 15.828 -12.234 1 95.5 706 ALA B C 1
ATOM 11970 O O . ALA B 1 706 ? -23.078 16.016 -12.812 1 95.5 706 ALA B O 1
ATOM 11971 N N . HIS B 1 707 ? -25.109 15.086 -12.766 1 92.88 707 HIS B N 1
ATOM 11972 C CA . HIS B 1 707 ? -24.938 14.422 -14.055 1 92.88 707 HIS B CA 1
ATOM 11973 C C . HIS B 1 707 ? -24.797 15.438 -15.188 1 92.88 707 HIS B C 1
ATOM 11975 O O . HIS B 1 707 ? -23.953 15.273 -16.062 1 92.88 707 HIS B O 1
ATOM 11981 N N . SER B 1 708 ? -25.609 16.406 -15.109 1 92.5 708 SER B N 1
ATOM 11982 C CA . SER B 1 708 ? -25.547 17.453 -16.141 1 92.5 708 SER B CA 1
ATOM 11983 C C . SER B 1 708 ? -24.219 18.172 -16.109 1 92.5 708 SER B C 1
ATOM 11985 O O . SER B 1 708 ? -23.656 18.469 -17.172 1 92.5 708 SER B O 1
ATOM 11987 N N . VAL B 1 709 ? -23.766 18.438 -14.953 1 92.06 709 VAL B N 1
ATOM 11988 C CA . VAL B 1 709 ? -22.469 19.109 -14.812 1 92.06 709 VAL B CA 1
ATOM 11989 C C . VAL B 1 709 ? -21.359 18.203 -15.344 1 92.06 709 VAL B C 1
ATOM 11991 O O . VAL B 1 709 ? -20.453 18.672 -16.031 1 92.06 709 VAL B O 1
ATOM 11994 N N . TYR B 1 710 ? -21.484 17.016 -15.07 1 91 710 TYR B N 1
ATOM 11995 C CA . TYR B 1 710 ? -20.516 16.031 -15.508 1 91 710 TYR B CA 1
ATOM 11996 C C . TYR B 1 710 ? -20.469 15.938 -17.031 1 91 710 TYR B C 1
ATOM 11998 O O . TYR B 1 710 ? -19.391 15.922 -17.641 1 91 710 TYR B O 1
ATOM 12006 N N . LEU B 1 711 ? -21.578 15.883 -17.656 1 91.06 711 LEU B N 1
ATOM 12007 C CA . LEU B 1 711 ? -21.656 15.789 -19.109 1 91.06 711 LEU B CA 1
ATOM 12008 C C . LEU B 1 711 ? -21.078 17.047 -19.75 1 91.06 711 LEU B C 1
ATOM 12010 O O . LEU B 1 711 ? -20.422 16.953 -20.797 1 91.06 711 LEU B O 1
ATOM 12014 N N . ARG B 1 712 ? -21.344 18.078 -19.172 1 88.38 712 ARG B N 1
ATOM 12015 C CA . ARG B 1 712 ? -20.812 19.328 -19.672 1 88.38 712 ARG B CA 1
ATOM 12016 C C . ARG B 1 712 ? -19.281 19.344 -19.594 1 88.38 712 ARG B C 1
ATOM 12018 O O . ARG B 1 712 ? -18.609 19.812 -20.516 1 88.38 712 ARG B O 1
ATOM 12025 N N . LYS B 1 713 ? -18.812 18.859 -18.547 1 86.94 713 LYS B N 1
ATOM 12026 C CA . LYS B 1 713 ? -17.359 18.781 -18.359 1 86.94 713 LYS B CA 1
ATOM 12027 C C . LYS B 1 713 ? -16.719 17.875 -19.406 1 86.94 713 LYS B C 1
ATOM 12029 O O . LYS B 1 713 ? -15.648 18.188 -19.922 1 86.94 713 LYS B O 1
ATOM 12034 N N . LEU B 1 714 ? -17.312 16.734 -19.609 1 86.38 714 LEU B N 1
ATOM 12035 C CA . LEU B 1 714 ? -16.797 15.789 -20.594 1 86.38 714 LEU B CA 1
ATOM 12036 C C . LEU B 1 714 ? -16.781 16.422 -21.984 1 86.38 714 LEU B C 1
ATOM 12038 O O . LEU B 1 714 ? -15.859 16.188 -22.766 1 86.38 714 LEU B O 1
ATOM 12042 N N . GLN B 1 715 ? -17.828 17.172 -22.234 1 84.31 715 GLN B N 1
ATOM 12043 C CA . GLN B 1 715 ? -17.906 17.844 -23.531 1 84.31 715 GLN B CA 1
ATOM 12044 C C . GLN B 1 715 ? -16.828 18.906 -23.672 1 84.31 715 GLN B C 1
ATOM 12046 O O . GLN B 1 715 ? -16.203 19.031 -24.734 1 84.31 715 GLN B O 1
ATOM 12051 N N . GLU B 1 716 ? -16.578 19.547 -22.594 1 83.56 716 GLU B N 1
ATOM 12052 C CA . GLU B 1 716 ? -15.531 20.562 -22.594 1 83.56 716 GLU B CA 1
ATOM 12053 C C . GLU B 1 716 ? -14.148 19.938 -22.766 1 83.56 716 GLU B C 1
ATOM 12055 O O . GLU B 1 716 ? -13.297 20.484 -23.469 1 83.56 716 GLU B O 1
ATOM 12060 N N . GLU B 1 717 ? -13.961 18.797 -22.172 1 79.69 717 GLU B N 1
ATOM 12061 C CA . GLU B 1 717 ? -12.68 18.094 -22.297 1 79.69 717 GLU B CA 1
ATOM 12062 C C . GLU B 1 717 ? -12.469 17.578 -23.719 1 79.69 717 GLU B C 1
ATOM 12064 O O . GLU B 1 717 ? -11.359 17.641 -24.25 1 79.69 717 GLU B O 1
ATOM 12069 N N . ARG B 1 718 ? -13.469 17.078 -24.297 1 79.75 718 ARG B N 1
ATOM 12070 C CA . ARG B 1 718 ? -13.375 16.594 -25.672 1 79.75 718 ARG B CA 1
ATOM 12071 C C . ARG B 1 718 ? -13.078 17.75 -26.625 1 79.75 718 ARG B C 1
ATOM 12073 O O . ARG B 1 718 ? -12.266 17.594 -27.547 1 79.75 718 ARG B O 1
ATOM 12080 N N . GLU B 1 719 ? -13.672 18.781 -26.328 1 80.06 719 GLU B N 1
ATOM 12081 C CA . GLU B 1 719 ? -13.445 19.969 -27.156 1 80.06 719 GLU B CA 1
ATOM 12082 C C . GLU B 1 719 ? -12.031 20.5 -26.984 1 80.06 719 GLU B C 1
ATOM 12084 O O . GLU B 1 719 ? -11.391 20.906 -27.953 1 80.06 719 GLU B O 1
ATOM 12089 N N . ALA B 1 720 ? -11.578 20.422 -25.734 1 77.62 720 ALA B N 1
ATOM 12090 C CA . ALA B 1 720 ? -10.219 20.875 -25.453 1 77.62 720 ALA B CA 1
ATOM 12091 C C . ALA B 1 720 ? -9.195 19.922 -26.094 1 77.62 720 ALA B C 1
ATOM 12093 O O . ALA B 1 720 ? -8.172 20.375 -26.609 1 77.62 720 ALA B O 1
ATOM 12094 N N . GLU B 1 721 ? -9.422 18.625 -26.062 1 75 721 GLU B N 1
ATOM 12095 C CA . GLU B 1 721 ? -8.547 17.625 -26.672 1 75 721 GLU B CA 1
ATOM 12096 C C . GLU B 1 721 ? -8.539 17.766 -28.188 1 75 721 GLU B C 1
ATOM 12098 O O . GLU B 1 721 ? -7.484 17.656 -28.828 1 75 721 GLU B O 1
ATOM 12103 N N . GLU B 1 722 ? -9.68 17.953 -28.703 1 74.5 722 GLU B N 1
ATOM 12104 C CA . GLU B 1 722 ? -9.781 18.172 -30.141 1 74.5 722 GLU B CA 1
ATOM 12105 C C . GLU B 1 722 ? -9.062 19.453 -30.562 1 74.5 722 GLU B C 1
ATOM 12107 O O . GLU B 1 722 ? -8.391 19.5 -31.594 1 74.5 722 GLU B O 1
ATOM 12112 N N . ALA B 1 723 ? -9.172 20.422 -29.656 1 74.56 723 ALA B N 1
ATOM 12113 C CA . ALA B 1 723 ? -8.484 21.672 -29.922 1 74.56 723 ALA B CA 1
ATOM 12114 C C . ALA B 1 723 ? -6.969 21.516 -29.812 1 74.56 723 ALA B C 1
ATOM 12116 O O . ALA B 1 723 ? -6.219 22.047 -30.625 1 74.56 723 ALA B O 1
ATOM 12117 N N . GLU B 1 724 ? -6.539 20.75 -28.828 1 73.12 724 GLU B N 1
ATOM 12118 C CA . GLU B 1 724 ? -5.117 20.484 -28.656 1 73.12 724 GLU B CA 1
ATOM 12119 C C . GLU B 1 724 ? -4.566 19.641 -29.797 1 73.12 724 GLU B C 1
ATOM 12121 O O . GLU B 1 724 ? -3.451 19.859 -30.266 1 73.12 724 GLU B O 1
ATOM 12126 N N . GLU B 1 725 ? -5.293 18.641 -30.188 1 73.62 725 GLU B N 1
ATOM 12127 C CA . GLU B 1 725 ? -4.906 17.812 -31.328 1 73.62 725 GLU B CA 1
ATOM 12128 C C . GLU B 1 725 ? -4.832 18.656 -32.594 1 73.62 725 GLU B C 1
ATOM 12130 O O . GLU B 1 725 ? -3.924 18.469 -33.438 1 73.62 725 GLU B O 1
ATOM 12135 N N . ALA B 1 726 ? -5.73 19.531 -32.719 1 73.25 726 ALA B N 1
ATOM 12136 C CA . ALA B 1 726 ? -5.719 20.438 -33.875 1 73.25 726 ALA B CA 1
ATOM 12137 C C . ALA B 1 726 ? -4.512 21.359 -33.812 1 73.25 726 ALA B C 1
ATOM 12139 O O . ALA B 1 726 ? -3.877 21.609 -34.844 1 73.25 726 ALA B O 1
ATOM 12140 N N . LYS B 1 727 ? -4.195 21.766 -32.656 1 68.31 727 LYS B N 1
ATOM 12141 C CA . LYS B 1 727 ? -3.021 22.609 -32.469 1 68.31 727 LYS B CA 1
ATOM 12142 C C . LYS B 1 727 ? -1.735 21.844 -32.75 1 68.31 727 LYS B C 1
ATOM 12144 O O . LYS B 1 727 ? -0.812 22.359 -33.375 1 68.31 727 LYS B O 1
ATOM 12149 N N . LYS B 1 728 ? -1.658 20.688 -32.25 1 68.94 728 LYS B N 1
ATOM 12150 C CA . LYS B 1 728 ? -0.5 19.828 -32.5 1 68.94 728 LYS B CA 1
ATOM 12151 C C . LYS B 1 728 ? -0.337 19.531 -34 1 68.94 728 LYS B C 1
ATOM 12153 O O . LYS B 1 728 ? 0.774 19.594 -34.531 1 68.94 728 LYS B O 1
ATOM 12158 N N . LYS B 1 729 ? -1.4 19.219 -34.625 1 69.56 729 LYS B N 1
ATOM 12159 C CA . LYS B 1 729 ? -1.37 18.984 -36.062 1 69.56 729 LYS B CA 1
ATOM 12160 C C . LYS B 1 729 ? -0.943 20.25 -36.844 1 69.56 729 LYS B C 1
ATOM 12162 O O . LYS B 1 729 ? -0.165 20.172 -37.781 1 69.56 729 LYS B O 1
ATOM 12167 N N . ALA B 1 730 ? -1.397 21.266 -36.25 1 68.94 730 ALA B N 1
ATOM 12168 C CA . ALA B 1 730 ? -1.028 22.531 -36.875 1 68.94 730 ALA B CA 1
ATOM 12169 C C . ALA B 1 730 ? 0.445 22.859 -36.625 1 68.94 730 ALA B C 1
ATOM 12171 O O . ALA B 1 730 ? 1.14 23.328 -37.531 1 68.94 730 ALA B O 1
ATOM 12172 N N . LYS B 1 731 ? 0.901 22.547 -35.5 1 65.31 731 LYS B N 1
ATOM 12173 C CA . LYS B 1 731 ? 2.311 22.766 -35.188 1 65.31 731 LYS B CA 1
ATOM 12174 C C . LYS B 1 731 ? 3.201 21.797 -35.969 1 65.31 731 LYS B C 1
ATOM 12176 O O . LYS B 1 731 ? 4.254 22.203 -36.469 1 65.31 731 LYS B O 1
ATOM 12181 N N . ALA B 1 732 ? 2.875 20.578 -35.969 1 68.81 732 ALA B N 1
ATOM 12182 C CA . ALA B 1 732 ? 3.611 19.578 -36.75 1 68.81 732 ALA B CA 1
ATOM 12183 C C . ALA B 1 732 ? 3.695 19.969 -38.219 1 68.81 732 ALA B C 1
ATOM 12185 O O . ALA B 1 732 ? 4.746 19.828 -38.844 1 68.81 732 ALA B O 1
ATOM 12186 N N . LYS B 1 733 ? 2.672 20.469 -38.688 1 65.38 733 LYS B N 1
ATOM 12187 C CA . LYS B 1 733 ? 2.664 20.953 -40.062 1 65.38 733 LYS B CA 1
ATOM 12188 C C . LYS B 1 733 ? 3.602 22.156 -40.219 1 65.38 733 LYS B C 1
ATOM 12190 O O . LYS B 1 733 ? 4.332 22.25 -41.219 1 65.38 733 LYS B O 1
ATOM 12195 N N . LYS B 1 734 ? 3.586 22.922 -39.25 1 64.19 734 LYS B N 1
ATOM 12196 C CA . LYS B 1 734 ? 4.465 24.078 -39.281 1 64.19 734 LYS B CA 1
ATOM 12197 C C . LYS B 1 734 ? 5.93 23.672 -39.188 1 64.19 734 LYS B C 1
ATOM 12199 O O . LYS B 1 734 ? 6.789 24.203 -39.875 1 64.19 734 LYS B O 1
ATOM 12204 N N . GLU B 1 735 ? 6.164 22.766 -38.312 1 66.38 735 GLU B N 1
ATOM 12205 C CA . GLU B 1 735 ? 7.527 22.281 -38.125 1 66.38 735 GLU B CA 1
ATOM 12206 C C . GLU B 1 735 ? 7.992 21.5 -39.344 1 66.38 735 GLU B C 1
ATOM 12208 O O . GLU B 1 735 ? 9.141 21.625 -39.781 1 66.38 735 GLU B O 1
ATOM 12213 N N . ALA B 1 736 ? 7.18 20.719 -39.938 1 68.06 736 ALA B N 1
ATOM 12214 C CA . ALA B 1 736 ? 7.477 20.031 -41.188 1 68.06 736 ALA B CA 1
ATOM 12215 C C . ALA B 1 736 ? 7.777 21.047 -42.312 1 68.06 736 ALA B C 1
ATOM 12217 O O . ALA B 1 736 ? 8.711 20.844 -43.094 1 68.06 736 ALA B O 1
ATOM 12218 N N . GLU B 1 737 ? 7.012 22.078 -42.25 1 66.06 737 GLU B N 1
ATOM 12219 C CA . GLU B 1 737 ? 7.246 23.141 -43.219 1 66.06 737 GLU B CA 1
ATOM 12220 C C . GLU B 1 737 ? 8.57 23.844 -42.938 1 66.06 737 GLU B C 1
ATOM 12222 O O . GLU B 1 737 ? 9.312 24.156 -43.875 1 66.06 737 GLU B O 1
ATOM 12227 N N . GLN B 1 738 ? 8.82 23.938 -41.688 1 64.94 738 GLN B N 1
ATOM 12228 C CA . GLN B 1 738 ? 10.07 24.578 -41.312 1 64.94 738 GLN B CA 1
ATOM 12229 C C . GLN B 1 738 ? 11.266 23.688 -41.625 1 64.94 738 GLN B C 1
ATOM 12231 O O . GLN B 1 738 ? 12.305 24.156 -42.094 1 64.94 738 GLN B O 1
ATOM 12236 N N . GLN B 1 739 ? 11.203 22.469 -41.312 1 66.5 739 GLN B N 1
ATOM 12237 C CA . GLN B 1 739 ? 12.258 21.516 -41.625 1 66.5 739 GLN B CA 1
ATOM 12238 C C . GLN B 1 739 ? 12.492 21.422 -43.125 1 66.5 739 GLN B C 1
ATOM 12240 O O . GLN B 1 739 ? 13.633 21.328 -43.594 1 66.5 739 GLN B O 1
ATOM 12245 N N . GLU B 1 740 ? 11.445 21.438 -43.844 1 67.38 740 GLU B N 1
ATOM 12246 C CA . GLU B 1 740 ? 11.555 21.469 -45.312 1 67.38 740 GLU B CA 1
ATOM 12247 C C . GLU B 1 740 ? 12.258 22.75 -45.781 1 67.38 740 GLU B C 1
ATOM 12249 O O . GLU B 1 740 ? 13.094 22.703 -46.688 1 67.38 740 GLU B O 1
ATOM 12254 N N . GLN B 1 741 ? 11.914 23.766 -45.062 1 64.5 741 GLN B N 1
ATOM 12255 C CA . GLN B 1 741 ? 12.555 25.031 -45.375 1 64.5 741 GLN B CA 1
ATOM 12256 C C . GLN B 1 741 ? 14.031 25.016 -45 1 64.5 741 GLN B C 1
ATOM 12258 O O . GLN B 1 741 ? 14.867 25.531 -45.719 1 64.5 741 GLN B O 1
ATOM 12263 N N . GLU B 1 742 ? 14.289 24.406 -43.906 1 66.44 742 GLU B N 1
ATOM 12264 C CA . GLU B 1 742 ? 15.672 24.312 -43.438 1 66.44 742 GLU B CA 1
ATOM 12265 C C . GLU B 1 742 ? 16.484 23.391 -44.344 1 66.44 742 GLU B C 1
ATOM 12267 O O . GLU B 1 742 ? 17.656 23.672 -44.625 1 66.44 742 GLU B O 1
ATOM 12272 N N . LYS B 1 743 ? 15.984 22.359 -44.812 1 66.5 743 LYS B N 1
ATOM 12273 C CA . LYS B 1 743 ? 16.625 21.484 -45.781 1 66.5 743 LYS B CA 1
ATOM 12274 C C . LYS B 1 743 ? 16.906 22.234 -47.094 1 66.5 743 LYS B C 1
ATOM 12276 O O . LYS B 1 743 ? 17.984 22.109 -47.656 1 66.5 743 LYS B O 1
ATOM 12281 N N . VAL B 1 744 ? 15.898 23.062 -47.438 1 69.31 744 VAL B N 1
ATOM 12282 C CA . VAL B 1 744 ? 16.062 23.859 -48.625 1 69.31 744 VAL B CA 1
ATOM 12283 C C . VAL B 1 744 ? 17.156 24.906 -48.406 1 69.31 744 VAL B C 1
ATOM 12285 O O . VAL B 1 744 ? 17.984 25.141 -49.312 1 69.31 744 VAL B O 1
ATOM 12288 N N . ARG B 1 745 ? 17.172 25.312 -47.219 1 62.06 745 ARG B N 1
ATOM 12289 C CA . ARG B 1 745 ? 18.172 26.328 -46.875 1 62.06 745 ARG B CA 1
ATOM 12290 C C . ARG B 1 745 ? 19.578 25.719 -46.844 1 62.06 745 ARG B C 1
ATOM 12292 O O . ARG B 1 745 ? 20.516 26.297 -47.375 1 62.06 745 ARG B O 1
ATOM 12299 N N . LYS B 1 746 ? 19.75 24.625 -46.344 1 68.69 746 LYS B N 1
ATOM 12300 C CA . LYS B 1 746 ? 21.031 23.938 -46.281 1 68.69 746 LYS B CA 1
ATOM 12301 C C . LYS B 1 746 ? 21.5 23.531 -47.688 1 68.69 746 LYS B C 1
ATOM 12303 O O . LYS B 1 746 ? 22.688 23.641 -48 1 68.69 746 LYS B O 1
ATOM 12308 N N . GLU B 1 747 ? 20.609 23.094 -48.438 1 68.81 747 GLU B N 1
ATOM 12309 C CA . GLU B 1 747 ? 20.922 22.797 -49.844 1 68.81 747 GLU B CA 1
ATOM 12310 C C . GLU B 1 747 ? 21.391 24.047 -50.594 1 68.81 747 GLU B C 1
ATOM 12312 O O . GLU B 1 747 ? 22.344 23.984 -51.375 1 68.81 747 GLU B O 1
ATOM 12317 N N . CYS B 1 748 ? 20.734 25.109 -50.156 1 66.88 748 CYS B N 1
ATOM 12318 C CA . CYS B 1 748 ? 21.109 26.375 -50.75 1 66.88 748 CYS B CA 1
ATOM 12319 C C . CYS B 1 748 ? 22.469 26.844 -50.281 1 66.88 748 CYS B C 1
ATOM 12321 O O . CYS B 1 748 ? 23.281 27.328 -51.062 1 66.88 748 CYS B O 1
ATOM 12323 N N . GLU B 1 749 ? 22.75 26.547 -49.094 1 67.12 749 GLU B N 1
ATOM 12324 C CA . GLU B 1 749 ? 24.031 26.922 -48.531 1 67.12 749 GLU B CA 1
ATOM 12325 C C . GLU B 1 749 ? 25.172 26.062 -49.062 1 67.12 749 GLU B C 1
ATOM 12327 O O . GLU B 1 749 ? 26.25 26.562 -49.375 1 67.12 749 GLU B O 1
ATOM 12332 N N . LYS B 1 750 ? 25.016 24.844 -49.25 1 69.19 750 LYS B N 1
ATOM 12333 C CA . LYS B 1 750 ? 25.969 23.938 -49.906 1 69.19 750 LYS B CA 1
ATOM 12334 C C . LYS B 1 750 ? 26.25 24.359 -51.344 1 69.19 750 LYS B C 1
ATOM 12336 O O . LYS B 1 750 ? 27.406 24.359 -51.781 1 69.19 750 LYS B O 1
ATOM 12341 N N . GLN B 1 751 ? 25.188 24.734 -51.938 1 67.81 751 GLN B N 1
ATOM 12342 C CA . GLN B 1 751 ? 25.344 25.219 -53.312 1 67.81 751 GLN B CA 1
ATOM 12343 C C . GLN B 1 751 ? 26.125 26.531 -53.375 1 67.81 751 GLN B C 1
ATOM 12345 O O . GLN B 1 751 ? 26.969 26.734 -54.219 1 67.81 751 GLN B O 1
ATOM 12350 N N . LEU B 1 752 ? 25.844 27.281 -52.344 1 67.25 752 LEU B N 1
ATOM 12351 C CA . LEU B 1 752 ? 26.547 28.562 -52.25 1 67.25 752 LEU B CA 1
ATOM 12352 C C . LEU B 1 752 ? 28.016 28.359 -51.906 1 67.25 752 LEU B C 1
ATOM 12354 O O . LEU B 1 752 ? 28.875 29.031 -52.469 1 67.25 752 LEU B O 1
ATOM 12358 N N . LYS B 1 753 ? 28.359 27.453 -51.156 1 69.88 753 LYS B N 1
ATOM 12359 C CA . LYS B 1 753 ? 29.75 27.141 -50.812 1 69.88 753 LYS B CA 1
ATOM 12360 C C . LYS B 1 753 ? 30.469 26.547 -52.031 1 69.88 753 LYS B C 1
ATOM 12362 O O . LYS B 1 753 ? 31.625 26.891 -52.281 1 69.88 753 LYS B O 1
ATOM 12367 N N . LYS B 1 754 ? 29.844 25.656 -52.688 1 68.88 754 LYS B N 1
ATOM 12368 C CA . LYS B 1 754 ? 30.422 25.109 -53.906 1 68.88 754 LYS B CA 1
ATOM 12369 C C . LYS B 1 754 ? 30.703 26.219 -54.906 1 68.88 754 LYS B C 1
ATOM 12371 O O . LYS B 1 754 ? 31.766 26.219 -55.562 1 68.88 754 LYS B O 1
ATOM 12376 N N . LEU B 1 755 ? 29.734 27.125 -54.906 1 65.06 755 LEU B N 1
ATOM 12377 C CA . LEU B 1 755 ? 29.906 28.25 -55.812 1 65.06 755 LEU B CA 1
ATOM 12378 C C . LEU B 1 755 ? 31.031 29.172 -55.375 1 65.06 755 LEU B C 1
ATOM 12380 O O . LEU B 1 755 ? 31.812 29.672 -56.188 1 65.06 755 LEU B O 1
ATOM 12384 N N . LYS B 1 756 ? 31.219 29.219 -54.125 1 68.81 756 LYS B N 1
ATOM 12385 C CA . LYS B 1 756 ? 32.281 30.031 -53.594 1 68.81 756 LYS B CA 1
ATOM 12386 C C . LYS B 1 756 ? 33.656 29.359 -53.781 1 68.81 756 LYS B C 1
ATOM 12388 O O . LYS B 1 756 ? 34.625 30.016 -54.125 1 68.81 756 LYS B O 1
ATOM 12393 N N . ASP B 1 757 ? 33.688 28.094 -53.656 1 71.38 757 ASP B N 1
ATOM 12394 C CA . ASP B 1 757 ? 34.906 27.328 -53.906 1 71.38 757 ASP B CA 1
ATOM 12395 C C . ASP B 1 757 ? 35.281 27.344 -55.375 1 71.38 757 ASP B C 1
ATOM 12397 O O . ASP B 1 757 ? 36.438 27.5 -55.719 1 71.38 757 ASP B O 1
ATOM 12401 N N . ASP B 1 758 ? 34.281 27.25 -56.125 1 66.12 758 ASP B N 1
ATOM 12402 C CA . ASP B 1 758 ? 34.5 27.359 -57.562 1 66.12 758 ASP B CA 1
ATOM 12403 C C . ASP B 1 758 ? 35 28.75 -57.938 1 66.12 758 ASP B C 1
ATOM 12405 O O . ASP B 1 758 ? 35.906 28.875 -58.812 1 66.12 758 ASP B O 1
ATOM 12409 N N . GLN B 1 759 ? 34.531 29.734 -57.219 1 64.44 759 GLN B N 1
ATOM 12410 C CA . GLN B 1 759 ? 34.969 31.109 -57.469 1 64.44 759 GLN B CA 1
ATOM 12411 C C . GLN B 1 759 ? 36.375 31.328 -56.969 1 64.44 759 GLN B C 1
ATOM 12413 O O . GLN B 1 759 ? 37.188 32.031 -57.594 1 64.44 759 GLN B O 1
ATOM 12418 N N . LYS B 1 760 ? 36.75 30.672 -55.969 1 69.19 760 LYS B N 1
ATOM 12419 C CA . LYS B 1 760 ? 38.125 30.75 -55.469 1 69.19 760 LYS B CA 1
ATOM 12420 C C . LYS B 1 760 ? 39.062 30.016 -56.406 1 69.19 760 LYS B C 1
ATOM 12422 O O . LYS B 1 760 ? 40.188 30.5 -56.656 1 69.19 760 LYS B O 1
ATOM 12427 N N . ASP B 1 761 ? 38.688 28.859 -56.844 1 65.94 761 ASP B N 1
ATOM 12428 C CA . ASP B 1 761 ? 39.469 28.109 -57.781 1 65.94 761 ASP B CA 1
ATOM 12429 C C . ASP B 1 761 ? 39.656 28.891 -59.094 1 65.94 761 ASP B C 1
ATOM 12431 O O . ASP B 1 761 ? 40.75 28.922 -59.656 1 65.94 761 ASP B O 1
ATOM 12435 N N . LEU B 1 762 ? 38.562 29.594 -59.438 1 61.62 762 LEU B N 1
ATOM 12436 C CA . LEU B 1 762 ? 38.625 30.422 -60.656 1 61.62 762 LEU B CA 1
ATOM 12437 C C . LEU B 1 762 ? 39.5 31.641 -60.406 1 61.62 762 LEU B C 1
ATOM 12439 O O . LEU B 1 762 ? 40.281 32.031 -61.312 1 61.62 762 LEU B O 1
ATOM 12443 N N . LYS B 1 763 ? 39.469 32.094 -59.188 1 66.31 763 LYS B N 1
ATOM 12444 C CA . LYS B 1 763 ? 40.312 33.25 -58.844 1 66.31 763 LYS B CA 1
ATOM 12445 C C . LYS B 1 763 ? 41.781 32.844 -58.75 1 66.31 763 LYS B C 1
ATOM 12447 O O . LYS B 1 763 ? 42.688 33.562 -59.188 1 66.31 763 LYS B O 1
ATOM 12452 N N . SER B 1 764 ? 42.031 31.688 -58.25 1 70.88 764 SER B N 1
ATOM 12453 C CA . SER B 1 764 ? 43.406 31.172 -58.188 1 70.88 764 SER B CA 1
ATOM 12454 C C . SER B 1 764 ? 43.938 30.844 -59.562 1 70.88 764 SER B C 1
ATOM 12456 O O . SER B 1 764 ? 45.094 31.125 -59.875 1 70.88 764 SER B O 1
ATOM 12458 N N . LYS B 1 765 ? 43.125 30.344 -60.406 1 66.38 765 LYS B N 1
ATOM 12459 C CA . LYS B 1 765 ? 43.531 30.094 -61.812 1 66.38 765 LYS B CA 1
ATOM 12460 C C . LYS B 1 765 ? 43.75 31.391 -62.562 1 66.38 765 LYS B C 1
ATOM 12462 O O . LYS B 1 765 ? 44.688 31.5 -63.344 1 66.38 765 LYS B O 1
ATOM 12467 N N . GLU B 1 766 ? 42.906 32.406 -62.156 1 64.19 766 GLU B N 1
ATOM 12468 C CA . GLU B 1 766 ? 43.062 33.719 -62.75 1 64.19 766 GLU B CA 1
ATOM 12469 C C . GLU B 1 766 ? 44.375 34.375 -62.25 1 64.19 766 GLU B C 1
ATOM 12471 O O . GLU B 1 766 ? 45.094 35 -63.031 1 64.19 766 GLU B O 1
ATOM 12476 N N . LYS B 1 767 ? 44.656 34.094 -61 1 70.75 767 LYS B N 1
ATOM 12477 C CA . LYS B 1 767 ? 45.938 34.625 -60.469 1 70.75 767 LYS B CA 1
ATOM 12478 C C . LYS B 1 767 ? 47.125 33.906 -61.062 1 70.75 767 LYS B C 1
ATOM 12480 O O . LYS B 1 767 ? 48.125 34.531 -61.375 1 70.75 767 LYS B O 1
ATOM 12485 N N . GLU B 1 768 ? 47.062 32.594 -61.188 1 68.19 768 GLU B N 1
ATOM 12486 C CA . GLU B 1 768 ? 48.125 31.828 -61.812 1 68.19 768 GLU B CA 1
ATOM 12487 C C . GLU B 1 768 ? 48.281 32.219 -63.281 1 68.19 768 GLU B C 1
ATOM 12489 O O . GLU B 1 768 ? 49.406 32.344 -63.75 1 68.19 768 GLU B O 1
ATOM 12494 N N . THR B 1 769 ? 47.125 32.469 -63.969 1 65.19 769 THR B N 1
ATOM 12495 C CA . THR B 1 769 ? 47.219 32.875 -65.375 1 65.19 769 THR B CA 1
ATOM 12496 C C . THR B 1 769 ? 47.75 34.312 -65.438 1 65.19 769 THR B C 1
ATOM 12498 O O . THR B 1 769 ? 48.531 34.625 -66.375 1 65.19 769 THR B O 1
ATOM 12501 N N . GLU B 1 770 ? 47.406 35.125 -64.438 1 68.19 770 GLU B N 1
ATOM 12502 C CA . GLU B 1 770 ? 47.938 36.5 -64.375 1 68.19 770 GLU B CA 1
ATOM 12503 C C . GLU B 1 770 ? 49.438 36.469 -64.062 1 68.19 770 GLU B C 1
ATOM 12505 O O . GLU B 1 770 ? 50.219 37.219 -64.688 1 68.19 770 GLU B O 1
ATOM 12510 N N . GLU B 1 771 ? 49.875 35.625 -63.156 1 72.44 771 GLU B N 1
ATOM 12511 C CA . GLU B 1 771 ? 51.312 35.5 -62.844 1 72.44 771 GLU B CA 1
ATOM 12512 C C . GLU B 1 771 ? 52.094 34.906 -64.062 1 72.44 771 GLU B C 1
ATOM 12514 O O . GLU B 1 771 ? 53.188 35.375 -64.312 1 72.44 771 GLU B O 1
ATOM 12519 N N . GLU B 1 772 ? 51.5 34 -64.75 1 66.38 772 GLU B N 1
ATOM 12520 C CA . GLU B 1 772 ? 52.125 33.469 -65.938 1 66.38 772 GLU B CA 1
ATOM 12521 C C . GLU B 1 772 ? 52.219 34.531 -67.062 1 66.38 772 GLU B C 1
ATOM 12523 O O . GLU B 1 772 ? 53.219 34.625 -67.75 1 66.38 772 GLU B O 1
ATOM 12528 N N . TYR B 1 773 ? 51.156 35.406 -67.062 1 64.31 773 TYR B N 1
ATOM 12529 C CA . TYR B 1 773 ? 51.156 36.531 -68 1 64.31 773 TYR B CA 1
ATOM 12530 C C . TYR B 1 773 ? 52.219 37.531 -67.625 1 64.31 773 TYR B C 1
ATOM 12532 O O . TYR B 1 773 ? 52.969 38.031 -68.5 1 64.31 773 TYR B O 1
ATOM 12540 N N . GLN B 1 774 ? 52.375 37.781 -66.312 1 69.88 774 GLN B N 1
ATOM 12541 C CA . GLN B 1 774 ? 53.375 38.719 -65.875 1 69.88 774 GLN B CA 1
ATOM 12542 C C . GLN B 1 774 ? 54.781 38.156 -66.062 1 69.88 774 GLN B C 1
ATOM 12544 O O . GLN B 1 774 ? 55.719 38.875 -66.438 1 69.88 774 GLN B O 1
ATOM 12549 N N . ARG B 1 775 ? 55 36.938 -65.812 1 69.12 775 ARG B N 1
ATOM 12550 C CA . ARG B 1 775 ? 56.312 36.281 -66.062 1 69.12 775 ARG B CA 1
ATOM 12551 C C . ARG B 1 775 ? 56.625 36.281 -67.562 1 69.12 775 ARG B C 1
ATOM 12553 O O . ARG B 1 775 ? 57.781 36.531 -67.938 1 69.12 775 ARG B O 1
ATOM 12560 N N . ALA B 1 776 ? 55.562 36 -68.312 1 64.31 776 ALA B N 1
ATOM 12561 C CA . ALA B 1 776 ? 55.781 36.031 -69.812 1 64.31 776 ALA B CA 1
ATOM 12562 C C . ALA B 1 776 ? 56.094 37.438 -70.25 1 64.31 776 ALA B C 1
ATOM 12564 O O . ALA B 1 776 ? 57 37.656 -71.125 1 64.31 776 ALA B O 1
ATOM 12565 N N . LYS B 1 777 ? 55.531 38.469 -69.625 1 65.38 777 LYS B N 1
ATOM 12566 C CA . LYS B 1 777 ? 55.812 39.844 -69.938 1 65.38 777 LYS B CA 1
ATOM 12567 C C . LYS B 1 777 ? 57.219 40.25 -69.5 1 65.38 777 LYS B C 1
ATOM 12569 O O . LYS B 1 777 ? 57.969 40.938 -70.188 1 65.38 777 LYS B O 1
ATOM 12574 N N . ALA B 1 778 ? 57.562 39.844 -68.312 1 71.38 778 ALA B N 1
ATOM 12575 C CA . ALA B 1 778 ? 58.875 40.125 -67.812 1 71.38 778 ALA B CA 1
ATOM 12576 C C . ALA B 1 778 ? 59.969 39.469 -68.625 1 71.38 778 ALA B C 1
ATOM 12578 O O . ALA B 1 778 ? 61 40.062 -68.938 1 71.38 778 ALA B O 1
ATOM 12579 N N . LEU B 1 779 ? 59.75 38.188 -69 1 65.06 779 LEU B N 1
ATOM 12580 C CA . LEU B 1 779 ? 60.688 37.5 -69.875 1 65.06 779 LEU B CA 1
ATOM 12581 C C . LEU B 1 779 ? 60.812 38.188 -71.188 1 65.06 779 LEU B C 1
ATOM 12583 O O . LEU B 1 779 ? 61.938 38.312 -71.75 1 65.06 779 LEU B O 1
ATOM 12587 N N . LEU B 1 780 ? 59.656 38.719 -71.75 1 63.72 780 LEU B N 1
ATOM 12588 C CA . LEU B 1 780 ? 59.719 39.469 -73 1 63.72 780 LEU B CA 1
ATOM 12589 C C . LEU B 1 780 ? 60.5 40.75 -72.812 1 63.72 780 LEU B C 1
ATOM 12591 O O . LEU B 1 780 ? 61.281 41.156 -73.688 1 63.72 780 LEU B O 1
ATOM 12595 N N . GLN B 1 781 ? 60.25 41.438 -71.625 1 68.75 781 GLN B N 1
ATOM 12596 C CA . GLN B 1 781 ? 60.969 42.656 -71.375 1 68.75 781 GLN B CA 1
ATOM 12597 C C . GLN B 1 781 ? 62.469 42.406 -71.188 1 68.75 781 GLN B C 1
ATOM 12599 O O . GLN B 1 781 ? 63.312 43.125 -71.75 1 68.75 781 GLN B O 1
ATOM 12604 N N . GLU B 1 782 ? 62.781 41.375 -70.375 1 67.94 782 GLU B N 1
ATOM 12605 C CA . GLU B 1 782 ? 64.188 41.031 -70.188 1 67.94 782 GLU B CA 1
ATOM 12606 C C . GLU B 1 782 ? 64.875 40.594 -71.5 1 67.94 782 GLU B C 1
ATOM 12608 O O . GLU B 1 782 ? 66 40.969 -71.812 1 67.94 782 GLU B O 1
ATOM 12613 N N . THR B 1 783 ? 64.125 39.75 -72.312 1 64.25 783 THR B N 1
ATOM 12614 C CA . THR B 1 783 ? 64.688 39.312 -73.625 1 64.25 783 THR B CA 1
ATOM 12615 C C . THR B 1 783 ? 64.812 40.5 -74.5 1 64.25 783 THR B C 1
ATOM 12617 O O . THR B 1 783 ? 65.812 40.594 -75.25 1 64.25 783 THR B O 1
ATOM 12620 N N . GLN B 1 784 ? 63.875 41.5 -74.438 1 65.5 784 GLN B N 1
ATOM 12621 C CA . GLN B 1 784 ? 64 42.719 -75.25 1 65.5 784 GLN B CA 1
ATOM 12622 C C . GLN B 1 784 ? 65.188 43.531 -74.812 1 65.5 784 GLN B C 1
ATOM 12624 O O . GLN B 1 784 ? 65.938 44.062 -75.625 1 65.5 784 GLN B O 1
ATOM 12629 N N . GLU B 1 785 ? 65.375 43.719 -73.5 1 69.94 785 GLU B N 1
ATOM 12630 C CA . GLU B 1 785 ? 66.5 44.469 -73 1 69.94 785 GLU B CA 1
ATOM 12631 C C . GLU B 1 785 ? 67.812 43.781 -73.312 1 69.94 785 GLU B C 1
ATOM 12633 O O . GLU B 1 785 ? 68.75 44.406 -73.75 1 69.94 785 GLU B O 1
ATOM 12638 N N . ARG B 1 786 ? 67.875 42.438 -73.125 1 66.56 786 ARG B N 1
ATOM 12639 C CA . ARG B 1 786 ? 69.062 41.688 -73.5 1 66.56 786 ARG B CA 1
ATOM 12640 C C . ARG B 1 786 ? 69.312 41.781 -75 1 66.56 786 ARG B C 1
ATOM 12642 O O . ARG B 1 786 ? 70.438 41.906 -75.438 1 66.56 786 ARG B O 1
ATOM 12649 N N . LEU B 1 787 ? 68.188 41.781 -75.812 1 65.56 787 LEU B N 1
ATOM 12650 C CA . LEU B 1 787 ? 68.312 41.969 -77.25 1 65.56 787 LEU B CA 1
ATOM 12651 C C . LEU B 1 787 ? 68.875 43.344 -77.625 1 65.56 787 LEU B C 1
ATOM 12653 O O . LEU B 1 787 ? 69.75 43.5 -78.438 1 65.56 787 LEU B O 1
ATOM 12657 N N . THR B 1 788 ? 68.312 44.406 -76.938 1 67 788 THR B N 1
ATOM 12658 C CA . THR B 1 788 ? 68.812 45.75 -77.188 1 67 788 THR B CA 1
ATOM 12659 C C . THR B 1 788 ? 70.25 45.875 -76.75 1 67 788 THR B C 1
ATOM 12661 O O . THR B 1 788 ? 71.062 46.5 -77.5 1 67 788 THR B O 1
ATOM 12664 N N . LYS B 1 789 ? 70.562 45.375 -75.562 1 66.5 789 LYS B N 1
ATOM 12665 C CA . LYS B 1 789 ? 71.938 45.438 -75.188 1 66.5 789 LYS B CA 1
ATOM 12666 C C . LYS B 1 789 ? 72.812 44.594 -76.062 1 66.5 789 LYS B C 1
ATOM 12668 O O . LYS B 1 789 ? 73.938 45 -76.438 1 66.5 789 LYS B O 1
ATOM 12673 N N . ALA B 1 790 ? 72.438 43.406 -76.5 1 62.75 790 ALA B N 1
ATOM 12674 C CA . ALA B 1 790 ? 73.188 42.562 -77.375 1 62.75 790 ALA B CA 1
ATOM 12675 C C . ALA B 1 790 ? 73.375 43.25 -78.75 1 62.75 790 ALA B C 1
ATOM 12677 O O . ALA B 1 790 ? 74.438 43.156 -79.375 1 62.75 790 ALA B O 1
ATOM 12678 N N . ILE B 1 791 ? 72.375 44.031 -79.25 1 63.41 791 ILE B N 1
ATOM 12679 C CA . ILE B 1 791 ? 72.5 44.812 -80.438 1 63.41 791 ILE B CA 1
ATOM 12680 C C . ILE B 1 791 ? 73.562 45.906 -80.25 1 63.41 791 ILE B C 1
ATOM 12682 O O . ILE B 1 791 ? 74.375 46.156 -81.125 1 63.41 791 ILE B O 1
ATOM 12686 N N . ILE B 1 792 ? 73.5 46.562 -79.062 1 63.88 792 ILE B N 1
ATOM 12687 C CA . ILE B 1 792 ? 74.438 47.594 -78.812 1 63.88 792 ILE B CA 1
ATOM 12688 C C . ILE B 1 792 ? 75.875 46.969 -78.688 1 63.88 792 ILE B C 1
ATOM 12690 O O . ILE B 1 792 ? 76.812 47.5 -79.25 1 63.88 792 ILE B O 1
ATOM 12694 N N . ASP B 1 793 ? 75.938 45.906 -78 1 64.56 793 ASP B N 1
ATOM 12695 C CA . ASP B 1 793 ? 77.25 45.312 -77.75 1 64.56 793 ASP B CA 1
ATOM 12696 C C . ASP B 1 793 ? 77.625 44.375 -78.875 1 64.56 793 ASP B C 1
ATOM 12698 O O . ASP B 1 793 ? 78.75 43.75 -78.875 1 64.56 793 ASP B O 1
ATOM 12702 N N . LYS B 1 794 ? 77.188 44.375 -80.062 1 57.38 794 LYS B N 1
ATOM 12703 C CA . LYS B 1 794 ? 77.438 43.75 -81.312 1 57.38 794 LYS B CA 1
ATOM 12704 C C . LYS B 1 794 ? 77.625 42.219 -81.188 1 57.38 794 LYS B C 1
ATOM 12706 O O . LYS B 1 794 ? 78.5 41.625 -81.875 1 57.38 794 LYS B O 1
ATOM 12711 N N . ASP B 1 795 ? 77.375 41.688 -80 1 54.59 795 ASP B N 1
ATOM 12712 C CA . ASP B 1 795 ? 77.562 40.25 -79.812 1 54.59 795 ASP B CA 1
ATOM 12713 C C . ASP B 1 795 ? 76.438 39.438 -80.375 1 54.59 795 ASP B C 1
ATOM 12715 O O . ASP B 1 795 ? 75.312 39.562 -79.938 1 54.59 795 ASP B O 1
ATOM 12719 N N . MET B 1 796 ? 76.438 38.969 -81.562 1 58.19 796 MET B N 1
ATOM 12720 C CA . MET B 1 796 ? 75.562 38.25 -82.438 1 58.19 796 MET B CA 1
ATOM 12721 C C . MET B 1 796 ? 75 37.031 -81.75 1 58.19 796 MET B C 1
ATOM 12723 O O . MET B 1 796 ? 73.875 36.594 -82.125 1 58.19 796 MET B O 1
ATOM 12727 N N . ASN B 1 797 ? 75.875 36.281 -80.938 1 58.84 797 ASN B N 1
ATOM 12728 C CA . ASN B 1 797 ? 75.438 35.031 -80.375 1 58.84 797 ASN B CA 1
ATOM 12729 C C . ASN B 1 797 ? 74.188 35.25 -79.438 1 58.84 797 ASN B C 1
ATOM 12731 O O . ASN B 1 797 ? 73.25 34.469 -79.438 1 58.84 797 ASN B O 1
ATOM 12735 N N . ASN B 1 798 ? 74.312 36.312 -78.625 1 59.19 798 ASN B N 1
ATOM 12736 C CA . ASN B 1 798 ? 73.25 36.562 -77.688 1 59.19 798 ASN B CA 1
ATOM 12737 C C . ASN B 1 798 ? 72 37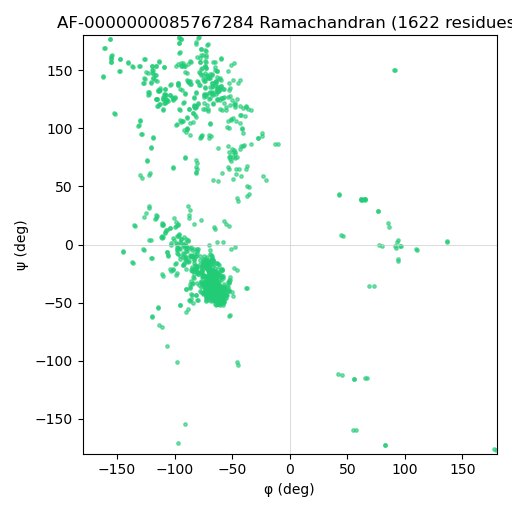.031 -78.375 1 59.19 798 ASN B C 1
ATOM 12739 O O . ASN B 1 798 ? 70.875 36.875 -77.875 1 59.19 798 ASN B O 1
ATOM 12743 N N . VAL B 1 799 ? 72.125 37.656 -79.625 1 59.09 799 VAL B N 1
ATOM 12744 C CA . VAL B 1 799 ? 70.938 38.031 -80.438 1 59.09 799 VAL B CA 1
ATOM 12745 C C . VAL B 1 799 ? 70.188 36.75 -80.812 1 59.09 799 VAL B C 1
ATOM 12747 O O . VAL B 1 799 ? 68.938 36.75 -80.75 1 59.09 799 VAL B O 1
ATOM 12750 N N . SER B 1 800 ? 70.938 35.656 -81.25 1 60.25 800 SER B N 1
ATOM 12751 C CA . SER B 1 800 ? 70.312 34.406 -81.625 1 60.25 800 SER B CA 1
ATOM 12752 C C . SER B 1 800 ? 69.562 33.75 -80.5 1 60.25 800 SER B C 1
ATOM 12754 O O . SER B 1 800 ? 68.438 33.281 -80.625 1 60.25 800 SER B O 1
ATOM 12756 N N . LEU B 1 801 ? 70.25 33.781 -79.312 1 59.66 801 LEU B N 1
ATOM 12757 C CA . LEU B 1 801 ? 69.625 33.188 -78.125 1 59.66 801 LEU B CA 1
ATOM 12758 C C . LEU B 1 801 ? 68.375 33.969 -77.688 1 59.66 801 LEU B C 1
ATOM 12760 O O . LEU B 1 801 ? 67.375 33.375 -77.312 1 59.66 801 LEU B O 1
ATOM 12764 N N . ALA B 1 802 ? 68.562 35.312 -77.875 1 56.28 802 ALA B N 1
ATOM 12765 C CA . ALA B 1 802 ? 67.438 36.156 -77.5 1 56.28 802 ALA B CA 1
ATOM 12766 C C . ALA B 1 802 ? 66.25 35.938 -78.438 1 56.28 802 ALA B C 1
ATOM 12768 O O . ALA B 1 802 ? 65.062 35.969 -78 1 56.28 802 ALA B O 1
ATOM 12769 N N . SER B 1 803 ? 66.562 35.688 -79.75 1 58.78 803 SER B N 1
ATOM 12770 C CA . SER B 1 803 ? 65.5 35.375 -80.75 1 58.78 803 SER B CA 1
ATOM 12771 C C . SER B 1 803 ? 64.75 34.062 -80.375 1 58.78 803 SER B C 1
ATOM 12773 O O . SER B 1 803 ? 63.562 33.969 -80.562 1 58.78 803 SER B O 1
ATOM 12775 N N . GLY B 1 804 ? 65.562 33.062 -79.875 1 58.25 804 GLY B N 1
ATOM 12776 C CA . GLY B 1 804 ? 64.938 31.828 -79.375 1 58.25 804 GLY B CA 1
ATOM 12777 C C . GLY B 1 804 ? 64 32.031 -78.188 1 58.25 804 GLY B C 1
ATOM 12778 O O . GLY B 1 804 ? 62.938 31.453 -78.188 1 58.25 804 GLY B O 1
ATOM 12779 N N . PHE B 1 805 ? 64.5 32.906 -77.25 1 59.75 805 PHE B N 1
ATOM 12780 C CA . PHE B 1 805 ? 63.688 33.156 -76.125 1 59.75 805 PHE B CA 1
ATOM 12781 C C . PHE B 1 805 ? 62.406 33.875 -76.5 1 59.75 805 PHE B C 1
ATOM 12783 O O . PHE B 1 805 ? 61.344 33.656 -75.938 1 59.75 805 PHE B O 1
ATOM 12790 N N . LEU B 1 806 ? 62.406 34.781 -77.562 1 55.34 806 LEU B N 1
ATOM 12791 C CA . LEU B 1 806 ? 61.219 35.5 -78.062 1 55.34 806 LEU B CA 1
ATOM 12792 C C . LEU B 1 806 ? 60.219 34.5 -78.625 1 55.34 806 LEU B C 1
ATOM 12794 O O . LEU B 1 806 ? 59 34.656 -78.438 1 55.34 806 LEU B O 1
ATOM 12798 N N . GLU B 1 807 ? 60.656 33.406 -79.375 1 56.44 807 GLU B N 1
ATOM 12799 C CA . GLU B 1 807 ? 59.75 32.406 -79.938 1 56.44 807 GLU B CA 1
ATOM 12800 C C . GLU B 1 807 ? 59.031 31.625 -78.875 1 56.44 807 GLU B C 1
ATOM 12802 O O . GLU B 1 807 ? 57.812 31.359 -78.938 1 56.44 807 GLU B O 1
ATOM 12807 N N . VAL B 1 808 ? 59.781 31.312 -77.75 1 56.66 808 VAL B N 1
ATOM 12808 C CA . VAL B 1 808 ? 59.156 30.562 -76.688 1 56.66 808 VAL B CA 1
ATOM 12809 C C . VAL B 1 808 ? 58.125 31.438 -75.938 1 56.66 808 VAL B C 1
ATOM 12811 O O . VAL B 1 808 ? 57.062 30.969 -75.625 1 56.66 808 VAL B O 1
ATOM 12814 N N . ALA B 1 809 ? 58.469 32.75 -75.75 1 52.62 809 ALA B N 1
ATOM 12815 C CA . ALA B 1 809 ? 57.531 33.656 -75.125 1 52.62 809 ALA B CA 1
ATOM 12816 C C . ALA B 1 809 ? 56.281 33.875 -75.938 1 52.62 809 ALA B C 1
ATOM 12818 O O . ALA B 1 809 ? 55.188 34 -75.375 1 52.62 809 ALA B O 1
ATOM 12819 N N . ARG B 1 810 ? 56.25 33.844 -77.312 1 51.34 810 ARG B N 1
ATOM 12820 C CA . ARG B 1 810 ? 55.094 33.969 -78.188 1 51.34 810 ARG B CA 1
ATOM 12821 C C . ARG B 1 810 ? 54.156 32.75 -78.062 1 51.34 810 ARG B C 1
ATOM 12823 O O . ARG B 1 810 ? 52.938 32.906 -78.125 1 51.34 810 ARG B O 1
ATOM 12830 N N . LYS B 1 811 ? 54.688 31.484 -77.875 1 51.53 811 LYS B N 1
ATOM 12831 C CA . LYS B 1 811 ? 53.812 30.312 -77.812 1 51.53 811 LYS B CA 1
ATOM 12832 C C . LYS B 1 811 ? 53.062 30.297 -76.5 1 51.53 811 LYS B C 1
ATOM 12834 O O . LYS B 1 811 ? 51.969 29.734 -76.375 1 51.53 811 LYS B O 1
ATOM 12839 N N . LYS B 1 812 ? 53.625 30.828 -75.438 1 51.69 812 LYS B N 1
ATOM 12840 C CA . LYS B 1 812 ? 52.906 30.766 -74.188 1 51.69 812 LYS B CA 1
ATOM 12841 C C . LYS B 1 812 ? 51.969 31.953 -74 1 51.69 812 LYS B C 1
ATOM 12843 O O . LYS B 1 812 ? 51.094 31.953 -73.125 1 51.69 812 LYS B O 1
ATOM 12848 N N . THR B 1 813 ? 52.031 33.094 -74.75 1 44.56 813 THR B N 1
ATOM 12849 C CA . THR B 1 813 ? 51 34.125 -74.688 1 44.56 813 THR B CA 1
ATOM 12850 C C . THR B 1 813 ? 49.844 33.812 -75.688 1 44.56 813 THR B C 1
ATOM 12852 O O . THR B 1 813 ? 50.094 33.406 -76.812 1 44.56 813 THR B O 1
#

Foldseek 3Di:
DPQQFDFADPVLQQDAAPVGHRLVVQWDDDPPDRQWIAGNQLRDIFGCRHPRSVSSNVVCVDPSNVVSCCVVVVCPVVDPPPPDDPPPPPDDDDPPPDDDDDDDDPDPPDPPDPDDPPPPPVVPQDLVLLLLVVLLLVLLVCLQVLPDLVVFPCVLVVQCVVCVVDPSSVPHDDHSVLSLLLLLQFQLVVLLLVVLVQCPQWQKEKEKDWDQALLRWIKMWIWIWAQGPVVLAIDIFTQAIDTDRDDALVVVLVVVVVSCVVSVHDLLSHAYYEDADDPRVVSNRVVSQVVNPVDFLTHDPPAYFVLLLLQVLLLQLCVLFQVLLQLLLQLQQVVPVPDPPVLVVLQVLCVVVVADSDHAFHADSSRRLSSQVNLVVCLSCLVSLCCCLVPVVVVVVPDDDPSSVSNNVSSPDLSNVLRSLLCNVCNCLSVVLNVVQLDRFFDLLPLQVNLFVSLLVLCVQWFDCVQSPPDAQPSSLPDDLPDPVGTDDLVSHHRDDVSVVSLVVDDPVVSVVNSVSNSVSSSSSNNSSSVRPRSNDLLSVLSNCLDPVNLQPPCNLVSLLVLLVSGRQHDPVCSVVQSVLSVVSSVDDDDPVLFWPVPVCDPPDGDTDRSSSSLSVLQCDADPVRHGSRPSNSSSNSRSSSDGNRNSVNVVLVVVLNVSRDSVNNPDDSSSSSSSSSSNSSCVVQPSRSVSDDDDPSSSVSSVCSVVSVVVVVVVVVVVVVVVVVVVVVVVVVVVVVVVVVVVVVVVVVVVVVVVVVVVVVVVVVVVLVVLVVVLVVLLVVLVVQCVVCVVVVVVVSVVVSVVSVVVSVVSD/DPQQFDFADPVLQQDAAPVGHRLVVQWADDPPDRQWIAGNQLRDIFGCGHPRSVSSNVVCVDPSNVVSCCVVVVCPPVPPPPPPPPPPPPPPPPPDPDDDDDDDDDDPPDPDDPDDPPPPPVVPQDLVLLLLVVLLLVLLVCLQVLPDLVVFPCVLVVQCVVCVVDPSSVPHDTHSVLSLLLLLQFQLVVLLLVVLVQCPQWQKEKEKDWDQALLRWIKMWIWIWAQGPVVLAIDIFTQAIDTDRDDALVVVLVVVVVSCVVSVHDLLSHAAYEDADDPRVVSNRVVSQVVNPVDFLTHDPPAYFVLLLLQVLLLQLCVLFQVLLQLLLQLQQVVPVPDPPVLVVLQVLCVVVVADSDHAFHADSSRNLSSQVNLVVCLSCLVSLCCCLVPVVVVVVPDDDPSSVSNNVSSPDLSNVLRSLLCNVCSCLSVVLNVVQLDRFFDLLVLQVNLFVSLLVLCVQWFDPVQSPPDAQPSSLPDDLPDPVGTDDLVSHHRDDVSVVSLVVDDPVVSVVNSVSNSVSSSSSNNSSSVRPRSNDLLSVLSNCLDPVNLQPPCNLVSLLVLLVSGSQHDPVCSVVQSVLSVVSSVDDDDPVLFWPVVVCDPPDGDTDRSSSSLSVLQCDADPVGHGSRPSNSSSSSRSSSDGNRNSVNVVLVVVLNVSRDSVNNPDDSSSSSSSSSSNSSCVVQPSRSVSDDDDPSSSVSSVCSVVSVVVVVVVVVVVVVVVVVVVVVVVVVVVVVVVVVVVVVVVVVVVVVVVVVVVVVVVVVVVLVVVVVVLVVLLVVLVVQCVVCVVVVPVVSVVVSVVSVVVSVVSD

Solvent-accessible surface area (backbone atoms only — not comparable to full-atom values): 88776 Å² total; per-residue (Å²): 130,82,76,66,65,36,64,71,53,78,72,59,35,75,36,65,37,96,88,72,45,50,34,47,78,38,39,42,81,46,93,95,40,61,36,38,33,32,29,68,72,68,72,40,78,42,70,20,36,83,58,33,68,58,43,56,48,52,51,58,68,33,69,68,38,42,54,43,44,45,66,70,65,43,69,80,65,81,62,86,74,78,77,74,83,71,79,75,81,79,71,78,73,82,80,77,78,82,76,86,74,83,78,80,79,82,72,79,77,74,85,70,74,83,71,78,70,67,72,71,73,64,68,67,73,46,76,66,48,44,28,48,47,27,51,50,50,50,41,45,44,33,38,59,62,57,53,61,58,82,62,32,62,60,46,37,57,33,40,24,64,45,36,73,74,20,66,53,37,63,63,43,84,52,45,42,66,54,44,47,31,33,30,35,47,7,47,10,54,52,46,48,53,52,50,49,60,54,45,62,87,48,50,31,21,40,34,42,49,72,45,75,45,69,65,39,31,28,34,32,42,36,30,42,24,27,48,30,75,89,76,41,34,72,41,76,41,73,74,42,59,44,81,32,49,66,86,46,40,68,56,49,41,48,50,53,52,47,50,39,56,74,66,66,48,64,62,81,35,45,40,34,69,35,32,64,74,52,69,57,46,55,52,25,51,51,54,50,37,62,70,38,37,82,73,68,76,43,56,55,84,76,63,55,25,50,62,59,50,54,52,51,17,51,52,56,11,32,75,56,46,35,56,63,34,51,48,46,42,46,50,52,27,61,66,39,56,86,26,21,50,56,46,43,55,47,47,53,44,21,57,76,69,69,43,79,89,73,79,76,44,74,56,43,85,92,44,58,73,35,39,52,61,21,44,54,50,49,63,75,37,40,70,52,47,50,46,44,54,68,45,58,45,59,68,42,87,78,74,77,49,69,64,56,53,51,47,47,52,48,71,69,34,68,66,30,56,38,33,41,40,34,51,60,56,54,37,60,65,58,50,54,55,51,63,65,61,56,54,87,62,65,48,40,41,51,42,43,64,52,50,49,49,49,52,48,58,56,42,61,33,45,33,42,60,80,76,55,59,92,50,56,46,57,57,51,55,67,59,64,76,84,45,70,85,49,39,46,52,85,85,65,40,64,49,49,71,69,23,51,58,51,42,68,74,43,56,70,69,59,37,54,52,50,52,50,27,50,51,44,18,54,43,43,25,47,52,45,44,52,71,69,52,71,50,72,42,61,64,46,54,33,37,34,42,73,34,79,86,28,52,73,41,87,59,28,57,62,24,50,41,52,50,37,70,63,34,71,90,46,54,82,82,46,42,61,55,29,39,51,40,46,58,53,54,45,70,54,86,74,66,61,75,56,45,43,44,64,85,68,46,67,85,86,55,69,51,64,48,57,57,50,47,36,48,44,54,54,39,64,39,53,41,97,86,68,42,65,62,32,61,61,45,37,50,49,50,49,54,57,51,29,41,70,62,38,49,50,67,47,52,52,51,51,50,54,48,48,70,57,36,32,85,89,44,54,81,69,50,64,59,45,50,36,8,32,47,29,40,27,46,50,31,50,75,52,72,61,40,65,64,66,54,82,84,50,68,67,55,51,49,35,43,68,44,3,60,59,51,42,52,51,49,54,52,50,48,52,51,49,49,52,48,47,52,49,48,48,52,49,46,50,50,48,48,52,51,45,51,54,46,48,52,51,47,48,53,49,48,52,52,49,48,53,52,48,50,50,50,47,54,50,47,50,50,50,47,53,51,46,49,51,50,48,52,45,48,48,49,49,49,50,38,46,49,50,31,51,49,21,59,71,64,68,41,62,69,55,38,55,53,29,51,54,52,51,57,56,47,53,73,75,101,129,82,75,67,66,34,65,73,55,78,72,57,35,73,36,65,36,98,86,73,44,49,33,47,77,37,41,40,83,45,91,96,39,60,36,39,34,31,29,68,71,70,72,40,77,43,70,21,37,80,60,32,68,58,43,58,48,52,51,58,67,33,69,68,36,42,55,44,46,46,66,71,66,41,70,78,65,82,59,86,70,73,77,71,81,70,76,72,81,75,72,77,71,81,79,74,77,81,75,86,75,82,78,82,82,84,74,80,78,76,83,69,74,83,71,79,71,69,73,71,73,65,66,68,70,46,74,66,48,45,27,50,48,26,50,51,51,50,40,45,44,34,36,60,64,56,52,60,57,81,63,32,64,60,48,34,56,33,42,25,66,46,35,72,75,20,69,53,36,61,65,41,83,54,46,42,66,54,45,48,30,32,30,34,48,7,47,9,54,51,44,49,51,52,50,51,61,54,45,63,86,48,51,32,22,41,35,42,48,73,48,73,45,72,66,39,31,28,35,33,42,35,31,43,25,25,48,29,76,89,76,41,34,71,43,78,42,74,73,42,58,45,81,34,48,67,86,46,40,68,55,51,41,48,50,52,50,47,50,39,57,73,68,66,49,65,62,81,35,45,40,35,69,36,31,64,76,51,69,56,45,55,50,25,52,51,53,51,36,61,70,38,35,80,70,72,74,43,54,55,83,76,63,54,26,50,63,59,49,53,53,49,18,51,51,56,11,30,74,57,47,38,55,63,36,53,46,47,42,46,50,53,28,62,66,40,56,84,27,22,50,57,45,42,55,47,46,54,44,21,56,75,69,70,43,79,90,73,78,75,43,75,58,43,85,92,45,57,74,33,39,54,61,21,44,54,50,48,63,75,38,42,69,51,48,51,46,43,55,68,46,57,46,60,69,42,87,75,74,77,49,69,64,58,52,52,47,48,52,47,71,69,34,68,65,30,57,40,33,40,41,35,51,59,55,53,37,61,66,57,49,53,56,52,62,64,61,56,54,88,61,66,48,38,42,51,43,42,63,52,51,49,49,50,52,50,59,56,42,61,33,45,33,43,62,81,78,54,58,93,50,56,46,56,59,51,54,67,60,65,76,84,44,70,85,48,38,47,52,85,86,65,41,63,50,48,70,69,24,51,58,52,43,67,74,42,57,71,70,58,36,54,51,49,52,51,27,50,50,45,20,53,42,42,24,48,52,45,42,53,71,68,51,71,50,72,41,60,64,47,55,32,38,33,45,74,34,78,85,28,52,74,41,87,60,30,57,62,24,51,40,54,50,38,70,62,36,70,90,46,55,82,82,46,42,61,54,28,38,51,38,46,58,55,54,46,69,54,88,73,66,62,74,57,44,44,42,63,86,69,46,68,86,86,54,70,49,63,49,58,60,51,47,36,47,43,54,54,39,66,40,54,38,97,86,68,42,64,61,32,62,62,46,38,51,49,50,48,55,57,52,30,44,69,61,40,49,51,67,46,52,52,50,52,50,54,48,48,68,58,37,32,86,88,46,54,81,69,49,64,59,45,50,36,8,32,48,28,40,26,46,51,30,50,74,51,73,62,40,64,65,66,54,81,84,49,69,66,56,50,50,34,44,70,44,3,59,58,51,43,52,50,48,54,52,50,50,51,51,48,49,52,49,48,51,50,48,49,53,49,45,51,49,48,48,52,51,46,51,52,47,47,52,50,46,49,54,49,47,52,50,48,48,51,50,48,50,51,48,47,52,50,47,49,50,48,47,51,52,48,48,50,48,49,51,44,48,48,50,51,49,51,37,47,50,51,32,52,48,21,60,72,66,69,42,62,69,55,39,53,52,28,52,50,51,51,55,55,47,55,72,76,99

Nearest PDB structures (foldseek):
  8sjd-assembly1_A  TM=6.551E-01  e=1.376E-10  Musca domestica
  8sjd-assembly1_B  TM=6.562E-01  e=9.925E-10  Musca domestica
  8edg-assembly1_C  TM=6.352E-01  e=1.877E-10  Musca domestica
  8sjd-assembly1_B  TM=6.552E-01  e=9.094E-10  Musca domestica
  6zgt-assembly1_A  TM=1.271E-01  e=5.315E+00  Syntrophobacter fumaroxidans MPOB

Secondary structure (DSSP, 8-state):
-----PPP-GGGGGSBPTTS-BGGGTEEEPTT-TTEEEETTTTEEEE-TTTTHHHHHHHHTSHHHHHHHHHHH-TTS-------------------------------------------------HHHHHHHHHHHHHHHHHHHT--GGG-TTHHHHHHHH-TT-HHHHH----HHHHHHIIIIIIHHHHHHHHHHHHTT--EEEEEEEEE-TTS-EEEEEEEEEEETTTTEEEEEEEEEEEES---HHHHHHHHHHHHHHHT--GGGEEEEE----HHHHHHHHHHHHHHHTTSS------S-HHHHHHHHHHHHHHHS-HHHHHHHHHHHHHHHT-HHHHHHHHHHHHHTT----PPPPPBTTBGGGHHHHHHHHHHTHHHHHHIIIIIHHHSTT---HHHHHHHHHHH-HHHHHHHHHHHHHHHHHHHHHHHHSSSS--HHHHHHHHHHHHHHHHTTTB-HHHHTT--THHHHT--TT-GGGBPPTTT----HHHHHHHHHS-HHHHHHHHHHHHHHHHHHHHHHHHHS-TT-HHHHHGGGGSGGGTT-TTHHHHHHHHHHH-TTS-TTHHHHHHHHHHHHHH----GGGTB-GGG--SS---BPPHHHHHHHHHT-B-TTSSBS-HHHHHHHHHHHTS-S-SHHHHHHHHHHHHHS-TT-TT--HHHHHHHHHHHHHHHHTTS-GGGS---HHHHHHHHTHHHHHHHHHHHHHHHHHHHHHHHHHHHHHHHHHHHHHHHHHHHHHHHHHHHHHHHHHHHHHHHHHHHHHHHHHHHHHHHHHHHHHHHTT-HHHHHHHHHHHHHHHHH-/-----PPP-GGGGGSBPTTS-BGGGTEEEPTT-TTEEEETTTTEEEE-TTTTHHHHHHHHTSHHHHHHHHHHH-TTS-------------------------------------------------HHHHHHHHHHHHHHHHHHTT--GGG-TTHHHHHHHH-TT-HHHHH----HHHHHHIIIIIIHHHHHHHHHHHHTT--EEEEEEEEE-TTS-EEEEEEEEEEETTTTEEEEEEEEEEEES---HHHHHHHHHHHHHHHT--GGGEEEEE----HHHHHHHHHHHHHHHTSSS------S-HHHHHHHHHHHHHHHS-HHHHHHHHHHHHHHHT-HHHHHHHHHHHHHTT----PPPPPBTTBGGGHHHHHHHHHHTHHHHHHIIIIIHHHSTT---HHHHHHHHHHH-HHHHHHHHHHHHHHHHHHHHHHHHTSSS--HHHHHHHHHHHHHHHHTTTB-HHHHTT--THHHHT--TT-GGGBPPTTT----HHHHHHHHHS-HHHHHHHHHHHHHHHHHHHHHHHHHS-TT-HHHHHGGGGSGGGTT-TTHHHHHHHHHHH-TTS-TTHHHHHHHHHHHHHH----GGGTB-GGG--SS---BPPHHHHHHHHHT-B-TTSSBS-HHHHHHHHHHHTS-S-SHHHHHHHHHHHHHS-TT-TT--HHHHHHHHHHHHHHHHTTS-GGGS---HHHHHHHHTHHHHHHHHHHHHHHHHHHHHHHHHHHHHHHHHHHHHHHHHHHHHHHHHHHHHHHHHHHHHHHHHHHHHHHHHHHHHHHHHHHHHHHHTT-HHHHHHHHHHHHHHHHH-